Protein 5LCI (pdb70)

Secondary structure (DSSP, 8-state):
-HHHHHHHHHHHHT--SEEEEEE-GGGS-PPTT---EEEEEEE-GGG-SS-HHHHHHHHHHHSHHHHHSS-SEEEEEEE-HHHHHHT-

CATH classification: 3.30.300.90

Structure (mmCIF, N/CA/C/O backbone):
data_5LCI
#
_entry.id   5LCI
#
loop_
_atom_site.group_PDB
_atom_site.id
_atom_site.type_symbol
_atom_site.label_atom_id
_atom_site.label_alt_id
_atom_site.label_comp_id
_atom_site.label_asym_id
_atom_site.label_entity_id
_atom_site.label_seq_id
_atom_site.pdbx_PDB_ins_code
_atom_site.Cartn_x
_atom_site.Cartn_y
_atom_site.Cartn_z
_atom_site.occupancy
_atom_site.B_iso_or_equiv
_atom_site.auth_seq_id
_atom_site.auth_comp_id
_atom_site.auth_asym_id
_atom_site.auth_atom_id
_atom_site.pdbx_PDB_model_num
ATOM 1 N N . PRO A 1 17 ? -0.911 12.445 8.268 1.00 1.36 31 PRO A N 1
ATOM 2 C CA . PRO A 1 17 ? 0.020 12.154 7.190 1.00 1.32 31 PRO A CA 1
ATOM 3 C C . PRO A 1 17 ? -0.385 10.876 6.454 1.00 1.29 31 PRO A C 1
ATOM 4 O O . PRO A 1 17 ? -0.859 9.917 7.082 1.00 1.30 31 PRO A O 1
ATOM 15 N N . VAL A 1 18 ? -0.247 10.868 5.125 1.00 1.29 32 VAL A N 1
ATOM 16 C CA . VAL A 1 18 ? -0.871 9.844 4.262 1.00 1.28 32 VAL A CA 1
ATOM 17 C C . VAL A 1 18 ? -0.411 8.420 4.571 1.00 1.17 32 VAL A C 1
ATOM 18 O O . VAL A 1 18 ? -1.107 7.474 4.227 1.00 1.17 32 VAL A O 1
ATOM 31 N N . GLU A 1 19 ? 0.720 8.248 5.254 1.00 1.11 33 GLU A N 1
ATOM 32 C CA . GLU A 1 19 ? 1.291 6.955 5.618 1.00 1.05 33 GLU A CA 1
ATOM 33 C C . GLU A 1 19 ? 0.578 6.359 6.843 1.00 0.98 33 GLU A C 1
ATOM 34 O O . GLU A 1 19 ? 0.227 5.181 6.860 1.00 0.96 33 GLU A O 1
ATOM 46 N N . ALA A 1 20 ? 0.230 7.208 7.810 1.00 0.98 34 ALA A N 1
ATOM 47 C CA . ALA A 1 20 ? -0.641 6.870 8.930 1.00 0.95 34 ALA A CA 1
ATOM 48 C C . ALA A 1 20 ? -2.102 6.680 8.473 1.00 0.97 34 ALA A C 1
ATOM 49 O O . ALA A 1 20 ? -2.794 5.772 8.948 1.00 0.94 34 ALA A O 1
ATOM 56 N N . ALA A 1 21 ? -2.558 7.488 7.507 1.00 1.06 35 ALA A N 1
ATOM 57 C CA . ALA A 1 21 ? -3.886 7.350 6.910 1.00 1.12 35 ALA A CA 1
ATOM 58 C C . ALA A 1 21 ? -4.027 6.044 6.104 1.00 1.10 35 ALA A C 1
ATOM 59 O O . ALA A 1 21 ? -4.954 5.282 6.359 1.00 1.12 35 ALA A O 1
ATOM 66 N N . ILE A 1 22 ? -3.092 5.724 5.197 1.00 1.10 36 ILE A N 1
ATOM 67 C CA . ILE A 1 22 ? -3.122 4.481 4.403 1.00 1.16 36 ILE A CA 1
ATOM 68 C C . ILE A 1 22 ? -2.936 3.251 5.287 1.00 1.13 36 ILE A C 1
ATOM 69 O O . ILE A 1 22 ? -3.664 2.284 5.113 1.00 1.20 36 ILE A O 1
ATOM 85 N N . ARG A 1 23 ? -2.051 3.302 6.293 1.00 1.06 37 ARG A N 1
ATOM 86 C CA . ARG A 1 23 ? -1.980 2.294 7.372 1.00 1.02 37 ARG A CA 1
ATOM 87 C C . ARG A 1 23 ? -3.364 2.020 7.958 1.00 1.03 37 ARG A C 1
ATOM 88 O O . ARG A 1 23 ? -3.846 0.893 7.885 1.00 1.04 37 ARG A O 1
ATOM 109 N N . THR A 1 24 ? -4.016 3.050 8.488 1.00 1.05 38 THR A N 1
ATOM 110 C CA . THR A 1 24 ? -5.360 2.945 9.095 1.00 1.10 38 THR A CA 1
ATOM 111 C C . THR A 1 24 ? -6.432 2.433 8.112 1.00 1.13 38 THR A C 1
ATOM 112 O O . THR A 1 24 ? -7.169 1.490 8.426 1.00 1.13 38 THR A O 1
ATOM 123 N N . LYS A 1 25 ? -6.489 2.993 6.896 1.00 1.17 39 LYS A N 1
ATOM 124 C CA . LYS A 1 25 ? -7.440 2.620 5.836 1.00 1.29 39 LYS A CA 1
ATOM 125 C C . LYS A 1 25 ? -7.251 1.176 5.379 1.00 1.21 39 LYS A C 1
ATOM 126 O O . LYS A 1 25 ? -8.235 0.457 5.240 1.00 1.23 39 LYS A O 1
ATOM 145 N N . LEU A 1 26 ? -6.014 0.716 5.198 1.00 1.15 40 LEU A N 1
ATOM 146 C CA . LEU A 1 26 ? -5.709 -0.667 4.819 1.00 1.08 40 LEU A CA 1
ATOM 147 C C . LEU A 1 26 ? -5.975 -1.644 5.976 1.00 1.00 40 LEU A C 1
ATOM 148 O O . LEU A 1 26 ? -6.418 -2.765 5.731 1.00 1.01 40 LEU A O 1
ATOM 164 N N . GLU A 1 27 ? -5.804 -1.210 7.228 1.00 0.97 41 GLU A N 1
ATOM 165 C CA . GLU A 1 27 ? -6.235 -1.946 8.425 1.00 0.99 41 GLU A CA 1
ATOM 166 C C . GLU A 1 27 ? -7.765 -2.010 8.592 1.00 1.10 41 GLU A C 1
ATOM 167 O O . GLU A 1 27 ? -8.275 -2.977 9.164 1.00 1.19 41 GLU A O 1
ATOM 179 N N . GLU A 1 28 ? -8.519 -1.055 8.038 1.00 1.19 42 GLU A N 1
ATOM 180 C CA . GLU A 1 28 ? -9.969 -1.149 7.847 1.00 1.30 42 GLU A CA 1
ATOM 181 C C . GLU A 1 28 ? -10.357 -1.980 6.594 1.00 1.39 42 GLU A C 1
ATOM 182 O O . GLU A 1 28 ? -11.443 -2.565 6.558 1.00 1.61 42 GLU A O 1
ATOM 194 N N . ALA A 1 29 ? -9.506 -2.053 5.564 1.00 1.28 43 ALA A N 1
ATOM 195 C CA . ALA A 1 29 ? -9.843 -2.639 4.259 1.00 1.39 43 ALA A CA 1
ATOM 196 C C . ALA A 1 29 ? -9.498 -4.129 4.087 1.00 1.42 43 ALA A C 1
ATOM 197 O O . ALA A 1 29 ? -10.329 -4.884 3.581 1.00 1.57 43 ALA A O 1
ATOM 204 N N . LEU A 1 30 ? -8.263 -4.546 4.406 1.00 1.33 44 LEU A N 1
ATOM 205 C CA . LEU A 1 30 ? -7.718 -5.861 4.039 1.00 1.47 44 LEU A CA 1
ATOM 206 C C . LEU A 1 30 ? -7.037 -6.621 5.181 1.00 1.47 44 LEU A C 1
ATOM 207 O O . LEU A 1 30 ? -6.362 -7.627 4.945 1.00 1.83 44 LEU A O 1
ATOM 223 N N . SER A 1 31 ? -7.210 -6.126 6.409 1.00 1.21 45 SER A N 1
ATOM 224 C CA . SER A 1 31 ? -6.817 -6.798 7.655 1.00 1.22 45 SER A CA 1
ATOM 225 C C . SER A 1 31 ? -5.363 -7.329 7.639 1.00 0.99 45 SER A C 1
ATOM 226 O O . SER A 1 31 ? -5.153 -8.544 7.689 1.00 1.12 45 SER A O 1
ATOM 234 N N . PRO A 1 32 ? -4.351 -6.438 7.508 1.00 0.77 46 PRO A N 1
ATOM 235 C CA . PRO A 1 32 ? -2.931 -6.789 7.440 1.00 0.64 46 PRO A CA 1
ATOM 236 C C . PRO A 1 32 ? -2.405 -7.667 8.576 1.00 0.73 46 PRO A C 1
ATOM 237 O O . PRO A 1 32 ? -2.850 -7.566 9.716 1.00 0.96 46 PRO A O 1
ATOM 248 N N . GLU A 1 33 ? -1.322 -8.381 8.282 1.00 0.66 47 GLU A N 1
ATOM 249 C CA . GLU A 1 33 ? -0.316 -8.778 9.260 1.00 0.71 47 GLU A CA 1
ATOM 250 C C . GLU A 1 33 ? 0.689 -7.649 9.512 1.00 0.78 47 GLU A C 1
ATOM 251 O O . GLU A 1 33 ? 1.013 -7.358 10.661 1.00 0.97 47 GLU A O 1
ATOM 263 N N . VAL A 1 34 ? 1.226 -7.051 8.439 1.00 0.67 48 VAL A N 1
ATOM 264 C CA . VAL A 1 34 ? 2.537 -6.359 8.503 1.00 0.69 48 VAL A CA 1
ATOM 265 C C . VAL A 1 34 ? 2.664 -5.318 7.384 1.00 0.96 48 VAL A C 1
ATOM 266 O O . VAL A 1 34 ? 2.090 -5.515 6.313 1.00 1.36 48 VAL A O 1
ATOM 279 N N . LEU A 1 35 ? 3.397 -4.215 7.599 1.00 1.09 49 LEU A N 1
ATOM 280 C CA . LEU A 1 35 ? 3.678 -3.199 6.567 1.00 1.21 49 LEU A CA 1
ATOM 281 C C . LEU A 1 35 ? 5.098 -2.602 6.667 1.00 1.48 49 LEU A C 1
ATOM 282 O O . LEU A 1 35 ? 5.629 -2.431 7.767 1.00 2.00 49 LEU A O 1
ATOM 298 N N . GLU A 1 36 ? 5.681 -2.189 5.535 1.00 1.18 50 GLU A N 1
ATOM 299 C CA . GLU A 1 36 ? 6.866 -1.334 5.452 1.00 1.27 50 GLU A CA 1
ATOM 300 C C . GLU A 1 36 ? 6.742 -0.376 4.262 1.00 1.10 50 GLU A C 1
ATOM 301 O O . GLU A 1 36 ? 6.645 -0.774 3.106 1.00 1.11 50 GLU A O 1
ATOM 313 N N . LEU A 1 37 ? 6.701 0.912 4.546 1.00 1.02 51 LEU A N 1
ATOM 314 C CA . LEU A 1 37 ? 6.220 1.940 3.609 1.00 0.81 51 LEU A CA 1
ATOM 315 C C . LEU A 1 37 ? 6.982 3.279 3.734 1.00 0.92 51 LEU A C 1
ATOM 316 O O . LEU A 1 37 ? 7.713 3.475 4.711 1.00 1.26 51 LEU A O 1
ATOM 332 N N . ARG A 1 38 ? 6.865 4.181 2.747 1.00 0.75 52 ARG A N 1
ATOM 333 C CA . ARG A 1 38 ? 7.646 5.434 2.647 1.00 0.89 52 ARG A CA 1
ATOM 334 C C . ARG A 1 38 ? 6.997 6.444 1.690 1.00 0.76 52 ARG A C 1
ATOM 335 O O . ARG A 1 38 ? 6.516 6.059 0.626 1.00 0.67 52 ARG A O 1
ATOM 356 N N . ASN A 1 39 ? 7.053 7.742 2.006 1.00 0.89 53 ASN A N 1
ATOM 357 C CA . ASN A 1 39 ? 6.746 8.809 1.058 1.00 0.86 53 ASN A CA 1
ATOM 358 C C . ASN A 1 39 ? 7.992 9.317 0.297 1.00 0.92 53 ASN A C 1
ATOM 359 O O . ASN A 1 39 ? 9.041 9.587 0.878 1.00 1.20 53 ASN A O 1
ATOM 370 N N . GLU A 1 40 ? 7.877 9.445 -1.027 1.00 0.84 54 GLU A N 1
ATOM 371 C CA . GLU A 1 40 ? 8.936 9.971 -1.910 1.00 0.99 54 GLU A CA 1
ATOM 372 C C . GLU A 1 40 ? 8.719 11.467 -2.215 1.00 0.82 54 GLU A C 1
ATOM 373 O O . GLU A 1 40 ? 9.651 12.174 -2.594 1.00 0.95 54 GLU A O 1
ATOM 385 N N . SER A 1 41 ? 7.492 11.963 -2.019 1.00 0.62 55 SER A N 1
ATOM 386 C CA . SER A 1 41 ? 7.009 13.319 -2.310 1.00 0.58 55 SER A CA 1
ATOM 387 C C . SER A 1 41 ? 7.801 14.512 -1.765 1.00 0.77 55 SER A C 1
ATOM 388 O O . SER A 1 41 ? 7.698 15.597 -2.334 1.00 0.96 55 SER A O 1
ATOM 396 N N . GLY A 1 42 ? 8.691 14.315 -0.788 1.00 0.86 56 GLY A N 1
ATOM 397 C CA . GLY A 1 42 ? 9.699 15.321 -0.409 1.00 1.07 56 GLY A CA 1
ATOM 398 C C . GLY A 1 42 ? 10.745 15.582 -1.513 1.00 1.18 56 GLY A C 1
ATOM 399 O O . GLY A 1 42 ? 11.567 16.492 -1.395 1.00 1.35 56 GLY A O 1
ATOM 403 N N . GLY A 1 43 ? 10.674 14.820 -2.612 1.00 1.19 57 GLY A N 1
ATOM 404 C CA . GLY A 1 43 ? 11.365 15.020 -3.885 1.00 1.39 57 GLY A CA 1
ATOM 405 C C . GLY A 1 43 ? 10.733 16.041 -4.840 1.00 1.50 57 GLY A C 1
ATOM 406 O O . GLY A 1 43 ? 11.322 16.305 -5.891 1.00 2.34 57 GLY A O 1
ATOM 410 N N . HIS A 1 44 ? 9.561 16.603 -4.521 1.00 1.44 58 HIS A N 1
ATOM 411 C CA . HIS A 1 44 ? 8.760 17.415 -5.447 1.00 1.57 58 HIS A CA 1
ATOM 412 C C . HIS A 1 44 ? 8.402 18.808 -4.898 1.00 1.76 58 HIS A C 1
ATOM 413 O O . HIS A 1 44 ? 8.277 19.018 -3.689 1.00 2.20 58 HIS A O 1
ATOM 427 N N . ALA A 1 45 ? 8.183 19.759 -5.814 1.00 2.18 59 ALA A N 1
ATOM 428 C CA . ALA A 1 45 ? 7.811 21.152 -5.537 1.00 2.44 59 ALA A CA 1
ATOM 429 C C . ALA A 1 45 ? 6.313 21.313 -5.175 1.00 2.24 59 ALA A C 1
ATOM 430 O O . ALA A 1 45 ? 5.601 22.161 -5.724 1.00 2.54 59 ALA A O 1
ATOM 437 N N . VAL A 1 46 ? 5.808 20.434 -4.305 1.00 1.86 60 VAL A N 1
ATOM 438 C CA . VAL A 1 46 ? 4.391 20.318 -3.919 1.00 1.72 60 VAL A CA 1
ATOM 439 C C . VAL A 1 46 ? 4.046 21.229 -2.730 1.00 1.92 60 VAL A C 1
ATOM 440 O O . VAL A 1 46 ? 4.915 21.481 -1.886 1.00 2.11 60 VAL A O 1
ATOM 453 N N . PRO A 1 47 ? 2.806 21.745 -2.628 1.00 1.99 61 PRO A N 1
ATOM 454 C CA . PRO A 1 47 ? 2.428 22.736 -1.615 1.00 2.22 61 PRO A CA 1
ATOM 455 C C . PRO A 1 47 ? 2.513 22.214 -0.163 1.00 2.33 61 PRO A C 1
ATOM 456 O O . PRO A 1 47 ? 2.625 21.005 0.065 1.00 2.02 61 PRO A O 1
ATOM 467 N N . PRO A 1 48 ? 2.457 23.099 0.850 1.00 2.85 62 PRO A N 1
ATOM 468 C CA . PRO A 1 48 ? 2.383 22.700 2.256 1.00 3.20 62 PRO A CA 1
ATOM 469 C C . PRO A 1 48 ? 1.174 21.804 2.550 1.00 3.10 62 PRO A C 1
ATOM 470 O O . PRO A 1 48 ? 0.086 22.008 2.000 1.00 3.15 62 PRO A O 1
ATOM 481 N N . GLY A 1 49 ? 1.369 20.792 3.401 1.00 3.14 63 GLY A N 1
ATOM 482 C CA . GLY A 1 49 ? 0.365 19.760 3.693 1.00 3.08 63 GLY A CA 1
ATOM 483 C C . GLY A 1 49 ? 0.183 18.710 2.585 1.00 2.44 63 GLY A C 1
ATOM 484 O O . GLY A 1 49 ? -0.713 17.868 2.688 1.00 2.48 63 GLY A O 1
ATOM 488 N N . SER A 1 50 ? 1.005 18.753 1.529 1.00 1.96 64 SER A N 1
ATOM 489 C CA . SER A 1 50 ? 0.975 17.819 0.401 1.00 1.43 64 SER A CA 1
ATOM 490 C C . SER A 1 50 ? 1.991 16.680 0.547 1.00 1.10 64 SER A C 1
ATOM 491 O O . SER A 1 50 ? 3.179 16.903 0.812 1.00 1.34 64 SER A O 1
ATOM 499 N N . GLU A 1 51 ? 1.518 15.454 0.339 1.00 0.92 65 GLU A N 1
ATOM 500 C CA . GLU A 1 51 ? 2.271 14.189 0.366 1.00 0.86 65 GLU A CA 1
ATOM 501 C C . GLU A 1 51 ? 1.793 13.318 -0.816 1.00 0.88 65 GLU A C 1
ATOM 502 O O . GLU A 1 51 ? 1.085 12.326 -0.656 1.00 1.23 65 GLU A O 1
ATOM 514 N N . THR A 1 52 ? 2.112 13.749 -2.040 1.00 0.68 66 THR A N 1
ATOM 515 C CA . THR A 1 52 ? 1.466 13.299 -3.291 1.00 0.79 66 THR A CA 1
ATOM 516 C C . THR A 1 52 ? 1.887 11.905 -3.757 1.00 0.71 66 THR A C 1
ATOM 517 O O . THR A 1 52 ? 1.234 11.311 -4.619 1.00 0.88 66 THR A O 1
ATOM 528 N N . HIS A 1 53 ? 3.016 11.421 -3.241 1.00 0.52 67 HIS A N 1
ATOM 529 C CA . HIS A 1 53 ? 3.892 10.460 -3.920 1.00 0.47 67 HIS A CA 1
ATOM 530 C C . HIS A 1 53 ? 4.425 9.399 -2.940 1.00 0.46 67 HIS A C 1
ATOM 531 O O . HIS A 1 53 ? 5.107 9.752 -1.970 1.00 0.56 67 HIS A O 1
ATOM 545 N N . PHE A 1 54 ? 4.160 8.107 -3.189 1.00 0.49 68 PHE A N 1
ATOM 546 C CA . PHE A 1 54 ? 4.249 7.095 -2.124 1.00 0.58 68 PHE A CA 1
ATOM 547 C C . PHE A 1 54 ? 4.637 5.654 -2.553 1.00 0.49 68 PHE A C 1
ATOM 548 O O . PHE A 1 54 ? 4.429 5.205 -3.691 1.00 0.54 68 PHE A O 1
ATOM 565 N N . ARG A 1 55 ? 5.179 4.897 -1.592 1.00 0.50 69 ARG A N 1
ATOM 566 C CA . ARG A 1 55 ? 5.571 3.484 -1.697 1.00 0.49 69 ARG A CA 1
ATOM 567 C C . ARG A 1 55 ? 5.064 2.691 -0.496 1.00 0.46 69 ARG A C 1
ATOM 568 O O . ARG A 1 55 ? 5.162 3.150 0.639 1.00 0.53 69 ARG A O 1
ATOM 589 N N . VAL A 1 56 ? 4.571 1.481 -0.746 1.00 0.47 70 VAL A N 1
ATOM 590 C CA . VAL A 1 56 ? 4.081 0.537 0.273 1.00 0.47 70 VAL A CA 1
ATOM 591 C C . VAL A 1 56 ? 4.636 -0.864 0.052 1.00 0.47 70 VAL A C 1
ATOM 592 O O . VAL A 1 56 ? 4.663 -1.370 -1.069 1.00 0.51 70 VAL A O 1
ATOM 605 N N . ALA A 1 57 ? 4.925 -1.544 1.151 1.00 0.49 71 ALA A N 1
ATOM 606 C CA . ALA A 1 57 ? 4.953 -3.000 1.221 1.00 0.51 71 ALA A CA 1
ATOM 607 C C . ALA A 1 57 ? 4.052 -3.494 2.336 1.00 0.54 71 ALA A C 1
ATOM 608 O O . ALA A 1 57 ? 3.903 -2.843 3.371 1.00 0.55 71 ALA A O 1
ATOM 615 N N . VAL A 1 58 ? 3.403 -4.627 2.083 1.00 0.78 72 VAL A N 1
ATOM 616 C CA . VAL A 1 58 ? 2.334 -5.145 2.894 1.00 0.91 72 VAL A CA 1
ATOM 617 C C . VAL A 1 58 ? 2.411 -6.672 2.935 1.00 0.97 72 VAL A C 1
ATOM 618 O O . VAL A 1 58 ? 2.590 -7.323 1.909 1.00 1.02 72 VAL A O 1
ATOM 631 N N . VAL A 1 59 ? 2.170 -7.243 4.112 1.00 0.92 73 VAL A N 1
ATOM 632 C CA . VAL A 1 59 ? 1.811 -8.650 4.305 1.00 0.78 73 VAL A CA 1
ATOM 633 C C . VAL A 1 59 ? 0.379 -8.736 4.815 1.00 0.57 73 VAL A C 1
ATOM 634 O O . VAL A 1 59 ? 0.042 -8.094 5.819 1.00 0.62 73 VAL A O 1
ATOM 647 N N . SER A 1 60 ? -0.432 -9.581 4.170 1.00 0.64 74 SER A N 1
ATOM 648 C CA . SER A 1 60 ? -1.771 -9.945 4.662 1.00 0.77 74 SER A CA 1
ATOM 649 C C . SER A 1 60 ? -2.165 -11.370 4.260 1.00 0.87 74 SER A C 1
ATOM 650 O O . SER A 1 60 ? -1.861 -11.830 3.159 1.00 0.84 74 SER A O 1
ATOM 658 N N . SER A 1 61 ? -2.924 -12.043 5.128 1.00 1.06 75 SER A N 1
ATOM 659 C CA . SER A 1 61 ? -3.602 -13.319 4.836 1.00 1.26 75 SER A CA 1
ATOM 660 C C . SER A 1 61 ? -4.656 -13.205 3.720 1.00 1.28 75 SER A C 1
ATOM 661 O O . SER A 1 61 ? -5.101 -14.215 3.175 1.00 1.50 75 SER A O 1
ATOM 669 N N . ARG A 1 62 ? -5.028 -11.982 3.314 1.00 1.15 76 ARG A N 1
ATOM 670 C CA . ARG A 1 62 ? -5.954 -11.705 2.200 1.00 1.19 76 ARG A CA 1
ATOM 671 C C . ARG A 1 62 ? -5.326 -11.797 0.800 1.00 1.11 76 ARG A C 1
ATOM 672 O O . ARG A 1 62 ? -6.031 -11.610 -0.195 1.00 1.43 76 ARG A O 1
ATOM 693 N N . PHE A 1 63 ? -4.018 -12.054 0.711 1.00 0.81 77 PHE A N 1
ATOM 694 C CA . PHE A 1 63 ? -3.237 -12.058 -0.523 1.00 0.76 77 PHE A CA 1
ATOM 695 C C . PHE A 1 63 ? -2.818 -13.466 -0.983 1.00 0.81 77 PHE A C 1
ATOM 696 O O . PHE A 1 63 ? -2.145 -13.577 -2.011 1.00 0.89 77 PHE A O 1
ATOM 713 N N . GLU A 1 64 ? -3.182 -14.534 -0.261 1.00 0.90 78 GLU A N 1
ATOM 714 C CA . GLU A 1 64 ? -3.133 -15.905 -0.752 1.00 1.06 78 GLU A CA 1
ATOM 715 C C . GLU A 1 64 ? -4.383 -16.393 -1.514 1.00 1.50 78 GLU A C 1
ATOM 716 O O . GLU A 1 64 ? -5.485 -15.873 -1.328 1.00 1.77 78 GLU A O 1
ATOM 728 N N . GLY A 1 65 ? -4.199 -17.386 -2.392 1.00 1.80 79 GLY A N 1
ATOM 729 C CA . GLY A 1 65 ? -5.211 -17.891 -3.339 1.00 2.26 79 GLY A CA 1
ATOM 730 C C . GLY A 1 65 ? -5.070 -17.328 -4.762 1.00 1.91 79 GLY A C 1
ATOM 731 O O . GLY A 1 65 ? -6.013 -17.375 -5.553 1.00 2.65 79 GLY A O 1
ATOM 735 N N . LEU A 1 66 ? -3.924 -16.707 -5.053 1.00 1.08 80 LEU A N 1
ATOM 736 C CA . LEU A 1 66 ? -3.711 -15.710 -6.105 1.00 1.04 80 LEU A CA 1
ATOM 737 C C . LEU A 1 66 ? -2.289 -15.832 -6.691 1.00 1.00 80 LEU A C 1
ATOM 738 O O . LEU A 1 66 ? -1.346 -16.107 -5.942 1.00 1.16 80 LEU A O 1
ATOM 754 N N . SER A 1 67 ? -2.112 -15.511 -7.978 1.00 0.98 81 SER A N 1
ATOM 755 C CA . SER A 1 67 ? -0.804 -15.105 -8.537 1.00 1.09 81 SER A CA 1
ATOM 756 C C . SER A 1 67 ? -0.389 -13.718 -7.998 1.00 1.08 81 SER A C 1
ATOM 757 O O . SER A 1 67 ? -1.269 -12.906 -7.688 1.00 1.00 81 SER A O 1
ATOM 765 N N . PRO A 1 68 ? 0.919 -13.391 -7.907 1.00 1.25 82 PRO A N 1
ATOM 766 C CA . PRO A 1 68 ? 1.382 -12.065 -7.486 1.00 1.30 82 PRO A CA 1
ATOM 767 C C . PRO A 1 68 ? 0.876 -10.936 -8.407 1.00 1.20 82 PRO A C 1
ATOM 768 O O . PRO A 1 68 ? 0.363 -9.919 -7.928 1.00 1.10 82 PRO A O 1
ATOM 779 N N . LEU A 1 69 ? 0.916 -11.145 -9.729 1.00 1.28 83 LEU A N 1
ATOM 780 C CA . LEU A 1 69 ? 0.373 -10.204 -10.716 1.00 1.28 83 LEU A CA 1
ATOM 781 C C . LEU A 1 69 ? -1.158 -10.106 -10.613 1.00 1.13 83 LEU A C 1
ATOM 782 O O . LEU A 1 69 ? -1.703 -9.004 -10.610 1.00 1.11 83 LEU A O 1
ATOM 798 N N . GLN A 1 70 ? -1.842 -11.245 -10.454 1.00 1.09 84 GLN A N 1
ATOM 799 C CA . GLN A 1 70 ? -3.298 -11.316 -10.270 1.00 1.02 84 GLN A CA 1
ATOM 800 C C . GLN A 1 70 ? -3.756 -10.481 -9.060 1.00 0.94 84 GLN A C 1
ATOM 801 O O . GLN A 1 70 ? -4.653 -9.640 -9.199 1.00 1.03 84 GLN A O 1
ATOM 815 N N . ARG A 1 71 ? -3.116 -10.656 -7.890 1.00 0.90 85 ARG A N 1
ATOM 816 C CA . ARG A 1 71 ? -3.450 -9.892 -6.673 1.00 0.91 85 ARG A CA 1
ATOM 817 C C . ARG A 1 71 ? -3.103 -8.415 -6.784 1.00 0.88 85 ARG A C 1
ATOM 818 O O . ARG A 1 71 ? -3.921 -7.606 -6.359 1.00 0.93 85 ARG A O 1
ATOM 839 N N . HIS A 1 72 ? -1.955 -8.064 -7.374 1.00 0.88 86 HIS A N 1
ATOM 840 C CA . HIS A 1 72 ? -1.582 -6.678 -7.673 1.00 0.87 86 HIS A CA 1
ATOM 841 C C . HIS A 1 72 ? -2.638 -5.989 -8.549 1.00 0.92 86 HIS A C 1
ATOM 842 O O . HIS A 1 72 ? -3.238 -5.007 -8.112 1.00 0.94 86 HIS A O 1
ATOM 856 N N . ARG A 1 73 ? -2.970 -6.562 -9.716 1.00 1.01 87 ARG A N 1
ATOM 857 C CA . ARG A 1 73 ? -4.060 -6.084 -10.589 1.00 1.15 87 ARG A CA 1
ATOM 858 C C . ARG A 1 73 ? -5.394 -5.975 -9.840 1.00 1.17 87 ARG A C 1
ATOM 859 O O . ARG A 1 73 ? -6.157 -5.041 -10.093 1.00 1.28 87 ARG A O 1
ATOM 880 N N . LEU A 1 74 ? -5.664 -6.873 -8.886 1.00 1.12 88 LEU A N 1
ATOM 881 C CA . LEU A 1 74 ? -6.833 -6.780 -8.003 1.00 1.20 88 LEU A CA 1
ATOM 882 C C . LEU A 1 74 ? -6.788 -5.562 -7.059 1.00 1.15 88 LEU A C 1
ATOM 883 O O . LEU A 1 74 ? -7.787 -4.858 -6.969 1.00 1.21 88 LEU A O 1
ATOM 899 N N . VAL A 1 75 ? -5.664 -5.236 -6.400 1.00 1.05 89 VAL A N 1
ATOM 900 C CA . VAL A 1 75 ? -5.574 -4.010 -5.563 1.00 1.05 89 VAL A CA 1
ATOM 901 C C . VAL A 1 75 ? -5.640 -2.740 -6.422 1.00 1.06 89 VAL A C 1
ATOM 902 O O . VAL A 1 75 ? -6.241 -1.741 -6.048 1.00 1.14 89 VAL A O 1
ATOM 915 N N . HIS A 1 76 ? -5.046 -2.781 -7.605 1.00 1.06 90 HIS A N 1
ATOM 916 C CA . HIS A 1 76 ? -4.890 -1.643 -8.511 1.00 1.18 90 HIS A CA 1
ATOM 917 C C . HIS A 1 76 ? -6.227 -1.250 -9.143 1.00 1.30 90 HIS A C 1
ATOM 918 O O . HIS A 1 76 ? -6.518 -0.057 -9.252 1.00 1.40 90 HIS A O 1
ATOM 932 N N . ALA A 1 77 ? -7.052 -2.236 -9.515 1.00 1.34 91 ALA A N 1
ATOM 933 C CA . ALA A 1 77 ? -8.401 -2.013 -10.026 1.00 1.49 91 ALA A CA 1
ATOM 934 C C . ALA A 1 77 ? -9.489 -1.914 -8.947 1.00 1.54 91 ALA A C 1
ATOM 935 O O . ALA A 1 77 ? -10.390 -1.078 -9.070 1.00 1.68 91 ALA A O 1
ATOM 942 N N . ALA A 1 78 ? -9.450 -2.727 -7.886 1.00 1.47 92 ALA A N 1
ATOM 943 C CA . ALA A 1 78 ? -10.445 -2.631 -6.817 1.00 1.55 92 ALA A CA 1
ATOM 944 C C . ALA A 1 78 ? -10.214 -1.398 -5.952 1.00 1.64 92 ALA A C 1
ATOM 945 O O . ALA A 1 78 ? -11.170 -0.688 -5.623 1.00 1.94 92 ALA A O 1
ATOM 952 N N . LEU A 1 79 ? -8.964 -1.177 -5.533 1.00 1.41 93 LEU A N 1
ATOM 953 C CA . LEU A 1 79 ? -8.674 -0.343 -4.360 1.00 1.30 93 LEU A CA 1
ATOM 954 C C . LEU A 1 79 ? -7.964 0.963 -4.688 1.00 1.15 93 LEU A C 1
ATOM 955 O O . LEU A 1 79 ? -7.329 1.582 -3.838 1.00 1.09 93 LEU A O 1
ATOM 971 N N . ALA A 1 80 ? -8.091 1.384 -5.931 1.00 1.23 94 ALA A N 1
ATOM 972 C CA . ALA A 1 80 ? -7.448 2.597 -6.435 1.00 1.17 94 ALA A CA 1
ATOM 973 C C . ALA A 1 80 ? -7.634 3.861 -5.570 1.00 1.04 94 ALA A C 1
ATOM 974 O O . ALA A 1 80 ? -6.669 4.607 -5.385 1.00 1.00 94 ALA A O 1
ATOM 981 N N . GLU A 1 81 ? -8.819 4.092 -4.995 1.00 1.13 95 GLU A N 1
ATOM 982 C CA . GLU A 1 81 ? -9.068 5.204 -4.068 1.00 1.24 95 GLU A CA 1
ATOM 983 C C . GLU A 1 81 ? -8.673 4.877 -2.620 1.00 1.27 95 GLU A C 1
ATOM 984 O O . GLU A 1 81 ? -8.464 5.787 -1.821 1.00 1.51 95 GLU A O 1
ATOM 996 N N . GLU A 1 82 ? -8.551 3.603 -2.247 1.00 1.21 96 GLU A N 1
ATOM 997 C CA . GLU A 1 82 ? -8.283 3.148 -0.909 1.00 1.34 96 GLU A CA 1
ATOM 998 C C . GLU A 1 82 ? -6.771 3.143 -0.641 1.00 1.31 96 GLU A C 1
ATOM 999 O O . GLU A 1 82 ? -6.327 3.484 0.456 1.00 1.63 96 GLU A O 1
ATOM 1011 N N . LEU A 1 83 ? -5.960 2.885 -1.675 1.00 1.04 97 LEU A N 1
ATOM 1012 C CA . LEU A 1 83 ? -4.555 3.182 -1.760 1.00 0.98 97 LEU A CA 1
ATOM 1013 C C . LEU A 1 83 ? -4.277 4.660 -2.106 1.00 0.91 97 LEU A C 1
ATOM 1014 O O . LEU A 1 83 ? -3.563 5.344 -1.375 1.00 1.08 97 LEU A O 1
ATOM 1030 N N . GLY A 1 84 ? -4.870 5.167 -3.193 1.00 0.98 98 GLY A N 1
ATOM 1031 C CA . GLY A 1 84 ? -4.469 6.403 -3.877 1.00 1.31 98 GLY A CA 1
ATOM 1032 C C . GLY A 1 84 ? -5.443 7.562 -3.727 1.00 1.31 98 GLY A C 1
ATOM 1033 O O . GLY A 1 84 ? -5.606 8.378 -4.636 1.00 1.61 98 GLY A O 1
ATOM 1037 N N . GLY A 1 85 ? -6.129 7.598 -2.594 1.00 1.41 99 GLY A N 1
ATOM 1038 C CA . GLY A 1 85 ? -7.162 8.587 -2.265 1.00 1.83 99 GLY A CA 1
ATOM 1039 C C . GLY A 1 85 ? -6.586 9.992 -2.075 1.00 1.97 99 GLY A C 1
ATOM 1040 O O . GLY A 1 85 ? -6.978 10.891 -2.821 1.00 2.21 99 GLY A O 1
ATOM 1044 N N . PRO A 1 86 ? -5.613 10.168 -1.154 1.00 1.93 100 PRO A N 1
ATOM 1045 C CA . PRO A 1 86 ? -4.903 11.425 -0.914 1.00 2.08 100 PRO A CA 1
ATOM 1046 C C . PRO A 1 86 ? -3.522 11.499 -1.599 1.00 1.85 100 PRO A C 1
ATOM 1047 O O . PRO A 1 86 ? -2.758 12.446 -1.391 1.00 2.01 100 PRO A O 1
ATOM 1058 N N . VAL A 1 87 ? -3.198 10.495 -2.420 1.00 1.55 101 VAL A N 1
ATOM 1059 C CA . VAL A 1 87 ? -1.890 10.247 -3.046 1.00 1.37 101 VAL A CA 1
ATOM 1060 C C . VAL A 1 87 ? -2.091 10.051 -4.542 1.00 1.46 101 VAL A C 1
ATOM 1061 O O . VAL A 1 87 ? -2.629 9.039 -4.994 1.00 1.86 101 VAL A O 1
ATOM 1074 N N . HIS A 1 88 ? -1.653 11.048 -5.304 1.00 1.36 102 HIS A N 1
ATOM 1075 C CA . HIS A 1 88 ? -1.815 11.139 -6.754 1.00 1.53 102 HIS A CA 1
ATOM 1076 C C . HIS A 1 88 ? -0.872 10.196 -7.536 1.00 1.42 102 HIS A C 1
ATOM 1077 O O . HIS A 1 88 ? -1.135 9.933 -8.713 1.00 1.57 102 HIS A O 1
ATOM 1091 N N . ALA A 1 89 ? 0.185 9.667 -6.895 1.00 1.20 103 ALA A N 1
ATOM 1092 C CA . ALA A 1 89 ? 0.989 8.554 -7.415 1.00 1.13 103 ALA A CA 1
ATOM 1093 C C . ALA A 1 89 ? 1.524 7.633 -6.306 1.00 0.88 103 ALA A C 1
ATOM 1094 O O . ALA A 1 89 ? 2.185 8.089 -5.373 1.00 0.72 103 ALA A O 1
ATOM 1101 N N . LEU A 1 90 ? 1.325 6.324 -6.440 1.00 1.01 104 LEU A N 1
ATOM 1102 C CA . LEU A 1 90 ? 1.918 5.324 -5.560 1.00 0.79 104 LEU A CA 1
ATOM 1103 C C . LEU A 1 90 ? 2.170 3.935 -6.158 1.00 0.89 104 LEU A C 1
ATOM 1104 O O . LEU A 1 90 ? 1.508 3.530 -7.115 1.00 1.19 104 LEU A O 1
ATOM 1120 N N . ALA A 1 91 ? 3.102 3.200 -5.536 1.00 0.73 105 ALA A N 1
ATOM 1121 C CA . ALA A 1 91 ? 3.441 1.809 -5.894 1.00 0.74 105 ALA A CA 1
ATOM 1122 C C . ALA A 1 91 ? 3.414 0.834 -4.692 1.00 0.63 105 ALA A C 1
ATOM 1123 O O . ALA A 1 91 ? 3.797 1.221 -3.583 1.00 0.62 105 ALA A O 1
ATOM 1130 N N . ILE A 1 92 ? 2.966 -0.418 -4.892 1.00 0.61 106 ILE A N 1
ATOM 1131 C CA . ILE A 1 92 ? 2.893 -1.463 -3.850 1.00 0.54 106 ILE A CA 1
ATOM 1132 C C . ILE A 1 92 ? 3.834 -2.662 -4.086 1.00 0.47 106 ILE A C 1
ATOM 1133 O O . ILE A 1 92 ? 4.181 -2.976 -5.225 1.00 0.49 106 ILE A O 1
ATOM 1149 N N . GLN A 1 93 ? 4.144 -3.400 -3.016 1.00 0.49 107 GLN A N 1
ATOM 1150 C CA . GLN A 1 93 ? 4.467 -4.837 -3.049 1.00 0.52 107 GLN A CA 1
ATOM 1151 C C . GLN A 1 93 ? 3.635 -5.600 -1.999 1.00 0.54 107 GLN A C 1
ATOM 1152 O O . GLN A 1 93 ? 3.644 -5.245 -0.819 1.00 0.60 107 GLN A O 1
ATOM 1166 N N . ALA A 1 94 ? 2.901 -6.634 -2.417 1.00 0.64 108 ALA A N 1
ATOM 1167 C CA . ALA A 1 94 ? 1.966 -7.399 -1.583 1.00 0.67 108 ALA A CA 1
ATOM 1168 C C . ALA A 1 94 ? 2.429 -8.847 -1.351 1.00 0.73 108 ALA A C 1
ATOM 1169 O O . ALA A 1 94 ? 2.767 -9.560 -2.296 1.00 0.91 108 ALA A O 1
ATOM 1176 N N . ARG A 1 95 ? 2.428 -9.284 -0.087 1.00 0.70 109 ARG A N 1
ATOM 1177 C CA . ARG A 1 95 ? 3.065 -10.520 0.392 1.00 0.78 109 ARG A CA 1
ATOM 1178 C C . ARG A 1 95 ? 2.172 -11.329 1.354 1.00 0.69 109 ARG A C 1
ATOM 1179 O O . ARG A 1 95 ? 1.205 -10.817 1.933 1.00 0.67 109 ARG A O 1
ATOM 1200 N N . THR A 1 96 ? 2.556 -12.584 1.581 1.00 0.72 110 THR A N 1
ATOM 1201 C CA . THR A 1 96 ? 1.943 -13.519 2.540 1.00 0.74 110 THR A CA 1
ATOM 1202 C C . THR A 1 96 ? 2.860 -13.791 3.747 1.00 0.74 110 THR A C 1
ATOM 1203 O O . THR A 1 96 ? 4.097 -13.725 3.648 1.00 0.79 110 THR A O 1
ATOM 1214 N N . PRO A 1 97 ? 2.286 -14.064 4.935 1.00 0.74 111 PRO A N 1
ATOM 1215 C CA . PRO A 1 97 ? 3.081 -14.168 6.149 1.00 0.77 111 PRO A CA 1
ATOM 1216 C C . PRO A 1 97 ? 4.060 -15.337 6.110 1.00 0.93 111 PRO A C 1
ATOM 1217 O O . PRO A 1 97 ? 5.218 -15.111 6.438 1.00 1.04 111 PRO A O 1
ATOM 1228 N N . ALA A 1 98 ? 3.707 -16.527 5.609 1.00 1.03 112 ALA A N 1
ATOM 1229 C CA . ALA A 1 98 ? 4.677 -17.627 5.540 1.00 1.20 112 ALA A CA 1
ATOM 1230 C C . ALA A 1 98 ? 5.907 -17.294 4.670 1.00 1.16 112 ALA A C 1
ATOM 1231 O O . ALA A 1 98 ? 7.028 -17.678 5.019 1.00 1.22 112 ALA A O 1
ATOM 1238 N N . GLN A 1 99 ? 5.747 -16.530 3.580 1.00 1.13 113 GLN A N 1
ATOM 1239 C CA . GLN A 1 99 ? 6.884 -16.050 2.785 1.00 1.18 113 GLN A CA 1
ATOM 1240 C C . GLN A 1 99 ? 7.722 -15.045 3.598 1.00 1.17 113 GLN A C 1
ATOM 1241 O O . GLN A 1 99 ? 8.952 -15.175 3.664 1.00 1.39 113 GLN A O 1
ATOM 1255 N N . TRP A 1 100 ? 7.067 -14.076 4.262 1.00 1.02 114 TRP A N 1
ATOM 1256 C CA . TRP A 1 100 ? 7.750 -13.043 5.061 1.00 1.04 114 TRP A CA 1
ATOM 1257 C C . TRP A 1 100 ? 8.486 -13.609 6.288 1.00 1.12 114 TRP A C 1
ATOM 1258 O O . TRP A 1 100 ? 9.584 -13.148 6.622 1.00 1.25 114 TRP A O 1
ATOM 1279 N N . ARG A 1 101 ? 7.900 -14.621 6.940 1.00 1.10 115 ARG A N 1
ATOM 1280 C CA . ARG A 1 101 ? 8.432 -15.293 8.142 1.00 1.26 115 ARG A CA 1
ATOM 1281 C C . ARG A 1 101 ? 9.754 -15.986 7.828 1.00 1.44 115 ARG A C 1
ATOM 1282 O O . ARG A 1 101 ? 10.688 -15.926 8.628 1.00 1.54 115 ARG A O 1
ATOM 1303 N N . GLU A 1 102 ? 9.855 -16.597 6.650 1.00 1.53 116 GLU A N 1
ATOM 1304 C CA . GLU A 1 102 ? 11.048 -17.331 6.235 1.00 1.82 116 GLU A CA 1
ATOM 1305 C C . GLU A 1 102 ? 12.104 -16.449 5.551 1.00 1.94 116 GLU A C 1
ATOM 1306 O O . GLU A 1 102 ? 13.220 -16.362 6.064 1.00 2.13 116 GLU A O 1
ATOM 1318 N N . ASN A 1 103 ? 11.792 -15.822 4.407 1.00 1.97 117 ASN A N 1
ATOM 1319 C CA . ASN A 1 103 ? 12.823 -15.225 3.527 1.00 2.42 117 ASN A CA 1
ATOM 1320 C C . ASN A 1 103 ? 12.405 -13.926 2.792 1.00 2.33 117 ASN A C 1
ATOM 1321 O O . ASN A 1 103 ? 13.228 -13.289 2.136 1.00 2.86 117 ASN A O 1
ATOM 1332 N N . SER A 1 104 ? 11.113 -13.577 2.823 1.00 2.16 118 SER A N 1
ATOM 1333 C CA . SER A 1 104 ? 10.351 -12.867 1.766 1.00 2.63 118 SER A CA 1
ATOM 1334 C C . SER A 1 104 ? 10.182 -13.644 0.439 1.00 2.98 118 SER A C 1
ATOM 1335 O O . SER A 1 104 ? 9.363 -13.266 -0.394 1.00 3.81 118 SER A O 1
ATOM 1343 N N . PRO A 1 17 ? -2.153 11.752 7.668 1.00 1.79 31 PRO A N 2
ATOM 1344 C CA . PRO A 1 17 ? -1.438 11.525 6.415 1.00 1.75 31 PRO A CA 2
ATOM 1345 C C . PRO A 1 17 ? -1.787 10.180 5.768 1.00 1.53 31 PRO A C 2
ATOM 1346 O O . PRO A 1 17 ? -2.260 9.256 6.436 1.00 1.43 31 PRO A O 2
ATOM 1357 N N . VAL A 1 18 ? -1.515 10.055 4.468 1.00 1.51 32 VAL A N 2
ATOM 1358 C CA . VAL A 1 18 ? -1.996 8.950 3.611 1.00 1.50 32 VAL A CA 2
ATOM 1359 C C . VAL A 1 18 ? -1.554 7.547 4.050 1.00 1.31 32 VAL A C 2
ATOM 1360 O O . VAL A 1 18 ? -2.220 6.547 3.787 1.00 1.29 32 VAL A O 2
ATOM 1373 N N . GLU A 1 19 ? -0.437 7.477 4.754 1.00 1.19 33 GLU A N 2
ATOM 1374 C CA . GLU A 1 19 ? 0.212 6.241 5.207 1.00 1.03 33 GLU A CA 2
ATOM 1375 C C . GLU A 1 19 ? -0.437 5.711 6.481 1.00 0.91 33 GLU A C 2
ATOM 1376 O O . GLU A 1 19 ? -0.926 4.588 6.544 1.00 0.92 33 GLU A O 2
ATOM 1388 N N . ALA A 1 20 ? -0.529 6.581 7.472 1.00 0.86 34 ALA A N 2
ATOM 1389 C CA . ALA A 1 20 ? -1.342 6.369 8.666 1.00 0.79 34 ALA A CA 2
ATOM 1390 C C . ALA A 1 20 ? -2.809 6.000 8.312 1.00 0.86 34 ALA A C 2
ATOM 1391 O O . ALA A 1 20 ? -3.420 5.088 8.900 1.00 0.80 34 ALA A O 2
ATOM 1398 N N . ALA A 1 21 ? -3.350 6.669 7.283 1.00 1.03 35 ALA A N 2
ATOM 1399 C CA . ALA A 1 21 ? -4.658 6.369 6.725 1.00 1.12 35 ALA A CA 2
ATOM 1400 C C . ALA A 1 21 ? -4.706 4.978 6.069 1.00 1.09 35 ALA A C 2
ATOM 1401 O O . ALA A 1 21 ? -5.588 4.207 6.432 1.00 1.10 35 ALA A O 2
ATOM 1408 N N . ILE A 1 22 ? -3.769 4.594 5.186 1.00 1.11 36 ILE A N 2
ATOM 1409 C CA . ILE A 1 22 ? -3.802 3.262 4.545 1.00 1.14 36 ILE A CA 2
ATOM 1410 C C . ILE A 1 22 ? -3.627 2.138 5.569 1.00 1.07 36 ILE A C 2
ATOM 1411 O O . ILE A 1 22 ? -4.336 1.140 5.499 1.00 1.10 36 ILE A O 2
ATOM 1427 N N . ARG A 1 23 ? -2.756 2.332 6.566 1.00 0.97 37 ARG A N 2
ATOM 1428 C CA . ARG A 1 23 ? -2.580 1.442 7.728 1.00 0.86 37 ARG A CA 2
ATOM 1429 C C . ARG A 1 23 ? -3.937 1.189 8.391 1.00 0.81 37 ARG A C 2
ATOM 1430 O O . ARG A 1 23 ? -4.436 0.064 8.382 1.00 0.81 37 ARG A O 2
ATOM 1451 N N . THR A 1 24 ? -4.583 2.264 8.841 1.00 0.81 38 THR A N 2
ATOM 1452 C CA . THR A 1 24 ? -5.916 2.206 9.476 1.00 0.81 38 THR A CA 2
ATOM 1453 C C . THR A 1 24 ? -7.005 1.582 8.571 1.00 0.86 38 THR A C 2
ATOM 1454 O O . THR A 1 24 ? -7.713 0.650 8.974 1.00 0.85 38 THR A O 2
ATOM 1465 N N . LYS A 1 25 ? -7.125 2.059 7.326 1.00 0.92 39 LYS A N 2
ATOM 1466 C CA . LYS A 1 25 ? -8.164 1.668 6.356 1.00 0.96 39 LYS A CA 2
ATOM 1467 C C . LYS A 1 25 ? -8.044 0.206 5.921 1.00 0.97 39 LYS A C 2
ATOM 1468 O O . LYS A 1 25 ? -9.066 -0.458 5.743 1.00 0.99 39 LYS A O 2
ATOM 1487 N N . LEU A 1 26 ? -6.827 -0.313 5.761 1.00 0.98 40 LEU A N 2
ATOM 1488 C CA . LEU A 1 26 ? -6.594 -1.702 5.361 1.00 1.04 40 LEU A CA 2
ATOM 1489 C C . LEU A 1 26 ? -6.661 -2.658 6.565 1.00 0.98 40 LEU A C 2
ATOM 1490 O O . LEU A 1 26 ? -7.143 -3.779 6.390 1.00 1.05 40 LEU A O 2
ATOM 1506 N N . GLU A 1 27 ? -6.304 -2.223 7.785 1.00 0.90 41 GLU A N 2
ATOM 1507 C CA . GLU A 1 27 ? -6.716 -2.932 9.015 1.00 0.89 41 GLU A CA 2
ATOM 1508 C C . GLU A 1 27 ? -8.241 -3.083 9.121 1.00 0.93 41 GLU A C 2
ATOM 1509 O O . GLU A 1 27 ? -8.721 -4.135 9.549 1.00 1.05 41 GLU A O 2
ATOM 1521 N N . GLU A 1 28 ? -9.001 -2.060 8.716 1.00 0.92 42 GLU A N 2
ATOM 1522 C CA . GLU A 1 28 ? -10.463 -2.109 8.666 1.00 1.00 42 GLU A CA 2
ATOM 1523 C C . GLU A 1 28 ? -11.004 -2.949 7.483 1.00 1.08 42 GLU A C 2
ATOM 1524 O O . GLU A 1 28 ? -12.051 -3.586 7.629 1.00 1.22 42 GLU A O 2
ATOM 1536 N N . ALA A 1 29 ? -10.306 -3.010 6.341 1.00 1.07 43 ALA A N 2
ATOM 1537 C CA . ALA A 1 29 ? -10.769 -3.733 5.147 1.00 1.18 43 ALA A CA 2
ATOM 1538 C C . ALA A 1 29 ? -10.419 -5.236 5.078 1.00 1.17 43 ALA A C 2
ATOM 1539 O O . ALA A 1 29 ? -11.304 -6.044 4.790 1.00 1.30 43 ALA A O 2
ATOM 1546 N N . LEU A 1 30 ? -9.134 -5.606 5.218 1.00 1.05 44 LEU A N 2
ATOM 1547 C CA . LEU A 1 30 ? -8.627 -6.934 4.831 1.00 1.08 44 LEU A CA 2
ATOM 1548 C C . LEU A 1 30 ? -7.729 -7.653 5.848 1.00 1.08 44 LEU A C 2
ATOM 1549 O O . LEU A 1 30 ? -7.352 -8.803 5.617 1.00 1.30 44 LEU A O 2
ATOM 1565 N N . SER A 1 31 ? -7.365 -6.985 6.945 1.00 1.01 45 SER A N 2
ATOM 1566 C CA . SER A 1 31 ? -6.412 -7.478 7.951 1.00 1.15 45 SER A CA 2
ATOM 1567 C C . SER A 1 31 ? -5.005 -7.791 7.383 1.00 1.11 45 SER A C 2
ATOM 1568 O O . SER A 1 31 ? -4.682 -8.900 6.956 1.00 1.52 45 SER A O 2
ATOM 1576 N N . PRO A 1 32 ? -4.112 -6.788 7.363 1.00 0.77 46 PRO A N 2
ATOM 1577 C CA . PRO A 1 32 ? -2.664 -6.983 7.332 1.00 0.61 46 PRO A CA 2
ATOM 1578 C C . PRO A 1 32 ? -2.121 -7.737 8.554 1.00 0.65 46 PRO A C 2
ATOM 1579 O O . PRO A 1 32 ? -2.673 -7.627 9.647 1.00 0.88 46 PRO A O 2
ATOM 1590 N N . GLU A 1 33 ? -0.978 -8.407 8.388 1.00 0.65 47 GLU A N 2
ATOM 1591 C CA . GLU A 1 33 ? 0.003 -8.573 9.471 1.00 0.82 47 GLU A CA 2
ATOM 1592 C C . GLU A 1 33 ? 0.955 -7.388 9.451 1.00 0.82 47 GLU A C 2
ATOM 1593 O O . GLU A 1 33 ? 1.090 -6.655 10.429 1.00 1.30 47 GLU A O 2
ATOM 1605 N N . VAL A 1 34 ? 1.591 -7.205 8.293 1.00 0.61 48 VAL A N 2
ATOM 1606 C CA . VAL A 1 34 ? 2.831 -6.463 8.178 1.00 0.76 48 VAL A CA 2
ATOM 1607 C C . VAL A 1 34 ? 2.674 -5.239 7.301 1.00 0.96 48 VAL A C 2
ATOM 1608 O O . VAL A 1 34 ? 2.042 -5.287 6.242 1.00 1.32 48 VAL A O 2
ATOM 1621 N N . LEU A 1 35 ? 3.258 -4.138 7.758 1.00 0.98 49 LEU A N 2
ATOM 1622 C CA . LEU A 1 35 ? 3.082 -2.825 7.170 1.00 0.90 49 LEU A CA 2
ATOM 1623 C C . LEU A 1 35 ? 4.363 -2.000 7.368 1.00 0.91 49 LEU A C 2
ATOM 1624 O O . LEU A 1 35 ? 4.737 -1.690 8.500 1.00 1.22 49 LEU A O 2
ATOM 1640 N N . GLU A 1 36 ? 5.055 -1.664 6.274 1.00 0.74 50 GLU A N 2
ATOM 1641 C CA . GLU A 1 36 ? 6.195 -0.733 6.294 1.00 0.74 50 GLU A CA 2
ATOM 1642 C C . GLU A 1 36 ? 6.205 0.185 5.067 1.00 0.72 50 GLU A C 2
ATOM 1643 O O . GLU A 1 36 ? 6.203 -0.279 3.930 1.00 0.79 50 GLU A O 2
ATOM 1655 N N . LEU A 1 37 ? 6.190 1.497 5.265 1.00 0.69 51 LEU A N 2
ATOM 1656 C CA . LEU A 1 37 ? 5.898 2.468 4.191 1.00 0.65 51 LEU A CA 2
ATOM 1657 C C . LEU A 1 37 ? 6.541 3.866 4.322 1.00 0.73 51 LEU A C 2
ATOM 1658 O O . LEU A 1 37 ? 6.866 4.309 5.426 1.00 0.89 51 LEU A O 2
ATOM 1674 N N . ARG A 1 38 ? 6.689 4.594 3.204 1.00 0.70 52 ARG A N 2
ATOM 1675 C CA . ARG A 1 38 ? 7.175 5.986 3.143 1.00 0.79 52 ARG A CA 2
ATOM 1676 C C . ARG A 1 38 ? 6.606 6.697 1.914 1.00 0.65 52 ARG A C 2
ATOM 1677 O O . ARG A 1 38 ? 6.658 6.182 0.793 1.00 0.73 52 ARG A O 2
ATOM 1698 N N . ASN A 1 39 ? 6.135 7.928 2.086 1.00 0.75 53 ASN A N 2
ATOM 1699 C CA . ASN A 1 39 ? 5.811 8.781 0.950 1.00 0.72 53 ASN A CA 2
ATOM 1700 C C . ASN A 1 39 ? 7.096 9.285 0.244 1.00 0.78 53 ASN A C 2
ATOM 1701 O O . ASN A 1 39 ? 8.131 9.481 0.881 1.00 0.98 53 ASN A O 2
ATOM 1712 N N . GLU A 1 40 ? 7.063 9.386 -1.086 1.00 0.83 54 GLU A N 2
ATOM 1713 C CA . GLU A 1 40 ? 8.244 9.666 -1.929 1.00 0.98 54 GLU A CA 2
ATOM 1714 C C . GLU A 1 40 ? 8.377 11.167 -2.271 1.00 0.80 54 GLU A C 2
ATOM 1715 O O . GLU A 1 40 ? 9.458 11.650 -2.616 1.00 0.91 54 GLU A O 2
ATOM 1727 N N . SER A 1 41 ? 7.277 11.913 -2.147 1.00 0.64 55 SER A N 2
ATOM 1728 C CA . SER A 1 41 ? 7.059 13.253 -2.703 1.00 0.72 55 SER A CA 2
ATOM 1729 C C . SER A 1 41 ? 8.002 14.375 -2.259 1.00 0.94 55 SER A C 2
ATOM 1730 O O . SER A 1 41 ? 8.114 15.377 -2.956 1.00 1.23 55 SER A O 2
ATOM 1738 N N . GLY A 1 42 ? 8.780 14.193 -1.195 1.00 0.96 56 GLY A N 2
ATOM 1739 C CA . GLY A 1 42 ? 9.866 15.116 -0.826 1.00 1.16 56 GLY A CA 2
ATOM 1740 C C . GLY A 1 42 ? 11.040 15.131 -1.824 1.00 1.25 56 GLY A C 2
ATOM 1741 O O . GLY A 1 42 ? 11.859 16.055 -1.799 1.00 1.46 56 GLY A O 2
ATOM 1745 N N . GLY A 1 43 ? 11.086 14.171 -2.760 1.00 1.20 57 GLY A N 2
ATOM 1746 C CA . GLY A 1 43 ? 11.929 14.202 -3.966 1.00 1.41 57 GLY A CA 2
ATOM 1747 C C . GLY A 1 43 ? 11.409 15.109 -5.099 1.00 1.51 57 GLY A C 2
ATOM 1748 O O . GLY A 1 43 ? 12.010 15.138 -6.176 1.00 2.54 57 GLY A O 2
ATOM 1752 N N . HIS A 1 44 ? 10.301 15.827 -4.875 1.00 1.02 58 HIS A N 2
ATOM 1753 C CA . HIS A 1 44 ? 9.645 16.760 -5.800 1.00 1.10 58 HIS A CA 2
ATOM 1754 C C . HIS A 1 44 ? 9.514 18.161 -5.163 1.00 1.29 58 HIS A C 2
ATOM 1755 O O . HIS A 1 44 ? 9.579 18.320 -3.938 1.00 1.90 58 HIS A O 2
ATOM 1769 N N . ALA A 1 45 ? 9.304 19.193 -5.987 1.00 1.73 59 ALA A N 2
ATOM 1770 C CA . ALA A 1 45 ? 9.254 20.612 -5.592 1.00 1.99 59 ALA A CA 2
ATOM 1771 C C . ALA A 1 45 ? 7.943 21.041 -4.889 1.00 1.89 59 ALA A C 2
ATOM 1772 O O . ALA A 1 45 ? 7.534 22.208 -4.932 1.00 2.44 59 ALA A O 2
ATOM 1779 N N . VAL A 1 46 ? 7.246 20.089 -4.271 1.00 1.40 60 VAL A N 2
ATOM 1780 C CA . VAL A 1 46 ? 5.863 20.226 -3.795 1.00 1.23 60 VAL A CA 2
ATOM 1781 C C . VAL A 1 46 ? 5.772 20.875 -2.398 1.00 1.39 60 VAL A C 2
ATOM 1782 O O . VAL A 1 46 ? 6.734 20.776 -1.623 1.00 1.62 60 VAL A O 2
ATOM 1795 N N . PRO A 1 47 ? 4.645 21.527 -2.042 1.00 1.46 61 PRO A N 2
ATOM 1796 C CA . PRO A 1 47 ? 4.476 22.203 -0.749 1.00 1.70 61 PRO A CA 2
ATOM 1797 C C . PRO A 1 47 ? 4.642 21.278 0.475 1.00 1.80 61 PRO A C 2
ATOM 1798 O O . PRO A 1 47 ? 4.450 20.065 0.357 1.00 1.67 61 PRO A O 2
ATOM 1809 N N . PRO A 1 48 ? 4.938 21.808 1.679 1.00 2.15 62 PRO A N 2
ATOM 1810 C CA . PRO A 1 48 ? 4.896 21.022 2.911 1.00 2.39 62 PRO A CA 2
ATOM 1811 C C . PRO A 1 48 ? 3.486 20.451 3.141 1.00 2.27 62 PRO A C 2
ATOM 1812 O O . PRO A 1 48 ? 2.477 21.125 2.893 1.00 2.20 62 PRO A O 2
ATOM 1823 N N . GLY A 1 49 ? 3.411 19.188 3.566 1.00 2.36 63 GLY A N 2
ATOM 1824 C CA . GLY A 1 49 ? 2.158 18.424 3.638 1.00 2.36 63 GLY A CA 2
ATOM 1825 C C . GLY A 1 49 ? 1.607 17.951 2.280 1.00 1.85 63 GLY A C 2
ATOM 1826 O O . GLY A 1 49 ? 0.494 17.423 2.225 1.00 1.92 63 GLY A O 2
ATOM 1830 N N . SER A 1 50 ? 2.346 18.132 1.177 1.00 1.54 64 SER A N 2
ATOM 1831 C CA . SER A 1 50 ? 1.930 17.645 -0.142 1.00 1.18 64 SER A CA 2
ATOM 1832 C C . SER A 1 50 ? 2.331 16.181 -0.349 1.00 1.06 64 SER A C 2
ATOM 1833 O O . SER A 1 50 ? 3.519 15.835 -0.380 1.00 1.31 64 SER A O 2
ATOM 1841 N N . GLU A 1 51 ? 1.329 15.323 -0.538 1.00 1.06 65 GLU A N 2
ATOM 1842 C CA . GLU A 1 51 ? 1.466 13.869 -0.667 1.00 1.20 65 GLU A CA 2
ATOM 1843 C C . GLU A 1 51 ? 1.016 13.433 -2.066 1.00 1.24 65 GLU A C 2
ATOM 1844 O O . GLU A 1 51 ? 0.002 12.753 -2.237 1.00 1.55 65 GLU A O 2
ATOM 1856 N N . THR A 1 52 ? 1.756 13.869 -3.089 1.00 1.04 66 THR A N 2
ATOM 1857 C CA . THR A 1 52 ? 1.521 13.495 -4.489 1.00 1.10 66 THR A CA 2
ATOM 1858 C C . THR A 1 52 ? 2.006 12.080 -4.795 1.00 0.97 66 THR A C 2
ATOM 1859 O O . THR A 1 52 ? 1.534 11.469 -5.749 1.00 1.11 66 THR A O 2
ATOM 1870 N N . HIS A 1 53 ? 2.953 11.564 -4.012 1.00 0.77 67 HIS A N 2
ATOM 1871 C CA . HIS A 1 53 ? 3.834 10.464 -4.391 1.00 0.62 67 HIS A CA 2
ATOM 1872 C C . HIS A 1 53 ? 4.039 9.512 -3.208 1.00 0.54 67 HIS A C 2
ATOM 1873 O O . HIS A 1 53 ? 4.467 9.963 -2.141 1.00 0.62 67 HIS A O 2
ATOM 1887 N N . PHE A 1 54 ? 3.747 8.218 -3.365 1.00 0.52 68 PHE A N 2
ATOM 1888 C CA . PHE A 1 54 ? 3.572 7.325 -2.205 1.00 0.61 68 PHE A CA 2
ATOM 1889 C C . PHE A 1 54 ? 4.082 5.876 -2.375 1.00 0.62 68 PHE A C 2
ATOM 1890 O O . PHE A 1 54 ? 3.681 5.192 -3.310 1.00 0.89 68 PHE A O 2
ATOM 1907 N N . ARG A 1 55 ? 4.916 5.344 -1.460 1.00 0.61 69 ARG A N 2
ATOM 1908 C CA . ARG A 1 55 ? 5.411 3.946 -1.552 1.00 0.60 69 ARG A CA 2
ATOM 1909 C C . ARG A 1 55 ? 5.176 3.114 -0.287 1.00 0.60 69 ARG A C 2
ATOM 1910 O O . ARG A 1 55 ? 5.297 3.607 0.834 1.00 0.71 69 ARG A O 2
ATOM 1931 N N . VAL A 1 56 ? 4.801 1.842 -0.470 1.00 0.63 70 VAL A N 2
ATOM 1932 C CA . VAL A 1 56 ? 4.294 0.961 0.607 1.00 0.64 70 VAL A CA 2
ATOM 1933 C C . VAL A 1 56 ? 4.802 -0.478 0.483 1.00 0.64 70 VAL A C 2
ATOM 1934 O O . VAL A 1 56 ? 4.894 -1.015 -0.619 1.00 0.72 70 VAL A O 2
ATOM 1947 N N . ALA A 1 57 ? 5.012 -1.138 1.619 1.00 0.61 71 ALA A N 2
ATOM 1948 C CA . ALA A 1 57 ? 5.098 -2.599 1.728 1.00 0.63 71 ALA A CA 2
ATOM 1949 C C . ALA A 1 57 ? 3.931 -3.122 2.585 1.00 0.59 71 ALA A C 2
ATOM 1950 O O . ALA A 1 57 ? 3.775 -2.710 3.740 1.00 0.60 71 ALA A O 2
ATOM 1957 N N . VAL A 1 58 ? 3.110 -4.009 2.004 1.00 0.61 72 VAL A N 2
ATOM 1958 C CA . VAL A 1 58 ? 1.860 -4.527 2.594 1.00 0.60 72 VAL A CA 2
ATOM 1959 C C . VAL A 1 58 ? 1.813 -6.053 2.588 1.00 0.60 72 VAL A C 2
ATOM 1960 O O . VAL A 1 58 ? 1.872 -6.695 1.533 1.00 0.68 72 VAL A O 2
ATOM 1973 N N . VAL A 1 59 ? 1.667 -6.664 3.764 1.00 0.57 73 VAL A N 2
ATOM 1974 C CA . VAL A 1 59 ? 1.734 -8.121 3.887 1.00 0.55 73 VAL A CA 2
ATOM 1975 C C . VAL A 1 59 ? 0.571 -8.652 4.746 1.00 0.56 73 VAL A C 2
ATOM 1976 O O . VAL A 1 59 ? 0.273 -8.119 5.815 1.00 0.59 73 VAL A O 2
ATOM 1989 N N . SER A 1 60 ? -0.127 -9.688 4.279 1.00 0.61 74 SER A N 2
ATOM 1990 C CA . SER A 1 60 ? -1.433 -10.131 4.801 1.00 0.64 74 SER A CA 2
ATOM 1991 C C . SER A 1 60 ? -1.723 -11.586 4.418 1.00 0.72 74 SER A C 2
ATOM 1992 O O . SER A 1 60 ? -1.324 -12.029 3.342 1.00 0.76 74 SER A O 2
ATOM 2000 N N . SER A 1 61 ? -2.466 -12.325 5.252 1.00 0.80 75 SER A N 2
ATOM 2001 C CA . SER A 1 61 ? -2.969 -13.662 4.891 1.00 0.89 75 SER A CA 2
ATOM 2002 C C . SER A 1 61 ? -4.026 -13.630 3.774 1.00 0.90 75 SER A C 2
ATOM 2003 O O . SER A 1 61 ? -4.374 -14.680 3.239 1.00 1.09 75 SER A O 2
ATOM 2011 N N . ARG A 1 62 ? -4.518 -12.447 3.371 1.00 0.79 76 ARG A N 2
ATOM 2012 C CA . ARG A 1 62 ? -5.477 -12.276 2.266 1.00 0.83 76 ARG A CA 2
ATOM 2013 C C . ARG A 1 62 ? -4.856 -12.447 0.873 1.00 0.80 76 ARG A C 2
ATOM 2014 O O . ARG A 1 62 ? -5.577 -12.688 -0.091 1.00 0.91 76 ARG A O 2
ATOM 2035 N N . PHE A 1 63 ? -3.534 -12.312 0.735 1.00 0.73 77 PHE A N 2
ATOM 2036 C CA . PHE A 1 63 ? -2.827 -12.273 -0.549 1.00 0.75 77 PHE A CA 2
ATOM 2037 C C . PHE A 1 63 ? -2.335 -13.667 -1.003 1.00 0.78 77 PHE A C 2
ATOM 2038 O O . PHE A 1 63 ? -1.304 -13.792 -1.665 1.00 1.04 77 PHE A O 2
ATOM 2055 N N . GLU A 1 64 ? -3.031 -14.730 -0.594 1.00 0.79 78 GLU A N 2
ATOM 2056 C CA . GLU A 1 64 ? -2.667 -16.123 -0.873 1.00 0.86 78 GLU A CA 2
ATOM 2057 C C . GLU A 1 64 ? -3.140 -16.652 -2.235 1.00 1.02 78 GLU A C 2
ATOM 2058 O O . GLU A 1 64 ? -4.319 -16.551 -2.572 1.00 1.26 78 GLU A O 2
ATOM 2070 N N . GLY A 1 65 ? -2.264 -17.355 -2.956 1.00 1.23 79 GLY A N 2
ATOM 2071 C CA . GLY A 1 65 ? -2.618 -18.360 -3.965 1.00 1.58 79 GLY A CA 2
ATOM 2072 C C . GLY A 1 65 ? -2.960 -17.798 -5.349 1.00 1.40 79 GLY A C 2
ATOM 2073 O O . GLY A 1 65 ? -2.563 -18.364 -6.372 1.00 2.39 79 GLY A O 2
ATOM 2077 N N . LEU A 1 66 ? -3.551 -16.606 -5.391 1.00 0.84 80 LEU A N 2
ATOM 2078 C CA . LEU A 1 66 ? -3.630 -15.742 -6.565 1.00 0.90 80 LEU A CA 2
ATOM 2079 C C . LEU A 1 66 ? -2.238 -15.365 -7.125 1.00 0.85 80 LEU A C 2
ATOM 2080 O O . LEU A 1 66 ? -1.226 -15.458 -6.428 1.00 0.91 80 LEU A O 2
ATOM 2096 N N . SER A 1 67 ? -2.163 -14.936 -8.387 1.00 0.86 81 SER A N 2
ATOM 2097 C CA . SER A 1 67 ? -0.930 -14.389 -8.980 1.00 0.92 81 SER A CA 2
ATOM 2098 C C . SER A 1 67 ? -0.554 -13.031 -8.342 1.00 0.92 81 SER A C 2
ATOM 2099 O O . SER A 1 67 ? -1.456 -12.274 -7.970 1.00 0.88 81 SER A O 2
ATOM 2107 N N . PRO A 1 68 ? 0.741 -12.674 -8.215 1.00 1.06 82 PRO A N 2
ATOM 2108 C CA . PRO A 1 68 ? 1.157 -11.359 -7.713 1.00 1.12 82 PRO A CA 2
ATOM 2109 C C . PRO A 1 68 ? 0.577 -10.188 -8.527 1.00 1.04 82 PRO A C 2
ATOM 2110 O O . PRO A 1 68 ? 0.041 -9.237 -7.949 1.00 1.00 82 PRO A O 2
ATOM 2121 N N . LEU A 1 69 ? 0.598 -10.290 -9.864 1.00 1.07 83 LEU A N 2
ATOM 2122 C CA . LEU A 1 69 ? -0.007 -9.315 -10.780 1.00 1.05 83 LEU A CA 2
ATOM 2123 C C . LEU A 1 69 ? -1.539 -9.273 -10.645 1.00 0.95 83 LEU A C 2
ATOM 2124 O O . LEU A 1 69 ? -2.112 -8.188 -10.563 1.00 0.94 83 LEU A O 2
ATOM 2140 N N . GLN A 1 70 ? -2.189 -10.438 -10.557 1.00 0.93 84 GLN A N 2
ATOM 2141 C CA . GLN A 1 70 ? -3.635 -10.580 -10.311 1.00 0.91 84 GLN A CA 2
ATOM 2142 C C . GLN A 1 70 ? -4.048 -9.848 -9.021 1.00 0.92 84 GLN A C 2
ATOM 2143 O O . GLN A 1 70 ? -4.970 -9.036 -9.032 1.00 1.00 84 GLN A O 2
ATOM 2157 N N . ARG A 1 71 ? -3.303 -10.054 -7.928 1.00 0.88 85 ARG A N 2
ATOM 2158 C CA . ARG A 1 71 ? -3.431 -9.350 -6.638 1.00 0.87 85 ARG A CA 2
ATOM 2159 C C . ARG A 1 71 ? -3.297 -7.826 -6.774 1.00 0.89 85 ARG A C 2
ATOM 2160 O O . ARG A 1 71 ? -4.074 -7.056 -6.199 1.00 0.92 85 ARG A O 2
ATOM 2181 N N . HIS A 1 72 ? -2.245 -7.371 -7.440 1.00 0.86 86 HIS A N 2
ATOM 2182 C CA . HIS A 1 72 ? -1.962 -5.960 -7.681 1.00 0.83 86 HIS A CA 2
ATOM 2183 C C . HIS A 1 72 ? -3.115 -5.313 -8.459 1.00 0.88 86 HIS A C 2
ATOM 2184 O O . HIS A 1 72 ? -3.762 -4.415 -7.921 1.00 0.92 86 HIS A O 2
ATOM 2198 N N . ARG A 1 73 ? -3.474 -5.852 -9.633 1.00 0.96 87 ARG A N 2
ATOM 2199 C CA . ARG A 1 73 ? -4.610 -5.399 -10.454 1.00 1.07 87 ARG A CA 2
ATOM 2200 C C . ARG A 1 73 ? -5.915 -5.335 -9.647 1.00 1.11 87 ARG A C 2
ATOM 2201 O O . ARG A 1 73 ? -6.572 -4.296 -9.669 1.00 1.17 87 ARG A O 2
ATOM 2222 N N . LEU A 1 74 ? -6.222 -6.377 -8.861 1.00 1.13 88 LEU A N 2
ATOM 2223 C CA . LEU A 1 74 ? -7.379 -6.439 -7.953 1.00 1.22 88 LEU A CA 2
ATOM 2224 C C . LEU A 1 74 ? -7.403 -5.238 -6.999 1.00 1.19 88 LEU A C 2
ATOM 2225 O O . LEU A 1 74 ? -8.320 -4.425 -7.063 1.00 1.30 88 LEU A O 2
ATOM 2241 N N . VAL A 1 75 ? -6.393 -5.085 -6.134 1.00 1.13 89 VAL A N 2
ATOM 2242 C CA . VAL A 1 75 ? -6.441 -4.038 -5.084 1.00 1.30 89 VAL A CA 2
ATOM 2243 C C . VAL A 1 75 ? -6.332 -2.619 -5.666 1.00 1.18 89 VAL A C 2
ATOM 2244 O O . VAL A 1 75 ? -6.915 -1.680 -5.139 1.00 1.25 89 VAL A O 2
ATOM 2257 N N . HIS A 1 76 ? -5.630 -2.455 -6.778 1.00 1.14 90 HIS A N 2
ATOM 2258 C CA . HIS A 1 76 ? -5.452 -1.188 -7.495 1.00 1.27 90 HIS A CA 2
ATOM 2259 C C . HIS A 1 76 ? -6.743 -0.738 -8.186 1.00 1.33 90 HIS A C 2
ATOM 2260 O O . HIS A 1 76 ? -7.016 0.461 -8.215 1.00 1.51 90 HIS A O 2
ATOM 2274 N N . ALA A 1 77 ? -7.541 -1.672 -8.720 1.00 1.27 91 ALA A N 2
ATOM 2275 C CA . ALA A 1 77 ? -8.844 -1.381 -9.313 1.00 1.40 91 ALA A CA 2
ATOM 2276 C C . ALA A 1 77 ? -9.951 -1.252 -8.254 1.00 1.45 91 ALA A C 2
ATOM 2277 O O . ALA A 1 77 ? -10.726 -0.293 -8.294 1.00 1.61 91 ALA A O 2
ATOM 2284 N N . ALA A 1 78 ? -10.005 -2.176 -7.285 1.00 1.38 92 ALA A N 2
ATOM 2285 C CA . ALA A 1 78 ? -10.988 -2.163 -6.203 1.00 1.47 92 ALA A CA 2
ATOM 2286 C C . ALA A 1 78 ? -10.793 -0.968 -5.275 1.00 1.57 92 ALA A C 2
ATOM 2287 O O . ALA A 1 78 ? -11.753 -0.254 -4.962 1.00 1.85 92 ALA A O 2
ATOM 2294 N N . LEU A 1 79 ? -9.552 -0.748 -4.826 1.00 1.40 93 LEU A N 2
ATOM 2295 C CA . LEU A 1 79 ? -9.304 0.133 -3.675 1.00 1.37 93 LEU A CA 2
ATOM 2296 C C . LEU A 1 79 ? -8.545 1.400 -4.010 1.00 1.17 93 LEU A C 2
ATOM 2297 O O . LEU A 1 79 ? -7.936 2.033 -3.155 1.00 1.05 93 LEU A O 2
ATOM 2313 N N . ALA A 1 80 ? -8.632 1.776 -5.268 1.00 1.25 94 ALA A N 2
ATOM 2314 C CA . ALA A 1 80 ? -8.005 2.968 -5.823 1.00 1.20 94 ALA A CA 2
ATOM 2315 C C . ALA A 1 80 ? -8.152 4.229 -4.962 1.00 1.10 94 ALA A C 2
ATOM 2316 O O . ALA A 1 80 ? -7.180 4.975 -4.818 1.00 0.99 94 ALA A O 2
ATOM 2323 N N . GLU A 1 81 ? -9.317 4.443 -4.345 1.00 1.28 95 GLU A N 2
ATOM 2324 C CA . GLU A 1 81 ? -9.576 5.602 -3.493 1.00 1.39 95 GLU A CA 2
ATOM 2325 C C . GLU A 1 81 ? -8.928 5.481 -2.104 1.00 1.38 95 GLU A C 2
ATOM 2326 O O . GLU A 1 81 ? -8.646 6.496 -1.466 1.00 1.56 95 GLU A O 2
ATOM 2338 N N . GLU A 1 82 ? -8.675 4.263 -1.614 1.00 1.30 96 GLU A N 2
ATOM 2339 C CA . GLU A 1 82 ? -8.122 3.954 -0.323 1.00 1.39 96 GLU A CA 2
ATOM 2340 C C . GLU A 1 82 ? -6.586 3.925 -0.367 1.00 1.23 96 GLU A C 2
ATOM 2341 O O . GLU A 1 82 ? -5.906 4.448 0.517 1.00 1.51 96 GLU A O 2
ATOM 2353 N N . LEU A 1 83 ? -6.054 3.333 -1.441 1.00 0.90 97 LEU A N 2
ATOM 2354 C CA . LEU A 1 83 ? -4.648 3.253 -1.801 1.00 0.93 97 LEU A CA 2
ATOM 2355 C C . LEU A 1 83 ? -4.063 4.595 -2.250 1.00 0.98 97 LEU A C 2
ATOM 2356 O O . LEU A 1 83 ? -2.998 4.996 -1.787 1.00 1.23 97 LEU A O 2
ATOM 2372 N N . GLY A 1 84 ? -4.751 5.262 -3.185 1.00 1.03 98 GLY A N 2
ATOM 2373 C CA . GLY A 1 84 ? -4.144 6.281 -4.056 1.00 1.37 98 GLY A CA 2
ATOM 2374 C C . GLY A 1 84 ? -5.096 7.405 -4.441 1.00 1.33 98 GLY A C 2
ATOM 2375 O O . GLY A 1 84 ? -4.844 8.159 -5.378 1.00 1.79 98 GLY A O 2
ATOM 2379 N N . GLY A 1 85 ? -6.199 7.499 -3.710 1.00 1.19 99 GLY A N 2
ATOM 2380 C CA . GLY A 1 85 ? -7.340 8.371 -3.992 1.00 1.63 99 GLY A CA 2
ATOM 2381 C C . GLY A 1 85 ? -6.957 9.845 -4.008 1.00 1.93 99 GLY A C 2
ATOM 2382 O O . GLY A 1 85 ? -7.192 10.508 -5.022 1.00 2.23 99 GLY A O 2
ATOM 2386 N N . PRO A 1 86 ? -6.312 10.349 -2.938 1.00 1.97 100 PRO A N 2
ATOM 2387 C CA . PRO A 1 86 ? -5.823 11.721 -2.875 1.00 2.31 100 PRO A CA 2
ATOM 2388 C C . PRO A 1 86 ? -4.404 11.891 -3.462 1.00 2.13 100 PRO A C 2
ATOM 2389 O O . PRO A 1 86 ? -3.780 12.936 -3.264 1.00 2.30 100 PRO A O 2
ATOM 2400 N N . VAL A 1 87 ? -3.871 10.861 -4.131 1.00 1.85 101 VAL A N 2
ATOM 2401 C CA . VAL A 1 87 ? -2.461 10.707 -4.538 1.00 1.59 101 VAL A CA 2
ATOM 2402 C C . VAL A 1 87 ? -2.345 10.812 -6.070 1.00 1.64 101 VAL A C 2
ATOM 2403 O O . VAL A 1 87 ? -3.341 10.660 -6.779 1.00 2.03 101 VAL A O 2
ATOM 2416 N N . HIS A 1 88 ? -1.159 11.131 -6.597 1.00 1.47 102 HIS A N 2
ATOM 2417 C CA . HIS A 1 88 ? -0.901 11.326 -8.035 1.00 1.57 102 HIS A CA 2
ATOM 2418 C C . HIS A 1 88 ? -0.075 10.166 -8.629 1.00 1.49 102 HIS A C 2
ATOM 2419 O O . HIS A 1 88 ? -0.381 9.701 -9.733 1.00 1.65 102 HIS A O 2
ATOM 2433 N N . ALA A 1 89 ? 0.915 9.656 -7.885 1.00 1.28 103 ALA A N 2
ATOM 2434 C CA . ALA A 1 89 ? 1.686 8.447 -8.191 1.00 1.17 103 ALA A CA 2
ATOM 2435 C C . ALA A 1 89 ? 1.971 7.616 -6.931 1.00 0.91 103 ALA A C 2
ATOM 2436 O O . ALA A 1 89 ? 2.100 8.156 -5.831 1.00 0.81 103 ALA A O 2
ATOM 2443 N N . LEU A 1 90 ? 2.093 6.301 -7.089 1.00 0.87 104 LEU A N 2
ATOM 2444 C CA . LEU A 1 90 ? 2.412 5.380 -6.010 1.00 0.70 104 LEU A CA 2
ATOM 2445 C C . LEU A 1 90 ? 2.895 3.990 -6.450 1.00 0.68 104 LEU A C 2
ATOM 2446 O O . LEU A 1 90 ? 2.583 3.559 -7.560 1.00 0.84 104 LEU A O 2
ATOM 2462 N N . ALA A 1 91 ? 3.651 3.300 -5.584 1.00 0.60 105 ALA A N 2
ATOM 2463 C CA . ALA A 1 91 ? 4.041 1.890 -5.757 1.00 0.65 105 ALA A CA 2
ATOM 2464 C C . ALA A 1 91 ? 3.978 1.027 -4.470 1.00 0.66 105 ALA A C 2
ATOM 2465 O O . ALA A 1 91 ? 4.611 1.340 -3.450 1.00 0.81 105 ALA A O 2
ATOM 2472 N N . ILE A 1 92 ? 3.272 -0.111 -4.534 1.00 0.67 106 ILE A N 2
ATOM 2473 C CA . ILE A 1 92 ? 3.291 -1.161 -3.500 1.00 0.70 106 ILE A CA 2
ATOM 2474 C C . ILE A 1 92 ? 4.271 -2.303 -3.817 1.00 0.74 106 ILE A C 2
ATOM 2475 O O . ILE A 1 92 ? 4.466 -2.666 -4.977 1.00 0.68 106 ILE A O 2
ATOM 2491 N N . GLN A 1 93 ? 4.780 -2.945 -2.766 1.00 0.90 107 GLN A N 2
ATOM 2492 C CA . GLN A 1 93 ? 5.107 -4.377 -2.747 1.00 0.85 107 GLN A CA 2
ATOM 2493 C C . GLN A 1 93 ? 4.077 -5.126 -1.881 1.00 0.78 107 GLN A C 2
ATOM 2494 O O . GLN A 1 93 ? 3.601 -4.581 -0.880 1.00 0.76 107 GLN A O 2
ATOM 2508 N N . ALA A 1 94 ? 3.725 -6.364 -2.248 1.00 1.10 108 ALA A N 2
ATOM 2509 C CA . ALA A 1 94 ? 2.652 -7.139 -1.614 1.00 0.98 108 ALA A CA 2
ATOM 2510 C C . ALA A 1 94 ? 3.056 -8.592 -1.307 1.00 0.99 108 ALA A C 2
ATOM 2511 O O . ALA A 1 94 ? 3.540 -9.292 -2.195 1.00 1.25 108 ALA A O 2
ATOM 2518 N N . ARG A 1 95 ? 2.851 -9.067 -0.066 1.00 0.79 109 ARG A N 2
ATOM 2519 C CA . ARG A 1 95 ? 3.296 -10.420 0.370 1.00 0.77 109 ARG A CA 2
ATOM 2520 C C . ARG A 1 95 ? 2.360 -11.120 1.377 1.00 0.66 109 ARG A C 2
ATOM 2521 O O . ARG A 1 95 ? 1.382 -10.541 1.842 1.00 0.60 109 ARG A O 2
ATOM 2542 N N . THR A 1 96 ? 2.692 -12.351 1.774 1.00 0.77 110 THR A N 2
ATOM 2543 C CA . THR A 1 96 ? 2.071 -13.063 2.913 1.00 0.93 110 THR A CA 2
ATOM 2544 C C . THR A 1 96 ? 2.986 -13.141 4.155 1.00 0.91 110 THR A C 2
ATOM 2545 O O . THR A 1 96 ? 4.208 -12.962 4.043 1.00 0.84 110 THR A O 2
ATOM 2556 N N . PRO A 1 97 ? 2.427 -13.376 5.361 1.00 0.99 111 PRO A N 2
ATOM 2557 C CA . PRO A 1 97 ? 3.206 -13.374 6.598 1.00 1.00 111 PRO A CA 2
ATOM 2558 C C . PRO A 1 97 ? 4.345 -14.393 6.564 1.00 1.02 111 PRO A C 2
ATOM 2559 O O . PRO A 1 97 ? 5.502 -14.011 6.655 1.00 0.95 111 PRO A O 2
ATOM 2570 N N . ALA A 1 98 ? 4.083 -15.676 6.311 1.00 1.19 112 ALA A N 2
ATOM 2571 C CA . ALA A 1 98 ? 5.146 -16.675 6.396 1.00 1.28 112 ALA A CA 2
ATOM 2572 C C . ALA A 1 98 ? 6.231 -16.557 5.298 1.00 1.04 112 ALA A C 2
ATOM 2573 O O . ALA A 1 98 ? 7.354 -17.016 5.522 1.00 1.05 112 ALA A O 2
ATOM 2580 N N . GLN A 1 99 ? 5.977 -15.888 4.163 1.00 0.96 113 GLN A N 2
ATOM 2581 C CA . GLN A 1 99 ? 7.071 -15.501 3.255 1.00 0.90 113 GLN A CA 2
ATOM 2582 C C . GLN A 1 99 ? 7.856 -14.294 3.798 1.00 0.74 113 GLN A C 2
ATOM 2583 O O . GLN A 1 99 ? 9.086 -14.317 3.733 1.00 0.86 113 GLN A O 2
ATOM 2597 N N . TRP A 1 100 ? 7.203 -13.290 4.421 1.00 0.64 114 TRP A N 2
ATOM 2598 C CA . TRP A 1 100 ? 7.929 -12.285 5.231 1.00 0.67 114 TRP A CA 2
ATOM 2599 C C . TRP A 1 100 ? 8.798 -12.945 6.311 1.00 0.82 114 TRP A C 2
ATOM 2600 O O . TRP A 1 100 ? 9.939 -12.522 6.500 1.00 1.01 114 TRP A O 2
ATOM 2621 N N . ARG A 1 101 ? 8.320 -14.014 6.962 1.00 0.85 115 ARG A N 2
ATOM 2622 C CA . ARG A 1 101 ? 9.090 -14.749 7.994 1.00 1.12 115 ARG A CA 2
ATOM 2623 C C . ARG A 1 101 ? 10.352 -15.406 7.419 1.00 1.26 115 ARG A C 2
ATOM 2624 O O . ARG A 1 101 ? 11.412 -15.321 8.044 1.00 1.52 115 ARG A O 2
ATOM 2645 N N . GLU A 1 102 ? 10.272 -15.997 6.223 1.00 1.24 116 GLU A N 2
ATOM 2646 C CA . GLU A 1 102 ? 11.413 -16.638 5.549 1.00 1.55 116 GLU A CA 2
ATOM 2647 C C . GLU A 1 102 ? 12.407 -15.618 4.964 1.00 1.61 116 GLU A C 2
ATOM 2648 O O . GLU A 1 102 ? 13.559 -15.582 5.407 1.00 1.87 116 GLU A O 2
ATOM 2660 N N . ASN A 1 103 ? 12.006 -14.830 3.956 1.00 1.51 117 ASN A N 2
ATOM 2661 C CA . ASN A 1 103 ? 12.905 -13.893 3.258 1.00 1.76 117 ASN A CA 2
ATOM 2662 C C . ASN A 1 103 ? 12.229 -12.604 2.735 1.00 1.69 117 ASN A C 2
ATOM 2663 O O . ASN A 1 103 ? 12.841 -11.826 2.004 1.00 2.19 117 ASN A O 2
ATOM 2674 N N . SER A 1 104 ? 10.938 -12.397 3.001 1.00 1.71 118 SER A N 2
ATOM 2675 C CA . SER A 1 104 ? 10.048 -11.471 2.267 1.00 2.17 118 SER A CA 2
ATOM 2676 C C . SER A 1 104 ? 9.968 -11.701 0.742 1.00 2.38 118 SER A C 2
ATOM 2677 O O . SER A 1 104 ? 9.476 -10.840 0.020 1.00 3.31 118 SER A O 2
ATOM 2685 N N . PRO A 1 17 ? -0.083 12.406 8.508 1.00 1.78 31 PRO A N 3
ATOM 2686 C CA . PRO A 1 17 ? 0.468 12.026 7.212 1.00 1.56 31 PRO A CA 3
ATOM 2687 C C . PRO A 1 17 ? -0.354 10.912 6.554 1.00 1.32 31 PRO A C 3
ATOM 2688 O O . PRO A 1 17 ? -1.010 10.098 7.222 1.00 1.24 31 PRO A O 3
ATOM 2699 N N . VAL A 1 18 ? -0.257 10.827 5.226 1.00 1.28 32 VAL A N 3
ATOM 2700 C CA . VAL A 1 18 ? -0.964 9.788 4.455 1.00 1.21 32 VAL A CA 3
ATOM 2701 C C . VAL A 1 18 ? -0.429 8.373 4.730 1.00 1.15 32 VAL A C 3
ATOM 2702 O O . VAL A 1 18 ? -1.106 7.395 4.425 1.00 1.15 32 VAL A O 3
ATOM 2715 N N . GLU A 1 19 ? 0.728 8.247 5.392 1.00 1.13 33 GLU A N 3
ATOM 2716 C CA . GLU A 1 19 ? 1.284 6.953 5.816 1.00 1.07 33 GLU A CA 3
ATOM 2717 C C . GLU A 1 19 ? 0.471 6.381 6.987 1.00 0.93 33 GLU A C 3
ATOM 2718 O O . GLU A 1 19 ? -0.083 5.290 6.888 1.00 0.80 33 GLU A O 3
ATOM 2730 N N . ALA A 1 20 ? 0.282 7.177 8.040 1.00 1.05 34 ALA A N 3
ATOM 2731 C CA . ALA A 1 20 ? -0.633 6.903 9.149 1.00 0.99 34 ALA A CA 3
ATOM 2732 C C . ALA A 1 20 ? -2.076 6.689 8.666 1.00 0.99 34 ALA A C 3
ATOM 2733 O O . ALA A 1 20 ? -2.743 5.739 9.096 1.00 0.96 34 ALA A O 3
ATOM 2740 N N . ALA A 1 21 ? -2.536 7.529 7.725 1.00 1.08 35 ALA A N 3
ATOM 2741 C CA . ALA A 1 21 ? -3.867 7.373 7.141 1.00 1.13 35 ALA A CA 3
ATOM 2742 C C . ALA A 1 21 ? -4.046 6.014 6.437 1.00 1.05 35 ALA A C 3
ATOM 2743 O O . ALA A 1 21 ? -5.083 5.367 6.629 1.00 1.04 35 ALA A O 3
ATOM 2750 N N . ILE A 1 22 ? -3.033 5.544 5.694 1.00 1.06 36 ILE A N 3
ATOM 2751 C CA . ILE A 1 22 ? -2.992 4.169 5.174 1.00 1.12 36 ILE A CA 3
ATOM 2752 C C . ILE A 1 22 ? -2.961 3.152 6.314 1.00 1.07 36 ILE A C 3
ATOM 2753 O O . ILE A 1 22 ? -3.772 2.233 6.279 1.00 1.09 36 ILE A O 3
ATOM 2769 N N . ARG A 1 23 ? -2.087 3.292 7.323 1.00 1.04 37 ARG A N 3
ATOM 2770 C CA . ARG A 1 23 ? -1.960 2.305 8.416 1.00 1.03 37 ARG A CA 3
ATOM 2771 C C . ARG A 1 23 ? -3.330 1.996 9.035 1.00 1.05 37 ARG A C 3
ATOM 2772 O O . ARG A 1 23 ? -3.784 0.847 8.986 1.00 1.03 37 ARG A O 3
ATOM 2793 N N . THR A 1 24 ? -4.036 3.029 9.507 1.00 1.07 38 THR A N 3
ATOM 2794 C CA . THR A 1 24 ? -5.363 2.813 10.112 1.00 1.10 38 THR A CA 3
ATOM 2795 C C . THR A 1 24 ? -6.446 2.436 9.091 1.00 1.12 38 THR A C 3
ATOM 2796 O O . THR A 1 24 ? -7.208 1.511 9.378 1.00 1.09 38 THR A O 3
ATOM 2807 N N . LYS A 1 25 ? -6.527 3.042 7.888 1.00 1.18 39 LYS A N 3
ATOM 2808 C CA . LYS A 1 25 ? -7.597 2.676 6.939 1.00 1.24 39 LYS A CA 3
ATOM 2809 C C . LYS A 1 25 ? -7.427 1.266 6.357 1.00 1.15 39 LYS A C 3
ATOM 2810 O O . LYS A 1 25 ? -8.423 0.582 6.154 1.00 1.20 39 LYS A O 3
ATOM 2829 N N . LEU A 1 26 ? -6.200 0.787 6.132 1.00 1.05 40 LEU A N 3
ATOM 2830 C CA . LEU A 1 26 ? -5.953 -0.583 5.689 1.00 1.00 40 LEU A CA 3
ATOM 2831 C C . LEU A 1 26 ? -6.074 -1.602 6.835 1.00 0.98 40 LEU A C 3
ATOM 2832 O O . LEU A 1 26 ? -6.539 -2.716 6.578 1.00 0.99 40 LEU A O 3
ATOM 2848 N N . GLU A 1 27 ? -5.783 -1.240 8.096 1.00 0.96 41 GLU A N 3
ATOM 2849 C CA . GLU A 1 27 ? -6.275 -2.040 9.237 1.00 0.93 41 GLU A CA 3
ATOM 2850 C C . GLU A 1 27 ? -7.807 -2.196 9.212 1.00 0.98 41 GLU A C 3
ATOM 2851 O O . GLU A 1 27 ? -8.315 -3.318 9.298 1.00 0.98 41 GLU A O 3
ATOM 2863 N N . GLU A 1 28 ? -8.558 -1.117 8.986 1.00 1.09 42 GLU A N 3
ATOM 2864 C CA . GLU A 1 28 ? -9.986 -1.136 8.767 1.00 1.20 42 GLU A CA 3
ATOM 2865 C C . GLU A 1 28 ? -10.438 -1.959 7.548 1.00 1.25 42 GLU A C 3
ATOM 2866 O O . GLU A 1 28 ? -11.490 -2.599 7.605 1.00 1.39 42 GLU A O 3
ATOM 2878 N N . ALA A 1 29 ? -9.664 -1.978 6.461 1.00 1.18 43 ALA A N 3
ATOM 2879 C CA . ALA A 1 29 ? -10.046 -2.626 5.207 1.00 1.23 43 ALA A CA 3
ATOM 2880 C C . ALA A 1 29 ? -9.806 -4.146 5.195 1.00 1.19 43 ALA A C 3
ATOM 2881 O O . ALA A 1 29 ? -10.718 -4.882 4.804 1.00 1.29 43 ALA A O 3
ATOM 2888 N N . LEU A 1 30 ? -8.613 -4.623 5.589 1.00 1.11 44 LEU A N 3
ATOM 2889 C CA . LEU A 1 30 ? -8.233 -6.044 5.537 1.00 1.23 44 LEU A CA 3
ATOM 2890 C C . LEU A 1 30 ? -7.610 -6.623 6.820 1.00 1.38 44 LEU A C 3
ATOM 2891 O O . LEU A 1 30 ? -7.318 -7.817 6.849 1.00 1.58 44 LEU A O 3
ATOM 2907 N N . SER A 1 31 ? -7.349 -5.797 7.842 1.00 1.39 45 SER A N 3
ATOM 2908 C CA . SER A 1 31 ? -6.667 -6.173 9.104 1.00 1.57 45 SER A CA 3
ATOM 2909 C C . SER A 1 31 ? -5.312 -6.916 8.900 1.00 1.44 45 SER A C 3
ATOM 2910 O O . SER A 1 31 ? -5.207 -8.105 9.208 1.00 1.75 45 SER A O 3
ATOM 2918 N N . PRO A 1 32 ? -4.275 -6.262 8.324 1.00 1.04 46 PRO A N 3
ATOM 2919 C CA . PRO A 1 32 ? -3.018 -6.869 7.837 1.00 0.75 46 PRO A CA 3
ATOM 2920 C C . PRO A 1 32 ? -2.216 -7.747 8.815 1.00 0.72 46 PRO A C 3
ATOM 2921 O O . PRO A 1 32 ? -2.457 -7.767 10.022 1.00 0.92 46 PRO A O 3
ATOM 2932 N N . GLU A 1 33 ? -1.187 -8.439 8.313 1.00 0.60 47 GLU A N 3
ATOM 2933 C CA . GLU A 1 33 ? -0.065 -8.892 9.129 1.00 0.58 47 GLU A CA 3
ATOM 2934 C C . GLU A 1 33 ? 1.036 -7.834 9.255 1.00 0.60 47 GLU A C 3
ATOM 2935 O O . GLU A 1 33 ? 1.515 -7.584 10.367 1.00 0.73 47 GLU A O 3
ATOM 2947 N N . VAL A 1 34 ? 1.377 -7.129 8.167 1.00 0.55 48 VAL A N 3
ATOM 2948 C CA . VAL A 1 34 ? 2.165 -5.900 8.270 1.00 0.73 48 VAL A CA 3
ATOM 2949 C C . VAL A 1 34 ? 1.627 -4.822 7.355 1.00 0.93 48 VAL A C 3
ATOM 2950 O O . VAL A 1 34 ? 0.977 -5.106 6.343 1.00 1.33 48 VAL A O 3
ATOM 2963 N N . LEU A 1 35 ? 2.101 -3.609 7.616 1.00 0.85 49 LEU A N 3
ATOM 2964 C CA . LEU A 1 35 ? 2.465 -2.728 6.519 1.00 0.70 49 LEU A CA 3
ATOM 2965 C C . LEU A 1 35 ? 3.610 -1.772 6.877 1.00 0.79 49 LEU A C 3
ATOM 2966 O O . LEU A 1 35 ? 3.517 -1.003 7.830 1.00 1.22 49 LEU A O 3
ATOM 2982 N N . GLU A 1 36 ? 4.700 -1.830 6.113 1.00 0.60 50 GLU A N 3
ATOM 2983 C CA . GLU A 1 36 ? 5.856 -0.924 6.244 1.00 0.64 50 GLU A CA 3
ATOM 2984 C C . GLU A 1 36 ? 6.074 -0.147 4.953 1.00 0.59 50 GLU A C 3
ATOM 2985 O O . GLU A 1 36 ? 6.113 -0.693 3.855 1.00 0.71 50 GLU A O 3
ATOM 2997 N N . LEU A 1 37 ? 6.129 1.161 5.092 1.00 0.55 51 LEU A N 3
ATOM 2998 C CA . LEU A 1 37 ? 5.794 2.096 4.008 1.00 0.51 51 LEU A CA 3
ATOM 2999 C C . LEU A 1 37 ? 6.619 3.405 4.031 1.00 0.63 51 LEU A C 3
ATOM 3000 O O . LEU A 1 37 ? 7.242 3.739 5.044 1.00 0.82 51 LEU A O 3
ATOM 3016 N N . ARG A 1 38 ? 6.657 4.143 2.914 1.00 0.64 52 ARG A N 3
ATOM 3017 C CA . ARG A 1 38 ? 7.575 5.279 2.692 1.00 0.89 52 ARG A CA 3
ATOM 3018 C C . ARG A 1 38 ? 7.047 6.218 1.603 1.00 0.87 52 ARG A C 3
ATOM 3019 O O . ARG A 1 38 ? 6.637 5.741 0.551 1.00 0.80 52 ARG A O 3
ATOM 3040 N N . ASN A 1 39 ? 7.054 7.540 1.794 1.00 0.98 53 ASN A N 3
ATOM 3041 C CA . ASN A 1 39 ? 6.647 8.466 0.731 1.00 0.91 53 ASN A CA 3
ATOM 3042 C C . ASN A 1 39 ? 7.812 8.826 -0.215 1.00 1.17 53 ASN A C 3
ATOM 3043 O O . ASN A 1 39 ? 8.939 9.058 0.216 1.00 1.56 53 ASN A O 3
ATOM 3054 N N . GLU A 1 40 ? 7.532 8.876 -1.518 1.00 1.12 54 GLU A N 3
ATOM 3055 C CA . GLU A 1 40 ? 8.468 9.284 -2.584 1.00 1.41 54 GLU A CA 3
ATOM 3056 C C . GLU A 1 40 ? 8.438 10.815 -2.809 1.00 1.18 54 GLU A C 3
ATOM 3057 O O . GLU A 1 40 ? 9.340 11.415 -3.396 1.00 1.36 54 GLU A O 3
ATOM 3069 N N . SER A 1 41 ? 7.379 11.455 -2.307 1.00 0.84 55 SER A N 3
ATOM 3070 C CA . SER A 1 41 ? 7.051 12.878 -2.406 1.00 0.69 55 SER A CA 3
ATOM 3071 C C . SER A 1 41 ? 8.036 13.832 -1.722 1.00 0.95 55 SER A C 3
ATOM 3072 O O . SER A 1 41 ? 8.068 15.013 -2.071 1.00 1.09 55 SER A O 3
ATOM 3080 N N . GLY A 1 42 ? 8.934 13.338 -0.864 1.00 1.20 56 GLY A N 3
ATOM 3081 C CA . GLY A 1 42 ? 10.077 14.125 -0.379 1.00 1.47 56 GLY A CA 3
ATOM 3082 C C . GLY A 1 42 ? 11.091 14.452 -1.489 1.00 1.45 56 GLY A C 3
ATOM 3083 O O . GLY A 1 42 ? 11.849 15.414 -1.366 1.00 1.62 56 GLY A O 3
ATOM 3087 N N . GLY A 1 43 ? 11.031 13.745 -2.625 1.00 1.32 57 GLY A N 3
ATOM 3088 C CA . GLY A 1 43 ? 11.785 14.062 -3.842 1.00 1.40 57 GLY A CA 3
ATOM 3089 C C . GLY A 1 43 ? 11.141 15.090 -4.782 1.00 1.39 57 GLY A C 3
ATOM 3090 O O . GLY A 1 43 ? 11.776 15.477 -5.766 1.00 2.29 57 GLY A O 3
ATOM 3094 N N . HIS A 1 44 ? 9.918 15.555 -4.499 1.00 1.15 58 HIS A N 3
ATOM 3095 C CA . HIS A 1 44 ? 9.178 16.509 -5.340 1.00 1.20 58 HIS A CA 3
ATOM 3096 C C . HIS A 1 44 ? 9.046 17.872 -4.649 1.00 1.52 58 HIS A C 3
ATOM 3097 O O . HIS A 1 44 ? 8.847 17.948 -3.435 1.00 2.23 58 HIS A O 3
ATOM 3111 N N . ALA A 1 45 ? 9.113 18.955 -5.423 1.00 1.81 59 ALA A N 3
ATOM 3112 C CA . ALA A 1 45 ? 9.068 20.347 -4.963 1.00 2.14 59 ALA A CA 3
ATOM 3113 C C . ALA A 1 45 ? 7.639 20.815 -4.612 1.00 1.94 59 ALA A C 3
ATOM 3114 O O . ALA A 1 45 ? 7.225 21.929 -4.954 1.00 2.32 59 ALA A O 3
ATOM 3121 N N . VAL A 1 46 ? 6.868 19.943 -3.961 1.00 1.50 60 VAL A N 3
ATOM 3122 C CA . VAL A 1 46 ? 5.468 20.156 -3.577 1.00 1.31 60 VAL A CA 3
ATOM 3123 C C . VAL A 1 46 ? 5.391 20.927 -2.247 1.00 1.45 60 VAL A C 3
ATOM 3124 O O . VAL A 1 46 ? 6.240 20.702 -1.371 1.00 1.75 60 VAL A O 3
ATOM 3137 N N . PRO A 1 47 ? 4.432 21.857 -2.078 1.00 1.43 61 PRO A N 3
ATOM 3138 C CA . PRO A 1 47 ? 4.365 22.735 -0.907 1.00 1.60 61 PRO A CA 3
ATOM 3139 C C . PRO A 1 47 ? 4.122 21.965 0.408 1.00 1.66 61 PRO A C 3
ATOM 3140 O O . PRO A 1 47 ? 3.559 20.866 0.383 1.00 1.61 61 PRO A O 3
ATOM 3151 N N . PRO A 1 48 ? 4.516 22.521 1.572 1.00 1.96 62 PRO A N 3
ATOM 3152 C CA . PRO A 1 48 ? 4.367 21.858 2.869 1.00 2.22 62 PRO A CA 3
ATOM 3153 C C . PRO A 1 48 ? 2.917 21.436 3.147 1.00 2.18 62 PRO A C 3
ATOM 3154 O O . PRO A 1 48 ? 1.958 22.128 2.786 1.00 2.12 62 PRO A O 3
ATOM 3165 N N . GLY A 1 49 ? 2.764 20.258 3.752 1.00 2.36 63 GLY A N 3
ATOM 3166 C CA . GLY A 1 49 ? 1.478 19.592 3.970 1.00 2.46 63 GLY A CA 3
ATOM 3167 C C . GLY A 1 49 ? 0.964 18.779 2.772 1.00 2.03 63 GLY A C 3
ATOM 3168 O O . GLY A 1 49 ? 0.092 17.930 2.964 1.00 2.03 63 GLY A O 3
ATOM 3172 N N . SER A 1 50 ? 1.505 18.964 1.559 1.00 1.72 64 SER A N 3
ATOM 3173 C CA . SER A 1 50 ? 1.195 18.125 0.395 1.00 1.34 64 SER A CA 3
ATOM 3174 C C . SER A 1 50 ? 2.091 16.885 0.383 1.00 1.06 64 SER A C 3
ATOM 3175 O O . SER A 1 50 ? 3.315 16.968 0.500 1.00 1.23 64 SER A O 3
ATOM 3183 N N . GLU A 1 51 ? 1.459 15.724 0.274 1.00 0.93 65 GLU A N 3
ATOM 3184 C CA . GLU A 1 51 ? 2.053 14.383 0.335 1.00 0.84 65 GLU A CA 3
ATOM 3185 C C . GLU A 1 51 ? 1.498 13.579 -0.851 1.00 0.82 65 GLU A C 3
ATOM 3186 O O . GLU A 1 51 ? 0.488 12.877 -0.762 1.00 1.07 65 GLU A O 3
ATOM 3198 N N . THR A 1 52 ? 2.119 13.794 -2.013 1.00 0.71 66 THR A N 3
ATOM 3199 C CA . THR A 1 52 ? 1.557 13.502 -3.341 1.00 0.78 66 THR A CA 3
ATOM 3200 C C . THR A 1 52 ? 1.882 12.108 -3.867 1.00 0.69 66 THR A C 3
ATOM 3201 O O . THR A 1 52 ? 1.175 11.601 -4.732 1.00 0.88 66 THR A O 3
ATOM 3212 N N . HIS A 1 53 ? 2.961 11.503 -3.382 1.00 0.49 67 HIS A N 3
ATOM 3213 C CA . HIS A 1 53 ? 3.711 10.437 -4.052 1.00 0.49 67 HIS A CA 3
ATOM 3214 C C . HIS A 1 53 ? 4.120 9.384 -3.017 1.00 0.41 67 HIS A C 3
ATOM 3215 O O . HIS A 1 53 ? 4.797 9.731 -2.041 1.00 0.43 67 HIS A O 3
ATOM 3229 N N . PHE A 1 54 ? 3.735 8.120 -3.206 1.00 0.47 68 PHE A N 3
ATOM 3230 C CA . PHE A 1 54 ? 3.742 7.151 -2.092 1.00 0.47 68 PHE A CA 3
ATOM 3231 C C . PHE A 1 54 ? 4.247 5.727 -2.409 1.00 0.49 68 PHE A C 3
ATOM 3232 O O . PHE A 1 54 ? 4.114 5.252 -3.535 1.00 0.57 68 PHE A O 3
ATOM 3249 N N . ARG A 1 55 ? 4.794 5.006 -1.419 1.00 0.53 69 ARG A N 3
ATOM 3250 C CA . ARG A 1 55 ? 5.198 3.592 -1.521 1.00 0.58 69 ARG A CA 3
ATOM 3251 C C . ARG A 1 55 ? 4.738 2.774 -0.305 1.00 0.58 69 ARG A C 3
ATOM 3252 O O . ARG A 1 55 ? 4.878 3.234 0.825 1.00 0.66 69 ARG A O 3
ATOM 3273 N N . VAL A 1 56 ? 4.186 1.574 -0.511 1.00 0.59 70 VAL A N 3
ATOM 3274 C CA . VAL A 1 56 ? 3.780 0.654 0.584 1.00 0.53 70 VAL A CA 3
ATOM 3275 C C . VAL A 1 56 ? 4.329 -0.759 0.381 1.00 0.49 70 VAL A C 3
ATOM 3276 O O . VAL A 1 56 ? 4.142 -1.339 -0.690 1.00 0.61 70 VAL A O 3
ATOM 3289 N N . ALA A 1 57 ? 4.852 -1.363 1.449 1.00 0.45 71 ALA A N 3
ATOM 3290 C CA . ALA A 1 57 ? 5.037 -2.819 1.530 1.00 0.48 71 ALA A CA 3
ATOM 3291 C C . ALA A 1 57 ? 3.942 -3.417 2.426 1.00 0.50 71 ALA A C 3
ATOM 3292 O O . ALA A 1 57 ? 3.823 -3.035 3.594 1.00 0.55 71 ALA A O 3
ATOM 3299 N N . VAL A 1 58 ? 3.127 -4.336 1.895 1.00 0.52 72 VAL A N 3
ATOM 3300 C CA . VAL A 1 58 ? 1.966 -4.912 2.599 1.00 0.56 72 VAL A CA 3
ATOM 3301 C C . VAL A 1 58 ? 2.025 -6.441 2.630 1.00 0.58 72 VAL A C 3
ATOM 3302 O O . VAL A 1 58 ? 2.374 -7.079 1.636 1.00 0.72 72 VAL A O 3
ATOM 3315 N N . VAL A 1 59 ? 1.659 -7.052 3.760 1.00 0.49 73 VAL A N 3
ATOM 3316 C CA . VAL A 1 59 ? 1.691 -8.520 3.914 1.00 0.49 73 VAL A CA 3
ATOM 3317 C C . VAL A 1 59 ? 0.477 -9.040 4.666 1.00 0.49 73 VAL A C 3
ATOM 3318 O O . VAL A 1 59 ? 0.160 -8.539 5.755 1.00 0.53 73 VAL A O 3
ATOM 3331 N N . SER A 1 60 ? -0.181 -10.034 4.054 1.00 0.51 74 SER A N 3
ATOM 3332 C CA . SER A 1 60 ? -1.379 -10.704 4.590 1.00 0.60 74 SER A CA 3
ATOM 3333 C C . SER A 1 60 ? -1.608 -12.078 3.947 1.00 0.63 74 SER A C 3
ATOM 3334 O O . SER A 1 60 ? -1.339 -12.274 2.764 1.00 0.62 74 SER A O 3
ATOM 3342 N N . SER A 1 61 ? -2.169 -13.022 4.704 1.00 0.80 75 SER A N 3
ATOM 3343 C CA . SER A 1 61 ? -2.618 -14.328 4.192 1.00 0.95 75 SER A CA 3
ATOM 3344 C C . SER A 1 61 ? -3.914 -14.261 3.377 1.00 0.89 75 SER A C 3
ATOM 3345 O O . SER A 1 61 ? -4.302 -15.258 2.764 1.00 1.06 75 SER A O 3
ATOM 3353 N N . ARG A 1 62 ? -4.576 -13.099 3.290 1.00 0.81 76 ARG A N 3
ATOM 3354 C CA . ARG A 1 62 ? -5.701 -12.876 2.362 1.00 0.89 76 ARG A CA 3
ATOM 3355 C C . ARG A 1 62 ? -5.308 -13.023 0.889 1.00 0.95 76 ARG A C 3
ATOM 3356 O O . ARG A 1 62 ? -6.154 -13.320 0.045 1.00 1.15 76 ARG A O 3
ATOM 3377 N N . PHE A 1 63 ? -4.027 -12.858 0.576 1.00 0.87 77 PHE A N 3
ATOM 3378 C CA . PHE A 1 63 ? -3.483 -12.813 -0.771 1.00 0.94 77 PHE A CA 3
ATOM 3379 C C . PHE A 1 63 ? -3.012 -14.191 -1.266 1.00 1.00 77 PHE A C 3
ATOM 3380 O O . PHE A 1 63 ? -2.277 -14.254 -2.248 1.00 1.08 77 PHE A O 3
ATOM 3397 N N . GLU A 1 64 ? -3.350 -15.296 -0.587 1.00 1.04 78 GLU A N 3
ATOM 3398 C CA . GLU A 1 64 ? -3.013 -16.634 -1.059 1.00 1.11 78 GLU A CA 3
ATOM 3399 C C . GLU A 1 64 ? -3.995 -17.207 -2.102 1.00 1.22 78 GLU A C 3
ATOM 3400 O O . GLU A 1 64 ? -5.173 -16.841 -2.117 1.00 1.32 78 GLU A O 3
ATOM 3412 N N . GLY A 1 65 ? -3.527 -18.127 -2.956 1.00 1.40 79 GLY A N 3
ATOM 3413 C CA . GLY A 1 65 ? -4.354 -18.928 -3.883 1.00 1.65 79 GLY A CA 3
ATOM 3414 C C . GLY A 1 65 ? -4.345 -18.495 -5.356 1.00 1.54 79 GLY A C 3
ATOM 3415 O O . GLY A 1 65 ? -4.969 -19.134 -6.207 1.00 2.05 79 GLY A O 3
ATOM 3419 N N . LEU A 1 66 ? -3.616 -17.422 -5.654 1.00 1.17 80 LEU A N 3
ATOM 3420 C CA . LEU A 1 66 ? -3.458 -16.739 -6.927 1.00 1.31 80 LEU A CA 3
ATOM 3421 C C . LEU A 1 66 ? -2.013 -16.207 -7.048 1.00 1.03 80 LEU A C 3
ATOM 3422 O O . LEU A 1 66 ? -1.255 -16.215 -6.070 1.00 1.13 80 LEU A O 3
ATOM 3438 N N . SER A 1 67 ? -1.645 -15.695 -8.226 1.00 0.98 81 SER A N 3
ATOM 3439 C CA . SER A 1 67 ? -0.425 -14.902 -8.393 1.00 1.09 81 SER A CA 3
ATOM 3440 C C . SER A 1 67 ? -0.542 -13.535 -7.694 1.00 1.19 81 SER A C 3
ATOM 3441 O O . SER A 1 67 ? -1.567 -12.856 -7.855 1.00 0.98 81 SER A O 3
ATOM 3449 N N . PRO A 1 68 ? 0.528 -13.052 -7.030 1.00 1.77 82 PRO A N 3
ATOM 3450 C CA . PRO A 1 68 ? 0.652 -11.668 -6.569 1.00 1.93 82 PRO A CA 3
ATOM 3451 C C . PRO A 1 68 ? 0.367 -10.627 -7.661 1.00 1.56 82 PRO A C 3
ATOM 3452 O O . PRO A 1 68 ? -0.148 -9.555 -7.353 1.00 1.32 82 PRO A O 3
ATOM 3463 N N . LEU A 1 69 ? 0.641 -10.945 -8.935 1.00 1.62 83 LEU A N 3
ATOM 3464 C CA . LEU A 1 69 ? 0.434 -10.048 -10.077 1.00 1.49 83 LEU A CA 3
ATOM 3465 C C . LEU A 1 69 ? -1.047 -9.931 -10.478 1.00 1.10 83 LEU A C 3
ATOM 3466 O O . LEU A 1 69 ? -1.491 -8.831 -10.821 1.00 1.10 83 LEU A O 3
ATOM 3482 N N . GLN A 1 70 ? -1.833 -11.012 -10.366 1.00 0.99 84 GLN A N 3
ATOM 3483 C CA . GLN A 1 70 ? -3.300 -10.949 -10.475 1.00 0.91 84 GLN A CA 3
ATOM 3484 C C . GLN A 1 70 ? -3.894 -10.202 -9.271 1.00 0.92 84 GLN A C 3
ATOM 3485 O O . GLN A 1 70 ? -4.753 -9.339 -9.439 1.00 1.07 84 GLN A O 3
ATOM 3499 N N . ARG A 1 71 ? -3.396 -10.476 -8.060 1.00 0.92 85 ARG A N 3
ATOM 3500 C CA . ARG A 1 71 ? -3.745 -9.757 -6.820 1.00 1.01 85 ARG A CA 3
ATOM 3501 C C . ARG A 1 71 ? -3.578 -8.233 -6.982 1.00 1.03 85 ARG A C 3
ATOM 3502 O O . ARG A 1 71 ? -4.508 -7.470 -6.728 1.00 1.25 85 ARG A O 3
ATOM 3523 N N . HIS A 1 72 ? -2.411 -7.795 -7.448 1.00 0.89 86 HIS A N 3
ATOM 3524 C CA . HIS A 1 72 ? -2.088 -6.409 -7.768 1.00 0.84 86 HIS A CA 3
ATOM 3525 C C . HIS A 1 72 ? -3.035 -5.845 -8.837 1.00 0.92 86 HIS A C 3
ATOM 3526 O O . HIS A 1 72 ? -3.684 -4.836 -8.577 1.00 1.06 86 HIS A O 3
ATOM 3540 N N . ARG A 1 73 ? -3.222 -6.531 -9.977 1.00 1.02 87 ARG A N 3
ATOM 3541 C CA . ARG A 1 73 ? -4.177 -6.128 -11.033 1.00 1.31 87 ARG A CA 3
ATOM 3542 C C . ARG A 1 73 ? -5.589 -5.886 -10.476 1.00 1.46 87 ARG A C 3
ATOM 3543 O O . ARG A 1 73 ? -6.200 -4.862 -10.779 1.00 1.66 87 ARG A O 3
ATOM 3564 N N . LEU A 1 74 ? -6.084 -6.773 -9.611 1.00 1.48 88 LEU A N 3
ATOM 3565 C CA . LEU A 1 74 ? -7.374 -6.643 -8.948 1.00 1.79 88 LEU A CA 3
ATOM 3566 C C . LEU A 1 74 ? -7.418 -5.430 -8.003 1.00 1.75 88 LEU A C 3
ATOM 3567 O O . LEU A 1 74 ? -8.383 -4.671 -8.052 1.00 1.89 88 LEU A O 3
ATOM 3583 N N . VAL A 1 75 ? -6.376 -5.162 -7.207 1.00 1.59 89 VAL A N 3
ATOM 3584 C CA . VAL A 1 75 ? -6.281 -3.913 -6.410 1.00 1.64 89 VAL A CA 3
ATOM 3585 C C . VAL A 1 75 ? -6.223 -2.660 -7.298 1.00 1.61 89 VAL A C 3
ATOM 3586 O O . VAL A 1 75 ? -6.817 -1.635 -6.975 1.00 1.76 89 VAL A O 3
ATOM 3599 N N . HIS A 1 76 ? -5.551 -2.731 -8.440 1.00 1.50 90 HIS A N 3
ATOM 3600 C CA . HIS A 1 76 ? -5.301 -1.603 -9.338 1.00 1.54 90 HIS A CA 3
ATOM 3601 C C . HIS A 1 76 ? -6.564 -1.208 -10.113 1.00 1.78 90 HIS A C 3
ATOM 3602 O O . HIS A 1 76 ? -6.812 -0.017 -10.295 1.00 1.87 90 HIS A O 3
ATOM 3616 N N . ALA A 1 77 ? -7.362 -2.175 -10.581 1.00 1.94 91 ALA A N 3
ATOM 3617 C CA . ALA A 1 77 ? -8.628 -1.910 -11.266 1.00 2.25 91 ALA A CA 3
ATOM 3618 C C . ALA A 1 77 ? -9.870 -1.822 -10.364 1.00 2.47 91 ALA A C 3
ATOM 3619 O O . ALA A 1 77 ? -10.817 -1.109 -10.721 1.00 2.82 91 ALA A O 3
ATOM 3626 N N . ALA A 1 78 ? -9.893 -2.501 -9.211 1.00 2.36 92 ALA A N 3
ATOM 3627 C CA . ALA A 1 78 ? -11.001 -2.401 -8.258 1.00 2.57 92 ALA A CA 3
ATOM 3628 C C . ALA A 1 78 ? -10.810 -1.283 -7.241 1.00 2.61 92 ALA A C 3
ATOM 3629 O O . ALA A 1 78 ? -11.777 -0.587 -6.916 1.00 2.94 92 ALA A O 3
ATOM 3636 N N . LEU A 1 79 ? -9.596 -1.124 -6.706 1.00 2.29 93 LEU A N 3
ATOM 3637 C CA . LEU A 1 79 ? -9.384 -0.338 -5.482 1.00 2.17 93 LEU A CA 3
ATOM 3638 C C . LEU A 1 79 ? -8.549 0.918 -5.671 1.00 1.80 93 LEU A C 3
ATOM 3639 O O . LEU A 1 79 ? -8.073 1.521 -4.704 1.00 1.63 93 LEU A O 3
ATOM 3655 N N . ALA A 1 80 ? -8.416 1.339 -6.917 1.00 1.82 94 ALA A N 3
ATOM 3656 C CA . ALA A 1 80 ? -7.725 2.590 -7.221 1.00 1.58 94 ALA A CA 3
ATOM 3657 C C . ALA A 1 80 ? -8.233 3.804 -6.420 1.00 1.42 94 ALA A C 3
ATOM 3658 O O . ALA A 1 80 ? -7.429 4.660 -6.056 1.00 1.26 94 ALA A O 3
ATOM 3665 N N . GLU A 1 81 ? -9.520 3.892 -6.074 1.00 1.57 95 GLU A N 3
ATOM 3666 C CA . GLU A 1 81 ? -10.035 4.993 -5.256 1.00 1.56 95 GLU A CA 3
ATOM 3667 C C . GLU A 1 81 ? -9.851 4.751 -3.749 1.00 1.64 95 GLU A C 3
ATOM 3668 O O . GLU A 1 81 ? -9.902 5.712 -2.984 1.00 1.75 95 GLU A O 3
ATOM 3680 N N . GLU A 1 82 ? -9.606 3.520 -3.275 1.00 1.68 96 GLU A N 3
ATOM 3681 C CA . GLU A 1 82 ? -9.321 3.235 -1.896 1.00 1.75 96 GLU A CA 3
ATOM 3682 C C . GLU A 1 82 ? -7.853 3.543 -1.583 1.00 1.57 96 GLU A C 3
ATOM 3683 O O . GLU A 1 82 ? -7.550 4.297 -0.659 1.00 1.75 96 GLU A O 3
ATOM 3695 N N . LEU A 1 83 ? -6.941 2.992 -2.391 1.00 1.34 97 LEU A N 3
ATOM 3696 C CA . LEU A 1 83 ? -5.500 3.084 -2.188 1.00 1.17 97 LEU A CA 3
ATOM 3697 C C . LEU A 1 83 ? -4.871 4.273 -2.933 1.00 1.26 97 LEU A C 3
ATOM 3698 O O . LEU A 1 83 ? -4.018 4.960 -2.379 1.00 1.33 97 LEU A O 3
ATOM 3714 N N . GLY A 1 84 ? -5.331 4.579 -4.154 1.00 1.40 98 GLY A N 3
ATOM 3715 C CA . GLY A 1 84 ? -4.901 5.752 -4.919 1.00 1.56 98 GLY A CA 3
ATOM 3716 C C . GLY A 1 84 ? -5.735 6.999 -4.604 1.00 1.30 98 GLY A C 3
ATOM 3717 O O . GLY A 1 84 ? -5.509 8.058 -5.187 1.00 1.58 98 GLY A O 3
ATOM 3721 N N . GLY A 1 85 ? -6.702 6.890 -3.687 1.00 1.26 99 GLY A N 3
ATOM 3722 C CA . GLY A 1 85 ? -7.594 7.984 -3.290 1.00 1.52 99 GLY A CA 3
ATOM 3723 C C . GLY A 1 85 ? -6.869 9.199 -2.693 1.00 1.75 99 GLY A C 3
ATOM 3724 O O . GLY A 1 85 ? -7.055 10.318 -3.189 1.00 2.02 99 GLY A O 3
ATOM 3728 N N . PRO A 1 86 ? -6.030 9.024 -1.649 1.00 1.88 100 PRO A N 3
ATOM 3729 C CA . PRO A 1 86 ? -5.429 10.144 -0.922 1.00 2.24 100 PRO A CA 3
ATOM 3730 C C . PRO A 1 86 ? -4.202 10.783 -1.609 1.00 1.89 100 PRO A C 3
ATOM 3731 O O . PRO A 1 86 ? -3.785 11.873 -1.213 1.00 2.12 100 PRO A O 3
ATOM 3742 N N . VAL A 1 87 ? -3.639 10.143 -2.639 1.00 1.48 101 VAL A N 3
ATOM 3743 C CA . VAL A 1 87 ? -2.382 10.454 -3.317 1.00 1.29 101 VAL A CA 3
ATOM 3744 C C . VAL A 1 87 ? -2.582 10.967 -4.755 1.00 1.53 101 VAL A C 3
ATOM 3745 O O . VAL A 1 87 ? -3.664 10.838 -5.330 1.00 1.99 101 VAL A O 3
ATOM 3758 N N . HIS A 1 88 ? -1.537 11.534 -5.360 1.00 1.38 102 HIS A N 3
ATOM 3759 C CA . HIS A 1 88 ? -1.464 11.853 -6.797 1.00 1.52 102 HIS A CA 3
ATOM 3760 C C . HIS A 1 88 ? -0.652 10.804 -7.597 1.00 1.47 102 HIS A C 3
ATOM 3761 O O . HIS A 1 88 ? -0.870 10.661 -8.805 1.00 1.71 102 HIS A O 3
ATOM 3775 N N . ALA A 1 89 ? 0.226 10.035 -6.936 1.00 1.23 103 ALA A N 3
ATOM 3776 C CA . ALA A 1 89 ? 0.808 8.782 -7.429 1.00 1.23 103 ALA A CA 3
ATOM 3777 C C . ALA A 1 89 ? 1.262 7.847 -6.291 1.00 1.03 103 ALA A C 3
ATOM 3778 O O . ALA A 1 89 ? 1.544 8.298 -5.177 1.00 0.98 103 ALA A O 3
ATOM 3785 N N . LEU A 1 90 ? 1.363 6.546 -6.574 1.00 0.97 104 LEU A N 3
ATOM 3786 C CA . LEU A 1 90 ? 1.891 5.532 -5.670 1.00 0.79 104 LEU A CA 3
ATOM 3787 C C . LEU A 1 90 ? 2.321 4.196 -6.311 1.00 0.79 104 LEU A C 3
ATOM 3788 O O . LEU A 1 90 ? 1.877 3.857 -7.408 1.00 0.93 104 LEU A O 3
ATOM 3804 N N . ALA A 1 91 ? 3.136 3.415 -5.589 1.00 0.70 105 ALA A N 3
ATOM 3805 C CA . ALA A 1 91 ? 3.421 1.998 -5.864 1.00 0.75 105 ALA A CA 3
ATOM 3806 C C . ALA A 1 91 ? 3.341 1.085 -4.608 1.00 0.66 105 ALA A C 3
ATOM 3807 O O . ALA A 1 91 ? 3.722 1.464 -3.494 1.00 0.64 105 ALA A O 3
ATOM 3814 N N . ILE A 1 92 ? 2.807 -0.129 -4.786 1.00 0.67 106 ILE A N 3
ATOM 3815 C CA . ILE A 1 92 ? 2.683 -1.176 -3.763 1.00 0.56 106 ILE A CA 3
ATOM 3816 C C . ILE A 1 92 ? 3.596 -2.380 -4.049 1.00 0.47 106 ILE A C 3
ATOM 3817 O O . ILE A 1 92 ? 3.853 -2.705 -5.209 1.00 0.52 106 ILE A O 3
ATOM 3833 N N . GLN A 1 93 ? 3.974 -3.119 -3.005 1.00 0.44 107 GLN A N 3
ATOM 3834 C CA . GLN A 1 93 ? 4.371 -4.530 -3.089 1.00 0.47 107 GLN A CA 3
ATOM 3835 C C . GLN A 1 93 ? 3.567 -5.357 -2.070 1.00 0.47 107 GLN A C 3
ATOM 3836 O O . GLN A 1 93 ? 3.615 -5.075 -0.873 1.00 0.56 107 GLN A O 3
ATOM 3850 N N . ALA A 1 94 ? 2.830 -6.373 -2.536 1.00 0.53 108 ALA A N 3
ATOM 3851 C CA . ALA A 1 94 ? 2.002 -7.252 -1.701 1.00 0.57 108 ALA A CA 3
ATOM 3852 C C . ALA A 1 94 ? 2.554 -8.687 -1.616 1.00 0.61 108 ALA A C 3
ATOM 3853 O O . ALA A 1 94 ? 2.878 -9.294 -2.643 1.00 0.77 108 ALA A O 3
ATOM 3860 N N . ARG A 1 95 ? 2.641 -9.238 -0.399 1.00 0.57 109 ARG A N 3
ATOM 3861 C CA . ARG A 1 95 ? 3.232 -10.556 -0.075 1.00 0.57 109 ARG A CA 3
ATOM 3862 C C . ARG A 1 95 ? 2.445 -11.292 1.046 1.00 0.52 109 ARG A C 3
ATOM 3863 O O . ARG A 1 95 ? 1.476 -10.765 1.605 1.00 0.50 109 ARG A O 3
ATOM 3884 N N . THR A 1 96 ? 2.898 -12.487 1.444 1.00 0.59 110 THR A N 3
ATOM 3885 C CA . THR A 1 96 ? 2.300 -13.292 2.538 1.00 0.63 110 THR A CA 3
ATOM 3886 C C . THR A 1 96 ? 3.207 -13.461 3.784 1.00 0.62 110 THR A C 3
ATOM 3887 O O . THR A 1 96 ? 4.429 -13.262 3.710 1.00 0.60 110 THR A O 3
ATOM 3898 N N . PRO A 1 97 ? 2.651 -13.783 4.975 1.00 0.68 111 PRO A N 3
ATOM 3899 C CA . PRO A 1 97 ? 3.416 -13.806 6.224 1.00 0.72 111 PRO A CA 3
ATOM 3900 C C . PRO A 1 97 ? 4.631 -14.735 6.223 1.00 0.83 111 PRO A C 3
ATOM 3901 O O . PRO A 1 97 ? 5.717 -14.276 6.560 1.00 0.89 111 PRO A O 3
ATOM 3912 N N . ALA A 1 98 ? 4.513 -16.001 5.811 1.00 0.95 112 ALA A N 3
ATOM 3913 C CA . ALA A 1 98 ? 5.615 -16.966 5.944 1.00 1.10 112 ALA A CA 3
ATOM 3914 C C . ALA A 1 98 ? 6.866 -16.611 5.113 1.00 1.06 112 ALA A C 3
ATOM 3915 O O . ALA A 1 98 ? 7.983 -17.012 5.459 1.00 1.15 112 ALA A O 3
ATOM 3922 N N . GLN A 1 99 ? 6.698 -15.829 4.042 1.00 0.95 113 GLN A N 3
ATOM 3923 C CA . GLN A 1 99 ? 7.785 -15.211 3.274 1.00 0.91 113 GLN A CA 3
ATOM 3924 C C . GLN A 1 99 ? 8.242 -13.877 3.895 1.00 0.84 113 GLN A C 3
ATOM 3925 O O . GLN A 1 99 ? 9.452 -13.672 3.967 1.00 0.99 113 GLN A O 3
ATOM 3939 N N . TRP A 1 100 ? 7.354 -13.027 4.454 1.00 0.73 114 TRP A N 3
ATOM 3940 C CA . TRP A 1 100 ? 7.780 -11.886 5.307 1.00 0.75 114 TRP A CA 3
ATOM 3941 C C . TRP A 1 100 ? 8.673 -12.329 6.483 1.00 0.89 114 TRP A C 3
ATOM 3942 O O . TRP A 1 100 ? 9.644 -11.645 6.824 1.00 1.02 114 TRP A O 3
ATOM 3963 N N . ARG A 1 101 ? 8.368 -13.493 7.078 1.00 0.95 115 ARG A N 3
ATOM 3964 C CA . ARG A 1 101 ? 9.151 -14.071 8.193 1.00 1.19 115 ARG A CA 3
ATOM 3965 C C . ARG A 1 101 ? 10.545 -14.512 7.725 1.00 1.33 115 ARG A C 3
ATOM 3966 O O . ARG A 1 101 ? 11.528 -14.346 8.448 1.00 1.52 115 ARG A O 3
ATOM 3987 N N . GLU A 1 102 ? 10.624 -15.034 6.501 1.00 1.30 116 GLU A N 3
ATOM 3988 C CA . GLU A 1 102 ? 11.822 -15.639 5.914 1.00 1.48 116 GLU A CA 3
ATOM 3989 C C . GLU A 1 102 ? 12.769 -14.614 5.264 1.00 1.56 116 GLU A C 3
ATOM 3990 O O . GLU A 1 102 ? 13.882 -14.426 5.752 1.00 1.81 116 GLU A O 3
ATOM 4002 N N . ASN A 1 103 ? 12.362 -13.980 4.156 1.00 1.47 117 ASN A N 3
ATOM 4003 C CA . ASN A 1 103 ? 13.227 -13.072 3.380 1.00 1.77 117 ASN A CA 3
ATOM 4004 C C . ASN A 1 103 ? 12.481 -11.924 2.652 1.00 1.79 117 ASN A C 3
ATOM 4005 O O . ASN A 1 103 ? 13.054 -11.243 1.797 1.00 2.34 117 ASN A O 3
ATOM 4016 N N . SER A 1 104 ? 11.182 -11.765 2.923 1.00 1.80 118 SER A N 3
ATOM 4017 C CA . SER A 1 104 ? 10.213 -10.831 2.311 1.00 2.25 118 SER A CA 3
ATOM 4018 C C . SER A 1 104 ? 9.980 -10.940 0.792 1.00 2.57 118 SER A C 3
ATOM 4019 O O . SER A 1 104 ? 9.302 -10.084 0.220 1.00 3.57 118 SER A O 3
ATOM 4027 N N . PRO A 1 17 ? -1.118 11.968 8.491 1.00 1.26 31 PRO A N 4
ATOM 4028 C CA . PRO A 1 17 ? -0.334 11.533 7.345 1.00 1.18 31 PRO A CA 4
ATOM 4029 C C . PRO A 1 17 ? -1.070 10.418 6.583 1.00 1.01 31 PRO A C 4
ATOM 4030 O O . PRO A 1 17 ? -1.644 9.509 7.198 1.00 0.96 31 PRO A O 4
ATOM 4041 N N . VAL A 1 18 ? -1.065 10.487 5.250 1.00 1.00 32 VAL A N 4
ATOM 4042 C CA . VAL A 1 18 ? -1.779 9.529 4.378 1.00 0.98 32 VAL A CA 4
ATOM 4043 C C . VAL A 1 18 ? -1.327 8.075 4.591 1.00 0.85 32 VAL A C 4
ATOM 4044 O O . VAL A 1 18 ? -2.093 7.129 4.432 1.00 0.83 32 VAL A O 4
ATOM 4057 N N . GLU A 1 19 ? -0.093 7.882 5.040 1.00 0.83 33 GLU A N 4
ATOM 4058 C CA . GLU A 1 19 ? 0.508 6.573 5.319 1.00 0.78 33 GLU A CA 4
ATOM 4059 C C . GLU A 1 19 ? -0.129 5.927 6.567 1.00 0.73 33 GLU A C 4
ATOM 4060 O O . GLU A 1 19 ? -0.525 4.759 6.553 1.00 0.72 33 GLU A O 4
ATOM 4072 N N . ALA A 1 20 ? -0.372 6.735 7.600 1.00 0.75 34 ALA A N 4
ATOM 4073 C CA . ALA A 1 20 ? -1.140 6.356 8.785 1.00 0.76 34 ALA A CA 4
ATOM 4074 C C . ALA A 1 20 ? -2.633 6.133 8.460 1.00 0.75 34 ALA A C 4
ATOM 4075 O O . ALA A 1 20 ? -3.248 5.169 8.938 1.00 0.75 34 ALA A O 4
ATOM 4082 N N . ALA A 1 21 ? -3.197 6.966 7.575 1.00 0.80 35 ALA A N 4
ATOM 4083 C CA . ALA A 1 21 ? -4.539 6.737 7.038 1.00 0.86 35 ALA A CA 4
ATOM 4084 C C . ALA A 1 21 ? -4.636 5.381 6.307 1.00 0.82 35 ALA A C 4
ATOM 4085 O O . ALA A 1 21 ? -5.594 4.646 6.547 1.00 0.84 35 ALA A O 4
ATOM 4092 N N . ILE A 1 22 ? -3.620 4.977 5.524 1.00 0.83 36 ILE A N 4
ATOM 4093 C CA . ILE A 1 22 ? -3.538 3.610 4.979 1.00 0.90 36 ILE A CA 4
ATOM 4094 C C . ILE A 1 22 ? -3.508 2.567 6.089 1.00 0.80 36 ILE A C 4
ATOM 4095 O O . ILE A 1 22 ? -4.280 1.616 6.000 1.00 0.82 36 ILE A O 4
ATOM 4111 N N . ARG A 1 23 ? -2.680 2.721 7.133 1.00 0.77 37 ARG A N 4
ATOM 4112 C CA . ARG A 1 23 ? -2.683 1.752 8.254 1.00 0.78 37 ARG A CA 4
ATOM 4113 C C . ARG A 1 23 ? -4.110 1.512 8.779 1.00 0.75 37 ARG A C 4
ATOM 4114 O O . ARG A 1 23 ? -4.572 0.370 8.780 1.00 0.77 37 ARG A O 4
ATOM 4135 N N . THR A 1 24 ? -4.858 2.584 9.074 1.00 0.74 38 THR A N 4
ATOM 4136 C CA . THR A 1 24 ? -6.274 2.473 9.501 1.00 0.83 38 THR A CA 4
ATOM 4137 C C . THR A 1 24 ? -7.196 1.844 8.438 1.00 0.81 38 THR A C 4
ATOM 4138 O O . THR A 1 24 ? -7.968 0.924 8.745 1.00 0.85 38 THR A O 4
ATOM 4149 N N . LYS A 1 25 ? -7.141 2.322 7.189 1.00 0.83 39 LYS A N 4
ATOM 4150 C CA . LYS A 1 25 ? -8.054 1.906 6.109 1.00 0.91 39 LYS A CA 4
ATOM 4151 C C . LYS A 1 25 ? -7.823 0.461 5.664 1.00 0.86 39 LYS A C 4
ATOM 4152 O O . LYS A 1 25 ? -8.787 -0.246 5.373 1.00 0.94 39 LYS A O 4
ATOM 4171 N N . LEU A 1 26 ? -6.574 0.002 5.625 1.00 0.78 40 LEU A N 4
ATOM 4172 C CA . LEU A 1 26 ? -6.219 -1.357 5.230 1.00 0.77 40 LEU A CA 4
ATOM 4173 C C . LEU A 1 26 ? -6.349 -2.349 6.402 1.00 0.73 40 LEU A C 4
ATOM 4174 O O . LEU A 1 26 ? -6.733 -3.496 6.161 1.00 0.77 40 LEU A O 4
ATOM 4190 N N . GLU A 1 27 ? -6.179 -1.911 7.662 1.00 0.71 41 GLU A N 4
ATOM 4191 C CA . GLU A 1 27 ? -6.761 -2.638 8.804 1.00 0.77 41 GLU A CA 4
ATOM 4192 C C . GLU A 1 27 ? -8.271 -2.864 8.622 1.00 0.88 41 GLU A C 4
ATOM 4193 O O . GLU A 1 27 ? -8.735 -3.985 8.829 1.00 0.98 41 GLU A O 4
ATOM 4205 N N . GLU A 1 28 ? -9.035 -1.842 8.210 1.00 0.93 42 GLU A N 4
ATOM 4206 C CA . GLU A 1 28 ? -10.469 -2.011 7.925 1.00 1.09 42 GLU A CA 4
ATOM 4207 C C . GLU A 1 28 ? -10.717 -3.007 6.770 1.00 1.11 42 GLU A C 4
ATOM 4208 O O . GLU A 1 28 ? -11.614 -3.849 6.875 1.00 1.25 42 GLU A O 4
ATOM 4220 N N . ALA A 1 29 ? -9.916 -2.943 5.700 1.00 1.03 43 ALA A N 4
ATOM 4221 C CA . ALA A 1 29 ? -10.158 -3.666 4.447 1.00 1.10 43 ALA A CA 4
ATOM 4222 C C . ALA A 1 29 ? -9.767 -5.158 4.429 1.00 1.06 43 ALA A C 4
ATOM 4223 O O . ALA A 1 29 ? -10.540 -5.967 3.910 1.00 1.23 43 ALA A O 4
ATOM 4230 N N . LEU A 1 30 ? -8.572 -5.538 4.914 1.00 0.92 44 LEU A N 4
ATOM 4231 C CA . LEU A 1 30 ? -8.067 -6.921 4.798 1.00 0.98 44 LEU A CA 4
ATOM 4232 C C . LEU A 1 30 ? -7.535 -7.545 6.093 1.00 0.99 44 LEU A C 4
ATOM 4233 O O . LEU A 1 30 ? -7.330 -8.758 6.138 1.00 1.26 44 LEU A O 4
ATOM 4249 N N . SER A 1 31 ? -7.314 -6.737 7.134 1.00 0.91 45 SER A N 4
ATOM 4250 C CA . SER A 1 31 ? -6.710 -7.171 8.406 1.00 1.02 45 SER A CA 4
ATOM 4251 C C . SER A 1 31 ? -5.270 -7.734 8.268 1.00 0.94 45 SER A C 4
ATOM 4252 O O . SER A 1 31 ? -5.054 -8.927 8.491 1.00 1.17 45 SER A O 4
ATOM 4260 N N . PRO A 1 32 ? -4.265 -6.906 7.902 1.00 0.74 46 PRO A N 4
ATOM 4261 C CA . PRO A 1 32 ? -2.868 -7.331 7.695 1.00 0.67 46 PRO A CA 4
ATOM 4262 C C . PRO A 1 32 ? -2.212 -8.083 8.872 1.00 0.76 46 PRO A C 4
ATOM 4263 O O . PRO A 1 32 ? -2.545 -7.840 10.035 1.00 0.93 46 PRO A O 4
ATOM 4274 N N . GLU A 1 33 ? -1.170 -8.881 8.596 1.00 0.79 47 GLU A N 4
ATOM 4275 C CA . GLU A 1 33 ? -0.106 -9.085 9.603 1.00 0.81 47 GLU A CA 4
ATOM 4276 C C . GLU A 1 33 ? 0.822 -7.877 9.633 1.00 0.76 47 GLU A C 4
ATOM 4277 O O . GLU A 1 33 ? 1.255 -7.442 10.699 1.00 0.88 47 GLU A O 4
ATOM 4289 N N . VAL A 1 34 ? 1.201 -7.432 8.426 1.00 0.69 48 VAL A N 4
ATOM 4290 C CA . VAL A 1 34 ? 2.384 -6.613 8.212 1.00 0.70 48 VAL A CA 4
ATOM 4291 C C . VAL A 1 34 ? 2.138 -5.376 7.352 1.00 0.80 48 VAL A C 4
ATOM 4292 O O . VAL A 1 34 ? 1.585 -5.456 6.254 1.00 1.23 48 VAL A O 4
ATOM 4305 N N . LEU A 1 35 ? 2.649 -4.246 7.841 1.00 0.74 49 LEU A N 4
ATOM 4306 C CA . LEU A 1 35 ? 2.811 -2.989 7.121 1.00 0.79 49 LEU A CA 4
ATOM 4307 C C . LEU A 1 35 ? 4.222 -2.435 7.361 1.00 0.93 49 LEU A C 4
ATOM 4308 O O . LEU A 1 35 ? 4.601 -2.233 8.513 1.00 1.35 49 LEU A O 4
ATOM 4324 N N . GLU A 1 36 ? 4.956 -2.084 6.305 1.00 0.73 50 GLU A N 4
ATOM 4325 C CA . GLU A 1 36 ? 6.030 -1.090 6.370 1.00 0.71 50 GLU A CA 4
ATOM 4326 C C . GLU A 1 36 ? 6.005 -0.183 5.133 1.00 0.68 50 GLU A C 4
ATOM 4327 O O . GLU A 1 36 ? 6.108 -0.632 3.994 1.00 0.76 50 GLU A O 4
ATOM 4339 N N . LEU A 1 37 ? 5.810 1.108 5.357 1.00 0.69 51 LEU A N 4
ATOM 4340 C CA . LEU A 1 37 ? 5.471 2.073 4.301 1.00 0.69 51 LEU A CA 4
ATOM 4341 C C . LEU A 1 37 ? 5.995 3.504 4.510 1.00 0.86 51 LEU A C 4
ATOM 4342 O O . LEU A 1 37 ? 6.422 3.870 5.611 1.00 0.97 51 LEU A O 4
ATOM 4358 N N . ARG A 1 38 ? 5.957 4.309 3.439 1.00 0.94 52 ARG A N 4
ATOM 4359 C CA . ARG A 1 38 ? 6.509 5.665 3.338 1.00 1.04 52 ARG A CA 4
ATOM 4360 C C . ARG A 1 38 ? 5.773 6.492 2.285 1.00 1.12 52 ARG A C 4
ATOM 4361 O O . ARG A 1 38 ? 5.429 5.966 1.228 1.00 1.16 52 ARG A O 4
ATOM 4382 N N . ASN A 1 39 ? 5.613 7.796 2.493 1.00 1.16 53 ASN A N 4
ATOM 4383 C CA . ASN A 1 39 ? 5.292 8.742 1.421 1.00 1.13 53 ASN A CA 4
ATOM 4384 C C . ASN A 1 39 ? 6.519 9.611 1.075 1.00 1.34 53 ASN A C 4
ATOM 4385 O O . ASN A 1 39 ? 6.992 10.413 1.876 1.00 2.00 53 ASN A O 4
ATOM 4396 N N . GLU A 1 40 ? 7.059 9.403 -0.126 1.00 1.08 54 GLU A N 4
ATOM 4397 C CA . GLU A 1 40 ? 8.327 9.983 -0.627 1.00 1.38 54 GLU A CA 4
ATOM 4398 C C . GLU A 1 40 ? 8.206 11.489 -0.946 1.00 1.42 54 GLU A C 4
ATOM 4399 O O . GLU A 1 40 ? 9.196 12.203 -1.072 1.00 1.76 54 GLU A O 4
ATOM 4411 N N . SER A 1 41 ? 6.971 11.976 -1.037 1.00 1.13 55 SER A N 4
ATOM 4412 C CA . SER A 1 41 ? 6.521 13.328 -1.385 1.00 1.19 55 SER A CA 4
ATOM 4413 C C . SER A 1 41 ? 7.137 14.514 -0.621 1.00 1.56 55 SER A C 4
ATOM 4414 O O . SER A 1 41 ? 6.823 15.661 -0.943 1.00 1.95 55 SER A O 4
ATOM 4422 N N . GLY A 1 42 ? 7.976 14.289 0.397 1.00 1.63 56 GLY A N 4
ATOM 4423 C CA . GLY A 1 42 ? 8.843 15.348 0.933 1.00 1.93 56 GLY A CA 4
ATOM 4424 C C . GLY A 1 42 ? 9.972 15.757 -0.032 1.00 2.05 56 GLY A C 4
ATOM 4425 O O . GLY A 1 42 ? 10.417 16.908 0.003 1.00 2.33 56 GLY A O 4
ATOM 4429 N N . GLY A 1 43 ? 10.335 14.893 -0.986 1.00 1.94 57 GLY A N 4
ATOM 4430 C CA . GLY A 1 43 ? 11.118 15.238 -2.179 1.00 2.10 57 GLY A CA 4
ATOM 4431 C C . GLY A 1 43 ? 10.237 15.795 -3.305 1.00 2.08 57 GLY A C 4
ATOM 4432 O O . GLY A 1 43 ? 9.158 16.324 -3.040 1.00 3.83 57 GLY A O 4
ATOM 4436 N N . HIS A 1 44 ? 10.675 15.624 -4.557 1.00 1.22 58 HIS A N 4
ATOM 4437 C CA . HIS A 1 44 ? 9.937 15.937 -5.796 1.00 1.36 58 HIS A CA 4
ATOM 4438 C C . HIS A 1 44 ? 9.554 17.427 -5.987 1.00 1.44 58 HIS A C 4
ATOM 4439 O O . HIS A 1 44 ? 9.586 18.238 -5.056 1.00 1.62 58 HIS A O 4
ATOM 4453 N N . ALA A 1 45 ? 9.223 17.823 -7.221 1.00 2.29 59 ALA A N 4
ATOM 4454 C CA . ALA A 1 45 ? 8.904 19.206 -7.597 1.00 2.77 59 ALA A CA 4
ATOM 4455 C C . ALA A 1 45 ? 7.430 19.548 -7.293 1.00 2.74 59 ALA A C 4
ATOM 4456 O O . ALA A 1 45 ? 6.617 19.790 -8.194 1.00 3.48 59 ALA A O 4
ATOM 4463 N N . VAL A 1 46 ? 7.080 19.505 -6.005 1.00 2.01 60 VAL A N 4
ATOM 4464 C CA . VAL A 1 46 ? 5.711 19.609 -5.461 1.00 1.83 60 VAL A CA 4
ATOM 4465 C C . VAL A 1 46 ? 5.603 20.718 -4.396 1.00 1.91 60 VAL A C 4
ATOM 4466 O O . VAL A 1 46 ? 6.637 21.209 -3.923 1.00 2.20 60 VAL A O 4
ATOM 4479 N N . PRO A 1 47 ? 4.390 21.147 -3.996 1.00 1.84 61 PRO A N 4
ATOM 4480 C CA . PRO A 1 47 ? 4.215 22.090 -2.890 1.00 1.93 61 PRO A CA 4
ATOM 4481 C C . PRO A 1 47 ? 4.629 21.467 -1.538 1.00 1.97 61 PRO A C 4
ATOM 4482 O O . PRO A 1 47 ? 4.310 20.299 -1.290 1.00 1.78 61 PRO A O 4
ATOM 4493 N N . PRO A 1 48 ? 5.307 22.209 -0.639 1.00 2.35 62 PRO A N 4
ATOM 4494 C CA . PRO A 1 48 ? 5.742 21.684 0.654 1.00 2.63 62 PRO A CA 4
ATOM 4495 C C . PRO A 1 48 ? 4.548 21.297 1.537 1.00 2.44 62 PRO A C 4
ATOM 4496 O O . PRO A 1 48 ? 3.551 22.022 1.633 1.00 2.38 62 PRO A O 4
ATOM 4507 N N . GLY A 1 49 ? 4.637 20.127 2.167 1.00 2.49 63 GLY A N 4
ATOM 4508 C CA . GLY A 1 49 ? 3.546 19.516 2.926 1.00 2.46 63 GLY A CA 4
ATOM 4509 C C . GLY A 1 49 ? 2.418 18.928 2.070 1.00 1.91 63 GLY A C 4
ATOM 4510 O O . GLY A 1 49 ? 1.370 18.597 2.620 1.00 2.02 63 GLY A O 4
ATOM 4514 N N . SER A 1 50 ? 2.565 18.825 0.740 1.00 1.53 64 SER A N 4
ATOM 4515 C CA . SER A 1 50 ? 1.630 18.074 -0.109 1.00 1.16 64 SER A CA 4
ATOM 4516 C C . SER A 1 50 ? 2.017 16.593 -0.153 1.00 1.00 64 SER A C 4
ATOM 4517 O O . SER A 1 50 ? 3.142 16.249 -0.529 1.00 1.33 64 SER A O 4
ATOM 4525 N N . GLU A 1 51 ? 1.101 15.711 0.243 1.00 1.05 65 GLU A N 4
ATOM 4526 C CA . GLU A 1 51 ? 1.283 14.251 0.261 1.00 1.06 65 GLU A CA 4
ATOM 4527 C C . GLU A 1 51 ? 0.706 13.644 -1.037 1.00 1.12 65 GLU A C 4
ATOM 4528 O O . GLU A 1 51 ? -0.497 13.399 -1.136 1.00 1.65 65 GLU A O 4
ATOM 4540 N N . THR A 1 52 ? 1.541 13.463 -2.071 1.00 0.90 66 THR A N 4
ATOM 4541 C CA . THR A 1 52 ? 1.129 13.062 -3.438 1.00 0.90 66 THR A CA 4
ATOM 4542 C C . THR A 1 52 ? 1.871 11.809 -3.967 1.00 0.66 66 THR A C 4
ATOM 4543 O O . THR A 1 52 ? 1.534 11.268 -5.025 1.00 0.80 66 THR A O 4
ATOM 4554 N N . HIS A 1 53 ? 2.845 11.287 -3.213 1.00 0.58 67 HIS A N 4
ATOM 4555 C CA . HIS A 1 53 ? 3.828 10.306 -3.696 1.00 0.56 67 HIS A CA 4
ATOM 4556 C C . HIS A 1 53 ? 4.061 9.177 -2.677 1.00 0.53 67 HIS A C 4
ATOM 4557 O O . HIS A 1 53 ? 4.479 9.455 -1.552 1.00 0.65 67 HIS A O 4
ATOM 4571 N N . PHE A 1 54 ? 3.857 7.911 -3.059 1.00 0.48 68 PHE A N 4
ATOM 4572 C CA . PHE A 1 54 ? 3.651 6.830 -2.077 1.00 0.55 68 PHE A CA 4
ATOM 4573 C C . PHE A 1 54 ? 4.431 5.525 -2.364 1.00 0.48 68 PHE A C 4
ATOM 4574 O O . PHE A 1 54 ? 4.620 5.128 -3.518 1.00 0.62 68 PHE A O 4
ATOM 4591 N N . ARG A 1 55 ? 4.843 4.816 -1.307 1.00 0.57 69 ARG A N 4
ATOM 4592 C CA . ARG A 1 55 ? 5.543 3.519 -1.369 1.00 0.54 69 ARG A CA 4
ATOM 4593 C C . ARG A 1 55 ? 5.137 2.635 -0.180 1.00 0.54 69 ARG A C 4
ATOM 4594 O O . ARG A 1 55 ? 5.264 3.054 0.969 1.00 0.61 69 ARG A O 4
ATOM 4615 N N . VAL A 1 56 ? 4.614 1.433 -0.431 1.00 0.55 70 VAL A N 4
ATOM 4616 C CA . VAL A 1 56 ? 4.066 0.541 0.614 1.00 0.52 70 VAL A CA 4
ATOM 4617 C C . VAL A 1 56 ? 4.602 -0.879 0.502 1.00 0.55 70 VAL A C 4
ATOM 4618 O O . VAL A 1 56 ? 4.633 -1.449 -0.588 1.00 0.59 70 VAL A O 4
ATOM 4631 N N . ALA A 1 57 ? 4.901 -1.489 1.646 1.00 0.57 71 ALA A N 4
ATOM 4632 C CA . ALA A 1 57 ? 4.876 -2.934 1.817 1.00 0.62 71 ALA A CA 4
ATOM 4633 C C . ALA A 1 57 ? 3.725 -3.318 2.714 1.00 0.62 71 ALA A C 4
ATOM 4634 O O . ALA A 1 57 ? 3.544 -2.796 3.815 1.00 0.63 71 ALA A O 4
ATOM 4641 N N . VAL A 1 58 ? 2.941 -4.242 2.184 1.00 0.64 72 VAL A N 4
ATOM 4642 C CA . VAL A 1 58 ? 1.769 -4.786 2.778 1.00 0.61 72 VAL A CA 4
ATOM 4643 C C . VAL A 1 58 ? 1.857 -6.298 2.622 1.00 0.54 72 VAL A C 4
ATOM 4644 O O . VAL A 1 58 ? 2.084 -6.845 1.543 1.00 0.61 72 VAL A O 4
ATOM 4657 N N . VAL A 1 59 ? 1.707 -6.989 3.732 1.00 0.48 73 VAL A N 4
ATOM 4658 C CA . VAL A 1 59 ? 1.889 -8.435 3.790 1.00 0.48 73 VAL A CA 4
ATOM 4659 C C . VAL A 1 59 ? 0.820 -9.056 4.689 1.00 0.60 73 VAL A C 4
ATOM 4660 O O . VAL A 1 59 ? 0.437 -8.521 5.736 1.00 0.56 73 VAL A O 4
ATOM 4673 N N . SER A 1 60 ? 0.269 -10.166 4.214 1.00 0.78 74 SER A N 4
ATOM 4674 C CA . SER A 1 60 ? -1.008 -10.699 4.683 1.00 0.76 74 SER A CA 4
ATOM 4675 C C . SER A 1 60 ? -1.194 -12.168 4.317 1.00 0.91 74 SER A C 4
ATOM 4676 O O . SER A 1 60 ? -0.878 -12.594 3.206 1.00 0.98 74 SER A O 4
ATOM 4684 N N . SER A 1 61 ? -1.803 -12.925 5.231 1.00 0.98 75 SER A N 4
ATOM 4685 C CA . SER A 1 61 ? -2.306 -14.286 4.988 1.00 1.13 75 SER A CA 4
ATOM 4686 C C . SER A 1 61 ? -3.313 -14.393 3.824 1.00 1.23 75 SER A C 4
ATOM 4687 O O . SER A 1 61 ? -3.549 -15.491 3.322 1.00 1.47 75 SER A O 4
ATOM 4695 N N . ARG A 1 62 ? -3.906 -13.273 3.384 1.00 1.16 76 ARG A N 4
ATOM 4696 C CA . ARG A 1 62 ? -4.972 -13.209 2.366 1.00 1.25 76 ARG A CA 4
ATOM 4697 C C . ARG A 1 62 ? -4.506 -13.041 0.920 1.00 1.09 76 ARG A C 4
ATOM 4698 O O . ARG A 1 62 ? -5.276 -13.299 -0.010 1.00 1.22 76 ARG A O 4
ATOM 4719 N N . PHE A 1 63 ? -3.270 -12.597 0.725 1.00 0.88 77 PHE A N 4
ATOM 4720 C CA . PHE A 1 63 ? -2.671 -12.292 -0.570 1.00 0.81 77 PHE A CA 4
ATOM 4721 C C . PHE A 1 63 ? -2.074 -13.532 -1.247 1.00 0.90 77 PHE A C 4
ATOM 4722 O O . PHE A 1 63 ? -1.645 -13.428 -2.396 1.00 0.91 77 PHE A O 4
ATOM 4739 N N . GLU A 1 64 ? -2.037 -14.700 -0.585 1.00 1.23 78 GLU A N 4
ATOM 4740 C CA . GLU A 1 64 ? -1.654 -15.935 -1.252 1.00 1.33 78 GLU A CA 4
ATOM 4741 C C . GLU A 1 64 ? -2.802 -16.626 -2.009 1.00 1.15 78 GLU A C 4
ATOM 4742 O O . GLU A 1 64 ? -3.952 -16.615 -1.560 1.00 1.40 78 GLU A O 4
ATOM 4754 N N . GLY A 1 65 ? -2.498 -17.240 -3.159 1.00 1.20 79 GLY A N 4
ATOM 4755 C CA . GLY A 1 65 ? -3.483 -17.796 -4.101 1.00 1.42 79 GLY A CA 4
ATOM 4756 C C . GLY A 1 65 ? -3.883 -16.830 -5.229 1.00 1.49 79 GLY A C 4
ATOM 4757 O O . GLY A 1 65 ? -5.007 -16.917 -5.733 1.00 2.27 79 GLY A O 4
ATOM 4761 N N . LEU A 1 66 ? -3.004 -15.873 -5.566 1.00 1.21 80 LEU A N 4
ATOM 4762 C CA . LEU A 1 66 ? -3.193 -14.803 -6.552 1.00 1.35 80 LEU A CA 4
ATOM 4763 C C . LEU A 1 66 ? -1.905 -14.551 -7.364 1.00 1.31 80 LEU A C 4
ATOM 4764 O O . LEU A 1 66 ? -0.831 -14.422 -6.777 1.00 1.55 80 LEU A O 4
ATOM 4780 N N . SER A 1 67 ? -2.009 -14.363 -8.682 1.00 1.17 81 SER A N 4
ATOM 4781 C CA . SER A 1 67 ? -0.914 -13.883 -9.550 1.00 1.29 81 SER A CA 4
ATOM 4782 C C . SER A 1 67 ? -0.455 -12.444 -9.211 1.00 1.42 81 SER A C 4
ATOM 4783 O O . SER A 1 67 ? -1.178 -11.730 -8.508 1.00 1.18 81 SER A O 4
ATOM 4791 N N . PRO A 1 68 ? 0.697 -11.959 -9.731 1.00 1.94 82 PRO A N 4
ATOM 4792 C CA . PRO A 1 68 ? 1.209 -10.612 -9.444 1.00 2.05 82 PRO A CA 4
ATOM 4793 C C . PRO A 1 68 ? 0.318 -9.496 -10.015 1.00 1.87 82 PRO A C 4
ATOM 4794 O O . PRO A 1 68 ? -0.226 -8.690 -9.253 1.00 1.65 82 PRO A O 4
ATOM 4805 N N . LEU A 1 69 ? 0.073 -9.483 -11.335 1.00 2.02 83 LEU A N 4
ATOM 4806 C CA . LEU A 1 69 ? -0.846 -8.509 -11.939 1.00 1.97 83 LEU A CA 4
ATOM 4807 C C . LEU A 1 69 ? -2.275 -8.677 -11.399 1.00 1.63 83 LEU A C 4
ATOM 4808 O O . LEU A 1 69 ? -2.930 -7.678 -11.125 1.00 1.54 83 LEU A O 4
ATOM 4824 N N . GLN A 1 70 ? -2.728 -9.912 -11.146 1.00 1.48 84 GLN A N 4
ATOM 4825 C CA . GLN A 1 70 ? -4.022 -10.193 -10.507 1.00 1.21 84 GLN A CA 4
ATOM 4826 C C . GLN A 1 70 ? -4.164 -9.496 -9.139 1.00 1.11 84 GLN A C 4
ATOM 4827 O O . GLN A 1 70 ? -5.140 -8.770 -8.930 1.00 1.14 84 GLN A O 4
ATOM 4841 N N . ARG A 1 71 ? -3.216 -9.676 -8.203 1.00 1.08 85 ARG A N 4
ATOM 4842 C CA . ARG A 1 71 ? -3.303 -9.047 -6.865 1.00 1.01 85 ARG A CA 4
ATOM 4843 C C . ARG A 1 71 ? -3.180 -7.521 -6.940 1.00 1.01 85 ARG A C 4
ATOM 4844 O O . ARG A 1 71 ? -3.941 -6.809 -6.283 1.00 0.99 85 ARG A O 4
ATOM 4865 N N . HIS A 1 72 ? -2.289 -7.025 -7.801 1.00 1.10 86 HIS A N 4
ATOM 4866 C CA . HIS A 1 72 ? -2.146 -5.592 -8.063 1.00 1.14 86 HIS A CA 4
ATOM 4867 C C . HIS A 1 72 ? -3.462 -4.989 -8.598 1.00 1.18 86 HIS A C 4
ATOM 4868 O O . HIS A 1 72 ? -4.013 -4.086 -7.972 1.00 1.14 86 HIS A O 4
ATOM 4882 N N . ARG A 1 73 ? -4.049 -5.560 -9.662 1.00 1.32 87 ARG A N 4
ATOM 4883 C CA . ARG A 1 73 ? -5.365 -5.165 -10.204 1.00 1.45 87 ARG A CA 4
ATOM 4884 C C . ARG A 1 73 ? -6.484 -5.247 -9.167 1.00 1.36 87 ARG A C 4
ATOM 4885 O O . ARG A 1 73 ? -7.325 -4.356 -9.141 1.00 1.48 87 ARG A O 4
ATOM 4906 N N . LEU A 1 74 ? -6.470 -6.245 -8.275 1.00 1.24 88 LEU A N 4
ATOM 4907 C CA . LEU A 1 74 ? -7.423 -6.340 -7.161 1.00 1.28 88 LEU A CA 4
ATOM 4908 C C . LEU A 1 74 ? -7.323 -5.087 -6.278 1.00 1.24 88 LEU A C 4
ATOM 4909 O O . LEU A 1 74 ? -8.313 -4.380 -6.104 1.00 1.34 88 LEU A O 4
ATOM 4925 N N . VAL A 1 75 ? -6.121 -4.741 -5.807 1.00 1.13 89 VAL A N 4
ATOM 4926 C CA . VAL A 1 75 ? -5.915 -3.510 -5.006 1.00 1.14 89 VAL A CA 4
ATOM 4927 C C . VAL A 1 75 ? -6.290 -2.229 -5.778 1.00 1.18 89 VAL A C 4
ATOM 4928 O O . VAL A 1 75 ? -6.879 -1.303 -5.227 1.00 1.25 89 VAL A O 4
ATOM 4941 N N . HIS A 1 76 ? -5.975 -2.172 -7.063 1.00 1.23 90 HIS A N 4
ATOM 4942 C CA . HIS A 1 76 ? -6.063 -0.986 -7.923 1.00 1.34 90 HIS A CA 4
ATOM 4943 C C . HIS A 1 76 ? -7.490 -0.715 -8.430 1.00 1.44 90 HIS A C 4
ATOM 4944 O O . HIS A 1 76 ? -7.830 0.442 -8.698 1.00 1.52 90 HIS A O 4
ATOM 4958 N N . ALA A 1 77 ? -8.321 -1.755 -8.565 1.00 1.49 91 ALA A N 4
ATOM 4959 C CA . ALA A 1 77 ? -9.756 -1.675 -8.837 1.00 1.65 91 ALA A CA 4
ATOM 4960 C C . ALA A 1 77 ? -10.627 -1.581 -7.574 1.00 1.69 91 ALA A C 4
ATOM 4961 O O . ALA A 1 77 ? -11.550 -0.759 -7.523 1.00 1.85 91 ALA A O 4
ATOM 4968 N N . ALA A 1 78 ? -10.350 -2.407 -6.559 1.00 1.59 92 ALA A N 4
ATOM 4969 C CA . ALA A 1 78 ? -11.192 -2.528 -5.370 1.00 1.65 92 ALA A CA 4
ATOM 4970 C C . ALA A 1 78 ? -10.820 -1.551 -4.246 1.00 1.71 92 ALA A C 4
ATOM 4971 O O . ALA A 1 78 ? -11.716 -1.192 -3.477 1.00 1.98 92 ALA A O 4
ATOM 4978 N N . LEU A 1 79 ? -9.563 -1.075 -4.153 1.00 1.50 93 LEU A N 4
ATOM 4979 C CA . LEU A 1 79 ? -9.171 -0.049 -3.158 1.00 1.41 93 LEU A CA 4
ATOM 4980 C C . LEU A 1 79 ? -8.849 1.316 -3.808 1.00 1.31 93 LEU A C 4
ATOM 4981 O O . LEU A 1 79 ? -8.118 2.121 -3.236 1.00 1.10 93 LEU A O 4
ATOM 4997 N N . ALA A 1 80 ? -9.362 1.602 -5.007 1.00 1.60 94 ALA A N 4
ATOM 4998 C CA . ALA A 1 80 ? -8.777 2.617 -5.886 1.00 1.49 94 ALA A CA 4
ATOM 4999 C C . ALA A 1 80 ? -8.611 4.041 -5.326 1.00 1.10 94 ALA A C 4
ATOM 5000 O O . ALA A 1 80 ? -7.532 4.622 -5.481 1.00 0.98 94 ALA A O 4
ATOM 5007 N N . GLU A 1 81 ? -9.624 4.613 -4.678 1.00 1.27 95 GLU A N 4
ATOM 5008 C CA . GLU A 1 81 ? -9.539 5.951 -4.075 1.00 1.33 95 GLU A CA 4
ATOM 5009 C C . GLU A 1 81 ? -8.939 5.905 -2.662 1.00 1.37 95 GLU A C 4
ATOM 5010 O O . GLU A 1 81 ? -8.470 6.919 -2.140 1.00 1.59 95 GLU A O 4
ATOM 5022 N N . GLU A 1 82 ? -8.913 4.726 -2.036 1.00 1.30 96 GLU A N 4
ATOM 5023 C CA . GLU A 1 82 ? -8.449 4.482 -0.701 1.00 1.37 96 GLU A CA 4
ATOM 5024 C C . GLU A 1 82 ? -6.911 4.363 -0.687 1.00 1.18 96 GLU A C 4
ATOM 5025 O O . GLU A 1 82 ? -6.249 4.875 0.218 1.00 1.38 96 GLU A O 4
ATOM 5037 N N . LEU A 1 83 ? -6.325 3.778 -1.743 1.00 0.98 97 LEU A N 4
ATOM 5038 C CA . LEU A 1 83 ? -4.901 3.707 -2.032 1.00 0.98 97 LEU A CA 4
ATOM 5039 C C . LEU A 1 83 ? -4.410 4.877 -2.897 1.00 1.14 97 LEU A C 4
ATOM 5040 O O . LEU A 1 83 ? -3.418 5.515 -2.551 1.00 1.38 97 LEU A O 4
ATOM 5056 N N . GLY A 1 84 ? -5.105 5.154 -4.005 1.00 1.20 98 GLY A N 4
ATOM 5057 C CA . GLY A 1 84 ? -4.613 5.940 -5.142 1.00 1.67 98 GLY A CA 4
ATOM 5058 C C . GLY A 1 84 ? -5.407 7.211 -5.428 1.00 1.78 98 GLY A C 4
ATOM 5059 O O . GLY A 1 84 ? -5.140 7.891 -6.416 1.00 2.24 98 GLY A O 4
ATOM 5063 N N . GLY A 1 85 ? -6.387 7.534 -4.584 1.00 1.71 99 GLY A N 4
ATOM 5064 C CA . GLY A 1 85 ? -7.196 8.752 -4.721 1.00 2.16 99 GLY A CA 4
ATOM 5065 C C . GLY A 1 85 ? -6.374 10.036 -4.528 1.00 2.29 99 GLY A C 4
ATOM 5066 O O . GLY A 1 85 ? -6.225 10.814 -5.480 1.00 2.62 99 GLY A O 4
ATOM 5070 N N . PRO A 1 86 ? -5.790 10.255 -3.333 1.00 2.14 100 PRO A N 4
ATOM 5071 C CA . PRO A 1 86 ? -5.142 11.520 -2.995 1.00 2.27 100 PRO A CA 4
ATOM 5072 C C . PRO A 1 86 ? -3.721 11.661 -3.568 1.00 2.09 100 PRO A C 4
ATOM 5073 O O . PRO A 1 86 ? -3.260 12.781 -3.794 1.00 2.54 100 PRO A O 4
ATOM 5084 N N . VAL A 1 87 ? -3.022 10.555 -3.831 1.00 1.62 101 VAL A N 4
ATOM 5085 C CA . VAL A 1 87 ? -1.680 10.474 -4.392 1.00 1.49 101 VAL A CA 4
ATOM 5086 C C . VAL A 1 87 ? -1.720 10.452 -5.913 1.00 1.56 101 VAL A C 4
ATOM 5087 O O . VAL A 1 87 ? -2.488 9.706 -6.519 1.00 1.74 101 VAL A O 4
ATOM 5100 N N . HIS A 1 88 ? -0.890 11.279 -6.543 1.00 1.51 102 HIS A N 4
ATOM 5101 C CA . HIS A 1 88 ? -0.716 11.261 -7.992 1.00 1.61 102 HIS A CA 4
ATOM 5102 C C . HIS A 1 88 ? 0.193 10.089 -8.422 1.00 1.50 102 HIS A C 4
ATOM 5103 O O . HIS A 1 88 ? 0.019 9.560 -9.524 1.00 1.73 102 HIS A O 4
ATOM 5117 N N . ALA A 1 89 ? 1.096 9.635 -7.538 1.00 1.21 103 ALA A N 4
ATOM 5118 C CA . ALA A 1 89 ? 1.965 8.478 -7.766 1.00 1.16 103 ALA A CA 4
ATOM 5119 C C . ALA A 1 89 ? 2.065 7.565 -6.538 1.00 0.86 103 ALA A C 4
ATOM 5120 O O . ALA A 1 89 ? 2.086 8.019 -5.391 1.00 0.72 103 ALA A O 4
ATOM 5127 N N . LEU A 1 90 ? 2.179 6.268 -6.790 1.00 0.87 104 LEU A N 4
ATOM 5128 C CA . LEU A 1 90 ? 2.290 5.220 -5.794 1.00 0.68 104 LEU A CA 4
ATOM 5129 C C . LEU A 1 90 ? 2.866 3.902 -6.333 1.00 0.71 104 LEU A C 4
ATOM 5130 O O . LEU A 1 90 ? 2.598 3.530 -7.477 1.00 0.87 104 LEU A O 4
ATOM 5146 N N . ALA A 1 91 ? 3.572 3.162 -5.473 1.00 0.64 105 ALA A N 4
ATOM 5147 C CA . ALA A 1 91 ? 3.917 1.753 -5.699 1.00 0.67 105 ALA A CA 4
ATOM 5148 C C . ALA A 1 91 ? 3.699 0.872 -4.451 1.00 0.62 105 ALA A C 4
ATOM 5149 O O . ALA A 1 91 ? 4.103 1.243 -3.346 1.00 0.63 105 ALA A O 4
ATOM 5156 N N . ILE A 1 92 ? 3.087 -0.305 -4.627 1.00 0.63 106 ILE A N 4
ATOM 5157 C CA . ILE A 1 92 ? 2.940 -1.333 -3.584 1.00 0.58 106 ILE A CA 4
ATOM 5158 C C . ILE A 1 92 ? 3.848 -2.546 -3.811 1.00 0.54 106 ILE A C 4
ATOM 5159 O O . ILE A 1 92 ? 4.208 -2.882 -4.939 1.00 0.57 106 ILE A O 4
ATOM 5175 N N . GLN A 1 93 ? 4.115 -3.263 -2.721 1.00 0.54 107 GLN A N 4
ATOM 5176 C CA . GLN A 1 93 ? 4.557 -4.655 -2.707 1.00 0.58 107 GLN A CA 4
ATOM 5177 C C . GLN A 1 93 ? 3.604 -5.445 -1.786 1.00 0.59 107 GLN A C 4
ATOM 5178 O O . GLN A 1 93 ? 3.489 -5.125 -0.603 1.00 0.65 107 GLN A O 4
ATOM 5192 N N . ALA A 1 94 ? 2.887 -6.434 -2.336 1.00 0.62 108 ALA A N 4
ATOM 5193 C CA . ALA A 1 94 ? 1.789 -7.173 -1.698 1.00 0.57 108 ALA A CA 4
ATOM 5194 C C . ALA A 1 94 ? 2.130 -8.671 -1.569 1.00 0.64 108 ALA A C 4
ATOM 5195 O O . ALA A 1 94 ? 2.075 -9.404 -2.557 1.00 0.99 108 ALA A O 4
ATOM 5202 N N . ARG A 1 95 ? 2.525 -9.120 -0.368 1.00 0.53 109 ARG A N 4
ATOM 5203 C CA . ARG A 1 95 ? 3.274 -10.385 -0.138 1.00 0.55 109 ARG A CA 4
ATOM 5204 C C . ARG A 1 95 ? 2.737 -11.241 1.046 1.00 0.64 109 ARG A C 4
ATOM 5205 O O . ARG A 1 95 ? 1.739 -10.881 1.677 1.00 0.66 109 ARG A O 4
ATOM 5226 N N . THR A 1 96 ? 3.383 -12.375 1.363 1.00 0.80 110 THR A N 4
ATOM 5227 C CA . THR A 1 96 ? 2.926 -13.383 2.357 1.00 0.92 110 THR A CA 4
ATOM 5228 C C . THR A 1 96 ? 3.719 -13.420 3.685 1.00 0.87 110 THR A C 4
ATOM 5229 O O . THR A 1 96 ? 4.930 -13.144 3.717 1.00 0.88 110 THR A O 4
ATOM 5240 N N . PRO A 1 97 ? 3.083 -13.804 4.815 1.00 0.87 111 PRO A N 4
ATOM 5241 C CA . PRO A 1 97 ? 3.806 -14.037 6.061 1.00 0.93 111 PRO A CA 4
ATOM 5242 C C . PRO A 1 97 ? 4.856 -15.139 5.937 1.00 0.97 111 PRO A C 4
ATOM 5243 O O . PRO A 1 97 ? 5.939 -14.974 6.487 1.00 1.11 111 PRO A O 4
ATOM 5254 N N . ALA A 1 98 ? 4.617 -16.217 5.183 1.00 1.01 112 ALA A N 4
ATOM 5255 C CA . ALA A 1 98 ? 5.588 -17.311 5.096 1.00 1.16 112 ALA A CA 4
ATOM 5256 C C . ALA A 1 98 ? 6.931 -16.898 4.462 1.00 1.07 112 ALA A C 4
ATOM 5257 O O . ALA A 1 98 ? 7.974 -17.441 4.835 1.00 1.17 112 ALA A O 4
ATOM 5264 N N . GLN A 1 99 ? 6.948 -15.917 3.554 1.00 1.02 113 GLN A N 4
ATOM 5265 C CA . GLN A 1 99 ? 8.202 -15.329 3.064 1.00 1.08 113 GLN A CA 4
ATOM 5266 C C . GLN A 1 99 ? 8.716 -14.194 3.970 1.00 1.04 113 GLN A C 4
ATOM 5267 O O . GLN A 1 99 ? 9.928 -14.142 4.214 1.00 1.15 113 GLN A O 4
ATOM 5281 N N . TRP A 1 100 ? 7.842 -13.355 4.563 1.00 0.95 114 TRP A N 4
ATOM 5282 C CA . TRP A 1 100 ? 8.298 -12.345 5.538 1.00 0.96 114 TRP A CA 4
ATOM 5283 C C . TRP A 1 100 ? 9.000 -12.981 6.753 1.00 1.01 114 TRP A C 4
ATOM 5284 O O . TRP A 1 100 ? 10.025 -12.475 7.216 1.00 1.12 114 TRP A O 4
ATOM 5305 N N . ARG A 1 101 ? 8.468 -14.110 7.239 1.00 0.98 115 ARG A N 4
ATOM 5306 C CA . ARG A 1 101 ? 8.886 -14.783 8.488 1.00 1.09 115 ARG A CA 4
ATOM 5307 C C . ARG A 1 101 ? 10.179 -15.591 8.341 1.00 1.31 115 ARG A C 4
ATOM 5308 O O . ARG A 1 101 ? 10.965 -15.675 9.280 1.00 1.52 115 ARG A O 4
ATOM 5329 N N . GLU A 1 102 ? 10.387 -16.174 7.160 1.00 1.35 116 GLU A N 4
ATOM 5330 C CA . GLU A 1 102 ? 11.543 -17.015 6.828 1.00 1.69 116 GLU A CA 4
ATOM 5331 C C . GLU A 1 102 ? 12.724 -16.201 6.274 1.00 1.90 116 GLU A C 4
ATOM 5332 O O . GLU A 1 102 ? 13.876 -16.478 6.613 1.00 2.30 116 GLU A O 4
ATOM 5344 N N . ASN A 1 103 ? 12.453 -15.227 5.396 1.00 1.78 117 ASN A N 4
ATOM 5345 C CA . ASN A 1 103 ? 13.463 -14.660 4.492 1.00 2.16 117 ASN A CA 4
ATOM 5346 C C . ASN A 1 103 ? 13.413 -13.124 4.370 1.00 2.38 117 ASN A C 4
ATOM 5347 O O . ASN A 1 103 ? 14.321 -12.517 3.797 1.00 2.96 117 ASN A O 4
ATOM 5358 N N . SER A 1 104 ? 12.319 -12.495 4.816 1.00 2.54 118 SER A N 4
ATOM 5359 C CA . SER A 1 104 ? 11.868 -11.133 4.463 1.00 3.24 118 SER A CA 4
ATOM 5360 C C . SER A 1 104 ? 11.547 -10.943 2.967 1.00 3.22 118 SER A C 4
ATOM 5361 O O . SER A 1 104 ? 10.679 -10.143 2.633 1.00 3.63 118 SER A O 4
ATOM 5369 N N . PRO A 1 17 ? -1.312 12.076 7.588 1.00 1.55 31 PRO A N 5
ATOM 5370 C CA . PRO A 1 17 ? -0.407 11.564 6.568 1.00 1.40 31 PRO A CA 5
ATOM 5371 C C . PRO A 1 17 ? -1.059 10.405 5.808 1.00 1.30 31 PRO A C 5
ATOM 5372 O O . PRO A 1 17 ? -1.676 9.525 6.426 1.00 1.24 31 PRO A O 5
ATOM 5383 N N . VAL A 1 18 ? -0.894 10.378 4.483 1.00 1.31 32 VAL A N 5
ATOM 5384 C CA . VAL A 1 18 ? -1.445 9.324 3.601 1.00 1.33 32 VAL A CA 5
ATOM 5385 C C . VAL A 1 18 ? -1.095 7.902 4.069 1.00 1.09 32 VAL A C 5
ATOM 5386 O O . VAL A 1 18 ? -1.853 6.958 3.865 1.00 1.01 32 VAL A O 5
ATOM 5399 N N . GLU A 1 19 ? 0.020 7.755 4.780 1.00 0.98 33 GLU A N 5
ATOM 5400 C CA . GLU A 1 19 ? 0.573 6.473 5.224 1.00 0.86 33 GLU A CA 5
ATOM 5401 C C . GLU A 1 19 ? -0.130 5.942 6.495 1.00 0.75 33 GLU A C 5
ATOM 5402 O O . GLU A 1 19 ? -0.438 4.754 6.635 1.00 0.69 33 GLU A O 5
ATOM 5414 N N . ALA A 1 20 ? -0.537 6.870 7.358 1.00 0.83 34 ALA A N 5
ATOM 5415 C CA . ALA A 1 20 ? -1.402 6.608 8.502 1.00 0.84 34 ALA A CA 5
ATOM 5416 C C . ALA A 1 20 ? -2.880 6.396 8.083 1.00 0.88 34 ALA A C 5
ATOM 5417 O O . ALA A 1 20 ? -3.591 5.576 8.681 1.00 0.82 34 ALA A O 5
ATOM 5424 N N . ALA A 1 21 ? -3.323 7.085 7.019 1.00 1.02 35 ALA A N 5
ATOM 5425 C CA . ALA A 1 21 ? -4.639 6.885 6.400 1.00 1.09 35 ALA A CA 5
ATOM 5426 C C . ALA A 1 21 ? -4.808 5.461 5.838 1.00 0.98 35 ALA A C 5
ATOM 5427 O O . ALA A 1 21 ? -5.696 4.721 6.270 1.00 0.91 35 ALA A O 5
ATOM 5434 N N . ILE A 1 22 ? -3.905 5.046 4.935 1.00 1.01 36 ILE A N 5
ATOM 5435 C CA . ILE A 1 22 ? -3.888 3.681 4.394 1.00 0.98 36 ILE A CA 5
ATOM 5436 C C . ILE A 1 22 ? -3.743 2.658 5.516 1.00 0.82 36 ILE A C 5
ATOM 5437 O O . ILE A 1 22 ? -4.524 1.711 5.551 1.00 0.81 36 ILE A O 5
ATOM 5453 N N . ARG A 1 23 ? -2.819 2.867 6.467 1.00 0.76 37 ARG A N 5
ATOM 5454 C CA . ARG A 1 23 ? -2.687 1.972 7.634 1.00 0.69 37 ARG A CA 5
ATOM 5455 C C . ARG A 1 23 ? -4.033 1.724 8.332 1.00 0.66 37 ARG A C 5
ATOM 5456 O O . ARG A 1 23 ? -4.436 0.573 8.483 1.00 0.63 37 ARG A O 5
ATOM 5477 N N . THR A 1 24 ? -4.757 2.789 8.679 1.00 0.74 38 THR A N 5
ATOM 5478 C CA . THR A 1 24 ? -6.095 2.702 9.306 1.00 0.81 38 THR A CA 5
ATOM 5479 C C . THR A 1 24 ? -7.128 1.950 8.452 1.00 0.77 38 THR A C 5
ATOM 5480 O O . THR A 1 24 ? -7.800 1.031 8.943 1.00 0.76 38 THR A O 5
ATOM 5491 N N . LYS A 1 25 ? -7.265 2.317 7.173 1.00 0.86 39 LYS A N 5
ATOM 5492 C CA . LYS A 1 25 ? -8.296 1.745 6.290 1.00 0.96 39 LYS A CA 5
ATOM 5493 C C . LYS A 1 25 ? -7.993 0.303 5.877 1.00 0.91 39 LYS A C 5
ATOM 5494 O O . LYS A 1 25 ? -8.928 -0.465 5.647 1.00 0.97 39 LYS A O 5
ATOM 5513 N N . LEU A 1 26 ? -6.721 -0.095 5.837 1.00 0.84 40 LEU A N 5
ATOM 5514 C CA . LEU A 1 26 ? -6.299 -1.468 5.559 1.00 0.88 40 LEU A CA 5
ATOM 5515 C C . LEU A 1 26 ? -6.347 -2.365 6.805 1.00 0.85 40 LEU A C 5
ATOM 5516 O O . LEU A 1 26 ? -6.691 -3.537 6.654 1.00 0.94 40 LEU A O 5
ATOM 5532 N N . GLU A 1 27 ? -6.112 -1.838 8.019 1.00 0.77 41 GLU A N 5
ATOM 5533 C CA . GLU A 1 27 ? -6.506 -2.482 9.268 1.00 0.82 41 GLU A CA 5
ATOM 5534 C C . GLU A 1 27 ? -7.992 -2.841 9.210 1.00 0.85 41 GLU A C 5
ATOM 5535 O O . GLU A 1 27 ? -8.363 -4.003 9.374 1.00 0.91 41 GLU A O 5
ATOM 5547 N N . GLU A 1 28 ? -8.831 -1.841 8.917 1.00 0.89 42 GLU A N 5
ATOM 5548 C CA . GLU A 1 28 ? -10.276 -2.025 8.787 1.00 0.99 42 GLU A CA 5
ATOM 5549 C C . GLU A 1 28 ? -10.646 -3.070 7.716 1.00 1.13 42 GLU A C 5
ATOM 5550 O O . GLU A 1 28 ? -11.495 -3.926 7.973 1.00 1.37 42 GLU A O 5
ATOM 5562 N N . ALA A 1 29 ? -9.983 -3.056 6.553 1.00 1.08 43 ALA A N 5
ATOM 5563 C CA . ALA A 1 29 ? -10.335 -3.901 5.411 1.00 1.24 43 ALA A CA 5
ATOM 5564 C C . ALA A 1 29 ? -9.872 -5.369 5.476 1.00 1.28 43 ALA A C 5
ATOM 5565 O O . ALA A 1 29 ? -10.677 -6.249 5.170 1.00 1.44 43 ALA A O 5
ATOM 5572 N N . LEU A 1 30 ? -8.577 -5.638 5.719 1.00 1.14 44 LEU A N 5
ATOM 5573 C CA . LEU A 1 30 ? -7.959 -6.938 5.400 1.00 1.15 44 LEU A CA 5
ATOM 5574 C C . LEU A 1 30 ? -7.055 -7.568 6.473 1.00 1.19 44 LEU A C 5
ATOM 5575 O O . LEU A 1 30 ? -6.380 -8.560 6.194 1.00 1.40 44 LEU A O 5
ATOM 5591 N N . SER A 1 31 ? -6.994 -6.964 7.664 1.00 1.19 45 SER A N 5
ATOM 5592 C CA . SER A 1 31 ? -6.127 -7.363 8.790 1.00 1.27 45 SER A CA 5
ATOM 5593 C C . SER A 1 31 ? -4.691 -7.751 8.367 1.00 1.10 45 SER A C 5
ATOM 5594 O O . SER A 1 31 ? -4.327 -8.934 8.361 1.00 1.29 45 SER A O 5
ATOM 5602 N N . PRO A 1 32 ? -3.858 -6.761 7.986 1.00 0.83 46 PRO A N 5
ATOM 5603 C CA . PRO A 1 32 ? -2.471 -6.970 7.579 1.00 0.70 46 PRO A CA 5
ATOM 5604 C C . PRO A 1 32 ? -1.616 -7.701 8.617 1.00 0.86 46 PRO A C 5
ATOM 5605 O O . PRO A 1 32 ? -1.850 -7.582 9.824 1.00 1.10 46 PRO A O 5
ATOM 5616 N N . GLU A 1 33 ? -0.567 -8.382 8.156 1.00 0.79 47 GLU A N 5
ATOM 5617 C CA . GLU A 1 33 ? 0.604 -8.720 8.948 1.00 0.91 47 GLU A CA 5
ATOM 5618 C C . GLU A 1 33 ? 1.662 -7.618 8.920 1.00 0.98 47 GLU A C 5
ATOM 5619 O O . GLU A 1 33 ? 2.258 -7.344 9.961 1.00 1.19 47 GLU A O 5
ATOM 5631 N N . VAL A 1 34 ? 1.852 -6.917 7.793 1.00 0.85 48 VAL A N 5
ATOM 5632 C CA . VAL A 1 34 ? 2.607 -5.670 7.773 1.00 0.93 48 VAL A CA 5
ATOM 5633 C C . VAL A 1 34 ? 1.918 -4.662 6.879 1.00 0.99 48 VAL A C 5
ATOM 5634 O O . VAL A 1 34 ? 1.211 -5.015 5.930 1.00 1.35 48 VAL A O 5
ATOM 5647 N N . LEU A 1 35 ? 2.319 -3.417 7.078 1.00 1.01 49 LEU A N 5
ATOM 5648 C CA . LEU A 1 35 ? 2.623 -2.587 5.927 1.00 1.03 49 LEU A CA 5
ATOM 5649 C C . LEU A 1 35 ? 3.894 -1.751 6.176 1.00 1.05 49 LEU A C 5
ATOM 5650 O O . LEU A 1 35 ? 4.034 -1.057 7.183 1.00 1.29 49 LEU A O 5
ATOM 5666 N N . GLU A 1 36 ? 4.868 -1.871 5.274 1.00 0.90 50 GLU A N 5
ATOM 5667 C CA . GLU A 1 36 ? 6.169 -1.189 5.354 1.00 0.93 50 GLU A CA 5
ATOM 5668 C C . GLU A 1 36 ? 6.377 -0.323 4.123 1.00 0.98 50 GLU A C 5
ATOM 5669 O O . GLU A 1 36 ? 6.477 -0.770 2.983 1.00 1.10 50 GLU A O 5
ATOM 5681 N N . LEU A 1 37 ? 6.309 0.960 4.394 1.00 0.89 51 LEU A N 5
ATOM 5682 C CA . LEU A 1 37 ? 5.955 1.979 3.403 1.00 0.79 51 LEU A CA 5
ATOM 5683 C C . LEU A 1 37 ? 6.627 3.349 3.638 1.00 0.80 51 LEU A C 5
ATOM 5684 O O . LEU A 1 37 ? 7.003 3.676 4.770 1.00 0.85 51 LEU A O 5
ATOM 5700 N N . ARG A 1 38 ? 6.796 4.141 2.572 1.00 0.82 52 ARG A N 5
ATOM 5701 C CA . ARG A 1 38 ? 7.578 5.397 2.562 1.00 0.91 52 ARG A CA 5
ATOM 5702 C C . ARG A 1 38 ? 7.141 6.355 1.451 1.00 0.95 52 ARG A C 5
ATOM 5703 O O . ARG A 1 38 ? 7.089 5.970 0.284 1.00 1.15 52 ARG A O 5
ATOM 5724 N N . ASN A 1 39 ? 6.874 7.614 1.788 1.00 0.86 53 ASN A N 5
ATOM 5725 C CA . ASN A 1 39 ? 6.566 8.689 0.832 1.00 0.78 53 ASN A CA 5
ATOM 5726 C C . ASN A 1 39 ? 7.744 9.679 0.702 1.00 0.88 53 ASN A C 5
ATOM 5727 O O . ASN A 1 39 ? 8.131 10.328 1.670 1.00 1.30 53 ASN A O 5
ATOM 5738 N N . GLU A 1 40 ? 8.276 9.828 -0.514 1.00 1.22 54 GLU A N 5
ATOM 5739 C CA . GLU A 1 40 ? 9.421 10.706 -0.843 1.00 1.72 54 GLU A CA 5
ATOM 5740 C C . GLU A 1 40 ? 9.016 12.036 -1.528 1.00 1.31 54 GLU A C 5
ATOM 5741 O O . GLU A 1 40 ? 9.869 12.820 -1.943 1.00 1.48 54 GLU A O 5
ATOM 5753 N N . SER A 1 41 ? 7.712 12.308 -1.662 1.00 0.85 55 SER A N 5
ATOM 5754 C CA . SER A 1 41 ? 7.131 13.476 -2.337 1.00 0.64 55 SER A CA 5
ATOM 5755 C C . SER A 1 41 ? 7.715 14.842 -1.945 1.00 0.93 55 SER A C 5
ATOM 5756 O O . SER A 1 41 ? 7.791 15.720 -2.805 1.00 1.14 55 SER A O 5
ATOM 5764 N N . GLY A 1 42 ? 8.248 15.035 -0.732 1.00 1.32 56 GLY A N 5
ATOM 5765 C CA . GLY A 1 42 ? 8.865 16.321 -0.370 1.00 1.86 56 GLY A CA 5
ATOM 5766 C C . GLY A 1 42 ? 10.150 16.630 -1.163 1.00 1.92 56 GLY A C 5
ATOM 5767 O O . GLY A 1 42 ? 10.478 17.804 -1.369 1.00 2.31 56 GLY A O 5
ATOM 5771 N N . GLY A 1 43 ? 10.773 15.608 -1.767 1.00 1.75 57 GLY A N 5
ATOM 5772 C CA . GLY A 1 43 ? 11.858 15.736 -2.746 1.00 1.94 57 GLY A CA 5
ATOM 5773 C C . GLY A 1 43 ? 11.419 16.300 -4.106 1.00 1.76 57 GLY A C 5
ATOM 5774 O O . GLY A 1 43 ? 12.257 16.780 -4.868 1.00 2.72 57 GLY A O 5
ATOM 5778 N N . HIS A 1 44 ? 10.114 16.327 -4.396 1.00 1.21 58 HIS A N 5
ATOM 5779 C CA . HIS A 1 44 ? 9.522 16.954 -5.589 1.00 1.17 58 HIS A CA 5
ATOM 5780 C C . HIS A 1 44 ? 9.276 18.466 -5.390 1.00 1.28 58 HIS A C 5
ATOM 5781 O O . HIS A 1 44 ? 8.654 19.111 -6.237 1.00 2.15 58 HIS A O 5
ATOM 5795 N N . ALA A 1 45 ? 9.761 19.034 -4.276 1.00 2.58 59 ALA A N 5
ATOM 5796 C CA . ALA A 1 45 ? 9.605 20.436 -3.877 1.00 2.91 59 ALA A CA 5
ATOM 5797 C C . ALA A 1 45 ? 8.136 20.909 -3.814 1.00 2.51 59 ALA A C 5
ATOM 5798 O O . ALA A 1 45 ? 7.831 22.079 -4.069 1.00 3.00 59 ALA A O 5
ATOM 5805 N N . VAL A 1 46 ? 7.208 19.993 -3.516 1.00 1.76 60 VAL A N 5
ATOM 5806 C CA . VAL A 1 46 ? 5.766 20.275 -3.423 1.00 1.39 60 VAL A CA 5
ATOM 5807 C C . VAL A 1 46 ? 5.422 21.044 -2.135 1.00 1.50 60 VAL A C 5
ATOM 5808 O O . VAL A 1 46 ? 6.145 20.913 -1.139 1.00 1.85 60 VAL A O 5
ATOM 5821 N N . PRO A 1 47 ? 4.321 21.821 -2.106 1.00 1.40 61 PRO A N 5
ATOM 5822 C CA . PRO A 1 47 ? 3.867 22.503 -0.893 1.00 1.59 61 PRO A CA 5
ATOM 5823 C C . PRO A 1 47 ? 3.548 21.543 0.273 1.00 1.76 61 PRO A C 5
ATOM 5824 O O . PRO A 1 47 ? 3.359 20.338 0.061 1.00 1.58 61 PRO A O 5
ATOM 5835 N N . PRO A 1 48 ? 3.432 22.052 1.513 1.00 2.30 62 PRO A N 5
ATOM 5836 C CA . PRO A 1 48 ? 2.793 21.317 2.603 1.00 2.92 62 PRO A CA 5
ATOM 5837 C C . PRO A 1 48 ? 1.331 20.933 2.280 1.00 2.96 62 PRO A C 5
ATOM 5838 O O . PRO A 1 48 ? 0.682 21.500 1.393 1.00 2.86 62 PRO A O 5
ATOM 5849 N N . GLY A 1 49 ? 0.829 19.917 2.978 1.00 3.46 63 GLY A N 5
ATOM 5850 C CA . GLY A 1 49 ? -0.449 19.230 2.750 1.00 3.71 63 GLY A CA 5
ATOM 5851 C C . GLY A 1 49 ? -0.413 18.176 1.630 1.00 2.98 63 GLY A C 5
ATOM 5852 O O . GLY A 1 49 ? -1.006 17.105 1.785 1.00 2.90 63 GLY A O 5
ATOM 5856 N N . SER A 1 50 ? 0.357 18.409 0.559 1.00 2.48 64 SER A N 5
ATOM 5857 C CA . SER A 1 50 ? 0.490 17.499 -0.579 1.00 1.89 64 SER A CA 5
ATOM 5858 C C . SER A 1 50 ? 1.459 16.358 -0.270 1.00 1.37 64 SER A C 5
ATOM 5859 O O . SER A 1 50 ? 2.587 16.574 0.175 1.00 1.41 64 SER A O 5
ATOM 5867 N N . GLU A 1 51 ? 1.025 15.137 -0.551 1.00 1.24 65 GLU A N 5
ATOM 5868 C CA . GLU A 1 51 ? 1.811 13.897 -0.480 1.00 0.97 65 GLU A CA 5
ATOM 5869 C C . GLU A 1 51 ? 1.537 13.084 -1.761 1.00 0.98 65 GLU A C 5
ATOM 5870 O O . GLU A 1 51 ? 0.628 12.257 -1.820 1.00 1.20 65 GLU A O 5
ATOM 5882 N N . THR A 1 52 ? 2.284 13.384 -2.830 1.00 0.91 66 THR A N 5
ATOM 5883 C CA . THR A 1 52 ? 1.993 12.966 -4.213 1.00 1.07 66 THR A CA 5
ATOM 5884 C C . THR A 1 52 ? 2.559 11.595 -4.580 1.00 1.07 66 THR A C 5
ATOM 5885 O O . THR A 1 52 ? 2.229 11.084 -5.647 1.00 1.36 66 THR A O 5
ATOM 5896 N N . HIS A 1 53 ? 3.453 11.045 -3.755 1.00 0.83 67 HIS A N 5
ATOM 5897 C CA . HIS A 1 53 ? 4.464 10.071 -4.174 1.00 0.85 67 HIS A CA 5
ATOM 5898 C C . HIS A 1 53 ? 4.669 8.985 -3.116 1.00 0.74 67 HIS A C 5
ATOM 5899 O O . HIS A 1 53 ? 4.989 9.320 -1.975 1.00 0.62 67 HIS A O 5
ATOM 5913 N N . PHE A 1 54 ? 4.517 7.701 -3.462 1.00 0.87 68 PHE A N 5
ATOM 5914 C CA . PHE A 1 54 ? 4.478 6.646 -2.430 1.00 0.92 68 PHE A CA 5
ATOM 5915 C C . PHE A 1 54 ? 5.116 5.296 -2.820 1.00 0.98 68 PHE A C 5
ATOM 5916 O O . PHE A 1 54 ? 4.850 4.743 -3.881 1.00 0.94 68 PHE A O 5
ATOM 5933 N N . ARG A 1 55 ? 5.873 4.693 -1.899 1.00 1.10 69 ARG A N 5
ATOM 5934 C CA . ARG A 1 55 ? 6.211 3.257 -1.892 1.00 0.96 69 ARG A CA 5
ATOM 5935 C C . ARG A 1 55 ? 5.420 2.560 -0.809 1.00 0.72 69 ARG A C 5
ATOM 5936 O O . ARG A 1 55 ? 5.363 3.055 0.315 1.00 0.68 69 ARG A O 5
ATOM 5957 N N . VAL A 1 56 ? 4.882 1.387 -1.128 1.00 0.77 70 VAL A N 5
ATOM 5958 C CA . VAL A 1 56 ? 4.206 0.517 -0.143 1.00 0.73 70 VAL A CA 5
ATOM 5959 C C . VAL A 1 56 ? 4.563 -0.951 -0.328 1.00 0.72 70 VAL A C 5
ATOM 5960 O O . VAL A 1 56 ? 4.387 -1.510 -1.406 1.00 0.73 70 VAL A O 5
ATOM 5973 N N . ALA A 1 57 ? 4.941 -1.610 0.764 1.00 0.75 71 ALA A N 5
ATOM 5974 C CA . ALA A 1 57 ? 4.934 -3.069 0.843 1.00 0.78 71 ALA A CA 5
ATOM 5975 C C . ALA A 1 57 ? 3.823 -3.514 1.798 1.00 0.73 71 ALA A C 5
ATOM 5976 O O . ALA A 1 57 ? 3.738 -3.014 2.919 1.00 0.74 71 ALA A O 5
ATOM 5983 N N . VAL A 1 58 ? 2.965 -4.437 1.362 1.00 0.70 72 VAL A N 5
ATOM 5984 C CA . VAL A 1 58 ? 1.846 -4.975 2.149 1.00 0.64 72 VAL A CA 5
ATOM 5985 C C . VAL A 1 58 ? 1.932 -6.499 2.212 1.00 0.59 72 VAL A C 5
ATOM 5986 O O . VAL A 1 58 ? 2.181 -7.164 1.205 1.00 0.67 72 VAL A O 5
ATOM 5999 N N . VAL A 1 59 ? 1.714 -7.073 3.395 1.00 0.52 73 VAL A N 5
ATOM 6000 C CA . VAL A 1 59 ? 1.802 -8.527 3.607 1.00 0.49 73 VAL A CA 5
ATOM 6001 C C . VAL A 1 59 ? 0.646 -8.989 4.467 1.00 0.48 73 VAL A C 5
ATOM 6002 O O . VAL A 1 59 ? 0.413 -8.402 5.537 1.00 0.52 73 VAL A O 5
ATOM 6015 N N . SER A 1 60 ? -0.084 -9.994 3.960 1.00 0.50 74 SER A N 5
ATOM 6016 C CA . SER A 1 60 ? -1.319 -10.494 4.606 1.00 0.53 74 SER A CA 5
ATOM 6017 C C . SER A 1 60 ? -1.694 -11.914 4.166 1.00 0.57 74 SER A C 5
ATOM 6018 O O . SER A 1 60 ? -1.503 -12.285 3.006 1.00 0.60 74 SER A O 5
ATOM 6026 N N . SER A 1 61 ? -2.287 -12.698 5.075 1.00 0.66 75 SER A N 5
ATOM 6027 C CA . SER A 1 61 ? -2.784 -14.065 4.818 1.00 0.82 75 SER A CA 5
ATOM 6028 C C . SER A 1 61 ? -3.971 -14.149 3.845 1.00 0.92 75 SER A C 5
ATOM 6029 O O . SER A 1 61 ? -4.409 -15.246 3.490 1.00 1.25 75 SER A O 5
ATOM 6037 N N . ARG A 1 62 ? -4.477 -13.002 3.378 1.00 0.79 76 ARG A N 5
ATOM 6038 C CA . ARG A 1 62 ? -5.542 -12.896 2.367 1.00 0.89 76 ARG A CA 5
ATOM 6039 C C . ARG A 1 62 ? -5.062 -12.860 0.913 1.00 0.84 76 ARG A C 5
ATOM 6040 O O . ARG A 1 62 ? -5.856 -13.096 0.002 1.00 0.98 76 ARG A O 5
ATOM 6061 N N . PHE A 1 63 ? -3.786 -12.553 0.691 1.00 0.70 77 PHE A N 5
ATOM 6062 C CA . PHE A 1 63 ? -3.147 -12.400 -0.618 1.00 0.69 77 PHE A CA 5
ATOM 6063 C C . PHE A 1 63 ? -2.516 -13.700 -1.142 1.00 0.72 77 PHE A C 5
ATOM 6064 O O . PHE A 1 63 ? -1.984 -13.724 -2.256 1.00 0.83 77 PHE A O 5
ATOM 6081 N N . GLU A 1 64 ? -2.528 -14.767 -0.337 1.00 0.92 78 GLU A N 5
ATOM 6082 C CA . GLU A 1 64 ? -2.078 -16.094 -0.729 1.00 1.02 78 GLU A CA 5
ATOM 6083 C C . GLU A 1 64 ? -3.167 -16.913 -1.452 1.00 1.16 78 GLU A C 5
ATOM 6084 O O . GLU A 1 64 ? -4.303 -17.002 -0.979 1.00 1.68 78 GLU A O 5
ATOM 6096 N N . GLY A 1 65 ? -2.830 -17.537 -2.586 1.00 1.08 79 GLY A N 5
ATOM 6097 C CA . GLY A 1 65 ? -3.763 -18.270 -3.467 1.00 1.35 79 GLY A CA 5
ATOM 6098 C C . GLY A 1 65 ? -4.135 -17.515 -4.753 1.00 1.33 79 GLY A C 5
ATOM 6099 O O . GLY A 1 65 ? -5.021 -17.940 -5.499 1.00 1.93 79 GLY A O 5
ATOM 6103 N N . LEU A 1 66 ? -3.469 -16.388 -5.010 1.00 0.96 80 LEU A N 5
ATOM 6104 C CA . LEU A 1 66 ? -3.701 -15.444 -6.104 1.00 1.11 80 LEU A CA 5
ATOM 6105 C C . LEU A 1 66 ? -2.443 -15.317 -6.982 1.00 0.96 80 LEU A C 5
ATOM 6106 O O . LEU A 1 66 ? -1.325 -15.422 -6.473 1.00 0.95 80 LEU A O 5
ATOM 6122 N N . SER A 1 67 ? -2.613 -15.007 -8.269 1.00 1.10 81 SER A N 5
ATOM 6123 C CA . SER A 1 67 ? -1.510 -14.556 -9.133 1.00 1.21 81 SER A CA 5
ATOM 6124 C C . SER A 1 67 ? -0.956 -13.190 -8.668 1.00 1.10 81 SER A C 5
ATOM 6125 O O . SER A 1 67 ? -1.711 -12.377 -8.112 1.00 0.96 81 SER A O 5
ATOM 6133 N N . PRO A 1 68 ? 0.333 -12.888 -8.924 1.00 1.31 82 PRO A N 5
ATOM 6134 C CA . PRO A 1 68 ? 0.909 -11.563 -8.696 1.00 1.36 82 PRO A CA 5
ATOM 6135 C C . PRO A 1 68 ? 0.155 -10.445 -9.429 1.00 1.31 82 PRO A C 5
ATOM 6136 O O . PRO A 1 68 ? -0.322 -9.503 -8.795 1.00 1.22 82 PRO A O 5
ATOM 6147 N N . LEU A 1 69 ? -0.034 -10.580 -10.746 1.00 1.41 83 LEU A N 5
ATOM 6148 C CA . LEU A 1 69 ? -0.783 -9.621 -11.562 1.00 1.44 83 LEU A CA 5
ATOM 6149 C C . LEU A 1 69 ? -2.259 -9.559 -11.144 1.00 1.28 83 LEU A C 5
ATOM 6150 O O . LEU A 1 69 ? -2.801 -8.460 -11.024 1.00 1.22 83 LEU A O 5
ATOM 6166 N N . GLN A 1 70 ? -2.888 -10.705 -10.845 1.00 1.26 84 GLN A N 5
ATOM 6167 C CA . GLN A 1 70 ? -4.265 -10.782 -10.336 1.00 1.17 84 GLN A CA 5
ATOM 6168 C C . GLN A 1 70 ? -4.443 -9.877 -9.109 1.00 1.09 84 GLN A C 5
ATOM 6169 O O . GLN A 1 70 ? -5.319 -9.006 -9.114 1.00 1.14 84 GLN A O 5
ATOM 6183 N N . ARG A 1 71 ? -3.610 -10.052 -8.071 1.00 1.03 85 ARG A N 5
ATOM 6184 C CA . ARG A 1 71 ? -3.759 -9.346 -6.786 1.00 1.02 85 ARG A CA 5
ATOM 6185 C C . ARG A 1 71 ? -3.302 -7.888 -6.828 1.00 0.88 85 ARG A C 5
ATOM 6186 O O . ARG A 1 71 ? -3.935 -7.045 -6.204 1.00 0.89 85 ARG A O 5
ATOM 6207 N N . HIS A 1 72 ? -2.265 -7.565 -7.597 1.00 0.84 86 HIS A N 5
ATOM 6208 C CA . HIS A 1 72 ? -1.852 -6.181 -7.839 1.00 0.76 86 HIS A CA 5
ATOM 6209 C C . HIS A 1 72 ? -2.951 -5.403 -8.596 1.00 0.83 86 HIS A C 5
ATOM 6210 O O . HIS A 1 72 ? -3.405 -4.367 -8.107 1.00 0.87 86 HIS A O 5
ATOM 6224 N N . ARG A 1 73 ? -3.495 -5.937 -9.705 1.00 0.94 87 ARG A N 5
ATOM 6225 C CA . ARG A 1 73 ? -4.625 -5.301 -10.422 1.00 1.10 87 ARG A CA 5
ATOM 6226 C C . ARG A 1 73 ? -5.894 -5.202 -9.557 1.00 1.14 87 ARG A C 5
ATOM 6227 O O . ARG A 1 73 ? -6.587 -4.181 -9.636 1.00 1.22 87 ARG A O 5
ATOM 6248 N N . LEU A 1 74 ? -6.138 -6.181 -8.673 1.00 1.14 88 LEU A N 5
ATOM 6249 C CA . LEU A 1 74 ? -7.182 -6.125 -7.635 1.00 1.23 88 LEU A CA 5
ATOM 6250 C C . LEU A 1 74 ? -6.984 -4.914 -6.708 1.00 1.17 88 LEU A C 5
ATOM 6251 O O . LEU A 1 74 ? -7.874 -4.077 -6.619 1.00 1.29 88 LEU A O 5
ATOM 6267 N N . VAL A 1 75 ? -5.815 -4.754 -6.079 1.00 1.05 89 VAL A N 5
ATOM 6268 C CA . VAL A 1 75 ? -5.490 -3.567 -5.241 1.00 1.08 89 VAL A CA 5
ATOM 6269 C C . VAL A 1 75 ? -5.673 -2.254 -6.016 1.00 1.07 89 VAL A C 5
ATOM 6270 O O . VAL A 1 75 ? -6.193 -1.272 -5.495 1.00 1.15 89 VAL A O 5
ATOM 6283 N N . HIS A 1 76 ? -5.271 -2.236 -7.278 1.00 1.03 90 HIS A N 5
ATOM 6284 C CA . HIS A 1 76 ? -5.241 -1.041 -8.119 1.00 1.10 90 HIS A CA 5
ATOM 6285 C C . HIS A 1 76 ? -6.645 -0.560 -8.499 1.00 1.29 90 HIS A C 5
ATOM 6286 O O . HIS A 1 76 ? -6.870 0.653 -8.522 1.00 1.47 90 HIS A O 5
ATOM 6300 N N . ALA A 1 77 ? -7.579 -1.471 -8.801 1.00 1.34 91 ALA A N 5
ATOM 6301 C CA . ALA A 1 77 ? -8.981 -1.128 -9.067 1.00 1.57 91 ALA A CA 5
ATOM 6302 C C . ALA A 1 77 ? -9.880 -1.084 -7.820 1.00 1.60 91 ALA A C 5
ATOM 6303 O O . ALA A 1 77 ? -10.761 -0.228 -7.721 1.00 1.75 91 ALA A O 5
ATOM 6310 N N . ALA A 1 78 ? -9.685 -1.985 -6.859 1.00 1.50 92 ALA A N 5
ATOM 6311 C CA . ALA A 1 78 ? -10.547 -2.100 -5.687 1.00 1.54 92 ALA A CA 5
ATOM 6312 C C . ALA A 1 78 ? -10.103 -1.207 -4.523 1.00 1.59 92 ALA A C 5
ATOM 6313 O O . ALA A 1 78 ? -10.975 -0.749 -3.773 1.00 1.82 92 ALA A O 5
ATOM 6320 N N . LEU A 1 79 ? -8.797 -0.930 -4.352 1.00 1.41 93 LEU A N 5
ATOM 6321 C CA . LEU A 1 79 ? -8.338 -0.168 -3.172 1.00 1.41 93 LEU A CA 5
ATOM 6322 C C . LEU A 1 79 ? -8.005 1.303 -3.427 1.00 1.38 93 LEU A C 5
ATOM 6323 O O . LEU A 1 79 ? -7.632 1.976 -2.471 1.00 1.39 93 LEU A O 5
ATOM 6339 N N . ALA A 1 80 ? -8.163 1.845 -4.639 1.00 1.53 94 ALA A N 5
ATOM 6340 C CA . ALA A 1 80 ? -7.670 3.194 -4.931 1.00 1.71 94 ALA A CA 5
ATOM 6341 C C . ALA A 1 80 ? -8.177 4.313 -3.995 1.00 1.76 94 ALA A C 5
ATOM 6342 O O . ALA A 1 80 ? -7.360 5.133 -3.571 1.00 1.92 94 ALA A O 5
ATOM 6349 N N . GLU A 1 81 ? -9.456 4.337 -3.598 1.00 1.76 95 GLU A N 5
ATOM 6350 C CA . GLU A 1 81 ? -9.963 5.351 -2.648 1.00 1.99 95 GLU A CA 5
ATOM 6351 C C . GLU A 1 81 ? -9.440 5.163 -1.216 1.00 1.97 95 GLU A C 5
ATOM 6352 O O . GLU A 1 81 ? -9.349 6.124 -0.446 1.00 2.20 95 GLU A O 5
ATOM 6364 N N . GLU A 1 82 ? -9.164 3.920 -0.823 1.00 1.79 96 GLU A N 5
ATOM 6365 C CA . GLU A 1 82 ? -8.750 3.561 0.527 1.00 1.83 96 GLU A CA 5
ATOM 6366 C C . GLU A 1 82 ? -7.232 3.508 0.761 1.00 1.81 96 GLU A C 5
ATOM 6367 O O . GLU A 1 82 ? -6.768 3.824 1.858 1.00 2.13 96 GLU A O 5
ATOM 6379 N N . LEU A 1 83 ? -6.447 3.296 -0.300 1.00 1.52 97 LEU A N 5
ATOM 6380 C CA . LEU A 1 83 ? -5.119 3.885 -0.464 1.00 1.52 97 LEU A CA 5
ATOM 6381 C C . LEU A 1 83 ? -5.182 5.422 -0.346 1.00 2.35 97 LEU A C 5
ATOM 6382 O O . LEU A 1 83 ? -4.445 6.011 0.445 1.00 2.69 97 LEU A O 5
ATOM 6398 N N . GLY A 1 84 ? -6.126 6.057 -1.050 1.00 2.88 98 GLY A N 5
ATOM 6399 C CA . GLY A 1 84 ? -6.486 7.469 -0.882 1.00 4.18 98 GLY A CA 5
ATOM 6400 C C . GLY A 1 84 ? -7.223 8.060 -2.088 1.00 3.05 98 GLY A C 5
ATOM 6401 O O . GLY A 1 84 ? -8.310 8.623 -1.956 1.00 4.46 98 GLY A O 5
ATOM 6405 N N . GLY A 1 85 ? -6.614 7.962 -3.272 1.00 1.32 99 GLY A N 5
ATOM 6406 C CA . GLY A 1 85 ? -7.104 8.537 -4.527 1.00 1.98 99 GLY A CA 5
ATOM 6407 C C . GLY A 1 85 ? -6.100 9.491 -5.185 1.00 2.79 99 GLY A C 5
ATOM 6408 O O . GLY A 1 85 ? -5.754 9.301 -6.356 1.00 3.56 99 GLY A O 5
ATOM 6412 N N . PRO A 1 86 ? -5.605 10.512 -4.459 1.00 3.05 100 PRO A N 5
ATOM 6413 C CA . PRO A 1 86 ? -4.904 11.648 -5.052 1.00 3.89 100 PRO A CA 5
ATOM 6414 C C . PRO A 1 86 ? -3.384 11.488 -5.191 1.00 3.37 100 PRO A C 5
ATOM 6415 O O . PRO A 1 86 ? -2.739 12.400 -5.717 1.00 4.13 100 PRO A O 5
ATOM 6426 N N . VAL A 1 87 ? -2.783 10.364 -4.774 1.00 2.28 101 VAL A N 5
ATOM 6427 C CA . VAL A 1 87 ? -1.365 10.082 -4.996 1.00 1.98 101 VAL A CA 5
ATOM 6428 C C . VAL A 1 87 ? -1.073 10.031 -6.502 1.00 2.20 101 VAL A C 5
ATOM 6429 O O . VAL A 1 87 ? -1.590 9.170 -7.216 1.00 2.61 101 VAL A O 5
ATOM 6442 N N . HIS A 1 88 ? -0.295 10.996 -6.997 1.00 2.01 102 HIS A N 5
ATOM 6443 C CA . HIS A 1 88 ? 0.028 11.159 -8.420 1.00 2.20 102 HIS A CA 5
ATOM 6444 C C . HIS A 1 88 ? 0.933 10.024 -8.937 1.00 2.13 102 HIS A C 5
ATOM 6445 O O . HIS A 1 88 ? 0.754 9.581 -10.078 1.00 2.34 102 HIS A O 5
ATOM 6459 N N . ALA A 1 89 ? 1.844 9.526 -8.090 1.00 1.86 103 ALA A N 5
ATOM 6460 C CA . ALA A 1 89 ? 2.695 8.365 -8.340 1.00 1.79 103 ALA A CA 5
ATOM 6461 C C . ALA A 1 89 ? 2.806 7.436 -7.125 1.00 1.46 103 ALA A C 5
ATOM 6462 O O . ALA A 1 89 ? 2.878 7.867 -5.969 1.00 1.22 103 ALA A O 5
ATOM 6469 N N . LEU A 1 90 ? 2.919 6.147 -7.413 1.00 1.52 104 LEU A N 5
ATOM 6470 C CA . LEU A 1 90 ? 3.248 5.120 -6.453 1.00 1.40 104 LEU A CA 5
ATOM 6471 C C . LEU A 1 90 ? 3.807 3.826 -7.070 1.00 1.48 104 LEU A C 5
ATOM 6472 O O . LEU A 1 90 ? 3.639 3.557 -8.262 1.00 1.77 104 LEU A O 5
ATOM 6488 N N . ALA A 1 91 ? 4.484 3.039 -6.235 1.00 1.31 105 ALA A N 5
ATOM 6489 C CA . ALA A 1 91 ? 4.860 1.650 -6.494 1.00 1.33 105 ALA A CA 5
ATOM 6490 C C . ALA A 1 91 ? 4.524 0.762 -5.278 1.00 1.18 105 ALA A C 5
ATOM 6491 O O . ALA A 1 91 ? 4.776 1.136 -4.123 1.00 1.10 105 ALA A O 5
ATOM 6498 N N . ILE A 1 92 ? 3.928 -0.406 -5.537 1.00 1.15 106 ILE A N 5
ATOM 6499 C CA . ILE A 1 92 ? 3.405 -1.313 -4.518 1.00 0.93 106 ILE A CA 5
ATOM 6500 C C . ILE A 1 92 ? 3.914 -2.751 -4.671 1.00 0.78 106 ILE A C 5
ATOM 6501 O O . ILE A 1 92 ? 4.217 -3.209 -5.775 1.00 0.82 106 ILE A O 5
ATOM 6517 N N . GLN A 1 93 ? 3.972 -3.466 -3.546 1.00 0.75 107 GLN A N 5
ATOM 6518 C CA . GLN A 1 93 ? 4.305 -4.889 -3.445 1.00 0.72 107 GLN A CA 5
ATOM 6519 C C . GLN A 1 93 ? 3.335 -5.614 -2.496 1.00 0.70 107 GLN A C 5
ATOM 6520 O O . GLN A 1 93 ? 3.331 -5.320 -1.302 1.00 0.71 107 GLN A O 5
ATOM 6534 N N . ALA A 1 94 ? 2.557 -6.587 -2.987 1.00 0.74 108 ALA A N 5
ATOM 6535 C CA . ALA A 1 94 ? 1.696 -7.455 -2.164 1.00 0.67 108 ALA A CA 5
ATOM 6536 C C . ALA A 1 94 ? 2.321 -8.849 -1.960 1.00 0.65 108 ALA A C 5
ATOM 6537 O O . ALA A 1 94 ? 2.811 -9.441 -2.924 1.00 0.81 108 ALA A O 5
ATOM 6544 N N . ARG A 1 95 ? 2.354 -9.363 -0.720 1.00 0.62 109 ARG A N 5
ATOM 6545 C CA . ARG A 1 95 ? 3.089 -10.594 -0.342 1.00 0.59 109 ARG A CA 5
ATOM 6546 C C . ARG A 1 95 ? 2.461 -11.382 0.842 1.00 0.54 109 ARG A C 5
ATOM 6547 O O . ARG A 1 95 ? 1.492 -10.953 1.494 1.00 0.55 109 ARG A O 5
ATOM 6568 N N . THR A 1 96 ? 3.033 -12.558 1.126 1.00 0.61 110 THR A N 5
ATOM 6569 C CA . THR A 1 96 ? 2.531 -13.532 2.118 1.00 0.69 110 THR A CA 5
ATOM 6570 C C . THR A 1 96 ? 3.232 -13.458 3.492 1.00 0.56 110 THR A C 5
ATOM 6571 O O . THR A 1 96 ? 4.432 -13.164 3.597 1.00 0.57 110 THR A O 5
ATOM 6582 N N . PRO A 1 97 ? 2.522 -13.758 4.595 1.00 0.57 111 PRO A N 5
ATOM 6583 C CA . PRO A 1 97 ? 3.155 -13.832 5.904 1.00 0.59 111 PRO A CA 5
ATOM 6584 C C . PRO A 1 97 ? 4.138 -15.003 6.024 1.00 0.73 111 PRO A C 5
ATOM 6585 O O . PRO A 1 97 ? 5.099 -14.866 6.767 1.00 1.01 111 PRO A O 5
ATOM 6596 N N . ALA A 1 98 ? 4.015 -16.103 5.268 1.00 0.81 112 ALA A N 5
ATOM 6597 C CA . ALA A 1 98 ? 5.001 -17.189 5.338 1.00 0.96 112 ALA A CA 5
ATOM 6598 C C . ALA A 1 98 ? 6.393 -16.782 4.811 1.00 0.86 112 ALA A C 5
ATOM 6599 O O . ALA A 1 98 ? 7.398 -17.173 5.407 1.00 1.00 112 ALA A O 5
ATOM 6606 N N . GLN A 1 99 ? 6.479 -15.960 3.756 1.00 0.79 113 GLN A N 5
ATOM 6607 C CA . GLN A 1 99 ? 7.757 -15.399 3.286 1.00 0.87 113 GLN A CA 5
ATOM 6608 C C . GLN A 1 99 ? 8.197 -14.186 4.137 1.00 0.85 113 GLN A C 5
ATOM 6609 O O . GLN A 1 99 ? 9.396 -14.034 4.397 1.00 1.02 113 GLN A O 5
ATOM 6623 N N . TRP A 1 100 ? 7.267 -13.354 4.650 1.00 0.73 114 TRP A N 5
ATOM 6624 C CA . TRP A 1 100 ? 7.653 -12.284 5.583 1.00 0.77 114 TRP A CA 5
ATOM 6625 C C . TRP A 1 100 ? 8.173 -12.832 6.924 1.00 0.97 114 TRP A C 5
ATOM 6626 O O . TRP A 1 100 ? 9.144 -12.305 7.469 1.00 1.15 114 TRP A O 5
ATOM 6647 N N . ARG A 1 101 ? 7.588 -13.918 7.442 1.00 1.00 115 ARG A N 5
ATOM 6648 C CA . ARG A 1 101 ? 8.001 -14.514 8.732 1.00 1.26 115 ARG A CA 5
ATOM 6649 C C . ARG A 1 101 ? 9.366 -15.194 8.612 1.00 1.44 115 ARG A C 5
ATOM 6650 O O . ARG A 1 101 ? 10.229 -14.989 9.463 1.00 1.54 115 ARG A O 5
ATOM 6671 N N . GLU A 1 102 ? 9.579 -15.927 7.517 1.00 1.53 116 GLU A N 5
ATOM 6672 C CA . GLU A 1 102 ? 10.755 -16.778 7.298 1.00 1.91 116 GLU A CA 5
ATOM 6673 C C . GLU A 1 102 ? 11.981 -16.009 6.772 1.00 2.01 116 GLU A C 5
ATOM 6674 O O . GLU A 1 102 ? 13.102 -16.340 7.169 1.00 2.37 116 GLU A O 5
ATOM 6686 N N . ASN A 1 103 ? 11.809 -14.979 5.922 1.00 1.91 117 ASN A N 5
ATOM 6687 C CA . ASN A 1 103 ? 12.939 -14.179 5.410 1.00 2.24 117 ASN A CA 5
ATOM 6688 C C . ASN A 1 103 ? 12.703 -12.653 5.303 1.00 2.55 117 ASN A C 5
ATOM 6689 O O . ASN A 1 103 ? 13.527 -11.958 4.704 1.00 2.83 117 ASN A O 5
ATOM 6700 N N . SER A 1 104 ? 11.592 -12.113 5.828 1.00 3.07 118 SER A N 5
ATOM 6701 C CA . SER A 1 104 ? 11.198 -10.694 5.667 1.00 3.98 118 SER A CA 5
ATOM 6702 C C . SER A 1 104 ? 11.229 -10.238 4.19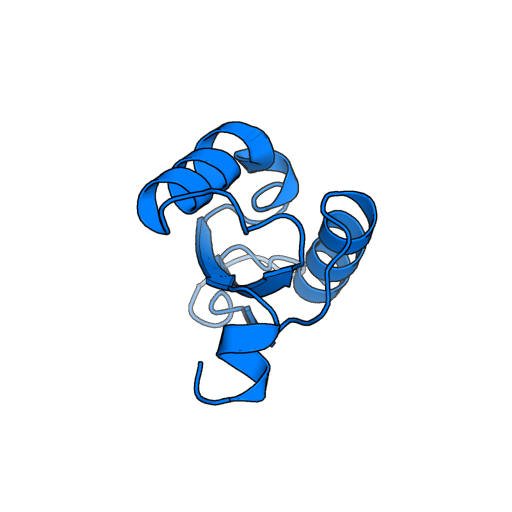6 1.00 4.18 118 SER A C 5
ATOM 6703 O O . SER A 1 104 ? 11.818 -9.207 3.856 1.00 4.95 118 SER A O 5
ATOM 6711 N N . PRO A 1 17 ? 0.412 11.826 8.051 1.00 2.22 31 PRO A N 6
ATOM 6712 C CA . PRO A 1 17 ? 0.775 11.437 6.700 1.00 1.92 31 PRO A CA 6
ATOM 6713 C C . PRO A 1 17 ? -0.288 10.569 6.020 1.00 1.45 31 PRO A C 6
ATOM 6714 O O . PRO A 1 17 ? -0.987 9.770 6.661 1.00 1.31 31 PRO A O 6
ATOM 6725 N N . VAL A 1 18 ? -0.284 10.618 4.687 1.00 1.38 32 VAL A N 6
ATOM 6726 C CA . VAL A 1 18 ? -1.027 9.694 3.811 1.00 1.31 32 VAL A CA 6
ATOM 6727 C C . VAL A 1 18 ? -0.727 8.224 4.137 1.00 1.10 32 VAL A C 6
ATOM 6728 O O . VAL A 1 18 ? -1.584 7.359 3.991 1.00 0.95 32 VAL A O 6
ATOM 6741 N N . GLU A 1 19 ? 0.466 7.952 4.664 1.00 1.13 33 GLU A N 6
ATOM 6742 C CA . GLU A 1 19 ? 0.940 6.624 5.059 1.00 0.99 33 GLU A CA 6
ATOM 6743 C C . GLU A 1 19 ? 0.186 6.104 6.307 1.00 0.89 33 GLU A C 6
ATOM 6744 O O . GLU A 1 19 ? -0.151 4.925 6.408 1.00 0.82 33 GLU A O 6
ATOM 6756 N N . ALA A 1 20 ? -0.181 7.005 7.220 1.00 0.94 34 ALA A N 6
ATOM 6757 C CA . ALA A 1 20 ? -0.978 6.706 8.405 1.00 0.93 34 ALA A CA 6
ATOM 6758 C C . ALA A 1 20 ? -2.492 6.666 8.095 1.00 0.91 34 ALA A C 6
ATOM 6759 O O . ALA A 1 20 ? -3.225 5.820 8.630 1.00 0.89 34 ALA A O 6
ATOM 6766 N N . ALA A 1 21 ? -2.948 7.515 7.162 1.00 0.99 35 ALA A N 6
ATOM 6767 C CA . ALA A 1 21 ? -4.299 7.408 6.601 1.00 1.06 35 ALA A CA 6
ATOM 6768 C C . ALA A 1 21 ? -4.539 6.024 5.956 1.00 0.95 35 ALA A C 6
ATOM 6769 O O . ALA A 1 21 ? -5.420 5.276 6.393 1.00 0.92 35 ALA A O 6
ATOM 6776 N N . ILE A 1 22 ? -3.701 5.631 4.986 1.00 0.96 36 ILE A N 6
ATOM 6777 C CA . ILE A 1 22 ? -3.821 4.327 4.317 1.00 0.99 36 ILE A CA 6
ATOM 6778 C C . ILE A 1 22 ? -3.601 3.168 5.279 1.00 0.93 36 ILE A C 6
ATOM 6779 O O . ILE A 1 22 ? -4.351 2.201 5.208 1.00 0.94 36 ILE A O 6
ATOM 6795 N N . ARG A 1 23 ? -2.650 3.274 6.222 1.00 0.91 37 ARG A N 6
ATOM 6796 C CA . ARG A 1 23 ? -2.551 2.307 7.337 1.00 0.89 37 ARG A CA 6
ATOM 6797 C C . ARG A 1 23 ? -3.923 2.076 7.976 1.00 0.90 37 ARG A C 6
ATOM 6798 O O . ARG A 1 23 ? -4.375 0.938 8.018 1.00 0.85 37 ARG A O 6
ATOM 6819 N N . THR A 1 24 ? -4.609 3.136 8.406 1.00 0.96 38 THR A N 6
ATOM 6820 C CA . THR A 1 24 ? -5.944 3.011 9.031 1.00 1.01 38 THR A CA 6
ATOM 6821 C C . THR A 1 24 ? -6.968 2.332 8.104 1.00 0.95 38 THR A C 6
ATOM 6822 O O . THR A 1 24 ? -7.670 1.399 8.520 1.00 0.92 38 THR A O 6
ATOM 6833 N N . LYS A 1 25 ? -7.021 2.759 6.833 1.00 0.97 39 LYS A N 6
ATOM 6834 C CA . LYS A 1 25 ? -7.942 2.207 5.819 1.00 1.02 39 LYS A CA 6
ATOM 6835 C C . LYS A 1 25 ? -7.677 0.730 5.501 1.00 0.90 39 LYS A C 6
ATOM 6836 O O . LYS A 1 25 ? -8.627 -0.027 5.305 1.00 0.95 39 LYS A O 6
ATOM 6855 N N . LEU A 1 26 ? -6.416 0.306 5.442 1.00 0.79 40 LEU A N 6
ATOM 6856 C CA . LEU A 1 26 ? -6.010 -1.061 5.089 1.00 0.77 40 LEU A CA 6
ATOM 6857 C C . LEU A 1 26 ? -6.042 -2.004 6.309 1.00 0.75 40 LEU A C 6
ATOM 6858 O O . LEU A 1 26 ? -6.424 -3.170 6.159 1.00 0.78 40 LEU A O 6
ATOM 6874 N N . GLU A 1 27 ? -5.768 -1.487 7.516 1.00 0.77 41 GLU A N 6
ATOM 6875 C CA . GLU A 1 27 ? -6.169 -2.117 8.785 1.00 0.83 41 GLU A CA 6
ATOM 6876 C C . GLU A 1 27 ? -7.672 -2.441 8.762 1.00 0.87 41 GLU A C 6
ATOM 6877 O O . GLU A 1 27 ? -8.049 -3.570 9.083 1.00 0.95 41 GLU A O 6
ATOM 6889 N N . GLU A 1 28 ? -8.526 -1.501 8.327 1.00 0.89 42 GLU A N 6
ATOM 6890 C CA . GLU A 1 28 ? -9.959 -1.755 8.166 1.00 0.97 42 GLU A CA 6
ATOM 6891 C C . GLU A 1 28 ? -10.283 -2.770 7.054 1.00 1.03 42 GLU A C 6
ATOM 6892 O O . GLU A 1 28 ? -11.141 -3.633 7.237 1.00 1.19 42 GLU A O 6
ATOM 6904 N N . ALA A 1 29 ? -9.613 -2.693 5.900 1.00 0.96 43 ALA A N 6
ATOM 6905 C CA . ALA A 1 29 ? -9.913 -3.539 4.744 1.00 1.04 43 ALA A CA 6
ATOM 6906 C C . ALA A 1 29 ? -9.598 -5.025 4.994 1.00 1.01 43 ALA A C 6
ATOM 6907 O O . ALA A 1 29 ? -10.493 -5.866 4.857 1.00 1.17 43 ALA A O 6
ATOM 6914 N N . LEU A 1 30 ? -8.354 -5.348 5.380 1.00 0.94 44 LEU A N 6
ATOM 6915 C CA . LEU A 1 30 ? -7.871 -6.737 5.519 1.00 1.18 44 LEU A CA 6
ATOM 6916 C C . LEU A 1 30 ? -7.168 -7.058 6.848 1.00 1.31 44 LEU A C 6
ATOM 6917 O O . LEU A 1 30 ? -6.937 -8.232 7.139 1.00 1.70 44 LEU A O 6
ATOM 6933 N N . SER A 1 31 ? -6.816 -6.041 7.642 1.00 1.26 45 SER A N 6
ATOM 6934 C CA . SER A 1 31 ? -6.050 -6.175 8.894 1.00 1.57 45 SER A CA 6
ATOM 6935 C C . SER A 1 31 ? -4.734 -6.981 8.711 1.00 1.37 45 SER A C 6
ATOM 6936 O O . SER A 1 31 ? -4.674 -8.159 9.086 1.00 1.65 45 SER A O 6
ATOM 6944 N N . PRO A 1 32 ? -3.705 -6.394 8.055 1.00 0.99 46 PRO A N 6
ATOM 6945 C CA . PRO A 1 32 ? -2.474 -7.058 7.586 1.00 0.70 46 PRO A CA 6
ATOM 6946 C C . PRO A 1 32 ? -1.652 -7.867 8.609 1.00 0.82 46 PRO A C 6
ATOM 6947 O O . PRO A 1 32 ? -1.865 -7.792 9.813 1.00 1.07 46 PRO A O 6
ATOM 6958 N N . GLU A 1 33 ? -0.658 -8.621 8.126 1.00 0.71 47 GLU A N 6
ATOM 6959 C CA . GLU A 1 33 ? 0.465 -9.103 8.927 1.00 0.79 47 GLU A CA 6
ATOM 6960 C C . GLU A 1 33 ? 1.596 -8.076 9.029 1.00 0.90 47 GLU A C 6
ATOM 6961 O O . GLU A 1 33 ? 2.183 -7.921 10.105 1.00 1.11 47 GLU A O 6
ATOM 6973 N N . VAL A 1 34 ? 1.873 -7.335 7.946 1.00 0.77 48 VAL A N 6
ATOM 6974 C CA . VAL A 1 34 ? 2.681 -6.110 8.024 1.00 0.67 48 VAL A CA 6
ATOM 6975 C C . VAL A 1 34 ? 2.085 -4.994 7.183 1.00 0.76 48 VAL A C 6
ATOM 6976 O O . VAL A 1 34 ? 1.378 -5.244 6.200 1.00 1.23 48 VAL A O 6
ATOM 6989 N N . LEU A 1 35 ? 2.575 -3.787 7.443 1.00 0.66 49 LEU A N 6
ATOM 6990 C CA . LEU A 1 35 ? 2.910 -2.901 6.335 1.00 0.74 49 LEU A CA 6
ATOM 6991 C C . LEU A 1 35 ? 4.165 -2.065 6.610 1.00 0.76 49 LEU A C 6
ATOM 6992 O O . LEU A 1 35 ? 4.279 -1.375 7.622 1.00 0.98 49 LEU A O 6
ATOM 7008 N N . GLU A 1 36 ? 5.113 -2.120 5.674 1.00 0.76 50 GLU A N 6
ATOM 7009 C CA . GLU A 1 36 ? 6.255 -1.208 5.626 1.00 0.79 50 GLU A CA 6
ATOM 7010 C C . GLU A 1 36 ? 6.144 -0.302 4.411 1.00 0.72 50 GLU A C 6
ATOM 7011 O O . GLU A 1 36 ? 6.202 -0.739 3.264 1.00 0.82 50 GLU A O 6
ATOM 7023 N N . LEU A 1 37 ? 5.919 0.967 4.685 1.00 0.66 51 LEU A N 6
ATOM 7024 C CA . LEU A 1 37 ? 5.475 1.951 3.701 1.00 0.64 51 LEU A CA 6
ATOM 7025 C C . LEU A 1 37 ? 6.008 3.368 3.985 1.00 0.75 51 LEU A C 6
ATOM 7026 O O . LEU A 1 37 ? 6.371 3.678 5.125 1.00 0.90 51 LEU A O 6
ATOM 7042 N N . ARG A 1 38 ? 6.018 4.245 2.973 1.00 0.78 52 ARG A N 6
ATOM 7043 C CA . ARG A 1 38 ? 6.543 5.613 3.083 1.00 0.94 52 ARG A CA 6
ATOM 7044 C C . ARG A 1 38 ? 5.993 6.512 1.983 1.00 0.87 52 ARG A C 6
ATOM 7045 O O . ARG A 1 38 ? 5.858 6.112 0.825 1.00 0.76 52 ARG A O 6
ATOM 7066 N N . ASN A 1 39 ? 5.720 7.765 2.337 1.00 1.02 53 ASN A N 6
ATOM 7067 C CA . ASN A 1 39 ? 5.493 8.819 1.365 1.00 0.96 53 ASN A CA 6
ATOM 7068 C C . ASN A 1 39 ? 6.822 9.476 0.958 1.00 1.05 53 ASN A C 6
ATOM 7069 O O . ASN A 1 39 ? 7.429 10.256 1.690 1.00 1.56 53 ASN A O 6
ATOM 7080 N N . GLU A 1 40 ? 7.305 9.102 -0.226 1.00 0.98 54 GLU A N 6
ATOM 7081 C CA . GLU A 1 40 ? 8.584 9.556 -0.788 1.00 1.25 54 GLU A CA 6
ATOM 7082 C C . GLU A 1 40 ? 8.549 11.043 -1.196 1.00 1.19 54 GLU A C 6
ATOM 7083 O O . GLU A 1 40 ? 9.592 11.656 -1.416 1.00 1.43 54 GLU A O 6
ATOM 7095 N N . SER A 1 41 ? 7.358 11.647 -1.247 1.00 0.92 55 SER A N 6
ATOM 7096 C CA . SER A 1 41 ? 7.087 13.046 -1.596 1.00 0.94 55 SER A CA 6
ATOM 7097 C C . SER A 1 41 ? 7.854 14.118 -0.808 1.00 1.24 55 SER A C 6
ATOM 7098 O O . SER A 1 41 ? 8.092 15.195 -1.353 1.00 1.38 55 SER A O 6
ATOM 7106 N N . GLY A 1 42 ? 8.392 13.789 0.372 1.00 1.50 56 GLY A N 6
ATOM 7107 C CA . GLY A 1 42 ? 9.369 14.627 1.090 1.00 1.90 56 GLY A CA 6
ATOM 7108 C C . GLY A 1 42 ? 10.739 14.747 0.391 1.00 2.23 56 GLY A C 6
ATOM 7109 O O . GLY A 1 42 ? 11.631 15.449 0.871 1.00 2.78 56 GLY A O 6
ATOM 7113 N N . GLY A 1 43 ? 10.891 14.090 -0.765 1.00 2.01 57 GLY A N 6
ATOM 7114 C CA . GLY A 1 43 ? 11.966 14.262 -1.738 1.00 2.33 57 GLY A CA 6
ATOM 7115 C C . GLY A 1 43 ? 11.745 15.381 -2.763 1.00 2.47 57 GLY A C 6
ATOM 7116 O O . GLY A 1 43 ? 12.693 15.742 -3.466 1.00 3.24 57 GLY A O 6
ATOM 7120 N N . HIS A 1 44 ? 10.529 15.938 -2.868 1.00 2.30 58 HIS A N 6
ATOM 7121 C CA . HIS A 1 44 ? 10.076 16.717 -4.036 1.00 2.26 58 HIS A CA 6
ATOM 7122 C C . HIS A 1 44 ? 9.680 18.181 -3.757 1.00 2.27 58 HIS A C 6
ATOM 7123 O O . HIS A 1 44 ? 9.301 18.880 -4.697 1.00 1.61 58 HIS A O 6
ATOM 7137 N N . ALA A 1 45 ? 9.776 18.660 -2.506 1.00 4.08 59 ALA A N 6
ATOM 7138 C CA . ALA A 1 45 ? 9.470 20.046 -2.112 1.00 4.37 59 ALA A CA 6
ATOM 7139 C C . ALA A 1 45 ? 8.101 20.544 -2.636 1.00 3.45 59 ALA A C 6
ATOM 7140 O O . ALA A 1 45 ? 7.965 21.624 -3.227 1.00 3.62 59 ALA A O 6
ATOM 7147 N N . VAL A 1 46 ? 7.090 19.693 -2.453 1.00 2.61 60 VAL A N 6
ATOM 7148 C CA . VAL A 1 46 ? 5.706 19.850 -2.927 1.00 1.75 60 VAL A CA 6
ATOM 7149 C C . VAL A 1 46 ? 4.867 20.748 -1.990 1.00 1.74 60 VAL A C 6
ATOM 7150 O O . VAL A 1 46 ? 5.279 20.966 -0.847 1.00 2.34 60 VAL A O 6
ATOM 7163 N N . PRO A 1 47 ? 3.719 21.303 -2.433 1.00 1.47 61 PRO A N 6
ATOM 7164 C CA . PRO A 1 47 ? 2.932 22.283 -1.665 1.00 1.85 61 PRO A CA 6
ATOM 7165 C C . PRO A 1 47 ? 2.478 21.816 -0.259 1.00 2.32 61 PRO A C 6
ATOM 7166 O O . PRO A 1 47 ? 2.436 20.609 0.011 1.00 2.13 61 PRO A O 6
ATOM 7177 N N . PRO A 1 48 ? 2.099 22.738 0.653 1.00 3.08 62 PRO A N 6
ATOM 7178 C CA . PRO A 1 48 ? 1.666 22.397 2.011 1.00 3.71 62 PRO A CA 6
ATOM 7179 C C . PRO A 1 48 ? 0.422 21.496 2.015 1.00 3.70 62 PRO A C 6
ATOM 7180 O O . PRO A 1 48 ? -0.630 21.840 1.467 1.00 3.82 62 PRO A O 6
ATOM 7191 N N . GLY A 1 49 ? 0.554 20.314 2.621 1.00 3.70 63 GLY A N 6
ATOM 7192 C CA . GLY A 1 49 ? -0.476 19.269 2.636 1.00 3.75 63 GLY A CA 6
ATOM 7193 C C . GLY A 1 49 ? -0.584 18.428 1.350 1.00 3.17 63 GLY A C 6
ATOM 7194 O O . GLY A 1 49 ? -1.392 17.494 1.313 1.00 3.28 63 GLY A O 6
ATOM 7198 N N . SER A 1 50 ? 0.211 18.706 0.308 1.00 2.64 64 SER A N 6
ATOM 7199 C CA . SER A 1 50 ? 0.374 17.821 -0.852 1.00 2.04 64 SER A CA 6
ATOM 7200 C C . SER A 1 50 ? 1.341 16.696 -0.503 1.00 1.53 64 SER A C 6
ATOM 7201 O O . SER A 1 50 ? 2.454 16.941 -0.040 1.00 1.61 64 SER A O 6
ATOM 7209 N N . GLU A 1 51 ? 0.921 15.463 -0.749 1.00 1.33 65 GLU A N 6
ATOM 7210 C CA . GLU A 1 51 ? 1.674 14.236 -0.464 1.00 0.96 65 GLU A CA 6
ATOM 7211 C C . GLU A 1 51 ? 1.632 13.385 -1.744 1.00 0.90 65 GLU A C 6
ATOM 7212 O O . GLU A 1 51 ? 0.849 12.442 -1.875 1.00 1.20 65 GLU A O 6
ATOM 7224 N N . THR A 1 52 ? 2.388 13.814 -2.762 1.00 0.82 66 THR A N 6
ATOM 7225 C CA . THR A 1 52 ? 2.155 13.466 -4.177 1.00 1.05 66 THR A CA 6
ATOM 7226 C C . THR A 1 52 ? 2.607 12.057 -4.544 1.00 1.01 66 THR A C 6
ATOM 7227 O O . THR A 1 52 ? 2.218 11.539 -5.589 1.00 1.29 66 THR A O 6
ATOM 7238 N N . HIS A 1 53 ? 3.455 11.458 -3.717 1.00 0.71 67 HIS A N 6
ATOM 7239 C CA . HIS A 1 53 ? 4.407 10.424 -4.121 1.00 0.73 67 HIS A CA 6
ATOM 7240 C C . HIS A 1 53 ? 4.472 9.323 -3.049 1.00 0.49 67 HIS A C 6
ATOM 7241 O O . HIS A 1 53 ? 4.793 9.622 -1.894 1.00 0.41 67 HIS A O 6
ATOM 7255 N N . PHE A 1 54 ? 4.187 8.062 -3.408 1.00 0.54 68 PHE A N 6
ATOM 7256 C CA . PHE A 1 54 ? 3.879 7.032 -2.404 1.00 0.52 68 PHE A CA 6
ATOM 7257 C C . PHE A 1 54 ? 4.390 5.602 -2.704 1.00 0.50 68 PHE A C 6
ATOM 7258 O O . PHE A 1 54 ? 4.385 5.136 -3.847 1.00 0.59 68 PHE A O 6
ATOM 7275 N N . ARG A 1 55 ? 4.822 4.876 -1.660 1.00 0.54 69 ARG A N 6
ATOM 7276 C CA . ARG A 1 55 ? 5.310 3.489 -1.754 1.00 0.54 69 ARG A CA 6
ATOM 7277 C C . ARG A 1 55 ? 4.763 2.623 -0.614 1.00 0.60 69 ARG A C 6
ATOM 7278 O O . ARG A 1 55 ? 4.813 3.045 0.541 1.00 0.71 69 ARG A O 6
ATOM 7299 N N . VAL A 1 56 ? 4.290 1.407 -0.917 1.00 0.59 70 VAL A N 6
ATOM 7300 C CA . VAL A 1 56 ? 3.887 0.408 0.103 1.00 0.59 70 VAL A CA 6
ATOM 7301 C C . VAL A 1 56 ? 4.496 -0.967 -0.131 1.00 0.58 70 VAL A C 6
ATOM 7302 O O . VAL A 1 56 ? 4.459 -1.493 -1.247 1.00 0.61 70 VAL A O 6
ATOM 7315 N N . ALA A 1 57 ? 4.897 -1.603 0.966 1.00 0.61 71 ALA A N 6
ATOM 7316 C CA . ALA A 1 57 ? 4.947 -3.059 1.072 1.00 0.62 71 ALA A CA 6
ATOM 7317 C C . ALA A 1 57 ? 3.978 -3.565 2.121 1.00 0.58 71 ALA A C 6
ATOM 7318 O O . ALA A 1 57 ? 3.936 -3.084 3.252 1.00 0.63 71 ALA A O 6
ATOM 7325 N N . VAL A 1 58 ? 3.170 -4.534 1.708 1.00 0.60 72 VAL A N 6
ATOM 7326 C CA . VAL A 1 58 ? 2.066 -5.053 2.466 1.00 0.62 72 VAL A CA 6
ATOM 7327 C C . VAL A 1 58 ? 2.066 -6.577 2.361 1.00 0.61 72 VAL A C 6
ATOM 7328 O O . VAL A 1 58 ? 2.276 -7.154 1.293 1.00 0.68 72 VAL A O 6
ATOM 7341 N N . VAL A 1 59 ? 1.813 -7.234 3.489 1.00 0.58 73 VAL A N 6
ATOM 7342 C CA . VAL A 1 59 ? 1.847 -8.697 3.605 1.00 0.58 73 VAL A CA 6
ATOM 7343 C C . VAL A 1 59 ? 0.708 -9.198 4.469 1.00 0.59 73 VAL A C 6
ATOM 7344 O O . VAL A 1 59 ? 0.487 -8.652 5.559 1.00 0.63 73 VAL A O 6
ATOM 7357 N N . SER A 1 60 ? -0.014 -10.211 3.963 1.00 0.62 74 SER A N 6
ATOM 7358 C CA . SER A 1 60 ? -1.265 -10.673 4.599 1.00 0.61 74 SER A CA 6
ATOM 7359 C C . SER A 1 60 ? -1.659 -12.120 4.271 1.00 0.68 74 SER A C 6
ATOM 7360 O O . SER A 1 60 ? -1.518 -12.576 3.137 1.00 0.76 74 SER A O 6
ATOM 7368 N N . SER A 1 61 ? -2.257 -12.815 5.247 1.00 0.76 75 SER A N 6
ATOM 7369 C CA . SER A 1 61 ? -2.938 -14.113 5.076 1.00 0.95 75 SER A CA 6
ATOM 7370 C C . SER A 1 61 ? -4.255 -14.042 4.278 1.00 1.18 75 SER A C 6
ATOM 7371 O O . SER A 1 61 ? -4.894 -15.073 4.055 1.00 1.72 75 SER A O 6
ATOM 7379 N N . ARG A 1 62 ? -4.669 -12.850 3.821 1.00 0.95 76 ARG A N 6
ATOM 7380 C CA . ARG A 1 62 ? -5.777 -12.611 2.874 1.00 1.06 76 ARG A CA 6
ATOM 7381 C C . ARG A 1 62 ? -5.309 -12.408 1.419 1.00 1.05 76 ARG A C 6
ATOM 7382 O O . ARG A 1 62 ? -6.129 -12.393 0.502 1.00 1.19 76 ARG A O 6
ATOM 7403 N N . PHE A 1 63 ? -3.995 -12.292 1.187 1.00 0.94 77 PHE A N 6
ATOM 7404 C CA . PHE A 1 63 ? -3.379 -12.158 -0.135 1.00 0.94 77 PHE A CA 6
ATOM 7405 C C . PHE A 1 63 ? -2.910 -13.512 -0.709 1.00 0.94 77 PHE A C 6
ATOM 7406 O O . PHE A 1 63 ? -2.348 -13.555 -1.806 1.00 1.03 77 PHE A O 6
ATOM 7423 N N . GLU A 1 64 ? -3.098 -14.617 0.021 1.00 1.00 78 GLU A N 6
ATOM 7424 C CA . GLU A 1 64 ? -2.919 -15.986 -0.454 1.00 1.05 78 GLU A CA 6
ATOM 7425 C C . GLU A 1 64 ? -4.148 -16.630 -1.128 1.00 1.51 78 GLU A C 6
ATOM 7426 O O . GLU A 1 64 ? -5.301 -16.336 -0.799 1.00 1.88 78 GLU A O 6
ATOM 7438 N N . GLY A 1 65 ? -3.890 -17.571 -2.041 1.00 1.70 79 GLY A N 6
ATOM 7439 C CA . GLY A 1 65 ? -4.882 -18.204 -2.926 1.00 2.10 79 GLY A CA 6
ATOM 7440 C C . GLY A 1 65 ? -4.965 -17.548 -4.312 1.00 1.95 79 GLY A C 6
ATOM 7441 O O . GLY A 1 65 ? -5.974 -17.673 -5.008 1.00 2.71 79 GLY A O 6
ATOM 7445 N N . LEU A 1 66 ? -3.922 -16.809 -4.690 1.00 1.25 80 LEU A N 6
ATOM 7446 C CA . LEU A 1 66 ? -3.870 -15.808 -5.760 1.00 1.29 80 LEU A CA 6
ATOM 7447 C C . LEU A 1 66 ? -2.552 -15.935 -6.555 1.00 1.20 80 LEU A C 6
ATOM 7448 O O . LEU A 1 66 ? -1.515 -16.342 -6.017 1.00 1.31 80 LEU A O 6
ATOM 7464 N N . SER A 1 67 ? -2.564 -15.515 -7.820 1.00 1.24 81 SER A N 6
ATOM 7465 C CA . SER A 1 67 ? -1.361 -15.114 -8.567 1.00 1.28 81 SER A CA 6
ATOM 7466 C C . SER A 1 67 ? -0.839 -13.753 -8.052 1.00 1.20 81 SER A C 6
ATOM 7467 O O . SER A 1 67 ? -1.653 -12.918 -7.647 1.00 1.11 81 SER A O 6
ATOM 7475 N N . PRO A 1 68 ? 0.481 -13.475 -8.068 1.00 1.32 82 PRO A N 6
ATOM 7476 C CA . PRO A 1 68 ? 1.032 -12.157 -7.723 1.00 1.31 82 PRO A CA 6
ATOM 7477 C C . PRO A 1 68 ? 0.384 -10.989 -8.491 1.00 1.24 82 PRO A C 6
ATOM 7478 O O . PRO A 1 68 ? -0.129 -10.043 -7.879 1.00 1.21 82 PRO A O 6
ATOM 7489 N N . LEU A 1 69 ? 0.313 -11.096 -9.824 1.00 1.26 83 LEU A N 6
ATOM 7490 C CA . LEU A 1 69 ? -0.342 -10.105 -10.686 1.00 1.25 83 LEU A CA 6
ATOM 7491 C C . LEU A 1 69 ? -1.851 -10.005 -10.402 1.00 1.16 83 LEU A C 6
ATOM 7492 O O . LEU A 1 69 ? -2.400 -8.906 -10.367 1.00 1.12 83 LEU A O 6
ATOM 7508 N N . GLN A 1 70 ? -2.504 -11.137 -10.123 1.00 1.18 84 GLN A N 6
ATOM 7509 C CA . GLN A 1 70 ? -3.923 -11.205 -9.761 1.00 1.15 84 GLN A CA 6
ATOM 7510 C C . GLN A 1 70 ? -4.216 -10.429 -8.464 1.00 1.10 84 GLN A C 6
ATOM 7511 O O . GLN A 1 70 ? -5.127 -9.604 -8.447 1.00 1.12 84 GLN A O 6
ATOM 7525 N N . ARG A 1 71 ? -3.428 -10.620 -7.390 1.00 1.08 85 ARG A N 6
ATOM 7526 C CA . ARG A 1 71 ? -3.613 -9.854 -6.137 1.00 1.06 85 ARG A CA 6
ATOM 7527 C C . ARG A 1 71 ? -3.285 -8.372 -6.295 1.00 1.00 85 ARG A C 6
ATOM 7528 O O . ARG A 1 71 ? -4.035 -7.538 -5.795 1.00 1.00 85 ARG A O 6
ATOM 7549 N N . HIS A 1 72 ? -2.226 -8.035 -7.031 1.00 0.97 86 HIS A N 6
ATOM 7550 C CA . HIS A 1 72 ? -1.927 -6.650 -7.402 1.00 0.91 86 HIS A CA 6
ATOM 7551 C C . HIS A 1 72 ? -3.127 -5.995 -8.121 1.00 0.98 86 HIS A C 6
ATOM 7552 O O . HIS A 1 72 ? -3.628 -4.968 -7.660 1.00 0.97 86 HIS A O 6
ATOM 7566 N N . ARG A 1 73 ? -3.681 -6.625 -9.171 1.00 1.09 87 ARG A N 6
ATOM 7567 C CA . ARG A 1 73 ? -4.857 -6.105 -9.895 1.00 1.17 87 ARG A CA 6
ATOM 7568 C C . ARG A 1 73 ? -6.093 -5.977 -9.002 1.00 1.19 87 ARG A C 6
ATOM 7569 O O . ARG A 1 73 ? -6.769 -4.957 -9.078 1.00 1.23 87 ARG A O 6
ATOM 7590 N N . LEU A 1 74 ? -6.348 -6.932 -8.104 1.00 1.20 88 LEU A N 6
ATOM 7591 C CA . LEU A 1 74 ? -7.439 -6.857 -7.119 1.00 1.29 88 LEU A CA 6
ATOM 7592 C C . LEU A 1 74 ? -7.297 -5.650 -6.171 1.00 1.26 88 LEU A C 6
ATOM 7593 O O . LEU A 1 74 ? -8.280 -4.950 -5.926 1.00 1.42 88 LEU A O 6
ATOM 7609 N N . VAL A 1 75 ? -6.089 -5.358 -5.676 1.00 1.13 89 VAL A N 6
ATOM 7610 C CA . VAL A 1 75 ? -5.811 -4.162 -4.849 1.00 1.13 89 VAL A CA 6
ATOM 7611 C C . VAL A 1 75 ? -5.967 -2.868 -5.659 1.00 1.10 89 VAL A C 6
ATOM 7612 O O . VAL A 1 75 ? -6.526 -1.888 -5.185 1.00 1.15 89 VAL A O 6
ATOM 7625 N N . HIS A 1 76 ? -5.506 -2.865 -6.902 1.00 1.07 90 HIS A N 6
ATOM 7626 C CA . HIS A 1 76 ? -5.471 -1.709 -7.800 1.00 1.11 90 HIS A CA 6
ATOM 7627 C C . HIS A 1 76 ? -6.874 -1.340 -8.280 1.00 1.23 90 HIS A C 6
ATOM 7628 O O . HIS A 1 76 ? -7.214 -0.161 -8.330 1.00 1.39 90 HIS A O 6
ATOM 7642 N N . ALA A 1 77 ? -7.697 -2.329 -8.632 1.00 1.22 91 ALA A N 6
ATOM 7643 C CA . ALA A 1 77 ? -9.046 -2.112 -9.130 1.00 1.31 91 ALA A CA 6
ATOM 7644 C C . ALA A 1 77 ? -10.066 -1.942 -7.999 1.00 1.37 91 ALA A C 6
ATOM 7645 O O . ALA A 1 77 ? -10.976 -1.118 -8.144 1.00 1.48 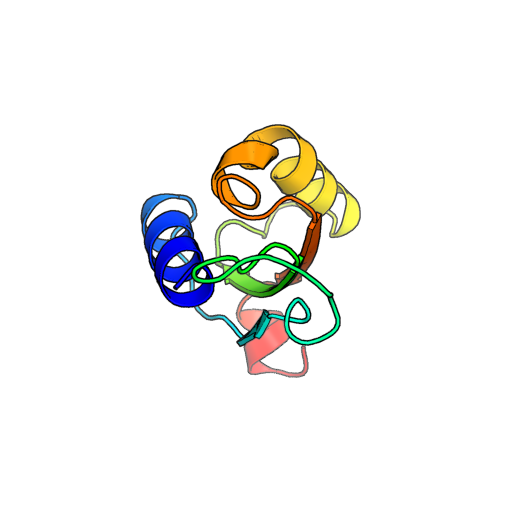91 ALA A O 6
ATOM 7652 N N . ALA A 1 78 ? -9.900 -2.626 -6.856 1.00 1.35 92 ALA A N 6
ATOM 7653 C CA . ALA A 1 78 ? -10.756 -2.360 -5.705 1.00 1.46 92 ALA A CA 6
ATOM 7654 C C . ALA A 1 78 ? -10.423 -1.048 -5.019 1.00 1.48 92 ALA A C 6
ATOM 7655 O O . ALA A 1 78 ? -11.333 -0.266 -4.713 1.00 1.74 92 ALA A O 6
ATOM 7662 N N . LEU A 1 79 ? -9.141 -0.812 -4.724 1.00 1.31 93 LEU A N 6
ATOM 7663 C CA . LEU A 1 79 ? -8.845 0.121 -3.632 1.00 1.26 93 LEU A CA 6
ATOM 7664 C C . LEU A 1 79 ? -8.316 1.471 -4.059 1.00 1.15 93 LEU A C 6
ATOM 7665 O O . LEU A 1 79 ? -7.923 2.259 -3.205 1.00 1.12 93 LEU A O 6
ATOM 7681 N N . ALA A 1 80 ? -8.315 1.739 -5.356 1.00 1.19 94 ALA A N 6
ATOM 7682 C CA . ALA A 1 80 ? -7.548 2.872 -5.902 1.00 1.14 94 ALA A CA 6
ATOM 7683 C C . ALA A 1 80 ? -7.706 4.205 -5.152 1.00 1.09 94 ALA A C 6
ATOM 7684 O O . ALA A 1 80 ? -6.715 4.881 -4.871 1.00 1.04 94 ALA A O 6
ATOM 7691 N N . GLU A 1 81 ? -8.926 4.534 -4.733 1.00 1.23 95 GLU A N 6
ATOM 7692 C CA . GLU A 1 81 ? -9.216 5.761 -3.997 1.00 1.32 95 GLU A CA 6
ATOM 7693 C C . GLU A 1 81 ? -8.526 5.858 -2.636 1.00 1.49 95 GLU A C 6
ATOM 7694 O O . GLU A 1 81 ? -8.138 6.948 -2.208 1.00 1.77 95 GLU A O 6
ATOM 7706 N N . GLU A 1 82 ? -8.397 4.739 -1.930 1.00 1.47 96 GLU A N 6
ATOM 7707 C CA . GLU A 1 82 ? -7.787 4.666 -0.613 1.00 1.73 96 GLU A CA 6
ATOM 7708 C C . GLU A 1 82 ? -6.287 4.352 -0.656 1.00 1.47 96 GLU A C 6
ATOM 7709 O O . GLU A 1 82 ? -5.515 4.882 0.147 1.00 1.80 96 GLU A O 6
ATOM 7721 N N . LEU A 1 83 ? -5.867 3.599 -1.677 1.00 1.05 97 LEU A N 6
ATOM 7722 C CA . LEU A 1 83 ? -4.483 3.362 -2.079 1.00 1.08 97 LEU A CA 6
ATOM 7723 C C . LEU A 1 83 ? -3.736 4.646 -2.449 1.00 1.20 97 LEU A C 6
ATOM 7724 O O . LEU A 1 83 ? -2.566 4.818 -2.115 1.00 1.60 97 LEU A O 6
ATOM 7740 N N . GLY A 1 84 ? -4.411 5.507 -3.211 1.00 1.26 98 GLY A N 6
ATOM 7741 C CA . GLY A 1 84 ? -3.709 6.409 -4.131 1.00 1.63 98 GLY A CA 6
ATOM 7742 C C . GLY A 1 84 ? -4.581 7.473 -4.790 1.00 1.72 98 GLY A C 6
ATOM 7743 O O . GLY A 1 84 ? -4.161 8.139 -5.734 1.00 2.28 98 GLY A O 6
ATOM 7747 N N . GLY A 1 85 ? -5.791 7.640 -4.275 1.00 1.62 99 GLY A N 6
ATOM 7748 C CA . GLY A 1 85 ? -6.797 8.583 -4.768 1.00 2.20 99 GLY A CA 6
ATOM 7749 C C . GLY A 1 85 ? -6.303 10.032 -4.756 1.00 2.44 99 GLY A C 6
ATOM 7750 O O . GLY A 1 85 ? -6.381 10.694 -5.795 1.00 2.76 99 GLY A O 6
ATOM 7754 N N . PRO A 1 86 ? -5.729 10.518 -3.635 1.00 2.40 100 PRO A N 6
ATOM 7755 C CA . PRO A 1 86 ? -5.114 11.842 -3.532 1.00 2.68 100 PRO A CA 6
ATOM 7756 C C . PRO A 1 86 ? -3.597 11.831 -3.832 1.00 2.30 100 PRO A C 6
ATOM 7757 O O . PRO A 1 86 ? -2.845 12.674 -3.329 1.00 2.24 100 PRO A O 6
ATOM 7768 N N . VAL A 1 87 ? -3.118 10.831 -4.584 1.00 2.10 101 VAL A N 6
ATOM 7769 C CA . VAL A 1 87 ? -1.696 10.549 -4.842 1.00 1.75 101 VAL A CA 6
ATOM 7770 C C . VAL A 1 87 ? -1.432 10.596 -6.353 1.00 1.91 101 VAL A C 6
ATOM 7771 O O . VAL A 1 87 ? -2.240 10.129 -7.155 1.00 2.20 101 VAL A O 6
ATOM 7784 N N . HIS A 1 88 ? -0.311 11.192 -6.760 1.00 1.85 102 HIS A N 6
ATOM 7785 C CA . HIS A 1 88 ? -0.005 11.538 -8.155 1.00 2.04 102 HIS A CA 6
ATOM 7786 C C . HIS A 1 88 ? 0.978 10.548 -8.809 1.00 2.10 102 HIS A C 6
ATOM 7787 O O . HIS A 1 88 ? 0.861 10.286 -10.009 1.00 2.39 102 HIS A O 6
ATOM 7801 N N . ALA A 1 89 ? 1.887 9.954 -8.029 1.00 1.86 103 ALA A N 6
ATOM 7802 C CA . ALA A 1 89 ? 2.719 8.810 -8.412 1.00 1.84 103 ALA A CA 6
ATOM 7803 C C . ALA A 1 89 ? 2.817 7.809 -7.253 1.00 1.51 103 ALA A C 6
ATOM 7804 O O . ALA A 1 89 ? 3.005 8.215 -6.102 1.00 1.35 103 ALA A O 6
ATOM 7811 N N . LEU A 1 90 ? 2.713 6.509 -7.529 1.00 1.41 104 LEU A N 6
ATOM 7812 C CA . LEU A 1 90 ? 2.853 5.467 -6.526 1.00 1.15 104 LEU A CA 6
ATOM 7813 C C . LEU A 1 90 ? 3.193 4.055 -7.029 1.00 1.02 104 LEU A C 6
ATOM 7814 O O . LEU A 1 90 ? 2.896 3.688 -8.171 1.00 1.20 104 LEU A O 6
ATOM 7830 N N . ALA A 1 91 ? 3.768 3.252 -6.123 1.00 0.76 105 ALA A N 6
ATOM 7831 C CA . ALA A 1 91 ? 3.920 1.800 -6.297 1.00 0.69 105 ALA A CA 6
ATOM 7832 C C . ALA A 1 91 ? 3.586 0.979 -5.029 1.00 0.63 105 ALA A C 6
ATOM 7833 O O . ALA A 1 91 ? 3.977 1.339 -3.912 1.00 0.62 105 ALA A O 6
ATOM 7840 N N . ILE A 1 92 ? 2.912 -0.166 -5.205 1.00 0.66 106 ILE A N 6
ATOM 7841 C CA . ILE A 1 92 ? 2.691 -1.165 -4.155 1.00 0.61 106 ILE A CA 6
ATOM 7842 C C . ILE A 1 92 ? 3.343 -2.510 -4.489 1.00 0.73 106 ILE A C 6
ATOM 7843 O O . ILE A 1 92 ? 3.494 -2.872 -5.659 1.00 0.86 106 ILE A O 6
ATOM 7859 N N . GLN A 1 93 ? 3.673 -3.265 -3.438 1.00 0.74 107 GLN A N 6
ATOM 7860 C CA . GLN A 1 93 ? 4.022 -4.686 -3.496 1.00 0.82 107 GLN A CA 6
ATOM 7861 C C . GLN A 1 93 ? 3.219 -5.465 -2.437 1.00 0.68 107 GLN A C 6
ATOM 7862 O O . GLN A 1 93 ? 3.289 -5.156 -1.243 1.00 0.66 107 GLN A O 6
ATOM 7876 N N . ALA A 1 94 ? 2.444 -6.462 -2.883 1.00 0.73 108 ALA A N 6
ATOM 7877 C CA . ALA A 1 94 ? 1.513 -7.239 -2.058 1.00 0.67 108 ALA A CA 6
ATOM 7878 C C . ALA A 1 94 ? 1.912 -8.721 -1.996 1.00 0.80 108 ALA A C 6
ATOM 7879 O O . ALA A 1 94 ? 1.918 -9.408 -3.018 1.00 1.15 108 ALA A O 6
ATOM 7886 N N . ARG A 1 95 ? 2.262 -9.208 -0.799 1.00 0.64 109 ARG A N 6
ATOM 7887 C CA . ARG A 1 95 ? 2.890 -10.522 -0.554 1.00 0.72 109 ARG A CA 6
ATOM 7888 C C . ARG A 1 95 ? 2.233 -11.303 0.612 1.00 0.60 109 ARG A C 6
ATOM 7889 O O . ARG A 1 95 ? 1.276 -10.863 1.266 1.00 0.57 109 ARG A O 6
ATOM 7910 N N . THR A 1 96 ? 2.770 -12.491 0.886 1.00 0.65 110 THR A N 6
ATOM 7911 C CA . THR A 1 96 ? 2.244 -13.466 1.856 1.00 0.71 110 THR A CA 6
ATOM 7912 C C . THR A 1 96 ? 3.137 -13.638 3.110 1.00 0.72 110 THR A C 6
ATOM 7913 O O . THR A 1 96 ? 4.359 -13.408 3.077 1.00 0.71 110 THR A O 6
ATOM 7924 N N . PRO A 1 97 ? 2.542 -13.984 4.273 1.00 0.75 111 PRO A N 6
ATOM 7925 C CA . PRO A 1 97 ? 3.242 -13.923 5.551 1.00 0.74 111 PRO A CA 6
ATOM 7926 C C . PRO A 1 97 ? 4.429 -14.873 5.609 1.00 0.80 111 PRO A C 6
ATOM 7927 O O . PRO A 1 97 ? 5.511 -14.429 5.968 1.00 0.86 111 PRO A O 6
ATOM 7938 N N . ALA A 1 98 ? 4.294 -16.135 5.195 1.00 0.88 112 ALA A N 6
ATOM 7939 C CA . ALA A 1 98 ? 5.387 -17.096 5.328 1.00 0.99 112 ALA A CA 6
ATOM 7940 C C . ALA A 1 98 ? 6.624 -16.738 4.473 1.00 0.95 112 ALA A C 6
ATOM 7941 O O . ALA A 1 98 ? 7.743 -17.012 4.910 1.00 1.05 112 ALA A O 6
ATOM 7948 N N . GLN A 1 99 ? 6.474 -16.037 3.339 1.00 0.89 113 GLN A N 6
ATOM 7949 C CA . GLN A 1 99 ? 7.626 -15.442 2.651 1.00 0.88 113 GLN A CA 6
ATOM 7950 C C . GLN A 1 99 ? 8.145 -14.199 3.389 1.00 0.81 113 GLN A C 6
ATOM 7951 O O . GLN A 1 99 ? 9.366 -14.069 3.500 1.00 0.92 113 GLN A O 6
ATOM 7965 N N . TRP A 1 100 ? 7.291 -13.333 3.972 1.00 0.72 114 TRP A N 6
ATOM 7966 C CA . TRP A 1 100 ? 7.798 -12.254 4.855 1.00 0.71 114 TRP A CA 6
ATOM 7967 C C . TRP A 1 100 ? 8.604 -12.781 6.058 1.00 0.81 114 TRP A C 6
ATOM 7968 O O . TRP A 1 100 ? 9.547 -12.118 6.508 1.00 0.86 114 TRP A O 6
ATOM 7989 N N . ARG A 1 101 ? 8.277 -13.982 6.561 1.00 0.93 115 ARG A N 6
ATOM 7990 C CA . ARG A 1 101 ? 9.011 -14.628 7.671 1.00 1.16 115 ARG A CA 6
ATOM 7991 C C . ARG A 1 101 ? 10.465 -14.912 7.284 1.00 1.32 115 ARG A C 6
ATOM 7992 O O . ARG A 1 101 ? 11.349 -14.777 8.123 1.00 1.42 115 ARG A O 6
ATOM 8013 N N . GLU A 1 102 ? 10.723 -15.265 6.022 1.00 1.42 116 GLU A N 6
ATOM 8014 C CA . GLU A 1 102 ? 12.080 -15.483 5.510 1.00 1.77 116 GLU A CA 6
ATOM 8015 C C . GLU A 1 102 ? 12.741 -14.227 4.906 1.00 1.84 116 GLU A C 6
ATOM 8016 O O . GLU A 1 102 ? 13.730 -13.726 5.449 1.00 2.20 116 GLU A O 6
ATOM 8028 N N . ASN A 1 103 ? 12.240 -13.751 3.755 1.00 1.70 117 ASN A N 6
ATOM 8029 C CA . ASN A 1 103 ? 12.911 -12.746 2.906 1.00 2.03 117 ASN A CA 6
ATOM 8030 C C . ASN A 1 103 ? 11.973 -11.822 2.084 1.00 2.12 117 ASN A C 6
ATOM 8031 O O . ASN A 1 103 ? 12.413 -10.798 1.556 1.00 2.51 117 ASN A O 6
ATOM 8042 N N . SER A 1 104 ? 10.713 -12.227 1.890 1.00 2.28 118 SER A N 6
ATOM 8043 C CA . SER A 1 104 ? 10.000 -12.210 0.594 1.00 3.04 118 SER A CA 6
ATOM 8044 C C . SER A 1 104 ? 10.738 -12.999 -0.505 1.00 3.13 118 SER A C 6
ATOM 8045 O O . SER A 1 104 ? 11.968 -13.032 -0.553 1.00 3.98 118 SER A O 6
ATOM 8053 N N . PRO A 1 17 ? -0.259 12.191 9.522 1.00 1.92 31 PRO A N 7
ATOM 8054 C CA . PRO A 1 17 ? 0.270 11.931 8.182 1.00 1.65 31 PRO A CA 7
ATOM 8055 C C . PRO A 1 17 ? -0.582 10.930 7.384 1.00 1.42 31 PRO A C 7
ATOM 8056 O O . PRO A 1 17 ? -1.243 10.057 7.967 1.00 1.34 31 PRO A O 7
ATOM 8067 N N . VAL A 1 18 ? -0.514 10.984 6.046 1.00 1.40 32 VAL A N 7
ATOM 8068 C CA . VAL A 1 18 ? -1.241 10.009 5.195 1.00 1.37 32 VAL A CA 7
ATOM 8069 C C . VAL A 1 18 ? -0.758 8.573 5.418 1.00 1.25 32 VAL A C 7
ATOM 8070 O O . VAL A 1 18 ? -1.462 7.634 5.071 1.00 1.20 32 VAL A O 7
ATOM 8083 N N . GLU A 1 19 ? 0.407 8.396 6.048 1.00 1.23 33 GLU A N 7
ATOM 8084 C CA . GLU A 1 19 ? 1.025 7.112 6.364 1.00 1.20 33 GLU A CA 7
ATOM 8085 C C . GLU A 1 19 ? 0.292 6.452 7.555 1.00 1.11 33 GLU A C 7
ATOM 8086 O O . GLU A 1 19 ? -0.013 5.259 7.540 1.00 1.08 33 GLU A O 7
ATOM 8098 N N . ALA A 1 20 ? -0.120 7.255 8.538 1.00 1.08 34 ALA A N 7
ATOM 8099 C CA . ALA A 1 20 ? -0.965 6.818 9.638 1.00 1.02 34 ALA A CA 7
ATOM 8100 C C . ALA A 1 20 ? -2.422 6.652 9.173 1.00 0.97 34 ALA A C 7
ATOM 8101 O O . ALA A 1 20 ? -3.076 5.670 9.528 1.00 0.87 34 ALA A O 7
ATOM 8108 N N . ALA A 1 21 ? -2.913 7.557 8.313 1.00 1.09 35 ALA A N 7
ATOM 8109 C CA . ALA A 1 21 ? -4.253 7.421 7.735 1.00 1.14 35 ALA A CA 7
ATOM 8110 C C . ALA A 1 21 ? -4.410 6.121 6.918 1.00 1.06 35 ALA A C 7
ATOM 8111 O O . ALA A 1 21 ? -5.369 5.378 7.127 1.00 1.03 35 ALA A O 7
ATOM 8118 N N . ILE A 1 22 ? -3.450 5.805 6.036 1.00 1.06 36 ILE A N 7
ATOM 8119 C CA . ILE A 1 22 ? -3.458 4.569 5.238 1.00 1.04 36 ILE A CA 7
ATOM 8120 C C . ILE A 1 22 ? -3.247 3.334 6.112 1.00 0.90 36 ILE A C 7
ATOM 8121 O O . ILE A 1 22 ? -3.979 2.366 5.931 1.00 0.90 36 ILE A O 7
ATOM 8137 N N . ARG A 1 23 ? -2.333 3.375 7.099 1.00 0.84 37 ARG A N 7
ATOM 8138 C CA . ARG A 1 23 ? -2.229 2.329 8.145 1.00 0.77 37 ARG A CA 7
ATOM 8139 C C . ARG A 1 23 ? -3.606 1.944 8.686 1.00 0.72 37 ARG A C 7
ATOM 8140 O O . ARG A 1 23 ? -4.063 0.809 8.518 1.00 0.70 37 ARG A O 7
ATOM 8161 N N . THR A 1 24 ? -4.279 2.915 9.290 1.00 0.79 38 THR A N 7
ATOM 8162 C CA . THR A 1 24 ? -5.566 2.662 9.963 1.00 0.87 38 THR A CA 7
ATOM 8163 C C . THR A 1 24 ? -6.686 2.275 8.992 1.00 0.89 38 THR A C 7
ATOM 8164 O O . THR A 1 24 ? -7.372 1.285 9.246 1.00 0.86 38 THR A O 7
ATOM 8175 N N . LYS A 1 25 ? -6.845 2.950 7.842 1.00 0.98 39 LYS A N 7
ATOM 8176 C CA . LYS A 1 25 ? -7.888 2.587 6.857 1.00 1.05 39 LYS A CA 7
ATOM 8177 C C . LYS A 1 25 ? -7.675 1.198 6.240 1.00 0.98 39 LYS A C 7
ATOM 8178 O O . LYS A 1 25 ? -8.664 0.501 5.998 1.00 1.03 39 LYS A O 7
ATOM 8197 N N . LEU A 1 26 ? -6.433 0.754 6.027 1.00 0.91 40 LEU A N 7
ATOM 8198 C CA . LEU A 1 26 ? -6.145 -0.583 5.497 1.00 0.87 40 LEU A CA 7
ATOM 8199 C C . LEU A 1 26 ? -6.264 -1.681 6.572 1.00 0.80 40 LEU A C 7
ATOM 8200 O O . LEU A 1 26 ? -6.704 -2.788 6.254 1.00 0.83 40 LEU A O 7
ATOM 8216 N N . GLU A 1 27 ? -5.986 -1.398 7.852 1.00 0.73 41 GLU A N 7
ATOM 8217 C CA . GLU A 1 27 ? -6.392 -2.307 8.927 1.00 0.70 41 GLU A CA 7
ATOM 8218 C C . GLU A 1 27 ? -7.916 -2.456 9.036 1.00 0.80 41 GLU A C 7
ATOM 8219 O O . GLU A 1 27 ? -8.403 -3.577 9.185 1.00 0.86 41 GLU A O 7
ATOM 8231 N N . GLU A 1 28 ? -8.671 -1.370 8.852 1.00 0.89 42 GLU A N 7
ATOM 8232 C CA . GLU A 1 28 ? -10.131 -1.371 8.766 1.00 1.04 42 GLU A CA 7
ATOM 8233 C C . GLU A 1 28 ? -10.631 -2.178 7.541 1.00 1.10 42 GLU A C 7
ATOM 8234 O O . GLU A 1 28 ? -11.634 -2.896 7.649 1.00 1.22 42 GLU A O 7
ATOM 8246 N N . ALA A 1 29 ? -9.914 -2.116 6.410 1.00 1.05 43 ALA A N 7
ATOM 8247 C CA . ALA A 1 29 ? -10.281 -2.749 5.136 1.00 1.10 43 ALA A CA 7
ATOM 8248 C C . ALA A 1 29 ? -10.005 -4.264 5.026 1.00 1.06 43 ALA A C 7
ATOM 8249 O O . ALA A 1 29 ? -10.889 -5.007 4.589 1.00 1.17 43 ALA A O 7
ATOM 8256 N N . LEU A 1 30 ? -8.790 -4.733 5.352 1.00 0.96 44 LEU A N 7
ATOM 8257 C CA . LEU A 1 30 ? -8.373 -6.134 5.168 1.00 1.03 44 LEU A CA 7
ATOM 8258 C C . LEU A 1 30 ? -7.751 -6.795 6.408 1.00 1.12 44 LEU A C 7
ATOM 8259 O O . LEU A 1 30 ? -7.651 -8.019 6.449 1.00 1.40 44 LEU A O 7
ATOM 8275 N N . SER A 1 31 ? -7.336 -6.027 7.418 1.00 1.06 45 SER A N 7
ATOM 8276 C CA . SER A 1 31 ? -6.609 -6.504 8.607 1.00 1.16 45 SER A CA 7
ATOM 8277 C C . SER A 1 31 ? -5.288 -7.257 8.292 1.00 0.97 45 SER A C 7
ATOM 8278 O O . SER A 1 31 ? -5.237 -8.488 8.361 1.00 1.15 45 SER A O 7
ATOM 8286 N N . PRO A 1 32 ? -4.203 -6.537 7.934 1.00 0.73 46 PRO A N 7
ATOM 8287 C CA . PRO A 1 32 ? -2.856 -7.094 7.728 1.00 0.63 46 PRO A CA 7
ATOM 8288 C C . PRO A 1 32 ? -2.315 -8.023 8.832 1.00 0.74 46 PRO A C 7
ATOM 8289 O O . PRO A 1 32 ? -2.751 -7.978 9.983 1.00 0.96 46 PRO A O 7
ATOM 8300 N N . GLU A 1 33 ? -1.264 -8.778 8.506 1.00 0.72 47 GLU A N 7
ATOM 8301 C CA . GLU A 1 33 ? -0.230 -9.195 9.457 1.00 0.77 47 GLU A CA 7
ATOM 8302 C C . GLU A 1 33 ? 0.675 -8.011 9.822 1.00 0.95 47 GLU A C 7
ATOM 8303 O O . GLU A 1 33 ? 0.997 -7.807 10.994 1.00 1.14 47 GLU A O 7
ATOM 8315 N N . VAL A 1 34 ? 1.147 -7.279 8.801 1.00 0.92 48 VAL A N 7
ATOM 8316 C CA . VAL A 1 34 ? 2.376 -6.463 8.882 1.00 0.97 48 VAL A CA 7
ATOM 8317 C C . VAL A 1 34 ? 2.392 -5.424 7.748 1.00 0.97 48 VAL A C 7
ATOM 8318 O O . VAL A 1 34 ? 1.824 -5.665 6.681 1.00 1.34 48 VAL A O 7
ATOM 8331 N N . LEU A 1 35 ? 3.053 -4.279 7.951 1.00 0.93 49 LEU A N 7
ATOM 8332 C CA . LEU A 1 35 ? 3.362 -3.316 6.882 1.00 1.02 49 LEU A CA 7
ATOM 8333 C C . LEU A 1 35 ? 4.597 -2.446 7.185 1.00 1.04 49 LEU A C 7
ATOM 8334 O O . LEU A 1 35 ? 4.941 -2.203 8.342 1.00 1.43 49 LEU A O 7
ATOM 8350 N N . GLU A 1 36 ? 5.269 -1.971 6.134 1.00 0.76 50 GLU A N 7
ATOM 8351 C CA . GLU A 1 36 ? 6.378 -1.018 6.194 1.00 0.73 50 GLU A CA 7
ATOM 8352 C C . GLU A 1 36 ? 6.245 -0.050 5.018 1.00 0.65 50 GLU A C 7
ATOM 8353 O O . GLU A 1 36 ? 6.120 -0.465 3.870 1.00 0.70 50 GLU A O 7
ATOM 8365 N N . LEU A 1 37 ? 6.202 1.244 5.283 1.00 0.64 51 LEU A N 7
ATOM 8366 C CA . LEU A 1 37 ? 5.724 2.252 4.328 1.00 0.65 51 LEU A CA 7
ATOM 8367 C C . LEU A 1 37 ? 6.395 3.637 4.486 1.00 0.73 51 LEU A C 7
ATOM 8368 O O . LEU A 1 37 ? 6.952 3.948 5.545 1.00 0.82 51 LEU A O 7
ATOM 8384 N N . ARG A 1 38 ? 6.335 4.483 3.447 1.00 0.79 52 ARG A N 7
ATOM 8385 C CA . ARG A 1 38 ? 7.026 5.785 3.376 1.00 0.84 52 ARG A CA 7
ATOM 8386 C C . ARG A 1 38 ? 6.426 6.688 2.289 1.00 0.80 52 ARG A C 7
ATOM 8387 O O . ARG A 1 38 ? 6.023 6.206 1.232 1.00 0.83 52 ARG A O 7
ATOM 8408 N N . ASN A 1 39 ? 6.431 8.005 2.504 1.00 0.80 53 ASN A N 7
ATOM 8409 C CA . ASN A 1 39 ? 6.131 8.992 1.470 1.00 0.78 53 ASN A CA 7
ATOM 8410 C C . ASN A 1 39 ? 7.391 9.458 0.700 1.00 0.75 53 ASN A C 7
ATOM 8411 O O . ASN A 1 39 ? 8.461 9.670 1.278 1.00 0.95 53 ASN A O 7
ATOM 8422 N N . GLU A 1 40 ? 7.263 9.585 -0.625 1.00 0.77 54 GLU A N 7
ATOM 8423 C CA . GLU A 1 40 ? 8.354 9.903 -1.574 1.00 0.89 54 GLU A CA 7
ATOM 8424 C C . GLU A 1 40 ? 8.214 11.303 -2.215 1.00 0.81 54 GLU A C 7
ATOM 8425 O O . GLU A 1 40 ? 9.124 11.785 -2.897 1.00 1.02 54 GLU A O 7
ATOM 8437 N N . SER A 1 41 ? 7.086 11.979 -1.966 1.00 0.64 55 SER A N 7
ATOM 8438 C CA . SER A 1 41 ? 6.713 13.310 -2.465 1.00 0.66 55 SER A CA 7
ATOM 8439 C C . SER A 1 41 ? 7.627 14.479 -2.097 1.00 0.86 55 SER A C 7
ATOM 8440 O O . SER A 1 41 ? 7.500 15.557 -2.678 1.00 1.08 55 SER A O 7
ATOM 8448 N N . GLY A 1 42 ? 8.577 14.281 -1.186 1.00 0.95 56 GLY A N 7
ATOM 8449 C CA . GLY A 1 42 ? 9.651 15.252 -0.945 1.00 1.20 56 GLY A CA 7
ATOM 8450 C C . GLY A 1 42 ? 10.602 15.373 -2.147 1.00 1.36 56 GLY A C 7
ATOM 8451 O O . GLY A 1 42 ? 11.239 16.410 -2.322 1.00 1.65 56 GLY A O 7
ATOM 8455 N N . GLY A 1 43 ? 10.582 14.386 -3.053 1.00 1.29 57 GLY A N 7
ATOM 8456 C CA . GLY A 1 43 ? 11.285 14.368 -4.340 1.00 1.50 57 GLY A CA 7
ATOM 8457 C C . GLY A 1 43 ? 10.451 14.762 -5.562 1.00 1.81 57 GLY A C 7
ATOM 8458 O O . GLY A 1 43 ? 10.788 14.321 -6.662 1.00 2.90 57 GLY A O 7
ATOM 8462 N N . HIS A 1 44 ? 9.349 15.501 -5.395 1.00 1.45 58 HIS A N 7
ATOM 8463 C CA . HIS A 1 44 ? 8.438 15.889 -6.484 1.00 1.69 58 HIS A CA 7
ATOM 8464 C C . HIS A 1 44 ? 8.310 17.408 -6.672 1.00 1.92 58 HIS A C 7
ATOM 8465 O O . HIS A 1 44 ? 8.656 18.196 -5.789 1.00 1.77 58 HIS A O 7
ATOM 8479 N N . ALA A 1 45 ? 7.795 17.821 -7.835 1.00 2.95 59 ALA A N 7
ATOM 8480 C CA . ALA A 1 45 ? 7.638 19.221 -8.241 1.00 3.44 59 ALA A CA 7
ATOM 8481 C C . ALA A 1 45 ? 6.359 19.853 -7.643 1.00 3.09 59 ALA A C 7
ATOM 8482 O O . ALA A 1 45 ? 5.458 20.285 -8.373 1.00 3.68 59 ALA A O 7
ATOM 8489 N N . VAL A 1 46 ? 6.251 19.819 -6.310 1.00 2.28 60 VAL A N 7
ATOM 8490 C CA . VAL A 1 46 ? 5.025 20.066 -5.523 1.00 1.87 60 VAL A CA 7
ATOM 8491 C C . VAL A 1 46 ? 5.201 21.178 -4.472 1.00 1.94 60 VAL A C 7
ATOM 8492 O O . VAL A 1 46 ? 6.337 21.499 -4.101 1.00 2.33 60 VAL A O 7
ATOM 8505 N N . PRO A 1 47 ? 4.105 21.760 -3.941 1.00 1.72 61 PRO A N 7
ATOM 8506 C CA . PRO A 1 47 ? 4.152 22.662 -2.791 1.00 1.79 61 PRO A CA 7
ATOM 8507 C C . PRO A 1 47 ? 4.875 22.043 -1.577 1.00 2.03 61 PRO A C 7
ATOM 8508 O O . PRO A 1 47 ? 4.817 20.821 -1.390 1.00 1.96 61 PRO A O 7
ATOM 8519 N N . PRO A 1 48 ? 5.556 22.853 -0.743 1.00 2.49 62 PRO A N 7
ATOM 8520 C CA . PRO A 1 48 ? 6.412 22.357 0.333 1.00 3.14 62 PRO A CA 7
ATOM 8521 C C . PRO A 1 48 ? 5.631 21.493 1.330 1.00 3.17 62 PRO A C 7
ATOM 8522 O O . PRO A 1 48 ? 4.542 21.862 1.782 1.00 2.95 62 PRO A O 7
ATOM 8533 N N . GLY A 1 49 ? 6.190 20.328 1.657 1.00 3.66 63 GLY A N 7
ATOM 8534 C CA . GLY A 1 49 ? 5.627 19.350 2.595 1.00 3.95 63 GLY A CA 7
ATOM 8535 C C . GLY A 1 49 ? 4.452 18.518 2.062 1.00 3.21 63 GLY A C 7
ATOM 8536 O O . GLY A 1 49 ? 3.999 17.614 2.766 1.00 3.58 63 GLY A O 7
ATOM 8540 N N . SER A 1 50 ? 3.959 18.775 0.843 1.00 2.29 64 SER A N 7
ATOM 8541 C CA . SER A 1 50 ? 2.754 18.141 0.307 1.00 1.56 64 SER A CA 7
ATOM 8542 C C . SER A 1 50 ? 2.918 16.623 0.163 1.00 1.05 64 SER A C 7
ATOM 8543 O O . SER A 1 50 ? 3.839 16.124 -0.493 1.00 1.29 64 SER A O 7
ATOM 8551 N N . GLU A 1 51 ? 2.014 15.882 0.798 1.00 1.31 65 GLU A N 7
ATOM 8552 C CA . GLU A 1 51 ? 2.008 14.414 0.896 1.00 1.19 65 GLU A CA 7
ATOM 8553 C C . GLU A 1 51 ? 1.300 13.774 -0.318 1.00 1.24 65 GLU A C 7
ATOM 8554 O O . GLU A 1 51 ? 0.272 13.110 -0.170 1.00 1.52 65 GLU A O 7
ATOM 8566 N N . THR A 1 52 ? 1.786 14.012 -1.543 1.00 1.10 66 THR A N 7
ATOM 8567 C CA . THR A 1 52 ? 1.095 13.567 -2.769 1.00 1.27 66 THR A CA 7
ATOM 8568 C C . THR A 1 52 ? 1.404 12.124 -3.167 1.00 1.29 66 THR A C 7
ATOM 8569 O O . THR A 1 52 ? 0.620 11.502 -3.881 1.00 1.60 66 THR A O 7
ATOM 8580 N N . HIS A 1 53 ? 2.547 11.601 -2.723 1.00 1.03 67 HIS A N 7
ATOM 8581 C CA . HIS A 1 53 ? 3.269 10.523 -3.397 1.00 1.00 67 HIS A CA 7
ATOM 8582 C C . HIS A 1 53 ? 3.802 9.500 -2.396 1.00 0.83 67 HIS A C 7
ATOM 8583 O O . HIS A 1 53 ? 4.509 9.874 -1.452 1.00 0.69 67 HIS A O 7
ATOM 8597 N N . PHE A 1 54 ? 3.480 8.221 -2.593 1.00 0.90 68 PHE A N 7
ATOM 8598 C CA . PHE A 1 54 ? 3.599 7.226 -1.518 1.00 0.84 68 PHE A CA 7
ATOM 8599 C C . PHE A 1 54 ? 4.083 5.821 -1.952 1.00 0.81 68 PHE A C 7
ATOM 8600 O O . PHE A 1 54 ? 3.894 5.400 -3.098 1.00 0.88 68 PHE A O 7
ATOM 8617 N N . ARG A 1 55 ? 4.680 5.067 -1.016 1.00 0.79 69 ARG A N 7
ATOM 8618 C CA . ARG A 1 55 ? 4.987 3.633 -1.152 1.00 0.88 69 ARG A CA 7
ATOM 8619 C C . ARG A 1 55 ? 4.545 2.850 0.088 1.00 0.90 69 ARG A C 7
ATOM 8620 O O . ARG A 1 55 ? 4.881 3.221 1.211 1.00 0.85 69 ARG A O 7
ATOM 8641 N N . VAL A 1 56 ? 3.843 1.735 -0.120 1.00 1.02 70 VAL A N 7
ATOM 8642 C CA . VAL A 1 56 ? 3.483 0.758 0.924 1.00 0.90 70 VAL A CA 7
ATOM 8643 C C . VAL A 1 56 ? 4.104 -0.605 0.632 1.00 0.75 70 VAL A C 7
ATOM 8644 O O . VAL A 1 56 ? 3.948 -1.131 -0.470 1.00 0.86 70 VAL A O 7
ATOM 8657 N N . ALA A 1 57 ? 4.687 -1.232 1.649 1.00 0.60 71 ALA A N 7
ATOM 8658 C CA . ALA A 1 57 ? 4.855 -2.689 1.688 1.00 0.56 71 ALA A CA 7
ATOM 8659 C C . ALA A 1 57 ? 3.804 -3.268 2.641 1.00 0.57 71 ALA A C 7
ATOM 8660 O O . ALA A 1 57 ? 3.663 -2.776 3.760 1.00 0.59 71 ALA A O 7
ATOM 8667 N N . VAL A 1 58 ? 3.044 -4.273 2.197 1.00 0.64 72 VAL A N 7
ATOM 8668 C CA . VAL A 1 58 ? 1.887 -4.819 2.928 1.00 0.69 72 VAL A CA 7
ATOM 8669 C C . VAL A 1 58 ? 1.905 -6.344 2.955 1.00 0.73 72 VAL A C 7
ATOM 8670 O O . VAL A 1 58 ? 2.137 -6.995 1.935 1.00 0.80 72 VAL A O 7
ATOM 8683 N N . VAL A 1 59 ? 1.644 -6.919 4.129 1.00 0.71 73 VAL A N 7
ATOM 8684 C CA . VAL A 1 59 ? 1.753 -8.360 4.387 1.00 0.79 73 VAL A CA 7
ATOM 8685 C C . VAL A 1 59 ? 0.489 -8.866 5.075 1.00 0.72 73 VAL A C 7
ATOM 8686 O O . VAL A 1 59 ? 0.119 -8.346 6.134 1.00 0.72 73 VAL A O 7
ATOM 8699 N N . SER A 1 60 ? -0.170 -9.871 4.486 1.00 0.71 74 SER A N 7
ATOM 8700 C CA . SER A 1 60 ? -1.489 -10.361 4.935 1.00 0.65 74 SER A CA 7
ATOM 8701 C C . SER A 1 60 ? -1.744 -11.835 4.591 1.00 0.79 74 SER A C 7
ATOM 8702 O O . SER A 1 60 ? -1.361 -12.310 3.521 1.00 0.87 74 SER A O 7
ATOM 8710 N N . SER A 1 61 ? -2.449 -12.558 5.473 1.00 0.87 75 SER A N 7
ATOM 8711 C CA . SER A 1 61 ? -2.895 -13.943 5.219 1.00 1.02 75 SER A CA 7
ATOM 8712 C C . SER A 1 61 ? -3.944 -14.054 4.101 1.00 1.02 75 SER A C 7
ATOM 8713 O O . SER A 1 61 ? -4.186 -15.160 3.604 1.00 1.28 75 SER A O 7
ATOM 8721 N N . ARG A 1 62 ? -4.573 -12.939 3.694 1.00 0.87 76 ARG A N 7
ATOM 8722 C CA . ARG A 1 62 ? -5.647 -12.888 2.684 1.00 0.99 76 ARG A CA 7
ATOM 8723 C C . ARG A 1 62 ? -5.181 -13.105 1.246 1.00 1.07 76 ARG A C 7
ATOM 8724 O O . ARG A 1 62 ? -5.968 -13.549 0.413 1.00 1.37 76 ARG A O 7
ATOM 8745 N N . PHE A 1 63 ? -3.916 -12.812 0.954 1.00 0.89 77 PHE A N 7
ATOM 8746 C CA . PHE A 1 63 ? -3.327 -12.743 -0.385 1.00 0.89 77 PHE A CA 7
ATOM 8747 C C . PHE A 1 63 ? -2.939 -14.128 -0.932 1.00 0.96 77 PHE A C 7
ATOM 8748 O O . PHE A 1 63 ? -1.958 -14.276 -1.657 1.00 1.07 77 PHE A O 7
ATOM 8765 N N . GLU A 1 64 ? -3.652 -15.173 -0.525 1.00 1.13 78 GLU A N 7
ATOM 8766 C CA . GLU A 1 64 ? -3.366 -16.548 -0.905 1.00 1.24 78 GLU A CA 7
ATOM 8767 C C . GLU A 1 64 ? -3.966 -16.993 -2.252 1.00 1.16 78 GLU A C 7
ATOM 8768 O O . GLU A 1 64 ? -5.086 -16.611 -2.597 1.00 1.35 78 GLU A O 7
ATOM 8780 N N . GLY A 1 65 ? -3.285 -17.898 -2.966 1.00 1.20 79 GLY A N 7
ATOM 8781 C CA . GLY A 1 65 ? -3.882 -18.684 -4.060 1.00 1.38 79 GLY A CA 7
ATOM 8782 C C . GLY A 1 65 ? -4.126 -17.925 -5.372 1.00 1.25 79 GLY A C 7
ATOM 8783 O O . GLY A 1 65 ? -5.006 -18.297 -6.152 1.00 1.81 79 GLY A O 7
ATOM 8787 N N . LEU A 1 66 ? -3.383 -16.845 -5.612 1.00 0.84 80 LEU A N 7
ATOM 8788 C CA . LEU A 1 66 ? -3.396 -16.012 -6.807 1.00 0.90 80 LEU A CA 7
ATOM 8789 C C . LEU A 1 66 ? -1.956 -15.588 -7.151 1.00 0.78 80 LEU A C 7
ATOM 8790 O O . LEU A 1 66 ? -1.097 -15.483 -6.267 1.00 0.88 80 LEU A O 7
ATOM 8806 N N . SER A 1 67 ? -1.674 -15.343 -8.431 1.00 0.83 81 SER A N 7
ATOM 8807 C CA . SER A 1 67 ? -0.341 -14.925 -8.884 1.00 0.97 81 SER A CA 7
ATOM 8808 C C . SER A 1 67 ? -0.043 -13.457 -8.492 1.00 0.93 81 SER A C 7
ATOM 8809 O O . SER A 1 67 ? -0.976 -12.645 -8.454 1.00 0.92 81 SER A O 7
ATOM 8817 N N . PRO A 1 68 ? 1.214 -13.072 -8.189 1.00 1.09 82 PRO A N 7
ATOM 8818 C CA . PRO A 1 68 ? 1.541 -11.716 -7.741 1.00 1.12 82 PRO A CA 7
ATOM 8819 C C . PRO A 1 68 ? 1.097 -10.600 -8.696 1.00 1.08 82 PRO A C 7
ATOM 8820 O O . PRO A 1 68 ? 0.410 -9.671 -8.265 1.00 0.98 82 PRO A O 7
ATOM 8831 N N . LEU A 1 69 ? 1.412 -10.712 -9.994 1.00 1.30 83 LEU A N 7
ATOM 8832 C CA . LEU A 1 69 ? 1.007 -9.730 -11.012 1.00 1.45 83 LEU A CA 7
ATOM 8833 C C . LEU A 1 69 ? -0.521 -9.679 -11.160 1.00 1.41 83 LEU A C 7
ATOM 8834 O O . LEU A 1 69 ? -1.096 -8.594 -11.203 1.00 1.43 83 LEU A O 7
ATOM 8850 N N . GLN A 1 70 ? -1.187 -10.839 -11.144 1.00 1.45 84 GLN A N 7
ATOM 8851 C CA . GLN A 1 70 ? -2.651 -10.966 -11.143 1.00 1.56 84 GLN A CA 7
ATOM 8852 C C . GLN A 1 70 ? -3.282 -10.155 -9.996 1.00 1.52 84 GLN A C 7
ATOM 8853 O O . GLN A 1 70 ? -4.187 -9.348 -10.244 1.00 1.80 84 GLN A O 7
ATOM 8867 N N . ARG A 1 71 ? -2.790 -10.301 -8.753 1.00 1.26 85 ARG A N 7
ATOM 8868 C CA . ARG A 1 71 ? -3.356 -9.559 -7.611 1.00 1.33 85 ARG A CA 7
ATOM 8869 C C . ARG A 1 71 ? -3.048 -8.069 -7.653 1.00 1.26 85 ARG A C 7
ATOM 8870 O O . ARG A 1 71 ? -3.930 -7.264 -7.376 1.00 1.49 85 ARG A O 7
ATOM 8891 N N . HIS A 1 72 ? -1.821 -7.704 -8.018 1.00 1.01 86 HIS A N 7
ATOM 8892 C CA . HIS A 1 72 ? -1.410 -6.315 -8.191 1.00 0.97 86 HIS A CA 7
ATOM 8893 C C . HIS A 1 72 ? -2.308 -5.634 -9.240 1.00 1.29 86 HIS A C 7
ATOM 8894 O O . HIS A 1 72 ? -2.945 -4.635 -8.922 1.00 1.38 86 HIS A O 7
ATOM 8908 N N . ARG A 1 73 ? -2.496 -6.237 -10.426 1.00 1.54 87 ARG A N 7
ATOM 8909 C CA . ARG A 1 73 ? -3.437 -5.759 -11.460 1.00 1.92 87 ARG A CA 7
ATOM 8910 C C . ARG A 1 73 ? -4.852 -5.593 -10.906 1.00 2.06 87 ARG A C 7
ATOM 8911 O O . ARG A 1 73 ? -5.455 -4.545 -11.133 1.00 2.25 87 ARG A O 7
ATOM 8932 N N . LEU A 1 74 ? -5.352 -6.562 -10.132 1.00 2.03 88 LEU A N 7
ATOM 8933 C CA . LEU A 1 74 ? -6.667 -6.462 -9.482 1.00 2.29 88 LEU A CA 7
ATOM 8934 C C . LEU A 1 74 ? -6.762 -5.217 -8.575 1.00 2.23 88 LEU A C 7
ATOM 8935 O O . LEU A 1 74 ? -7.636 -4.377 -8.770 1.00 2.53 88 LEU A O 7
ATOM 8951 N N . VAL A 1 75 ? -5.818 -5.026 -7.647 1.00 1.88 89 VAL A N 7
ATOM 8952 C CA . VAL A 1 75 ? -5.781 -3.864 -6.730 1.00 1.80 89 VAL A CA 7
ATOM 8953 C C . VAL A 1 75 ? -5.601 -2.532 -7.477 1.00 1.77 89 VAL A C 7
ATOM 8954 O O . VAL A 1 75 ? -6.184 -1.513 -7.103 1.00 1.88 89 VAL A O 7
ATOM 8967 N N . HIS A 1 76 ? -4.813 -2.525 -8.547 1.00 1.71 90 HIS A N 7
ATOM 8968 C CA . HIS A 1 76 ? -4.455 -1.340 -9.331 1.00 1.84 90 HIS A CA 7
ATOM 8969 C C . HIS A 1 76 ? -5.615 -0.872 -10.216 1.00 2.26 90 HIS A C 7
ATOM 8970 O O . HIS A 1 76 ? -5.759 0.326 -10.444 1.00 2.45 90 HIS A O 7
ATOM 8984 N N . ALA A 1 77 ? -6.433 -1.793 -10.732 1.00 2.44 91 ALA A N 7
ATOM 8985 C CA . ALA A 1 77 ? -7.621 -1.470 -11.516 1.00 2.89 91 ALA A CA 7
ATOM 8986 C C . ALA A 1 77 ? -8.884 -1.274 -10.673 1.00 3.05 91 ALA A C 7
ATOM 8987 O O . ALA A 1 77 ? -9.586 -0.264 -10.826 1.00 3.29 91 ALA A O 7
ATOM 8994 N N . ALA A 1 78 ? -9.157 -2.202 -9.751 1.00 2.99 92 ALA A N 7
ATOM 8995 C CA . ALA A 1 78 ? -10.321 -2.115 -8.884 1.00 3.22 92 ALA A CA 7
ATOM 8996 C C . ALA A 1 78 ? -10.158 -1.009 -7.856 1.00 3.21 92 ALA A C 7
ATOM 8997 O O . ALA A 1 78 ? -11.084 -0.212 -7.681 1.00 3.69 92 ALA A O 7
ATOM 9004 N N . LEU A 1 79 ? -9.008 -0.952 -7.169 1.00 2.70 93 LEU A N 7
ATOM 9005 C CA . LEU A 1 79 ? -8.921 -0.235 -5.892 1.00 2.48 93 LEU A CA 7
ATOM 9006 C C . LEU A 1 79 ? -8.011 0.984 -5.933 1.00 2.05 93 LEU A C 7
ATOM 9007 O O . LEU A 1 79 ? -7.485 1.451 -4.919 1.00 1.83 93 LEU A O 7
ATOM 9023 N N . ALA A 1 80 ? -7.828 1.505 -7.132 1.00 2.12 94 ALA A N 7
ATOM 9024 C CA . ALA A 1 80 ? -7.062 2.739 -7.320 1.00 1.86 94 ALA A CA 7
ATOM 9025 C C . ALA A 1 80 ? -7.583 3.927 -6.501 1.00 1.60 94 ALA A C 7
ATOM 9026 O O . ALA A 1 80 ? -6.780 4.636 -5.890 1.00 1.21 94 ALA A O 7
ATOM 9033 N N . GLU A 1 81 ? -8.901 4.101 -6.417 1.00 1.90 95 GLU A N 7
ATOM 9034 C CA . GLU A 1 81 ? -9.535 5.206 -5.702 1.00 1.88 95 GLU A CA 7
ATOM 9035 C C . GLU A 1 81 ? -9.624 4.947 -4.196 1.00 1.88 95 GLU A C 7
ATOM 9036 O O . GLU A 1 81 ? -9.865 5.891 -3.444 1.00 1.98 95 GLU A O 7
ATOM 9048 N N . GLU A 1 82 ? -9.484 3.695 -3.740 1.00 1.98 96 GLU A N 7
ATOM 9049 C CA . GLU A 1 82 ? -9.525 3.276 -2.363 1.00 2.17 96 GLU A CA 7
ATOM 9050 C C . GLU A 1 82 ? -8.151 3.353 -1.694 1.00 1.86 96 GLU A C 7
ATOM 9051 O O . GLU A 1 82 ? -8.006 3.905 -0.604 1.00 2.08 96 GLU A O 7
ATOM 9063 N N . LEU A 1 83 ? -7.129 2.803 -2.361 1.00 1.48 97 LEU A N 7
ATOM 9064 C CA . LEU A 1 83 ? -5.746 2.814 -1.896 1.00 1.30 97 LEU A CA 7
ATOM 9065 C C . LEU A 1 83 ? -5.112 4.179 -2.196 1.00 1.18 97 LEU A C 7
ATOM 9066 O O . LEU A 1 83 ? -4.474 4.771 -1.329 1.00 1.49 97 LEU A O 7
ATOM 9082 N N . GLY A 1 84 ? -5.444 4.771 -3.350 1.00 1.05 98 GLY A N 7
ATOM 9083 C CA . GLY A 1 84 ? -5.295 6.201 -3.622 1.00 1.44 98 GLY A CA 7
ATOM 9084 C C . GLY A 1 84 ? -6.427 7.042 -3.033 1.00 1.85 98 GLY A C 7
ATOM 9085 O O . GLY A 1 84 ? -6.836 8.051 -3.605 1.00 2.41 98 GLY A O 7
ATOM 9089 N N . GLY A 1 85 ? -6.961 6.576 -1.910 1.00 2.05 99 GLY A N 7
ATOM 9090 C CA . GLY A 1 85 ? -8.064 7.183 -1.163 1.00 2.93 99 GLY A CA 7
ATOM 9091 C C . GLY A 1 85 ? -7.627 8.476 -0.480 1.00 3.46 99 GLY A C 7
ATOM 9092 O O . GLY A 1 85 ? -8.177 9.531 -0.805 1.00 4.00 99 GLY A O 7
ATOM 9096 N N . PRO A 1 86 ? -6.592 8.423 0.379 1.00 3.38 100 PRO A N 7
ATOM 9097 C CA . PRO A 1 86 ? -5.978 9.596 0.992 1.00 3.75 100 PRO A CA 7
ATOM 9098 C C . PRO A 1 86 ? -4.719 10.092 0.247 1.00 3.45 100 PRO A C 7
ATOM 9099 O O . PRO A 1 86 ? -4.032 10.987 0.737 1.00 3.75 100 PRO A O 7
ATOM 9110 N N . VAL A 1 87 ? -4.388 9.529 -0.927 1.00 2.92 101 VAL A N 7
ATOM 9111 C CA . VAL A 1 87 ? -3.115 9.749 -1.649 1.00 2.66 101 VAL A CA 7
ATOM 9112 C C . VAL A 1 87 ? -3.343 10.013 -3.146 1.00 2.74 101 VAL A C 7
ATOM 9113 O O . VAL A 1 87 ? -4.117 9.290 -3.778 1.00 2.80 101 VAL A O 7
ATOM 9126 N N . HIS A 1 88 ? -2.642 10.985 -3.749 1.00 2.79 102 HIS A N 7
ATOM 9127 C CA . HIS A 1 88 ? -2.732 11.261 -5.198 1.00 2.91 102 HIS A CA 7
ATOM 9128 C C . HIS A 1 88 ? -2.078 10.169 -6.055 1.00 2.87 102 HIS A C 7
ATOM 9129 O O . HIS A 1 88 ? -2.670 9.719 -7.036 1.00 3.24 102 HIS A O 7
ATOM 9143 N N . ALA A 1 89 ? -0.877 9.727 -5.688 1.00 2.45 103 ALA A N 7
ATOM 9144 C CA . ALA A 1 89 ? -0.064 8.781 -6.449 1.00 2.22 103 ALA A CA 7
ATOM 9145 C C . ALA A 1 89 ? 0.712 7.840 -5.522 1.00 1.73 103 ALA A C 7
ATOM 9146 O O . ALA A 1 89 ? 1.263 8.266 -4.508 1.00 1.48 103 ALA A O 7
ATOM 9153 N N . LEU A 1 90 ? 0.754 6.551 -5.845 1.00 1.68 104 LEU A N 7
ATOM 9154 C CA . LEU A 1 90 ? 1.376 5.543 -5.001 1.00 1.41 104 LEU A CA 7
ATOM 9155 C C . LEU A 1 90 ? 1.718 4.207 -5.670 1.00 1.44 104 LEU A C 7
ATOM 9156 O O . LEU A 1 90 ? 1.118 3.827 -6.679 1.00 1.67 104 LEU A O 7
ATOM 9172 N N . ALA A 1 91 ? 2.653 3.483 -5.048 1.00 1.25 105 ALA A N 7
ATOM 9173 C CA . ALA A 1 91 ? 3.057 2.116 -5.395 1.00 1.18 105 ALA A CA 7
ATOM 9174 C C . ALA A 1 91 ? 2.958 1.139 -4.197 1.00 1.08 105 ALA A C 7
ATOM 9175 O O . ALA A 1 91 ? 3.253 1.505 -3.055 1.00 1.13 105 ALA A O 7
ATOM 9182 N N . ILE A 1 92 ? 2.524 -0.103 -4.451 1.00 0.98 106 ILE A N 7
ATOM 9183 C CA . ILE A 1 92 ? 2.403 -1.182 -3.456 1.00 0.85 106 ILE A CA 7
ATOM 9184 C C . ILE A 1 92 ? 3.415 -2.317 -3.677 1.00 0.74 106 ILE A C 7
ATOM 9185 O O . ILE A 1 92 ? 3.844 -2.573 -4.804 1.00 0.73 106 ILE A O 7
ATOM 9201 N N . GLN A 1 93 ? 3.734 -3.039 -2.601 1.00 0.73 107 GLN A N 7
ATOM 9202 C CA . GLN A 1 93 ? 4.480 -4.305 -2.589 1.00 0.70 107 GLN A CA 7
ATOM 9203 C C . GLN A 1 93 ? 3.749 -5.317 -1.683 1.00 0.69 107 GLN A C 7
ATOM 9204 O O . GLN A 1 93 ? 3.832 -5.220 -0.457 1.00 0.84 107 GLN A O 7
ATOM 9218 N N . ALA A 1 94 ? 3.007 -6.269 -2.263 1.00 0.68 108 ALA A N 7
ATOM 9219 C CA . ALA A 1 94 ? 2.225 -7.265 -1.514 1.00 0.75 108 ALA A CA 7
ATOM 9220 C C . ALA A 1 94 ? 3.054 -8.511 -1.130 1.00 1.10 108 ALA A C 7
ATOM 9221 O O . ALA A 1 94 ? 3.883 -8.955 -1.927 1.00 1.68 108 ALA A O 7
ATOM 9228 N N . ARG A 1 95 ? 2.839 -9.085 0.064 1.00 0.87 109 ARG A N 7
ATOM 9229 C CA . ARG A 1 95 ? 3.297 -10.443 0.458 1.00 0.85 109 ARG A CA 7
ATOM 9230 C C . ARG A 1 95 ? 2.314 -11.209 1.363 1.00 0.66 109 ARG A C 7
ATOM 9231 O O . ARG A 1 95 ? 1.500 -10.632 2.088 1.00 0.77 109 ARG A O 7
ATOM 9252 N N . THR A 1 96 ? 2.520 -12.522 1.441 1.00 0.66 110 THR A N 7
ATOM 9253 C CA . THR A 1 96 ? 1.988 -13.389 2.506 1.00 0.67 110 THR A CA 7
ATOM 9254 C C . THR A 1 96 ? 2.897 -13.405 3.749 1.00 0.62 110 THR A C 7
ATOM 9255 O O . THR A 1 96 ? 4.117 -13.181 3.653 1.00 0.60 110 THR A O 7
ATOM 9266 N N . PRO A 1 97 ? 2.351 -13.680 4.951 1.00 0.65 111 PRO A N 7
ATOM 9267 C CA . PRO A 1 97 ? 3.167 -13.721 6.153 1.00 0.64 111 PRO A CA 7
ATOM 9268 C C . PRO A 1 97 ? 4.257 -14.786 6.060 1.00 0.70 111 PRO A C 7
ATOM 9269 O O . PRO A 1 97 ? 5.380 -14.482 6.432 1.00 0.76 111 PRO A O 7
ATOM 9280 N N . ALA A 1 98 ? 4.035 -15.973 5.489 1.00 0.78 112 ALA A N 7
ATOM 9281 C CA . ALA A 1 98 ? 5.083 -17.000 5.477 1.00 0.91 112 ALA A CA 7
ATOM 9282 C C . ALA A 1 98 ? 6.270 -16.732 4.521 1.00 0.90 112 ALA A C 7
ATOM 9283 O O . ALA A 1 98 ? 7.377 -17.188 4.818 1.00 1.03 112 ALA A O 7
ATOM 9290 N N . GLN A 1 99 ? 6.110 -15.950 3.441 1.00 0.83 113 GLN A N 7
ATOM 9291 C CA . GLN A 1 99 ? 7.274 -15.412 2.702 1.00 0.84 113 GLN A CA 7
ATOM 9292 C C . GLN A 1 99 ? 7.899 -14.210 3.429 1.00 0.79 113 GLN A C 7
ATOM 9293 O O . GLN A 1 99 ? 9.120 -14.029 3.373 1.00 0.96 113 GLN A O 7
ATOM 9307 N N . TRP A 1 100 ? 7.105 -13.426 4.181 1.00 0.66 114 TRP A N 7
ATOM 9308 C CA . TRP A 1 100 ? 7.700 -12.459 5.115 1.00 0.67 114 TRP A CA 7
ATOM 9309 C C . TRP A 1 100 ? 8.540 -13.135 6.220 1.00 0.83 114 TRP A C 7
ATOM 9310 O O . TRP A 1 100 ? 9.618 -12.640 6.561 1.00 0.94 114 TRP A O 7
ATOM 9331 N N . ARG A 1 101 ? 8.114 -14.314 6.699 1.00 0.94 115 ARG A N 7
ATOM 9332 C CA . ARG A 1 101 ? 8.877 -15.172 7.635 1.00 1.30 115 ARG A CA 7
ATOM 9333 C C . ARG A 1 101 ? 10.194 -15.628 6.995 1.00 1.49 115 ARG A C 7
ATOM 9334 O O . ARG A 1 101 ? 11.247 -15.527 7.617 1.00 1.74 115 ARG A O 7
ATOM 9355 N N . GLU A 1 102 ? 10.141 -16.061 5.734 1.00 1.50 116 GLU A N 7
ATOM 9356 C CA . GLU A 1 102 ? 11.289 -16.616 5.006 1.00 1.85 116 GLU A CA 7
ATOM 9357 C C . GLU A 1 102 ? 12.374 -15.581 4.658 1.00 1.74 116 GLU A C 7
ATOM 9358 O O . GLU A 1 102 ? 13.558 -15.865 4.849 1.00 2.24 116 GLU A O 7
ATOM 9370 N N . ASN A 1 103 ? 12.007 -14.421 4.102 1.00 1.36 117 ASN A N 7
ATOM 9371 C CA . ASN A 1 103 ? 12.978 -13.461 3.544 1.00 1.59 117 ASN A CA 7
ATOM 9372 C C . ASN A 1 103 ? 12.626 -11.966 3.753 1.00 1.68 117 ASN A C 7
ATOM 9373 O O . ASN A 1 103 ? 13.315 -11.090 3.226 1.00 2.12 117 ASN A O 7
ATOM 9384 N N . SER A 1 104 ? 11.486 -11.652 4.380 1.00 2.12 118 SER A N 7
ATOM 9385 C CA . SER A 1 104 ? 10.684 -10.442 4.073 1.00 2.87 118 SER A CA 7
ATOM 9386 C C . SER A 1 104 ? 10.203 -10.367 2.599 1.00 3.09 118 SER A C 7
ATOM 9387 O O . SER A 1 104 ? 9.512 -9.427 2.211 1.00 3.93 118 SER A O 7
ATOM 9395 N N . PRO A 1 17 ? -1.487 12.272 7.923 1.00 1.40 31 PRO A N 8
ATOM 9396 C CA . PRO A 1 17 ? -0.638 11.807 6.834 1.00 1.24 31 PRO A CA 8
ATOM 9397 C C . PRO A 1 17 ? -1.188 10.515 6.223 1.00 1.07 31 PRO A C 8
ATOM 9398 O O . PRO A 1 17 ? -1.741 9.651 6.926 1.00 0.98 31 PRO A O 8
ATOM 9409 N N . VAL A 1 18 ? -1.021 10.374 4.906 1.00 1.09 32 VAL A N 8
ATOM 9410 C CA . VAL A 1 18 ? -1.696 9.316 4.128 1.00 1.07 32 VAL A CA 8
ATOM 9411 C C . VAL A 1 18 ? -1.228 7.915 4.521 1.00 0.90 32 VAL A C 8
ATOM 9412 O O . VAL A 1 18 ? -1.950 6.948 4.297 1.00 0.87 32 VAL A O 8
ATOM 9425 N N . GLU A 1 19 ? -0.056 7.804 5.153 1.00 0.83 33 GLU A N 8
ATOM 9426 C CA . GLU A 1 19 ? 0.538 6.544 5.600 1.00 0.74 33 GLU A CA 8
ATOM 9427 C C . GLU A 1 19 ? -0.059 6.081 6.937 1.00 0.65 33 GLU A C 8
ATOM 9428 O O . GLU A 1 19 ? -0.265 4.892 7.160 1.00 0.73 33 GLU A O 8
ATOM 9440 N N . ALA A 1 20 ? -0.442 7.032 7.789 1.00 0.67 34 ALA A N 8
ATOM 9441 C CA . ALA A 1 20 ? -1.201 6.775 9.008 1.00 0.69 34 ALA A CA 8
ATOM 9442 C C . ALA A 1 20 ? -2.658 6.410 8.677 1.00 0.69 34 ALA A C 8
ATOM 9443 O O . ALA A 1 20 ? -3.196 5.432 9.221 1.00 0.70 34 ALA A O 8
ATOM 9450 N N . ALA A 1 21 ? -3.251 7.144 7.727 1.00 0.75 35 ALA A N 8
ATOM 9451 C CA . ALA A 1 21 ? -4.560 6.798 7.182 1.00 0.84 35 ALA A CA 8
ATOM 9452 C C . ALA A 1 21 ? -4.563 5.385 6.565 1.00 0.84 35 ALA A C 8
ATOM 9453 O O . ALA A 1 21 ? -5.376 4.559 6.974 1.00 0.93 35 ALA A O 8
ATOM 9460 N N . ILE A 1 22 ? -3.609 5.053 5.681 1.00 0.81 36 ILE A N 8
ATOM 9461 C CA . ILE A 1 22 ? -3.566 3.729 5.035 1.00 0.85 36 ILE A CA 8
ATOM 9462 C C . ILE A 1 22 ? -3.278 2.602 6.035 1.00 0.80 36 ILE A C 8
ATOM 9463 O O . ILE A 1 22 ? -3.920 1.563 5.950 1.00 0.90 36 ILE A O 8
ATOM 9479 N N . ARG A 1 23 ? -2.397 2.810 7.028 1.00 0.72 37 ARG A N 8
ATOM 9480 C CA . ARG A 1 23 ? -2.218 1.902 8.182 1.00 0.73 37 ARG A CA 8
ATOM 9481 C C . ARG A 1 23 ? -3.561 1.528 8.809 1.00 0.76 37 ARG A C 8
ATOM 9482 O O . ARG A 1 23 ? -3.974 0.365 8.794 1.00 0.79 37 ARG A O 8
ATOM 9503 N N . THR A 1 24 ? -4.243 2.547 9.332 1.00 0.83 38 THR A N 8
ATOM 9504 C CA . THR A 1 24 ? -5.479 2.319 10.108 1.00 1.01 38 THR A CA 8
ATOM 9505 C C . THR A 1 24 ? -6.623 1.791 9.223 1.00 1.03 38 THR A C 8
ATOM 9506 O O . THR A 1 24 ? -7.340 0.863 9.620 1.00 1.06 38 THR A O 8
ATOM 9517 N N . LYS A 1 25 ? -6.756 2.303 7.991 1.00 1.04 39 LYS A N 8
ATOM 9518 C CA . LYS A 1 25 ? -7.783 1.880 7.027 1.00 1.10 39 LYS A CA 8
ATOM 9519 C C . LYS A 1 25 ? -7.565 0.463 6.500 1.00 1.04 39 LYS A C 8
ATOM 9520 O O . LYS A 1 25 ? -8.535 -0.278 6.382 1.00 1.13 39 LYS A O 8
ATOM 9539 N N . LEU A 1 26 ? -6.331 0.049 6.209 1.00 0.93 40 LEU A N 8
ATOM 9540 C CA . LEU A 1 26 ? -6.055 -1.303 5.709 1.00 0.87 40 LEU A CA 8
ATOM 9541 C C . LEU A 1 26 ? -6.117 -2.340 6.837 1.00 0.86 40 LEU A C 8
ATOM 9542 O O . LEU A 1 26 ? -6.574 -3.457 6.591 1.00 0.88 40 LEU A O 8
ATOM 9558 N N . GLU A 1 27 ? -5.771 -1.970 8.079 1.00 0.87 41 GLU A N 8
ATOM 9559 C CA . GLU A 1 27 ? -6.133 -2.797 9.242 1.00 0.92 41 GLU A CA 8
ATOM 9560 C C . GLU A 1 27 ? -7.653 -2.957 9.418 1.00 1.01 41 GLU A C 8
ATOM 9561 O O . GLU A 1 27 ? -8.111 -4.070 9.690 1.00 1.08 41 GLU A O 8
ATOM 9573 N N . GLU A 1 28 ? -8.452 -1.908 9.186 1.00 1.07 42 GLU A N 8
ATOM 9574 C CA . GLU A 1 28 ? -9.915 -2.029 9.104 1.00 1.16 42 GLU A CA 8
ATOM 9575 C C . GLU A 1 28 ? -10.366 -2.965 7.959 1.00 1.24 42 GLU A C 8
ATOM 9576 O O . GLU A 1 28 ? -11.250 -3.802 8.149 1.00 1.43 42 GLU A O 8
ATOM 9588 N N . ALA A 1 29 ? -9.743 -2.849 6.782 1.00 1.12 43 ALA A N 8
ATOM 9589 C CA . ALA A 1 29 ? -10.236 -3.410 5.523 1.00 1.12 43 ALA A CA 8
ATOM 9590 C C . ALA A 1 29 ? -9.896 -4.887 5.258 1.00 1.00 43 ALA A C 8
ATOM 9591 O O . ALA A 1 29 ? -10.762 -5.612 4.758 1.00 1.05 43 ALA A O 8
ATOM 9598 N N . LEU A 1 30 ? -8.640 -5.311 5.479 1.00 0.90 44 LEU A N 8
ATOM 9599 C CA . LEU A 1 30 ? -8.138 -6.618 5.023 1.00 0.90 44 LEU A CA 8
ATOM 9600 C C . LEU A 1 30 ? -7.349 -7.451 6.045 1.00 0.97 44 LEU A C 8
ATOM 9601 O O . LEU A 1 30 ? -6.944 -8.569 5.736 1.00 1.18 44 LEU A O 8
ATOM 9617 N N . SER A 1 31 ? -7.134 -6.927 7.252 1.00 0.99 45 SER A N 8
ATOM 9618 C CA . SER A 1 31 ? -6.354 -7.565 8.327 1.00 1.15 45 SER A CA 8
ATOM 9619 C C . SER A 1 31 ? -4.904 -7.970 7.943 1.00 1.00 45 SER A C 8
ATOM 9620 O O . SER A 1 31 ? -4.606 -9.163 7.833 1.00 1.18 45 SER A O 8
ATOM 9628 N N . PRO A 1 32 ? -3.978 -7.003 7.766 1.00 0.78 46 PRO A N 8
ATOM 9629 C CA . PRO A 1 32 ? -2.553 -7.238 7.494 1.00 0.64 46 PRO A CA 8
ATOM 9630 C C . PRO A 1 32 ? -1.814 -8.163 8.474 1.00 0.75 46 PRO A C 8
ATOM 9631 O O . PRO A 1 32 ? -2.126 -8.203 9.664 1.00 0.98 46 PRO A O 8
ATOM 9642 N N . GLU A 1 33 ? -0.744 -8.811 8.003 1.00 0.69 47 GLU A N 8
ATOM 9643 C CA . GLU A 1 33 ? 0.333 -9.345 8.832 1.00 0.80 47 GLU A CA 8
ATOM 9644 C C . GLU A 1 33 ? 1.498 -8.367 8.979 1.00 0.94 47 GLU A C 8
ATOM 9645 O O . GLU A 1 33 ? 2.058 -8.259 10.072 1.00 1.15 47 GLU A O 8
ATOM 9657 N N . VAL A 1 34 ? 1.824 -7.614 7.919 1.00 0.82 48 VAL A N 8
ATOM 9658 C CA . VAL A 1 34 ? 2.682 -6.426 8.035 1.00 0.67 48 VAL A CA 8
ATOM 9659 C C . VAL A 1 34 ? 2.157 -5.254 7.226 1.00 0.76 48 VAL A C 8
ATOM 9660 O O . VAL A 1 34 ? 1.433 -5.429 6.240 1.00 1.23 48 VAL A O 8
ATOM 9673 N N . LEU A 1 35 ? 2.706 -4.080 7.532 1.00 0.65 49 LEU A N 8
ATOM 9674 C CA . LEU A 1 35 ? 3.076 -3.152 6.468 1.00 0.78 49 LEU A CA 8
ATOM 9675 C C . LEU A 1 35 ? 4.312 -2.302 6.824 1.00 0.78 49 LEU A C 8
ATOM 9676 O O . LEU A 1 35 ? 4.383 -1.689 7.890 1.00 0.92 49 LEU A O 8
ATOM 9692 N N . GLU A 1 36 ? 5.292 -2.279 5.919 1.00 0.85 50 GLU A N 8
ATOM 9693 C CA . GLU A 1 36 ? 6.465 -1.381 5.939 1.00 0.86 50 GLU A CA 8
ATOM 9694 C C . GLU A 1 36 ? 6.444 -0.424 4.741 1.00 0.78 50 GLU A C 8
ATOM 9695 O O . GLU A 1 36 ? 6.414 -0.865 3.593 1.00 0.84 50 GLU A O 8
ATOM 9707 N N . LEU A 1 37 ? 6.417 0.881 4.991 1.00 0.73 51 LEU A N 8
ATOM 9708 C CA . LEU A 1 37 ? 6.086 1.891 3.958 1.00 0.67 51 LEU A CA 8
ATOM 9709 C C . LEU A 1 37 ? 6.733 3.292 4.113 1.00 0.69 51 LEU A C 8
ATOM 9710 O O . LEU A 1 37 ? 7.072 3.703 5.227 1.00 0.74 51 LEU A O 8
ATOM 9726 N N . ARG A 1 38 ? 6.866 4.054 3.009 1.00 0.73 52 ARG A N 8
ATOM 9727 C CA . ARG A 1 38 ? 7.547 5.375 2.971 1.00 0.79 52 ARG A CA 8
ATOM 9728 C C . ARG A 1 38 ? 7.058 6.266 1.814 1.00 0.81 52 ARG A C 8
ATOM 9729 O O . ARG A 1 38 ? 6.888 5.792 0.689 1.00 0.90 52 ARG A O 8
ATOM 9750 N N . ASN A 1 39 ? 6.883 7.563 2.061 1.00 0.81 53 ASN A N 8
ATOM 9751 C CA . ASN A 1 39 ? 6.533 8.602 1.076 1.00 0.74 53 ASN A CA 8
ATOM 9752 C C . ASN A 1 39 ? 7.759 9.477 0.716 1.00 0.83 53 ASN A C 8
ATOM 9753 O O . ASN A 1 39 ? 8.548 9.835 1.591 1.00 1.08 53 ASN A O 8
ATOM 9764 N N . GLU A 1 40 ? 7.896 9.847 -0.562 1.00 0.99 54 GLU A N 8
ATOM 9765 C CA . GLU A 1 40 ? 9.007 10.654 -1.115 1.00 1.40 54 GLU A CA 8
ATOM 9766 C C . GLU A 1 40 ? 8.593 12.067 -1.593 1.00 1.20 54 GLU A C 8
ATOM 9767 O O . GLU A 1 40 ? 9.431 12.888 -1.968 1.00 1.46 54 GLU A O 8
ATOM 9779 N N . SER A 1 41 ? 7.292 12.373 -1.549 1.00 0.84 55 SER A N 8
ATOM 9780 C CA . SER A 1 41 ? 6.638 13.645 -1.899 1.00 0.88 55 SER A CA 8
ATOM 9781 C C . SER A 1 41 ? 7.158 14.939 -1.253 1.00 1.27 55 SER A C 8
ATOM 9782 O O . SER A 1 41 ? 6.748 16.030 -1.646 1.00 1.67 55 SER A O 8
ATOM 9790 N N . GLY A 1 42 ? 8.063 14.837 -0.282 1.00 1.36 56 GLY A N 8
ATOM 9791 C CA . GLY A 1 42 ? 8.871 15.961 0.219 1.00 1.72 56 GLY A CA 8
ATOM 9792 C C . GLY A 1 42 ? 9.903 16.491 -0.797 1.00 2.00 56 GLY A C 8
ATOM 9793 O O . GLY A 1 42 ? 10.418 17.597 -0.632 1.00 2.32 56 GLY A O 8
ATOM 9797 N N . GLY A 1 43 ? 10.182 15.742 -1.871 1.00 1.93 57 GLY A N 8
ATOM 9798 C CA . GLY A 1 43 ? 10.875 16.226 -3.072 1.00 2.28 57 GLY A CA 8
ATOM 9799 C C . GLY A 1 43 ? 9.964 17.055 -3.988 1.00 2.44 57 GLY A C 8
ATOM 9800 O O . GLY A 1 43 ? 9.076 17.770 -3.523 1.00 4.15 57 GLY A O 8
ATOM 9804 N N . HIS A 1 44 ? 10.142 16.917 -5.303 1.00 1.54 58 HIS A N 8
ATOM 9805 C CA . HIS A 1 44 ? 9.139 17.259 -6.332 1.00 1.37 58 HIS A CA 8
ATOM 9806 C C . HIS A 1 44 ? 8.717 18.743 -6.454 1.00 1.69 58 HIS A C 8
ATOM 9807 O O . HIS A 1 44 ? 7.796 19.050 -7.215 1.00 3.08 58 HIS A O 8
ATOM 9821 N N . ALA A 1 45 ? 9.394 19.674 -5.769 1.00 1.96 59 ALA A N 8
ATOM 9822 C CA . ALA A 1 45 ? 9.120 21.122 -5.777 1.00 2.13 59 ALA A CA 8
ATOM 9823 C C . ALA A 1 45 ? 7.661 21.509 -5.438 1.00 1.93 59 ALA A C 8
ATOM 9824 O O . ALA A 1 45 ? 7.147 22.522 -5.927 1.00 2.26 59 ALA A O 8
ATOM 9831 N N . VAL A 1 46 ? 6.964 20.677 -4.657 1.00 1.50 60 VAL A N 8
ATOM 9832 C CA . VAL A 1 46 ? 5.514 20.777 -4.424 1.00 1.34 60 VAL A CA 8
ATOM 9833 C C . VAL A 1 46 ? 5.162 21.666 -3.210 1.00 1.41 60 VAL A C 8
ATOM 9834 O O . VAL A 1 46 ? 5.826 21.571 -2.170 1.00 1.54 60 VAL A O 8
ATOM 9847 N N . PRO A 1 47 ? 4.126 22.528 -3.303 1.00 1.61 61 PRO A N 8
ATOM 9848 C CA . PRO A 1 47 ? 3.790 23.513 -2.267 1.00 1.83 61 PRO A CA 8
ATOM 9849 C C . PRO A 1 47 ? 3.170 22.885 -0.998 1.00 2.21 61 PRO A C 8
ATOM 9850 O O . PRO A 1 47 ? 2.686 21.748 -1.057 1.00 2.36 61 PRO A O 8
ATOM 9861 N N . PRO A 1 48 ? 3.150 23.600 0.148 1.00 2.57 62 PRO A N 8
ATOM 9862 C CA . PRO A 1 48 ? 2.778 23.043 1.454 1.00 3.04 62 PRO A CA 8
ATOM 9863 C C . PRO A 1 48 ? 1.422 22.326 1.496 1.00 3.18 62 PRO A C 8
ATOM 9864 O O . PRO A 1 48 ? 0.430 22.788 0.925 1.00 3.32 62 PRO A O 8
ATOM 9875 N N . GLY A 1 49 ? 1.377 21.181 2.177 1.00 3.30 63 GLY A N 8
ATOM 9876 C CA . GLY A 1 49 ? 0.237 20.250 2.189 1.00 3.46 63 GLY A CA 8
ATOM 9877 C C . GLY A 1 49 ? 0.225 19.240 1.037 1.00 2.81 63 GLY A C 8
ATOM 9878 O O . GLY A 1 49 ? -0.560 18.290 1.059 1.00 2.90 63 GLY A O 8
ATOM 9882 N N . SER A 1 50 ? 1.130 19.378 0.061 1.00 2.23 64 SER A N 8
ATOM 9883 C CA . SER A 1 50 ? 1.347 18.361 -0.968 1.00 1.68 64 SER A CA 8
ATOM 9884 C C . SER A 1 50 ? 1.938 17.089 -0.356 1.00 1.24 64 SER A C 8
ATOM 9885 O O . SER A 1 50 ? 3.001 17.109 0.268 1.00 1.35 64 SER A O 8
ATOM 9893 N N . GLU A 1 51 ? 1.238 15.982 -0.559 1.00 1.17 65 GLU A N 8
ATOM 9894 C CA . GLU A 1 51 ? 1.538 14.645 -0.035 1.00 1.01 65 GLU A CA 8
ATOM 9895 C C . GLU A 1 51 ? 1.175 13.621 -1.134 1.00 0.81 65 GLU A C 8
ATOM 9896 O O . GLU A 1 51 ? 0.221 12.856 -1.018 1.00 1.04 65 GLU A O 8
ATOM 9908 N N . THR A 1 52 ? 1.856 13.738 -2.284 1.00 0.64 66 THR A N 8
ATOM 9909 C CA . THR A 1 52 ? 1.410 13.286 -3.627 1.00 0.70 66 THR A CA 8
ATOM 9910 C C . THR A 1 52 ? 1.953 11.921 -4.076 1.00 0.62 66 THR A C 8
ATOM 9911 O O . THR A 1 52 ? 1.555 11.388 -5.122 1.00 0.80 66 THR A O 8
ATOM 9922 N N . HIS A 1 53 ? 2.936 11.407 -3.338 1.00 0.50 67 HIS A N 8
ATOM 9923 C CA . HIS A 1 53 ? 3.940 10.462 -3.826 1.00 0.50 67 HIS A CA 8
ATOM 9924 C C . HIS A 1 53 ? 4.241 9.411 -2.747 1.00 0.46 67 HIS A C 8
ATOM 9925 O O . HIS A 1 53 ? 4.618 9.794 -1.636 1.00 0.51 67 HIS A O 8
ATOM 9939 N N . PHE A 1 54 ? 4.073 8.116 -3.052 1.00 0.48 68 PHE A N 8
ATOM 9940 C CA . PHE A 1 54 ? 4.045 7.069 -2.021 1.00 0.49 68 PHE A CA 8
ATOM 9941 C C . PHE A 1 54 ? 4.634 5.699 -2.449 1.00 0.49 68 PHE A C 8
ATOM 9942 O O . PHE A 1 54 ? 4.533 5.295 -3.613 1.00 0.58 68 PHE A O 8
ATOM 9959 N N . ARG A 1 55 ? 5.214 4.927 -1.514 1.00 0.51 69 ARG A N 8
ATOM 9960 C CA . ARG A 1 55 ? 5.455 3.483 -1.695 1.00 0.49 69 ARG A CA 8
ATOM 9961 C C . ARG A 1 55 ? 5.116 2.635 -0.470 1.00 0.47 69 ARG A C 8
ATOM 9962 O O . ARG A 1 55 ? 5.275 3.088 0.663 1.00 0.54 69 ARG A O 8
ATOM 9983 N N . VAL A 1 56 ? 4.677 1.391 -0.713 1.00 0.52 70 VAL A N 8
ATOM 9984 C CA . VAL A 1 56 ? 4.302 0.420 0.343 1.00 0.59 70 VAL A CA 8
ATOM 9985 C C . VAL A 1 56 ? 4.888 -0.977 0.106 1.00 0.62 70 VAL A C 8
ATOM 9986 O O . VAL A 1 56 ? 4.925 -1.480 -1.022 1.00 0.67 70 VAL A O 8
ATOM 9999 N N . ALA A 1 57 ? 5.237 -1.641 1.206 1.00 0.65 71 ALA A N 8
ATOM 10000 C CA . ALA A 1 57 ? 5.327 -3.101 1.285 1.00 0.68 71 ALA A CA 8
ATOM 10001 C C . ALA A 1 57 ? 4.332 -3.667 2.285 1.00 0.77 71 ALA A C 8
ATOM 10002 O O . ALA A 1 57 ? 4.271 -3.253 3.441 1.00 0.87 71 ALA A O 8
ATOM 10009 N N . VAL A 1 58 ? 3.520 -4.607 1.810 1.00 0.79 72 VAL A N 8
ATOM 10010 C CA . VAL A 1 58 ? 2.363 -5.110 2.498 1.00 0.80 72 VAL A CA 8
ATOM 10011 C C . VAL A 1 58 ? 2.290 -6.629 2.353 1.00 0.73 72 VAL A C 8
ATOM 10012 O O . VAL A 1 58 ? 2.516 -7.189 1.281 1.00 0.80 72 VAL A O 8
ATOM 10025 N N . VAL A 1 59 ? 1.944 -7.308 3.445 1.00 0.66 73 VAL A N 8
ATOM 10026 C CA . VAL A 1 59 ? 1.844 -8.771 3.496 1.00 0.65 73 VAL A CA 8
ATOM 10027 C C . VAL A 1 59 ? 0.627 -9.188 4.301 1.00 0.59 73 VAL A C 8
ATOM 10028 O O . VAL A 1 59 ? 0.429 -8.696 5.421 1.00 0.63 73 VAL A O 8
ATOM 10041 N N . SER A 1 60 ? -0.188 -10.065 3.705 1.00 0.57 74 SER A N 8
ATOM 10042 C CA . SER A 1 60 ? -1.447 -10.519 4.317 1.00 0.54 74 SER A CA 8
ATOM 10043 C C . SER A 1 60 ? -1.967 -11.836 3.729 1.00 0.68 74 SER A C 8
ATOM 10044 O O . SER A 1 60 ? -1.808 -12.103 2.537 1.00 0.79 74 SER A O 8
ATOM 10052 N N . SER A 1 61 ? -2.652 -12.639 4.547 1.00 0.77 75 SER A N 8
ATOM 10053 C CA . SER A 1 61 ? -3.408 -13.821 4.106 1.00 1.02 75 SER A CA 8
ATOM 10054 C C . SER A 1 61 ? -4.622 -13.470 3.237 1.00 1.15 75 SER A C 8
ATOM 10055 O O . SER A 1 61 ? -5.184 -14.336 2.566 1.00 1.50 75 SER A O 8
ATOM 10063 N N . ARG A 1 62 ? -5.014 -12.192 3.153 1.00 1.02 76 ARG A N 8
ATOM 10064 C CA . ARG A 1 62 ? -6.030 -11.749 2.188 1.00 1.20 76 ARG A CA 8
ATOM 10065 C C . ARG A 1 62 ? -5.535 -11.776 0.737 1.00 1.20 76 ARG A C 8
ATOM 10066 O O . ARG A 1 62 ? -6.356 -11.840 -0.178 1.00 1.36 76 ARG A O 8
ATOM 10087 N N . PHE A 1 63 ? -4.213 -11.751 0.529 1.00 1.06 77 PHE A N 8
ATOM 10088 C CA . PHE A 1 63 ? -3.560 -11.705 -0.772 1.00 1.05 77 PHE A CA 8
ATOM 10089 C C . PHE A 1 63 ? -3.126 -13.095 -1.269 1.00 1.10 77 PHE A C 8
ATOM 10090 O O . PHE A 1 63 ? -2.609 -13.190 -2.380 1.00 1.31 77 PHE A O 8
ATOM 10107 N N . GLU A 1 64 ? -3.281 -14.166 -0.474 1.00 1.06 78 GLU A N 8
ATOM 10108 C CA . GLU A 1 64 ? -3.099 -15.540 -0.923 1.00 1.17 78 GLU A CA 8
ATOM 10109 C C . GLU A 1 64 ? -4.355 -16.185 -1.542 1.00 1.54 78 GLU A C 8
ATOM 10110 O O . GLU A 1 64 ? -5.485 -15.883 -1.142 1.00 1.86 78 GLU A O 8
ATOM 10122 N N . GLY A 1 65 ? -4.149 -17.080 -2.514 1.00 1.80 79 GLY A N 8
ATOM 10123 C CA . GLY A 1 65 ? -5.160 -17.602 -3.451 1.00 2.28 79 GLY A CA 8
ATOM 10124 C C . GLY A 1 65 ? -5.003 -17.081 -4.889 1.00 1.91 79 GLY A C 8
ATOM 10125 O O . GLY A 1 65 ? -5.942 -17.177 -5.689 1.00 2.65 79 GLY A O 8
ATOM 10129 N N . LEU A 1 66 ? -3.868 -16.431 -5.179 1.00 1.05 80 LEU A N 8
ATOM 10130 C CA . LEU A 1 66 ? -3.706 -15.379 -6.189 1.00 1.10 80 LEU A CA 8
ATOM 10131 C C . LEU A 1 66 ? -2.241 -15.293 -6.659 1.00 0.99 80 LEU A C 8
ATOM 10132 O O . LEU A 1 66 ? -1.339 -15.240 -5.823 1.00 1.18 80 LEU A O 8
ATOM 10148 N N . SER A 1 67 ? -1.992 -15.155 -7.963 1.00 0.90 81 SER A N 8
ATOM 10149 C CA . SER A 1 67 ? -0.660 -14.846 -8.528 1.00 1.00 81 SER A CA 8
ATOM 10150 C C . SER A 1 67 ? -0.150 -13.425 -8.203 1.00 0.93 81 SER A C 8
ATOM 10151 O O . SER A 1 67 ? -0.954 -12.583 -7.811 1.00 0.90 81 SER A O 8
ATOM 10159 N N . PRO A 1 68 ? 1.153 -13.101 -8.382 1.00 1.07 82 PRO A N 8
ATOM 10160 C CA . PRO A 1 68 ? 1.723 -11.785 -8.050 1.00 1.17 82 PRO A CA 8
ATOM 10161 C C . PRO A 1 68 ? 1.110 -10.590 -8.807 1.00 1.09 82 PRO A C 8
ATOM 10162 O O . PRO A 1 68 ? 0.622 -9.656 -8.167 1.00 1.06 82 PRO A O 8
ATOM 10173 N N . LEU A 1 69 ? 1.045 -10.613 -10.146 1.00 1.10 83 LEU A N 8
ATOM 10174 C CA . LEU A 1 69 ? 0.375 -9.529 -10.888 1.00 1.08 83 LEU A CA 8
ATOM 10175 C C . LEU A 1 69 ? -1.140 -9.525 -10.623 1.00 0.98 83 LEU A C 8
ATOM 10176 O O . LEU A 1 69 ? -1.726 -8.461 -10.441 1.00 1.00 83 LEU A O 8
ATOM 10192 N N . GLN A 1 70 ? -1.757 -10.704 -10.517 1.00 0.96 84 GLN A N 8
ATOM 10193 C CA . GLN A 1 70 ? -3.174 -10.879 -10.177 1.00 0.93 84 GLN A CA 8
ATOM 10194 C C . GLN A 1 70 ? -3.545 -10.206 -8.839 1.00 0.93 84 GLN A C 8
ATOM 10195 O O . GLN A 1 70 ? -4.499 -9.424 -8.788 1.00 0.99 84 GLN A O 8
ATOM 10209 N N . ARG A 1 71 ? -2.779 -10.450 -7.761 1.00 0.89 85 ARG A N 8
ATOM 10210 C CA . ARG A 1 71 ? -2.995 -9.820 -6.439 1.00 0.92 85 ARG A CA 8
ATOM 10211 C C . ARG A 1 71 ? -2.658 -8.324 -6.445 1.00 0.98 85 ARG A C 8
ATOM 10212 O O . ARG A 1 71 ? -3.386 -7.546 -5.837 1.00 1.06 85 ARG A O 8
ATOM 10233 N N . HIS A 1 72 ? -1.610 -7.906 -7.161 1.00 0.95 86 HIS A N 8
ATOM 10234 C CA . HIS A 1 72 ? -1.285 -6.488 -7.357 1.00 0.97 86 HIS A CA 8
ATOM 10235 C C . HIS A 1 72 ? -2.447 -5.746 -8.053 1.00 1.02 86 HIS A C 8
ATOM 10236 O O . HIS A 1 72 ? -2.991 -4.794 -7.494 1.00 1.10 86 HIS A O 8
ATOM 10250 N N . ARG A 1 73 ? -2.929 -6.229 -9.208 1.00 1.03 87 ARG A N 8
ATOM 10251 C CA . ARG A 1 73 ? -4.088 -5.643 -9.908 1.00 1.16 87 ARG A CA 8
ATOM 10252 C C . ARG A 1 73 ? -5.373 -5.680 -9.076 1.00 1.16 87 ARG A C 8
ATOM 10253 O O . ARG A 1 73 ? -6.121 -4.705 -9.117 1.00 1.23 87 ARG A O 8
ATOM 10274 N N . LEU A 1 74 ? -5.585 -6.716 -8.254 1.00 1.13 88 LEU A N 8
ATOM 10275 C CA . LEU A 1 74 ? -6.671 -6.740 -7.262 1.00 1.23 88 LEU A CA 8
ATOM 10276 C C . LEU A 1 74 ? -6.565 -5.542 -6.310 1.00 1.24 88 LEU A C 8
ATOM 10277 O O . LEU A 1 74 ? -7.506 -4.765 -6.206 1.00 1.31 88 LEU A O 8
ATOM 10293 N N . VAL A 1 75 ? -5.404 -5.322 -5.686 1.00 1.19 89 VAL A N 8
ATOM 10294 C CA . VAL A 1 75 ? -5.154 -4.143 -4.820 1.00 1.27 89 VAL A CA 8
ATOM 10295 C C . VAL A 1 75 ? -5.375 -2.811 -5.560 1.00 1.25 89 VAL A C 8
ATOM 10296 O O . VAL A 1 75 ? -5.945 -1.874 -5.014 1.00 1.34 89 VAL A O 8
ATOM 10309 N N . HIS A 1 76 ? -4.971 -2.725 -6.820 1.00 1.17 90 HIS A N 8
ATOM 10310 C CA . HIS A 1 76 ? -5.019 -1.515 -7.652 1.00 1.22 90 HIS A CA 8
ATOM 10311 C C . HIS A 1 76 ? -6.449 -1.155 -8.104 1.00 1.34 90 HIS A C 8
ATOM 10312 O O . HIS A 1 76 ? -6.750 0.028 -8.292 1.00 1.44 90 HIS A O 8
ATOM 10326 N N . ALA A 1 77 ? -7.319 -2.153 -8.310 1.00 1.38 91 ALA A N 8
ATOM 10327 C CA . ALA A 1 77 ? -8.745 -1.990 -8.616 1.00 1.54 91 ALA A CA 8
ATOM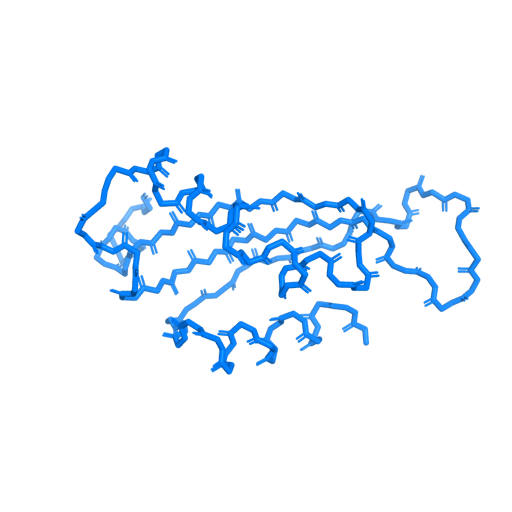 10328 C C . ALA A 1 77 ? -9.651 -1.913 -7.371 1.00 1.66 91 ALA A C 8
ATOM 10329 O O . ALA A 1 77 ? -10.576 -1.096 -7.315 1.00 1.81 91 ALA A O 8
ATOM 10336 N N . ALA A 1 78 ? -9.418 -2.773 -6.378 1.00 1.63 92 ALA A N 8
ATOM 10337 C CA . ALA A 1 78 ? -10.239 -2.900 -5.174 1.00 1.78 92 ALA A CA 8
ATOM 10338 C C . ALA A 1 78 ? -9.855 -1.900 -4.080 1.00 1.87 92 ALA A C 8
ATOM 10339 O O . ALA A 1 78 ? -10.751 -1.428 -3.380 1.00 2.11 92 ALA A O 8
ATOM 10346 N N . LEU A 1 79 ? -8.569 -1.526 -3.952 1.00 1.67 93 LEU A N 8
ATOM 10347 C CA . LEU A 1 79 ? -8.166 -0.490 -2.982 1.00 1.56 93 LEU A CA 8
ATOM 10348 C C . LEU A 1 79 ? -7.848 0.856 -3.658 1.00 1.26 93 LEU A C 8
ATOM 10349 O O . LEU A 1 79 ? -7.147 1.677 -3.079 1.00 1.16 93 LEU A O 8
ATOM 10365 N N . ALA A 1 80 ? -8.349 1.116 -4.867 1.00 1.30 94 ALA A N 8
ATOM 10366 C CA . ALA A 1 80 ? -7.935 2.248 -5.698 1.00 1.15 94 ALA A CA 8
ATOM 10367 C C . ALA A 1 80 ? -8.001 3.627 -5.014 1.00 1.00 94 ALA A C 8
ATOM 10368 O O . ALA A 1 80 ? -7.032 4.394 -5.064 1.00 0.87 94 ALA A O 8
ATOM 10375 N N . GLU A 1 81 ? -9.109 3.945 -4.345 1.00 1.20 95 GLU A N 8
ATOM 10376 C CA . GLU A 1 81 ? -9.283 5.226 -3.652 1.00 1.28 95 GLU A CA 8
ATOM 10377 C C . GLU A 1 81 ? -8.419 5.292 -2.379 1.00 1.44 95 GLU A C 8
ATOM 10378 O O . GLU A 1 81 ? -8.051 6.363 -1.902 1.00 1.68 95 GLU A O 8
ATOM 10390 N N . GLU A 1 82 ? -8.098 4.134 -1.810 1.00 1.47 96 GLU A N 8
ATOM 10391 C CA . GLU A 1 82 ? -7.531 3.913 -0.512 1.00 1.67 96 GLU A CA 8
ATOM 10392 C C . GLU A 1 82 ? -5.994 3.927 -0.578 1.00 1.60 96 GLU A C 8
ATOM 10393 O O . GLU A 1 82 ? -5.335 4.486 0.301 1.00 1.88 96 GLU A O 8
ATOM 10405 N N . LEU A 1 83 ? -5.424 3.408 -1.674 1.00 1.33 97 LEU A N 8
ATOM 10406 C CA . LEU A 1 83 ? -4.054 3.571 -2.124 1.00 1.40 97 LEU A CA 8
ATOM 10407 C C . LEU A 1 83 ? -3.781 4.968 -2.705 1.00 1.30 97 LEU A C 8
ATOM 10408 O O . LEU A 1 83 ? -2.864 5.650 -2.251 1.00 1.45 97 LEU A O 8
ATOM 10424 N N . GLY A 1 84 ? -4.586 5.402 -3.684 1.00 1.21 98 GLY A N 8
ATOM 10425 C CA . GLY A 1 84 ? -4.173 6.430 -4.658 1.00 1.52 98 GLY A CA 8
ATOM 10426 C C . GLY A 1 84 ? -5.148 7.596 -4.805 1.00 1.49 98 GLY A C 8
ATOM 10427 O O . GLY A 1 84 ? -4.967 8.477 -5.649 1.00 1.89 98 GLY A O 8
ATOM 10431 N N . GLY A 1 85 ? -6.172 7.626 -3.957 1.00 1.34 99 GLY A N 8
ATOM 10432 C CA . GLY A 1 85 ? -7.217 8.658 -3.952 1.00 1.68 99 GLY A CA 8
ATOM 10433 C C . GLY A 1 85 ? -6.655 10.080 -3.848 1.00 1.89 99 GLY A C 8
ATOM 10434 O O . GLY A 1 85 ? -6.998 10.912 -4.693 1.00 2.12 99 GLY A O 8
ATOM 10438 N N . PRO A 1 86 ? -5.736 10.339 -2.895 1.00 1.93 100 PRO A N 8
ATOM 10439 C CA . PRO A 1 86 ? -5.076 11.631 -2.714 1.00 2.16 100 PRO A CA 8
ATOM 10440 C C . PRO A 1 86 ? -3.599 11.661 -3.171 1.00 1.90 100 PRO A C 8
ATOM 10441 O O . PRO A 1 86 ? -2.892 12.632 -2.889 1.00 2.03 100 PRO A O 8
ATOM 10452 N N . VAL A 1 87 ? -3.111 10.598 -3.828 1.00 1.61 101 VAL A N 8
ATOM 10453 C CA . VAL A 1 87 ? -1.697 10.351 -4.191 1.00 1.38 101 VAL A CA 8
ATOM 10454 C C . VAL A 1 87 ? -1.592 10.080 -5.693 1.00 1.54 101 VAL A C 8
ATOM 10455 O O . VAL A 1 87 ? -2.014 9.032 -6.180 1.00 1.99 101 VAL A O 8
ATOM 10468 N N . HIS A 1 88 ? -1.029 11.031 -6.439 1.00 1.42 102 HIS A N 8
ATOM 10469 C CA . HIS A 1 88 ? -0.895 10.971 -7.898 1.00 1.56 102 HIS A CA 8
ATOM 10470 C C . HIS A 1 88 ? 0.157 9.964 -8.398 1.00 1.50 102 HIS A C 8
ATOM 10471 O O . HIS A 1 88 ? 0.001 9.422 -9.499 1.00 1.75 102 HIS A O 8
ATOM 10485 N N . ALA A 1 89 ? 1.185 9.647 -7.595 1.00 1.27 103 ALA A N 8
ATOM 10486 C CA . ALA A 1 89 ? 2.133 8.583 -7.948 1.00 1.29 103 ALA A CA 8
ATOM 10487 C C . ALA A 1 89 ? 2.428 7.659 -6.771 1.00 1.07 103 ALA A C 8
ATOM 10488 O O . ALA A 1 89 ? 2.751 8.105 -5.672 1.00 1.02 103 ALA A O 8
ATOM 10495 N N . LEU A 1 90 ? 2.351 6.357 -7.011 1.00 0.99 104 LEU A N 8
ATOM 10496 C CA . LEU A 1 90 ? 2.713 5.349 -6.039 1.00 0.87 104 LEU A CA 8
ATOM 10497 C C . LEU A 1 90 ? 3.145 3.991 -6.592 1.00 0.83 104 LEU A C 8
ATOM 10498 O O . LEU A 1 90 ? 2.713 3.582 -7.672 1.00 0.93 104 LEU A O 8
ATOM 10514 N N . ALA A 1 91 ? 3.953 3.278 -5.796 1.00 0.75 105 ALA A N 8
ATOM 10515 C CA . ALA A 1 91 ? 4.352 1.890 -6.080 1.00 0.80 105 ALA A CA 8
ATOM 10516 C C . ALA A 1 91 ? 4.281 0.946 -4.861 1.00 0.83 105 ALA A C 8
ATOM 10517 O O . ALA A 1 91 ? 4.614 1.308 -3.729 1.00 0.82 105 ALA A O 8
ATOM 10524 N N . ILE A 1 92 ? 3.819 -0.288 -5.088 1.00 0.88 106 ILE A N 8
ATOM 10525 C CA . ILE A 1 92 ? 3.554 -1.270 -4.036 1.00 0.79 106 ILE A CA 8
ATOM 10526 C C . ILE A 1 92 ? 4.218 -2.619 -4.322 1.00 0.67 106 ILE A C 8
ATOM 10527 O O . ILE A 1 92 ? 4.431 -2.983 -5.481 1.00 0.65 106 ILE A O 8
ATOM 10543 N N . GLN A 1 93 ? 4.495 -3.384 -3.262 1.00 0.67 107 GLN A N 8
ATOM 10544 C CA . GLN A 1 93 ? 4.597 -4.846 -3.350 1.00 0.62 107 GLN A CA 8
ATOM 10545 C C . GLN A 1 93 ? 3.675 -5.521 -2.322 1.00 0.54 107 GLN A C 8
ATOM 10546 O O . GLN A 1 93 ? 3.713 -5.187 -1.135 1.00 0.62 107 GLN A O 8
ATOM 10560 N N . ALA A 1 94 ? 2.840 -6.452 -2.795 1.00 0.54 108 ALA A N 8
ATOM 10561 C CA . ALA A 1 94 ? 1.813 -7.151 -2.018 1.00 0.53 108 ALA A CA 8
ATOM 10562 C C . ALA A 1 94 ? 2.074 -8.664 -2.003 1.00 0.70 108 ALA A C 8
ATOM 10563 O O . ALA A 1 94 ? 2.087 -9.307 -3.052 1.00 1.03 108 ALA A O 8
ATOM 10570 N N . ARG A 1 95 ? 2.330 -9.235 -0.821 1.00 0.63 109 ARG A N 8
ATOM 10571 C CA . ARG A 1 95 ? 2.867 -10.596 -0.635 1.00 0.78 109 ARG A CA 8
ATOM 10572 C C . ARG A 1 95 ? 2.112 -11.390 0.463 1.00 0.74 109 ARG A C 8
ATOM 10573 O O . ARG A 1 95 ? 1.203 -10.871 1.125 1.00 0.65 109 ARG A O 8
ATOM 10594 N N . THR A 1 96 ? 2.465 -12.664 0.658 1.00 0.91 110 THR A N 8
ATOM 10595 C CA . THR A 1 96 ? 1.773 -13.586 1.589 1.00 1.02 110 THR A CA 8
ATOM 10596 C C . THR A 1 96 ? 2.567 -13.864 2.888 1.00 1.08 110 THR A C 8
ATOM 10597 O O . THR A 1 96 ? 3.805 -13.770 2.917 1.00 1.08 110 THR A O 8
ATOM 10608 N N . PRO A 1 97 ? 1.904 -14.200 4.012 1.00 1.15 111 PRO A N 8
ATOM 10609 C CA . PRO A 1 97 ? 2.615 -14.447 5.263 1.00 1.28 111 PRO A CA 8
ATOM 10610 C C . PRO A 1 97 ? 3.488 -15.706 5.204 1.00 1.62 111 PRO A C 8
ATOM 10611 O O . PRO A 1 97 ? 4.591 -15.656 5.731 1.00 1.77 111 PRO A O 8
ATOM 10622 N N . ALA A 1 98 ? 3.112 -16.783 4.500 1.00 1.81 112 ALA A N 8
ATOM 10623 C CA . ALA A 1 98 ? 3.940 -18.000 4.438 1.00 2.18 112 ALA A CA 8
ATOM 10624 C C . ALA A 1 98 ? 5.341 -17.770 3.844 1.00 1.99 112 ALA A C 8
ATOM 10625 O O . ALA A 1 98 ? 6.267 -18.530 4.147 1.00 2.37 112 ALA A O 8
ATOM 10632 N N . GLN A 1 99 ? 5.512 -16.731 3.018 1.00 1.53 113 GLN A N 8
ATOM 10633 C CA . GLN A 1 99 ? 6.827 -16.210 2.644 1.00 1.34 113 GLN A CA 8
ATOM 10634 C C . GLN A 1 99 ? 7.367 -15.158 3.629 1.00 1.40 113 GLN A C 8
ATOM 10635 O O . GLN A 1 99 ? 8.544 -15.261 3.980 1.00 1.61 113 GLN A O 8
ATOM 10649 N N . TRP A 1 100 ? 6.574 -14.176 4.110 1.00 1.29 114 TRP A N 8
ATOM 10650 C CA . TRP A 1 100 ? 7.094 -13.151 5.047 1.00 1.32 114 TRP A CA 8
ATOM 10651 C C . TRP A 1 100 ? 7.668 -13.745 6.340 1.00 1.50 114 TRP A C 8
ATOM 10652 O O . TRP A 1 100 ? 8.687 -13.268 6.841 1.00 1.60 114 TRP A O 8
ATOM 10673 N N . ARG A 1 101 ? 7.041 -14.817 6.847 1.00 1.61 115 ARG A N 8
ATOM 10674 C CA . ARG A 1 101 ? 7.466 -15.550 8.057 1.00 1.86 115 ARG A CA 8
ATOM 10675 C C . ARG A 1 101 ? 8.956 -15.894 7.988 1.00 1.74 115 ARG A C 8
ATOM 10676 O O . ARG A 1 101 ? 9.653 -15.790 8.998 1.00 1.95 115 ARG A O 8
ATOM 10697 N N . GLU A 1 102 ? 9.448 -16.238 6.796 1.00 1.48 116 GLU A N 8
ATOM 10698 C CA . GLU A 1 102 ? 10.860 -16.465 6.499 1.00 1.48 116 GLU A CA 8
ATOM 10699 C C . GLU A 1 102 ? 11.617 -15.217 5.986 1.00 1.59 116 GLU A C 8
ATOM 10700 O O . GLU A 1 102 ? 12.555 -14.774 6.651 1.00 1.92 116 GLU A O 8
ATOM 10712 N N . ASN A 1 103 ? 11.238 -14.644 4.830 1.00 1.52 117 ASN A N 8
ATOM 10713 C CA . ASN A 1 103 ? 11.780 -13.366 4.312 1.00 1.86 117 ASN A CA 8
ATOM 10714 C C . ASN A 1 103 ? 10.795 -12.470 3.518 1.00 2.07 117 ASN A C 8
ATOM 10715 O O . ASN A 1 103 ? 10.911 -11.244 3.569 1.00 2.62 117 ASN A O 8
ATOM 10726 N N . SER A 1 104 ? 9.833 -13.061 2.797 1.00 2.36 118 SER A N 8
ATOM 10727 C CA . SER A 1 104 ? 9.356 -12.722 1.429 1.00 2.92 118 SER A CA 8
ATOM 10728 C C . SER A 1 104 ? 9.997 -13.627 0.363 1.00 3.02 118 SER A C 8
ATOM 10729 O O . SER A 1 104 ? 10.981 -14.313 0.643 1.00 4.06 118 SER A O 8
ATOM 10737 N N . PRO A 1 17 ? -1.587 11.856 7.819 1.00 1.48 31 PRO A N 9
ATOM 10738 C CA . PRO A 1 17 ? -0.542 11.403 6.918 1.00 1.28 31 PRO A CA 9
ATOM 10739 C C . PRO A 1 17 ? -0.986 10.151 6.151 1.00 1.22 31 PRO A C 9
ATOM 10740 O O . PRO A 1 17 ? -1.704 9.288 6.678 1.00 1.17 31 PRO A O 9
ATOM 10751 N N . VAL A 1 18 ? -0.570 10.070 4.890 1.00 1.31 32 VAL A N 9
ATOM 10752 C CA . VAL A 1 18 ? -1.086 9.126 3.882 1.00 1.37 32 VAL A CA 9
ATOM 10753 C C . VAL A 1 18 ? -0.912 7.662 4.293 1.00 1.13 32 VAL A C 9
ATOM 10754 O O . VAL A 1 18 ? -1.701 6.782 3.946 1.00 1.07 32 VAL A O 9
ATOM 10767 N N . GLU A 1 19 ? 0.125 7.396 5.072 1.00 1.08 33 GLU A N 9
ATOM 10768 C CA . GLU A 1 19 ? 0.517 6.057 5.492 1.00 1.03 33 GLU A CA 9
ATOM 10769 C C . GLU A 1 19 ? -0.263 5.545 6.699 1.00 0.92 33 GLU A C 9
ATOM 10770 O O . GLU A 1 19 ? -0.618 4.371 6.786 1.00 0.90 33 GLU A O 9
ATOM 10782 N N . ALA A 1 20 ? -0.605 6.474 7.580 1.00 0.90 34 ALA A N 9
ATOM 10783 C CA . ALA A 1 20 ? -1.549 6.260 8.670 1.00 0.89 34 ALA A CA 9
ATOM 10784 C C . ALA A 1 20 ? -2.972 6.028 8.117 1.00 0.96 34 ALA A C 9
ATOM 10785 O O . ALA A 1 20 ? -3.695 5.123 8.563 1.00 0.98 34 ALA A O 9
ATOM 10792 N N . ALA A 1 21 ? -3.341 6.796 7.082 1.00 1.06 35 ALA A N 9
ATOM 10793 C CA . ALA A 1 21 ? -4.584 6.595 6.343 1.00 1.20 35 ALA A CA 9
ATOM 10794 C C . ALA A 1 21 ? -4.641 5.200 5.686 1.00 1.15 35 ALA A C 9
ATOM 10795 O O . ALA A 1 21 ? -5.572 4.450 5.968 1.00 1.16 35 ALA A O 9
ATOM 10802 N N . ILE A 1 22 ? -3.638 4.783 4.895 1.00 1.12 36 ILE A N 9
ATOM 10803 C CA . ILE A 1 22 ? -3.674 3.461 4.237 1.00 1.14 36 ILE A CA 9
ATOM 10804 C C . ILE A 1 22 ? -3.632 2.303 5.242 1.00 1.09 36 ILE A C 9
ATOM 10805 O O . ILE A 1 22 ? -4.410 1.364 5.106 1.00 1.12 36 ILE A O 9
ATOM 10821 N N . ARG A 1 23 ? -2.801 2.383 6.293 1.00 1.04 37 ARG A N 9
ATOM 10822 C CA . ARG A 1 23 ? -2.828 1.451 7.441 1.00 1.01 37 ARG A CA 9
ATOM 10823 C C . ARG A 1 23 ? -4.260 1.268 7.947 1.00 1.01 37 ARG A C 9
ATOM 10824 O O . ARG A 1 23 ? -4.761 0.146 7.994 1.00 0.98 37 ARG A O 9
ATOM 10845 N N . THR A 1 24 ? -4.935 2.376 8.249 1.00 1.10 38 THR A N 9
ATOM 10846 C CA . THR A 1 24 ? -6.336 2.382 8.708 1.00 1.22 38 THR A CA 9
ATOM 10847 C C . THR A 1 24 ? -7.331 1.803 7.690 1.00 1.25 38 THR A C 9
ATOM 10848 O O . THR A 1 24 ? -8.124 0.928 8.045 1.00 1.26 38 THR A O 9
ATOM 10859 N N . LYS A 1 25 ? -7.291 2.245 6.426 1.00 1.30 39 LYS A N 9
ATOM 10860 C CA . LYS A 1 25 ? -8.211 1.806 5.356 1.00 1.38 39 LYS A CA 9
ATOM 10861 C C . LYS A 1 25 ? -8.049 0.317 5.028 1.00 1.26 39 LYS A C 9
ATOM 10862 O O . LYS A 1 25 ? -9.038 -0.384 4.809 1.00 1.31 39 LYS A O 9
ATOM 10881 N N . LEU A 1 26 ? -6.819 -0.192 5.061 1.00 1.12 40 LEU A N 9
ATOM 10882 C CA . LEU A 1 26 ? -6.517 -1.596 4.784 1.00 1.06 40 LEU A CA 9
ATOM 10883 C C . LEU A 1 26 ? -6.767 -2.478 6.028 1.00 0.99 40 LEU A C 9
ATOM 10884 O O . LEU A 1 26 ? -7.129 -3.642 5.874 1.00 0.97 40 LEU A O 9
ATOM 10900 N N . GLU A 1 27 ? -6.699 -1.944 7.256 1.00 1.03 41 GLU A N 9
ATOM 10901 C CA . GLU A 1 27 ? -7.311 -2.582 8.440 1.00 1.15 41 GLU A CA 9
ATOM 10902 C C . GLU A 1 27 ? -8.851 -2.554 8.418 1.00 1.25 41 GLU A C 9
ATOM 10903 O O . GLU A 1 27 ? -9.491 -3.439 8.986 1.00 1.41 41 GLU A O 9
ATOM 10915 N N . GLU A 1 28 ? -9.473 -1.584 7.746 1.00 1.33 42 GLU A N 9
ATOM 10916 C CA . GLU A 1 28 ? -10.905 -1.607 7.427 1.00 1.51 42 GLU A CA 9
ATOM 10917 C C . GLU A 1 28 ? -11.231 -2.668 6.355 1.00 1.41 42 GLU A C 9
ATOM 10918 O O . GLU A 1 28 ? -12.296 -3.287 6.424 1.00 1.56 42 GLU A O 9
ATOM 10930 N N . ALA A 1 29 ? -10.321 -2.940 5.414 1.00 1.24 43 ALA A N 9
ATOM 10931 C CA . ALA A 1 29 ? -10.526 -3.976 4.398 1.00 1.28 43 ALA A CA 9
ATOM 10932 C C . ALA A 1 29 ? -10.200 -5.419 4.861 1.00 1.15 43 ALA A C 9
ATOM 10933 O O . ALA A 1 29 ? -11.110 -6.254 4.849 1.00 1.35 43 ALA A O 9
ATOM 10940 N N . LEU A 1 30 ? -8.951 -5.722 5.265 1.00 1.04 44 LEU A N 9
ATOM 10941 C CA . LEU A 1 30 ? -8.429 -7.097 5.424 1.00 1.25 44 LEU A CA 9
ATOM 10942 C C . LEU A 1 30 ? -7.647 -7.416 6.716 1.00 1.22 44 LEU A C 9
ATOM 10943 O O . LEU A 1 30 ? -7.509 -8.589 7.055 1.00 1.71 44 LEU A O 9
ATOM 10959 N N . SER A 1 31 ? -7.114 -6.406 7.411 1.00 0.98 45 SER A N 9
ATOM 10960 C CA . SER A 1 31 ? -6.149 -6.535 8.529 1.00 1.24 45 SER A CA 9
ATOM 10961 C C . SER A 1 31 ? -4.716 -7.007 8.128 1.00 1.16 45 SER A C 9
ATOM 10962 O O . SER A 1 31 ? -4.389 -8.192 8.220 1.00 1.34 45 SER A O 9
ATOM 10970 N N . PRO A 1 32 ? -3.840 -6.082 7.672 1.00 1.02 46 PRO A N 9
ATOM 10971 C CA . PRO A 1 32 ? -2.423 -6.316 7.347 1.00 1.06 46 PRO A CA 9
ATOM 10972 C C . PRO A 1 32 ? -1.536 -6.940 8.436 1.00 1.33 46 PRO A C 9
ATOM 10973 O O . PRO A 1 32 ? -1.706 -6.647 9.612 1.00 1.69 46 PRO A O 9
ATOM 10984 N N . GLU A 1 33 ? -0.480 -7.667 8.045 1.00 1.27 47 GLU A N 9
ATOM 10985 C CA . GLU A 1 33 ? 0.528 -8.202 8.964 1.00 1.14 47 GLU A CA 9
ATOM 10986 C C . GLU A 1 33 ? 1.657 -7.253 9.319 1.00 1.12 47 GLU A C 9
ATOM 10987 O O . GLU A 1 33 ? 1.972 -7.087 10.499 1.00 1.08 47 GLU A O 9
ATOM 10999 N N . VAL A 1 34 ? 2.312 -6.678 8.308 1.00 1.25 48 VAL A N 9
ATOM 11000 C CA . VAL A 1 34 ? 3.635 -6.023 8.566 1.00 1.46 48 VAL A CA 9
ATOM 11001 C C . VAL A 1 34 ? 3.631 -4.512 8.574 1.00 2.24 48 VAL A C 9
ATOM 11002 O O . VAL A 1 34 ? 4.569 -3.868 9.026 1.00 4.52 48 VAL A O 9
ATOM 11015 N N . LEU A 1 35 ? 2.533 -3.978 8.077 1.00 0.79 49 LEU A N 9
ATOM 11016 C CA . LEU A 1 35 ? 2.493 -3.035 6.933 1.00 0.73 49 LEU A CA 9
ATOM 11017 C C . LEU A 1 35 ? 3.604 -1.963 7.015 1.00 0.75 49 LEU A C 9
ATOM 11018 O O . LEU A 1 35 ? 3.597 -1.150 7.941 1.00 1.10 49 LEU A O 9
ATOM 11034 N N . GLU A 1 36 ? 4.570 -1.998 6.072 1.00 0.64 50 GLU A N 9
ATOM 11035 C CA . GLU A 1 36 ? 5.768 -1.110 6.144 1.00 0.64 50 GLU A CA 9
ATOM 11036 C C . GLU A 1 36 ? 6.000 -0.272 4.885 1.00 0.60 50 GLU A C 9
ATOM 11037 O O . GLU A 1 36 ? 6.054 -0.797 3.778 1.00 0.72 50 GLU A O 9
ATOM 11049 N N . LEU A 1 37 ? 6.113 1.043 5.026 1.00 0.56 51 LEU A N 9
ATOM 11050 C CA . LEU A 1 37 ? 5.973 1.979 3.899 1.00 0.59 51 LEU A CA 9
ATOM 11051 C C . LEU A 1 37 ? 6.689 3.337 4.028 1.00 0.68 51 LEU A C 9
ATOM 11052 O O . LEU A 1 37 ? 7.143 3.711 5.111 1.00 0.78 51 LEU A O 9
ATOM 11068 N N . ARG A 1 38 ? 6.752 4.092 2.920 1.00 0.69 52 ARG A N 9
ATOM 11069 C CA . ARG A 1 38 ? 7.345 5.436 2.820 1.00 0.73 52 ARG A CA 9
ATOM 11070 C C . ARG A 1 38 ? 6.630 6.269 1.753 1.00 0.67 52 ARG A C 9
ATOM 11071 O O . ARG A 1 38 ? 6.252 5.742 0.707 1.00 0.68 52 ARG A O 9
ATOM 11092 N N . ASN A 1 39 ? 6.468 7.569 1.986 1.00 0.70 53 ASN A N 9
ATOM 11093 C CA . ASN A 1 39 ? 6.090 8.543 0.958 1.00 0.66 53 ASN A CA 9
ATOM 11094 C C . ASN A 1 39 ? 7.309 9.384 0.538 1.00 0.69 53 ASN A C 9
ATOM 11095 O O . ASN A 1 39 ? 8.071 9.886 1.368 1.00 1.02 53 ASN A O 9
ATOM 11106 N N . GLU A 1 40 ? 7.489 9.508 -0.773 1.00 0.69 54 GLU A N 9
ATOM 11107 C CA . GLU A 1 40 ? 8.687 10.024 -1.450 1.00 0.90 54 GLU A CA 9
ATOM 11108 C C . GLU A 1 40 ? 8.555 11.501 -1.866 1.00 0.80 54 GLU A C 9
ATOM 11109 O O . GLU A 1 40 ? 9.527 12.157 -2.240 1.00 0.95 54 GLU A O 9
ATOM 11121 N N . SER A 1 41 ? 7.334 12.030 -1.814 1.00 0.60 55 SER A N 9
ATOM 11122 C CA . SER A 1 41 ? 6.935 13.289 -2.444 1.00 0.61 55 SER A CA 9
ATOM 11123 C C . SER A 1 41 ? 7.663 14.548 -1.970 1.00 0.84 55 SER A C 9
ATOM 11124 O O . SER A 1 41 ? 7.764 15.504 -2.731 1.00 1.08 55 SER A O 9
ATOM 11132 N N . GLY A 1 42 ? 8.306 14.533 -0.801 1.00 1.02 56 GLY A N 9
ATOM 11133 C CA . GLY A 1 42 ? 9.151 15.652 -0.366 1.00 1.33 56 GLY A CA 9
ATOM 11134 C C . GLY A 1 42 ? 10.399 15.834 -1.251 1.00 1.34 56 GLY A C 9
ATOM 11135 O O . GLY A 1 42 ? 10.934 16.942 -1.330 1.00 1.61 56 GLY A O 9
ATOM 11139 N N . GLY A 1 43 ? 10.771 14.820 -2.043 1.00 1.21 57 GLY A N 9
ATOM 11140 C CA . GLY A 1 43 ? 11.748 14.910 -3.135 1.00 1.38 57 GLY A CA 9
ATOM 11141 C C . GLY A 1 43 ? 11.235 15.580 -4.423 1.00 1.38 57 GLY A C 9
ATOM 11142 O O . GLY A 1 43 ? 11.994 15.694 -5.387 1.00 2.30 57 GLY A O 9
ATOM 11146 N N . HIS A 1 44 ? 9.973 16.020 -4.465 1.00 1.11 58 HIS A N 9
ATOM 11147 C CA . HIS A 1 44 ? 9.282 16.549 -5.651 1.00 1.08 58 HIS A CA 9
ATOM 11148 C C . HIS A 1 44 ? 8.884 18.037 -5.537 1.00 1.21 58 HIS A C 9
ATOM 11149 O O . HIS A 1 44 ? 8.025 18.511 -6.284 1.00 2.32 58 HIS A O 9
ATOM 11163 N N . ALA A 1 45 ? 9.506 18.784 -4.616 1.00 2.25 59 ALA A N 9
ATOM 11164 C CA . ALA A 1 45 ? 9.276 20.217 -4.385 1.00 2.46 59 ALA A CA 9
ATOM 11165 C C . ALA A 1 45 ? 7.795 20.602 -4.144 1.00 2.19 59 ALA A C 9
ATOM 11166 O O . ALA A 1 45 ? 7.303 21.615 -4.661 1.00 2.42 59 ALA A O 9
ATOM 11173 N N . VAL A 1 46 ? 7.083 19.791 -3.356 1.00 1.85 60 VAL A N 9
ATOM 11174 C CA . VAL A 1 46 ? 5.625 19.859 -3.132 1.00 1.57 60 VAL A CA 9
ATOM 11175 C C . VAL A 1 46 ? 5.260 20.613 -1.831 1.00 1.76 60 VAL A C 9
ATOM 11176 O O . VAL A 1 46 ? 6.087 20.682 -0.909 1.00 2.05 60 VAL A O 9
ATOM 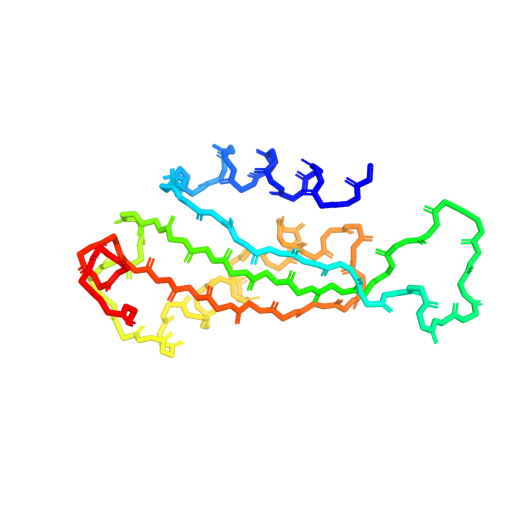11189 N N . PRO A 1 47 ? 4.043 21.184 -1.704 1.00 1.73 61 PRO A N 9
ATOM 11190 C CA . PRO A 1 47 ? 3.630 21.961 -0.528 1.00 1.94 61 PRO A CA 9
ATOM 11191 C C . PRO A 1 47 ? 3.587 21.121 0.762 1.00 2.08 61 PRO A C 9
ATOM 11192 O O . PRO A 1 47 ? 3.389 19.902 0.688 1.00 1.94 61 PRO A O 9
ATOM 11203 N N . PRO A 1 48 ? 3.733 21.729 1.956 1.00 2.45 62 PRO A N 9
ATOM 11204 C CA . PRO A 1 48 ? 3.678 21.001 3.224 1.00 2.75 62 PRO A CA 9
ATOM 11205 C C . PRO A 1 48 ? 2.329 20.288 3.406 1.00 2.70 62 PRO A C 9
ATOM 11206 O O . PRO A 1 48 ? 1.262 20.859 3.150 1.00 2.69 62 PRO A O 9
ATOM 11217 N N . GLY A 1 49 ? 2.377 19.023 3.827 1.00 2.78 63 GLY A N 9
ATOM 11218 C CA . GLY A 1 49 ? 1.210 18.142 3.951 1.00 2.83 63 GLY A CA 9
ATOM 11219 C C . GLY A 1 49 ? 0.701 17.532 2.636 1.00 2.34 63 GLY A C 9
ATOM 11220 O O . GLY A 1 49 ? -0.200 16.694 2.686 1.00 2.41 63 GLY A O 9
ATOM 11224 N N . SER A 1 50 ? 1.269 17.897 1.478 1.00 1.95 64 SER A N 9
ATOM 11225 C CA . SER A 1 50 ? 1.052 17.200 0.208 1.00 1.52 64 SER A CA 9
ATOM 11226 C C . SER A 1 50 ? 1.931 15.949 0.141 1.00 1.18 64 SER A C 9
ATOM 11227 O O . SER A 1 50 ? 3.092 15.950 0.569 1.00 1.26 64 SER A O 9
ATOM 11235 N N . GLU A 1 51 ? 1.333 14.867 -0.347 1.00 1.16 65 GLU A N 9
ATOM 11236 C CA . GLU A 1 51 ? 1.828 13.488 -0.266 1.00 1.06 65 GLU A CA 9
ATOM 11237 C C . GLU A 1 51 ? 1.576 12.759 -1.602 1.00 1.07 65 GLU A C 9
ATOM 11238 O O . GLU A 1 51 ? 0.855 11.765 -1.671 1.00 1.41 65 GLU A O 9
ATOM 11250 N N . THR A 1 52 ? 2.119 13.283 -2.707 1.00 0.87 66 THR A N 9
ATOM 11251 C CA . THR A 1 52 ? 1.734 12.915 -4.079 1.00 0.95 66 THR A CA 9
ATOM 11252 C C . THR A 1 52 ? 2.269 11.549 -4.511 1.00 0.92 66 THR A C 9
ATOM 11253 O O . THR A 1 52 ? 1.890 11.035 -5.563 1.00 1.15 66 THR A O 9
ATOM 11264 N N . HIS A 1 53 ? 3.200 10.996 -3.734 1.00 0.74 67 HIS A N 9
ATOM 11265 C CA . HIS A 1 53 ? 4.152 9.992 -4.186 1.00 0.71 67 HIS A CA 9
ATOM 11266 C C . HIS A 1 53 ? 4.382 8.937 -3.098 1.00 0.62 67 HIS A C 9
ATOM 11267 O O . HIS A 1 53 ? 4.851 9.284 -2.011 1.00 0.61 67 HIS A O 9
ATOM 11281 N N . PHE A 1 54 ? 4.105 7.658 -3.372 1.00 0.64 68 PHE A N 9
ATOM 11282 C CA . PHE A 1 54 ? 3.937 6.679 -2.288 1.00 0.61 68 PHE A CA 9
ATOM 11283 C C . PHE A 1 54 ? 4.417 5.249 -2.614 1.00 0.64 68 PHE A C 9
ATOM 11284 O O . PHE A 1 54 ? 4.143 4.720 -3.690 1.00 0.76 68 PHE A O 9
ATOM 11301 N N . ARG A 1 55 ? 5.129 4.596 -1.683 1.00 0.64 69 ARG A N 9
ATOM 11302 C CA . ARG A 1 55 ? 5.777 3.288 -1.899 1.00 0.69 69 ARG A CA 9
ATOM 11303 C C . ARG A 1 55 ? 5.602 2.361 -0.684 1.00 0.86 69 ARG A C 9
ATOM 11304 O O . ARG A 1 55 ? 6.100 2.657 0.405 1.00 1.20 69 ARG A O 9
ATOM 11325 N N . VAL A 1 56 ? 4.879 1.246 -0.851 1.00 0.70 70 VAL A N 9
ATOM 11326 C CA . VAL A 1 56 ? 4.363 0.421 0.268 1.00 0.63 70 VAL A CA 9
ATOM 11327 C C . VAL A 1 56 ? 4.766 -1.050 0.167 1.00 0.58 70 VAL A C 9
ATOM 11328 O O . VAL A 1 56 ? 4.531 -1.698 -0.852 1.00 0.61 70 VAL A O 9
ATOM 11341 N N . ALA A 1 57 ? 5.231 -1.610 1.284 1.00 0.64 71 ALA A N 9
ATOM 11342 C CA . ALA A 1 57 ? 5.321 -3.059 1.481 1.00 0.66 71 ALA A CA 9
ATOM 11343 C C . ALA A 1 57 ? 4.061 -3.548 2.210 1.00 0.59 71 ALA A C 9
ATOM 11344 O O . ALA A 1 57 ? 3.871 -3.313 3.418 1.00 0.70 71 ALA A O 9
ATOM 11351 N N . VAL A 1 58 ? 3.191 -4.214 1.435 1.00 0.67 72 VAL A N 9
ATOM 11352 C CA . VAL A 1 58 ? 1.912 -4.749 1.910 1.00 0.79 72 VAL A CA 9
ATOM 11353 C C . VAL A 1 58 ? 2.054 -6.250 2.092 1.00 0.67 72 VAL A C 9
ATOM 11354 O O . VAL A 1 58 ? 2.191 -7.005 1.135 1.00 0.67 72 VAL A O 9
ATOM 11367 N N . VAL A 1 59 ? 2.043 -6.707 3.337 1.00 0.72 73 VAL A N 9
ATOM 11368 C CA . VAL A 1 59 ? 2.229 -8.130 3.635 1.00 0.77 73 VAL A CA 9
ATOM 11369 C C . VAL A 1 59 ? 1.225 -8.580 4.671 1.00 0.95 73 VAL A C 9
ATOM 11370 O O . VAL A 1 59 ? 1.121 -7.961 5.748 1.00 1.15 73 VAL A O 9
ATOM 11383 N N . SER A 1 60 ? 0.494 -9.629 4.273 1.00 0.96 74 SER A N 9
ATOM 11384 C CA . SER A 1 60 ? -0.705 -10.153 4.941 1.00 1.06 74 SER A CA 9
ATOM 11385 C C . SER A 1 60 ? -0.969 -11.624 4.596 1.00 1.15 74 SER A C 9
ATOM 11386 O O . SER A 1 60 ? -0.700 -12.058 3.479 1.00 1.15 74 SER A O 9
ATOM 11394 N N . SER A 1 61 ? -1.535 -12.393 5.535 1.00 1.30 75 SER A N 9
ATOM 11395 C CA . SER A 1 61 ? -1.967 -13.789 5.315 1.00 1.48 75 SER A CA 9
ATOM 11396 C C . SER A 1 61 ? -3.065 -13.916 4.246 1.00 1.49 75 SER A C 9
ATOM 11397 O O . SER A 1 61 ? -3.172 -14.940 3.569 1.00 1.69 75 SER A O 9
ATOM 11405 N N . ARG A 1 62 ? -3.850 -12.848 4.053 1.00 1.37 76 ARG A N 9
ATOM 11406 C CA . ARG A 1 62 ? -5.047 -12.798 3.196 1.00 1.46 76 ARG A CA 9
ATOM 11407 C C . ARG A 1 62 ? -4.797 -12.993 1.708 1.00 1.35 76 ARG A C 9
ATOM 11408 O O . ARG A 1 62 ? -5.726 -13.349 0.987 1.00 1.63 76 ARG A O 9
ATOM 11429 N N . PHE A 1 63 ? -3.581 -12.771 1.223 1.00 1.04 77 PHE A N 9
ATOM 11430 C CA . PHE A 1 63 ? -3.236 -12.737 -0.198 1.00 0.96 77 PHE A CA 9
ATOM 11431 C C . PHE A 1 63 ? -3.025 -14.138 -0.799 1.00 1.05 77 PHE A C 9
ATOM 11432 O O . PHE A 1 63 ? -2.225 -14.319 -1.717 1.00 1.15 77 PHE A O 9
ATOM 11449 N N . GLU A 1 64 ? -3.694 -15.154 -0.252 1.00 1.20 78 GLU A N 9
ATOM 11450 C CA . GLU A 1 64 ? -3.513 -16.539 -0.660 1.00 1.38 78 GLU A CA 9
ATOM 11451 C C . GLU A 1 64 ? -4.308 -16.964 -1.915 1.00 1.34 78 GLU A C 9
ATOM 11452 O O . GLU A 1 64 ? -5.474 -16.595 -2.088 1.00 1.45 78 GLU A O 9
ATOM 11464 N N . GLY A 1 65 ? -3.697 -17.813 -2.756 1.00 1.39 79 GLY A N 9
ATOM 11465 C CA . GLY A 1 65 ? -4.356 -18.559 -3.842 1.00 1.55 79 GLY A CA 9
ATOM 11466 C C . GLY A 1 65 ? -4.555 -17.853 -5.194 1.00 1.45 79 GLY A C 9
ATOM 11467 O O . GLY A 1 65 ? -5.317 -18.365 -6.025 1.00 2.00 79 GLY A O 9
ATOM 11471 N N . LEU A 1 66 ? -3.900 -16.712 -5.429 1.00 1.01 80 LEU A N 9
ATOM 11472 C CA . LEU A 1 66 ? -4.019 -15.838 -6.604 1.00 1.10 80 LEU A CA 9
ATOM 11473 C C . LEU A 1 66 ? -2.641 -15.288 -7.042 1.00 1.09 80 LEU A C 9
ATOM 11474 O O . LEU A 1 66 ? -1.709 -15.194 -6.240 1.00 1.23 80 LEU A O 9
ATOM 11490 N N . SER A 1 67 ? -2.527 -14.887 -8.311 1.00 1.07 81 SER A N 9
ATOM 11491 C CA . SER A 1 67 ? -1.339 -14.214 -8.865 1.00 1.18 81 SER A CA 9
ATOM 11492 C C . SER A 1 67 ? -1.129 -12.799 -8.280 1.00 1.29 81 SER A C 9
ATOM 11493 O O . SER A 1 67 ? -2.107 -12.050 -8.139 1.00 1.31 81 SER A O 9
ATOM 11501 N N . PRO A 1 68 ? 0.127 -12.373 -8.013 1.00 1.45 82 PRO A N 9
ATOM 11502 C CA . PRO A 1 68 ? 0.442 -11.021 -7.549 1.00 1.57 82 PRO A CA 9
ATOM 11503 C C . PRO A 1 68 ? -0.137 -9.919 -8.445 1.00 1.45 82 PRO A C 9
ATOM 11504 O O . PRO A 1 68 ? -0.814 -9.026 -7.938 1.00 1.49 82 PRO A O 9
ATOM 11515 N N . LEU A 1 69 ? 0.031 -10.009 -9.772 1.00 1.37 83 LEU A N 9
ATOM 11516 C CA . LEU A 1 69 ? -0.515 -9.019 -10.711 1.00 1.31 83 LEU A CA 9
ATOM 11517 C C . LEU A 1 69 ? -2.052 -8.994 -10.701 1.00 1.23 83 LEU A C 9
ATOM 11518 O O . LEU A 1 69 ? -2.649 -7.920 -10.730 1.00 1.22 83 LEU A O 9
ATOM 11534 N N . GLN A 1 70 ? -2.696 -10.157 -10.596 1.00 1.23 84 GLN A N 9
ATOM 11535 C CA . GLN A 1 70 ? -4.156 -10.285 -10.519 1.00 1.26 84 GLN A CA 9
ATOM 11536 C C . GLN A 1 70 ? -4.718 -9.564 -9.279 1.00 1.40 84 GLN A C 9
ATOM 11537 O O . GLN A 1 70 ? -5.648 -8.753 -9.401 1.00 1.50 84 GLN A O 9
ATOM 11551 N N . ARG A 1 71 ? -4.124 -9.794 -8.094 1.00 1.47 85 ARG A N 9
ATOM 11552 C CA . ARG A 1 71 ? -4.555 -9.088 -6.872 1.00 1.68 85 ARG A CA 9
ATOM 11553 C C . ARG A 1 71 ? -4.193 -7.603 -6.861 1.00 1.53 85 ARG A C 9
ATOM 11554 O O . ARG A 1 71 ? -4.985 -6.793 -6.396 1.00 1.58 85 ARG A O 9
ATOM 11575 N N . HIS A 1 72 ? -3.036 -7.228 -7.405 1.00 1.40 86 HIS A N 9
ATOM 11576 C CA . HIS A 1 72 ? -2.641 -5.831 -7.581 1.00 1.28 86 HIS A CA 9
ATOM 11577 C C . HIS A 1 72 ? -3.669 -5.097 -8.459 1.00 1.26 86 HIS A C 9
ATOM 11578 O O . HIS A 1 72 ? -4.242 -4.108 -8.014 1.00 1.28 86 HIS A O 9
ATOM 11592 N N . ARG A 1 73 ? -4.019 -5.639 -9.636 1.00 1.28 87 ARG A N 9
ATOM 11593 C CA . ARG A 1 73 ? -5.086 -5.108 -10.509 1.00 1.36 87 ARG A CA 9
ATOM 11594 C C . ARG A 1 73 ? -6.426 -4.972 -9.782 1.00 1.48 87 ARG A C 9
ATOM 11595 O O . ARG A 1 73 ? -7.039 -3.905 -9.850 1.00 1.51 87 ARG A O 9
ATOM 11616 N N . LEU A 1 74 ? -6.843 -5.997 -9.025 1.00 1.59 88 LEU A N 9
ATOM 11617 C CA . LEU A 1 74 ? -8.058 -5.931 -8.202 1.00 1.78 88 LEU A CA 9
ATOM 11618 C C . LEU A 1 74 ? -8.036 -4.727 -7.247 1.00 1.75 88 LEU A C 9
ATOM 11619 O O . LEU A 1 74 ? -8.944 -3.904 -7.262 1.00 1.82 88 LEU A O 9
ATOM 11635 N N . VAL A 1 75 ? -6.961 -4.580 -6.473 1.00 1.64 89 VAL A N 9
ATOM 11636 C CA . VAL A 1 75 ? -6.749 -3.467 -5.522 1.00 1.57 89 VAL A CA 9
ATOM 11637 C C . VAL A 1 75 ? -6.661 -2.096 -6.220 1.00 1.39 89 VAL A C 9
ATOM 11638 O O . VAL A 1 75 ? -7.136 -1.091 -5.702 1.00 1.38 89 VAL A O 9
ATOM 11651 N N . HIS A 1 76 ? -6.096 -2.043 -7.418 1.00 1.33 90 HIS A N 9
ATOM 11652 C CA . HIS A 1 76 ? -5.875 -0.831 -8.214 1.00 1.30 90 HIS A CA 9
ATOM 11653 C C . HIS A 1 76 ? -7.156 -0.329 -8.894 1.00 1.45 90 HIS A C 9
ATOM 11654 O O . HIS A 1 76 ? -7.270 0.870 -9.165 1.00 1.53 90 HIS A O 9
ATOM 11668 N N . ALA A 1 77 ? -8.110 -1.218 -9.182 1.00 1.58 91 ALA A N 9
ATOM 11669 C CA . ALA A 1 77 ? -9.460 -0.857 -9.612 1.00 1.77 91 ALA A CA 9
ATOM 11670 C C . ALA A 1 77 ? -10.429 -0.622 -8.434 1.00 1.87 91 ALA A C 9
ATOM 11671 O O . ALA A 1 77 ? -11.056 0.441 -8.328 1.00 2.05 91 ALA A O 9
ATOM 11678 N N . ALA A 1 78 ? -10.518 -1.590 -7.517 1.00 1.83 92 ALA A N 9
ATOM 11679 C CA . ALA A 1 78 ? -11.503 -1.623 -6.436 1.00 1.89 92 ALA A CA 9
ATOM 11680 C C . ALA A 1 78 ? -11.113 -0.791 -5.203 1.00 1.75 92 ALA A C 9
ATOM 11681 O O . ALA A 1 78 ? -12.013 -0.342 -4.488 1.00 1.86 92 ALA A O 9
ATOM 11688 N N . LEU A 1 79 ? -9.815 -0.548 -4.951 1.00 1.58 93 LEU A N 9
ATOM 11689 C CA . LEU A 1 79 ? -9.345 0.235 -3.786 1.00 1.42 93 LEU A CA 9
ATOM 11690 C C . LEU A 1 79 ? -8.734 1.597 -4.148 1.00 1.30 93 LEU A C 9
ATOM 11691 O O . LEU A 1 79 ? -8.144 2.239 -3.281 1.00 1.16 93 LEU A O 9
ATOM 11707 N N . ALA A 1 80 ? -8.853 2.051 -5.398 1.00 1.42 94 ALA A N 9
ATOM 11708 C CA . ALA A 1 80 ? -8.041 3.147 -5.928 1.00 1.28 94 ALA A CA 9
ATOM 11709 C C . ALA A 1 80 ? -8.023 4.441 -5.091 1.00 1.16 94 ALA A C 9
ATOM 11710 O O . ALA A 1 80 ? -6.946 4.996 -4.854 1.00 1.01 94 ALA A O 9
ATOM 11717 N N . GLU A 1 81 ? -9.179 4.893 -4.600 1.00 1.41 95 GLU A N 9
ATOM 11718 C CA . GLU A 1 81 ? -9.281 6.125 -3.810 1.00 1.54 95 GLU A CA 9
ATOM 11719 C C . GLU A 1 81 ? -8.649 5.972 -2.417 1.00 1.54 95 GLU A C 9
ATOM 11720 O O . GLU A 1 81 ? -8.233 6.957 -1.809 1.00 1.76 95 GLU A O 9
ATOM 11732 N N . GLU A 1 82 ? -8.588 4.745 -1.900 1.00 1.40 96 GLU A N 9
ATOM 11733 C CA . GLU A 1 82 ? -8.182 4.371 -0.578 1.00 1.41 96 GLU A CA 9
ATOM 11734 C C . GLU A 1 82 ? -6.664 4.130 -0.525 1.00 1.19 96 GLU A C 9
ATOM 11735 O O . GLU A 1 82 ? -5.982 4.631 0.368 1.00 1.45 96 GLU A O 9
ATOM 11747 N N . LEU A 1 83 ? -6.121 3.438 -1.539 1.00 0.88 97 LEU A N 9
ATOM 11748 C CA . LEU A 1 83 ? -4.699 3.302 -1.829 1.00 0.90 97 LEU A CA 9
ATOM 11749 C C . LEU A 1 83 ? -3.992 4.615 -2.184 1.00 1.01 97 LEU A C 9
ATOM 11750 O O . LEU A 1 83 ? -2.902 4.891 -1.682 1.00 1.31 97 LEU A O 9
ATOM 11766 N N . GLY A 1 84 ? -4.579 5.383 -3.107 1.00 1.14 98 GLY A N 9
ATOM 11767 C CA . GLY A 1 84 ? -3.829 6.333 -3.941 1.00 1.55 98 GLY A CA 9
ATOM 11768 C C . GLY A 1 84 ? -4.656 7.496 -4.473 1.00 1.58 98 GLY A C 9
ATOM 11769 O O . GLY A 1 84 ? -4.262 8.194 -5.405 1.00 2.11 98 GLY A O 9
ATOM 11773 N N . GLY A 1 85 ? -5.806 7.715 -3.855 1.00 1.43 99 GLY A N 9
ATOM 11774 C CA . GLY A 1 85 ? -6.755 8.787 -4.186 1.00 1.90 99 GLY A CA 9
ATOM 11775 C C . GLY A 1 85 ? -6.095 10.172 -4.220 1.00 2.17 99 GLY A C 9
ATOM 11776 O O . GLY A 1 85 ? -6.175 10.855 -5.248 1.00 2.47 99 GLY A O 9
ATOM 11780 N N . PRO A 1 86 ? -5.343 10.554 -3.170 1.00 2.19 100 PRO A N 9
ATOM 11781 C CA . PRO A 1 86 ? -4.617 11.819 -3.123 1.00 2.50 100 PRO A CA 9
ATOM 11782 C C . PRO A 1 86 ? -3.164 11.725 -3.646 1.00 2.26 100 PRO A C 9
ATOM 11783 O O . PRO A 1 86 ? -2.332 12.580 -3.328 1.00 2.38 100 PRO A O 9
ATOM 11794 N N . VAL A 1 87 ? -2.833 10.681 -4.418 1.00 2.02 101 VAL A N 9
ATOM 11795 C CA . VAL A 1 87 ? -1.462 10.247 -4.747 1.00 1.75 101 VAL A CA 9
ATOM 11796 C C . VAL A 1 87 ? -1.305 10.034 -6.260 1.00 1.93 101 VAL A C 9
ATOM 11797 O O . VAL A 1 87 ? -1.766 9.044 -6.830 1.00 2.33 101 VAL A O 9
ATOM 11810 N N . HIS A 1 88 ? -0.641 10.981 -6.925 1.00 1.80 102 HIS A N 9
ATOM 11811 C CA . HIS A 1 88 ? -0.449 11.000 -8.378 1.00 1.94 102 HIS A CA 9
ATOM 11812 C C . HIS A 1 88 ? 0.502 9.898 -8.885 1.00 1.86 102 HIS A C 9
ATOM 11813 O O . HIS A 1 88 ? 0.379 9.488 -10.045 1.00 2.11 102 HIS A O 9
ATOM 11827 N N . ALA A 1 89 ? 1.399 9.388 -8.027 1.00 1.57 103 ALA A N 9
ATOM 11828 C CA . ALA A 1 89 ? 2.255 8.238 -8.318 1.00 1.50 103 ALA A CA 9
ATOM 11829 C C . ALA A 1 89 ? 2.433 7.309 -7.115 1.00 1.23 103 ALA A C 9
ATOM 11830 O O . ALA A 1 89 ? 2.758 7.744 -6.012 1.00 1.19 103 ALA A O 9
ATOM 11837 N N . LEU A 1 90 ? 2.289 6.008 -7.331 1.00 1.11 104 LEU A N 9
ATOM 11838 C CA . LEU A 1 90 ? 2.511 5.003 -6.309 1.00 0.92 104 LEU A CA 9
ATOM 11839 C C . LEU A 1 90 ? 2.834 3.585 -6.793 1.00 0.87 104 LEU A C 9
ATOM 11840 O O . LEU A 1 90 ? 2.460 3.176 -7.896 1.00 1.00 104 LEU A O 9
ATOM 11856 N N . ALA A 1 91 ? 3.489 2.821 -5.910 1.00 0.78 105 ALA A N 9
ATOM 11857 C CA . ALA A 1 91 ? 3.686 1.375 -6.048 1.00 0.83 105 ALA A CA 9
ATOM 11858 C C . ALA A 1 91 ? 3.436 0.597 -4.745 1.00 0.74 105 ALA A C 9
ATOM 11859 O O . ALA A 1 91 ? 3.823 1.039 -3.658 1.00 0.69 105 ALA A O 9
ATOM 11866 N N . ILE A 1 92 ? 2.835 -0.590 -4.869 1.00 0.76 106 ILE A N 9
ATOM 11867 C CA . ILE A 1 92 ? 2.729 -1.593 -3.804 1.00 0.67 106 ILE A CA 9
ATOM 11868 C C . ILE A 1 92 ? 3.612 -2.811 -4.110 1.00 0.58 106 ILE A C 9
ATOM 11869 O O . ILE A 1 92 ? 3.824 -3.166 -5.270 1.00 0.63 106 ILE A O 9
ATOM 11885 N N . GLN A 1 93 ? 4.086 -3.505 -3.079 1.00 0.55 107 GLN A N 9
ATOM 11886 C CA . GLN A 1 93 ? 4.700 -4.831 -3.196 1.00 0.58 107 GLN A CA 9
ATOM 11887 C C . GLN A 1 93 ? 3.991 -5.795 -2.240 1.00 0.78 107 GLN A C 9
ATOM 11888 O O . GLN A 1 93 ? 4.133 -5.661 -1.020 1.00 1.04 107 GLN A O 9
ATOM 11902 N N . ALA A 1 94 ? 3.222 -6.749 -2.782 1.00 0.76 108 ALA A N 9
ATOM 11903 C CA . ALA A 1 94 ? 2.482 -7.727 -1.983 1.00 0.97 108 ALA A CA 9
ATOM 11904 C C . ALA A 1 94 ? 3.325 -8.949 -1.577 1.00 1.18 108 ALA A C 9
ATOM 11905 O O . ALA A 1 94 ? 4.073 -9.480 -2.403 1.00 1.64 108 ALA A O 9
ATOM 11912 N N . ARG A 1 95 ? 3.203 -9.393 -0.317 1.00 0.98 109 ARG A N 9
ATOM 11913 C CA . ARG A 1 95 ? 3.770 -10.667 0.189 1.00 0.97 109 ARG A CA 9
ATOM 11914 C C . ARG A 1 95 ? 2.955 -11.292 1.333 1.00 0.90 109 ARG A C 9
ATOM 11915 O O . ARG A 1 95 ? 1.999 -10.712 1.861 1.00 0.88 109 ARG A O 9
ATOM 11936 N N . THR A 1 96 ? 3.382 -12.477 1.769 1.00 0.97 110 THR A N 9
ATOM 11937 C CA . THR A 1 96 ? 2.725 -13.253 2.826 1.00 0.97 110 THR A CA 9
ATOM 11938 C C . THR A 1 96 ? 3.654 -13.500 4.028 1.00 0.97 110 THR A C 9
ATOM 11939 O O . THR A 1 96 ? 4.885 -13.415 3.889 1.00 0.93 110 THR A O 9
ATOM 11950 N N . PRO A 1 97 ? 3.099 -13.752 5.235 1.00 1.05 111 PRO A N 9
ATOM 11951 C CA . PRO A 1 97 ? 3.870 -13.662 6.468 1.00 1.10 111 PRO A CA 9
ATOM 11952 C C . PRO A 1 97 ? 5.046 -14.624 6.503 1.00 1.21 111 PRO A C 9
ATOM 11953 O O . PRO A 1 97 ? 6.166 -14.154 6.626 1.00 1.20 111 PRO A O 9
ATOM 11964 N N . ALA A 1 98 ? 4.854 -15.934 6.326 1.00 1.40 112 ALA A N 9
ATOM 11965 C CA . ALA A 1 98 ? 5.929 -16.904 6.557 1.00 1.58 112 ALA A CA 9
ATOM 11966 C C . ALA A 1 98 ? 7.199 -16.672 5.701 1.00 1.53 112 ALA A C 9
ATOM 11967 O O . ALA A 1 98 ? 8.305 -16.901 6.198 1.00 1.69 112 ALA A O 9
ATOM 11974 N N . GLN A 1 99 ? 7.073 -16.137 4.477 1.00 1.38 113 GLN A N 9
ATOM 11975 C CA . GLN A 1 99 ? 8.214 -15.695 3.660 1.00 1.31 113 GLN A CA 9
ATOM 11976 C C . GLN A 1 99 ? 8.741 -14.314 4.087 1.00 1.10 113 GLN A C 9
ATOM 11977 O O . GLN A 1 99 ? 9.959 -14.125 4.137 1.00 1.15 113 GLN A O 9
ATOM 11991 N N . TRP A 1 100 ? 7.867 -13.367 4.469 1.00 0.95 114 TRP A N 9
ATOM 11992 C CA . TRP A 1 100 ? 8.306 -12.099 5.069 1.00 0.90 114 TRP A CA 9
ATOM 11993 C C . TRP A 1 100 ? 9.133 -12.288 6.351 1.00 1.13 114 TRP A C 9
ATOM 11994 O O . TRP A 1 100 ? 10.213 -11.698 6.461 1.00 1.28 114 TRP A O 9
ATOM 12015 N N . ARG A 1 101 ? 8.689 -13.159 7.268 1.00 1.32 115 ARG A N 9
ATOM 12016 C CA . ARG A 1 101 ? 9.343 -13.338 8.593 1.00 1.76 115 ARG A CA 9
ATOM 12017 C C . ARG A 1 101 ? 10.709 -14.025 8.486 1.00 1.78 115 ARG A C 9
ATOM 12018 O O . ARG A 1 101 ? 11.613 -13.760 9.278 1.00 1.96 115 ARG A O 9
ATOM 12039 N N . GLU A 1 102 ? 10.858 -14.911 7.501 1.00 1.68 116 GLU A N 9
ATOM 12040 C CA . GLU A 1 102 ? 12.062 -15.721 7.290 1.00 1.83 116 GLU A CA 9
ATOM 12041 C C . GLU A 1 102 ? 13.110 -15.053 6.378 1.00 1.70 116 GLU A C 9
ATOM 12042 O O . GLU A 1 102 ? 14.302 -15.076 6.700 1.00 1.92 116 GLU A O 9
ATOM 12054 N N . ASN A 1 103 ? 12.691 -14.489 5.234 1.00 1.56 117 ASN A N 9
ATOM 12055 C CA . ASN A 1 103 ? 13.599 -14.054 4.159 1.00 1.87 117 ASN A CA 9
ATOM 12056 C C . ASN A 1 103 ? 13.205 -12.737 3.438 1.00 1.92 117 ASN A C 9
ATOM 12057 O O . ASN A 1 103 ? 13.938 -12.280 2.560 1.00 2.56 117 ASN A O 9
ATOM 12068 N N . SER A 1 104 ? 12.051 -12.126 3.736 1.00 1.92 118 SER A N 9
ATOM 12069 C CA . SER A 1 104 ? 11.391 -11.050 2.951 1.00 2.38 118 SER A CA 9
ATOM 12070 C C . SER A 1 104 ? 10.911 -11.443 1.536 1.00 2.36 118 SER A C 9
ATOM 12071 O O . SER A 1 104 ? 9.910 -10.901 1.067 1.00 3.00 118 SER A O 9
ATOM 12079 N N . PRO A 1 17 ? -1.900 12.079 8.593 1.00 1.41 31 PRO A N 10
ATOM 12080 C CA . PRO A 1 17 ? -1.040 11.863 7.428 1.00 1.25 31 PRO A CA 10
ATOM 12081 C C . PRO A 1 17 ? -1.400 10.552 6.705 1.00 1.03 31 PRO A C 10
ATOM 12082 O O . PRO A 1 17 ? -1.883 9.611 7.349 1.00 0.97 31 PRO A O 10
ATOM 12093 N N . VAL A 1 18 ? -1.184 10.470 5.385 1.00 1.02 32 VAL A N 10
ATOM 12094 C CA . VAL A 1 18 ? -1.697 9.362 4.544 1.00 1.02 32 VAL A CA 10
ATOM 12095 C C . VAL A 1 18 ? -1.225 7.979 4.988 1.00 0.92 32 VAL A C 10
ATOM 12096 O O . VAL A 1 18 ? -1.929 6.990 4.793 1.00 0.95 32 VAL A O 10
ATOM 12109 N N . GLU A 1 19 ? -0.057 7.893 5.620 1.00 0.87 33 GLU A N 10
ATOM 12110 C CA . GLU A 1 19 ? 0.577 6.639 6.007 1.00 0.83 33 GLU A CA 10
ATOM 12111 C C . GLU A 1 19 ? -0.051 6.109 7.298 1.00 0.81 33 GLU A C 10
ATOM 12112 O O . GLU A 1 19 ? -0.300 4.916 7.425 1.00 0.88 33 GLU A O 10
ATOM 12124 N N . ALA A 1 20 ? -0.427 7.013 8.203 1.00 0.79 34 ALA A N 10
ATOM 12125 C CA . ALA A 1 20 ? -1.128 6.725 9.446 1.00 0.85 34 ALA A CA 10
ATOM 12126 C C . ALA A 1 20 ? -2.631 6.450 9.211 1.00 0.94 34 ALA A C 10
ATOM 12127 O O . ALA A 1 20 ? -3.225 5.546 9.820 1.00 1.03 34 ALA A O 10
ATOM 12134 N N . ALA A 1 21 ? -3.222 7.188 8.264 1.00 0.97 35 ALA A N 10
ATOM 12135 C CA . ALA A 1 21 ? -4.555 6.928 7.732 1.00 1.04 35 ALA A CA 10
ATOM 12136 C C . ALA A 1 21 ? -4.624 5.527 7.103 1.00 1.07 35 ALA A C 10
ATOM 12137 O O . ALA A 1 21 ? -5.461 4.727 7.516 1.00 1.19 35 ALA A O 10
ATOM 12144 N N . ILE A 1 22 ? -3.691 5.168 6.207 1.00 1.04 36 ILE A N 10
ATOM 12145 C CA . ILE A 1 22 ? -3.620 3.810 5.642 1.00 1.13 36 ILE A CA 10
ATOM 12146 C C . ILE A 1 22 ? -3.362 2.759 6.720 1.00 1.15 36 ILE A C 10
ATOM 12147 O O . ILE A 1 22 ? -4.083 1.767 6.735 1.00 1.26 36 ILE A O 10
ATOM 12163 N N . ARG A 1 23 ? -2.410 2.968 7.644 1.00 1.08 37 ARG A N 10
ATOM 12164 C CA . ARG A 1 23 ? -2.180 2.076 8.803 1.00 1.15 37 ARG A CA 10
ATOM 12165 C C . ARG A 1 23 ? -3.506 1.678 9.450 1.00 1.20 37 ARG A C 10
ATOM 12166 O O . ARG A 1 23 ? -3.852 0.497 9.495 1.00 1.30 37 ARG A O 10
ATOM 12187 N N . THR A 1 24 ? -4.264 2.694 9.847 1.00 1.14 38 THR A N 10
ATOM 12188 C CA . THR A 1 24 ? -5.542 2.545 10.573 1.00 1.28 38 THR A CA 10
ATOM 12189 C C . THR A 1 24 ? -6.680 1.974 9.718 1.00 1.36 38 THR A C 10
ATOM 12190 O O . THR A 1 24 ? -7.322 0.991 10.111 1.00 1.43 38 THR A O 10
ATOM 12201 N N . LYS A 1 25 ? -6.928 2.557 8.539 1.00 1.39 39 LYS A N 10
ATOM 12202 C CA . LYS A 1 25 ? -8.020 2.160 7.641 1.00 1.50 39 LYS A CA 10
ATOM 12203 C C . LYS A 1 25 ? -7.813 0.744 7.109 1.00 1.45 39 LYS A C 10
ATOM 12204 O O . LYS A 1 25 ? -8.767 -0.026 7.096 1.00 1.63 39 LYS A O 10
ATOM 12223 N N . LEU A 1 26 ? -6.588 0.358 6.736 1.00 1.25 40 LEU A N 10
ATOM 12224 C CA . LEU A 1 26 ? -6.300 -0.997 6.279 1.00 1.23 40 LEU A CA 10
ATOM 12225 C C . LEU A 1 26 ? -6.247 -2.005 7.435 1.00 1.23 40 LEU A C 10
ATOM 12226 O O . LEU A 1 26 ? -6.676 -3.143 7.226 1.00 1.29 40 LEU A O 10
ATOM 12242 N N . GLU A 1 27 ? -5.852 -1.613 8.660 1.00 1.22 41 GLU A N 10
ATOM 12243 C CA . GLU A 1 27 ? -6.160 -2.420 9.844 1.00 1.26 41 GLU A CA 10
ATOM 12244 C C . GLU A 1 27 ? -7.648 -2.766 9.934 1.00 1.33 41 GLU A C 10
ATOM 12245 O O . GLU A 1 27 ? -7.999 -3.932 10.103 1.00 1.34 41 GLU A O 10
ATOM 12257 N N . GLU A 1 28 ? -8.519 -1.771 9.778 1.00 1.47 42 GLU A N 10
ATOM 12258 C CA . GLU A 1 28 ? -9.973 -1.978 9.790 1.00 1.65 42 GLU A CA 10
ATOM 12259 C C . GLU A 1 28 ? -10.488 -2.779 8.575 1.00 1.64 42 GLU A C 10
ATOM 12260 O O . GLU A 1 28 ? -11.408 -3.590 8.726 1.00 1.77 42 GLU A O 10
ATOM 12272 N N . ALA A 1 29 ? -9.895 -2.600 7.393 1.00 1.54 43 ALA A N 10
ATOM 12273 C CA . ALA A 1 29 ? -10.357 -3.207 6.146 1.00 1.57 43 ALA A CA 10
ATOM 12274 C C . ALA A 1 29 ? -10.016 -4.700 6.014 1.00 1.51 43 ALA A C 10
ATOM 12275 O O . ALA A 1 29 ? -10.879 -5.467 5.576 1.00 1.53 43 ALA A O 10
ATOM 12282 N N . LEU A 1 30 ? -8.779 -5.114 6.335 1.00 1.48 44 LEU A N 10
ATOM 12283 C CA . LEU A 1 30 ? -8.329 -6.503 6.191 1.00 1.62 44 LEU A CA 10
ATOM 12284 C C . LEU A 1 30 ? -7.591 -7.118 7.390 1.00 1.67 44 LEU A C 10
ATOM 12285 O O . LEU A 1 30 ? -7.220 -8.288 7.309 1.00 1.81 44 LEU A O 10
ATOM 12301 N N . SER A 1 31 ? -7.315 -6.351 8.450 1.00 1.63 45 SER A N 10
ATOM 12302 C CA . SER A 1 31 ? -6.490 -6.777 9.599 1.00 1.69 45 SER A CA 10
ATOM 12303 C C . SER A 1 31 ? -5.153 -7.442 9.176 1.00 1.49 45 SER A C 10
ATOM 12304 O O . SER A 1 31 ? -4.987 -8.654 9.333 1.00 1.70 45 SER A O 10
ATOM 12312 N N . PRO A 1 32 ? -4.204 -6.674 8.587 1.00 1.12 46 PRO A N 10
ATOM 12313 C CA . PRO A 1 32 ? -2.946 -7.167 8.000 1.00 0.81 46 PRO A CA 10
ATOM 12314 C C . PRO A 1 32 ? -2.045 -7.976 8.943 1.00 0.77 46 PRO A C 10
ATOM 12315 O O . PRO A 1 32 ? -2.154 -7.879 10.165 1.00 1.03 46 PRO A O 10
ATOM 12326 N N . GLU A 1 33 ? -1.042 -8.665 8.394 1.00 0.61 47 GLU A N 10
ATOM 12327 C CA . GLU A 1 33 ? 0.148 -9.054 9.138 1.00 0.60 47 GLU A CA 10
ATOM 12328 C C . GLU A 1 33 ? 1.152 -7.908 9.267 1.00 0.61 47 GLU A C 10
ATOM 12329 O O . GLU A 1 33 ? 1.588 -7.626 10.387 1.00 0.73 47 GLU A O 10
ATOM 12341 N N . VAL A 1 34 ? 1.438 -7.161 8.193 1.00 0.54 48 VAL A N 10
ATOM 12342 C CA . VAL A 1 34 ? 2.180 -5.900 8.292 1.00 0.73 48 VAL A CA 10
ATOM 12343 C C . VAL A 1 34 ? 1.601 -4.854 7.366 1.00 0.94 48 VAL A C 10
ATOM 12344 O O . VAL A 1 34 ? 0.919 -5.167 6.383 1.00 1.36 48 VAL A O 10
ATOM 12357 N N . LEU A 1 35 ? 2.030 -3.620 7.597 1.00 0.90 49 LEU A N 10
ATOM 12358 C CA . LEU A 1 35 ? 2.358 -2.764 6.471 1.00 0.76 49 LEU A CA 10
ATOM 12359 C C . LEU A 1 35 ? 3.473 -1.778 6.826 1.00 0.87 49 LEU A C 10
ATOM 12360 O O . LEU A 1 35 ? 3.330 -0.960 7.730 1.00 1.37 49 LEU A O 10
ATOM 12376 N N . GLU A 1 36 ? 4.597 -1.862 6.122 1.00 0.64 50 GLU A N 10
ATOM 12377 C CA . GLU A 1 36 ? 5.761 -0.999 6.339 1.00 0.72 50 GLU A CA 10
ATOM 12378 C C . GLU A 1 36 ? 6.014 -0.156 5.098 1.00 0.66 50 GLU A C 10
ATOM 12379 O O . GLU A 1 36 ? 6.129 -0.652 3.983 1.00 0.76 50 GLU A O 10
ATOM 12391 N N . LEU A 1 37 ? 5.935 1.146 5.295 1.00 0.63 51 LEU A N 10
ATOM 12392 C CA . LEU A 1 37 ? 5.665 2.109 4.236 1.00 0.60 51 LEU A CA 10
ATOM 12393 C C . LEU A 1 37 ? 6.322 3.479 4.491 1.00 0.73 51 LEU A C 10
ATOM 12394 O O . LEU A 1 37 ? 6.644 3.823 5.635 1.00 0.90 51 LEU A O 10
ATOM 12410 N N . ARG A 1 38 ? 6.511 4.268 3.432 1.00 0.73 52 ARG A N 10
ATOM 12411 C CA . ARG A 1 38 ? 7.235 5.542 3.428 1.00 0.83 52 ARG A CA 10
ATOM 12412 C C . ARG A 1 38 ? 6.697 6.400 2.286 1.00 0.75 52 ARG A C 10
ATOM 12413 O O . ARG A 1 38 ? 6.427 5.891 1.199 1.00 0.76 52 ARG A O 10
ATOM 12434 N N . ASN A 1 39 ? 6.541 7.703 2.488 1.00 0.76 53 ASN A N 10
ATOM 12435 C CA . ASN A 1 39 ? 6.188 8.593 1.387 1.00 0.70 53 ASN A CA 10
ATOM 12436 C C . ASN A 1 39 ? 7.427 8.943 0.547 1.00 0.78 53 ASN A C 10
ATOM 12437 O O . ASN A 1 39 ? 8.528 9.145 1.067 1.00 1.06 53 ASN A O 10
ATOM 12448 N N . GLU A 1 40 ? 7.248 8.995 -0.770 1.00 0.82 54 GLU A N 10
ATOM 12449 C CA . GLU A 1 40 ? 8.299 9.406 -1.706 1.00 0.99 54 GLU A CA 10
ATOM 12450 C C . GLU A 1 40 ? 8.240 10.920 -1.977 1.00 0.88 54 GLU A C 10
ATOM 12451 O O . GLU A 1 40 ? 9.255 11.559 -2.237 1.00 1.00 54 GLU A O 10
ATOM 12463 N N . SER A 1 41 ? 7.052 11.499 -1.809 1.00 0.77 55 SER A N 10
ATOM 12464 C CA . SER A 1 41 ? 6.633 12.899 -1.970 1.00 0.83 55 SER A CA 10
ATOM 12465 C C . SER A 1 41 ? 7.395 13.956 -1.146 1.00 1.16 55 SER A C 10
ATOM 12466 O O . SER A 1 41 ? 7.170 15.154 -1.316 1.00 1.55 55 SER A O 10
ATOM 12474 N N . GLY A 1 42 ? 8.310 13.549 -0.263 1.00 1.22 56 GLY A N 10
ATOM 12475 C CA . GLY A 1 42 ? 9.370 14.439 0.223 1.00 1.42 56 GLY A CA 10
ATOM 12476 C C . GLY A 1 42 ? 10.403 14.818 -0.856 1.00 1.41 56 GLY A C 10
ATOM 12477 O O . GLY A 1 42 ? 11.050 15.861 -0.742 1.00 1.60 56 GLY A O 10
ATOM 12481 N N . GLY A 1 43 ? 10.487 14.050 -1.946 1.00 1.30 57 GLY A N 10
ATOM 12482 C CA . GLY A 1 43 ? 11.150 14.378 -3.215 1.00 1.42 57 GLY A CA 10
ATOM 12483 C C . GLY A 1 43 ? 10.204 15.071 -4.200 1.00 1.65 57 GLY A C 10
ATOM 12484 O O . GLY A 1 43 ? 9.202 15.641 -3.776 1.00 3.34 57 GLY A O 10
ATOM 12488 N N . HIS A 1 44 ? 10.484 14.960 -5.501 1.00 1.56 58 HIS A N 10
ATOM 12489 C CA . HIS A 1 44 ? 9.611 15.375 -6.618 1.00 1.79 58 HIS A CA 10
ATOM 12490 C C . HIS A 1 44 ? 9.267 16.872 -6.740 1.00 2.03 58 HIS A C 10
ATOM 12491 O O . HIS A 1 44 ? 9.478 17.680 -5.832 1.00 1.97 58 HIS A O 10
ATOM 12505 N N . ALA A 1 45 ? 8.691 17.251 -7.888 1.00 2.98 59 ALA A N 10
ATOM 12506 C CA . ALA A 1 45 ? 8.221 18.607 -8.179 1.00 3.47 59 ALA A CA 10
ATOM 12507 C C . ALA A 1 45 ? 6.825 18.893 -7.578 1.00 3.31 59 ALA A C 10
ATOM 12508 O O . ALA A 1 45 ? 5.891 19.323 -8.265 1.00 3.91 59 ALA A O 10
ATOM 12515 N N . VAL A 1 46 ? 6.661 18.599 -6.286 1.00 2.59 60 VAL A N 10
ATOM 12516 C CA . VAL A 1 46 ? 5.384 18.619 -5.543 1.00 2.37 60 VAL A CA 10
ATOM 12517 C C . VAL A 1 46 ? 5.384 19.690 -4.437 1.00 2.34 60 VAL A C 10
ATOM 12518 O O . VAL A 1 46 ? 6.466 20.095 -3.987 1.00 2.48 60 VAL A O 10
ATOM 12531 N N . PRO A 1 47 ? 4.211 20.147 -3.958 1.00 2.32 61 PRO A N 10
ATOM 12532 C CA . PRO A 1 47 ? 4.127 21.105 -2.856 1.00 2.34 61 PRO A CA 10
ATOM 12533 C C . PRO A 1 47 ? 4.712 20.557 -1.539 1.00 2.33 61 PRO A C 10
ATOM 12534 O O . PRO A 1 47 ? 4.572 19.361 -1.257 1.00 2.21 61 PRO A O 10
ATOM 12545 N N . PRO A 1 48 ? 5.343 21.402 -0.702 1.00 2.62 62 PRO A N 10
ATOM 12546 C CA . PRO A 1 48 ? 5.971 20.967 0.543 1.00 2.93 62 PRO A CA 10
ATOM 12547 C C . PRO A 1 48 ? 4.939 20.434 1.537 1.00 2.78 62 PRO A C 10
ATOM 12548 O O . PRO A 1 48 ? 3.909 21.065 1.784 1.00 2.66 62 PRO A O 10
ATOM 12559 N N . GLY A 1 49 ? 5.218 19.269 2.120 1.00 2.95 63 GLY A N 10
ATOM 12560 C CA . GLY A 1 49 ? 4.298 18.576 3.026 1.00 2.96 63 GLY A CA 10
ATOM 12561 C C . GLY A 1 49 ? 3.177 17.799 2.322 1.00 2.34 63 GLY A C 10
ATOM 12562 O O . GLY A 1 49 ? 2.384 17.145 3.002 1.00 2.41 63 GLY A O 10
ATOM 12566 N N . SER A 1 50 ? 3.105 17.820 0.984 1.00 1.89 64 SER A N 10
ATOM 12567 C CA . SER A 1 50 ? 2.220 16.941 0.229 1.00 1.55 64 SER A CA 10
ATOM 12568 C C . SER A 1 50 ? 2.752 15.508 0.247 1.00 1.43 64 SER A C 10
ATOM 12569 O O . SER A 1 50 ? 3.952 15.243 0.373 1.00 1.63 64 SER A O 10
ATOM 12577 N N . GLU A 1 51 ? 1.819 14.577 0.123 1.00 1.30 65 GLU A N 10
ATOM 12578 C CA . GLU A 1 51 ? 1.991 13.127 0.183 1.00 1.28 65 GLU A CA 10
ATOM 12579 C C . GLU A 1 51 ? 1.331 12.447 -1.032 1.00 1.26 65 GLU A C 10
ATOM 12580 O O . GLU A 1 51 ? 0.732 11.382 -0.919 1.00 1.63 65 GLU A O 10
ATOM 12592 N N . THR A 1 52 ? 1.433 13.070 -2.214 1.00 1.14 66 THR A N 10
ATOM 12593 C CA . THR A 1 52 ? 0.816 12.611 -3.466 1.00 1.31 66 THR A CA 10
ATOM 12594 C C . THR A 1 52 ? 1.533 11.368 -4.018 1.00 0.99 66 THR A C 10
ATOM 12595 O O . THR A 1 52 ? 0.961 10.583 -4.776 1.00 1.25 66 THR A O 10
ATOM 12606 N N . HIS 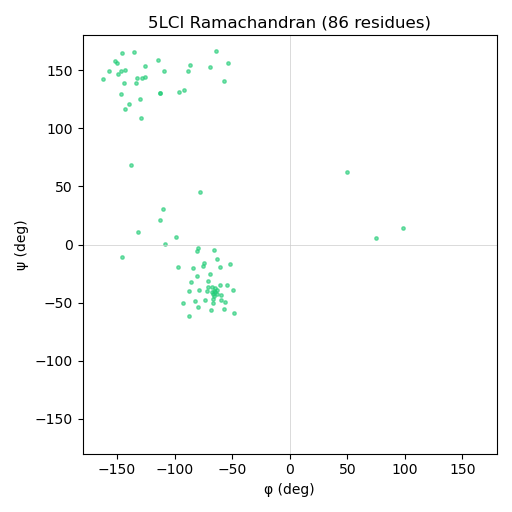A 1 53 ? 2.779 11.173 -3.580 1.00 0.61 67 HIS A N 10
ATOM 12607 C CA . HIS A 1 53 ? 3.707 10.122 -3.977 1.00 0.56 67 HIS A CA 10
ATOM 12608 C C . HIS A 1 53 ? 4.049 9.198 -2.797 1.00 0.48 67 HIS A C 10
ATOM 12609 O O . HIS A 1 53 ? 4.593 9.648 -1.779 1.00 0.45 67 HIS A O 10
ATOM 12623 N N . PHE A 1 54 ? 3.813 7.894 -2.943 1.00 0.54 68 PHE A N 10
ATOM 12624 C CA . PHE A 1 54 ? 3.880 6.944 -1.823 1.00 0.55 68 PHE A CA 10
ATOM 12625 C C . PHE A 1 54 ? 4.654 5.650 -2.157 1.00 0.60 68 PHE A C 10
ATOM 12626 O O . PHE A 1 54 ? 4.844 5.307 -3.328 1.00 0.81 68 PHE A O 10
ATOM 12643 N N . ARG A 1 55 ? 5.115 4.926 -1.130 1.00 0.63 69 ARG A N 10
ATOM 12644 C CA . ARG A 1 55 ? 5.807 3.631 -1.238 1.00 0.68 69 ARG A CA 10
ATOM 12645 C C . ARG A 1 55 ? 5.343 2.717 -0.098 1.00 0.64 69 ARG A C 10
ATOM 12646 O O . ARG A 1 55 ? 5.318 3.149 1.052 1.00 0.65 69 ARG A O 10
ATOM 12667 N N . VAL A 1 56 ? 4.937 1.480 -0.392 1.00 0.70 70 VAL A N 10
ATOM 12668 C CA . VAL A 1 56 ? 4.317 0.569 0.591 1.00 0.59 70 VAL A CA 10
ATOM 12669 C C . VAL A 1 56 ? 4.769 -0.876 0.423 1.00 0.56 70 VAL A C 10
ATOM 12670 O O . VAL A 1 56 ? 4.694 -1.448 -0.667 1.00 0.57 70 VAL A O 10
ATOM 12683 N N . ALA A 1 57 ? 5.089 -1.501 1.549 1.00 0.57 71 ALA A N 10
ATOM 12684 C CA . ALA A 1 57 ? 5.173 -2.955 1.668 1.00 0.59 71 ALA A CA 10
ATOM 12685 C C . ALA A 1 57 ? 3.969 -3.451 2.479 1.00 0.53 71 ALA A C 10
ATOM 12686 O O . ALA A 1 57 ? 3.733 -2.947 3.578 1.00 0.51 71 ALA A O 10
ATOM 12693 N N . VAL A 1 58 ? 3.186 -4.405 1.964 1.00 0.57 72 VAL A N 10
ATOM 12694 C CA . VAL A 1 58 ? 1.954 -4.872 2.636 1.00 0.55 72 VAL A CA 10
ATOM 12695 C C . VAL A 1 58 ? 1.881 -6.390 2.629 1.00 0.54 72 VAL A C 10
ATOM 12696 O O . VAL A 1 58 ? 2.122 -7.026 1.604 1.00 0.62 72 VAL A O 10
ATOM 12709 N N . VAL A 1 59 ? 1.551 -6.993 3.770 1.00 0.50 73 VAL A N 10
ATOM 12710 C CA . VAL A 1 59 ? 1.595 -8.455 3.908 1.00 0.49 73 VAL A CA 10
ATOM 12711 C C . VAL A 1 59 ? 0.411 -8.982 4.701 1.00 0.50 73 VAL A C 10
ATOM 12712 O O . VAL A 1 59 ? 0.127 -8.499 5.804 1.00 0.53 73 VAL A O 10
ATOM 12725 N N . SER A 1 60 ? -0.275 -9.947 4.084 1.00 0.50 74 SER A N 10
ATOM 12726 C CA . SER A 1 60 ? -1.472 -10.632 4.582 1.00 0.55 74 SER A CA 10
ATOM 12727 C C . SER A 1 60 ? -1.675 -11.951 3.830 1.00 0.60 74 SER A C 10
ATOM 12728 O O . SER A 1 60 ? -1.430 -12.022 2.624 1.00 0.66 74 SER A O 10
ATOM 12736 N N . SER A 1 61 ? -2.210 -12.981 4.488 1.00 0.84 75 SER A N 10
ATOM 12737 C CA . SER A 1 61 ? -2.663 -14.214 3.825 1.00 1.09 75 SER A CA 10
ATOM 12738 C C . SER A 1 61 ? -3.784 -13.977 2.801 1.00 1.08 75 SER A C 10
ATOM 12739 O O . SER A 1 61 ? -4.028 -14.826 1.942 1.00 1.37 75 SER A O 10
ATOM 12747 N N . ARG A 1 62 ? -4.443 -12.809 2.816 1.00 0.85 76 ARG A N 10
ATOM 12748 C CA . ARG A 1 62 ? -5.424 -12.388 1.796 1.00 0.91 76 ARG A CA 10
ATOM 12749 C C . ARG A 1 62 ? -4.829 -12.194 0.397 1.00 0.95 76 ARG A C 10
ATOM 12750 O O . ARG A 1 62 ? -5.549 -12.264 -0.601 1.00 1.11 76 ARG A O 10
ATOM 12771 N N . PHE A 1 63 ? -3.520 -11.979 0.313 1.00 0.88 77 PHE A N 10
ATOM 12772 C CA . PHE A 1 63 ? -2.756 -11.726 -0.909 1.00 1.00 77 PHE A CA 10
ATOM 12773 C C . PHE A 1 63 ? -2.108 -12.997 -1.501 1.00 1.16 77 PHE A C 10
ATOM 12774 O O . PHE A 1 63 ? -1.174 -12.907 -2.300 1.00 1.35 77 PHE A O 10
ATOM 12791 N N . GLU A 1 64 ? -2.563 -14.187 -1.097 1.00 1.21 78 GLU A N 10
ATOM 12792 C CA . GLU A 1 64 ? -2.036 -15.470 -1.566 1.00 1.38 78 GLU A CA 10
ATOM 12793 C C . GLU A 1 64 ? -2.602 -15.972 -2.911 1.00 1.76 78 GLU A C 10
ATOM 12794 O O . GLU A 1 64 ? -3.754 -15.690 -3.259 1.00 2.06 78 GLU A O 10
ATOM 12806 N N . GLY A 1 65 ? -1.824 -16.799 -3.617 1.00 1.87 79 GLY A N 10
ATOM 12807 C CA . GLY A 1 65 ? -2.217 -17.710 -4.708 1.00 2.18 79 GLY A CA 10
ATOM 12808 C C . GLY A 1 65 ? -2.437 -17.044 -6.069 1.00 2.11 79 GLY A C 10
ATOM 12809 O O . GLY A 1 65 ? -2.065 -17.598 -7.108 1.00 3.05 79 GLY A O 10
ATOM 12813 N N . LEU A 1 66 ? -2.933 -15.808 -6.050 1.00 1.44 80 LEU A N 10
ATOM 12814 C CA . LEU A 1 66 ? -2.959 -14.886 -7.173 1.00 1.49 80 LEU A CA 10
ATOM 12815 C C . LEU A 1 66 ? -1.543 -14.393 -7.532 1.00 1.55 80 LEU A C 10
ATOM 12816 O O . LEU A 1 66 ? -0.634 -14.354 -6.689 1.00 1.63 80 LEU A O 10
ATOM 12832 N N . SER A 1 67 ? -1.349 -14.008 -8.792 1.00 1.59 81 SER A N 10
ATOM 12833 C CA . SER A 1 67 ? -0.112 -13.370 -9.258 1.00 1.68 81 SER A CA 10
ATOM 12834 C C . SER A 1 67 ? 0.051 -11.988 -8.608 1.00 1.60 81 SER A C 10
ATOM 12835 O O . SER A 1 67 ? -0.962 -11.347 -8.317 1.00 1.45 81 SER A O 10
ATOM 12843 N N . PRO A 1 68 ? 1.280 -11.483 -8.387 1.00 1.77 82 PRO A N 10
ATOM 12844 C CA . PRO A 1 68 ? 1.487 -10.111 -7.919 1.00 1.79 82 PRO A CA 10
ATOM 12845 C C . PRO A 1 68 ? 0.909 -9.078 -8.897 1.00 1.68 82 PRO A C 10
ATOM 12846 O O . PRO A 1 68 ? 0.259 -8.126 -8.478 1.00 1.66 82 PRO A O 10
ATOM 12857 N N . LEU A 1 69 ? 1.071 -9.323 -10.201 1.00 1.65 83 LEU A N 10
ATOM 12858 C CA . LEU A 1 69 ? 0.564 -8.501 -11.302 1.00 1.61 83 LEU A CA 10
ATOM 12859 C C . LEU A 1 69 ? -0.979 -8.508 -11.319 1.00 1.58 83 LEU A C 10
ATOM 12860 O O . LEU A 1 69 ? -1.612 -7.452 -11.308 1.00 1.55 83 LEU A O 10
ATOM 12876 N N . GLN A 1 70 ? -1.577 -9.703 -11.226 1.00 1.60 84 GLN A N 10
ATOM 12877 C CA . GLN A 1 70 ? -3.021 -9.935 -11.066 1.00 1.59 84 GLN A CA 10
ATOM 12878 C C . GLN A 1 70 ? -3.573 -9.189 -9.837 1.00 1.60 84 GLN A C 10
ATOM 12879 O O . GLN A 1 70 ? -4.520 -8.415 -9.950 1.00 1.74 84 GLN A O 10
ATOM 12893 N N . ARG A 1 71 ? -2.937 -9.365 -8.670 1.00 1.49 85 ARG A N 10
ATOM 12894 C CA . ARG A 1 71 ? -3.238 -8.685 -7.400 1.00 1.47 85 ARG A CA 10
ATOM 12895 C C . ARG A 1 71 ? -3.234 -7.169 -7.546 1.00 1.50 85 ARG A C 10
ATOM 12896 O O . ARG A 1 71 ? -4.182 -6.504 -7.141 1.00 1.57 85 ARG A O 10
ATOM 12917 N N . HIS A 1 72 ? -2.144 -6.613 -8.051 1.00 1.46 86 HIS A N 10
ATOM 12918 C CA . HIS A 1 72 ? -1.936 -5.175 -8.096 1.00 1.39 86 HIS A CA 10
ATOM 12919 C C . HIS A 1 72 ? -2.898 -4.543 -9.110 1.00 1.51 86 HIS A C 10
ATOM 12920 O O . HIS A 1 72 ? -3.550 -3.563 -8.766 1.00 1.59 86 HIS A O 10
ATOM 12934 N N . ARG A 1 73 ? -3.149 -5.174 -10.268 1.00 1.58 87 ARG A N 10
ATOM 12935 C CA . ARG A 1 73 ? -4.247 -4.779 -11.173 1.00 1.71 87 ARG A CA 10
ATOM 12936 C C . ARG A 1 73 ? -5.622 -4.819 -10.501 1.00 1.75 87 ARG A C 10
ATOM 12937 O O . ARG A 1 73 ? -6.402 -3.893 -10.703 1.00 1.82 87 ARG A O 10
ATOM 12958 N N . LEU A 1 74 ? -5.896 -5.812 -9.650 1.00 1.75 88 LEU A N 10
ATOM 12959 C CA . LEU A 1 74 ? -7.117 -5.872 -8.835 1.00 1.86 88 LEU A CA 10
ATOM 12960 C C . LEU A 1 74 ? -7.222 -4.636 -7.916 1.00 1.83 88 LEU A C 10
ATOM 12961 O O . LEU A 1 74 ? -8.218 -3.920 -7.966 1.00 1.96 88 LEU A O 10
ATOM 12977 N N . VAL A 1 75 ? -6.167 -4.299 -7.161 1.00 1.72 89 VAL A N 10
ATOM 12978 C CA . VAL A 1 75 ? -6.119 -3.067 -6.339 1.00 1.76 89 VAL A CA 10
ATOM 12979 C C . VAL A 1 75 ? -6.319 -1.811 -7.191 1.00 1.78 89 VAL A C 10
ATOM 12980 O O . VAL A 1 75 ? -7.049 -0.906 -6.811 1.00 1.88 89 VAL A O 10
ATOM 12993 N N . HIS A 1 76 ? -5.683 -1.748 -8.350 1.00 1.71 90 HIS A N 10
ATOM 12994 C CA . HIS A 1 76 ? -5.592 -0.551 -9.180 1.00 1.72 90 HIS A CA 10
ATOM 12995 C C . HIS A 1 76 ? -6.875 -0.288 -9.973 1.00 1.90 90 HIS A C 10
ATOM 12996 O O . HIS A 1 76 ? -7.191 0.869 -10.233 1.00 2.03 90 HIS A O 10
ATOM 13010 N N . ALA A 1 77 ? -7.606 -1.321 -10.398 1.00 1.99 91 ALA A N 10
ATOM 13011 C CA . ALA A 1 77 ? -8.909 -1.159 -11.037 1.00 2.22 91 ALA A CA 10
ATOM 13012 C C . ALA A 1 77 ? -10.125 -1.209 -10.107 1.00 2.38 91 ALA A C 10
ATOM 13013 O O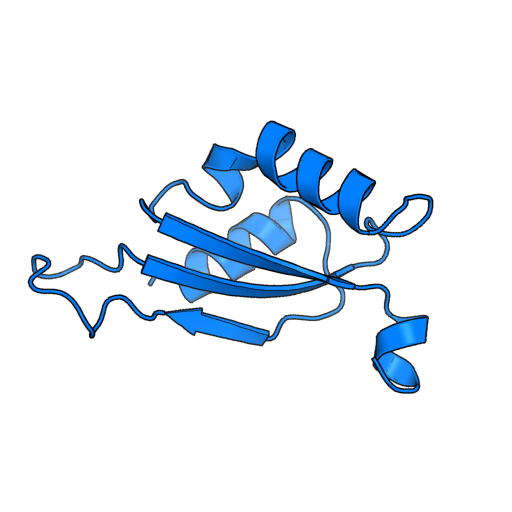 . ALA A 1 77 ? -11.117 -0.528 -10.387 1.00 2.62 91 ALA A O 10
ATOM 13020 N N . ALA A 1 78 ? -10.064 -1.993 -9.026 1.00 2.33 92 ALA A N 10
ATOM 13021 C CA . ALA A 1 78 ? -11.154 -2.096 -8.061 1.00 2.50 92 ALA A CA 10
ATOM 13022 C C . ALA A 1 78 ? -11.043 -1.091 -6.930 1.00 2.47 92 ALA A C 10
ATOM 13023 O O . ALA A 1 78 ? -12.056 -0.516 -6.523 1.00 2.72 92 ALA A O 10
ATOM 13030 N N . LEU A 1 79 ? -9.837 -0.918 -6.385 1.00 2.14 93 LEU A N 10
ATOM 13031 C CA . LEU A 1 79 ? -9.644 -0.259 -5.090 1.00 1.99 93 LEU A CA 10
ATOM 13032 C C . LEU A 1 79 ? -8.825 1.018 -5.176 1.00 1.53 93 LEU A C 10
ATOM 13033 O O . LEU A 1 79 ? -8.353 1.547 -4.165 1.00 1.37 93 LEU A O 10
ATOM 13049 N N . ALA A 1 80 ? -8.684 1.532 -6.391 1.00 1.49 94 ALA A N 10
ATOM 13050 C CA . ALA A 1 80 ? -7.997 2.806 -6.567 1.00 1.24 94 ALA A CA 10
ATOM 13051 C C . ALA A 1 80 ? -8.602 3.929 -5.702 1.00 1.13 94 ALA A C 10
ATOM 13052 O O . ALA A 1 80 ? -7.851 4.783 -5.243 1.00 1.10 94 ALA A O 10
ATOM 13059 N N . GLU A 1 81 ? -9.891 3.918 -5.361 1.00 1.29 95 GLU A N 10
ATOM 13060 C CA . GLU A 1 81 ? -10.462 4.926 -4.457 1.00 1.42 95 GLU A CA 10
ATOM 13061 C C . GLU A 1 81 ? -10.253 4.615 -2.962 1.00 1.63 95 GLU A C 10
ATOM 13062 O O . GLU A 1 81 ? -10.302 5.521 -2.122 1.00 1.87 95 GLU A O 10
ATOM 13074 N N . GLU A 1 82 ? -9.970 3.362 -2.589 1.00 1.63 96 GLU A N 10
ATOM 13075 C CA . GLU A 1 82 ? -9.745 2.947 -1.235 1.00 1.82 96 GLU A CA 10
ATOM 13076 C C . GLU A 1 82 ? -8.305 3.231 -0.803 1.00 1.67 96 GLU A C 10
ATOM 13077 O O . GLU A 1 82 ? -8.082 3.798 0.267 1.00 1.96 96 GLU A O 10
ATOM 13089 N N . LEU A 1 83 ? -7.342 2.834 -1.645 1.00 1.34 97 LEU A N 10
ATOM 13090 C CA . LEU A 1 83 ? -5.903 3.027 -1.426 1.00 1.30 97 LEU A CA 10
ATOM 13091 C C . LEU A 1 83 ? -5.278 4.167 -2.224 1.00 1.28 97 LEU A C 10
ATOM 13092 O O . LEU A 1 83 ? -4.382 4.845 -1.727 1.00 1.36 97 LEU A O 10
ATOM 13108 N N . GLY A 1 84 ? -5.753 4.408 -3.448 1.00 1.35 98 GLY A N 10
ATOM 13109 C CA . GLY A 1 84 ? -5.270 5.503 -4.284 1.00 1.53 98 GLY A CA 10
ATOM 13110 C C . GLY A 1 84 ? -5.994 6.809 -3.960 1.00 1.35 98 GLY A C 10
ATOM 13111 O O . GLY A 1 84 ? -5.968 7.754 -4.743 1.00 1.65 98 GLY A O 10
ATOM 13115 N N . GLY A 1 85 ? -6.708 6.833 -2.834 1.00 1.34 99 GLY A N 10
ATOM 13116 C CA . GLY A 1 85 ? -7.570 7.948 -2.435 1.00 1.75 99 GLY A CA 10
ATOM 13117 C C . GLY A 1 85 ? -6.800 9.270 -2.315 1.00 1.85 99 GLY A C 10
ATOM 13118 O O . GLY A 1 85 ? -7.106 10.216 -3.049 1.00 2.08 99 GLY A O 10
ATOM 13122 N N . PRO A 1 86 ? -5.771 9.335 -1.448 1.00 1.82 100 PRO A N 10
ATOM 13123 C CA . PRO A 1 86 ? -5.090 10.586 -1.125 1.00 2.01 100 PRO A CA 10
ATOM 13124 C C . PRO A 1 86 ? -3.809 10.859 -1.947 1.00 1.73 100 PRO A C 10
ATOM 13125 O O . PRO A 1 86 ? -3.205 11.925 -1.811 1.00 1.84 100 PRO A O 10
ATOM 13136 N N . VAL A 1 87 ? -3.396 9.914 -2.794 1.00 1.48 101 VAL A N 10
ATOM 13137 C CA . VAL A 1 87 ? -2.228 9.895 -3.667 1.00 1.28 101 VAL A CA 10
ATOM 13138 C C . VAL A 1 87 ? -2.629 10.060 -5.130 1.00 1.40 101 VAL A C 10
ATOM 13139 O O . VAL A 1 87 ? -3.741 9.713 -5.544 1.00 1.67 101 VAL A O 10
ATOM 13152 N N . HIS A 1 88 ? -1.680 10.512 -5.938 1.00 1.44 102 HIS A N 10
ATOM 13153 C CA . HIS A 1 88 ? -1.727 10.396 -7.394 1.00 1.69 102 HIS A CA 10
ATOM 13154 C C . HIS A 1 88 ? -0.863 9.210 -7.878 1.00 1.72 102 HIS A C 10
ATOM 13155 O O . HIS A 1 88 ? -1.224 8.530 -8.847 1.00 2.08 102 HIS A O 10
ATOM 13169 N N . ALA A 1 89 ? 0.224 8.907 -7.152 1.00 1.40 103 ALA A N 10
ATOM 13170 C CA . ALA A 1 89 ? 1.148 7.814 -7.425 1.00 1.33 103 ALA A CA 10
ATOM 13171 C C . ALA A 1 89 ? 1.556 7.075 -6.148 1.00 1.10 103 ALA A C 10
ATOM 13172 O O . ALA A 1 89 ? 1.783 7.656 -5.085 1.00 0.98 103 ALA A O 10
ATOM 13179 N N . LEU A 1 90 ? 1.716 5.768 -6.284 1.00 1.13 104 LEU A N 10
ATOM 13180 C CA . LEU A 1 90 ? 2.261 4.896 -5.273 1.00 1.01 104 LEU A CA 10
ATOM 13181 C C . LEU A 1 90 ? 2.876 3.627 -5.862 1.00 1.01 104 LEU A C 10
ATOM 13182 O O . LEU A 1 90 ? 2.297 3.014 -6.765 1.00 1.29 104 LEU A O 10
ATOM 13198 N N . ALA A 1 91 ? 4.009 3.210 -5.310 1.00 0.89 105 ALA A N 10
ATOM 13199 C CA . ALA A 1 91 ? 4.562 1.880 -5.544 1.00 1.04 105 ALA A CA 10
ATOM 13200 C C . ALA A 1 91 ? 4.197 0.950 -4.378 1.00 0.84 105 ALA A C 10
ATOM 13201 O O . ALA A 1 91 ? 4.413 1.298 -3.213 1.00 0.79 105 ALA A O 10
ATOM 13208 N N . ILE A 1 92 ? 3.633 -0.218 -4.679 1.00 0.77 106 ILE A N 10
ATOM 13209 C CA . ILE A 1 92 ? 3.204 -1.214 -3.696 1.00 0.57 106 ILE A CA 10
ATOM 13210 C C . ILE A 1 92 ? 3.903 -2.557 -3.913 1.00 0.50 106 ILE A C 10
ATOM 13211 O O . ILE A 1 92 ? 4.246 -2.920 -5.040 1.00 0.54 106 ILE A O 10
ATOM 13227 N N . GLN A 1 93 ? 4.069 -3.320 -2.832 1.00 0.50 107 GLN A N 10
ATOM 13228 C CA . GLN A 1 93 ? 4.384 -4.751 -2.891 1.00 0.51 107 GLN A CA 10
ATOM 13229 C C . GLN A 1 93 ? 3.466 -5.533 -1.936 1.00 0.54 107 GLN A C 10
ATOM 13230 O O . GLN A 1 93 ? 3.605 -5.410 -0.718 1.00 0.69 107 GLN A O 10
ATOM 13244 N N . ALA A 1 94 ? 2.514 -6.309 -2.472 1.00 0.66 108 ALA A N 10
ATOM 13245 C CA . ALA A 1 94 ? 1.471 -7.001 -1.701 1.00 0.73 108 ALA A CA 10
ATOM 13246 C C . ALA A 1 94 ? 1.656 -8.528 -1.660 1.00 0.93 108 ALA A C 10
ATOM 13247 O O . ALA A 1 94 ? 1.585 -9.204 -2.687 1.00 1.35 108 ALA A O 10
ATOM 13254 N N . ARG A 1 95 ? 1.921 -9.060 -0.461 1.00 0.75 109 ARG A N 10
ATOM 13255 C CA . ARG A 1 95 ? 2.715 -10.288 -0.239 1.00 0.66 109 ARG A CA 10
ATOM 13256 C C . ARG A 1 95 ? 2.222 -11.137 0.948 1.00 0.49 109 ARG A C 10
ATOM 13257 O O . ARG A 1 95 ? 1.253 -10.772 1.616 1.00 0.49 109 ARG A O 10
ATOM 13278 N N . THR A 1 96 ? 2.873 -12.272 1.230 1.00 0.54 110 THR A N 10
ATOM 13279 C CA . THR A 1 96 ? 2.365 -13.298 2.169 1.00 0.57 110 THR A CA 10
ATOM 13280 C C . THR A 1 96 ? 3.150 -13.424 3.498 1.00 0.54 110 THR A C 10
ATOM 13281 O O . THR A 1 96 ? 4.361 -13.151 3.582 1.00 0.55 110 THR A O 10
ATOM 13292 N N . PRO A 1 97 ? 2.458 -13.793 4.596 1.00 0.56 111 PRO A N 10
ATOM 13293 C CA . PRO A 1 97 ? 2.949 -13.559 5.952 1.00 0.67 111 PRO A CA 10
ATOM 13294 C C . PRO A 1 97 ? 4.223 -14.328 6.264 1.00 0.89 111 PRO A C 10
ATOM 13295 O O . PRO A 1 97 ? 5.216 -13.699 6.611 1.00 1.12 111 PRO A O 10
ATOM 13306 N N . ALA A 1 98 ? 4.296 -15.642 6.053 1.00 1.06 112 ALA A N 10
ATOM 13307 C CA . ALA A 1 98 ? 5.541 -16.355 6.330 1.00 1.43 112 ALA A CA 10
ATOM 13308 C C . ALA A 1 98 ? 6.656 -16.055 5.298 1.00 1.25 112 ALA A C 10
ATOM 13309 O O . ALA A 1 98 ? 7.822 -16.358 5.557 1.00 1.36 112 ALA A O 10
ATOM 13316 N N . GLN A 1 99 ? 6.352 -15.438 4.143 1.00 1.04 113 GLN A N 10
ATOM 13317 C CA . GLN A 1 99 ? 7.372 -14.814 3.286 1.00 1.03 113 GLN A CA 10
ATOM 13318 C C . GLN A 1 99 ? 8.055 -13.686 4.076 1.00 0.97 113 GLN A C 10
ATOM 13319 O O . GLN A 1 99 ? 9.286 -13.687 4.231 1.00 1.04 113 GLN A O 10
ATOM 13333 N N . TRP A 1 100 ? 7.231 -12.784 4.638 1.00 0.91 114 TRP A N 10
ATOM 13334 C CA . TRP A 1 100 ? 7.724 -11.684 5.483 1.00 0.92 114 TRP A CA 10
ATOM 13335 C C . TRP A 1 100 ? 8.472 -12.174 6.726 1.00 1.03 114 TRP A C 10
ATOM 13336 O O . TRP A 1 100 ? 9.485 -11.592 7.121 1.00 1.12 114 TRP A O 10
ATOM 13357 N N . ARG A 1 101 ? 7.984 -13.253 7.349 1.00 1.08 115 ARG A N 10
ATOM 13358 C CA . ARG A 1 101 ? 8.586 -13.803 8.583 1.00 1.26 115 ARG A CA 10
ATOM 13359 C C . ARG A 1 101 ? 10.002 -14.320 8.342 1.00 1.38 115 ARG A C 10
ATOM 13360 O O . ARG A 1 101 ? 10.820 -14.318 9.263 1.00 1.47 115 ARG A O 10
ATOM 13381 N N . GLU A 1 102 ? 10.283 -14.791 7.130 1.00 1.42 116 GLU A N 10
ATOM 13382 C CA . GLU A 1 102 ? 11.597 -15.310 6.759 1.00 1.63 116 GLU A CA 10
ATOM 13383 C C . GLU A 1 102 ? 12.525 -14.308 6.052 1.00 1.63 116 GLU A C 10
ATOM 13384 O O . GLU A 1 102 ? 13.535 -13.915 6.634 1.00 2.01 116 GLU A O 10
ATOM 13396 N N . ASN A 1 103 ? 12.245 -13.924 4.800 1.00 1.37 117 ASN A N 10
ATOM 13397 C CA . ASN A 1 103 ? 12.997 -12.857 4.102 1.00 1.66 117 ASN A CA 10
ATOM 13398 C C . ASN A 1 103 ? 12.155 -12.255 2.971 1.00 1.57 117 ASN A C 10
ATOM 13399 O O . ASN A 1 103 ? 11.983 -11.044 2.848 1.00 2.04 117 ASN A O 10
ATOM 13410 N N . SER A 1 104 ? 11.585 -13.168 2.186 1.00 2.23 118 SER A N 10
ATOM 13411 C CA . SER A 1 104 ? 10.634 -12.962 1.101 1.00 2.95 118 SER A CA 10
ATOM 13412 C C . SER A 1 104 ? 10.105 -14.337 0.641 1.00 3.40 118 SER A C 10
ATOM 13413 O O . SER A 1 104 ? 10.301 -15.341 1.340 1.00 4.78 118 SER A O 10
ATOM 13421 N N . PRO A 1 17 ? 0.431 12.031 9.604 1.00 2.44 31 PRO A N 11
ATOM 13422 C CA . PRO A 1 17 ? 0.844 11.717 8.246 1.00 2.05 31 PRO A CA 11
ATOM 13423 C C . PRO A 1 17 ? -0.135 10.766 7.546 1.00 1.75 31 PRO A C 11
ATOM 13424 O O . PRO A 1 17 ? -0.717 9.856 8.153 1.00 1.70 31 PRO A O 11
ATOM 13435 N N . VAL A 1 18 ? -0.248 10.909 6.227 1.00 1.62 32 VAL A N 11
ATOM 13436 C CA . VAL A 1 18 ? -1.149 10.075 5.413 1.00 1.57 32 VAL A CA 11
ATOM 13437 C C . VAL A 1 18 ? -0.644 8.637 5.289 1.00 1.25 32 VAL A C 11
ATOM 13438 O O . VAL A 1 18 ? -1.377 7.758 4.852 1.00 1.18 32 VAL A O 11
ATOM 13451 N N . GLU A 1 19 ? 0.579 8.362 5.750 1.00 1.15 33 GLU A N 11
ATOM 13452 C CA . GLU A 1 19 ? 1.111 6.996 5.855 1.00 0.97 33 GLU A CA 11
ATOM 13453 C C . GLU A 1 19 ? 0.439 6.246 7.034 1.00 0.89 33 GLU A C 11
ATOM 13454 O O . GLU A 1 19 ? 0.067 5.078 6.917 1.00 0.83 33 GLU A O 11
ATOM 13466 N N . ALA A 1 20 ? 0.164 6.965 8.130 1.00 0.96 34 ALA A N 11
ATOM 13467 C CA . ALA A 1 20 ? -0.602 6.502 9.287 1.00 1.00 34 ALA A CA 11
ATOM 13468 C C . ALA A 1 20 ? -2.126 6.544 9.029 1.00 1.02 34 ALA A C 11
ATOM 13469 O O . ALA A 1 20 ? -2.871 5.669 9.499 1.00 0.96 34 ALA A O 11
ATOM 13476 N N . ALA A 1 21 ? -2.587 7.480 8.187 1.00 1.15 35 ALA A N 11
ATOM 13477 C CA . ALA A 1 21 ? -3.942 7.410 7.627 1.00 1.21 35 ALA A CA 11
ATOM 13478 C C . ALA A 1 21 ? -4.149 6.181 6.710 1.00 1.11 35 ALA A C 11
ATOM 13479 O O . ALA A 1 21 ? -5.173 5.507 6.828 1.00 1.07 35 ALA A O 11
ATOM 13486 N N . ILE A 1 22 ? -3.175 5.819 5.857 1.00 1.11 36 ILE A N 11
ATOM 13487 C CA . ILE A 1 22 ? -3.203 4.551 5.102 1.00 1.09 36 ILE A CA 11
ATOM 13488 C C . ILE A 1 22 ? -3.244 3.374 6.069 1.00 0.92 36 ILE A C 11
ATOM 13489 O O . ILE A 1 22 ? -4.143 2.552 5.931 1.00 0.99 36 ILE A O 11
ATOM 13505 N N . ARG A 1 23 ? -2.348 3.290 7.066 1.00 0.80 37 ARG A N 11
ATOM 13506 C CA . ARG A 1 23 ? -2.380 2.200 8.060 1.00 0.67 37 ARG A CA 11
ATOM 13507 C C . ARG A 1 23 ? -3.788 2.000 8.628 1.00 0.70 37 ARG A C 11
ATOM 13508 O O . ARG A 1 23 ? -4.335 0.904 8.554 1.00 0.71 37 ARG A O 11
ATOM 13529 N N . THR A 1 24 ? -4.392 3.085 9.107 1.00 0.78 38 THR A N 11
ATOM 13530 C CA . THR A 1 24 ? -5.773 3.126 9.618 1.00 0.92 38 THR A CA 11
ATOM 13531 C C . THR A 1 24 ? -6.811 2.594 8.605 1.00 0.94 38 THR A C 11
ATOM 13532 O O . THR A 1 24 ? -7.532 1.623 8.888 1.00 0.94 38 THR A O 11
ATOM 13543 N N . LYS A 1 25 ? -6.885 3.188 7.403 1.00 1.01 39 LYS A N 11
ATOM 13544 C CA . LYS A 1 25 ? -7.929 2.853 6.414 1.00 1.11 39 LYS A CA 11
ATOM 13545 C C . LYS A 1 25 ? -7.709 1.515 5.710 1.00 1.16 39 LYS A C 11
ATOM 13546 O O . LYS A 1 25 ? -8.698 0.896 5.320 1.00 1.32 39 LYS A O 11
ATOM 13565 N N . LEU A 1 26 ? -6.471 1.031 5.582 1.00 1.06 40 LEU A N 11
ATOM 13566 C CA . LEU A 1 26 ? -6.157 -0.294 5.053 1.00 1.08 40 LEU A CA 11
ATOM 13567 C C . LEU A 1 26 ? -6.302 -1.407 6.108 1.00 1.02 40 LEU A C 11
ATOM 13568 O O . LEU A 1 26 ? -6.694 -2.519 5.749 1.00 1.10 40 LEU A O 11
ATOM 13584 N N . GLU A 1 27 ? -6.105 -1.123 7.402 1.00 0.91 41 GLU A N 11
ATOM 13585 C CA . GLU A 1 27 ? -6.594 -2.002 8.478 1.00 0.92 41 GLU A CA 11
ATOM 13586 C C . GLU A 1 27 ? -8.124 -2.129 8.426 1.00 1.07 41 GLU A C 11
ATOM 13587 O O . GLU A 1 27 ? -8.634 -3.251 8.461 1.00 1.25 41 GLU A O 11
ATOM 13599 N N . GLU A 1 28 ? -8.860 -1.027 8.208 1.00 1.10 42 GLU A N 11
ATOM 13600 C CA . GLU A 1 28 ? -10.300 -1.088 7.923 1.00 1.27 42 GLU A CA 11
ATOM 13601 C C . GLU A 1 28 ? -10.631 -1.863 6.624 1.00 1.41 42 GLU A C 11
ATOM 13602 O O . GLU A 1 28 ? -11.596 -2.631 6.587 1.00 1.54 42 GLU A O 11
ATOM 13614 N N . ALA A 1 29 ? -9.818 -1.725 5.570 1.00 1.40 43 ALA A N 11
ATOM 13615 C CA . ALA A 1 29 ? -10.102 -2.292 4.248 1.00 1.55 43 ALA A CA 11
ATOM 13616 C C . ALA A 1 29 ? -9.854 -3.805 4.125 1.00 1.53 43 ALA A C 11
ATOM 13617 O O . ALA A 1 29 ? -10.715 -4.492 3.570 1.00 1.74 43 ALA A O 11
ATOM 13624 N N . LEU A 1 30 ? -8.699 -4.326 4.575 1.00 1.32 44 LEU A N 11
ATOM 13625 C CA . LEU A 1 30 ? -8.345 -5.753 4.471 1.00 1.26 44 LEU A CA 11
ATOM 13626 C C . LEU A 1 30 ? -7.803 -6.425 5.746 1.00 1.29 44 LEU A C 11
ATOM 13627 O O . LEU A 1 30 ? -7.657 -7.650 5.762 1.00 1.45 44 LEU A O 11
ATOM 13643 N N . SER A 1 31 ? -7.481 -5.664 6.800 1.00 1.30 45 SER A N 11
ATOM 13644 C CA . SER A 1 31 ? -6.838 -6.148 8.038 1.00 1.38 45 SER A CA 11
ATOM 13645 C C . SER A 1 31 ? -5.480 -6.878 7.802 1.00 1.17 45 SER A C 11
ATOM 13646 O O . SER A 1 31 ? -5.403 -8.108 7.877 1.00 1.30 45 SER A O 11
ATOM 13654 N N . PRO A 1 32 ? -4.400 -6.140 7.444 1.00 0.95 46 PRO A N 11
ATOM 13655 C CA . PRO A 1 32 ? -3.055 -6.686 7.203 1.00 0.76 46 PRO A CA 11
ATOM 13656 C C . PRO A 1 32 ? -2.465 -7.483 8.373 1.00 0.84 46 PRO A C 11
ATOM 13657 O O . PRO A 1 32 ? -2.682 -7.127 9.527 1.00 1.13 46 PRO A O 11
ATOM 13668 N N . GLU A 1 33 ? -1.567 -8.436 8.093 1.00 0.77 47 GLU A N 11
ATOM 13669 C CA . GLU A 1 33 ? -0.541 -8.800 9.066 1.00 0.80 47 GLU A CA 11
ATOM 13670 C C . GLU A 1 33 ? 0.575 -7.757 9.099 1.00 0.77 47 GLU A C 11
ATOM 13671 O O . GLU A 1 33 ? 1.147 -7.514 10.156 1.00 0.83 47 GLU A O 11
ATOM 13683 N N . VAL A 1 34 ? 0.943 -7.188 7.939 1.00 0.75 48 VAL A N 11
ATOM 13684 C CA . VAL A 1 34 ? 2.198 -6.448 7.806 1.00 0.77 48 VAL A CA 11
ATOM 13685 C C . VAL A 1 34 ? 2.039 -5.254 6.872 1.00 0.90 48 VAL A C 11
ATOM 13686 O O . VAL A 1 34 ? 1.309 -5.311 5.882 1.00 1.33 48 VAL A O 11
ATOM 13699 N N . LEU A 1 35 ? 2.709 -4.157 7.214 1.00 0.78 49 LEU A N 11
ATOM 13700 C CA . LEU A 1 35 ? 2.499 -2.840 6.621 1.00 0.66 49 LEU A CA 11
ATOM 13701 C C . LEU A 1 35 ? 3.788 -2.021 6.772 1.00 0.69 49 LEU A C 11
ATOM 13702 O O . LEU A 1 35 ? 4.144 -1.671 7.901 1.00 0.89 49 LEU A O 11
ATOM 13718 N N . GLU A 1 36 ? 4.503 -1.727 5.680 1.00 0.71 50 GLU A N 11
ATOM 13719 C CA . GLU A 1 36 ? 5.701 -0.879 5.709 1.00 0.71 50 GLU A CA 11
ATOM 13720 C C . GLU A 1 36 ? 5.799 0.012 4.471 1.00 0.67 50 GLU A C 11
ATOM 13721 O O . GLU A 1 36 ? 5.778 -0.462 3.335 1.00 0.75 50 GLU A O 11
ATOM 13733 N N . LEU A 1 37 ? 5.855 1.318 4.679 1.00 0.63 51 LEU A N 11
ATOM 13734 C CA . LEU A 1 37 ? 5.704 2.313 3.613 1.00 0.59 51 LEU A CA 11
ATOM 13735 C C . LEU A 1 37 ? 6.462 3.635 3.848 1.00 0.64 51 LEU A C 11
ATOM 13736 O O . LEU A 1 37 ? 6.804 3.977 4.982 1.00 0.75 51 LEU A O 11
ATOM 13752 N N . ARG A 1 38 ? 6.684 4.405 2.776 1.00 0.67 52 ARG A N 11
ATOM 13753 C CA . ARG A 1 38 ? 7.301 5.742 2.794 1.00 0.70 52 ARG A CA 11
ATOM 13754 C C . ARG A 1 38 ? 6.901 6.513 1.535 1.00 0.77 52 ARG A C 11
ATOM 13755 O O . ARG A 1 38 ? 6.684 5.920 0.480 1.00 0.80 52 ARG A O 11
ATOM 13776 N N . ASN A 1 39 ? 6.802 7.836 1.615 1.00 0.89 53 ASN A N 11
ATOM 13777 C CA . ASN A 1 39 ? 6.511 8.668 0.451 1.00 0.96 53 ASN A CA 11
ATOM 13778 C C . ASN A 1 39 ? 7.783 9.049 -0.344 1.00 1.16 53 ASN A C 11
ATOM 13779 O O . ASN A 1 39 ? 8.862 9.235 0.218 1.00 1.46 53 ASN A O 11
ATOM 13790 N N . GLU A 1 40 ? 7.656 9.127 -1.670 1.00 1.14 54 GLU A N 11
ATOM 13791 C CA . GLU A 1 40 ? 8.708 9.565 -2.609 1.00 1.34 54 GLU A CA 11
ATOM 13792 C C . GLU A 1 40 ? 8.671 11.092 -2.840 1.00 1.12 54 GLU A C 11
ATOM 13793 O O . GLU A 1 40 ? 9.653 11.708 -3.257 1.00 1.19 54 GLU A O 11
ATOM 13805 N N . SER A 1 41 ? 7.526 11.707 -2.532 1.00 0.90 55 SER A N 11
ATOM 13806 C CA . SER A 1 41 ? 7.163 13.119 -2.698 1.00 0.74 55 SER A CA 11
ATOM 13807 C C . SER A 1 41 ? 8.053 14.142 -1.961 1.00 0.84 55 SER A C 11
ATOM 13808 O O . SER A 1 41 ? 8.041 15.326 -2.305 1.00 0.98 55 SER A O 11
ATOM 13816 N N . GLY A 1 42 ? 8.942 13.704 -1.062 1.00 1.03 56 GLY A N 11
ATOM 13817 C CA . GLY A 1 42 ? 10.064 14.523 -0.561 1.00 1.25 56 GLY A CA 11
ATOM 13818 C C . GLY A 1 42 ? 11.112 14.856 -1.640 1.00 1.27 56 GLY A C 11
ATOM 13819 O O . GLY A 1 42 ? 11.976 15.711 -1.430 1.00 1.51 56 GLY A O 11
ATOM 13823 N N . GLY A 1 43 ? 10.986 14.227 -2.815 1.00 1.18 57 GLY A N 11
ATOM 13824 C CA . GLY A 1 43 ? 11.688 14.519 -4.067 1.00 1.34 57 GLY A CA 11
ATOM 13825 C C . GLY A 1 43 ? 11.047 15.588 -4.960 1.00 1.37 57 GLY A C 11
ATOM 13826 O O . GLY A 1 43 ? 11.581 15.858 -6.036 1.00 2.32 57 GLY A O 11
ATOM 13830 N N . HIS A 1 44 ? 9.924 16.188 -4.551 1.00 1.14 58 HIS A N 11
ATOM 13831 C CA . HIS A 1 44 ? 9.195 17.208 -5.315 1.00 1.39 58 HIS A CA 11
ATOM 13832 C C . HIS A 1 44 ? 9.040 18.522 -4.538 1.00 1.68 58 HIS A C 11
ATOM 13833 O O . HIS A 1 44 ? 8.996 18.543 -3.306 1.00 2.27 58 HIS A O 11
ATOM 13847 N N . ALA A 1 45 ? 8.900 19.630 -5.266 1.00 2.07 59 ALA A N 11
ATOM 13848 C CA . ALA A 1 45 ? 8.645 20.974 -4.744 1.00 2.40 59 ALA A CA 11
ATOM 13849 C C . ALA A 1 45 ? 7.157 21.226 -4.393 1.00 2.17 59 ALA A C 11
ATOM 13850 O O . ALA A 1 45 ? 6.608 22.292 -4.688 1.00 2.57 59 ALA A O 11
ATOM 13857 N N . VAL A 1 46 ? 6.483 20.245 -3.792 1.00 1.68 60 VAL A N 11
ATOM 13858 C CA . VAL A 1 46 ? 5.041 20.269 -3.473 1.00 1.48 60 VAL A CA 11
ATOM 13859 C C . VAL A 1 46 ? 4.691 21.211 -2.301 1.00 1.63 60 VAL A C 11
ATOM 13860 O O . VAL A 1 46 ? 5.548 21.466 -1.450 1.00 1.87 60 VAL A O 11
ATOM 13873 N N . PRO A 1 47 ? 3.447 21.729 -2.207 1.00 1.64 61 PRO A N 11
ATOM 13874 C CA . PRO A 1 47 ? 2.995 22.520 -1.056 1.00 1.90 61 PRO A CA 11
ATOM 13875 C C . PRO A 1 47 ? 3.002 21.705 0.256 1.00 2.04 61 PRO A C 11
ATOM 13876 O O . PRO A 1 47 ? 2.903 20.474 0.213 1.00 1.85 61 PRO A O 11
ATOM 13887 N N . PRO A 1 48 ? 3.096 22.353 1.435 1.00 2.44 62 PRO A N 11
ATOM 13888 C CA . PRO A 1 48 ? 3.117 21.666 2.729 1.00 2.69 62 PRO A CA 11
ATOM 13889 C C . PRO A 1 48 ? 1.814 20.891 2.987 1.00 2.69 62 PRO A C 11
ATOM 13890 O O . PRO A 1 48 ? 0.715 21.399 2.747 1.00 2.75 62 PRO A O 11
ATOM 13901 N N . GLY A 1 49 ? 1.933 19.651 3.470 1.00 2.74 63 GLY A N 11
ATOM 13902 C CA . GLY A 1 49 ? 0.810 18.720 3.657 1.00 2.81 63 GLY A CA 11
ATOM 13903 C C . GLY A 1 49 ? 0.353 17.981 2.388 1.00 2.37 63 GLY A C 11
ATOM 13904 O O . GLY A 1 49 ? -0.562 17.163 2.467 1.00 2.45 63 GLY A O 11
ATOM 13908 N N . SER A 1 50 ? 0.982 18.227 1.231 1.00 1.98 64 SER A N 11
ATOM 13909 C CA . SER A 1 50 ? 0.797 17.434 0.008 1.00 1.57 64 SER A CA 11
ATOM 13910 C C . SER A 1 50 ? 1.847 16.321 -0.079 1.00 1.09 64 SER A C 11
ATOM 13911 O O . SER A 1 50 ? 3.057 16.563 -0.022 1.00 1.15 64 SER A O 11
ATOM 13919 N N . GLU A 1 51 ? 1.384 15.084 -0.230 1.00 1.00 65 GLU A N 11
ATOM 13920 C CA . GLU A 1 51 ? 2.186 13.868 -0.379 1.00 0.92 65 GLU A CA 11
ATOM 13921 C C . GLU A 1 51 ? 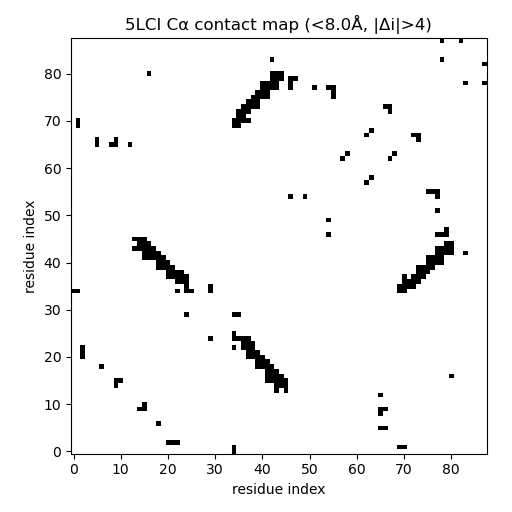1.761 13.147 -1.669 1.00 0.94 65 GLU A C 11
ATOM 13922 O O . GLU A 1 51 ? 1.118 12.102 -1.661 1.00 1.30 65 GLU A O 11
ATOM 13934 N N . THR A 1 52 ? 2.112 13.740 -2.812 1.00 0.77 66 THR A N 11
ATOM 13935 C CA . THR A 1 52 ? 1.637 13.357 -4.153 1.00 0.84 66 THR A CA 11
ATOM 13936 C C . THR A 1 52 ? 2.059 11.954 -4.570 1.00 0.80 66 THR A C 11
ATOM 13937 O O . THR A 1 52 ? 1.450 11.366 -5.457 1.00 0.91 66 THR A O 11
ATOM 13948 N N . HIS A 1 53 ? 3.125 11.440 -3.968 1.00 0.72 67 HIS A N 11
ATOM 13949 C CA . HIS A 1 53 ? 3.981 10.397 -4.531 1.00 0.72 67 HIS A CA 11
ATOM 13950 C C . HIS A 1 53 ? 4.360 9.383 -3.443 1.00 0.67 67 HIS A C 11
ATOM 13951 O O . HIS A 1 53 ? 4.975 9.780 -2.450 1.00 0.74 67 HIS A O 11
ATOM 13965 N N . PHE A 1 54 ? 4.039 8.094 -3.611 1.00 0.61 68 PHE A N 11
ATOM 13966 C CA . PHE A 1 54 ? 4.025 7.142 -2.477 1.00 0.58 68 PHE A CA 11
ATOM 13967 C C . PHE A 1 54 ? 4.498 5.710 -2.800 1.00 0.55 68 PHE A C 11
ATOM 13968 O O . PHE A 1 54 ? 4.269 5.184 -3.892 1.00 0.61 68 PHE A O 11
ATOM 13985 N N . ARG A 1 55 ? 5.173 5.055 -1.843 1.00 0.60 69 ARG A N 11
ATOM 13986 C CA . ARG A 1 55 ? 5.719 3.693 -1.980 1.00 0.63 69 ARG A CA 11
ATOM 13987 C C . ARG A 1 55 ? 5.294 2.817 -0.800 1.00 0.63 69 ARG A C 11
ATOM 13988 O O . ARG A 1 55 ? 5.488 3.207 0.350 1.00 0.68 69 ARG A O 11
ATOM 14009 N N . VAL A 1 56 ? 4.678 1.658 -1.060 1.00 0.62 70 VAL A N 11
ATOM 14010 C CA . VAL A 1 56 ? 4.034 0.830 -0.011 1.00 0.59 70 VAL A CA 11
ATOM 14011 C C . VAL A 1 56 ? 4.409 -0.651 -0.092 1.00 0.52 70 VAL A C 11
ATOM 14012 O O . VAL A 1 56 ? 4.578 -1.203 -1.179 1.00 0.54 70 VAL A O 11
ATOM 14025 N N . ALA A 1 57 ? 4.468 -1.310 1.065 1.00 0.63 71 ALA A N 11
ATOM 14026 C CA . ALA A 1 57 ? 4.394 -2.768 1.199 1.00 0.73 71 ALA A CA 11
ATOM 14027 C C . ALA A 1 57 ? 3.200 -3.147 2.088 1.00 0.83 71 ALA A C 11
ATOM 14028 O O . ALA A 1 57 ? 3.064 -2.629 3.201 1.00 0.86 71 ALA A O 11
ATOM 14035 N N . VAL A 1 58 ? 2.340 -4.043 1.591 1.00 0.91 72 VAL A N 11
ATOM 14036 C CA . VAL A 1 58 ? 1.119 -4.519 2.263 1.00 0.97 72 VAL A CA 11
ATOM 14037 C C . VAL A 1 58 ? 1.062 -6.042 2.227 1.00 1.04 72 VAL A C 11
ATOM 14038 O O . VAL A 1 58 ? 1.065 -6.657 1.158 1.00 1.24 72 VAL A O 11
ATOM 14051 N N . VAL A 1 59 ? 1.005 -6.670 3.399 1.00 0.88 73 VAL A N 11
ATOM 14052 C CA . VAL A 1 59 ? 1.133 -8.123 3.525 1.00 0.82 73 VAL A CA 11
ATOM 14053 C C . VAL A 1 59 ? -0.048 -8.698 4.317 1.00 0.77 73 VAL A C 11
ATOM 14054 O O . VAL A 1 59 ? -0.344 -8.250 5.432 1.00 0.77 73 VAL A O 11
ATOM 14067 N N . SER A 1 60 ? -0.733 -9.689 3.747 1.00 0.78 74 SER A N 11
ATOM 14068 C CA . SER A 1 60 ? -1.970 -10.261 4.305 1.00 0.77 74 SER A CA 11
ATOM 14069 C C . SER A 1 60 ? -2.250 -11.657 3.749 1.00 0.83 74 SER A C 11
ATOM 14070 O O . SER A 1 60 ? -1.924 -11.949 2.597 1.00 0.85 74 SER A O 11
ATOM 14078 N N . SER A 1 61 ? -2.948 -12.491 4.527 1.00 0.94 75 SER A N 11
ATOM 14079 C CA . SER A 1 61 ? -3.521 -13.752 4.034 1.00 1.12 75 SER A CA 11
ATOM 14080 C C . SER A 1 61 ? -4.504 -13.566 2.870 1.00 1.18 75 SER A C 11
ATOM 14081 O O . SER A 1 61 ? -4.752 -14.511 2.127 1.00 1.37 75 SER A O 11
ATOM 14089 N N . ARG A 1 62 ? -5.021 -12.351 2.639 1.00 1.11 76 ARG A N 11
ATOM 14090 C CA . ARG A 1 62 ? -5.857 -12.013 1.474 1.00 1.22 76 ARG A CA 11
ATOM 14091 C C . ARG A 1 62 ? -5.151 -12.235 0.129 1.00 1.06 76 ARG A C 11
ATOM 14092 O O . ARG A 1 62 ? -5.819 -12.432 -0.884 1.00 1.18 76 ARG A O 11
ATOM 14113 N N . PHE A 1 63 ? -3.818 -12.231 0.111 1.00 0.86 77 PHE A N 11
ATOM 14114 C CA . PHE A 1 63 ? -2.995 -12.320 -1.088 1.00 0.80 77 PHE A CA 11
ATOM 14115 C C . PHE A 1 63 ? -2.394 -13.721 -1.330 1.00 0.76 77 PHE A C 11
ATOM 14116 O O . PHE A 1 63 ? -1.467 -13.844 -2.132 1.00 0.87 77 PHE A O 11
ATOM 14133 N N . GLU A 1 64 ? -2.868 -14.764 -0.637 1.00 0.79 78 GLU A N 11
ATOM 14134 C CA . GLU A 1 64 ? -2.417 -16.146 -0.805 1.00 0.88 78 GLU A CA 11
ATOM 14135 C C . GLU A 1 64 ? -3.090 -16.940 -1.942 1.00 1.03 78 GLU A C 11
ATOM 14136 O O . GLU A 1 64 ? -4.227 -16.671 -2.333 1.00 1.21 78 GLU A O 11
ATOM 14148 N N . GLY A 1 65 ? -2.391 -17.961 -2.446 1.00 1.29 79 GLY A N 11
ATOM 14149 C CA . GLY A 1 65 ? -2.933 -19.008 -3.325 1.00 1.63 79 GLY A CA 11
ATOM 14150 C C . GLY A 1 65 ? -3.174 -18.630 -4.793 1.00 1.62 79 GLY A C 11
ATOM 14151 O O . GLY A 1 65 ? -3.559 -19.491 -5.587 1.00 2.25 79 GLY A O 11
ATOM 14155 N N . LEU A 1 66 ? -2.923 -17.377 -5.170 1.00 1.15 80 LEU A N 11
ATOM 14156 C CA . LEU A 1 66 ? -3.005 -16.805 -6.512 1.00 1.35 80 LEU A CA 11
ATOM 14157 C C . LEU A 1 66 ? -1.633 -16.305 -7.016 1.00 1.16 80 LEU A C 11
ATOM 14158 O O . LEU A 1 66 ? -0.657 -16.230 -6.261 1.00 1.12 80 LEU A O 11
ATOM 14174 N N . SER A 1 67 ? -1.557 -15.958 -8.300 1.00 1.18 81 SER A N 11
ATOM 14175 C CA . SER A 1 67 ? -0.390 -15.361 -8.965 1.00 1.17 81 SER A CA 11
ATOM 14176 C C . SER A 1 67 ? 0.014 -13.999 -8.357 1.00 1.20 81 SER A C 11
ATOM 14177 O O . SER A 1 67 ? -0.871 -13.227 -7.959 1.00 1.15 81 SER A O 11
ATOM 14185 N N . PRO A 1 68 ? 1.318 -13.636 -8.321 1.00 1.35 82 PRO A N 11
ATOM 14186 C CA . PRO A 1 68 ? 1.774 -12.303 -7.903 1.00 1.40 82 PRO A CA 11
ATOM 14187 C C . PRO A 1 68 ? 1.111 -11.179 -8.718 1.00 1.33 82 PRO A C 11
ATOM 14188 O O . PRO A 1 68 ? 0.633 -10.188 -8.151 1.00 1.28 82 PRO A O 11
ATOM 14199 N N . LEU A 1 69 ? 0.967 -11.378 -10.034 1.00 1.37 83 LEU A N 11
ATOM 14200 C CA . LEU A 1 69 ? 0.253 -10.450 -10.915 1.00 1.38 83 LEU A CA 11
ATOM 14201 C C . LEU A 1 69 ? -1.205 -10.288 -10.468 1.00 1.26 83 LEU A C 11
ATOM 14202 O O . LEU A 1 69 ? -1.719 -9.173 -10.500 1.00 1.22 83 LEU A O 11
ATOM 14218 N N . GLN A 1 70 ? -1.850 -11.363 -9.999 1.00 1.28 84 GLN A N 11
ATOM 14219 C CA . GLN A 1 70 ? -3.254 -11.349 -9.587 1.00 1.24 84 GLN A CA 11
ATOM 14220 C C . GLN A 1 70 ? -3.483 -10.722 -8.201 1.00 1.35 84 GLN A C 11
ATOM 14221 O O . GLN A 1 70 ? -4.476 -10.016 -8.033 1.00 1.49 84 GLN A O 11
ATOM 14235 N N . ARG A 1 71 ? -2.573 -10.873 -7.223 1.00 1.31 85 ARG A N 11
ATOM 14236 C CA . ARG A 1 71 ? -2.646 -10.063 -5.978 1.00 1.31 85 ARG A CA 11
ATOM 14237 C C . ARG A 1 71 ? -2.398 -8.572 -6.246 1.00 1.25 85 ARG A C 11
ATOM 14238 O O . ARG A 1 71 ? -3.104 -7.726 -5.696 1.00 1.30 85 ARG A O 11
ATOM 14259 N N . HIS A 1 72 ? -1.463 -8.238 -7.140 1.00 1.15 86 HIS A N 11
ATOM 14260 C CA . HIS A 1 72 ? -1.272 -6.854 -7.584 1.00 1.08 86 HIS A CA 11
ATOM 14261 C C . HIS A 1 72 ? -2.516 -6.310 -8.323 1.00 1.14 86 HIS A C 11
ATOM 14262 O O . HIS A 1 72 ? -3.008 -5.246 -7.954 1.00 1.13 86 HIS A O 11
ATOM 14276 N N . ARG A 1 73 ? -3.127 -7.081 -9.238 1.00 1.29 87 ARG A N 11
ATOM 14277 C CA . ARG A 1 73 ? -4.435 -6.791 -9.874 1.00 1.49 87 ARG A CA 11
ATOM 14278 C C . ARG A 1 73 ? -5.526 -6.535 -8.825 1.00 1.48 87 ARG A C 11
ATOM 14279 O O . ARG A 1 73 ? -6.264 -5.562 -8.950 1.00 1.51 87 ARG A O 11
ATOM 14300 N N . LEU A 1 74 ? -5.567 -7.334 -7.751 1.00 1.52 88 LEU A N 11
ATOM 14301 C CA . LEU A 1 74 ? -6.479 -7.165 -6.610 1.00 1.70 88 LEU A CA 11
ATOM 14302 C C . LEU A 1 74 ? -6.280 -5.793 -5.937 1.00 1.57 88 LEU A C 11
ATOM 14303 O O . LEU A 1 74 ? -7.245 -5.048 -5.778 1.00 1.66 88 LEU A O 11
ATOM 14319 N N . VAL A 1 75 ? -5.040 -5.402 -5.609 1.00 1.42 89 VAL A N 11
ATOM 14320 C CA . VAL A 1 75 ? -4.762 -4.049 -5.056 1.00 1.41 89 VAL A CA 11
ATOM 14321 C C . VAL A 1 75 ? -5.133 -2.924 -6.033 1.00 1.27 89 VAL A C 11
ATOM 14322 O O . VAL A 1 75 ? -5.674 -1.894 -5.642 1.00 1.33 89 VAL A O 11
ATOM 14335 N N . HIS A 1 76 ? -4.861 -3.126 -7.314 1.00 1.21 90 HIS A N 11
ATOM 14336 C CA . HIS A 1 76 ? -4.972 -2.124 -8.374 1.00 1.30 90 HIS A CA 11
ATOM 14337 C C . HIS A 1 76 ? -6.428 -1.891 -8.800 1.00 1.40 90 HIS A C 11
ATOM 14338 O O . HIS A 1 76 ? -6.779 -0.777 -9.189 1.00 1.53 90 HIS A O 11
ATOM 14352 N N . ALA A 1 77 ? -7.282 -2.912 -8.703 1.00 1.45 91 ALA A N 11
ATOM 14353 C CA . ALA A 1 77 ? -8.721 -2.785 -8.870 1.00 1.65 91 ALA A CA 11
ATOM 14354 C C . ALA A 1 77 ? -9.447 -2.411 -7.574 1.00 1.71 91 ALA A C 11
ATOM 14355 O O . ALA A 1 77 ? -10.207 -1.439 -7.561 1.00 1.83 91 ALA A O 11
ATOM 14362 N N . ALA A 1 78 ? -9.239 -3.161 -6.490 1.00 1.71 92 ALA A N 11
ATOM 14363 C CA . ALA A 1 78 ? -10.041 -3.042 -5.274 1.00 1.83 92 ALA A CA 11
ATOM 14364 C C . ALA A 1 78 ? -9.497 -2.049 -4.236 1.00 1.97 92 ALA A C 11
ATOM 14365 O O . ALA A 1 78 ? -10.263 -1.684 -3.342 1.00 2.39 92 ALA A O 11
ATOM 14372 N N . LEU A 1 79 ? -8.227 -1.606 -4.317 1.00 1.68 93 LEU A N 11
ATOM 14373 C CA . LEU A 1 79 ? -7.721 -0.584 -3.378 1.00 1.67 93 LEU A CA 11
ATOM 14374 C C . LEU A 1 79 ? -7.311 0.745 -4.031 1.00 1.44 93 LEU A C 11
ATOM 14375 O O . LEU A 1 79 ? -6.902 1.648 -3.299 1.00 1.25 93 LEU A O 11
ATOM 14391 N N . ALA A 1 80 ? -7.401 0.935 -5.354 1.00 1.56 94 ALA A N 11
ATOM 14392 C CA . ALA A 1 80 ? -6.805 2.136 -5.956 1.00 1.49 94 ALA A CA 11
ATOM 14393 C C . ALA A 1 80 ? -7.437 3.477 -5.530 1.00 1.18 94 ALA A C 11
ATOM 14394 O O . ALA A 1 80 ? -6.724 4.478 -5.427 1.00 0.99 94 ALA A O 11
ATOM 14401 N N . GLU A 1 81 ? -8.732 3.530 -5.216 1.00 1.30 95 GLU A N 11
ATOM 14402 C CA . GLU A 1 81 ? -9.412 4.762 -4.800 1.00 1.33 95 GLU A CA 11
ATOM 14403 C C . GLU A 1 81 ? -9.216 5.038 -3.302 1.00 1.21 95 GLU A C 11
ATOM 14404 O O . GLU A 1 81 ? -9.372 6.176 -2.855 1.00 1.43 95 GLU A O 11
ATOM 14416 N N . GLU A 1 82 ? -8.869 4.016 -2.516 1.00 1.10 96 GLU A N 11
ATOM 14417 C CA . GLU A 1 82 ? -8.593 4.061 -1.107 1.00 1.19 96 GLU A CA 11
ATOM 14418 C C . GLU A 1 82 ? -7.122 4.405 -0.836 1.00 1.18 96 GLU A C 11
ATOM 14419 O O . GLU A 1 82 ? -6.810 5.369 -0.138 1.00 1.59 96 GLU A O 11
ATOM 14431 N N . LEU A 1 83 ? -6.215 3.632 -1.434 1.00 0.92 97 LEU A N 11
ATOM 14432 C CA . LEU A 1 83 ? -4.764 3.750 -1.306 1.00 0.97 97 LEU A CA 11
ATOM 14433 C C . LEU A 1 83 ? -4.219 4.882 -2.192 1.00 0.94 97 LEU A C 11
ATOM 14434 O O . LEU A 1 83 ? -3.317 5.602 -1.772 1.00 1.12 97 LEU A O 11
ATOM 14450 N N . GLY A 1 84 ? -4.836 5.141 -3.355 1.00 0.98 98 GLY A N 11
ATOM 14451 C CA . GLY A 1 84 ? -4.631 6.380 -4.109 1.00 1.26 98 GLY A CA 11
ATOM 14452 C C . GLY A 1 84 ? -5.543 7.522 -3.659 1.00 1.32 98 GLY A C 11
ATOM 14453 O O . GLY A 1 84 ? -5.684 8.516 -4.364 1.00 1.72 98 GLY A O 11
ATOM 14457 N N . GLY A 1 85 ? -6.196 7.375 -2.508 1.00 1.42 99 GLY A N 11
ATOM 14458 C CA . GLY A 1 85 ? -7.143 8.350 -1.951 1.00 2.01 99 GLY A CA 11
ATOM 14459 C C . GLY A 1 85 ? -6.480 9.673 -1.537 1.00 2.28 99 GLY A C 11
ATOM 14460 O O . GLY A 1 85 ? -6.914 10.740 -1.989 1.00 2.70 99 GLY A O 11
ATOM 14464 N N . PRO A 1 86 ? -5.395 9.624 -0.738 1.00 2.19 100 PRO A N 11
ATOM 14465 C CA . PRO A 1 86 ? -4.604 10.794 -0.357 1.00 2.43 100 PRO A CA 11
ATOM 14466 C C . PRO A 1 86 ? -3.353 11.017 -1.238 1.00 2.07 100 PRO A C 11
ATOM 14467 O O . PRO A 1 86 ? -2.517 11.858 -0.906 1.00 2.34 100 PRO A O 11
ATOM 14478 N N . VAL A 1 87 ? -3.200 10.262 -2.336 1.00 1.59 101 VAL A N 11
ATOM 14479 C CA . VAL A 1 87 ? -1.974 10.173 -3.158 1.00 1.31 101 VAL A CA 11
ATOM 14480 C C . VAL A 1 87 ? -2.295 10.309 -4.657 1.00 1.37 101 VAL A C 11
ATOM 14481 O O . VAL A 1 87 ? -3.309 9.788 -5.122 1.00 1.63 101 VAL A O 11
ATOM 14494 N N . HIS A 1 88 ? -1.431 10.973 -5.436 1.00 1.28 102 HIS A N 11
ATOM 14495 C CA . HIS A 1 88 ? -1.584 11.146 -6.893 1.00 1.40 102 HIS A CA 11
ATOM 14496 C C . HIS A 1 88 ? -0.909 10.036 -7.726 1.00 1.40 102 HIS A C 11
ATOM 14497 O O . HIS A 1 88 ? -1.479 9.594 -8.726 1.00 1.72 102 HIS A O 11
ATOM 14511 N N . ALA A 1 89 ? 0.286 9.597 -7.323 1.00 1.11 103 ALA A N 11
ATOM 14512 C CA . ALA A 1 89 ? 1.115 8.593 -7.990 1.00 1.09 103 ALA A CA 11
ATOM 14513 C C . ALA A 1 89 ? 1.757 7.647 -6.966 1.00 0.90 103 ALA A C 11
ATOM 14514 O O . ALA A 1 89 ? 2.144 8.075 -5.879 1.00 0.83 103 ALA A O 11
ATOM 14521 N N . LEU A 1 90 ? 1.876 6.362 -7.294 1.00 0.92 104 LEU A N 11
ATOM 14522 C CA . LEU A 1 90 ? 2.318 5.352 -6.344 1.00 0.82 104 LEU A CA 11
ATOM 14523 C C . LEU A 1 90 ? 2.786 4.016 -6.928 1.00 0.81 104 LEU A C 11
ATOM 14524 O O . LEU A 1 90 ? 2.361 3.609 -8.011 1.00 0.92 104 LEU A O 11
ATOM 14540 N N . ALA A 1 91 ? 3.612 3.310 -6.151 1.00 0.74 105 ALA A N 11
ATOM 14541 C CA . ALA A 1 91 ? 4.065 1.940 -6.419 1.00 0.78 105 ALA A CA 11
ATOM 14542 C C . ALA A 1 91 ? 3.983 1.050 -5.159 1.00 0.76 105 ALA A C 11
ATOM 14543 O O . ALA A 1 91 ? 4.252 1.498 -4.036 1.00 0.73 105 ALA A O 11
ATOM 14550 N N . ILE A 1 92 ? 3.556 -0.206 -5.335 1.00 0.79 106 ILE A N 11
ATOM 14551 C CA . ILE A 1 92 ? 3.157 -1.112 -4.249 1.00 0.64 106 ILE A CA 11
ATOM 14552 C C . ILE A 1 92 ? 3.853 -2.477 -4.321 1.00 0.48 106 ILE A C 11
ATOM 14553 O O . ILE A 1 92 ? 4.262 -2.925 -5.391 1.00 0.52 106 ILE A O 11
ATOM 14569 N N . GLN A 1 93 ? 3.946 -3.160 -3.182 1.00 0.47 107 GLN A N 11
ATOM 14570 C CA . GLN A 1 93 ? 4.180 -4.604 -3.088 1.00 0.55 107 GLN A CA 11
ATOM 14571 C C . GLN A 1 93 ? 3.046 -5.260 -2.292 1.00 0.74 107 GLN A C 11
ATOM 14572 O O . GLN A 1 93 ? 2.796 -4.866 -1.151 1.00 0.94 107 GLN A O 11
ATOM 14586 N N . ALA A 1 94 ? 2.381 -6.266 -2.870 1.00 0.76 108 ALA A N 11
ATOM 14587 C CA . ALA A 1 94 ? 1.393 -7.103 -2.185 1.00 0.78 108 ALA A CA 11
ATOM 14588 C C . ALA A 1 94 ? 1.995 -8.482 -1.873 1.00 0.71 108 ALA A C 11
ATOM 14589 O O . ALA A 1 94 ? 2.455 -9.170 -2.785 1.00 0.79 108 ALA A O 11
ATOM 14596 N N . ARG A 1 95 ? 2.009 -8.895 -0.600 1.00 0.73 109 ARG A N 11
ATOM 14597 C CA . ARG A 1 95 ? 2.712 -10.112 -0.134 1.00 0.71 109 ARG A CA 11
ATOM 14598 C C . ARG A 1 95 ? 1.860 -10.977 0.814 1.00 0.72 109 ARG A C 11
ATOM 14599 O O . ARG A 1 95 ? 0.850 -10.510 1.341 1.00 0.75 109 ARG A O 11
ATOM 14620 N N . THR A 1 96 ? 2.301 -12.198 1.120 1.00 0.77 110 THR A N 11
ATOM 14621 C CA . THR A 1 96 ? 1.723 -13.050 2.182 1.00 0.79 110 THR A CA 11
ATOM 14622 C C . THR A 1 96 ? 2.593 -13.122 3.450 1.00 0.80 110 THR A C 11
ATOM 14623 O O . THR A 1 96 ? 3.828 -13.014 3.380 1.00 0.76 110 THR A O 11
ATOM 14634 N N . PRO A 1 97 ? 1.976 -13.295 4.639 1.00 0.88 111 PRO A N 11
ATOM 14635 C CA . PRO A 1 97 ? 2.700 -13.280 5.905 1.00 0.91 111 PRO A CA 11
ATOM 14636 C C . PRO A 1 97 ? 3.779 -14.358 5.974 1.00 0.96 111 PRO A C 11
ATOM 14637 O O . PRO A 1 97 ? 4.892 -14.036 6.365 1.00 0.99 111 PRO A O 11
ATOM 14648 N N . ALA A 1 98 ? 3.545 -15.595 5.526 1.00 1.05 112 ALA A N 11
ATOM 14649 C CA . ALA A 1 98 ? 4.590 -16.617 5.575 1.00 1.14 112 ALA A CA 11
ATOM 14650 C C . ALA A 1 98 ? 5.709 -16.410 4.533 1.00 1.18 112 ALA A C 11
ATOM 14651 O O . ALA A 1 98 ? 6.823 -16.887 4.758 1.00 1.27 112 ALA A O 11
ATOM 14658 N N . GLN A 1 99 ? 5.495 -15.644 3.450 1.00 1.19 113 GLN A N 11
ATOM 14659 C CA . GLN A 1 99 ? 6.617 -15.189 2.614 1.00 1.24 113 GLN A CA 11
ATOM 14660 C C . GLN A 1 99 ? 7.462 -14.160 3.389 1.00 0.99 113 GLN A C 11
ATOM 14661 O O . GLN A 1 99 ? 8.688 -14.303 3.472 1.00 1.09 113 GLN A O 11
ATOM 14675 N N . TRP A 1 100 ? 6.798 -13.184 4.039 1.00 0.81 114 TRP A N 11
ATOM 14676 C CA . TRP A 1 100 ? 7.466 -12.196 4.906 1.00 0.73 114 TRP A CA 11
ATOM 14677 C C . TRP A 1 100 ? 8.217 -12.853 6.076 1.00 0.83 114 TRP A C 11
ATOM 14678 O O . TRP A 1 100 ? 9.301 -12.398 6.456 1.00 0.91 114 TRP A O 11
ATOM 14699 N N . ARG A 1 101 ? 7.664 -13.943 6.626 1.00 0.91 115 ARG A N 11
ATOM 14700 C CA . ARG A 1 101 ? 8.227 -14.686 7.767 1.00 1.10 115 ARG A CA 11
ATOM 14701 C C . ARG A 1 101 ? 9.624 -15.192 7.423 1.00 1.19 115 ARG A C 11
ATOM 14702 O O . ARG A 1 101 ? 10.504 -15.149 8.274 1.00 1.30 115 ARG A O 11
ATOM 14723 N N . GLU A 1 102 ? 9.830 -15.638 6.185 1.00 1.22 116 GLU A N 11
ATOM 14724 C CA . GLU A 1 102 ? 11.128 -16.104 5.704 1.00 1.42 116 GLU A CA 11
ATOM 14725 C C . GLU A 1 102 ? 11.962 -15.009 5.000 1.00 1.56 116 GLU A C 11
ATOM 14726 O O . GLU A 1 102 ? 12.944 -14.505 5.557 1.00 1.83 116 GLU A O 11
ATOM 14738 N N . ASN A 1 103 ? 11.586 -14.638 3.766 1.00 1.62 117 ASN A N 11
ATOM 14739 C CA . ASN A 1 103 ? 12.078 -13.461 3.032 1.00 1.93 117 ASN A CA 11
ATOM 14740 C C . ASN A 1 103 ? 11.115 -13.061 1.897 1.00 2.52 117 ASN A C 11
ATOM 14741 O O . ASN A 1 103 ? 10.869 -11.879 1.648 1.00 2.91 117 ASN A O 11
ATOM 14752 N N . SER A 1 104 ? 10.659 -14.103 1.188 1.00 3.35 118 SER A N 11
ATOM 14753 C CA . SER A 1 104 ? 10.003 -14.132 -0.127 1.00 4.39 118 SER A CA 11
ATOM 14754 C C . SER A 1 104 ? 9.505 -15.566 -0.424 1.00 4.79 118 SER A C 11
ATOM 14755 O O . SER A 1 104 ? 9.524 -16.423 0.469 1.00 5.81 118 SER A O 11
ATOM 14763 N N . PRO A 1 17 ? -0.748 11.708 9.948 1.00 2.05 31 PRO A N 12
ATOM 14764 C CA . PRO A 1 17 ? -0.287 11.316 8.621 1.00 1.83 31 PRO A CA 12
ATOM 14765 C C . PRO A 1 17 ? -1.258 10.353 7.914 1.00 1.71 31 PRO A C 12
ATOM 14766 O O . PRO A 1 17 ? -1.750 9.371 8.493 1.00 1.66 31 PRO A O 12
ATOM 14777 N N . VAL A 1 18 ? -1.502 10.616 6.627 1.00 1.77 32 VAL A N 12
ATOM 14778 C CA . VAL A 1 18 ? -2.444 9.842 5.793 1.00 1.91 32 VAL A CA 12
ATOM 14779 C C . VAL A 1 18 ? -2.023 8.381 5.589 1.00 1.52 32 VAL A C 12
ATOM 14780 O O . VAL A 1 18 ? -2.862 7.526 5.318 1.00 1.60 32 VAL A O 12
ATOM 14793 N N . GLU A 1 19 ? -0.745 8.057 5.783 1.00 1.18 33 GLU A N 12
ATOM 14794 C CA . GLU A 1 19 ? -0.233 6.683 5.672 1.00 1.08 33 GLU A CA 12
ATOM 14795 C C . GLU A 1 19 ? -0.688 5.813 6.857 1.00 0.94 33 GLU A C 12
ATOM 14796 O O . GLU A 1 19 ? -0.983 4.627 6.717 1.00 0.90 33 GLU A O 12
ATOM 14808 N N . ALA A 1 20 ? -0.822 6.450 8.018 1.00 0.98 34 ALA A N 12
ATOM 14809 C CA . ALA A 1 20 ? -1.354 5.881 9.249 1.00 1.06 34 ALA A CA 12
ATOM 14810 C C . ALA A 1 20 ? -2.901 5.908 9.277 1.00 1.12 34 ALA A C 12
ATOM 14811 O O . ALA A 1 20 ? -3.545 4.981 9.789 1.00 1.13 34 ALA A O 12
ATOM 14818 N N . ALA A 1 21 ? -3.511 6.919 8.641 1.00 1.32 35 ALA A N 12
ATOM 14819 C CA . ALA A 1 21 ? -4.950 6.907 8.348 1.00 1.57 35 ALA A CA 12
ATOM 14820 C C . ALA A 1 21 ? -5.372 5.693 7.489 1.00 1.55 35 ALA A C 12
ATOM 14821 O O . ALA A 1 21 ? -6.322 4.981 7.850 1.00 1.63 35 ALA A O 12
ATOM 14828 N N . ILE A 1 22 ? -4.647 5.406 6.393 1.00 1.52 36 ILE A N 12
ATOM 14829 C CA . ILE A 1 22 ? -4.938 4.211 5.589 1.00 1.68 36 ILE A CA 12
ATOM 14830 C C . ILE A 1 22 ? -4.520 2.916 6.284 1.00 1.32 36 ILE A C 12
ATOM 14831 O O . ILE A 1 22 ? -5.321 2.001 6.261 1.00 1.41 36 ILE A O 12
ATOM 14847 N N . ARG A 1 23 ? -3.367 2.816 6.966 1.00 1.03 37 ARG A N 12
ATOM 14848 C CA . ARG A 1 23 ? -3.066 1.708 7.909 1.00 0.90 37 ARG A CA 12
ATOM 14849 C C . ARG A 1 23 ? -4.304 1.329 8.722 1.00 0.88 37 ARG A C 12
ATOM 14850 O O . ARG A 1 23 ? -4.772 0.198 8.630 1.00 0.87 37 ARG A O 12
ATOM 14871 N N . THR A 1 24 ? -4.885 2.299 9.425 1.00 0.96 38 THR A N 12
ATOM 14872 C CA . THR A 1 24 ? -6.154 2.111 10.159 1.00 1.06 38 THR A CA 12
ATOM 14873 C C . THR A 1 24 ? -7.307 1.608 9.259 1.00 1.12 38 THR A C 12
ATOM 14874 O O . THR A 1 24 ? -7.892 0.566 9.566 1.00 1.11 38 THR A O 12
ATOM 14885 N N . LYS A 1 25 ? -7.599 2.258 8.117 1.00 1.23 39 LYS A N 12
ATOM 14886 C CA . LYS A 1 25 ? -8.667 1.831 7.170 1.00 1.33 39 LYS A CA 12
ATOM 14887 C C . LYS A 1 25 ? -8.453 0.420 6.596 1.00 1.27 39 LYS A C 12
ATOM 14888 O O . LYS A 1 25 ? -9.414 -0.321 6.412 1.00 1.30 39 LYS A O 12
ATOM 14907 N N . LEU A 1 26 ? -7.208 0.039 6.328 1.00 1.17 40 LEU A N 12
ATOM 14908 C CA . LEU A 1 26 ? -6.789 -1.220 5.709 1.00 1.02 40 LEU A CA 12
ATOM 14909 C C . LEU A 1 26 ? -6.801 -2.372 6.731 1.00 0.95 40 LEU A C 12
ATOM 14910 O O . LEU A 1 26 ? -7.209 -3.485 6.394 1.00 0.95 40 LEU A O 12
ATOM 14926 N N . GLU A 1 27 ? -6.449 -2.111 7.996 1.00 0.94 41 GLU A N 12
ATOM 14927 C CA . GLU A 1 27 ? -6.706 -3.047 9.098 1.00 0.98 41 GLU A CA 12
ATOM 14928 C C . GLU A 1 27 ? -8.215 -3.250 9.338 1.00 1.08 41 GLU A C 12
ATOM 14929 O O . GLU A 1 27 ? -8.666 -4.383 9.523 1.00 1.13 41 GLU A O 12
ATOM 14941 N N . GLU A 1 28 ? -9.016 -2.188 9.217 1.00 1.16 42 GLU A N 12
ATOM 14942 C CA . GLU A 1 28 ? -10.476 -2.239 9.296 1.00 1.33 42 GLU A CA 12
ATOM 14943 C C . GLU A 1 28 ? -11.096 -2.977 8.086 1.00 1.38 42 GLU A C 12
ATOM 14944 O O . GLU A 1 28 ? -12.114 -3.652 8.236 1.00 1.51 42 GLU A O 12
ATOM 14956 N N . ALA A 1 29 ? -10.466 -2.923 6.909 1.00 1.34 43 ALA A N 12
ATOM 14957 C CA . ALA A 1 29 ? -10.957 -3.552 5.682 1.00 1.44 43 ALA A CA 12
ATOM 14958 C C . ALA A 1 29 ? -10.586 -5.034 5.517 1.00 1.36 43 ALA A C 12
ATOM 14959 O O . ALA A 1 29 ? -11.468 -5.852 5.245 1.00 1.51 43 ALA A O 12
ATOM 14966 N N . LEU A 1 30 ? -9.301 -5.399 5.639 1.00 1.19 44 LEU A N 12
ATOM 14967 C CA . LEU A 1 30 ? -8.817 -6.769 5.411 1.00 1.27 44 LEU A CA 12
ATOM 14968 C C . LEU A 1 30 ? -7.914 -7.339 6.517 1.00 1.16 44 LEU A C 12
ATOM 14969 O O . LEU A 1 30 ? -7.590 -8.524 6.469 1.00 1.38 44 LEU A O 12
ATOM 14985 N N . SER A 1 31 ? -7.503 -6.530 7.499 1.00 0.99 45 SER A N 12
ATOM 14986 C CA . SER A 1 31 ? -6.587 -6.929 8.581 1.00 1.04 45 SER A CA 12
ATOM 14987 C C . SER A 1 31 ? -5.283 -7.599 8.077 1.00 0.89 45 SER A C 12
ATOM 14988 O O . SER A 1 31 ? -5.135 -8.823 8.176 1.00 1.07 45 SER A O 12
ATOM 14996 N N . PRO A 1 32 ? -4.322 -6.829 7.520 1.00 0.73 46 PRO A N 12
ATOM 14997 C CA . PRO A 1 32 ? -2.965 -7.297 7.218 1.00 0.66 46 PRO A CA 12
ATOM 14998 C C . PRO A 1 32 ? -2.276 -8.025 8.379 1.00 0.68 46 PRO A C 12
ATOM 14999 O O . PRO A 1 32 ? -2.545 -7.759 9.555 1.00 0.85 46 PRO A O 12
ATOM 15010 N N . GLU A 1 33 ? -1.277 -8.843 8.051 1.00 0.67 47 GLU A N 12
ATOM 15011 C CA . GLU A 1 33 ? -0.213 -9.180 8.984 1.00 0.66 47 GLU A CA 12
ATOM 15012 C C . GLU A 1 33 ? 0.880 -8.108 8.998 1.00 0.71 47 GLU A C 12
ATOM 15013 O O . GLU A 1 33 ? 1.542 -7.922 10.020 1.00 0.85 47 GLU A O 12
ATOM 15025 N N . VAL A 1 34 ? 1.125 -7.465 7.846 1.00 0.74 48 VAL A N 12
ATOM 15026 C CA . VAL A 1 34 ? 2.322 -6.647 7.646 1.00 0.91 48 VAL A CA 12
ATOM 15027 C C . VAL A 1 34 ? 2.041 -5.412 6.792 1.00 0.98 48 VAL A C 12
ATOM 15028 O O . VAL A 1 34 ? 1.347 -5.495 5.775 1.00 1.40 48 VAL A O 12
ATOM 15041 N N . LEU A 1 35 ? 2.590 -4.271 7.207 1.00 0.80 49 LEU A N 12
ATOM 15042 C CA . LEU A 1 35 ? 2.379 -2.959 6.593 1.00 0.72 49 LEU A CA 12
ATOM 15043 C C . LEU A 1 35 ? 3.609 -2.070 6.849 1.00 0.75 49 LEU A C 12
ATOM 15044 O O . LEU A 1 35 ? 3.883 -1.731 8.001 1.00 0.94 49 LEU A O 12
ATOM 15060 N N . GLU A 1 36 ? 4.347 -1.687 5.803 1.00 0.78 50 GLU A N 12
ATOM 15061 C CA . GLU A 1 36 ? 5.517 -0.798 5.915 1.00 0.77 50 GLU A CA 12
ATOM 15062 C C . GLU A 1 36 ? 5.615 0.152 4.719 1.00 0.73 50 GLU A C 12
ATOM 15063 O O . GLU A 1 36 ? 5.609 -0.281 3.566 1.00 0.80 50 GLU A O 12
ATOM 15075 N N . LEU A 1 37 ? 5.623 1.455 4.978 1.00 0.70 51 LEU A N 12
ATOM 15076 C CA . LEU A 1 37 ? 5.416 2.479 3.944 1.00 0.66 51 LEU A CA 12
ATOM 15077 C C . LEU A 1 37 ? 6.080 3.848 4.210 1.00 0.78 51 LEU A C 12
ATOM 15078 O O . LEU A 1 37 ? 6.367 4.193 5.359 1.00 0.98 51 LEU A O 12
ATOM 15094 N N . ARG A 1 38 ? 6.296 4.650 3.157 1.00 0.74 52 ARG A N 12
ATOM 15095 C CA . ARG A 1 38 ? 6.875 6.009 3.199 1.00 0.88 52 ARG A CA 12
ATOM 15096 C C . ARG A 1 38 ? 6.304 6.867 2.066 1.00 0.80 52 ARG A C 12
ATOM 15097 O O . ARG A 1 38 ? 5.955 6.349 1.005 1.00 0.80 52 ARG A O 12
ATOM 15118 N N . ASN A 1 39 ? 6.261 8.187 2.241 1.00 0.81 53 ASN A N 12
ATOM 15119 C CA . ASN A 1 39 ? 6.045 9.130 1.145 1.00 0.73 53 ASN A CA 12
ATOM 15120 C C . ASN A 1 39 ? 7.377 9.683 0.601 1.00 0.79 53 ASN A C 12
ATOM 15121 O O . ASN A 1 39 ? 8.295 9.973 1.368 1.00 1.01 53 ASN A O 12
ATOM 15132 N N . GLU A 1 40 ? 7.487 9.782 -0.725 1.00 0.80 54 GLU A N 12
ATOM 15133 C CA . GLU A 1 40 ? 8.714 10.139 -1.474 1.00 0.94 54 GLU A CA 12
ATOM 15134 C C . GLU A 1 40 ? 8.618 11.506 -2.184 1.00 0.80 54 GLU A C 12
ATOM 15135 O O . GLU A 1 40 ? 9.560 11.972 -2.822 1.00 0.93 54 GLU A O 12
ATOM 15147 N N . SER A 1 41 ? 7.459 12.157 -2.074 1.00 0.67 55 SER A N 12
ATOM 15148 C CA . SER A 1 41 ? 7.116 13.458 -2.652 1.00 0.73 55 SER A CA 12
ATOM 15149 C C . SER A 1 41 ? 8.083 14.608 -2.329 1.00 1.02 55 SER A C 12
ATOM 15150 O O . SER A 1 41 ? 8.195 15.536 -3.129 1.00 1.35 55 SER A O 12
ATOM 15158 N N . GLY A 1 42 ? 8.885 14.521 -1.262 1.00 1.07 56 GLY A N 12
ATOM 15159 C CA . GLY A 1 42 ? 9.948 15.501 -0.998 1.00 1.31 56 GLY A CA 12
ATOM 15160 C C . GLY A 1 42 ? 11.101 15.447 -2.014 1.00 1.33 56 GLY A C 12
ATOM 15161 O O . GLY A 1 42 ? 11.851 16.412 -2.142 1.00 1.58 56 GLY A O 12
ATOM 15165 N N . GLY A 1 43 ? 11.200 14.371 -2.805 1.00 1.21 57 GLY A N 12
ATOM 15166 C CA . GLY A 1 43 ? 12.071 14.270 -3.981 1.00 1.43 57 GLY A CA 12
ATOM 15167 C C . GLY A 1 43 ? 11.593 15.055 -5.213 1.00 1.63 57 GLY A C 12
ATOM 15168 O O . GLY A 1 43 ? 12.312 15.112 -6.217 1.00 2.68 57 GLY A O 12
ATOM 15172 N N . HIS A 1 44 ? 10.398 15.649 -5.151 1.00 1.11 58 HIS A N 12
ATOM 15173 C CA . HIS A 1 44 ? 9.769 16.449 -6.206 1.00 1.18 58 HIS A CA 12
ATOM 15174 C C . HIS A 1 44 ? 9.757 17.933 -5.810 1.00 1.34 58 HIS A C 12
ATOM 15175 O O . HIS A 1 44 ? 9.765 18.280 -4.624 1.00 1.73 58 HIS A O 12
ATOM 15189 N N . ALA A 1 45 ? 9.718 18.827 -6.801 1.00 1.94 59 ALA A N 12
ATOM 15190 C CA . ALA A 1 45 ? 9.800 20.283 -6.615 1.00 2.23 59 ALA A CA 12
ATOM 15191 C C . ALA A 1 45 ? 8.507 20.929 -6.068 1.00 2.08 59 ALA A C 12
ATOM 15192 O O . ALA A 1 45 ? 8.301 22.137 -6.212 1.00 2.53 59 ALA A O 12
ATOM 15199 N N . VAL A 1 46 ? 7.629 20.129 -5.463 1.00 1.73 60 VAL A N 12
ATOM 15200 C CA . VAL A 1 46 ? 6.282 20.495 -5.007 1.00 1.63 60 VAL A CA 12
ATOM 15201 C C . VAL A 1 46 ? 6.310 21.531 -3.866 1.00 1.80 60 VAL A C 12
ATOM 15202 O O . VAL A 1 46 ? 7.252 21.538 -3.069 1.00 1.87 60 VAL A O 12
ATOM 15215 N N . PRO A 1 47 ? 5.310 22.425 -3.759 1.00 2.03 61 PRO A N 12
ATOM 15216 C CA . PRO A 1 47 ? 5.254 23.451 -2.717 1.00 2.30 61 PRO A CA 12
ATOM 15217 C C . PRO A 1 47 ? 4.852 22.868 -1.349 1.00 2.16 61 PRO A C 12
ATOM 15218 O O . PRO A 1 47 ? 4.127 21.867 -1.304 1.00 2.13 61 PRO A O 12
ATOM 15229 N N . PRO A 1 48 ? 5.209 23.526 -0.227 1.00 2.31 62 PRO A N 12
ATOM 15230 C CA . PRO A 1 48 ? 4.708 23.185 1.103 1.00 2.50 62 PRO A CA 12
ATOM 15231 C C . PRO A 1 48 ? 3.181 23.039 1.154 1.00 2.95 62 PRO A C 12
ATOM 15232 O O . PRO A 1 48 ? 2.444 23.733 0.443 1.00 3.33 62 PRO A O 12
ATOM 15243 N N . GLY A 1 49 ? 2.730 22.098 1.982 1.00 3.15 63 GLY A N 12
ATOM 15244 C CA . GLY A 1 49 ? 1.388 21.515 1.965 1.00 3.57 63 GLY A CA 12
ATOM 15245 C C . GLY A 1 49 ? 1.319 20.213 1.154 1.00 2.77 63 GLY A C 12
ATOM 15246 O O . GLY A 1 49 ? 0.600 19.297 1.551 1.00 2.63 63 GLY A O 12
ATOM 15250 N N . SER A 1 50 ? 2.118 20.074 0.088 1.00 2.29 64 SER A N 12
ATOM 15251 C CA . SER A 1 50 ? 2.044 18.939 -0.834 1.00 1.84 64 SER A CA 12
ATOM 15252 C C . SER A 1 50 ? 2.572 17.640 -0.231 1.00 1.49 64 SER A C 12
ATOM 15253 O O . SER A 1 50 ? 3.513 17.602 0.570 1.00 1.63 64 SER A O 12
ATOM 15261 N N . GLU A 1 51 ? 1.934 16.562 -0.664 1.00 1.53 65 GLU A N 12
ATOM 15262 C CA . GLU A 1 51 ? 2.097 15.188 -0.183 1.00 1.33 65 GLU A CA 12
ATOM 15263 C C . GLU A 1 51 ? 1.673 14.201 -1.297 1.00 1.08 65 GLU A C 12
ATOM 15264 O O . GLU A 1 51 ? 0.719 13.433 -1.162 1.00 1.23 65 GLU A O 12
ATOM 15276 N N . THR A 1 52 ? 2.306 14.295 -2.474 1.00 0.87 66 THR A N 12
ATOM 15277 C CA . THR A 1 52 ? 1.767 13.788 -3.747 1.00 0.84 66 THR A CA 12
ATOM 15278 C C . THR A 1 52 ? 2.036 12.306 -4.014 1.00 0.72 66 THR A C 12
ATOM 15279 O O . THR A 1 52 ? 1.336 11.703 -4.825 1.00 0.85 66 THR A O 12
ATOM 15290 N N . HIS A 1 53 ? 3.064 11.737 -3.385 1.00 0.58 67 HIS A N 12
ATOM 15291 C CA . HIS A 1 53 ? 3.861 10.646 -3.956 1.00 0.53 67 HIS A CA 12
ATOM 15292 C C . HIS A 1 53 ? 4.247 9.600 -2.909 1.00 0.48 67 HIS A C 12
ATOM 15293 O O . HIS A 1 53 ? 4.818 9.957 -1.874 1.00 0.49 67 HIS A O 12
ATOM 15307 N N . PHE A 1 54 ? 3.984 8.320 -3.183 1.00 0.50 68 PHE A N 12
ATOM 15308 C CA . PHE A 1 54 ? 3.954 7.301 -2.129 1.00 0.51 68 PHE A CA 12
ATOM 15309 C C . PHE A 1 54 ? 4.616 5.957 -2.501 1.00 0.56 68 PHE A C 12
ATOM 15310 O O . PHE A 1 54 ? 4.648 5.558 -3.675 1.00 0.73 68 PHE A O 12
ATOM 15327 N N . ARG A 1 55 ? 5.102 5.229 -1.487 1.00 0.54 69 ARG A N 12
ATOM 15328 C CA . ARG A 1 55 ? 5.617 3.859 -1.615 1.00 0.54 69 ARG A CA 12
ATOM 15329 C C . ARG A 1 55 ? 5.156 2.974 -0.454 1.00 0.51 69 ARG A C 12
ATOM 15330 O O . ARG A 1 55 ? 5.298 3.361 0.704 1.00 0.57 69 ARG A O 12
ATOM 15351 N N . VAL A 1 56 ? 4.580 1.805 -0.756 1.00 0.51 70 VAL A N 12
ATOM 15352 C CA . VAL A 1 56 ? 3.920 0.933 0.241 1.00 0.51 70 VAL A CA 12
ATOM 15353 C C . VAL A 1 56 ? 4.330 -0.531 0.116 1.00 0.50 70 VAL A C 12
ATOM 15354 O O . VAL A 1 56 ? 4.403 -1.070 -0.985 1.00 0.50 70 VAL A O 12
ATOM 15367 N N . ALA A 1 57 ? 4.449 -1.210 1.254 1.00 0.62 71 ALA A N 12
ATOM 15368 C CA . ALA A 1 57 ? 4.427 -2.671 1.338 1.00 0.70 71 ALA A CA 12
ATOM 15369 C C . ALA A 1 57 ? 3.211 -3.120 2.158 1.00 0.82 71 ALA A C 12
ATOM 15370 O O . ALA A 1 57 ? 3.018 -2.660 3.286 1.00 0.87 71 ALA A O 12
ATOM 15377 N N . VAL A 1 58 ? 2.397 -4.008 1.579 1.00 0.89 72 VAL A N 12
ATOM 15378 C CA . VAL A 1 58 ? 1.154 -4.546 2.157 1.00 0.97 72 VAL A CA 12
ATOM 15379 C C . VAL A 1 58 ? 1.142 -6.071 2.057 1.00 1.03 72 VAL A C 12
ATOM 15380 O O . VAL A 1 58 ? 1.175 -6.638 0.961 1.00 1.22 72 VAL A O 12
ATOM 15393 N N . VAL A 1 59 ? 1.091 -6.764 3.194 1.00 0.88 73 VAL A N 12
ATOM 15394 C CA . VAL A 1 59 ? 1.241 -8.224 3.224 1.00 0.87 73 VAL A CA 12
ATOM 15395 C C . VAL A 1 59 ? 0.147 -8.861 4.089 1.00 0.74 73 VAL A C 12
ATOM 15396 O O . VAL A 1 59 ? -0.025 -8.513 5.264 1.00 0.66 73 VAL A O 12
ATOM 15409 N N . SER A 1 60 ? -0.614 -9.790 3.499 1.00 0.80 74 SER A N 12
ATOM 15410 C CA . SER A 1 60 ? -1.855 -10.306 4.090 1.00 0.79 74 SER A CA 12
ATOM 15411 C C . SER A 1 60 ? -2.192 -11.744 3.682 1.00 0.82 74 SER A C 12
ATOM 15412 O O . SER A 1 60 ? -1.892 -12.181 2.572 1.00 0.82 74 SER A O 12
ATOM 15420 N N . SER A 1 61 ? -2.903 -12.454 4.561 1.00 0.92 75 SER A N 12
ATOM 15421 C CA . SER A 1 61 ? -3.565 -13.736 4.282 1.00 1.08 75 SER A CA 12
ATOM 15422 C C . SER A 1 61 ? -4.731 -13.625 3.284 1.00 1.16 75 SER A C 12
ATOM 15423 O O . SER A 1 61 ? -5.130 -14.632 2.700 1.00 1.36 75 SER A O 12
ATOM 15431 N N . ARG A 1 62 ? -5.243 -12.418 2.999 1.00 1.07 76 ARG A N 12
ATOM 15432 C CA . ARG A 1 62 ? -6.216 -12.196 1.909 1.00 1.10 76 ARG A CA 12
ATOM 15433 C C . ARG A 1 62 ? -5.615 -12.262 0.506 1.00 1.03 76 ARG A C 12
ATOM 15434 O O . ARG A 1 62 ? -6.366 -12.366 -0.462 1.00 1.14 76 ARG A O 12
ATOM 15455 N N . PHE A 1 63 ? -4.292 -12.179 0.376 1.00 0.93 77 PHE A N 12
ATOM 15456 C CA . PHE A 1 63 ? -3.579 -12.219 -0.895 1.00 0.88 77 PHE A CA 12
ATOM 15457 C C . PHE A 1 63 ? -3.064 -13.637 -1.228 1.00 0.88 77 PHE A C 12
ATOM 15458 O O . PHE A 1 63 ? -2.100 -13.784 -1.981 1.00 0.86 77 PHE A O 12
ATOM 15475 N N . GLU A 1 64 ? -3.661 -14.681 -0.643 1.00 1.08 78 GLU A N 12
ATOM 15476 C CA . GLU A 1 64 ? -3.266 -16.083 -0.850 1.00 1.11 78 GLU A CA 12
ATOM 15477 C C . GLU A 1 64 ? -3.834 -16.731 -2.115 1.00 1.05 78 GLU A C 12
ATOM 15478 O O . GLU A 1 64 ? -4.916 -16.388 -2.600 1.00 1.30 78 GLU A O 12
ATOM 15490 N N . GLY A 1 65 ? -3.108 -17.735 -2.614 1.00 1.12 79 GLY A N 12
ATOM 15491 C CA . GLY A 1 65 ? -3.662 -18.773 -3.482 1.00 1.39 79 GLY A CA 12
ATOM 15492 C C . GLY A 1 65 ? -3.810 -18.402 -4.964 1.00 1.36 79 GLY A C 12
ATOM 15493 O O . GLY A 1 65 ? -4.057 -19.266 -5.806 1.00 1.98 79 GLY A O 12
ATOM 15497 N N . LEU A 1 66 ? -3.602 -17.130 -5.285 1.00 0.97 80 LEU A N 12
ATOM 15498 C CA . LEU A 1 66 ? -3.476 -16.530 -6.607 1.00 1.11 80 LEU A CA 12
ATOM 15499 C C . LEU A 1 66 ? -2.004 -16.177 -6.927 1.00 1.04 80 LEU A C 12
ATOM 15500 O O . LEU A 1 66 ? -1.110 -16.363 -6.098 1.00 1.20 80 LEU A O 12
ATOM 15516 N N . SER A 1 67 ? -1.739 -15.676 -8.132 1.00 0.99 81 SER A N 12
ATOM 15517 C CA . SER A 1 67 ? -0.416 -15.213 -8.579 1.00 1.16 81 SER A CA 12
ATOM 15518 C C . SER A 1 67 ? 0.027 -13.885 -7.929 1.00 1.26 81 SER A C 12
ATOM 15519 O O . SER A 1 67 ? -0.829 -13.040 -7.650 1.00 1.15 81 SER A O 12
ATOM 15527 N N . PRO A 1 68 ? 1.348 -13.630 -7.784 1.00 1.50 82 PRO A N 12
ATOM 15528 C CA . PRO A 1 68 ? 1.929 -12.302 -7.529 1.00 1.54 82 PRO A CA 12
ATOM 15529 C C . PRO A 1 68 ? 1.315 -11.182 -8.386 1.00 1.49 82 PRO A C 12
ATOM 15530 O O . PRO A 1 68 ? 0.906 -10.139 -7.865 1.00 1.44 82 PRO A O 12
ATOM 15541 N N . LEU A 1 69 ? 1.156 -11.437 -9.691 1.00 1.55 83 LEU A N 12
ATOM 15542 C CA . LEU A 1 69 ? 0.535 -10.504 -10.632 1.00 1.55 83 LEU A CA 12
ATOM 15543 C C . LEU A 1 69 ? -0.933 -10.259 -10.258 1.00 1.41 83 LEU A C 12
ATOM 15544 O O . LEU A 1 69 ? -1.367 -9.111 -10.199 1.00 1.44 83 LEU A O 12
ATOM 15560 N N . GLN A 1 70 ? -1.680 -11.313 -9.913 1.00 1.36 84 GLN A N 12
ATOM 15561 C CA . GLN A 1 70 ? -3.085 -11.188 -9.521 1.00 1.28 84 GLN A CA 12
ATOM 15562 C C . GLN A 1 70 ? -3.255 -10.438 -8.184 1.00 1.35 84 GLN A C 12
ATOM 15563 O O . GLN A 1 70 ? -4.181 -9.643 -8.084 1.00 1.44 84 GLN A O 12
ATOM 15577 N N . ARG A 1 71 ? -2.378 -10.595 -7.174 1.00 1.34 85 ARG A N 12
ATOM 15578 C CA . ARG A 1 71 ? -2.454 -9.790 -5.926 1.00 1.37 85 ARG A CA 12
ATOM 15579 C C . ARG A 1 71 ? -2.084 -8.319 -6.141 1.00 1.42 85 ARG A C 12
ATOM 15580 O O . ARG A 1 71 ? -2.761 -7.435 -5.612 1.00 1.51 85 ARG A O 12
ATOM 15601 N N . HIS A 1 72 ? -1.072 -8.040 -6.964 1.00 1.38 86 HIS A N 12
ATOM 15602 C CA . HIS A 1 72 ? -0.779 -6.673 -7.407 1.00 1.35 86 HIS A CA 12
ATOM 15603 C C . HIS A 1 72 ? -1.986 -6.060 -8.148 1.00 1.36 86 HIS A C 12
ATOM 15604 O O . HIS A 1 72 ? -2.457 -4.986 -7.772 1.00 1.40 86 HIS A O 12
ATOM 15618 N N . ARG A 1 73 ? -2.591 -6.784 -9.101 1.00 1.39 87 ARG A N 12
ATOM 15619 C CA . ARG A 1 73 ? -3.832 -6.368 -9.782 1.00 1.46 87 ARG A CA 12
ATOM 15620 C C . ARG A 1 73 ? -5.039 -6.234 -8.847 1.00 1.51 87 ARG A C 12
ATOM 15621 O O . ARG A 1 73 ? -5.820 -5.310 -9.038 1.00 1.51 87 ARG A O 12
ATOM 15642 N N . LEU A 1 74 ? -5.156 -7.057 -7.803 1.00 1.58 88 LEU A N 12
ATOM 15643 C CA . LEU A 1 74 ? -6.166 -6.919 -6.741 1.00 1.71 88 LEU A CA 12
ATOM 15644 C C . LEU A 1 74 ? -6.026 -5.552 -6.068 1.00 1.62 88 LEU A C 12
ATOM 15645 O O . LEU A 1 74 ? -6.991 -4.790 -6.023 1.00 1.65 88 LEU A O 12
ATOM 15661 N N . VAL A 1 75 ? -4.816 -5.198 -5.620 1.00 1.55 89 VAL A N 12
ATOM 15662 C CA . VAL A 1 75 ? -4.574 -3.857 -5.042 1.00 1.56 89 VAL A CA 12
ATOM 15663 C C . VAL A 1 75 ? -4.870 -2.735 -6.049 1.00 1.44 89 VAL A C 12
ATOM 15664 O O . VAL A 1 75 ? -5.494 -1.737 -5.704 1.00 1.46 89 VAL A O 12
ATOM 15677 N N . HIS A 1 76 ? -4.477 -2.906 -7.307 1.00 1.39 90 HIS A N 12
ATOM 15678 C CA . HIS A 1 76 ? -4.552 -1.867 -8.338 1.00 1.42 90 HIS A CA 12
ATOM 15679 C C . HIS A 1 76 ? -5.976 -1.642 -8.865 1.00 1.50 90 HIS A C 12
ATOM 15680 O O . HIS A 1 76 ? -6.332 -0.512 -9.184 1.00 1.60 90 HIS A O 12
ATOM 15694 N N . ALA A 1 77 ? -6.810 -2.677 -8.960 1.00 1.51 91 ALA A N 12
ATOM 15695 C CA . ALA A 1 77 ? -8.211 -2.525 -9.339 1.00 1.61 91 ALA A CA 12
ATOM 15696 C C . ALA A 1 77 ? -9.088 -2.194 -8.128 1.00 1.66 91 ALA A C 12
ATOM 15697 O O . ALA A 1 77 ? -9.801 -1.185 -8.132 1.00 1.83 91 ALA A O 12
ATOM 15704 N N . ALA A 1 78 ? -9.014 -3.002 -7.068 1.00 1.60 92 ALA A N 12
ATOM 15705 C CA . ALA A 1 78 ? -9.919 -2.883 -5.933 1.00 1.65 92 ALA A CA 12
ATOM 15706 C C . ALA A 1 78 ? -9.481 -1.830 -4.910 1.00 1.73 92 ALA A C 12
ATOM 15707 O O . ALA A 1 78 ? -10.362 -1.226 -4.290 1.00 1.90 92 ALA A O 12
ATOM 15714 N N . LEU A 1 79 ? -8.173 -1.574 -4.726 1.00 1.63 93 LEU A N 12
ATOM 15715 C CA . LEU A 1 79 ? -7.706 -0.628 -3.695 1.00 1.65 93 LEU A CA 12
ATOM 15716 C C . LEU A 1 79 ? -7.147 0.682 -4.259 1.00 1.57 93 LEU A C 12
ATOM 15717 O O . LEU A 1 79 ? -6.718 1.518 -3.467 1.00 1.41 93 LEU A O 12
ATOM 15733 N N . ALA A 1 80 ? -7.176 0.931 -5.572 1.00 1.74 94 ALA A N 12
ATOM 15734 C CA . ALA A 1 80 ? -6.569 2.157 -6.092 1.00 1.68 94 ALA A CA 12
ATOM 15735 C C . ALA A 1 80 ? -7.234 3.445 -5.574 1.00 1.35 94 ALA A C 12
ATOM 15736 O O . ALA A 1 80 ? -6.510 4.379 -5.232 1.00 1.12 94 ALA A O 12
ATOM 15743 N N . GLU A 1 81 ? -8.559 3.511 -5.416 1.00 1.48 95 GLU A N 12
ATOM 15744 C CA . GLU A 1 81 ? -9.198 4.672 -4.766 1.00 1.43 95 GLU A CA 12
ATOM 15745 C C . GLU A 1 81 ? -9.084 4.666 -3.232 1.00 1.31 95 GLU A C 12
ATOM 15746 O O . GLU A 1 81 ? -9.253 5.705 -2.597 1.00 1.42 95 GLU A O 12
ATOM 15758 N N . GLU A 1 82 ? -8.814 3.521 -2.604 1.00 1.25 96 GLU A N 12
ATOM 15759 C CA . GLU A 1 82 ? -8.759 3.360 -1.178 1.00 1.25 96 GLU A CA 12
ATOM 15760 C C . GLU A 1 82 ? -7.369 3.747 -0.640 1.00 1.04 96 GLU A C 12
ATOM 15761 O O . GLU A 1 82 ? -7.240 4.565 0.272 1.00 1.33 96 GLU A O 12
ATOM 15773 N N . LEU A 1 83 ? -6.320 3.214 -1.278 1.00 0.87 97 LEU A N 12
ATOM 15774 C CA . LEU A 1 83 ? -4.906 3.438 -0.977 1.00 1.04 97 LEU A CA 12
ATOM 15775 C C . LEU A 1 83 ? -4.297 4.586 -1.791 1.00 1.00 97 LEU A C 12
ATOM 15776 O O . LEU A 1 83 ? -3.489 5.345 -1.263 1.00 1.12 97 LEU A O 12
ATOM 15792 N N . GLY A 1 84 ? -4.714 4.762 -3.053 1.00 1.10 98 GLY A N 12
ATOM 15793 C CA . GLY A 1 84 ? -4.364 5.926 -3.859 1.00 1.33 98 GLY A CA 12
ATOM 15794 C C . GLY A 1 84 ? -5.270 7.121 -3.569 1.00 1.38 98 GLY A C 12
ATOM 15795 O O . GLY A 1 84 ? -5.191 8.141 -4.251 1.00 1.75 98 GLY A O 12
ATOM 15799 N N . GLY A 1 85 ? -6.143 7.000 -2.565 1.00 1.41 99 GLY A N 12
ATOM 15800 C CA . GLY A 1 85 ? -7.166 7.986 -2.223 1.00 1.83 99 GLY A CA 12
ATOM 15801 C C . GLY A 1 85 ? -6.592 9.381 -1.962 1.00 1.99 99 GLY A C 12
ATOM 15802 O O . GLY A 1 85 ? -6.999 10.332 -2.638 1.00 2.24 99 GLY A O 12
ATOM 15806 N N . PRO A 1 86 ? -5.626 9.523 -1.036 1.00 1.97 100 PRO A N 12
ATOM 15807 C CA . PRO A 1 86 ? -5.124 10.832 -0.633 1.00 2.16 100 PRO A CA 12
ATOM 15808 C C . PRO A 1 86 ? -3.947 11.358 -1.482 1.00 1.84 100 PRO A C 12
ATOM 15809 O O . PRO A 1 86 ? -3.533 12.507 -1.307 1.00 1.99 100 PRO A O 12
ATOM 15820 N N . VAL A 1 87 ? -3.407 10.562 -2.412 1.00 1.54 101 VAL A N 12
ATOM 15821 C CA . VAL A 1 87 ? -2.194 10.811 -3.183 1.00 1.39 101 VAL A CA 12
ATOM 15822 C C . VAL A 1 87 ? -2.465 11.038 -4.679 1.00 1.53 101 VAL A C 12
ATOM 15823 O O . VAL A 1 87 ? -3.513 10.660 -5.205 1.00 1.86 101 VAL A O 12
ATOM 15836 N N . HIS A 1 88 ? -1.480 11.602 -5.383 1.00 1.37 102 HIS A N 12
ATOM 15837 C CA . HIS A 1 88 ? -1.471 11.744 -6.846 1.00 1.45 102 HIS A CA 12
ATOM 15838 C C . HIS A 1 88 ? -0.736 10.583 -7.547 1.00 1.40 102 HIS A C 12
ATOM 15839 O O . HIS A 1 88 ? -1.086 10.217 -8.675 1.00 1.59 102 HIS A O 12
ATOM 15853 N N . ALA A 1 89 ? 0.249 9.975 -6.875 1.00 1.20 103 ALA A N 12
ATOM 15854 C CA . ALA A 1 89 ? 0.988 8.806 -7.345 1.00 1.16 103 ALA A CA 12
ATOM 15855 C C . ALA A 1 89 ? 1.415 7.869 -6.204 1.00 0.97 103 ALA A C 12
ATOM 15856 O O . ALA A 1 89 ? 1.735 8.311 -5.095 1.00 0.90 103 ALA A O 12
ATOM 15863 N N . LEU A 1 90 ? 1.492 6.573 -6.501 1.00 0.93 104 LEU A N 12
ATOM 15864 C CA . LEU A 1 90 ? 1.997 5.551 -5.604 1.00 0.77 104 LEU A CA 12
ATOM 15865 C C . LEU A 1 90 ? 2.489 4.276 -6.296 1.00 0.75 104 LEU A C 12
ATOM 15866 O O . LEU A 1 90 ? 1.894 3.829 -7.279 1.00 0.92 104 LEU A O 12
ATOM 15882 N N . ALA A 1 91 ? 3.507 3.641 -5.711 1.00 0.67 105 ALA A N 12
ATOM 15883 C CA . ALA A 1 91 ? 3.955 2.292 -6.081 1.00 0.73 105 ALA A CA 12
ATOM 15884 C C . ALA A 1 91 ? 3.958 1.329 -4.874 1.00 0.70 105 ALA A C 12
ATOM 15885 O O . ALA A 1 91 ? 4.234 1.730 -3.739 1.00 0.68 105 ALA A O 12
ATOM 15892 N N . ILE A 1 92 ? 3.565 0.072 -5.105 1.00 0.75 106 ILE A N 12
ATOM 15893 C CA . ILE A 1 92 ? 3.206 -0.891 -4.059 1.00 0.65 106 ILE A CA 12
ATOM 15894 C C . ILE A 1 92 ? 3.908 -2.245 -4.220 1.00 0.50 106 ILE A C 12
ATOM 15895 O O . ILE A 1 92 ? 4.178 -2.688 -5.335 1.00 0.49 106 ILE A O 12
ATOM 15911 N N . GLN A 1 93 ? 4.115 -2.939 -3.101 1.00 0.48 107 GLN A N 12
ATOM 15912 C CA . GLN A 1 93 ? 4.462 -4.359 -3.027 1.00 0.49 107 GLN A CA 12
ATOM 15913 C C . GLN A 1 93 ? 3.367 -5.122 -2.254 1.00 0.58 107 GLN A C 12
ATOM 15914 O O . GLN A 1 93 ? 3.236 -4.947 -1.042 1.00 0.62 107 GLN A O 12
ATOM 15928 N N . ALA A 1 94 ? 2.595 -5.982 -2.931 1.00 0.76 108 ALA A N 12
ATOM 15929 C CA . ALA A 1 94 ? 1.548 -6.822 -2.323 1.00 0.83 108 ALA A CA 12
ATOM 15930 C C . ALA A 1 94 ? 2.009 -8.282 -2.155 1.00 0.86 108 ALA A C 12
ATOM 15931 O O . ALA A 1 94 ? 2.395 -8.903 -3.150 1.00 0.98 108 ALA A O 12
ATOM 15938 N N . ARG A 1 95 ? 2.003 -8.830 -0.927 1.00 0.86 109 ARG A N 12
ATOM 15939 C CA . ARG A 1 95 ? 2.606 -10.152 -0.589 1.00 0.88 109 ARG A CA 12
ATOM 15940 C C . ARG A 1 95 ? 1.829 -10.967 0.465 1.00 0.87 109 ARG A C 12
ATOM 15941 O O . ARG A 1 95 ? 0.809 -10.514 0.980 1.00 0.94 109 ARG A O 12
ATOM 15962 N N . THR A 1 96 ? 2.324 -12.158 0.820 1.00 0.86 110 THR A N 12
ATOM 15963 C CA . THR A 1 96 ? 1.778 -13.024 1.890 1.00 0.84 110 THR A CA 12
ATOM 15964 C C . THR A 1 96 ? 2.793 -13.294 3.035 1.00 0.79 110 THR A C 12
ATOM 15965 O O . THR A 1 96 ? 4.016 -13.124 2.868 1.00 0.88 110 THR A O 12
ATOM 15976 N N . PRO A 1 97 ? 2.327 -13.665 4.250 1.00 0.72 111 PRO A N 12
ATOM 15977 C CA . PRO A 1 97 ? 3.211 -13.731 5.411 1.00 0.79 111 PRO A CA 12
ATOM 15978 C C . PRO A 1 97 ? 4.312 -14.789 5.286 1.00 0.96 111 PRO A C 12
ATOM 15979 O O . PRO A 1 97 ? 5.449 -14.458 5.587 1.00 1.06 111 PRO A O 12
ATOM 15990 N N . ALA A 1 98 ? 4.074 -16.010 4.791 1.00 1.05 112 ALA A N 12
ATOM 15991 C CA . ALA A 1 98 ? 5.122 -17.046 4.799 1.00 1.20 112 ALA A CA 12
ATOM 15992 C C . ALA A 1 98 ? 6.299 -16.752 3.836 1.00 1.27 112 ALA A C 12
ATOM 15993 O O . ALA A 1 98 ? 7.398 -17.277 4.025 1.00 1.50 112 ALA A O 12
ATOM 16000 N N . GLN A 1 99 ? 6.107 -15.877 2.842 1.00 1.17 113 GLN A N 12
ATOM 16001 C CA . GLN A 1 99 ? 7.186 -15.293 2.026 1.00 1.28 113 GLN A CA 12
ATOM 16002 C C . GLN A 1 99 ? 7.816 -14.064 2.699 1.00 1.28 113 GLN A C 12
ATOM 16003 O O . GLN A 1 99 ? 9.047 -13.973 2.711 1.00 1.42 113 GLN A O 12
ATOM 16017 N N . TRP A 1 100 ? 7.047 -13.188 3.376 1.00 1.13 114 TRP A N 12
ATOM 16018 C CA . TRP A 1 100 ? 7.700 -12.180 4.243 1.00 1.10 114 TRP A CA 12
ATOM 16019 C C . TRP A 1 100 ? 8.588 -12.813 5.343 1.00 1.26 114 TRP A C 12
ATOM 16020 O O . TRP A 1 100 ? 9.671 -12.304 5.643 1.00 1.38 114 TRP A O 12
ATOM 16041 N N . ARG A 1 101 ? 8.145 -13.935 5.924 1.00 1.29 115 ARG A N 12
ATOM 16042 C CA . ARG A 1 101 ? 8.747 -14.608 7.099 1.00 1.40 115 ARG A CA 12
ATOM 16043 C C . ARG A 1 101 ? 10.043 -15.336 6.765 1.00 1.53 115 ARG A C 12
ATOM 16044 O O . ARG A 1 101 ? 11.000 -15.289 7.540 1.00 1.66 115 ARG A O 12
ATOM 16065 N N . GLU A 1 102 ? 10.076 -15.998 5.611 1.00 1.56 116 GLU A N 12
ATOM 16066 C CA . GLU A 1 102 ? 11.262 -16.705 5.122 1.00 1.80 116 GLU A CA 12
ATOM 16067 C C . GLU A 1 102 ? 12.218 -15.813 4.323 1.00 2.03 116 GLU A C 12
ATOM 16068 O O . GLU A 1 102 ? 13.412 -16.118 4.269 1.00 2.72 116 GLU A O 12
ATOM 16080 N N . ASN A 1 103 ? 11.726 -14.765 3.648 1.00 1.66 117 ASN A N 12
ATOM 16081 C CA . ASN A 1 103 ? 12.492 -14.139 2.567 1.00 2.20 117 ASN A CA 12
ATOM 16082 C C . ASN A 1 103 ? 12.429 -12.599 2.471 1.00 1.81 117 ASN A C 12
ATOM 16083 O O . ASN A 1 103 ? 13.063 -12.040 1.578 1.00 2.46 117 ASN A O 12
ATOM 16094 N N . SER A 1 104 ? 11.644 -11.921 3.321 1.00 1.75 118 SER A N 12
ATOM 16095 C CA . SER A 1 104 ? 11.235 -10.495 3.256 1.00 2.58 118 SER A CA 12
ATOM 16096 C C . SER A 1 104 ? 10.536 -10.015 1.969 1.00 3.07 118 SER A C 12
ATOM 16097 O O . SER A 1 104 ? 9.896 -8.963 2.002 1.00 4.10 118 SER A O 12
ATOM 16105 N N . PRO A 1 17 ? -1.260 12.098 9.180 1.00 1.42 31 PRO A N 13
ATOM 16106 C CA . PRO A 1 17 ? -0.735 11.986 7.819 1.00 1.26 31 PRO A CA 13
ATOM 16107 C C . PRO A 1 17 ? -1.415 10.868 7.013 1.00 1.13 31 PRO A C 13
ATOM 16108 O O . PRO A 1 17 ? -2.003 9.925 7.560 1.00 1.06 31 PRO A O 13
ATOM 16119 N N . VAL A 1 18 ? -1.262 10.924 5.686 1.00 1.13 32 VAL A N 13
ATOM 16120 C CA . VAL A 1 18 ? -1.864 9.933 4.769 1.00 1.09 32 VAL A CA 13
ATOM 16121 C C . VAL A 1 18 ? -1.294 8.513 4.935 1.00 0.91 32 VAL A C 13
ATOM 16122 O O . VAL A 1 18 ? -1.882 7.547 4.452 1.00 0.83 32 VAL A O 13
ATOM 16135 N N . GLU A 1 19 ? -0.197 8.348 5.685 1.00 0.94 33 GLU A N 13
ATOM 16136 C CA . GLU A 1 19 ? 0.376 7.024 5.977 1.00 0.86 33 GLU A CA 13
ATOM 16137 C C . GLU A 1 19 ? -0.361 6.314 7.105 1.00 0.77 33 GLU A C 13
ATOM 16138 O O . GLU A 1 19 ? -0.742 5.155 6.982 1.00 0.72 33 GLU A O 13
ATOM 16150 N N . ALA A 1 20 ? -0.619 7.061 8.169 1.00 0.80 34 ALA A N 13
ATOM 16151 C CA . ALA A 1 20 ? -1.504 6.692 9.262 1.00 0.80 34 ALA A CA 13
ATOM 16152 C C . ALA A 1 20 ? -2.955 6.488 8.780 1.00 0.76 34 ALA A C 13
ATOM 16153 O O . ALA A 1 20 ? -3.636 5.568 9.251 1.00 0.77 34 ALA A O 13
ATOM 16160 N N . ALA A 1 21 ? -3.391 7.252 7.766 1.00 0.78 35 ALA A N 13
ATOM 16161 C CA . ALA A 1 21 ? -4.650 6.980 7.068 1.00 0.81 35 ALA A CA 13
ATOM 16162 C C . ALA A 1 21 ? -4.629 5.613 6.359 1.00 0.76 35 ALA A C 13
ATOM 16163 O O . ALA A 1 21 ? -5.500 4.787 6.636 1.00 0.79 35 ALA A O 13
ATOM 16170 N N . ILE A 1 22 ? -3.610 5.334 5.526 1.00 0.74 36 ILE A N 13
ATOM 16171 C CA . ILE A 1 22 ? -3.426 4.011 4.897 1.00 0.81 36 ILE A CA 13
ATOM 16172 C C . ILE A 1 22 ? -3.404 2.905 5.947 1.00 0.70 36 ILE A C 13
ATOM 16173 O O . ILE A 1 22 ? -4.178 1.964 5.830 1.00 0.72 36 ILE A O 13
ATOM 16189 N N . ARG A 1 23 ? -2.566 3.018 6.983 1.00 0.65 37 ARG A N 13
ATOM 16190 C CA . ARG A 1 23 ? -2.462 2.054 8.085 1.00 0.63 37 ARG A CA 13
ATOM 16191 C C . ARG A 1 23 ? -3.846 1.710 8.628 1.00 0.62 37 ARG A C 13
ATOM 16192 O O . ARG A 1 23 ? -4.261 0.558 8.544 1.00 0.61 37 ARG A O 13
ATOM 16213 N N . THR A 1 24 ? -4.568 2.708 9.127 1.00 0.66 38 THR A N 13
ATOM 16214 C CA . THR A 1 24 ? -5.910 2.535 9.716 1.00 0.72 38 THR A CA 13
ATOM 16215 C C . THR A 1 24 ? -6.902 1.889 8.731 1.00 0.74 38 THR A C 13
ATOM 16216 O O . THR A 1 24 ? -7.585 0.907 9.062 1.00 0.76 38 THR A O 13
ATOM 16227 N N . LYS A 1 25 ? -6.960 2.411 7.498 1.00 0.78 39 LYS A N 13
ATOM 16228 C CA . LYS A 1 25 ? -7.947 2.019 6.485 1.00 0.84 39 LYS A CA 13
ATOM 16229 C C . LYS A 1 25 ? -7.665 0.635 5.899 1.00 0.80 39 LYS A C 13
ATOM 16230 O O . LYS A 1 25 ? -8.575 -0.184 5.830 1.00 0.88 39 LYS A O 13
ATOM 16249 N N . LEU A 1 26 ? -6.412 0.307 5.571 1.00 0.75 40 LEU A N 13
ATOM 16250 C CA . LEU A 1 26 ? -6.021 -1.027 5.128 1.00 0.75 40 LEU A CA 13
ATOM 16251 C C . LEU A 1 26 ? -6.076 -2.079 6.245 1.00 0.74 40 LEU A C 13
ATOM 16252 O O . LEU A 1 26 ? -6.388 -3.234 5.950 1.00 0.82 40 LEU A O 13
ATOM 16268 N N . GLU A 1 27 ? -5.865 -1.697 7.509 1.00 0.70 41 GLU A N 13
ATOM 16269 C CA . GLU A 1 27 ? -6.140 -2.568 8.662 1.00 0.78 41 GLU A CA 13
ATOM 16270 C C . GLU A 1 27 ? -7.641 -2.797 8.911 1.00 0.83 41 GLU A C 13
ATOM 16271 O O . GLU A 1 27 ? -8.024 -3.863 9.399 1.00 0.96 41 GLU A O 13
ATOM 16283 N N . GLU A 1 28 ? -8.513 -1.873 8.498 1.00 0.86 42 GLU A N 13
ATOM 16284 C CA . GLU A 1 28 ? -9.941 -2.143 8.350 1.00 0.99 42 GLU A CA 13
ATOM 16285 C C . GLU A 1 28 ? -10.291 -2.988 7.092 1.00 1.06 42 GLU A C 13
ATOM 16286 O O . GLU A 1 28 ? -11.248 -3.769 7.140 1.00 1.20 42 GLU A O 13
ATOM 16298 N N . ALA A 1 29 ? -9.535 -2.891 5.989 1.00 1.00 43 ALA A N 13
ATOM 16299 C CA . ALA A 1 29 ? -9.931 -3.408 4.665 1.00 1.02 43 ALA A CA 13
ATOM 16300 C C . ALA A 1 29 ? -9.437 -4.814 4.249 1.00 1.18 43 ALA A C 13
ATOM 16301 O O . ALA A 1 29 ? -10.232 -5.581 3.700 1.00 1.37 43 ALA A O 13
ATOM 16308 N N . LEU A 1 30 ? -8.143 -5.142 4.423 1.00 1.21 44 LEU A N 13
ATOM 16309 C CA . LEU A 1 30 ? -7.526 -6.370 3.868 1.00 1.52 44 LEU A CA 13
ATOM 16310 C C . LEU A 1 30 ? -6.914 -7.320 4.908 1.00 1.59 44 LEU A C 13
ATOM 16311 O O . LEU A 1 30 ? -6.114 -8.205 4.588 1.00 2.04 44 LEU A O 13
ATOM 16327 N N . SER A 1 31 ? -7.300 -7.097 6.159 1.00 1.44 45 SER A N 13
ATOM 16328 C CA . SER A 1 31 ? -6.927 -7.844 7.368 1.00 1.64 45 SER A CA 13
ATOM 16329 C C . SER A 1 31 ? -5.419 -8.184 7.478 1.00 1.24 45 SER A C 13
ATOM 16330 O O . SER A 1 31 ? -5.053 -9.360 7.594 1.00 1.29 45 SER A O 13
ATOM 16338 N N . PRO A 1 32 ? -4.519 -7.173 7.444 1.00 0.93 46 PRO A N 13
ATOM 16339 C CA . PRO A 1 32 ? -3.071 -7.351 7.283 1.00 0.69 46 PRO A CA 13
ATOM 16340 C C . PRO A 1 32 ? -2.356 -8.229 8.322 1.00 0.78 46 PRO A C 13
ATOM 16341 O O . PRO A 1 32 ? -2.811 -8.396 9.457 1.00 1.10 46 PRO A O 13
ATOM 16352 N N . GLU A 1 33 ? -1.172 -8.711 7.945 1.00 0.62 47 GLU A N 13
ATOM 16353 C CA . GLU A 1 33 ? -0.169 -9.323 8.809 1.00 0.75 47 GLU A CA 13
ATOM 16354 C C . GLU A 1 33 ? 0.987 -8.368 9.154 1.00 0.79 47 GLU A C 13
ATOM 16355 O O . GLU A 1 33 ? 1.447 -8.355 10.298 1.00 1.05 47 GLU A O 13
ATOM 16367 N N . VAL A 1 34 ? 1.427 -7.530 8.204 1.00 0.64 48 VAL A N 13
ATOM 16368 C CA . VAL A 1 34 ? 2.311 -6.374 8.516 1.00 0.72 48 VAL A CA 13
ATOM 16369 C C . VAL A 1 34 ? 1.555 -5.050 8.431 1.00 1.48 48 VAL A C 13
ATOM 16370 O O . VAL A 1 34 ? 0.406 -5.019 7.997 1.00 2.37 48 VAL A O 13
ATOM 16383 N N . LEU A 1 35 ? 2.259 -3.941 8.663 1.00 1.31 49 LEU A N 13
ATOM 16384 C CA . LEU A 1 35 ? 2.166 -2.816 7.731 1.00 1.39 49 LEU A CA 13
ATOM 16385 C C . LEU A 1 35 ? 3.513 -2.080 7.607 1.00 1.08 49 LEU A C 13
ATOM 16386 O O . LEU A 1 35 ? 4.031 -1.593 8.617 1.00 1.11 49 LEU A O 13
ATOM 16402 N N . GLU A 1 36 ? 4.075 -1.956 6.392 1.00 1.06 50 GLU A N 13
ATOM 16403 C CA . GLU A 1 36 ? 5.272 -1.120 6.156 1.00 0.95 50 GLU A CA 13
ATOM 16404 C C . GLU A 1 36 ? 5.068 -0.160 4.984 1.00 1.15 50 GLU A C 13
ATOM 16405 O O . GLU A 1 36 ? 4.279 -0.408 4.081 1.00 1.94 50 GLU A O 13
ATOM 16417 N N . LEU A 1 37 ? 5.702 1.005 5.040 1.00 0.65 51 LEU A N 13
ATOM 16418 C CA . LEU A 1 37 ? 5.747 2.009 3.964 1.00 0.51 51 LEU A CA 13
ATOM 16419 C C . LEU A 1 37 ? 6.978 2.918 4.050 1.00 1.01 51 LEU A C 13
ATOM 16420 O O . LEU A 1 37 ? 7.733 2.857 5.023 1.00 1.50 51 LEU A O 13
ATOM 16436 N N . ARG A 1 38 ? 7.114 3.804 3.064 1.00 0.99 52 ARG A N 13
ATOM 16437 C CA . ARG A 1 38 ? 7.648 5.175 3.179 1.00 0.95 52 ARG A CA 13
ATOM 16438 C C . ARG A 1 38 ? 6.879 6.066 2.201 1.00 0.87 52 ARG A C 13
ATOM 16439 O O . ARG A 1 38 ? 6.623 5.664 1.066 1.00 0.83 52 ARG A O 13
ATOM 16460 N N . ASN A 1 39 ? 6.529 7.289 2.590 1.00 0.96 53 ASN A N 13
ATOM 16461 C CA . ASN A 1 39 ? 6.157 8.299 1.594 1.00 0.93 53 ASN A CA 13
ATOM 16462 C C . ASN A 1 39 ? 7.387 8.762 0.764 1.00 0.95 53 ASN A C 13
ATOM 16463 O O . ASN A 1 39 ? 8.507 8.837 1.274 1.00 1.26 53 ASN A O 13
ATOM 16474 N N . GLU A 1 40 ? 7.192 8.985 -0.542 1.00 0.90 54 GLU A N 13
ATOM 16475 C CA . GLU A 1 40 ? 8.249 9.305 -1.532 1.00 1.07 54 GLU A CA 13
ATOM 16476 C C . GLU A 1 40 ? 8.348 10.826 -1.787 1.00 0.95 54 GLU A C 13
ATOM 16477 O O . GLU A 1 40 ? 9.399 11.367 -2.137 1.00 1.09 54 GLU A O 13
ATOM 16489 N N . SER A 1 41 ? 7.243 11.529 -1.546 1.00 0.79 55 SER A N 13
ATOM 16490 C CA . SER A 1 41 ? 6.978 12.964 -1.688 1.00 0.90 55 SER A CA 13
ATOM 16491 C C . SER A 1 41 ? 7.879 13.960 -0.956 1.00 1.19 55 SER A C 13
ATOM 16492 O O . SER A 1 41 ? 7.709 15.168 -1.108 1.00 1.56 55 SER A O 13
ATOM 16500 N N . GLY A 1 42 ? 8.815 13.477 -0.147 1.00 1.27 56 GLY A N 13
ATOM 16501 C CA . GLY A 1 42 ? 9.935 14.299 0.336 1.00 1.52 56 GLY A CA 13
ATOM 16502 C C . GLY A 1 42 ? 10.913 14.689 -0.789 1.00 1.45 56 GLY A C 13
ATOM 16503 O O . GLY A 1 42 ? 11.536 15.753 -0.722 1.00 1.58 56 GLY A O 13
ATOM 16507 N N . GLY A 1 43 ? 10.910 13.956 -1.911 1.00 1.29 57 GLY A N 13
ATOM 16508 C CA . GLY A 1 43 ? 11.410 14.440 -3.205 1.00 1.35 57 GLY A CA 13
ATOM 16509 C C . GLY A 1 43 ? 10.418 15.388 -3.898 1.00 1.63 57 GLY A C 13
ATOM 16510 O O . GLY A 1 43 ? 9.558 15.969 -3.240 1.00 3.45 57 GLY A O 13
ATOM 16514 N N . HIS A 1 44 ? 10.492 15.475 -5.230 1.00 1.21 58 HIS A N 13
ATOM 16515 C CA . HIS A 1 44 ? 9.473 16.082 -6.107 1.00 1.19 58 HIS A CA 13
ATOM 16516 C C . HIS A 1 44 ? 9.214 17.599 -5.945 1.00 1.29 58 HIS A C 13
ATOM 16517 O O . HIS A 1 44 ? 9.504 18.229 -4.925 1.00 1.59 58 HIS A O 13
ATOM 16531 N N . ALA A 1 45 ? 8.646 18.210 -6.989 1.00 2.05 59 ALA A N 13
ATOM 16532 C CA . ALA A 1 45 ? 8.418 19.656 -7.088 1.00 2.36 59 ALA A CA 13
ATOM 16533 C C . ALA A 1 45 ? 7.091 20.089 -6.424 1.00 2.05 59 ALA A C 13
ATOM 16534 O O . ALA A 1 45 ? 6.229 20.710 -7.049 1.00 2.49 59 ALA A O 13
ATOM 16541 N N . VAL A 1 46 ? 6.879 19.683 -5.170 1.00 1.47 60 VAL A N 13
ATOM 16542 C CA . VAL A 1 46 ? 5.558 19.691 -4.512 1.00 1.26 60 VAL A CA 13
ATOM 16543 C C . VAL A 1 46 ? 5.245 20.986 -3.735 1.00 1.43 60 VAL A C 13
ATOM 16544 O O . VAL A 1 46 ? 6.167 21.661 -3.252 1.00 1.78 60 VAL A O 13
ATOM 16557 N N . PRO A 1 47 ? 3.956 21.359 -3.580 1.00 1.55 61 PRO A N 13
ATOM 16558 C CA . PRO A 1 47 ? 3.526 22.398 -2.643 1.00 1.81 61 PRO A CA 13
ATOM 16559 C C . PRO A 1 47 ? 3.945 22.089 -1.193 1.00 1.74 61 PRO A C 13
ATOM 16560 O O . PRO A 1 47 ? 4.061 20.912 -0.829 1.00 1.50 61 PRO A O 13
ATOM 16571 N N . PRO A 1 48 ? 4.161 23.111 -0.345 1.00 2.16 62 PRO A N 13
ATOM 16572 C CA . PRO A 1 48 ? 4.741 22.930 0.983 1.00 2.44 62 PRO A CA 13
ATOM 16573 C C . PRO A 1 48 ? 3.864 22.042 1.883 1.00 2.21 62 PRO A C 13
ATOM 16574 O O . PRO A 1 48 ? 2.680 22.320 2.104 1.00 2.05 62 PRO A O 13
ATOM 16585 N N . GLY A 1 49 ? 4.442 20.952 2.390 1.00 2.48 63 GLY A N 13
ATOM 16586 C CA . GLY A 1 49 ? 3.765 19.934 3.203 1.00 2.60 63 GLY A CA 13
ATOM 16587 C C . GLY A 1 49 ? 2.861 18.947 2.441 1.00 2.09 63 GLY A C 13
ATOM 16588 O O . GLY A 1 49 ? 2.145 18.181 3.085 1.00 2.25 63 GLY A O 13
ATOM 16592 N N . SER A 1 50 ? 2.853 18.954 1.101 1.00 1.60 64 SER A N 13
ATOM 16593 C CA . SER A 1 50 ? 2.000 18.075 0.291 1.00 1.19 64 SER A CA 13
ATOM 16594 C C . SER A 1 50 ? 2.597 16.671 0.126 1.00 0.92 64 SER A C 13
ATOM 16595 O O . SER A 1 50 ? 3.724 16.496 -0.342 1.00 1.17 64 SER A O 13
ATOM 16603 N N . GLU A 1 51 ? 1.812 15.662 0.497 1.00 1.01 65 GLU A N 13
ATOM 16604 C CA . GLU A 1 51 ? 2.153 14.230 0.497 1.00 0.90 65 GLU A CA 13
ATOM 16605 C C . GLU A 1 51 ? 1.674 13.563 -0.813 1.00 0.85 65 GLU A C 13
ATOM 16606 O O . GLU A 1 51 ? 0.792 12.700 -0.809 1.00 1.03 65 GLU A O 13
ATOM 16618 N N . THR A 1 52 ? 2.161 14.017 -1.973 1.00 0.77 66 THR A N 13
ATOM 16619 C CA . THR A 1 52 ? 1.602 13.652 -3.297 1.00 0.83 66 THR A CA 13
ATOM 16620 C C . THR A 1 52 ? 1.925 12.209 -3.727 1.00 0.76 66 THR A C 13
ATOM 16621 O O . THR A 1 52 ? 1.318 11.658 -4.656 1.00 0.88 66 THR A O 13
ATOM 16632 N N . HIS A 1 53 ? 2.927 11.615 -3.080 1.00 0.64 67 HIS A N 13
ATOM 16633 C CA . HIS A 1 53 ? 3.750 10.543 -3.633 1.00 0.62 67 HIS A CA 13
ATOM 16634 C C . HIS A 1 53 ? 4.095 9.485 -2.571 1.00 0.58 67 HIS A C 13
ATOM 16635 O O . HIS A 1 53 ? 4.657 9.833 -1.531 1.00 0.58 67 HIS A O 13
ATOM 16649 N N . PHE A 1 54 ? 3.801 8.199 -2.806 1.00 0.62 68 PHE A N 13
ATOM 16650 C CA . PHE A 1 54 ? 3.768 7.205 -1.714 1.00 0.64 68 PHE A CA 13
ATOM 16651 C C . PHE A 1 54 ? 4.251 5.778 -2.079 1.00 0.65 68 PHE A C 13
ATOM 16652 O O . PHE A 1 54 ? 4.026 5.317 -3.196 1.00 0.74 68 PHE A O 13
ATOM 16669 N N . ARG A 1 55 ? 4.875 5.042 -1.141 1.00 0.63 69 ARG A N 13
ATOM 16670 C CA . ARG A 1 55 ? 5.345 3.649 -1.338 1.00 0.58 69 ARG A CA 13
ATOM 16671 C C . ARG A 1 55 ? 4.990 2.732 -0.152 1.00 0.55 69 ARG A C 13
ATOM 16672 O O . ARG A 1 55 ? 5.573 2.852 0.916 1.00 0.75 69 ARG A O 13
ATOM 16693 N N . VAL A 1 56 ? 4.074 1.785 -0.329 1.00 0.76 70 VAL A N 13
ATOM 16694 C CA . VAL A 1 56 ? 3.594 0.823 0.698 1.00 0.70 70 VAL A CA 13
ATOM 16695 C C . VAL A 1 56 ? 4.148 -0.597 0.448 1.00 0.63 70 VAL A C 13
ATOM 16696 O O . VAL A 1 56 ? 4.210 -1.057 -0.693 1.00 0.61 70 VAL A O 13
ATOM 16709 N N . ALA A 1 57 ? 4.415 -1.338 1.520 1.00 0.66 71 ALA A N 13
ATOM 16710 C CA . ALA A 1 57 ? 4.558 -2.792 1.551 1.00 0.60 71 ALA A CA 13
ATOM 16711 C C . ALA A 1 57 ? 3.473 -3.417 2.454 1.00 0.60 71 ALA A C 13
ATOM 16712 O O . ALA A 1 57 ? 3.380 -3.151 3.665 1.00 0.67 71 ALA A O 13
ATOM 16719 N N . VAL A 1 58 ? 2.644 -4.260 1.826 1.00 0.63 72 VAL A N 13
ATOM 16720 C CA . VAL A 1 58 ? 1.454 -4.881 2.418 1.00 0.66 72 VAL A CA 13
ATOM 16721 C C . VAL A 1 58 ? 1.520 -6.401 2.297 1.00 0.65 72 VAL A C 13
ATOM 16722 O O . VAL A 1 58 ? 1.572 -6.981 1.213 1.00 0.80 72 VAL A O 13
ATOM 16735 N N . VAL A 1 59 ? 1.510 -7.061 3.449 1.00 0.52 73 VAL A N 13
ATOM 16736 C CA . VAL A 1 59 ? 1.648 -8.511 3.583 1.00 0.49 73 VAL A CA 13
ATOM 16737 C C . VAL A 1 59 ? 0.499 -9.035 4.428 1.00 0.48 73 VAL A C 13
ATOM 16738 O O . VAL A 1 59 ? 0.274 -8.539 5.545 1.00 0.51 73 VAL A O 13
ATOM 16751 N N . SER A 1 60 ? -0.252 -9.978 3.842 1.00 0.50 74 SER A N 13
ATOM 16752 C CA . SER A 1 60 ? -1.536 -10.465 4.380 1.00 0.52 74 SER A CA 13
ATOM 16753 C C . SER A 1 60 ? -1.879 -11.885 3.909 1.00 0.59 74 SER A C 13
ATOM 16754 O O . SER A 1 60 ? -1.609 -12.251 2.764 1.00 0.62 74 SER A O 13
ATOM 16762 N N . SER A 1 61 ? -2.544 -12.663 4.766 1.00 0.67 75 SER A N 13
ATOM 16763 C CA . SER A 1 61 ? -3.120 -13.986 4.444 1.00 0.79 75 SER A CA 13
ATOM 16764 C C . SER A 1 61 ? -4.312 -13.905 3.476 1.00 0.86 75 SER A C 13
ATOM 16765 O O . SER A 1 61 ? -4.716 -14.901 2.872 1.00 1.08 75 SER A O 13
ATOM 16773 N N . ARG A 1 62 ? -4.852 -12.699 3.262 1.00 0.77 76 ARG A N 13
ATOM 16774 C CA . ARG A 1 62 ? -5.883 -12.404 2.257 1.00 0.84 76 ARG A CA 13
ATOM 16775 C C . ARG A 1 62 ? -5.381 -12.525 0.812 1.00 0.83 76 ARG A C 13
ATOM 16776 O O . ARG A 1 62 ? -6.181 -12.603 -0.112 1.00 0.95 76 ARG A O 13
ATOM 16797 N N . PHE A 1 63 ? -4.061 -12.563 0.613 1.00 0.76 77 PHE A N 13
ATOM 16798 C CA . PHE A 1 63 ? -3.402 -12.674 -0.682 1.00 0.83 77 PHE A CA 13
ATOM 16799 C C . PHE A 1 63 ? -2.963 -14.116 -1.026 1.00 0.95 77 PHE A C 13
ATOM 16800 O O . PHE A 1 63 ? -1.999 -14.298 -1.770 1.00 1.05 77 PHE A O 13
ATOM 16817 N N . GLU A 1 64 ? -3.608 -15.154 -0.489 1.00 1.11 78 GLU A N 13
ATOM 16818 C CA . GLU A 1 64 ? -3.291 -16.551 -0.792 1.00 1.21 78 GLU A CA 13
ATOM 16819 C C . GLU A 1 64 ? -3.917 -17.090 -2.096 1.00 1.14 78 GLU A C 13
ATOM 16820 O O . GLU A 1 64 ? -5.001 -16.672 -2.509 1.00 1.29 78 GLU A O 13
ATOM 16832 N N . GLY A 1 65 ? -3.264 -18.073 -2.723 1.00 1.26 79 GLY A N 13
ATOM 16833 C CA . GLY A 1 65 ? -3.814 -18.968 -3.750 1.00 1.45 79 GLY A CA 13
ATOM 16834 C C . GLY A 1 65 ? -3.883 -18.388 -5.162 1.00 1.34 79 GLY A C 13
ATOM 16835 O O . GLY A 1 65 ? -3.637 -19.110 -6.129 1.00 1.98 79 GLY A O 13
ATOM 16839 N N . LEU A 1 66 ? -4.117 -17.082 -5.271 1.00 1.22 80 LEU A N 13
ATOM 16840 C CA . LEU A 1 66 ? -3.997 -16.263 -6.475 1.00 1.16 80 LEU A CA 13
ATOM 16841 C C . LEU A 1 66 ? -2.523 -16.019 -6.887 1.00 1.10 80 LEU A C 13
ATOM 16842 O O . LEU A 1 66 ? -1.597 -16.210 -6.095 1.00 1.25 80 LEU A O 13
ATOM 16858 N N . SER A 1 67 ? -2.309 -15.574 -8.127 1.00 1.01 81 SER A N 13
ATOM 16859 C CA . SER A 1 67 ? -1.007 -15.142 -8.672 1.00 1.09 81 SER A CA 13
ATOM 16860 C C . SER A 1 67 ? -0.475 -13.847 -8.012 1.00 1.15 81 SER A C 13
ATOM 16861 O O . SER A 1 67 ? -1.279 -13.040 -7.537 1.00 1.13 81 SER A O 13
ATOM 16869 N N . PRO A 1 68 ? 0.852 -13.575 -8.033 1.00 1.31 82 PRO A N 13
ATOM 16870 C CA . PRO A 1 68 ? 1.430 -12.281 -7.634 1.00 1.37 82 PRO A CA 13
ATOM 16871 C C . PRO A 1 68 ? 0.866 -11.087 -8.439 1.00 1.28 82 PRO A C 13
ATOM 16872 O O . PRO A 1 68 ? 0.406 -10.087 -7.872 1.00 1.22 82 PRO A O 13
ATOM 16883 N N . LEU A 1 69 ? 0.794 -11.218 -9.766 1.00 1.30 83 LEU A N 13
ATOM 16884 C CA . LEU A 1 69 ? 0.226 -10.188 -10.645 1.00 1.27 83 LEU A CA 13
ATOM 16885 C C . LEU A 1 69 ? -1.289 -10.027 -10.412 1.00 1.12 83 LEU A C 13
ATOM 16886 O O . LEU A 1 69 ? -1.811 -8.915 -10.498 1.00 1.07 83 LEU A O 13
ATOM 16902 N N . GLN A 1 70 ? -1.972 -11.116 -10.043 1.00 1.13 84 GLN A N 13
ATOM 16903 C CA . GLN A 1 70 ? -3.404 -11.174 -9.732 1.00 1.08 84 GLN A CA 13
ATOM 16904 C C . GLN A 1 70 ? -3.742 -10.508 -8.381 1.00 1.11 84 GLN A C 13
ATOM 16905 O O . GLN A 1 70 ? -4.731 -9.772 -8.314 1.00 1.19 84 GLN A O 13
ATOM 16919 N N . ARG A 1 71 ? -2.920 -10.681 -7.325 1.00 1.08 85 ARG A N 13
ATOM 16920 C CA . ARG A 1 71 ? -3.047 -9.899 -6.064 1.00 1.07 85 ARG A CA 13
ATOM 16921 C C . ARG A 1 71 ? -2.746 -8.418 -6.274 1.00 1.04 85 ARG A C 13
ATOM 16922 O O . ARG A 1 71 ? -3.477 -7.579 -5.753 1.00 1.07 85 ARG A O 13
ATOM 16943 N N . HIS A 1 72 ? -1.738 -8.091 -7.084 1.00 1.00 86 HIS A N 13
ATOM 16944 C CA . HIS A 1 72 ? -1.485 -6.701 -7.476 1.00 0.94 86 HIS A CA 13
ATOM 16945 C C . HIS A 1 72 ? -2.693 -6.086 -8.211 1.00 1.00 86 HIS A C 13
ATOM 16946 O O . HIS A 1 72 ? -3.225 -5.075 -7.752 1.00 1.01 86 HIS A O 13
ATOM 16960 N N . ARG A 1 73 ? -3.230 -6.754 -9.245 1.00 1.08 87 ARG A N 13
ATOM 16961 C CA . ARG A 1 73 ? -4.479 -6.361 -9.931 1.00 1.21 87 ARG A CA 13
ATOM 16962 C C . ARG A 1 73 ? -5.653 -6.190 -8.959 1.00 1.24 87 ARG A C 13
ATOM 16963 O O . ARG A 1 73 ? -6.409 -5.236 -9.111 1.00 1.28 87 ARG A O 13
ATOM 16984 N N . LEU A 1 74 ? -5.784 -7.040 -7.935 1.00 1.27 88 LEU A N 13
ATOM 16985 C CA . LEU A 1 74 ? -6.806 -6.894 -6.894 1.00 1.37 88 LEU A CA 13
ATOM 16986 C C . LEU A 1 74 ? -6.644 -5.579 -6.113 1.00 1.30 88 LEU A C 13
ATOM 16987 O O . LEU A 1 74 ? -7.587 -4.795 -6.040 1.00 1.36 88 LEU A O 13
ATOM 17003 N N . VAL A 1 75 ? -5.444 -5.288 -5.594 1.00 1.21 89 VAL A N 13
ATOM 17004 C CA . VAL A 1 75 ? -5.169 -4.013 -4.881 1.00 1.22 89 VAL A CA 13
ATOM 17005 C C . VAL A 1 75 ? -5.385 -2.787 -5.778 1.00 1.16 89 VAL A C 13
ATOM 17006 O O . VAL A 1 75 ? -5.892 -1.761 -5.333 1.00 1.24 89 VAL A O 13
ATOM 17019 N N . HIS A 1 76 ? -5.033 -2.896 -7.053 1.00 1.10 90 HIS A N 13
ATOM 17020 C CA . HIS A 1 76 ? -5.083 -1.821 -8.040 1.00 1.14 90 HIS A CA 13
ATOM 17021 C C . HIS A 1 76 ? -6.529 -1.531 -8.452 1.00 1.26 90 HIS A C 13
ATOM 17022 O O . HIS A 1 76 ? -6.970 -0.383 -8.428 1.00 1.41 90 HIS A O 13
ATOM 17036 N N . ALA A 1 77 ? -7.318 -2.554 -8.771 1.00 1.28 91 ALA A N 13
ATOM 17037 C CA . ALA A 1 77 ? -8.721 -2.356 -9.097 1.00 1.40 91 ALA A CA 13
ATOM 17038 C C . ALA A 1 77 ? -9.534 -1.948 -7.866 1.00 1.47 91 ALA A C 13
ATOM 17039 O O . ALA A 1 77 ? -10.270 -0.960 -7.925 1.00 1.62 91 ALA A O 13
ATOM 17046 N N . ALA A 1 78 ? -9.361 -2.645 -6.740 1.00 1.47 92 ALA A N 13
ATOM 17047 C CA . ALA A 1 78 ? -10.235 -2.472 -5.590 1.00 1.57 92 ALA A CA 13
ATOM 17048 C C . ALA A 1 78 ? -9.801 -1.411 -4.579 1.00 1.63 92 ALA A C 13
ATOM 17049 O O . ALA A 1 78 ? -10.693 -0.859 -3.928 1.00 1.83 92 ALA A O 13
ATOM 17056 N N . LEU A 1 79 ? -8.508 -1.072 -4.454 1.00 1.46 93 LEU A N 13
ATOM 17057 C CA . LEU A 1 79 ? -8.100 0.004 -3.530 1.00 1.43 93 LEU A CA 13
ATOM 17058 C C . LEU A 1 79 ? -7.493 1.236 -4.206 1.00 1.31 93 LEU A C 13
ATOM 17059 O O . LEU A 1 79 ? -7.269 2.215 -3.489 1.00 1.15 93 LEU A O 13
ATOM 17075 N N . ALA A 1 80 ? -7.231 1.261 -5.522 1.00 1.64 94 ALA A N 13
ATOM 17076 C CA . ALA A 1 80 ? -6.402 2.376 -6.029 1.00 1.77 94 ALA A CA 13
ATOM 17077 C C . ALA A 1 80 ? -7.079 3.748 -5.894 1.00 1.49 94 ALA A C 13
ATOM 17078 O O . ALA A 1 80 ? -6.397 4.742 -5.672 1.00 1.30 94 ALA A O 13
ATOM 17085 N N . GLU A 1 81 ? -8.408 3.821 -5.950 1.00 1.75 95 GLU A N 13
ATOM 17086 C CA . GLU A 1 81 ? -9.137 5.086 -5.833 1.00 2.06 95 GLU A CA 13
ATOM 17087 C C . GLU A 1 81 ? -9.370 5.497 -4.372 1.00 2.01 95 GLU A C 13
ATOM 17088 O O . GLU A 1 81 ? -9.709 6.653 -4.103 1.00 2.46 95 GLU A O 13
ATOM 17100 N N . GLU A 1 82 ? -9.209 4.575 -3.420 1.00 1.75 96 GLU A N 13
ATOM 17101 C CA . GLU A 1 82 ? -9.270 4.786 -2.005 1.00 2.04 96 GLU A CA 13
ATOM 17102 C C . GLU A 1 82 ? -7.910 5.255 -1.459 1.00 2.10 96 GLU A C 13
ATOM 17103 O O . GLU A 1 82 ? -7.832 6.328 -0.852 1.00 2.80 96 GLU A O 13
ATOM 17115 N N . LEU A 1 83 ? -6.826 4.505 -1.720 1.00 1.56 97 LEU A N 13
ATOM 17116 C CA . LEU A 1 83 ? -5.481 4.841 -1.237 1.00 1.79 97 LEU A CA 13
ATOM 17117 C C . LEU A 1 83 ? -4.663 5.745 -2.174 1.00 1.41 97 LEU A C 13
ATOM 17118 O O . LEU A 1 83 ? -3.896 6.587 -1.715 1.00 1.71 97 LEU A O 13
ATOM 17134 N N . GLY A 1 84 ? -4.921 5.676 -3.480 1.00 1.16 98 GLY A N 13
ATOM 17135 C CA . GLY A 1 84 ? -4.531 6.691 -4.468 1.00 1.42 98 GLY A CA 13
ATOM 17136 C C . GLY A 1 84 ? -5.590 7.784 -4.612 1.00 1.37 98 GLY A C 13
ATOM 17137 O O . GLY A 1 84 ? -5.718 8.420 -5.661 1.00 1.75 98 GLY A O 13
ATOM 17141 N N . GLY A 1 85 ? -6.388 7.959 -3.560 1.00 1.31 99 GLY A N 13
ATOM 17142 C CA . GLY A 1 85 ? -7.342 9.056 -3.396 1.00 1.66 99 GLY A CA 13
ATOM 17143 C C . GLY A 1 85 ? -6.612 10.374 -3.111 1.00 1.81 99 GLY A C 13
ATOM 17144 O O . GLY A 1 85 ? -6.562 11.236 -3.994 1.00 2.05 99 GLY A O 13
ATOM 17148 N N . PRO A 1 86 ? -5.985 10.527 -1.926 1.00 1.77 100 PRO A N 13
ATOM 17149 C CA . PRO A 1 86 ? -5.265 11.744 -1.530 1.00 1.95 100 PRO A CA 13
ATOM 17150 C C . PRO A 1 86 ? -3.822 11.828 -2.074 1.00 1.73 100 PRO A C 13
ATOM 17151 O O . PRO A 1 86 ? -3.155 12.853 -1.934 1.00 1.89 100 PRO A O 13
ATOM 17162 N N . VAL A 1 87 ? -3.329 10.760 -2.706 1.00 1.47 101 VAL A N 13
ATOM 17163 C CA . VAL A 1 87 ? -1.996 10.609 -3.320 1.00 1.28 101 VAL A CA 13
ATOM 17164 C C . VAL A 1 87 ? -2.168 10.536 -4.837 1.00 1.31 101 VAL A C 13
ATOM 17165 O O . VAL A 1 87 ? -3.088 9.883 -5.329 1.00 1.52 101 VAL A O 13
ATOM 17178 N N . HIS A 1 88 ? -1.309 11.235 -5.581 1.00 1.22 102 HIS A N 13
ATOM 17179 C CA . HIS A 1 88 ? -1.363 11.328 -7.045 1.00 1.31 102 HIS A CA 13
ATOM 17180 C C . HIS A 1 88 ? -0.391 10.363 -7.743 1.00 1.27 102 HIS A C 13
ATOM 17181 O O . HIS A 1 88 ? -0.666 9.975 -8.882 1.00 1.46 102 HIS A O 13
ATOM 17195 N N . ALA A 1 89 ? 0.675 9.903 -7.067 1.00 1.08 103 ALA A N 13
ATOM 17196 C CA . ALA A 1 89 ? 1.456 8.752 -7.557 1.00 1.02 103 ALA A CA 13
ATOM 17197 C C . ALA A 1 89 ? 1.895 7.806 -6.438 1.00 0.83 103 ALA A C 13
ATOM 17198 O O . ALA A 1 89 ? 2.375 8.240 -5.393 1.00 0.79 103 ALA A O 13
ATOM 17205 N N . LEU A 1 90 ? 1.789 6.501 -6.661 1.00 0.81 104 LEU A N 13
ATOM 17206 C CA . LEU A 1 90 ? 2.137 5.500 -5.668 1.00 0.71 104 LEU A CA 13
ATOM 17207 C C . LEU A 1 90 ? 2.511 4.108 -6.185 1.00 0.73 104 LEU A C 13
ATOM 17208 O O . LEU A 1 90 ? 2.054 3.657 -7.238 1.00 0.86 104 LEU A O 13
ATOM 17224 N N . ALA A 1 91 ? 3.298 3.408 -5.371 1.00 0.70 105 ALA A N 13
ATOM 17225 C CA . ALA A 1 91 ? 3.643 1.998 -5.519 1.00 0.78 105 ALA A CA 13
ATOM 17226 C C . ALA A 1 91 ? 3.213 1.178 -4.294 1.00 0.87 105 ALA A C 13
ATOM 17227 O O . ALA A 1 91 ? 3.355 1.615 -3.149 1.00 1.02 105 ALA A O 13
ATOM 17234 N N . ILE A 1 92 ? 2.701 -0.023 -4.558 1.00 0.82 106 ILE A N 13
ATOM 17235 C CA . ILE A 1 92 ? 2.397 -1.058 -3.576 1.00 0.81 106 ILE A CA 13
ATOM 17236 C C . ILE A 1 92 ? 3.208 -2.312 -3.900 1.00 0.77 106 ILE A C 13
ATOM 17237 O O . ILE A 1 92 ? 3.335 -2.673 -5.070 1.00 0.90 106 ILE A O 13
ATOM 17253 N N . GLN A 1 93 ? 3.708 -3.001 -2.879 1.00 0.62 107 GLN A N 13
ATOM 17254 C CA . GLN A 1 93 ? 4.207 -4.375 -2.991 1.00 0.56 107 GLN A CA 13
ATOM 17255 C C . GLN A 1 93 ? 3.309 -5.283 -2.136 1.00 0.54 107 GLN A C 13
ATOM 17256 O O . GLN A 1 93 ? 3.250 -5.113 -0.917 1.00 0.60 107 GLN A O 13
ATOM 17270 N N . ALA A 1 94 ? 2.585 -6.211 -2.775 1.00 0.62 108 ALA A N 13
ATOM 17271 C CA . ALA A 1 94 ? 1.593 -7.081 -2.133 1.00 0.64 108 ALA A CA 13
ATOM 17272 C C . ALA A 1 94 ? 2.079 -8.539 -2.051 1.00 0.71 108 ALA A C 13
ATOM 17273 O O . ALA A 1 94 ? 2.380 -9.153 -3.077 1.00 0.89 108 ALA A O 13
ATOM 17280 N N . ARG A 1 95 ? 2.161 -9.097 -0.835 1.00 0.68 109 ARG A N 13
ATOM 17281 C CA . ARG A 1 95 ? 2.790 -10.408 -0.555 1.00 0.73 109 ARG A CA 13
ATOM 17282 C C . ARG A 1 95 ? 2.124 -11.181 0.602 1.00 0.62 109 ARG A C 13
ATOM 17283 O O . ARG A 1 95 ? 1.199 -10.695 1.262 1.00 0.56 109 ARG A O 13
ATOM 17304 N N . THR A 1 96 ? 2.597 -12.400 0.858 1.00 0.68 110 THR A N 13
ATOM 17305 C CA . THR A 1 96 ? 2.077 -13.278 1.923 1.00 0.65 110 THR A CA 13
ATOM 17306 C C . THR A 1 96 ? 3.043 -13.451 3.115 1.00 0.67 110 THR A C 13
ATOM 17307 O O . THR A 1 96 ? 4.245 -13.147 3.013 1.00 0.72 110 THR A O 13
ATOM 17318 N N . PRO A 1 97 ? 2.529 -13.892 4.286 1.00 0.70 111 PRO A N 13
ATOM 17319 C CA . PRO A 1 97 ? 3.314 -13.929 5.512 1.00 0.76 111 PRO A CA 13
ATOM 17320 C C . PRO A 1 97 ? 4.624 -14.706 5.390 1.00 0.95 111 PRO A C 13
ATOM 17321 O O . PRO A 1 97 ? 5.662 -14.107 5.620 1.00 1.13 111 PRO A O 13
ATOM 17332 N N . ALA A 1 98 ? 4.648 -15.978 4.984 1.00 1.08 112 ALA A N 13
ATOM 17333 C CA . ALA A 1 98 ? 5.865 -16.801 5.066 1.00 1.30 112 ALA A CA 13
ATOM 17334 C C . ALA A 1 98 ? 7.019 -16.339 4.143 1.00 1.29 112 ALA A C 13
ATOM 17335 O O . ALA A 1 98 ? 8.187 -16.506 4.501 1.00 1.51 112 ALA A O 13
ATOM 17342 N N . GLN A 1 99 ? 6.712 -15.694 3.011 1.00 1.14 113 GLN A N 13
ATOM 17343 C CA . GLN A 1 99 ? 7.697 -14.996 2.166 1.00 1.24 113 GLN A CA 13
ATOM 17344 C C . GLN A 1 99 ? 8.166 -13.678 2.807 1.00 1.29 113 GLN A C 13
ATOM 17345 O O . GLN A 1 99 ? 9.371 -13.405 2.810 1.00 1.53 113 GLN A O 13
ATOM 17359 N N . TRP A 1 100 ? 7.273 -12.927 3.474 1.00 1.10 114 TRP A N 13
ATOM 17360 C CA . TRP A 1 100 ? 7.707 -11.835 4.370 1.00 1.08 114 TRP A CA 13
ATOM 17361 C C . TRP A 1 100 ? 8.520 -12.287 5.596 1.00 1.17 114 TRP A C 13
ATOM 17362 O O . TRP A 1 100 ? 9.432 -11.572 6.016 1.00 1.28 114 TRP A O 13
ATOM 17383 N N . ARG A 1 101 ? 8.268 -13.488 6.132 1.00 1.22 115 ARG A N 13
ATOM 17384 C CA . ARG A 1 101 ? 9.094 -14.087 7.204 1.00 1.47 115 ARG A CA 13
ATOM 17385 C C . ARG A 1 101 ? 10.518 -14.330 6.706 1.00 1.79 115 ARG A C 13
ATOM 17386 O O . ARG A 1 101 ? 11.474 -14.055 7.431 1.00 2.04 115 ARG A O 13
ATOM 17407 N N . GLU A 1 102 ? 10.657 -14.771 5.455 1.00 1.87 116 GLU A N 13
ATOM 17408 C CA . GLU A 1 102 ? 11.947 -15.021 4.809 1.00 2.29 116 GLU A CA 13
ATOM 17409 C C . GLU A 1 102 ? 12.710 -13.715 4.517 1.00 2.29 116 GLU A C 13
ATOM 17410 O O . GLU A 1 102 ? 13.751 -13.498 5.145 1.00 2.44 116 GLU A O 13
ATOM 17422 N N . ASN A 1 103 ? 12.201 -12.821 3.655 1.00 2.25 117 ASN A N 13
ATOM 17423 C CA . ASN A 1 103 ? 12.470 -11.365 3.747 1.00 2.64 117 ASN A CA 13
ATOM 17424 C C . ASN A 1 103 ? 11.314 -10.504 3.192 1.00 2.56 117 ASN A C 13
ATOM 17425 O O . ASN A 1 103 ? 10.971 -9.457 3.747 1.00 3.35 117 ASN A O 13
ATOM 17436 N N . SER A 1 104 ? 10.763 -10.954 2.062 1.00 2.55 118 SER A N 13
ATOM 17437 C CA . SER A 1 104 ? 9.598 -10.422 1.336 1.00 2.83 118 SER A CA 13
ATOM 17438 C C . SER A 1 104 ? 9.202 -11.402 0.222 1.00 2.85 118 SER A C 13
ATOM 17439 O O . SER A 1 104 ? 8.025 -11.732 0.101 1.00 3.89 118 SER A O 13
ATOM 17447 N N . PRO A 1 17 ? -1.526 12.411 8.891 1.00 1.35 31 PRO A N 14
ATOM 17448 C CA . PRO A 1 17 ? -0.654 12.022 7.789 1.00 1.24 31 PRO A CA 14
ATOM 17449 C C . PRO A 1 17 ? -1.299 10.901 6.968 1.00 1.10 31 PRO A C 14
ATOM 17450 O O . PRO A 1 17 ? -1.933 9.995 7.525 1.00 1.05 31 PRO A O 14
ATOM 17461 N N . VAL A 1 18 ? -1.137 10.932 5.648 1.00 1.10 32 VAL A N 14
ATOM 17462 C CA . VAL A 1 18 ? -1.870 10.007 4.759 1.00 1.11 32 VAL A CA 14
ATOM 17463 C C . VAL A 1 18 ? -1.364 8.558 4.834 1.00 0.91 32 VAL A C 14
ATOM 17464 O O . VAL A 1 18 ? -2.056 7.631 4.415 1.00 0.88 32 VAL A O 14
ATOM 17477 N N . GLU A 1 19 ? -0.198 8.341 5.449 1.00 0.85 33 GLU A N 14
ATOM 17478 C CA . GLU A 1 19 ? 0.329 7.006 5.764 1.00 0.79 33 GLU A CA 14
ATOM 17479 C C . GLU A 1 19 ? -0.484 6.347 6.873 1.00 0.77 33 GLU A C 14
ATOM 17480 O O . GLU A 1 19 ? -1.072 5.291 6.666 1.00 0.95 33 GLU A O 14
ATOM 17492 N N . ALA A 1 20 ? -0.610 7.030 8.005 1.00 0.73 34 ALA A N 14
ATOM 17493 C CA . ALA A 1 20 ? -1.578 6.704 9.057 1.00 0.77 34 ALA A CA 14
ATOM 17494 C C . ALA A 1 20 ? -3.010 6.517 8.509 1.00 0.76 34 ALA A C 14
ATOM 17495 O O . ALA A 1 20 ? -3.683 5.535 8.851 1.00 0.78 34 ALA A O 14
ATOM 17502 N N . ALA A 1 21 ? -3.448 7.403 7.605 1.00 0.81 35 ALA A N 14
ATOM 17503 C CA . ALA A 1 21 ? -4.767 7.299 6.978 1.00 0.89 35 ALA A CA 14
ATOM 17504 C C . ALA A 1 21 ? -4.959 5.991 6.185 1.00 0.90 35 ALA A C 14
ATOM 17505 O O . ALA A 1 21 ? -5.997 5.334 6.350 1.00 1.03 35 ALA A O 14
ATOM 17512 N N . ILE A 1 22 ? -3.978 5.559 5.372 1.00 0.84 36 ILE A N 14
ATOM 17513 C CA . ILE A 1 22 ? -4.095 4.242 4.726 1.00 0.90 36 ILE A CA 14
ATOM 17514 C C . ILE A 1 22 ? -3.891 3.074 5.684 1.00 0.82 36 ILE A C 14
ATOM 17515 O O . ILE A 1 22 ? -4.630 2.113 5.560 1.00 0.85 36 ILE A O 14
ATOM 17531 N N . ARG A 1 23 ? -2.967 3.129 6.652 1.00 0.75 37 ARG A N 14
ATOM 17532 C CA . ARG A 1 23 ? -2.850 2.089 7.711 1.00 0.73 37 ARG A CA 14
ATOM 17533 C C . ARG A 1 23 ? -4.229 1.766 8.298 1.00 0.74 37 ARG A C 14
ATOM 17534 O O . ARG A 1 23 ? -4.658 0.614 8.253 1.00 0.74 37 ARG A O 14
ATOM 17555 N N . THR A 1 24 ? -4.976 2.794 8.714 1.00 0.82 38 THR A N 14
ATOM 17556 C CA . THR A 1 24 ? -6.352 2.602 9.212 1.00 0.93 38 THR A CA 14
ATOM 17557 C C . THR A 1 24 ? -7.326 2.114 8.131 1.00 0.96 38 THR A C 14
ATOM 17558 O O . THR A 1 24 ? -8.052 1.148 8.382 1.00 1.03 38 THR A O 14
ATOM 17569 N N . LYS A 1 25 ? -7.321 2.678 6.911 1.00 0.96 39 LYS A N 14
ATOM 17570 C CA . LYS A 1 25 ? -8.197 2.189 5.825 1.00 1.03 39 LYS A CA 14
ATOM 17571 C C . LYS A 1 25 ? -7.954 0.712 5.483 1.00 0.90 39 LYS A C 14
ATOM 17572 O O . LYS A 1 25 ? -8.904 -0.037 5.274 1.00 0.96 39 LYS A O 14
ATOM 17591 N N . LEU A 1 26 ? -6.693 0.290 5.449 1.00 0.78 40 LEU A N 14
ATOM 17592 C CA . LEU A 1 26 ? -6.242 -1.064 5.128 1.00 0.72 40 LEU A CA 14
ATOM 17593 C C . LEU A 1 26 ? -6.580 -2.051 6.256 1.00 0.75 40 LEU A C 14
ATOM 17594 O O . LEU A 1 26 ? -6.991 -3.175 5.966 1.00 0.80 40 LEU A O 14
ATOM 17610 N N . GLU A 1 27 ? -6.484 -1.623 7.519 1.00 0.80 41 GLU A N 14
ATOM 17611 C CA . GLU A 1 27 ? -6.980 -2.369 8.687 1.00 0.89 41 GLU A CA 14
ATOM 17612 C C . GLU A 1 27 ? -8.512 -2.514 8.696 1.00 0.98 41 GLU A C 14
ATOM 17613 O O . GLU A 1 27 ? -9.021 -3.552 9.110 1.00 1.08 41 GLU A O 14
ATOM 17625 N N . GLU A 1 28 ? -9.266 -1.543 8.169 1.00 1.04 42 GLU A N 14
ATOM 17626 C CA . GLU A 1 28 ? -10.700 -1.697 7.907 1.00 1.16 42 GLU A CA 14
ATOM 17627 C C . GLU A 1 28 ? -10.982 -2.611 6.691 1.00 1.16 42 GLU A C 14
ATOM 17628 O O . GLU A 1 28 ? -11.993 -3.322 6.678 1.00 1.33 42 GLU A O 14
ATOM 17640 N N . ALA A 1 29 ? -10.113 -2.612 5.674 1.00 1.02 43 ALA A N 14
ATOM 17641 C CA . ALA A 1 29 ? -10.375 -3.262 4.390 1.00 1.07 43 ALA A CA 14
ATOM 17642 C C . ALA A 1 29 ? -9.982 -4.750 4.324 1.00 1.04 43 ALA A C 14
ATOM 17643 O O . ALA A 1 29 ? -10.846 -5.588 4.061 1.00 1.08 43 ALA A O 14
ATOM 17650 N N . LEU A 1 30 ? -8.713 -5.110 4.565 1.00 0.99 44 LEU A N 14
ATOM 17651 C CA . LEU A 1 30 ? -8.125 -6.365 4.045 1.00 1.23 44 LEU A CA 14
ATOM 17652 C C . LEU A 1 30 ? -7.422 -7.247 5.081 1.00 1.34 44 LEU A C 14
ATOM 17653 O O . LEU A 1 30 ? -6.689 -8.175 4.736 1.00 1.71 44 LEU A O 14
ATOM 17669 N N . SER A 1 31 ? -7.646 -6.919 6.352 1.00 1.29 45 SER A N 14
ATOM 17670 C CA . SER A 1 31 ? -7.112 -7.596 7.536 1.00 1.48 45 SER A CA 14
ATOM 17671 C C . SER A 1 31 ? -5.595 -7.855 7.462 1.00 1.15 45 SER A C 14
ATOM 17672 O O . SER A 1 31 ? -5.160 -9.003 7.324 1.00 1.29 45 SER A O 14
ATOM 17680 N N . PRO A 1 32 ? -4.757 -6.798 7.487 1.00 0.91 46 PRO A N 14
ATOM 17681 C CA . PRO A 1 32 ? -3.313 -6.918 7.324 1.00 0.77 46 PRO A CA 14
ATOM 17682 C C . PRO A 1 32 ? -2.634 -7.842 8.343 1.00 0.83 46 PRO A C 14
ATOM 17683 O O . PRO A 1 32 ? -3.073 -7.972 9.483 1.00 1.06 46 PRO A O 14
ATOM 17694 N N . GLU A 1 33 ? -1.487 -8.391 7.960 1.00 0.75 47 GLU A N 14
ATOM 17695 C CA . GLU A 1 33 ? -0.436 -8.831 8.873 1.00 0.76 47 GLU A CA 14
ATOM 17696 C C . GLU A 1 33 ? 0.453 -7.640 9.263 1.00 0.87 47 GLU A C 14
ATOM 17697 O O . GLU A 1 33 ? 0.685 -7.352 10.441 1.00 1.14 47 GLU A O 14
ATOM 17709 N N . VAL A 1 34 ? 0.968 -6.946 8.242 1.00 0.77 48 VAL A N 14
ATOM 17710 C CA . VAL A 1 34 ? 2.205 -6.153 8.335 1.00 0.66 48 VAL A CA 14
ATOM 17711 C C . VAL A 1 34 ? 2.227 -5.110 7.214 1.00 0.76 48 VAL A C 14
ATOM 17712 O O . VAL A 1 34 ? 1.704 -5.359 6.132 1.00 1.24 48 VAL A O 14
ATOM 17725 N N . LEU A 1 35 ? 2.825 -3.931 7.443 1.00 0.69 49 LEU A N 14
ATOM 17726 C CA . LEU A 1 35 ? 3.005 -2.918 6.394 1.00 0.73 49 LEU A CA 14
ATOM 17727 C C . LEU A 1 35 ? 4.177 -1.960 6.647 1.00 0.74 49 LEU A C 14
ATOM 17728 O O . LEU A 1 35 ? 4.488 -1.617 7.792 1.00 0.96 49 LEU A O 14
ATOM 17744 N N . GLU A 1 36 ? 4.826 -1.531 5.570 1.00 0.77 50 GLU A N 14
ATOM 17745 C CA . GLU A 1 36 ? 5.988 -0.635 5.571 1.00 0.80 50 GLU A CA 14
ATOM 17746 C C . GLU A 1 36 ? 5.931 0.275 4.354 1.00 0.79 50 GLU A C 14
ATOM 17747 O O . GLU A 1 36 ? 5.677 -0.184 3.246 1.00 0.90 50 GLU A O 14
ATOM 17759 N N . LEU A 1 37 ? 6.147 1.572 4.528 1.00 0.80 51 LEU A N 14
ATOM 17760 C CA . LEU A 1 37 ? 5.947 2.522 3.431 1.00 0.81 51 LEU A CA 14
ATOM 17761 C C . LEU A 1 37 ? 6.862 3.756 3.485 1.00 0.99 51 LEU A C 14
ATOM 17762 O O . LEU A 1 37 ? 7.422 4.097 4.530 1.00 1.14 51 LEU A O 14
ATOM 17778 N N . ARG A 1 38 ? 6.984 4.427 2.336 1.00 1.04 52 ARG A N 14
ATOM 17779 C CA . ARG A 1 38 ? 7.782 5.633 2.074 1.00 1.28 52 ARG A CA 14
ATOM 17780 C C . ARG A 1 38 ? 6.953 6.639 1.276 1.00 0.96 52 ARG A C 14
ATOM 17781 O O . ARG A 1 38 ? 6.231 6.242 0.364 1.00 0.79 52 ARG A O 14
ATOM 17802 N N . ASN A 1 39 ? 7.100 7.934 1.535 1.00 1.11 53 ASN A N 14
ATOM 17803 C CA . ASN A 1 39 ? 6.740 8.973 0.589 1.00 1.02 53 ASN A CA 14
ATOM 17804 C C . ASN A 1 39 ? 7.978 9.634 -0.043 1.00 1.08 53 ASN A C 14
ATOM 17805 O O . ASN A 1 39 ? 9.018 9.814 0.596 1.00 1.28 53 ASN A O 14
ATOM 17816 N N . GLU A 1 40 ? 7.860 9.963 -1.328 1.00 1.11 54 GLU A N 14
ATOM 17817 C CA . GLU A 1 40 ? 8.900 10.584 -2.176 1.00 1.33 54 GLU A CA 14
ATOM 17818 C C . GLU A 1 40 ? 8.535 12.029 -2.589 1.00 1.20 54 GLU A C 14
ATOM 17819 O O . GLU A 1 40 ? 9.337 12.767 -3.161 1.00 1.44 54 GLU A O 14
ATOM 17831 N N . SER A 1 41 ? 7.324 12.454 -2.228 1.00 0.88 55 SER A N 14
ATOM 17832 C CA . SER A 1 41 ? 6.728 13.795 -2.294 1.00 0.85 55 SER A CA 14
ATOM 17833 C C . SER A 1 41 ? 7.486 14.942 -1.614 1.00 1.03 55 SER A C 14
ATOM 17834 O O . SER A 1 41 ? 7.088 16.098 -1.734 1.00 1.47 55 SER A O 14
ATOM 17842 N N . GLY A 1 42 ? 8.570 14.643 -0.907 1.00 1.00 56 GLY A N 14
ATOM 17843 C CA . GLY A 1 42 ? 9.591 15.615 -0.489 1.00 1.19 56 GLY A CA 14
ATOM 17844 C C . GLY A 1 42 ? 10.407 16.194 -1.659 1.00 1.54 56 GLY A C 14
ATOM 17845 O O . GLY A 1 42 ? 11.067 17.227 -1.510 1.00 1.71 56 GLY A O 14
ATOM 17849 N N . GLY A 1 43 ? 10.333 15.573 -2.836 1.00 1.74 57 GLY A N 14
ATOM 17850 C CA . GLY A 1 43 ? 10.693 16.160 -4.125 1.00 2.31 57 GLY A CA 14
ATOM 17851 C C . GLY A 1 43 ? 9.524 16.947 -4.740 1.00 2.51 57 GLY A C 14
ATOM 17852 O O . GLY A 1 43 ? 8.765 17.613 -4.031 1.00 4.05 57 GLY A O 14
ATOM 17856 N N . HIS A 1 44 ? 9.360 16.823 -6.065 1.00 2.05 58 HIS A N 14
ATOM 17857 C CA . HIS A 1 44 ? 8.226 17.314 -6.867 1.00 2.05 58 HIS A CA 14
ATOM 17858 C C . HIS A 1 44 ? 7.999 18.841 -6.849 1.00 2.28 58 HIS A C 14
ATOM 17859 O O . HIS A 1 44 ? 8.605 19.579 -6.067 1.00 2.25 58 HIS A O 14
ATOM 17873 N N . ALA A 1 45 ? 7.123 19.346 -7.725 1.00 3.18 59 ALA A N 14
ATOM 17874 C CA . ALA A 1 45 ? 6.798 20.777 -7.813 1.00 3.53 59 ALA A CA 14
ATOM 17875 C C . ALA A 1 45 ? 5.798 21.250 -6.729 1.00 2.83 59 ALA A C 14
ATOM 17876 O O . ALA A 1 45 ? 5.110 22.261 -6.888 1.00 3.00 59 ALA A O 14
ATOM 17883 N N . VAL A 1 46 ? 5.691 20.499 -5.630 1.00 2.19 60 VAL A N 14
ATOM 17884 C CA . VAL A 1 46 ? 4.784 20.723 -4.489 1.00 1.58 60 VAL A CA 14
ATOM 17885 C C . VAL A 1 46 ? 5.511 21.438 -3.337 1.00 1.32 60 VAL A C 14
ATOM 17886 O O . VAL A 1 46 ? 6.739 21.289 -3.213 1.00 1.73 60 VAL A O 14
ATOM 17899 N N . PRO A 1 47 ? 4.800 22.191 -2.475 1.00 1.44 61 PRO A N 14
ATOM 17900 C CA . PRO A 1 47 ? 5.396 22.815 -1.294 1.00 1.94 61 PRO A CA 14
ATOM 17901 C C . PRO A 1 47 ? 5.927 21.772 -0.291 1.00 2.26 61 PRO A C 14
ATOM 17902 O O . PRO A 1 47 ? 5.500 20.609 -0.330 1.00 2.05 61 PRO A O 14
ATOM 17913 N N . PRO A 1 48 ? 6.839 22.156 0.623 1.00 2.92 62 PRO A N 14
ATOM 17914 C CA . PRO A 1 48 ? 7.364 21.267 1.661 1.00 3.46 62 PRO A CA 14
ATOM 17915 C C . PRO A 1 48 ? 6.264 20.682 2.560 1.00 3.55 62 PRO A C 14
ATOM 17916 O O . PRO A 1 48 ? 5.195 21.270 2.732 1.00 3.53 62 PRO A O 14
ATOM 17927 N N . GLY A 1 49 ? 6.531 19.510 3.139 1.00 3.77 63 GLY A N 14
ATOM 17928 C CA . GLY A 1 49 ? 5.580 18.765 3.970 1.00 3.95 63 GLY A CA 14
ATOM 17929 C C . GLY A 1 49 ? 4.446 18.070 3.204 1.00 3.37 63 GLY A C 14
ATOM 17930 O O . GLY A 1 49 ? 3.527 17.550 3.836 1.00 3.42 63 GLY A O 14
ATOM 17934 N N . SER A 1 50 ? 4.479 18.043 1.867 1.00 2.89 64 SER A N 14
ATOM 17935 C CA . SER A 1 50 ? 3.474 17.382 1.038 1.00 2.36 64 SER A CA 14
ATOM 17936 C C . SER A 1 50 ? 3.675 15.865 0.989 1.00 1.96 64 SER A C 14
ATOM 17937 O O . SER A 1 50 ? 4.750 15.322 1.264 1.00 2.24 64 SER A O 14
ATOM 17945 N N . GLU A 1 51 ? 2.604 15.171 0.637 1.00 1.50 65 GLU A N 14
ATOM 17946 C CA . GLU A 1 51 ? 2.391 13.728 0.814 1.00 1.23 65 GLU A CA 14
ATOM 17947 C C . GLU A 1 51 ? 1.805 13.060 -0.455 1.00 1.16 65 GLU A C 14
ATOM 17948 O O . GLU A 1 51 ? 1.132 12.033 -0.374 1.00 1.50 65 GLU A O 14
ATOM 17960 N N . THR A 1 52 ? 2.004 13.642 -1.648 1.00 0.94 66 THR A N 14
ATOM 17961 C CA . THR A 1 52 ? 1.291 13.278 -2.888 1.00 1.08 66 THR A CA 14
ATOM 17962 C C . THR A 1 52 ? 1.679 11.912 -3.447 1.00 0.94 66 THR A C 14
ATOM 17963 O O . THR A 1 52 ? 0.946 11.336 -4.252 1.00 1.17 66 THR A O 14
ATOM 17974 N N . HIS A 1 53 ? 2.858 11.428 -3.067 1.00 0.63 67 HIS A N 14
ATOM 17975 C CA . HIS A 1 53 ? 3.675 10.545 -3.893 1.00 0.53 67 HIS A CA 14
ATOM 17976 C C . HIS A 1 53 ? 4.310 9.453 -3.046 1.00 0.44 67 HIS A C 14
ATOM 17977 O O . HIS A 1 53 ? 5.032 9.756 -2.091 1.00 0.55 67 HIS A O 14
ATOM 17991 N N . PHE A 1 54 ? 4.048 8.193 -3.390 1.00 0.50 68 PHE A N 14
ATOM 17992 C CA . PHE A 1 54 ? 4.066 7.142 -2.368 1.00 0.54 68 PHE A CA 14
ATOM 17993 C C . PHE A 1 54 ? 4.555 5.768 -2.874 1.00 0.62 68 PHE A C 14
ATOM 17994 O O . PHE A 1 54 ? 4.323 5.367 -4.021 1.00 0.70 68 PHE A O 14
ATOM 18011 N N . ARG A 1 55 ? 5.256 5.050 -1.996 1.00 0.72 69 ARG A N 14
ATOM 18012 C CA . ARG A 1 55 ? 5.725 3.666 -2.154 1.00 0.75 69 ARG A CA 14
ATOM 18013 C C . ARG A 1 55 ? 5.237 2.884 -0.934 1.00 0.71 69 ARG A C 14
ATOM 18014 O O . ARG A 1 55 ? 5.557 3.273 0.186 1.00 0.82 69 ARG A O 14
ATOM 18035 N N . VAL A 1 56 ? 4.428 1.843 -1.118 1.00 0.69 70 VAL A N 14
ATOM 18036 C CA . VAL A 1 56 ? 3.823 1.096 0.011 1.00 0.72 70 VAL A CA 14
ATOM 18037 C C . VAL A 1 56 ? 4.094 -0.396 -0.111 1.00 0.76 70 VAL A C 14
ATOM 18038 O O . VAL A 1 56 ? 3.986 -0.964 -1.189 1.00 0.81 70 VAL A O 14
ATOM 18051 N N . ALA A 1 57 ? 4.411 -1.045 1.006 1.00 0.77 71 ALA A N 14
ATOM 18052 C CA . ALA A 1 57 ? 4.487 -2.503 1.099 1.00 0.78 71 ALA A CA 14
ATOM 18053 C C . ALA A 1 57 ? 3.403 -2.998 2.066 1.00 0.76 71 ALA A C 14
ATOM 18054 O O . ALA A 1 57 ? 3.304 -2.487 3.196 1.00 0.77 71 ALA A O 14
ATOM 18061 N N . VAL A 1 58 ? 2.591 -3.961 1.640 1.00 0.76 72 VAL A N 14
ATOM 18062 C CA . VAL A 1 58 ? 1.464 -4.487 2.423 1.00 0.73 72 VAL A CA 14
ATOM 18063 C C . VAL A 1 58 ? 1.466 -6.016 2.421 1.00 0.73 72 VAL A C 14
ATOM 18064 O O . VAL A 1 58 ? 1.368 -6.661 1.382 1.00 0.97 72 VAL A O 14
ATOM 18077 N N . VAL A 1 59 ? 1.573 -6.597 3.622 1.00 0.59 73 VAL A N 14
ATOM 18078 C CA . VAL A 1 59 ? 1.563 -8.041 3.871 1.00 0.61 73 VAL A CA 14
ATOM 18079 C C . VAL A 1 59 ? 0.224 -8.425 4.498 1.00 0.71 73 VAL A C 14
ATOM 18080 O O . VAL A 1 59 ? -0.127 -7.910 5.565 1.00 0.76 73 VAL A O 14
ATOM 18093 N N . SER A 1 60 ? -0.507 -9.340 3.856 1.00 0.79 74 SER A N 14
ATOM 18094 C CA . SER A 1 60 ? -1.778 -9.896 4.355 1.00 0.80 74 SER A CA 14
ATOM 18095 C C . SER A 1 60 ? -2.033 -11.295 3.792 1.00 0.86 74 SER A C 14
ATOM 18096 O O . SER A 1 60 ? -1.736 -11.565 2.627 1.00 0.94 74 SER A O 14
ATOM 18104 N N . SER A 1 61 ? -2.641 -12.175 4.588 1.00 0.87 75 SER A N 14
ATOM 18105 C CA . SER A 1 61 ? -3.093 -13.499 4.140 1.00 0.97 75 SER A CA 14
ATOM 18106 C C . SER A 1 61 ? -4.085 -13.435 2.975 1.00 1.06 75 SER A C 14
ATOM 18107 O O . SER A 1 61 ? -4.089 -14.321 2.122 1.00 1.36 75 SER A O 14
ATOM 18115 N N . ARG A 1 62 ? -4.859 -12.350 2.860 1.00 0.94 76 ARG A N 14
ATOM 18116 C CA . ARG A 1 62 ? -5.814 -12.130 1.756 1.00 1.01 76 ARG A CA 14
ATOM 18117 C C . ARG A 1 62 ? -5.168 -11.994 0.372 1.00 1.03 76 ARG A C 14
ATOM 18118 O O . ARG A 1 62 ? -5.850 -12.124 -0.644 1.00 1.16 76 ARG A O 14
ATOM 18139 N N . PHE A 1 63 ? -3.864 -11.745 0.328 1.00 0.99 77 PHE A N 14
ATOM 18140 C CA . PHE A 1 63 ? -3.054 -11.715 -0.878 1.00 0.94 77 PHE A CA 14
ATOM 18141 C C . PHE A 1 63 ? -2.479 -13.088 -1.256 1.00 0.95 77 PHE A C 14
ATOM 18142 O O . PHE A 1 63 ? -1.801 -13.175 -2.276 1.00 0.99 77 PHE A O 14
ATOM 18159 N N . GLU A 1 64 ? -2.717 -14.147 -0.470 1.00 1.04 78 GLU A N 14
ATOM 18160 C CA . GLU A 1 64 ? -2.345 -15.518 -0.814 1.00 1.09 78 GLU A CA 14
ATOM 18161 C C . GLU A 1 64 ? -3.372 -16.266 -1.684 1.00 1.12 78 GLU A C 14
ATOM 18162 O O . GLU A 1 64 ? -4.574 -15.997 -1.618 1.00 1.33 78 GLU A O 14
ATOM 18174 N N . GLY A 1 65 ? -2.917 -17.251 -2.461 1.00 1.16 79 GLY A N 14
ATOM 18175 C CA . GLY A 1 65 ? -3.748 -17.979 -3.435 1.00 1.41 79 GLY A CA 14
ATOM 18176 C C . GLY A 1 65 ? -3.741 -17.347 -4.831 1.00 1.28 79 GLY A C 14
ATOM 18177 O O . GLY A 1 65 ? -4.721 -17.440 -5.570 1.00 1.94 79 GLY A O 14
ATOM 18181 N N . LEU A 1 66 ? -2.666 -16.621 -5.146 1.00 1.07 80 LEU A N 14
ATOM 18182 C CA . LEU A 1 66 ? -2.561 -15.597 -6.188 1.00 1.25 80 LEU A CA 14
ATOM 18183 C C . LEU A 1 66 ? -1.149 -15.596 -6.803 1.00 1.20 80 LEU A C 14
ATOM 18184 O O . LEU A 1 66 ? -0.152 -15.771 -6.093 1.00 1.27 80 LEU A O 14
ATOM 18200 N N . SER A 1 67 ? -1.047 -15.286 -8.096 1.00 1.21 81 SER A N 14
ATOM 18201 C CA . SER A 1 67 ? 0.210 -14.838 -8.717 1.00 1.30 81 SER A CA 14
ATOM 18202 C C . SER A 1 67 ? 0.622 -13.441 -8.200 1.00 1.33 81 SER A C 14
ATOM 18203 O O . SER A 1 67 ? -0.261 -12.640 -7.881 1.00 1.29 81 SER A O 14
ATOM 18211 N N . PRO A 1 68 ? 1.922 -13.079 -8.142 1.00 1.47 82 PRO A N 14
ATOM 18212 C CA . PRO A 1 68 ? 2.386 -11.757 -7.703 1.00 1.55 82 PRO A CA 14
ATOM 18213 C C . PRO A 1 68 ? 1.722 -10.584 -8.442 1.00 1.48 82 PRO A C 14
ATOM 18214 O O . PRO A 1 68 ? 1.134 -9.696 -7.814 1.00 1.43 82 PRO A O 14
ATOM 18225 N N . LEU A 1 69 ? 1.693 -10.630 -9.781 1.00 1.50 83 LEU A N 14
ATOM 18226 C CA . LEU A 1 69 ? 1.040 -9.595 -10.595 1.00 1.50 83 LEU A CA 14
ATOM 18227 C C . LEU A 1 69 ? -0.490 -9.576 -10.428 1.00 1.40 83 LEU A C 14
ATOM 18228 O O . LEU A 1 69 ? -1.126 -8.547 -10.652 1.00 1.30 83 LEU A O 14
ATOM 18244 N N . GLN A 1 70 ? -1.074 -10.689 -9.978 1.00 1.49 84 GLN A N 14
ATOM 18245 C CA . GLN A 1 70 ? -2.510 -10.879 -9.762 1.00 1.42 84 GLN A CA 14
ATOM 18246 C C . GLN A 1 70 ? -2.969 -10.367 -8.381 1.00 1.39 84 GLN A C 14
ATOM 18247 O O . GLN A 1 70 ? -4.034 -9.762 -8.282 1.00 1.44 84 GLN A O 14
ATOM 18261 N N . ARG A 1 71 ? -2.161 -10.519 -7.317 1.00 1.38 85 ARG A N 14
ATOM 18262 C CA . ARG A 1 71 ? -2.391 -9.837 -6.019 1.00 1.38 85 ARG A CA 14
ATOM 18263 C C . ARG A 1 71 ? -2.142 -8.329 -6.123 1.00 1.39 85 ARG A C 14
ATOM 18264 O O . ARG A 1 71 ? -2.906 -7.529 -5.582 1.00 1.43 85 ARG A O 14
ATOM 18285 N N . HIS A 1 72 ? -1.142 -7.932 -6.910 1.00 1.31 86 HIS A N 14
ATOM 18286 C CA . HIS A 1 72 ? -0.963 -6.540 -7.330 1.00 1.18 86 HIS A CA 14
ATOM 18287 C C . HIS A 1 72 ? -2.204 -6.021 -8.089 1.00 1.21 86 HIS A C 14
ATOM 18288 O O . HIS A 1 72 ? -2.762 -4.997 -7.702 1.00 1.19 86 HIS A O 14
ATOM 18302 N N . ARG A 1 73 ? -2.731 -6.769 -9.072 1.00 1.30 87 ARG A N 14
ATOM 18303 C CA . ARG A 1 73 ? -3.986 -6.430 -9.774 1.00 1.41 87 ARG A CA 14
ATOM 18304 C C . ARG A 1 73 ? -5.181 -6.321 -8.819 1.00 1.48 87 ARG A C 14
ATOM 18305 O O . ARG A 1 73 ? -5.971 -5.392 -8.965 1.00 1.50 87 ARG A O 14
ATOM 18326 N N . LEU A 1 74 ? -5.275 -7.196 -7.813 1.00 1.55 88 LEU A N 14
ATOM 18327 C CA . LEU A 1 74 ? -6.276 -7.118 -6.741 1.00 1.70 88 LEU A CA 14
ATOM 18328 C C . LEU A 1 74 ? -6.201 -5.759 -6.033 1.00 1.56 88 LEU A C 14
ATOM 18329 O O . LEU A 1 74 ? -7.204 -5.054 -5.969 1.00 1.59 88 LEU A O 14
ATOM 18345 N N . VAL A 1 75 ? -5.010 -5.338 -5.592 1.00 1.43 89 VAL A N 14
ATOM 18346 C CA . VAL A 1 75 ? -4.833 -3.979 -5.021 1.00 1.37 89 VAL A CA 14
ATOM 18347 C C . VAL A 1 75 ? -5.230 -2.868 -6.004 1.00 1.21 89 VAL A C 14
ATOM 18348 O O . VAL A 1 75 ? -5.887 -1.904 -5.624 1.00 1.22 89 VAL A O 14
ATOM 18361 N N . HIS A 1 76 ? -4.867 -3.006 -7.274 1.00 1.17 90 HIS A N 14
ATOM 18362 C CA . HIS A 1 76 ? -4.981 -1.948 -8.282 1.00 1.21 90 HIS A CA 14
ATOM 18363 C C . HIS A 1 76 ? -6.402 -1.783 -8.849 1.00 1.36 90 HIS A C 14
ATOM 18364 O O . HIS A 1 76 ? -6.729 -0.724 -9.393 1.00 1.57 90 HIS A O 14
ATOM 18378 N N . ALA A 1 77 ? -7.233 -2.825 -8.816 1.00 1.40 91 ALA A N 14
ATOM 18379 C CA . ALA A 1 77 ? -8.670 -2.740 -9.079 1.00 1.58 91 ALA A CA 14
ATOM 18380 C C . ALA A 1 77 ? -9.495 -2.491 -7.805 1.00 1.65 91 ALA A C 14
ATOM 18381 O O . ALA A 1 77 ? -10.249 -1.517 -7.721 1.00 1.78 91 ALA A O 14
ATOM 18388 N N . ALA A 1 78 ? -9.332 -3.346 -6.791 1.00 1.64 92 ALA A N 14
ATOM 18389 C CA . ALA A 1 78 ? -10.196 -3.356 -5.616 1.00 1.75 92 ALA A CA 14
ATOM 18390 C C . ALA A 1 78 ? -9.769 -2.361 -4.530 1.00 1.85 92 ALA A C 14
ATOM 18391 O O . ALA A 1 78 ? -10.652 -1.844 -3.842 1.00 2.07 92 ALA A O 14
ATOM 18398 N N . LEU A 1 79 ? -8.476 -2.013 -4.388 1.00 1.68 93 LEU A N 14
ATOM 18399 C CA . LEU A 1 79 ? -8.060 -1.032 -3.364 1.00 1.62 93 LEU A CA 14
ATOM 18400 C C . LEU A 1 79 ? -7.704 0.340 -3.954 1.00 1.38 93 LEU A C 14
ATOM 18401 O O . LEU A 1 79 ? -7.188 1.193 -3.235 1.00 1.23 93 LEU A O 14
ATOM 18417 N N . ALA A 1 80 ? -8.008 0.604 -5.228 1.00 1.42 94 ALA A N 14
ATOM 18418 C CA . ALA A 1 80 ? -7.597 1.848 -5.872 1.00 1.28 94 ALA A CA 14
ATOM 18419 C C . ALA A 1 80 ? -8.117 3.122 -5.190 1.00 1.17 94 ALA A C 14
ATOM 18420 O O . ALA A 1 80 ? -7.362 4.084 -5.048 1.00 1.00 94 ALA A O 14
ATOM 18427 N N . GLU A 1 81 ? -9.362 3.130 -4.717 1.00 1.40 95 GLU A N 14
ATOM 18428 C CA . GLU A 1 81 ? -9.951 4.289 -4.035 1.00 1.49 95 GLU A CA 14
ATOM 18429 C C . GLU A 1 81 ? -9.586 4.343 -2.547 1.00 1.45 95 GLU A C 14
ATOM 18430 O O . GLU A 1 81 ? -9.819 5.345 -1.874 1.00 1.71 95 GLU A O 14
ATOM 18442 N N . GLU A 1 82 ? -9.128 3.228 -1.983 1.00 1.34 96 GLU A N 14
ATOM 18443 C CA . GLU A 1 82 ? -8.812 3.037 -0.596 1.00 1.38 96 GLU A CA 14
ATOM 18444 C C . GLU A 1 82 ? -7.340 3.383 -0.313 1.00 1.18 96 GLU A C 14
ATOM 18445 O O . GLU A 1 82 ? -7.027 4.022 0.689 1.00 1.39 96 GLU A O 14
ATOM 18457 N N . LEU A 1 83 ? -6.445 3.025 -1.239 1.00 0.92 97 LEU A N 14
ATOM 18458 C CA . LEU A 1 83 ? -5.008 3.302 -1.200 1.00 0.92 97 LEU A CA 14
ATOM 18459 C C . LEU A 1 83 ? -4.623 4.519 -2.062 1.00 0.90 97 LEU A C 14
ATOM 18460 O O . LEU A 1 83 ? -3.868 5.371 -1.606 1.00 1.06 97 LEU A O 14
ATOM 18476 N N . GLY A 1 84 ? -5.219 4.684 -3.254 1.00 1.03 98 GLY A N 14
ATOM 18477 C CA . GLY A 1 84 ? -5.112 5.912 -4.057 1.00 1.32 98 GLY A CA 14
ATOM 18478 C C . GLY A 1 84 ? -6.159 6.956 -3.664 1.00 1.43 98 GLY A C 14
ATOM 18479 O O . GLY A 1 84 ? -6.456 7.888 -4.413 1.00 1.87 98 GLY A O 14
ATOM 18483 N N . GLY A 1 85 ? -6.748 6.773 -2.485 1.00 1.54 99 GLY A N 14
ATOM 18484 C CA . GLY A 1 85 ? -7.716 7.691 -1.890 1.00 2.15 99 GLY A CA 14
ATOM 18485 C C . GLY A 1 85 ? -7.005 8.979 -1.484 1.00 2.41 99 GLY A C 14
ATOM 18486 O O . GLY A 1 85 ? -7.080 9.977 -2.208 1.00 2.57 99 GLY A O 14
ATOM 18490 N N . PRO A 1 86 ? -6.210 8.947 -0.401 1.00 2.53 100 PRO A N 14
ATOM 18491 C CA . PRO A 1 86 ? -5.459 10.094 0.097 1.00 2.81 100 PRO A CA 14
ATOM 18492 C C . PRO A 1 86 ? -4.065 10.242 -0.554 1.00 2.67 100 PRO A C 14
ATOM 18493 O O . PRO A 1 86 ? -3.223 10.975 -0.041 1.00 3.06 100 PRO A O 14
ATOM 18504 N N . VAL A 1 87 ? -3.791 9.541 -1.665 1.00 2.20 101 VAL A N 14
ATOM 18505 C CA . VAL A 1 87 ? -2.508 9.575 -2.396 1.00 1.95 101 VAL A CA 14
ATOM 18506 C C . VAL A 1 87 ? -2.734 9.786 -3.903 1.00 1.99 101 VAL A C 14
ATOM 18507 O O . VAL A 1 87 ? -3.664 9.218 -4.481 1.00 2.15 101 VAL A O 14
ATOM 18520 N N . HIS A 1 88 ? -1.889 10.602 -4.549 1.00 1.93 102 HIS A N 14
ATOM 18521 C CA . HIS A 1 88 ? -2.023 11.018 -5.957 1.00 2.03 102 HIS A CA 14
ATOM 18522 C C . HIS A 1 88 ? -1.189 10.181 -6.939 1.00 1.80 102 HIS A C 14
ATOM 18523 O O . HIS A 1 88 ? -1.642 9.940 -8.062 1.00 2.01 102 HIS A O 14
ATOM 18537 N N . ALA A 1 89 ? -0.002 9.720 -6.535 1.00 1.42 103 ALA A N 14
ATOM 18538 C CA . ALA A 1 89 ? 0.814 8.793 -7.316 1.00 1.25 103 ALA A CA 14
ATOM 18539 C C . ALA A 1 89 ? 1.479 7.724 -6.445 1.00 0.87 103 ALA A C 14
ATOM 18540 O O . ALA A 1 89 ? 1.832 7.978 -5.290 1.00 0.78 103 ALA A O 14
ATOM 18547 N N . LEU A 1 90 ? 1.667 6.537 -7.017 1.00 0.84 104 LEU A N 14
ATOM 18548 C CA . LEU A 1 90 ? 1.908 5.305 -6.264 1.00 0.83 104 LEU A CA 14
ATOM 18549 C C . LEU A 1 90 ? 2.786 4.269 -6.964 1.00 0.88 104 LEU A C 14
ATOM 18550 O O . LEU A 1 90 ? 2.732 4.090 -8.183 1.00 1.22 104 LEU A O 14
ATOM 18566 N N . ALA A 1 91 ? 3.512 3.501 -6.154 1.00 0.76 105 ALA A N 14
ATOM 18567 C CA . ALA A 1 91 ? 3.814 2.096 -6.441 1.00 0.79 105 ALA A CA 14
ATOM 18568 C C . ALA A 1 91 ? 3.612 1.234 -5.181 1.00 0.75 105 ALA A C 14
ATOM 18569 O O . ALA A 1 91 ? 3.876 1.692 -4.065 1.00 0.78 105 ALA A O 14
ATOM 18576 N N . ILE A 1 92 ? 3.105 0.007 -5.337 1.00 0.71 106 ILE A N 14
ATOM 18577 C CA . ILE A 1 92 ? 2.836 -0.904 -4.223 1.00 0.67 106 ILE A CA 14
ATOM 18578 C C . ILE A 1 92 ? 3.591 -2.228 -4.353 1.00 0.57 106 ILE A C 14
ATOM 18579 O O . ILE A 1 92 ? 3.978 -2.636 -5.447 1.00 0.54 106 ILE A O 14
ATOM 18595 N N . GLN A 1 93 ? 3.768 -2.915 -3.225 1.00 0.62 107 GLN A N 14
ATOM 18596 C CA . GLN A 1 93 ? 3.954 -4.361 -3.175 1.00 0.75 107 GLN A CA 14
ATOM 18597 C C . GLN A 1 93 ? 2.850 -5.002 -2.331 1.00 0.97 107 GLN A C 14
ATOM 18598 O O . GLN A 1 93 ? 2.713 -4.670 -1.151 1.00 1.07 107 GLN A O 14
ATOM 18612 N N . ALA A 1 94 ? 2.107 -5.944 -2.908 1.00 1.06 108 ALA A N 14
ATOM 18613 C CA . ALA A 1 94 ? 1.231 -6.856 -2.169 1.00 0.95 108 ALA A CA 14
ATOM 18614 C C . ALA A 1 94 ? 1.990 -8.157 -1.882 1.00 0.84 108 ALA A C 14
ATOM 18615 O O . ALA A 1 94 ? 2.660 -8.675 -2.775 1.00 0.95 108 ALA A O 14
ATOM 18622 N N . ARG A 1 95 ? 1.929 -8.665 -0.646 1.00 0.89 109 ARG A N 14
ATOM 18623 C CA . ARG A 1 95 ? 2.806 -9.739 -0.137 1.00 0.89 109 ARG A CA 14
ATOM 18624 C C . ARG A 1 95 ? 2.065 -10.679 0.824 1.00 0.75 109 ARG A C 14
ATOM 18625 O O . ARG A 1 95 ? 1.104 -10.271 1.482 1.00 0.69 109 ARG A O 14
ATOM 18646 N N . THR A 1 96 ? 2.543 -11.913 0.968 1.00 0.80 110 THR A N 14
ATOM 18647 C CA . THR A 1 96 ? 1.978 -12.900 1.910 1.00 0.79 110 THR A CA 14
ATOM 18648 C C . THR A 1 96 ? 2.764 -12.972 3.229 1.00 0.83 110 THR A C 14
ATOM 18649 O O . THR A 1 96 ? 3.989 -12.768 3.258 1.00 0.81 110 THR A O 14
ATOM 18660 N N . PRO A 1 97 ? 2.109 -13.270 4.367 1.00 0.88 111 PRO A N 14
ATOM 18661 C CA . PRO A 1 97 ? 2.861 -13.529 5.578 1.00 0.80 111 PRO A CA 14
ATOM 18662 C C . PRO A 1 97 ? 3.751 -14.757 5.404 1.00 1.03 111 PRO A C 14
ATOM 18663 O O . PRO A 1 97 ? 4.895 -14.675 5.810 1.00 1.06 111 PRO A O 14
ATOM 18674 N N . ALA A 1 98 ? 3.359 -15.837 4.724 1.00 1.34 112 ALA A N 14
ATOM 18675 C CA . ALA A 1 98 ? 4.244 -17.004 4.626 1.00 1.61 112 ALA A CA 14
ATOM 18676 C C . ALA A 1 98 ? 5.570 -16.746 3.869 1.00 1.51 112 ALA A C 14
ATOM 18677 O O . ALA A 1 98 ? 6.579 -17.367 4.218 1.00 1.65 112 ALA A O 14
ATOM 18684 N N . GLN A 1 99 ? 5.634 -15.798 2.917 1.00 1.30 113 GLN A N 14
ATOM 18685 C CA . GLN A 1 99 ? 6.932 -15.285 2.444 1.00 1.10 113 GLN A CA 14
ATOM 18686 C C . GLN A 1 99 ? 7.577 -14.402 3.534 1.00 0.89 113 GLN A C 14
ATOM 18687 O O . GLN A 1 99 ? 8.692 -14.707 3.958 1.00 1.16 113 GLN A O 14
ATOM 18701 N N . TRP A 1 100 ? 6.884 -13.369 4.055 1.00 0.75 114 TRP A N 14
ATOM 18702 C CA . TRP A 1 100 ? 7.458 -12.406 5.028 1.00 0.72 114 TRP A CA 14
ATOM 18703 C C . TRP A 1 100 ? 8.007 -13.032 6.328 1.00 0.91 114 TRP A C 14
ATOM 18704 O O . TRP A 1 100 ? 9.041 -12.602 6.850 1.00 1.02 114 TRP A O 14
ATOM 18725 N N . ARG A 1 101 ? 7.325 -14.058 6.840 1.00 1.06 115 ARG A N 14
ATOM 18726 C CA . ARG A 1 101 ? 7.632 -14.810 8.072 1.00 1.40 115 ARG A CA 14
ATOM 18727 C C . ARG A 1 101 ? 8.978 -15.516 7.949 1.00 1.54 115 ARG A C 14
ATOM 18728 O O . ARG A 1 101 ? 9.799 -15.477 8.865 1.00 1.68 115 ARG A O 14
ATOM 18749 N N . GLU A 1 102 ? 9.187 -16.198 6.827 1.00 1.60 116 GLU A N 14
ATOM 18750 C CA . GLU A 1 102 ? 10.328 -17.088 6.610 1.00 2.00 116 GLU A CA 14
ATOM 18751 C C . GLU A 1 102 ? 11.541 -16.414 5.952 1.00 2.09 116 GLU A C 14
ATOM 18752 O O . GLU A 1 102 ? 12.657 -16.548 6.458 1.00 2.40 116 GLU A O 14
ATOM 18764 N N . ASN A 1 103 ? 11.346 -15.779 4.787 1.00 2.02 117 ASN A N 14
ATOM 18765 C CA . ASN A 1 103 ? 12.459 -15.335 3.926 1.00 2.48 117 ASN A CA 14
ATOM 18766 C C . ASN A 1 103 ? 12.229 -14.004 3.171 1.00 2.30 117 ASN A C 14
ATOM 18767 O O . ASN A 1 103 ? 13.125 -13.507 2.492 1.00 2.90 117 ASN A O 14
ATOM 18778 N N . SER A 1 104 ? 11.014 -13.455 3.210 1.00 2.03 118 SER A N 14
ATOM 18779 C CA . SER A 1 104 ? 10.447 -12.423 2.317 1.00 2.30 118 SER A CA 14
ATOM 18780 C C . SER A 1 104 ? 10.398 -12.757 0.816 1.00 2.44 118 SER A C 14
ATOM 18781 O O . SER A 1 104 ? 9.378 -12.464 0.193 1.00 3.30 118 SER A O 14
ATOM 18789 N N . PRO A 1 17 ? -1.274 12.282 9.313 1.00 1.50 31 PRO A N 15
ATOM 18790 C CA . PRO A 1 17 ? -0.070 11.984 8.546 1.00 1.76 31 PRO A CA 15
ATOM 18791 C C . PRO A 1 17 ? -0.346 10.855 7.543 1.00 1.62 31 PRO A C 15
ATOM 18792 O O . PRO A 1 17 ? -0.971 9.851 7.897 1.00 1.40 31 PRO A O 15
ATOM 18803 N N . VAL A 1 18 ? 0.071 11.037 6.288 1.00 1.86 32 VAL A N 15
ATOM 18804 C CA . VAL A 1 18 ? -0.383 10.247 5.126 1.00 1.88 32 VAL A CA 15
ATOM 18805 C C . VAL A 1 18 ? -0.141 8.738 5.267 1.00 1.57 32 VAL A C 15
ATOM 18806 O O . VAL A 1 18 ? -0.950 7.921 4.829 1.00 1.49 32 VAL A O 15
ATOM 18819 N N . GLU A 1 19 ? 0.942 8.353 5.932 1.00 1.46 33 GLU A N 15
ATOM 18820 C CA . GLU A 1 19 ? 1.394 6.972 6.087 1.00 1.24 33 GLU A CA 15
ATOM 18821 C C . GLU A 1 19 ? 0.615 6.256 7.215 1.00 1.07 33 GLU A C 15
ATOM 18822 O O . GLU A 1 19 ? 0.266 5.081 7.105 1.00 1.01 33 GLU A O 15
ATOM 18834 N N . ALA A 1 20 ? 0.220 7.006 8.248 1.00 1.04 34 ALA A N 15
ATOM 18835 C CA . ALA A 1 20 ? -0.679 6.562 9.312 1.00 0.95 34 ALA A CA 15
ATOM 18836 C C . ALA A 1 20 ? -2.150 6.532 8.851 1.00 0.93 34 ALA A C 15
ATOM 18837 O O . ALA A 1 20 ? -2.916 5.630 9.218 1.00 0.83 34 ALA A O 15
ATOM 18844 N N . ALA A 1 21 ? -2.530 7.493 8.001 1.00 1.11 35 ALA A N 15
ATOM 18845 C CA . ALA A 1 21 ? -3.829 7.550 7.343 1.00 1.24 35 ALA A CA 15
ATOM 18846 C C . ALA A 1 21 ? -4.035 6.329 6.435 1.00 1.20 35 ALA A C 15
ATOM 18847 O O . ALA A 1 21 ? -5.029 5.619 6.602 1.00 1.20 35 ALA A O 15
ATOM 18854 N N . ILE A 1 22 ? -3.073 6.026 5.550 1.00 1.22 36 ILE A N 15
ATOM 18855 C CA . ILE A 1 22 ? -3.126 4.850 4.671 1.00 1.30 36 ILE A CA 15
ATOM 18856 C C . ILE A 1 22 ? -3.055 3.545 5.471 1.00 1.14 36 ILE A C 15
ATOM 18857 O O . ILE A 1 22 ? -3.921 2.701 5.263 1.00 1.23 36 ILE A O 15
ATOM 18873 N N . ARG A 1 23 ? -2.147 3.398 6.454 1.00 0.97 37 ARG A N 15
ATOM 18874 C CA . ARG A 1 23 ? -2.167 2.285 7.429 1.00 0.89 37 ARG A CA 15
ATOM 18875 C C . ARG A 1 23 ? -3.573 2.011 7.970 1.00 0.93 37 ARG A C 15
ATOM 18876 O O . ARG A 1 23 ? -4.065 0.899 7.835 1.00 0.99 37 ARG A O 15
ATOM 18897 N N . THR A 1 24 ? -4.238 3.023 8.523 1.00 0.92 38 THR A N 15
ATOM 18898 C CA . THR A 1 24 ? -5.586 2.887 9.117 1.00 0.98 38 THR A CA 15
ATOM 18899 C C . THR A 1 24 ? -6.657 2.526 8.073 1.00 1.10 38 THR A C 15
ATOM 18900 O O . THR A 1 24 ? -7.419 1.570 8.261 1.00 1.18 38 THR A O 15
ATOM 18911 N N . LYS A 1 25 ? -6.678 3.260 6.952 1.00 1.21 39 LYS A N 15
ATOM 18912 C CA . LYS A 1 25 ? -7.611 3.111 5.819 1.00 1.50 39 LYS A CA 15
ATOM 18913 C C . LYS A 1 25 ? -7.562 1.705 5.222 1.00 1.50 39 LYS A C 15
ATOM 18914 O O . LYS A 1 25 ? -8.587 1.069 4.981 1.00 1.61 39 LYS A O 15
ATOM 18933 N N . LEU A 1 26 ? -6.349 1.240 4.950 1.00 1.47 40 LEU A N 15
ATOM 18934 C CA . LEU A 1 26 ? -6.035 0.009 4.274 1.00 1.68 40 LEU A CA 15
ATOM 18935 C C . LEU A 1 26 ? -5.956 -1.223 5.210 1.00 1.71 40 LEU A C 15
ATOM 18936 O O . LEU A 1 26 ? -6.262 -2.334 4.775 1.00 1.90 40 LEU A O 15
ATOM 18952 N N . GLU A 1 27 ? -5.731 -1.028 6.518 1.00 1.55 41 GLU A N 15
ATOM 18953 C CA . GLU A 1 27 ? -6.227 -1.950 7.559 1.00 1.59 41 GLU A CA 15
ATOM 18954 C C . GLU A 1 27 ? -7.730 -2.192 7.378 1.00 1.83 41 GLU A C 15
ATOM 18955 O O . GLU A 1 27 ? -8.156 -3.332 7.190 1.00 2.25 41 GLU A O 15
ATOM 18967 N N . GLU A 1 28 ? -8.527 -1.117 7.379 1.00 1.60 42 GLU A N 15
ATOM 18968 C CA . GLU A 1 28 ? -9.979 -1.161 7.221 1.00 1.70 42 GLU A CA 15
ATOM 18969 C C . GLU A 1 28 ? -10.411 -1.640 5.811 1.00 2.07 42 GLU A C 15
ATOM 18970 O O . GLU A 1 28 ? -11.531 -2.132 5.640 1.00 2.45 42 GLU A O 15
ATOM 18982 N N . ALA A 1 29 ? -9.518 -1.584 4.817 1.00 1.98 43 ALA A N 15
ATOM 18983 C CA . ALA A 1 29 ? -9.691 -2.223 3.511 1.00 2.12 43 ALA A CA 15
ATOM 18984 C C . ALA A 1 29 ? -9.506 -3.756 3.493 1.00 1.99 43 ALA A C 15
ATOM 18985 O O . ALA A 1 29 ? -10.380 -4.437 2.945 1.00 2.21 43 ALA A O 15
ATOM 18992 N N . LEU A 1 30 ? -8.378 -4.308 3.984 1.00 1.71 44 LEU A N 15
ATOM 18993 C CA . LEU A 1 30 ? -8.015 -5.713 3.713 1.00 1.70 44 LEU A CA 15
ATOM 18994 C C . LEU A 1 30 ? -7.560 -6.566 4.902 1.00 1.62 44 LEU A C 15
ATOM 18995 O O . LEU A 1 30 ? -7.418 -7.778 4.736 1.00 1.78 44 LEU A O 15
ATOM 19011 N N . SER A 1 31 ? -7.280 -5.964 6.061 1.00 1.51 45 SER A N 15
ATOM 19012 C CA . SER A 1 31 ? -6.562 -6.610 7.174 1.00 1.56 45 SER A CA 15
ATOM 19013 C C . SER A 1 31 ? -5.159 -7.136 6.764 1.00 1.59 45 SER A C 15
ATOM 19014 O O . SER A 1 31 ? -4.996 -8.304 6.390 1.00 2.00 45 SER A O 15
ATOM 19022 N N . PRO A 1 32 ? -4.107 -6.295 6.814 1.00 1.22 46 PRO A N 15
ATOM 19023 C CA . PRO A 1 32 ? -2.712 -6.734 6.730 1.00 0.98 46 PRO A CA 15
ATOM 19024 C C . PRO A 1 32 ? -2.264 -7.581 7.926 1.00 0.93 46 PRO A C 15
ATOM 19025 O O . PRO A 1 32 ? -2.618 -7.278 9.066 1.00 1.19 46 PRO A O 15
ATOM 19036 N N . GLU A 1 33 ? -1.351 -8.526 7.697 1.00 0.78 47 GLU A N 15
ATOM 19037 C CA . GLU A 1 33 ? -0.418 -8.974 8.728 1.00 0.79 47 GLU A CA 15
ATOM 19038 C C . GLU A 1 33 ? 0.719 -7.960 8.913 1.00 0.75 47 GLU A C 15
ATOM 19039 O O . GLU A 1 33 ? 1.242 -7.812 10.020 1.00 0.85 47 GLU A O 15
ATOM 19051 N N . VAL A 1 34 ? 1.142 -7.313 7.813 1.00 0.70 48 VAL A N 15
ATOM 19052 C CA . VAL A 1 34 ? 2.394 -6.553 7.766 1.00 0.78 48 VAL A CA 15
ATOM 19053 C C . VAL A 1 34 ? 2.344 -5.326 6.838 1.00 0.95 48 VAL A C 15
ATOM 19054 O O . VAL A 1 34 ? 1.815 -5.393 5.728 1.00 1.41 48 VAL A O 15
ATOM 19067 N N . LEU A 1 35 ? 2.951 -4.224 7.285 1.00 0.84 49 LEU A N 15
ATOM 19068 C CA . LEU A 1 35 ? 3.141 -2.939 6.605 1.00 0.75 49 LEU A CA 15
ATOM 19069 C C . LEU A 1 35 ? 4.582 -2.454 6.842 1.00 1.00 49 LEU A C 15
ATOM 19070 O O . LEU A 1 35 ? 4.989 -2.266 7.995 1.00 1.44 49 LEU A O 15
ATOM 19086 N N . GLU A 1 36 ? 5.326 -2.146 5.778 1.00 0.83 50 GLU A N 15
ATOM 19087 C CA . GLU A 1 36 ? 6.473 -1.241 5.856 1.00 0.82 50 GLU A CA 15
ATOM 19088 C C . GLU A 1 36 ? 6.482 -0.301 4.659 1.00 0.77 50 GLU A C 15
ATOM 19089 O O . GLU A 1 36 ? 6.471 -0.725 3.511 1.00 0.84 50 GLU A O 15
ATOM 19101 N N . LEU A 1 37 ? 6.449 0.991 4.922 1.00 0.71 51 LEU A N 15
ATOM 19102 C CA . LEU A 1 37 ? 6.065 2.004 3.933 1.00 0.62 51 LEU A CA 15
ATOM 19103 C C . LEU A 1 37 ? 6.783 3.355 4.137 1.00 0.70 51 LEU A C 15
ATOM 19104 O O . LEU A 1 37 ? 7.347 3.611 5.207 1.00 0.88 51 LEU A O 15
ATOM 19120 N N . ARG A 1 38 ? 6.774 4.226 3.120 1.00 0.66 52 ARG A N 15
ATOM 19121 C CA . ARG A 1 38 ? 7.426 5.540 3.128 1.00 0.73 52 ARG A CA 15
ATOM 19122 C C . ARG A 1 38 ? 6.870 6.397 1.994 1.00 0.69 52 ARG A C 15
ATOM 19123 O O . ARG A 1 38 ? 6.574 5.898 0.909 1.00 0.69 52 ARG A O 15
ATOM 19144 N N . ASN A 1 39 ? 6.747 7.697 2.212 1.00 0.72 53 ASN A N 15
ATOM 19145 C CA . ASN A 1 39 ? 6.345 8.619 1.160 1.00 0.66 53 ASN A CA 15
ATOM 19146 C C . ASN A 1 39 ? 7.479 8.885 0.141 1.00 0.88 53 ASN A C 15
ATOM 19147 O O . ASN A 1 39 ? 8.666 8.793 0.455 1.00 1.48 53 ASN A O 15
ATOM 19158 N N . GLU A 1 40 ? 7.104 9.113 -1.118 1.00 0.87 54 GLU A N 15
ATOM 19159 C CA . GLU A 1 40 ? 8.025 9.342 -2.246 1.00 1.30 54 GLU A CA 15
ATOM 19160 C C . GLU A 1 40 ? 8.036 10.816 -2.697 1.00 1.20 54 GLU A C 15
ATOM 19161 O O . GLU A 1 40 ? 9.022 11.306 -3.245 1.00 1.38 54 GLU A O 15
ATOM 19173 N N . SER A 1 41 ? 6.962 11.551 -2.401 1.00 0.94 55 SER A N 15
ATOM 19174 C CA . SER A 1 41 ? 6.684 12.943 -2.774 1.00 0.87 55 SER A CA 15
ATOM 19175 C C . SER A 1 41 ? 7.736 14.018 -2.461 1.00 1.12 55 SER A C 15
ATOM 19176 O O . SER A 1 41 ? 7.640 15.109 -3.022 1.00 1.28 55 SER A O 15
ATOM 19184 N N . GLY A 1 42 ? 8.787 13.725 -1.689 1.00 1.34 56 GLY A N 15
ATOM 19185 C CA . GLY A 1 42 ? 9.963 14.601 -1.599 1.00 1.73 56 GLY A CA 15
ATOM 19186 C C . GLY A 1 42 ? 10.754 14.691 -2.918 1.00 2.02 56 GLY A C 15
ATOM 19187 O O . GLY A 1 42 ? 11.567 15.604 -3.090 1.00 2.31 56 GLY A O 15
ATOM 19191 N N . GLY A 1 43 ? 10.469 13.818 -3.891 1.00 2.02 57 GLY A N 15
ATOM 19192 C CA . GLY A 1 43 ? 10.956 13.895 -5.272 1.00 2.34 57 GLY A CA 15
ATOM 19193 C C . GLY A 1 43 ? 10.296 14.966 -6.158 1.00 2.20 57 GLY A C 15
ATOM 19194 O O . GLY A 1 43 ? 10.675 15.078 -7.326 1.00 3.10 57 GLY A O 15
ATOM 19198 N N . HIS A 1 44 ? 9.318 15.732 -5.646 1.00 1.56 58 HIS A N 15
ATOM 19199 C CA . HIS A 1 44 ? 8.493 16.670 -6.427 1.00 1.51 58 HIS A CA 15
ATOM 19200 C C . HIS A 1 44 ? 8.404 18.072 -5.791 1.00 1.41 58 HIS A C 15
ATOM 19201 O O . HIS A 1 44 ? 8.443 18.224 -4.567 1.00 1.68 58 HIS A O 15
ATOM 19215 N N . ALA A 1 45 ? 8.230 19.105 -6.622 1.00 2.00 59 ALA A N 15
ATOM 19216 C CA . ALA A 1 45 ? 8.189 20.529 -6.255 1.00 2.09 59 ALA A CA 15
ATOM 19217 C C . ALA A 1 45 ? 6.827 20.984 -5.672 1.00 1.88 59 ALA A C 15
ATOM 19218 O O . ALA A 1 45 ? 6.286 22.042 -6.018 1.00 2.17 59 ALA A O 15
ATOM 19225 N N . VAL A 1 46 ? 6.252 20.152 -4.801 1.00 1.53 60 VAL A N 15
ATOM 19226 C CA . VAL A 1 46 ? 4.913 20.290 -4.203 1.00 1.34 60 VAL A CA 15
ATOM 19227 C C . VAL A 1 46 ? 4.856 21.397 -3.123 1.00 1.41 60 VAL A C 15
ATOM 19228 O O . VAL A 1 46 ? 5.899 21.740 -2.550 1.00 1.60 60 VAL A O 15
ATOM 19241 N N . PRO A 1 47 ? 3.686 22.013 -2.844 1.00 1.43 61 PRO A N 15
ATOM 19242 C CA . PRO A 1 47 ? 3.548 23.065 -1.826 1.00 1.59 61 PRO A CA 15
ATOM 19243 C C . PRO A 1 47 ? 3.683 22.527 -0.383 1.00 1.72 61 PRO A C 15
ATOM 19244 O O . PRO A 1 47 ? 3.492 21.329 -0.155 1.00 1.62 61 PRO A O 15
ATOM 19255 N N . PRO A 1 48 ? 4.012 23.381 0.609 1.00 2.03 62 PRO A N 15
ATOM 19256 C CA . PRO A 1 48 ? 4.393 22.940 1.953 1.00 2.25 62 PRO A CA 15
ATOM 19257 C C . PRO A 1 48 ? 3.236 22.280 2.715 1.00 2.23 62 PRO A C 15
ATOM 19258 O O . PRO A 1 48 ? 2.242 22.925 3.071 1.00 2.40 62 PRO A O 15
ATOM 19269 N N . GLY A 1 49 ? 3.407 20.991 3.014 1.00 2.25 63 GLY A N 15
ATOM 19270 C CA . GLY A 1 49 ? 2.401 20.121 3.634 1.00 2.31 63 GLY A CA 15
ATOM 19271 C C . GLY A 1 49 ? 1.730 19.146 2.655 1.00 1.89 63 GLY A C 15
ATOM 19272 O O . GLY A 1 49 ? 1.048 18.226 3.106 1.00 1.91 63 GLY A O 15
ATOM 19276 N N . SER A 1 50 ? 1.954 19.290 1.345 1.00 1.61 64 SER A N 15
ATOM 19277 C CA . SER A 1 50 ? 1.471 18.375 0.312 1.00 1.29 64 SER A CA 15
ATOM 19278 C C . SER A 1 50 ? 2.415 17.177 0.158 1.00 1.11 64 SER A C 15
ATOM 19279 O O . SER A 1 50 ? 3.640 17.285 0.284 1.00 1.36 64 SER A O 15
ATOM 19287 N N . GLU A 1 51 ? 1.815 16.012 -0.050 1.00 0.99 65 GLU A N 15
ATOM 19288 C CA . GLU A 1 51 ? 2.407 14.664 0.012 1.00 1.01 65 GLU A CA 15
ATOM 19289 C C . GLU A 1 51 ? 1.706 13.766 -1.032 1.00 0.83 65 GLU A C 15
ATOM 19290 O O . GLU A 1 51 ? 0.995 12.816 -0.698 1.00 1.14 65 GLU A O 15
ATOM 19302 N N . THR A 1 52 ? 1.840 14.102 -2.320 1.00 0.73 66 THR A N 15
ATOM 19303 C CA . THR A 1 52 ? 1.036 13.542 -3.431 1.00 0.91 66 THR A CA 15
ATOM 19304 C C . THR A 1 52 ? 1.312 12.061 -3.713 1.00 1.00 66 THR A C 15
ATOM 19305 O O . THR A 1 52 ? 0.511 11.383 -4.356 1.00 1.35 66 THR A O 15
ATOM 19316 N N . HIS A 1 53 ? 2.467 11.577 -3.263 1.00 0.76 67 HIS A N 15
ATOM 19317 C CA . HIS A 1 53 ? 3.233 10.513 -3.907 1.00 0.80 67 HIS A CA 15
ATOM 19318 C C . HIS A 1 53 ? 3.831 9.536 -2.875 1.00 0.58 67 HIS A C 15
ATOM 19319 O O . HIS A 1 53 ? 4.504 9.977 -1.936 1.00 0.55 67 HIS A O 15
ATOM 19333 N N . PHE A 1 54 ? 3.615 8.220 -3.019 1.00 0.58 68 PHE A N 15
ATOM 19334 C CA . PHE A 1 54 ? 3.833 7.270 -1.912 1.00 0.53 68 PHE A CA 15
ATOM 19335 C C . PHE A 1 54 ? 4.335 5.853 -2.311 1.00 0.52 68 PHE A C 15
ATOM 19336 O O . PHE A 1 54 ? 4.162 5.390 -3.447 1.00 0.60 68 PHE A O 15
ATOM 19353 N N . ARG A 1 55 ? 4.972 5.140 -1.367 1.00 0.52 69 ARG A N 15
ATOM 19354 C CA . ARG A 1 55 ? 5.525 3.783 -1.539 1.00 0.50 69 ARG A CA 15
ATOM 19355 C C . ARG A 1 55 ? 5.141 2.873 -0.361 1.00 0.48 69 ARG A C 15
ATOM 19356 O O . ARG A 1 55 ? 5.225 3.280 0.795 1.00 0.55 69 ARG A O 15
ATOM 19377 N N . VAL A 1 56 ? 4.719 1.639 -0.642 1.00 0.50 70 VAL A N 15
ATOM 19378 C CA . VAL A 1 56 ? 4.244 0.660 0.355 1.00 0.49 70 VAL A CA 15
ATOM 19379 C C . VAL A 1 56 ? 4.841 -0.730 0.120 1.00 0.54 70 VAL A C 15
ATOM 19380 O O . VAL A 1 56 ? 4.875 -1.231 -1.009 1.00 0.60 70 VAL A O 15
ATOM 19393 N N . ALA A 1 57 ? 5.180 -1.409 1.209 1.00 0.56 71 ALA A N 15
ATOM 19394 C CA . ALA A 1 57 ? 5.212 -2.872 1.279 1.00 0.55 71 ALA A CA 15
ATOM 19395 C C . ALA A 1 57 ? 4.016 -3.336 2.120 1.00 0.54 71 ALA A C 15
ATOM 19396 O O . ALA A 1 57 ? 3.846 -2.876 3.254 1.00 0.55 71 ALA A O 15
ATOM 19403 N N . VAL A 1 58 ? 3.183 -4.215 1.552 1.00 0.59 72 VAL A N 15
ATOM 19404 C CA . VAL A 1 58 ? 1.926 -4.688 2.163 1.00 0.62 72 VAL A CA 15
ATOM 19405 C C . VAL A 1 58 ? 1.879 -6.207 2.149 1.00 0.61 72 VAL A C 15
ATOM 19406 O O . VAL A 1 58 ? 2.116 -6.829 1.114 1.00 0.67 72 VAL A O 15
ATOM 19419 N N . VAL A 1 59 ? 1.586 -6.832 3.286 1.00 0.57 73 VAL A N 15
ATOM 19420 C CA . VAL A 1 59 ? 1.652 -8.289 3.396 1.00 0.58 73 VAL A CA 15
ATOM 19421 C C . VAL A 1 59 ? 0.413 -8.833 4.111 1.00 0.62 73 VAL A C 15
ATOM 19422 O O . VAL A 1 59 ? 0.077 -8.371 5.206 1.00 0.64 73 VAL A O 15
ATOM 19435 N N . SER A 1 60 ? -0.275 -9.810 3.508 1.00 0.66 74 SER A N 15
ATOM 19436 C CA . SER A 1 60 ? -1.536 -10.342 4.069 1.00 0.67 74 SER A CA 15
ATOM 19437 C C . SER A 1 60 ? -1.869 -11.761 3.593 1.00 0.72 74 SER A C 15
ATOM 19438 O O . SER A 1 60 ? -1.557 -12.139 2.463 1.00 0.73 74 SER A O 15
ATOM 19446 N N . SER A 1 61 ? -2.557 -12.537 4.438 1.00 0.79 75 SER A N 15
ATOM 19447 C CA . SER A 1 61 ? -3.130 -13.852 4.089 1.00 0.90 75 SER A CA 15
ATOM 19448 C C . SER A 1 61 ? -4.177 -13.753 2.972 1.00 0.97 75 SER A C 15
ATOM 19449 O O . SER A 1 61 ? -4.456 -14.734 2.282 1.00 1.16 75 SER A O 15
ATOM 19457 N N . ARG A 1 62 ? -4.721 -12.556 2.732 1.00 0.90 76 ARG A N 15
ATOM 19458 C CA . ARG A 1 62 ? -5.659 -12.275 1.634 1.00 1.00 76 ARG A CA 15
ATOM 19459 C C . ARG A 1 62 ? -5.043 -12.401 0.235 1.00 0.94 76 ARG A C 15
ATOM 19460 O O . ARG A 1 62 ? -5.772 -12.490 -0.750 1.00 1.08 76 ARG A O 15
ATOM 19481 N N . PHE A 1 63 ? -3.711 -12.417 0.140 1.00 0.82 77 PHE A N 15
ATOM 19482 C CA . PHE A 1 63 ? -2.968 -12.400 -1.110 1.00 0.81 77 PHE A CA 15
ATOM 19483 C C . PHE A 1 63 ? -2.360 -13.763 -1.483 1.00 0.82 77 PHE A C 15
ATOM 19484 O O . PHE A 1 63 ? -1.761 -13.867 -2.556 1.00 0.93 77 PHE A O 15
ATOM 19501 N N . GLU A 1 64 ? -2.483 -14.800 -0.637 1.00 0.92 78 GLU A N 15
ATOM 19502 C CA . GLU A 1 64 ? -2.083 -16.160 -0.985 1.00 1.00 78 GLU A CA 15
ATOM 19503 C C . GLU A 1 64 ? -3.152 -16.952 -1.758 1.00 1.05 78 GLU A C 15
ATOM 19504 O O . GLU A 1 64 ? -4.352 -16.834 -1.483 1.00 1.33 78 GLU A O 15
ATOM 19516 N N . GLY A 1 65 ? -2.711 -17.772 -2.718 1.00 1.10 79 GLY A N 15
ATOM 19517 C CA . GLY A 1 65 ? -3.570 -18.509 -3.657 1.00 1.30 79 GLY A CA 15
ATOM 19518 C C . GLY A 1 65 ? -3.863 -17.732 -4.949 1.00 1.19 79 GLY A C 15
ATOM 19519 O O . GLY A 1 65 ? -4.828 -18.037 -5.650 1.00 1.80 79 GLY A O 15
ATOM 19523 N N . LEU A 1 66 ? -3.056 -16.706 -5.236 1.00 0.85 80 LEU A N 15
ATOM 19524 C CA . LEU A 1 66 ? -3.156 -15.775 -6.364 1.00 0.89 80 LEU A CA 15
ATOM 19525 C C . LEU A 1 66 ? -1.833 -15.758 -7.156 1.00 0.82 80 LEU A C 15
ATOM 19526 O O . LEU A 1 66 ? -0.765 -16.044 -6.610 1.00 1.01 80 LEU A O 15
ATOM 19542 N N . SER A 1 67 ? -1.895 -15.363 -8.426 1.00 0.81 81 SER A N 15
ATOM 19543 C CA . SER A 1 67 ? -0.722 -15.031 -9.245 1.00 0.98 81 SER A CA 15
ATOM 19544 C C . SER A 1 67 ? -0.203 -13.610 -8.928 1.00 1.06 81 SER A C 15
ATOM 19545 O O . SER A 1 67 ? -0.993 -12.783 -8.463 1.00 0.95 81 SER A O 15
ATOM 19553 N N . PRO A 1 68 ? 1.075 -13.257 -9.178 1.00 1.36 82 PRO A N 15
ATOM 19554 C CA . PRO A 1 68 ? 1.634 -11.943 -8.827 1.00 1.46 82 PRO A CA 15
ATOM 19555 C C . PRO A 1 68 ? 0.856 -10.755 -9.415 1.00 1.23 82 PRO A C 15
ATOM 19556 O O . PRO A 1 68 ? 0.380 -9.887 -8.668 1.00 1.15 82 PRO A O 15
ATOM 19567 N N . LEU A 1 69 ? 0.625 -10.760 -10.736 1.00 1.22 83 LEU A N 15
ATOM 19568 C CA . LEU A 1 69 ? -0.169 -9.713 -11.377 1.00 1.11 83 LEU A CA 15
ATOM 19569 C C . LEU A 1 69 ? -1.647 -9.822 -10.994 1.00 0.99 83 LEU A C 15
ATOM 19570 O O . LEU A 1 69 ? -2.294 -8.793 -10.869 1.00 0.99 83 LEU A O 15
ATOM 19586 N N . GLN A 1 70 ? -2.178 -11.019 -10.724 1.00 0.98 84 GLN A N 15
ATOM 19587 C CA . GLN A 1 70 ? -3.552 -11.187 -10.232 1.00 0.94 84 GLN A CA 15
ATOM 19588 C C . GLN A 1 70 ? -3.772 -10.390 -8.933 1.00 0.90 84 GLN A C 15
ATOM 19589 O O . GLN A 1 70 ? -4.699 -9.586 -8.868 1.00 0.96 84 GLN A O 15
ATOM 19603 N N . ARG A 1 71 ? -2.890 -10.523 -7.925 1.00 0.86 85 ARG A N 15
ATOM 19604 C CA . ARG A 1 71 ? -3.004 -9.751 -6.668 1.00 0.88 85 ARG A CA 15
ATOM 19605 C C . ARG A 1 71 ? -2.681 -8.262 -6.833 1.00 0.91 85 ARG A C 15
ATOM 19606 O O . ARG A 1 71 ? -3.408 -7.430 -6.295 1.00 0.96 85 ARG A O 15
ATOM 19627 N N . HIS A 1 72 ? -1.648 -7.903 -7.600 1.00 0.90 86 HIS A N 15
ATOM 19628 C CA . HIS A 1 72 ? -1.344 -6.490 -7.860 1.00 0.89 86 HIS A CA 15
ATOM 19629 C C . HIS A 1 72 ? -2.492 -5.789 -8.629 1.00 0.93 86 HIS A C 15
ATOM 19630 O O . HIS A 1 72 ? -3.000 -4.768 -8.170 1.00 0.97 86 HIS A O 15
ATOM 19644 N N . ARG A 1 73 ? -2.998 -6.383 -9.719 1.00 0.96 87 ARG A N 15
ATOM 19645 C CA . ARG A 1 73 ? -4.154 -5.890 -10.492 1.00 1.06 87 ARG A CA 15
ATOM 19646 C C . ARG A 1 73 ? -5.437 -5.850 -9.660 1.00 1.09 87 ARG A C 15
ATOM 19647 O O . ARG A 1 73 ? -6.199 -4.898 -9.802 1.00 1.15 87 ARG A O 15
ATOM 19668 N N . LEU A 1 74 ? -5.668 -6.810 -8.757 1.00 1.08 88 LEU A N 15
ATOM 19669 C CA . LEU A 1 74 ? -6.769 -6.762 -7.800 1.00 1.16 88 LEU A CA 15
ATOM 19670 C C . LEU A 1 74 ? -6.685 -5.504 -6.937 1.00 1.14 88 LEU A C 15
ATOM 19671 O O . LEU A 1 74 ? -7.613 -4.703 -6.931 1.00 1.23 88 LEU A O 15
ATOM 19687 N N . VAL A 1 75 ? -5.547 -5.285 -6.279 1.00 1.06 89 VAL A N 15
ATOM 19688 C CA . VAL A 1 75 ? -5.333 -4.065 -5.465 1.00 1.09 89 VAL A CA 15
ATOM 19689 C C . VAL A 1 75 ? -5.494 -2.772 -6.289 1.00 1.08 89 VAL A C 15
ATOM 19690 O O . VAL A 1 75 ? -6.090 -1.809 -5.816 1.00 1.13 89 VAL A O 15
ATOM 19703 N N . HIS A 1 76 ? -5.025 -2.751 -7.534 1.00 1.06 90 HIS A N 15
ATOM 19704 C CA . HIS A 1 76 ? -4.999 -1.574 -8.417 1.00 1.12 90 HIS A CA 15
ATOM 19705 C C . HIS A 1 76 ? -6.365 -1.265 -9.063 1.00 1.24 90 HIS A C 15
ATOM 19706 O O . HIS A 1 76 ? -6.653 -0.112 -9.385 1.00 1.40 90 HIS A O 15
ATOM 19720 N N . ALA A 1 77 ? -7.208 -2.276 -9.291 1.00 1.23 91 ALA A N 15
ATOM 19721 C CA . ALA A 1 77 ? -8.579 -2.096 -9.764 1.00 1.36 91 ALA A CA 15
ATOM 19722 C C . ALA A 1 77 ? -9.620 -1.943 -8.645 1.00 1.41 91 ALA A C 15
ATOM 19723 O O . ALA A 1 77 ? -10.536 -1.126 -8.772 1.00 1.55 91 ALA A O 15
ATOM 19730 N N . ALA A 1 78 ? -9.509 -2.739 -7.579 1.00 1.36 92 ALA A N 15
ATOM 19731 C CA . ALA A 1 78 ? -10.461 -2.782 -6.470 1.00 1.44 92 ALA A CA 15
ATOM 19732 C C . ALA A 1 78 ? -10.111 -1.864 -5.292 1.00 1.47 92 ALA A C 15
ATOM 19733 O O . ALA A 1 78 ? -11.031 -1.361 -4.637 1.00 1.65 92 ALA A O 15
ATOM 19740 N N . LEU A 1 79 ? -8.820 -1.624 -5.011 1.00 1.33 93 LEU A N 15
ATOM 19741 C CA . LEU A 1 79 ? -8.396 -0.808 -3.856 1.00 1.33 93 LEU A CA 15
ATOM 19742 C C . LEU A 1 79 ? -7.742 0.523 -4.242 1.00 1.25 93 LEU A C 15
ATOM 19743 O O . LEU A 1 79 ? -7.314 1.243 -3.339 1.00 1.14 93 LEU A O 15
ATOM 19759 N N . ALA A 1 80 ? -7.690 0.902 -5.526 1.00 1.39 94 ALA A N 15
ATOM 19760 C CA . ALA A 1 80 ? -6.990 2.133 -5.905 1.00 1.38 94 ALA A CA 15
ATOM 19761 C C . ALA A 1 80 ? -7.557 3.412 -5.268 1.00 1.13 94 ALA A C 15
ATOM 19762 O O . ALA A 1 80 ? -6.786 4.349 -5.061 1.00 0.96 94 ALA A O 15
ATOM 19769 N N . GLU A 1 81 ? -8.840 3.458 -4.895 1.00 1.26 95 GLU A N 15
ATOM 19770 C CA . GLU A 1 81 ? -9.424 4.602 -4.179 1.00 1.27 95 GLU A CA 15
ATOM 19771 C C . GLU A 1 81 ? -9.205 4.531 -2.662 1.00 1.28 95 GLU A C 15
ATOM 19772 O O . GLU A 1 81 ? -9.327 5.542 -1.974 1.00 1.43 95 GLU A O 15
ATOM 19784 N N . GLU A 1 82 ? -8.906 3.354 -2.109 1.00 1.25 96 GLU A N 15
ATOM 19785 C CA . GLU A 1 82 ? -8.685 3.107 -0.714 1.00 1.31 96 GLU A CA 15
ATOM 19786 C C . GLU A 1 82 ? -7.219 3.395 -0.344 1.00 1.15 96 GLU A C 15
ATOM 19787 O O . GLU A 1 82 ? -6.955 4.219 0.529 1.00 1.28 96 GLU A O 15
ATOM 19799 N N . LEU A 1 83 ? -6.255 2.826 -1.077 1.00 1.07 97 LEU A N 15
ATOM 19800 C CA . LEU A 1 83 ? -4.872 3.246 -1.121 1.00 0.97 97 LEU A CA 15
ATOM 19801 C C . LEU A 1 83 ? -4.702 4.702 -1.604 1.00 1.08 97 LEU A C 15
ATOM 19802 O O . LEU A 1 83 ? -4.044 5.503 -0.944 1.00 1.38 97 LEU A O 15
ATOM 19818 N N . GLY A 1 84 ? -5.344 5.083 -2.716 1.00 1.13 98 GLY A N 15
ATOM 19819 C CA . GLY A 1 84 ? -5.395 6.455 -3.238 1.00 1.68 98 GLY A CA 15
ATOM 19820 C C . GLY A 1 84 ? -6.420 7.356 -2.552 1.00 2.18 98 GLY A C 15
ATOM 19821 O O . GLY A 1 84 ? -6.985 8.262 -3.169 1.00 2.77 98 GLY A O 15
ATOM 19825 N N . GLY A 1 85 ? -6.676 7.076 -1.281 1.00 2.40 99 GLY A N 15
ATOM 19826 C CA . GLY A 1 85 ? -7.590 7.830 -0.416 1.00 3.31 99 GLY A CA 15
ATOM 19827 C C . GLY A 1 85 ? -6.964 9.171 -0.022 1.00 3.56 99 GLY A C 15
ATOM 19828 O O . GLY A 1 85 ? -7.422 10.220 -0.482 1.00 3.98 99 GLY A O 15
ATOM 19832 N N . PRO A 1 86 ? -5.842 9.155 0.722 1.00 3.34 100 PRO A N 15
ATOM 19833 C CA . PRO A 1 86 ? -5.070 10.350 1.054 1.00 3.48 100 PRO A CA 15
ATOM 19834 C C . PRO A 1 86 ? -3.924 10.649 0.061 1.00 3.02 100 PRO A C 15
ATOM 19835 O O . PRO A 1 86 ? -3.129 11.564 0.305 1.00 3.13 100 PRO A O 15
ATOM 19846 N N . VAL A 1 87 ? -3.809 9.885 -1.040 1.00 2.58 101 VAL A N 15
ATOM 19847 C CA . VAL A 1 87 ? -2.667 9.875 -1.983 1.00 2.21 101 VAL A CA 15
ATOM 19848 C C . VAL A 1 87 ? -3.115 10.009 -3.451 1.00 2.39 101 VAL A C 15
ATOM 19849 O O . VAL A 1 87 ? -4.110 9.400 -3.841 1.00 2.72 101 VAL A O 15
ATOM 19862 N N . HIS A 1 88 ? -2.376 10.754 -4.285 1.00 2.28 102 HIS A N 15
ATOM 19863 C CA . HIS A 1 88 ? -2.631 10.870 -5.736 1.00 2.51 102 HIS A CA 15
ATOM 19864 C C . HIS A 1 88 ? -1.993 9.728 -6.543 1.00 2.55 102 HIS A C 15
ATOM 19865 O O . HIS A 1 88 ? -2.663 9.106 -7.378 1.00 3.11 102 HIS A O 15
ATOM 19879 N N . ALA A 1 89 ? -0.719 9.427 -6.271 1.00 2.01 103 ALA A N 15
ATOM 19880 C CA . ALA A 1 89 ? 0.039 8.344 -6.895 1.00 1.92 103 ALA A CA 15
ATOM 19881 C C . ALA A 1 89 ? 0.817 7.537 -5.859 1.00 1.46 103 ALA A C 15
ATOM 19882 O O . ALA A 1 89 ? 1.394 8.074 -4.916 1.00 1.14 103 ALA A O 15
ATOM 19889 N N . LEU A 1 90 ? 0.859 6.230 -6.051 1.00 1.48 104 LEU A N 15
ATOM 19890 C CA . LEU A 1 90 ? 1.603 5.315 -5.218 1.00 1.12 104 LEU A CA 15
ATOM 19891 C C . LEU A 1 90 ? 1.976 4.000 -5.899 1.00 1.12 104 LEU A C 15
ATOM 19892 O O . LEU A 1 90 ? 1.335 3.593 -6.874 1.00 1.41 104 LEU A O 15
ATOM 19908 N N . ALA A 1 91 ? 3.007 3.347 -5.358 1.00 0.84 105 ALA A N 15
ATOM 19909 C CA . ALA A 1 91 ? 3.412 2.006 -5.784 1.00 0.77 105 ALA A CA 15
ATOM 19910 C C . ALA A 1 91 ? 3.550 1.013 -4.613 1.00 0.57 105 ALA A C 15
ATOM 19911 O O . ALA A 1 91 ? 4.034 1.368 -3.531 1.00 0.54 105 ALA A O 15
ATOM 19918 N N . ILE A 1 92 ? 3.111 -0.232 -4.837 1.00 0.54 106 ILE A N 15
ATOM 19919 C CA . ILE A 1 92 ? 3.075 -1.319 -3.850 1.00 0.50 106 ILE A CA 15
ATOM 19920 C C . ILE A 1 92 ? 4.067 -2.441 -4.160 1.00 0.51 106 ILE A C 15
ATOM 19921 O O . ILE A 1 92 ? 4.398 -2.709 -5.318 1.00 0.58 106 ILE A O 15
ATOM 19937 N N . GLN A 1 93 ? 4.421 -3.190 -3.117 1.00 0.55 107 GLN A N 15
ATOM 19938 C CA . GLN A 1 93 ? 4.862 -4.584 -3.219 1.00 0.61 107 GLN A CA 15
ATOM 19939 C C . GLN A 1 93 ? 3.983 -5.464 -2.310 1.00 0.66 107 GLN A C 15
ATOM 19940 O O . GLN A 1 93 ? 4.061 -5.346 -1.086 1.00 0.85 107 GLN A O 15
ATOM 19954 N N . ALA A 1 94 ? 3.126 -6.317 -2.897 1.00 0.63 108 ALA A N 15
ATOM 19955 C CA . ALA A 1 94 ? 2.122 -7.113 -2.174 1.00 0.62 108 ALA A CA 15
ATOM 19956 C C . ALA A 1 94 ? 2.555 -8.579 -1.962 1.00 0.63 108 ALA A C 15
ATOM 19957 O O . ALA A 1 94 ? 2.744 -9.320 -2.930 1.00 0.78 108 ALA A O 15
ATOM 19964 N N . ARG A 1 95 ? 2.756 -8.994 -0.703 1.00 0.63 109 ARG A N 15
ATOM 19965 C CA . ARG A 1 95 ? 3.386 -10.274 -0.293 1.00 0.62 109 ARG A CA 15
ATOM 19966 C C . ARG A 1 95 ? 2.555 -11.033 0.769 1.00 0.56 109 ARG A C 15
ATOM 19967 O O . ARG A 1 95 ? 1.477 -10.587 1.171 1.00 0.60 109 ARG A O 15
ATOM 19988 N N . THR A 1 96 ? 3.035 -12.191 1.242 1.00 0.60 110 THR A N 15
ATOM 19989 C CA . THR A 1 96 ? 2.270 -13.091 2.122 1.00 0.59 110 THR A CA 15
ATOM 19990 C C . THR A 1 96 ? 2.992 -13.401 3.452 1.00 0.55 110 THR A C 15
ATOM 19991 O O . THR A 1 96 ? 4.231 -13.329 3.560 1.00 0.56 110 THR A O 15
ATOM 20002 N N . PRO A 1 97 ? 2.226 -13.667 4.527 1.00 0.64 111 PRO A N 15
ATOM 20003 C CA . PRO A 1 97 ? 2.787 -13.647 5.866 1.00 0.73 111 PRO A CA 15
ATOM 20004 C C . PRO A 1 97 ? 3.749 -14.798 6.124 1.00 0.90 111 PRO A C 15
ATOM 20005 O O . PRO A 1 97 ? 4.805 -14.517 6.666 1.00 1.03 111 PRO A O 15
ATOM 20016 N N . ALA A 1 98 ? 3.504 -16.040 5.693 1.00 1.02 112 ALA A N 15
ATOM 20017 C CA . ALA A 1 98 ? 4.454 -17.119 5.993 1.00 1.24 112 ALA A CA 15
ATOM 20018 C C . ALA A 1 98 ? 5.851 -16.866 5.381 1.00 1.23 112 ALA A C 15
ATOM 20019 O O . ALA A 1 98 ? 6.859 -17.092 6.056 1.00 1.50 112 ALA A O 15
ATOM 20026 N N . GLN A 1 99 ? 5.939 -16.284 4.172 1.00 1.05 113 GLN A N 15
ATOM 20027 C CA . GLN A 1 99 ? 7.238 -15.879 3.622 1.00 1.14 113 GLN A CA 15
ATOM 20028 C C . GLN A 1 99 ? 7.821 -14.659 4.361 1.00 1.11 113 GLN A C 15
ATOM 20029 O O . GLN A 1 99 ? 9.040 -14.602 4.568 1.00 1.24 113 GLN A O 15
ATOM 20043 N N . TRP A 1 100 ? 6.988 -13.713 4.840 1.00 0.99 114 TRP A N 15
ATOM 20044 C CA . TRP A 1 100 ? 7.511 -12.704 5.774 1.00 1.06 114 TRP A CA 15
ATOM 20045 C C . TRP A 1 100 ? 8.050 -13.326 7.077 1.00 1.27 114 TRP A C 15
ATOM 20046 O O . TRP A 1 100 ? 9.087 -12.911 7.590 1.00 1.46 114 TRP A O 15
ATOM 20067 N N . ARG A 1 101 ? 7.375 -14.335 7.626 1.00 1.32 115 ARG A N 15
ATOM 20068 C CA . ARG A 1 101 ? 7.679 -14.900 8.955 1.00 1.64 115 ARG A CA 15
ATOM 20069 C C . ARG A 1 101 ? 8.966 -15.724 8.948 1.00 2.00 115 ARG A C 15
ATOM 20070 O O . ARG A 1 101 ? 9.739 -15.656 9.906 1.00 2.20 115 ARG A O 15
ATOM 20091 N N . GLU A 1 102 ? 9.228 -16.438 7.853 1.00 2.10 116 GLU A N 15
ATOM 20092 C CA . GLU A 1 102 ? 10.447 -17.234 7.666 1.00 2.48 116 GLU A CA 15
ATOM 20093 C C . GLU A 1 102 ? 11.634 -16.434 7.094 1.00 2.53 116 GLU A C 15
ATOM 20094 O O . GLU A 1 102 ? 12.770 -16.703 7.492 1.00 2.83 116 GLU A O 15
ATOM 20106 N N . ASN A 1 103 ? 11.409 -15.473 6.181 1.00 2.40 117 ASN A N 15
ATOM 20107 C CA . ASN A 1 103 ? 12.494 -14.823 5.421 1.00 2.57 117 ASN A CA 15
ATOM 20108 C C . ASN A 1 103 ? 12.321 -13.292 5.214 1.00 2.62 117 ASN A C 15
ATOM 20109 O O . ASN A 1 103 ? 13.006 -12.700 4.379 1.00 2.74 117 ASN A O 15
ATOM 20120 N N . SER A 1 104 ? 11.364 -12.643 5.898 1.00 3.15 118 SER A N 15
ATOM 20121 C CA . SER A 1 104 ? 10.941 -11.234 5.681 1.00 3.90 118 SER A CA 15
ATOM 20122 C C . SER A 1 104 ? 10.695 -10.883 4.200 1.00 3.90 118 SER A C 15
ATOM 20123 O O . SER A 1 104 ? 10.890 -9.747 3.768 1.00 4.45 118 SER A O 15
ATOM 20131 N N . PRO A 1 17 ? -1.077 12.174 8.953 1.00 1.35 31 PRO A N 16
ATOM 20132 C CA . PRO A 1 17 ? -0.419 11.917 7.673 1.00 1.21 31 PRO A CA 16
ATOM 20133 C C . PRO A 1 17 ? -0.999 10.695 6.958 1.00 1.08 31 PRO A C 16
ATOM 20134 O O . PRO A 1 17 ? -1.372 9.705 7.594 1.00 1.09 31 PRO A O 16
ATOM 20145 N N . VAL A 1 18 ? -1.023 10.748 5.626 1.00 1.06 32 VAL A N 16
ATOM 20146 C CA . VAL A 1 18 ? -1.721 9.782 4.751 1.00 1.05 32 VAL A CA 16
ATOM 20147 C C . VAL A 1 18 ? -1.313 8.323 4.966 1.00 0.89 32 VAL A C 16
ATOM 20148 O O . VAL A 1 18 ? -2.083 7.391 4.757 1.00 0.91 32 VAL A O 16
ATOM 20161 N N . GLU A 1 19 ? -0.077 8.121 5.388 1.00 0.79 33 GLU A N 16
ATOM 20162 C CA . GLU A 1 19 ? 0.569 6.806 5.469 1.00 0.71 33 GLU A CA 16
ATOM 20163 C C . GLU A 1 19 ? 0.245 6.083 6.777 1.00 0.75 33 GLU A C 16
ATOM 20164 O O . GLU A 1 19 ? -0.133 4.913 6.792 1.00 0.71 33 GLU A O 16
ATOM 20176 N N . ALA A 1 20 ? 0.243 6.852 7.859 1.00 0.98 34 ALA A N 16
ATOM 20177 C CA . ALA A 1 20 ? -0.381 6.465 9.124 1.00 1.15 34 ALA A CA 16
ATOM 20178 C C . ALA A 1 20 ? -1.900 6.234 8.959 1.00 1.17 34 ALA A C 16
ATOM 20179 O O . ALA A 1 20 ? -2.440 5.223 9.423 1.00 1.25 34 ALA A O 16
ATOM 20186 N N . ALA A 1 21 ? -2.577 7.129 8.230 1.00 1.17 35 ALA A N 16
ATOM 20187 C CA . ALA A 1 21 ? -3.997 6.998 7.930 1.00 1.32 35 ALA A CA 16
ATOM 20188 C C . ALA A 1 21 ? -4.313 5.712 7.151 1.00 1.17 35 ALA A C 16
ATOM 20189 O O . ALA A 1 21 ? -5.239 4.999 7.531 1.00 1.25 35 ALA A O 16
ATOM 20196 N N . ILE A 1 22 ? -3.538 5.362 6.115 1.00 0.99 36 ILE A N 16
ATOM 20197 C CA . ILE A 1 22 ? -3.785 4.151 5.317 1.00 0.92 36 ILE A CA 16
ATOM 20198 C C . ILE A 1 22 ? -3.420 2.874 6.068 1.00 0.74 36 ILE A C 16
ATOM 20199 O O . ILE A 1 22 ? -4.178 1.916 5.992 1.00 0.77 36 ILE A O 16
ATOM 20215 N N . ARG A 1 23 ? -2.336 2.864 6.860 1.00 0.72 37 ARG A N 16
ATOM 20216 C CA . ARG A 1 23 ? -2.068 1.781 7.837 1.00 0.80 37 ARG A CA 16
ATOM 20217 C C . ARG A 1 23 ? -3.319 1.500 8.675 1.00 0.89 37 ARG A C 16
ATOM 20218 O O . ARG A 1 23 ? -3.842 0.388 8.646 1.00 0.83 37 ARG A O 16
ATOM 20239 N N . THR A 1 24 ? -3.844 2.533 9.337 1.00 1.09 38 THR A N 16
ATOM 20240 C CA . THR A 1 24 ? -5.083 2.425 10.142 1.00 1.27 38 THR A CA 16
ATOM 20241 C C . THR A 1 24 ? -6.324 2.014 9.323 1.00 1.23 38 THR A C 16
ATOM 20242 O O . THR A 1 24 ? -7.035 1.081 9.705 1.00 1.26 38 THR A O 16
ATOM 20253 N N . LYS A 1 25 ? -6.593 2.643 8.171 1.00 1.21 39 LYS A N 16
ATOM 20254 C CA . LYS A 1 25 ? -7.754 2.301 7.326 1.00 1.32 39 LYS A CA 16
ATOM 20255 C C . LYS A 1 25 ? -7.691 0.854 6.823 1.00 1.25 39 LYS A C 16
ATOM 20256 O O . LYS A 1 25 ? -8.726 0.190 6.777 1.00 1.40 39 LYS A O 16
ATOM 20275 N N . LEU A 1 26 ? -6.512 0.346 6.469 1.00 1.06 40 LEU A N 16
ATOM 20276 C CA . LEU A 1 26 ? -6.355 -0.990 5.891 1.00 0.96 40 LEU A CA 16
ATOM 20277 C C . LEU A 1 26 ? -6.315 -2.096 6.967 1.00 0.89 40 LEU A C 16
ATOM 20278 O O . LEU A 1 26 ? -6.817 -3.196 6.712 1.00 0.92 40 LEU A O 16
ATOM 20294 N N . GLU A 1 27 ? -5.864 -1.785 8.193 1.00 0.89 41 GLU A N 16
ATOM 20295 C CA . GLU A 1 27 ? -6.164 -2.546 9.412 1.00 0.97 41 GLU A CA 16
ATOM 20296 C C . GLU A 1 27 ? -7.674 -2.729 9.607 1.00 1.11 41 GLU A C 16
ATOM 20297 O O . GLU A 1 27 ? -8.161 -3.851 9.772 1.00 1.10 41 GLU A O 16
ATOM 20309 N N . GLU A 1 28 ? -8.422 -1.626 9.513 1.00 1.31 42 GLU A N 16
ATOM 20310 C CA . GLU A 1 28 ? -9.865 -1.591 9.566 1.00 1.53 42 GLU A CA 16
ATOM 20311 C C . GLU A 1 28 ? -10.564 -2.248 8.346 1.00 1.54 42 GLU A C 16
ATOM 20312 O O . GLU A 1 28 ? -11.727 -2.651 8.474 1.00 1.78 42 GLU A O 16
ATOM 20324 N N . ALA A 1 29 ? -9.888 -2.358 7.189 1.00 1.43 43 ALA A N 16
ATOM 20325 C CA . ALA A 1 29 ? -10.455 -2.846 5.919 1.00 1.50 43 ALA A CA 16
ATOM 20326 C C . ALA A 1 29 ? -10.277 -4.339 5.571 1.00 1.33 43 ALA A C 16
ATOM 20327 O O . ALA A 1 29 ? -11.259 -4.972 5.174 1.00 1.49 43 ALA A O 16
ATOM 20334 N N . LEU A 1 30 ? -9.047 -4.888 5.577 1.00 1.06 44 LEU A N 16
ATOM 20335 C CA . LEU A 1 30 ? -8.764 -6.182 4.921 1.00 1.13 44 LEU A CA 16
ATOM 20336 C C . LEU A 1 30 ? -8.420 -7.308 5.889 1.00 1.34 44 LEU A C 16
ATOM 20337 O O . LEU A 1 30 ? -8.447 -8.467 5.501 1.00 1.84 44 LEU A O 16
ATOM 20353 N N . SER A 1 31 ? -8.067 -6.951 7.118 1.00 1.26 45 SER A N 16
ATOM 20354 C CA . SER A 1 31 ? -7.387 -7.823 8.079 1.00 1.53 45 SER A CA 16
ATOM 20355 C C . SER A 1 31 ? -5.962 -8.208 7.601 1.00 1.41 45 SER A C 16
ATOM 20356 O O . SER A 1 31 ? -5.748 -9.231 6.944 1.00 1.77 45 SER A O 16
ATOM 20364 N N . PRO A 1 32 ? -4.963 -7.347 7.871 1.00 1.22 46 PRO A N 16
ATOM 20365 C CA . PRO A 1 32 ? -3.545 -7.589 7.589 1.00 1.06 46 PRO A CA 16
ATOM 20366 C C . PRO A 1 32 ? -2.872 -8.787 8.280 1.00 1.35 46 PRO A C 16
ATOM 20367 O O . PRO A 1 32 ? -3.365 -9.341 9.258 1.00 2.03 46 PRO A O 16
ATOM 20378 N N . GLU A 1 33 ? -1.641 -9.094 7.858 1.00 1.00 47 GLU A N 16
ATOM 20379 C CA . GLU A 1 33 ? -0.562 -9.365 8.799 1.00 0.93 47 GLU A CA 16
ATOM 20380 C C . GLU A 1 33 ? 0.183 -8.070 9.161 1.00 1.06 47 GLU A C 16
ATOM 20381 O O . GLU A 1 33 ? 0.345 -7.772 10.340 1.00 1.36 47 GLU A O 16
ATOM 20393 N N . VAL A 1 34 ? 0.669 -7.318 8.163 1.00 0.92 48 VAL A N 16
ATOM 20394 C CA . VAL A 1 34 ? 1.859 -6.447 8.279 1.00 0.86 48 VAL A CA 16
ATOM 20395 C C . VAL A 1 34 ? 1.853 -5.402 7.150 1.00 0.87 48 VAL A C 16
ATOM 20396 O O . VAL A 1 34 ? 1.411 -5.702 6.038 1.00 1.35 48 VAL A O 16
ATOM 20409 N N . LEU A 1 35 ? 2.310 -4.174 7.414 1.00 0.74 49 LEU A N 16
ATOM 20410 C CA . LEU A 1 35 ? 2.421 -3.089 6.425 1.00 0.76 49 LEU A CA 16
ATOM 20411 C C . LEU A 1 35 ? 3.627 -2.186 6.733 1.00 0.77 49 LEU A C 16
ATOM 20412 O O . LEU A 1 35 ? 3.696 -1.625 7.829 1.00 1.00 49 LEU A O 16
ATOM 20428 N N . GLU A 1 36 ? 4.509 -1.951 5.756 1.00 0.68 50 GLU A N 16
ATOM 20429 C CA . GLU A 1 36 ? 5.655 -1.048 5.890 1.00 0.67 50 GLU A CA 16
ATOM 20430 C C . GLU A 1 36 ? 5.772 -0.163 4.654 1.00 0.62 50 GLU A C 16
ATOM 20431 O O . GLU A 1 36 ? 5.867 -0.625 3.518 1.00 0.68 50 GLU A O 16
ATOM 20443 N N . LEU A 1 37 ? 5.698 1.137 4.864 1.00 0.62 51 LEU A N 16
ATOM 20444 C CA . LEU A 1 37 ? 5.459 2.110 3.801 1.00 0.58 51 LEU A CA 16
ATOM 20445 C C . LEU A 1 37 ? 6.113 3.473 4.054 1.00 0.67 51 LEU A C 16
ATOM 20446 O O . LEU A 1 37 ? 6.505 3.793 5.181 1.00 0.81 51 LEU A O 16
ATOM 20462 N N . ARG A 1 38 ? 6.204 4.293 3.003 1.00 0.67 52 ARG A N 16
ATOM 20463 C CA . ARG A 1 38 ? 6.825 5.617 3.042 1.00 0.76 52 ARG A CA 16
ATOM 20464 C C . ARG A 1 38 ? 6.312 6.483 1.898 1.00 0.67 52 ARG A C 16
ATOM 20465 O O . ARG A 1 38 ? 6.369 6.080 0.736 1.00 0.62 52 ARG A O 16
ATOM 20486 N N . ASN A 1 39 ? 5.849 7.694 2.198 1.00 0.91 53 ASN A N 16
ATOM 20487 C CA . ASN A 1 39 ? 5.640 8.711 1.166 1.00 0.81 53 ASN A CA 16
ATOM 20488 C C . ASN A 1 39 ? 6.939 9.507 0.921 1.00 0.98 53 ASN A C 16
ATOM 20489 O O . ASN A 1 39 ? 7.585 9.967 1.868 1.00 1.46 53 ASN A O 16
ATOM 20500 N N . GLU A 1 40 ? 7.322 9.650 -0.350 1.00 0.89 54 GLU A N 16
ATOM 20501 C CA . GLU A 1 40 ? 8.625 10.161 -0.818 1.00 1.25 54 GLU A CA 16
ATOM 20502 C C . GLU A 1 40 ? 8.575 11.592 -1.388 1.00 1.06 54 GLU A C 16
ATOM 20503 O O . GLU A 1 40 ? 9.589 12.113 -1.857 1.00 1.12 54 GLU A O 16
ATOM 20515 N N . SER A 1 41 ? 7.392 12.215 -1.382 1.00 0.85 55 SER A N 16
ATOM 20516 C CA . SER A 1 41 ? 7.093 13.535 -1.956 1.00 0.74 55 SER A CA 16
ATOM 20517 C C . SER A 1 41 ? 7.940 14.719 -1.467 1.00 0.89 55 SER A C 16
ATOM 20518 O O . SER A 1 41 ? 7.934 15.781 -2.086 1.00 1.04 55 SER A O 16
ATOM 20526 N N . GLY A 1 42 ? 8.743 14.528 -0.423 1.00 1.00 56 GLY A N 16
ATOM 20527 C CA . GLY A 1 42 ? 9.802 15.461 -0.014 1.00 1.17 56 GLY A CA 16
ATOM 20528 C C . GLY A 1 42 ? 10.936 15.603 -1.043 1.00 1.25 56 GLY A C 16
ATOM 20529 O O . GLY A 1 42 ? 11.651 16.607 -1.025 1.00 1.43 56 GLY A O 16
ATOM 20533 N N . GLY A 1 43 ? 11.042 14.693 -2.016 1.00 1.20 57 GLY A N 16
ATOM 20534 C CA . GLY A 1 43 ? 11.937 14.811 -3.177 1.00 1.38 57 GLY A CA 16
ATOM 20535 C C . GLY A 1 43 ? 11.401 15.661 -4.340 1.00 1.46 57 GLY A C 16
ATOM 20536 O O . GLY A 1 43 ? 12.031 15.685 -5.400 1.00 2.32 57 GLY A O 16
ATOM 20540 N N . HIS A 1 44 ? 10.239 16.312 -4.182 1.00 1.31 58 HIS A N 16
ATOM 20541 C CA . HIS A 1 44 ? 9.467 16.922 -5.276 1.00 1.27 58 HIS A CA 16
ATOM 20542 C C . HIS A 1 44 ? 9.070 18.378 -4.989 1.00 1.37 58 HIS A C 16
ATOM 20543 O O . HIS A 1 44 ? 9.008 18.817 -3.833 1.00 1.92 58 HIS A O 16
ATOM 20557 N N . ALA A 1 45 ? 8.806 19.142 -6.053 1.00 1.74 59 ALA A N 16
ATOM 20558 C CA . ALA A 1 45 ? 8.252 20.491 -5.981 1.00 2.04 59 ALA A CA 16
ATOM 20559 C C . ALA A 1 45 ? 6.747 20.377 -5.713 1.00 1.90 59 ALA A C 16
ATOM 20560 O O . ALA A 1 45 ? 5.961 20.079 -6.619 1.00 2.72 59 ALA A O 16
ATOM 20567 N N . VAL A 1 46 ? 6.357 20.511 -4.447 1.00 1.58 60 VAL A N 16
ATOM 20568 C CA . VAL A 1 46 ? 4.981 20.327 -3.958 1.00 1.35 60 VAL A CA 16
ATOM 20569 C C . VAL A 1 46 ? 4.701 21.317 -2.812 1.00 1.48 60 VAL A C 16
ATOM 20570 O O . VAL A 1 46 ? 5.647 21.691 -2.104 1.00 1.68 60 VAL A O 16
ATOM 20583 N N . PRO A 1 47 ? 3.451 21.765 -2.586 1.00 1.54 61 PRO A N 16
ATOM 20584 C CA . PRO A 1 47 ? 3.117 22.641 -1.456 1.00 1.73 61 PRO A CA 16
ATOM 20585 C C . PRO A 1 47 ? 3.511 22.019 -0.103 1.00 1.67 61 PRO A C 16
ATOM 20586 O O . PRO A 1 47 ? 3.353 20.807 0.060 1.00 1.56 61 PRO A O 16
ATOM 20597 N N . PRO A 1 48 ? 4.031 22.784 0.872 1.00 1.85 62 PRO A N 16
ATOM 20598 C CA . PRO A 1 48 ? 4.593 22.222 2.102 1.00 2.00 62 PRO A CA 16
ATOM 20599 C C . PRO A 1 48 ? 3.514 21.537 2.954 1.00 2.05 62 PRO A C 16
ATOM 20600 O O . PRO A 1 48 ? 2.523 22.151 3.358 1.00 2.29 62 PRO A O 16
ATOM 20611 N N . GLY A 1 49 ? 3.686 20.241 3.215 1.00 2.09 63 GLY A N 16
ATOM 20612 C CA . GLY A 1 49 ? 2.664 19.375 3.810 1.00 2.20 63 GLY A CA 16
ATOM 20613 C C . GLY A 1 49 ? 1.855 18.544 2.805 1.00 1.82 63 GLY A C 16
ATOM 20614 O O . GLY A 1 49 ? 0.917 17.847 3.203 1.00 1.89 63 GLY A O 16
ATOM 20618 N N . SER A 1 50 ? 2.201 18.602 1.517 1.00 1.50 64 SER A N 16
ATOM 20619 C CA . SER A 1 50 ? 1.706 17.703 0.481 1.00 1.22 64 SER A CA 16
ATOM 20620 C C . SER A 1 50 ? 2.367 16.329 0.582 1.00 1.05 64 SER A C 16
ATOM 20621 O O . SER A 1 50 ? 3.488 16.167 1.070 1.00 1.38 64 SER A O 16
ATOM 20629 N N . GLU A 1 51 ? 1.630 15.339 0.107 1.00 0.87 65 GLU A N 16
ATOM 20630 C CA . GLU A 1 51 ? 1.911 13.908 0.230 1.00 0.81 65 GLU A CA 16
ATOM 20631 C C . GLU A 1 51 ? 1.537 13.217 -1.097 1.00 0.76 65 GLU A C 16
ATOM 20632 O O . GLU A 1 51 ? 0.601 12.420 -1.164 1.00 0.96 65 GLU A O 16
ATOM 20644 N N . THR A 1 52 ? 2.195 13.595 -2.198 1.00 0.67 66 THR A N 16
ATOM 20645 C CA . THR A 1 52 ? 1.763 13.272 -3.573 1.00 0.73 66 THR A CA 16
ATOM 20646 C C . THR A 1 52 ? 2.259 11.906 -4.064 1.00 0.69 66 THR A C 16
ATOM 20647 O O . THR A 1 52 ? 1.859 11.439 -5.130 1.00 0.91 66 THR A O 16
ATOM 20658 N N . HIS A 1 53 ? 3.200 11.304 -3.337 1.00 0.54 67 HIS A N 16
ATOM 20659 C CA . HIS A 1 53 ? 4.189 10.389 -3.899 1.00 0.57 67 HIS A CA 16
ATOM 20660 C C . HIS A 1 53 ? 4.478 9.244 -2.931 1.00 0.49 67 HIS A C 16
ATOM 20661 O O . HIS A 1 53 ? 4.871 9.518 -1.797 1.00 0.47 67 HIS A O 16
ATOM 20675 N N . PHE A 1 54 ? 4.320 7.984 -3.347 1.00 0.61 68 PHE A N 16
ATOM 20676 C CA . PHE A 1 54 ? 4.159 6.889 -2.382 1.00 0.61 68 PHE A CA 16
ATOM 20677 C C . PHE A 1 54 ? 4.913 5.588 -2.732 1.00 0.71 68 PHE A C 16
ATOM 20678 O O . PHE A 1 54 ? 5.054 5.227 -3.903 1.00 0.97 68 PHE A O 16
ATOM 20695 N N . ARG A 1 55 ? 5.358 4.856 -1.704 1.00 0.62 69 ARG A N 16
ATOM 20696 C CA . ARG A 1 55 ? 5.851 3.468 -1.757 1.00 0.60 69 ARG A CA 16
ATOM 20697 C C . ARG A 1 55 ? 5.219 2.674 -0.606 1.00 0.51 69 ARG A C 16
ATOM 20698 O O . ARG A 1 55 ? 5.234 3.147 0.531 1.00 0.55 69 ARG A O 16
ATOM 20719 N N . VAL A 1 56 ? 4.654 1.493 -0.877 1.00 0.52 70 VAL A N 16
ATOM 20720 C CA . VAL A 1 56 ? 3.991 0.647 0.138 1.00 0.49 70 VAL A CA 16
ATOM 20721 C C . VAL A 1 56 ? 4.369 -0.825 -0.008 1.00 0.49 70 VAL A C 16
ATOM 20722 O O . VAL A 1 56 ? 4.250 -1.399 -1.090 1.00 0.56 70 VAL A O 16
ATOM 20735 N N . ALA A 1 57 ? 4.712 -1.457 1.113 1.00 0.50 71 ALA A N 16
ATOM 20736 C CA . ALA A 1 57 ? 4.772 -2.915 1.237 1.00 0.51 71 ALA A CA 16
ATOM 20737 C C . ALA A 1 57 ? 3.586 -3.392 2.087 1.00 0.57 71 ALA A C 16
ATOM 20738 O O . ALA A 1 57 ? 3.363 -2.865 3.180 1.00 0.63 71 ALA A O 16
ATOM 20745 N N . VAL A 1 58 ? 2.825 -4.374 1.597 1.00 0.59 72 VAL A N 16
ATOM 20746 C CA . VAL A 1 58 ? 1.659 -4.934 2.301 1.00 0.59 72 VAL A CA 16
ATOM 20747 C C . VAL A 1 58 ? 1.720 -6.459 2.377 1.00 0.55 72 VAL A C 16
ATOM 20748 O O . VAL A 1 58 ? 2.066 -7.133 1.405 1.00 0.62 72 VAL A O 16
ATOM 20761 N N . VAL A 1 59 ? 1.365 -7.018 3.533 1.00 0.55 73 VAL A N 16
ATOM 20762 C CA . VAL A 1 59 ? 1.459 -8.454 3.817 1.00 0.51 73 VAL A CA 16
ATOM 20763 C C . VAL A 1 59 ? 0.179 -8.938 4.491 1.00 0.55 73 VAL A C 16
ATOM 20764 O O . VAL A 1 59 ? -0.248 -8.353 5.492 1.00 0.67 73 VAL A O 16
ATOM 20777 N N . SER A 1 60 ? -0.427 -10.018 3.990 1.00 0.55 74 SER A N 16
ATOM 20778 C CA . SER A 1 60 ? -1.534 -10.690 4.705 1.00 0.62 74 SER A CA 16
ATOM 20779 C C . SER A 1 60 ? -1.732 -12.134 4.245 1.00 0.67 74 SER A C 16
ATOM 20780 O O . SER A 1 60 ? -1.506 -12.460 3.080 1.00 0.68 74 SER A O 16
ATOM 20788 N N . SER A 1 61 ? -2.197 -13.008 5.145 1.00 0.81 75 SER A N 16
ATOM 20789 C CA . SER A 1 61 ? -2.604 -14.378 4.789 1.00 0.96 75 SER A CA 16
ATOM 20790 C C . SER A 1 61 ? -3.861 -14.410 3.905 1.00 1.06 75 SER A C 16
ATOM 20791 O O . SER A 1 61 ? -4.118 -15.397 3.214 1.00 1.19 75 SER A O 16
ATOM 20799 N N . ARG A 1 62 ? -4.600 -13.291 3.833 1.00 1.10 76 ARG A N 16
ATOM 20800 C CA . ARG A 1 62 ? -5.720 -13.069 2.902 1.00 1.21 76 ARG A CA 16
ATOM 20801 C C . ARG A 1 62 ? -5.307 -13.113 1.418 1.00 1.19 76 ARG A C 16
ATOM 20802 O O . ARG A 1 62 ? -6.170 -13.241 0.546 1.00 1.31 76 ARG A O 16
ATOM 20823 N N . PHE A 1 63 ? -4.004 -13.029 1.128 1.00 1.11 77 PHE A N 16
ATOM 20824 C CA . PHE A 1 63 ? -3.401 -13.045 -0.205 1.00 1.16 77 PHE A CA 16
ATOM 20825 C C . PHE A 1 63 ? -2.808 -14.415 -0.613 1.00 1.21 77 PHE A C 16
ATOM 20826 O O . PHE A 1 63 ? -1.959 -14.472 -1.501 1.00 1.26 77 PHE A O 16
ATOM 20843 N N . GLU A 1 64 ? -3.175 -15.527 0.033 1.00 1.27 78 GLU A N 16
ATOM 20844 C CA . GLU A 1 64 ? -2.551 -16.828 -0.236 1.00 1.33 78 GLU A CA 16
ATOM 20845 C C . GLU A 1 64 ? -2.982 -17.498 -1.559 1.00 1.39 78 GLU A C 16
ATOM 20846 O O . GLU A 1 64 ? -4.161 -17.524 -1.927 1.00 1.58 78 GLU A O 16
ATOM 20858 N N . GLY A 1 65 ? -2.011 -18.071 -2.275 1.00 1.56 79 GLY A N 16
ATOM 20859 C CA . GLY A 1 65 ? -2.197 -18.976 -3.419 1.00 2.00 79 GLY A CA 16
ATOM 20860 C C . GLY A 1 65 ? -2.565 -18.332 -4.762 1.00 1.80 79 GLY A C 16
ATOM 20861 O O . GLY A 1 65 ? -2.564 -19.024 -5.784 1.00 2.51 79 GLY A O 16
ATOM 20865 N N . LEU A 1 66 ? -2.872 -17.036 -4.789 1.00 1.16 80 LEU A N 16
ATOM 20866 C CA . LEU A 1 66 ? -3.175 -16.272 -5.996 1.00 1.12 80 LEU A CA 16
ATOM 20867 C C . LEU A 1 66 ? -1.911 -15.963 -6.830 1.00 0.93 80 LEU A C 16
ATOM 20868 O O . LEU A 1 66 ? -0.779 -16.264 -6.449 1.00 1.10 80 LEU A O 16
ATOM 20884 N N . SER A 1 67 ? -2.113 -15.342 -7.989 1.00 0.92 81 SER A N 16
ATOM 20885 C CA . SER A 1 67 ? -1.045 -14.673 -8.737 1.00 0.96 81 SER A CA 16
ATOM 20886 C C . SER A 1 67 ? -0.763 -13.281 -8.142 1.00 1.01 81 SER A C 16
ATOM 20887 O O . SER A 1 67 ? -1.716 -12.550 -7.849 1.00 0.99 81 SER A O 16
ATOM 20895 N N . PRO A 1 68 ? 0.506 -12.850 -7.985 1.00 1.17 82 PRO A N 16
ATOM 20896 C CA . PRO A 1 68 ? 0.827 -11.484 -7.567 1.00 1.26 82 PRO A CA 16
ATOM 20897 C C . PRO A 1 68 ? 0.225 -10.420 -8.493 1.00 1.14 82 PRO A C 16
ATOM 20898 O O . PRO A 1 68 ? -0.280 -9.415 -7.996 1.00 1.07 82 PRO A O 16
ATOM 20909 N N . LEU A 1 69 ? 0.190 -10.677 -9.809 1.00 1.18 83 LEU A N 16
ATOM 20910 C CA . LEU A 1 69 ? -0.457 -9.816 -10.805 1.00 1.17 83 LEU A CA 16
ATOM 20911 C C . LEU A 1 69 ? -1.980 -9.785 -10.603 1.00 1.09 83 LEU A C 16
ATOM 20912 O O . LEU A 1 69 ? -2.546 -8.699 -10.547 1.00 1.07 83 LEU A O 16
ATOM 20928 N N . GLN A 1 70 ? -2.631 -10.935 -10.385 1.00 1.10 84 GLN A N 16
ATOM 20929 C CA . GLN A 1 70 ? -4.063 -11.025 -10.040 1.00 1.08 84 GLN A CA 16
ATOM 20930 C C . GLN A 1 70 ? -4.391 -10.180 -8.792 1.00 1.03 84 GLN A C 16
ATOM 20931 O O . GLN A 1 70 ? -5.338 -9.395 -8.799 1.00 1.09 84 GLN A O 16
ATOM 20945 N N . ARG A 1 71 ? -3.559 -10.260 -7.745 1.00 0.96 85 ARG A N 16
ATOM 20946 C CA . ARG A 1 71 ? -3.643 -9.433 -6.525 1.00 0.93 85 ARG A CA 16
ATOM 20947 C C . ARG A 1 71 ? -3.512 -7.933 -6.815 1.00 0.96 85 ARG A C 16
ATOM 20948 O O . ARG A 1 71 ? -4.357 -7.142 -6.388 1.00 1.05 85 ARG A O 16
ATOM 20969 N N . HIS A 1 72 ? -2.437 -7.533 -7.486 1.00 0.90 86 HIS A N 16
ATOM 20970 C CA . HIS A 1 72 ? -2.130 -6.148 -7.845 1.00 0.86 86 HIS A CA 16
ATOM 20971 C C . HIS A 1 72 ? -3.256 -5.564 -8.714 1.00 0.92 86 HIS A C 16
ATOM 20972 O O . HIS A 1 72 ? -3.801 -4.518 -8.373 1.00 0.98 86 HIS A O 16
ATOM 20986 N N . ARG A 1 73 ? -3.723 -6.302 -9.729 1.00 0.97 87 ARG A N 16
ATOM 20987 C CA . ARG A 1 73 ? -4.892 -5.957 -10.552 1.00 1.10 87 ARG A CA 16
ATOM 20988 C C . ARG A 1 73 ? -6.160 -5.772 -9.712 1.00 1.12 87 ARG A C 16
ATOM 20989 O O . ARG A 1 73 ? -6.888 -4.806 -9.932 1.00 1.20 87 ARG A O 16
ATOM 21010 N N . LEU A 1 74 ? -6.385 -6.616 -8.699 1.00 1.10 88 LEU A N 16
ATOM 21011 C CA . LEU A 1 74 ? -7.467 -6.424 -7.724 1.00 1.21 88 LEU A CA 16
ATOM 21012 C C . LEU A 1 74 ? -7.309 -5.111 -6.931 1.00 1.17 88 LEU A C 16
ATOM 21013 O O . LEU A 1 74 ? -8.300 -4.411 -6.724 1.00 1.22 88 LEU A O 16
ATOM 21029 N N . VAL A 1 75 ? -6.091 -4.715 -6.529 1.00 1.17 89 VAL A N 16
ATOM 21030 C CA . VAL A 1 75 ? -5.862 -3.373 -5.928 1.00 1.33 89 VAL A CA 16
ATOM 21031 C C . VAL A 1 75 ? -6.170 -2.250 -6.928 1.00 1.39 89 VAL A C 16
ATOM 21032 O O . VAL A 1 75 ? -6.756 -1.237 -6.561 1.00 1.50 89 VAL A O 16
ATOM 21045 N N . HIS A 1 76 ? -5.811 -2.431 -8.196 1.00 1.38 90 HIS A N 16
ATOM 21046 C CA . HIS A 1 76 ? -5.903 -1.410 -9.241 1.00 1.56 90 HIS A CA 16
ATOM 21047 C C . HIS A 1 76 ? -7.352 -1.145 -9.652 1.00 1.56 90 HIS A C 16
ATOM 21048 O O . HIS A 1 76 ? -7.735 0.009 -9.836 1.00 1.67 90 HIS A O 16
ATOM 21062 N N . ALA A 1 77 ? -8.155 -2.198 -9.824 1.00 1.50 91 ALA A N 16
ATOM 21063 C CA . ALA A 1 77 ? -9.555 -2.060 -10.205 1.00 1.59 91 ALA A CA 16
ATOM 21064 C C . ALA A 1 77 ? -10.524 -1.913 -9.032 1.00 1.63 91 ALA A C 16
ATOM 21065 O O . ALA A 1 77 ? -11.505 -1.180 -9.170 1.00 1.83 91 ALA A O 16
ATOM 21072 N N . ALA A 1 78 ? -10.273 -2.545 -7.879 1.00 1.50 92 ALA A N 16
ATOM 21073 C CA . ALA A 1 78 ? -11.122 -2.306 -6.714 1.00 1.56 92 ALA A CA 16
ATOM 21074 C C . ALA A 1 78 ? -10.728 -1.042 -5.974 1.00 1.74 92 ALA A C 16
ATOM 21075 O O . ALA A 1 78 ? -11.597 -0.240 -5.630 1.00 2.08 92 ALA A O 16
ATOM 21082 N N . LEU A 1 79 ? -9.436 -0.855 -5.695 1.00 1.56 93 LEU A N 16
ATOM 21083 C CA . LEU A 1 79 ? -9.036 0.034 -4.601 1.00 1.49 93 LEU A CA 16
ATOM 21084 C C . LEU A 1 79 ? -8.268 1.265 -5.052 1.00 1.33 93 LEU A C 16
ATOM 21085 O O . LEU A 1 79 ? -7.649 1.956 -4.244 1.00 1.24 93 LEU A O 16
ATOM 21101 N N . ALA A 1 80 ? -8.351 1.560 -6.339 1.00 1.41 94 ALA A N 16
ATOM 21102 C CA . ALA A 1 80 ? -7.684 2.759 -6.866 1.00 1.36 94 ALA A CA 16
ATOM 21103 C C . ALA A 1 80 ? -8.073 4.055 -6.130 1.00 1.23 94 ALA A C 16
ATOM 21104 O O . ALA A 1 80 ? -7.202 4.881 -5.876 1.00 1.15 94 ALA A O 16
ATOM 21111 N N . GLU A 1 81 ? -9.320 4.225 -5.687 1.00 1.29 95 GLU A N 16
ATOM 21112 C CA . GLU A 1 81 ? -9.704 5.421 -4.927 1.00 1.30 95 GLU A CA 16
ATOM 21113 C C . GLU A 1 81 ? -9.192 5.416 -3.471 1.00 1.31 95 GLU A C 16
ATOM 21114 O O . GLU A 1 81 ? -9.040 6.476 -2.865 1.00 1.44 95 GLU A O 16
ATOM 21126 N N . GLU A 1 82 ? -8.902 4.249 -2.889 1.00 1.27 96 GLU A N 16
ATOM 21127 C CA . GLU A 1 82 ? -8.526 4.046 -1.510 1.00 1.33 96 GLU A CA 16
ATOM 21128 C C . GLU A 1 82 ? -7.020 4.203 -1.288 1.00 1.27 96 GLU A C 16
ATOM 21129 O O . GLU A 1 82 ? -6.582 4.881 -0.361 1.00 1.45 96 GLU A O 16
ATOM 21141 N N . LEU A 1 83 ? -6.238 3.552 -2.157 1.00 1.07 97 LEU A N 16
ATOM 21142 C CA . LEU A 1 83 ? -4.794 3.587 -2.247 1.00 1.08 97 LEU A CA 16
ATOM 21143 C C . LEU A 1 83 ? -4.288 4.772 -3.075 1.00 1.25 97 LEU A C 16
ATOM 21144 O O . LEU A 1 83 ? -3.263 5.365 -2.747 1.00 1.51 97 LEU A O 16
ATOM 21160 N N . GLY A 1 84 ? -4.980 5.070 -4.179 1.00 1.31 98 GLY A N 16
ATOM 21161 C CA . GLY A 1 84 ? -4.467 5.922 -5.261 1.00 1.75 98 GLY A CA 16
ATOM 21162 C C . GLY A 1 84 ? -5.143 7.289 -5.339 1.00 1.75 98 GLY A C 16
ATOM 21163 O O . GLY A 1 84 ? -4.680 8.167 -6.066 1.00 2.15 98 GLY A O 16
ATOM 21167 N N . GLY A 1 85 ? -6.209 7.490 -4.559 1.00 1.68 99 GLY A N 16
ATOM 21168 C CA . GLY A 1 85 ? -7.036 8.695 -4.569 1.00 2.04 99 GLY A CA 16
ATOM 21169 C C . GLY A 1 85 ? -6.264 9.983 -4.258 1.00 2.12 99 GLY A C 16
ATOM 21170 O O . GLY A 1 85 ? -6.327 10.926 -5.054 1.00 2.35 99 GLY A O 16
ATOM 21174 N N . PRO A 1 86 ? -5.502 10.045 -3.146 1.00 2.02 100 PRO A N 16
ATOM 21175 C CA . PRO A 1 86 ? -4.876 11.286 -2.688 1.00 2.10 100 PRO A CA 16
ATOM 21176 C C . PRO A 1 86 ? -3.460 11.563 -3.245 1.00 1.93 100 PRO A C 16
ATOM 21177 O O . PRO A 1 86 ? -2.889 12.622 -2.970 1.00 2.05 100 PRO A O 16
ATOM 21188 N N . VAL A 1 87 ? -2.874 10.632 -4.006 1.00 1.75 101 VAL A N 16
ATOM 21189 C CA . VAL A 1 87 ? -1.515 10.612 -4.549 1.00 1.64 101 VAL A CA 16
ATOM 21190 C C . VAL A 1 87 ? -1.535 10.723 -6.075 1.00 1.73 101 VAL A C 16
ATOM 21191 O O . VAL A 1 87 ? -2.498 10.339 -6.737 1.00 1.92 101 VAL A O 16
ATOM 21204 N N . HIS A 1 88 ? -0.453 11.252 -6.636 1.00 1.72 102 HIS A N 16
ATOM 21205 C CA . HIS A 1 88 ? -0.208 11.363 -8.076 1.00 1.87 102 HIS A CA 16
ATOM 21206 C C . HIS A 1 88 ? 0.894 10.398 -8.556 1.00 1.93 102 HIS A C 16
ATOM 21207 O O . HIS A 1 88 ? 1.009 10.141 -9.756 1.00 2.38 102 HIS A O 16
ATOM 21221 N N . ALA A 1 89 ? 1.669 9.808 -7.639 1.00 1.55 103 ALA A N 16
ATOM 21222 C CA . ALA A 1 89 ? 2.438 8.596 -7.921 1.00 1.47 103 ALA A CA 16
ATOM 21223 C C . ALA A 1 89 ? 2.449 7.639 -6.725 1.00 1.06 103 ALA A C 16
ATOM 21224 O O . ALA A 1 89 ? 2.499 8.069 -5.570 1.00 0.83 103 ALA A O 16
ATOM 21231 N N . LEU A 1 90 ? 2.445 6.339 -7.008 1.00 1.03 104 LEU A N 16
ATOM 21232 C CA . LEU A 1 90 ? 2.589 5.270 -6.039 1.00 0.78 104 LEU A CA 16
ATOM 21233 C C . LEU A 1 90 ? 3.094 3.944 -6.623 1.00 0.80 104 LEU A C 16
ATOM 21234 O O . LEU A 1 90 ? 2.617 3.506 -7.670 1.00 0.88 104 LEU A O 16
ATOM 21250 N N . ALA A 1 91 ? 3.967 3.255 -5.881 1.00 0.77 105 ALA A N 16
ATOM 21251 C CA . ALA A 1 91 ? 4.349 1.863 -6.153 1.00 0.80 105 ALA A CA 16
ATOM 21252 C C . ALA A 1 91 ? 4.032 0.928 -4.968 1.00 0.69 105 ALA A C 16
ATOM 21253 O O . ALA A 1 91 ? 4.240 1.297 -3.808 1.00 0.62 105 ALA A O 16
ATOM 21260 N N . ILE A 1 92 ? 3.542 -0.283 -5.257 1.00 0.74 106 ILE A N 16
ATOM 21261 C CA . ILE A 1 92 ? 3.131 -1.290 -4.268 1.00 0.64 106 ILE A CA 16
ATOM 21262 C C . ILE A 1 92 ? 3.932 -2.599 -4.383 1.00 0.54 106 ILE A C 16
ATOM 21263 O O . ILE A 1 92 ? 4.377 -2.985 -5.467 1.00 0.61 106 ILE A O 16
ATOM 21279 N N . GLN A 1 93 ? 4.066 -3.320 -3.267 1.00 0.51 107 GLN A N 16
ATOM 21280 C CA . GLN A 1 93 ? 4.470 -4.732 -3.219 1.00 0.51 107 GLN A CA 16
ATOM 21281 C C . GLN A 1 93 ? 3.517 -5.508 -2.298 1.00 0.52 107 GLN A C 16
ATOM 21282 O O . GLN A 1 93 ? 3.258 -5.055 -1.182 1.00 0.64 107 GLN A O 16
ATOM 21296 N N . ALA A 1 94 ? 3.020 -6.677 -2.722 1.00 0.64 108 ALA A N 16
ATOM 21297 C CA . ALA A 1 94 ? 2.094 -7.501 -1.933 1.00 0.64 108 ALA A CA 16
ATOM 21298 C C . ALA A 1 94 ? 2.669 -8.898 -1.636 1.00 0.70 108 ALA A C 16
ATOM 21299 O O . ALA A 1 94 ? 3.241 -9.530 -2.525 1.00 0.99 108 ALA A O 16
ATOM 21306 N N . ARG A 1 95 ? 2.563 -9.372 -0.386 1.00 0.60 109 ARG A N 16
ATOM 21307 C CA . ARG A 1 95 ? 3.165 -10.639 0.084 1.00 0.63 109 ARG A CA 16
ATOM 21308 C C . ARG A 1 95 ? 2.313 -11.384 1.122 1.00 0.56 109 ARG A C 16
ATOM 21309 O O . ARG A 1 95 ? 1.330 -10.873 1.668 1.00 0.52 109 ARG A O 16
ATOM 21330 N N . THR A 1 96 ? 2.741 -12.605 1.423 1.00 0.61 110 THR A N 16
ATOM 21331 C CA . THR A 1 96 ? 2.151 -13.476 2.443 1.00 0.62 110 THR A CA 16
ATOM 21332 C C . THR A 1 96 ? 3.091 -13.611 3.656 1.00 0.59 110 THR A C 16
ATOM 21333 O O . THR A 1 96 ? 4.290 -13.304 3.563 1.00 0.55 110 THR A O 16
ATOM 21344 N N . PRO A 1 97 ? 2.569 -13.966 4.846 1.00 0.65 111 PRO A N 16
ATOM 21345 C CA . PRO A 1 97 ? 3.339 -13.816 6.072 1.00 0.64 111 PRO A CA 16
ATOM 21346 C C . PRO A 1 97 ? 4.568 -14.717 6.140 1.00 0.77 111 PRO A C 16
ATOM 21347 O O . PRO A 1 97 ? 5.643 -14.191 6.381 1.00 0.85 111 PRO A O 16
ATOM 21358 N N . ALA A 1 98 ? 4.493 -16.025 5.886 1.00 0.96 112 ALA A N 16
ATOM 21359 C CA . ALA A 1 98 ? 5.647 -16.915 6.078 1.00 1.16 112 ALA A CA 16
ATOM 21360 C C . ALA A 1 98 ? 6.853 -16.593 5.164 1.00 1.07 112 ALA A C 16
ATOM 21361 O O . ALA A 1 98 ? 8.004 -16.783 5.565 1.00 1.24 112 ALA A O 16
ATOM 21368 N N . GLN A 1 99 ? 6.633 -16.057 3.960 1.00 0.89 113 GLN A N 16
ATOM 21369 C CA . GLN A 1 99 ? 7.719 -15.554 3.108 1.00 0.83 113 GLN A CA 16
ATOM 21370 C C . GLN A 1 99 ? 8.175 -14.137 3.503 1.00 0.78 113 GLN A C 16
ATOM 21371 O O . GLN A 1 99 ? 9.378 -13.870 3.415 1.00 1.00 113 GLN A O 16
ATOM 21385 N N . TRP A 1 100 ? 7.292 -13.275 4.044 1.00 0.69 114 TRP A N 16
ATOM 21386 C CA . TRP A 1 100 ? 7.727 -12.089 4.804 1.00 0.75 114 TRP A CA 16
ATOM 21387 C C . TRP A 1 100 ? 8.618 -12.450 6.005 1.00 0.90 114 TRP A C 16
ATOM 21388 O O . TRP A 1 100 ? 9.638 -11.789 6.215 1.00 1.10 114 TRP A O 16
ATOM 21409 N N . ARG A 1 101 ? 8.295 -13.526 6.742 1.00 0.93 115 ARG A N 16
ATOM 21410 C CA . ARG A 1 101 ? 9.108 -13.998 7.893 1.00 1.22 115 ARG A CA 16
ATOM 21411 C C . ARG A 1 101 ? 10.532 -14.318 7.432 1.00 1.47 115 ARG A C 16
ATOM 21412 O O . ARG A 1 101 ? 11.505 -13.873 8.047 1.00 1.87 115 ARG A O 16
ATOM 21433 N N . GLU A 1 102 ? 10.624 -15.042 6.316 1.00 1.34 116 GLU A N 16
ATOM 21434 C CA . GLU A 1 102 ? 11.871 -15.510 5.714 1.00 1.60 116 GLU A CA 16
ATOM 21435 C C . GLU A 1 102 ? 12.728 -14.369 5.138 1.00 1.68 116 GLU A C 16
ATOM 21436 O O . GLU A 1 102 ? 13.873 -14.210 5.563 1.00 1.95 116 GLU A O 16
ATOM 21448 N N . ASN A 1 103 ? 12.229 -13.600 4.159 1.00 1.58 117 ASN A N 16
ATOM 21449 C CA . ASN A 1 103 ? 12.967 -12.467 3.562 1.00 1.89 117 ASN A CA 16
ATOM 21450 C C . ASN A 1 103 ? 12.106 -11.265 3.091 1.00 1.89 117 ASN A C 16
ATOM 21451 O O . ASN A 1 103 ? 12.639 -10.172 2.885 1.00 2.34 117 ASN A O 16
ATOM 21462 N N . SER A 1 104 ? 10.803 -11.466 2.859 1.00 1.97 118 SER A N 16
ATOM 21463 C CA . SER A 1 104 ? 10.000 -10.790 1.818 1.00 2.41 118 SER A CA 16
ATOM 21464 C C . SER A 1 104 ? 10.518 -11.093 0.400 1.00 2.58 118 SER A C 16
ATOM 21465 O O . SER A 1 104 ? 11.685 -10.839 0.088 1.00 3.42 118 SER A O 16
ATOM 21473 N N . PRO A 1 17 ? -1.871 12.196 7.801 1.00 1.55 31 PRO A N 17
ATOM 21474 C CA . PRO A 1 17 ? -1.219 11.650 6.615 1.00 1.52 31 PRO A CA 17
ATOM 21475 C C . PRO A 1 17 ? -2.028 10.576 5.874 1.00 1.52 31 PRO A C 17
ATOM 21476 O O . PRO A 1 17 ? -2.701 9.738 6.491 1.00 1.55 31 PRO A O 17
ATOM 21487 N N . VAL A 1 18 ? -1.848 10.515 4.551 1.00 1.50 32 VAL A N 17
ATOM 21488 C CA . VAL A 1 18 ? -2.394 9.439 3.692 1.00 1.44 32 VAL A CA 17
ATOM 21489 C C . VAL A 1 18 ? -1.871 8.050 4.072 1.00 1.25 32 VAL A C 17
ATOM 21490 O O . VAL A 1 18 ? -2.510 7.035 3.802 1.00 1.19 32 VAL A O 17
ATOM 21503 N N . GLU A 1 19 ? -0.720 7.992 4.742 1.00 1.18 33 GLU A N 17
ATOM 21504 C CA . GLU A 1 19 ? -0.076 6.748 5.154 1.00 1.04 33 GLU A CA 17
ATOM 21505 C C . GLU A 1 19 ? -0.783 6.159 6.384 1.00 1.03 33 GLU A C 17
ATOM 21506 O O . GLU A 1 19 ? -1.037 4.959 6.443 1.00 0.94 33 GLU A O 17
ATOM 21518 N N . ALA A 1 20 ? -1.227 7.036 7.288 1.00 1.19 34 ALA A N 17
ATOM 21519 C CA . ALA A 1 20 ? -2.095 6.726 8.420 1.00 1.24 34 ALA A CA 17
ATOM 21520 C C . ALA A 1 20 ? -3.522 6.365 7.978 1.00 1.24 34 ALA A C 17
ATOM 21521 O O . ALA A 1 20 ? -4.073 5.364 8.451 1.00 1.18 34 ALA A O 17
ATOM 21528 N N . ALA A 1 21 ? -4.079 7.101 7.006 1.00 1.34 35 ALA A N 17
ATOM 21529 C CA . ALA A 1 21 ? -5.346 6.727 6.370 1.00 1.40 35 ALA A CA 17
ATOM 21530 C C . ALA A 1 21 ? -5.288 5.302 5.784 1.00 1.22 35 ALA A C 17
ATOM 21531 O O . ALA A 1 21 ? -6.211 4.502 5.981 1.00 1.30 35 ALA A O 17
ATOM 21538 N N . ILE A 1 22 ? -4.176 4.949 5.123 1.00 1.04 36 ILE A N 17
ATOM 21539 C CA . ILE A 1 22 ? -3.926 3.570 4.689 1.00 0.94 36 ILE A CA 17
ATOM 21540 C C . ILE A 1 22 ? -3.829 2.597 5.864 1.00 0.81 36 ILE A C 17
ATOM 21541 O O . ILE A 1 22 ? -4.538 1.597 5.816 1.00 0.84 36 ILE A O 17
ATOM 21557 N N . ARG A 1 23 ? -3.014 2.850 6.901 1.00 0.77 37 ARG A N 17
ATOM 21558 C CA . ARG A 1 23 ? -2.898 1.922 8.051 1.00 0.75 37 ARG A CA 17
ATOM 21559 C C . ARG A 1 23 ? -4.282 1.554 8.595 1.00 0.76 37 ARG A C 17
ATOM 21560 O O . ARG A 1 23 ? -4.673 0.385 8.556 1.00 0.74 37 ARG A O 17
ATOM 21581 N N . THR A 1 24 ? -5.065 2.559 8.996 1.00 0.84 38 THR A N 17
ATOM 21582 C CA . THR A 1 24 ? -6.394 2.327 9.579 1.00 0.91 38 THR A CA 17
ATOM 21583 C C . THR A 1 24 ? -7.334 1.618 8.589 1.00 0.92 38 THR A C 17
ATOM 21584 O O . THR A 1 24 ? -7.887 0.561 8.924 1.00 0.93 38 THR A O 17
ATOM 21595 N N . LYS A 1 25 ? -7.480 2.128 7.350 1.00 0.98 39 LYS A N 17
ATOM 21596 C CA . LYS A 1 25 ? -8.458 1.572 6.398 1.00 1.09 39 LYS A CA 17
ATOM 21597 C C . LYS A 1 25 ? -8.076 0.186 5.874 1.00 0.98 39 LYS A C 17
ATOM 21598 O O . LYS A 1 25 ? -8.959 -0.659 5.754 1.00 1.08 39 LYS A O 17
ATOM 21617 N N . LEU A 1 26 ? -6.802 -0.100 5.589 1.00 0.86 40 LEU A N 17
ATOM 21618 C CA . LEU A 1 26 ? -6.375 -1.429 5.145 1.00 0.82 40 LEU A CA 17
ATOM 21619 C C . LEU A 1 26 ? -6.411 -2.450 6.296 1.00 0.79 40 LEU A C 17
ATOM 21620 O O . LEU A 1 26 ? -6.737 -3.618 6.054 1.00 0.83 40 LEU A O 17
ATOM 21636 N N . GLU A 1 27 ? -6.163 -2.032 7.544 1.00 0.76 41 GLU A N 17
ATOM 21637 C CA . GLU A 1 27 ? -6.356 -2.910 8.707 1.00 0.84 41 GLU A CA 17
ATOM 21638 C C . GLU A 1 27 ? -7.834 -3.229 8.985 1.00 0.96 41 GLU A C 17
ATOM 21639 O O . GLU A 1 27 ? -8.142 -4.367 9.353 1.00 1.09 41 GLU A O 17
ATOM 21651 N N . GLU A 1 28 ? -8.764 -2.320 8.663 1.00 1.03 42 GLU A N 17
ATOM 21652 C CA . GLU A 1 28 ? -10.188 -2.641 8.514 1.00 1.22 42 GLU A CA 17
ATOM 21653 C C . GLU A 1 28 ? -10.470 -3.614 7.340 1.00 1.35 42 GLU A C 17
ATOM 21654 O O . GLU A 1 28 ? -11.170 -4.616 7.514 1.00 1.69 42 GLU A O 17
ATOM 21666 N N . ALA A 1 29 ? -9.909 -3.347 6.153 1.00 1.14 43 ALA A N 17
ATOM 21667 C CA . ALA A 1 29 ? -10.303 -3.967 4.880 1.00 1.15 43 ALA A CA 17
ATOM 21668 C C . ALA A 1 29 ? -9.848 -5.425 4.675 1.00 1.12 43 ALA A C 17
ATOM 21669 O O . ALA A 1 29 ? -10.628 -6.243 4.170 1.00 1.25 43 ALA A O 17
ATOM 21676 N N . LEU A 1 30 ? -8.587 -5.742 4.995 1.00 1.00 44 LEU A N 17
ATOM 21677 C CA . LEU A 1 30 ? -8.016 -7.100 4.912 1.00 1.08 44 LEU A CA 17
ATOM 21678 C C . LEU A 1 30 ? -7.252 -7.560 6.163 1.00 1.04 44 LEU A C 17
ATOM 21679 O O . LEU A 1 30 ? -6.927 -8.743 6.279 1.00 1.28 44 LEU A O 17
ATOM 21695 N N . SER A 1 31 ? -6.973 -6.649 7.102 1.00 0.95 45 SER A N 17
ATOM 21696 C CA . SER A 1 31 ? -6.337 -6.981 8.390 1.00 1.04 45 SER A CA 17
ATOM 21697 C C . SER A 1 31 ? -4.944 -7.645 8.194 1.00 0.94 45 SER A C 17
ATOM 21698 O O . SER A 1 31 ? -4.790 -8.836 8.468 1.00 1.16 45 SER A O 17
ATOM 21706 N N . PRO A 1 32 ? -3.945 -6.906 7.651 1.00 0.77 46 PRO A N 17
ATOM 21707 C CA . PRO A 1 32 ? -2.556 -7.329 7.409 1.00 0.68 46 PRO A CA 17
ATOM 21708 C C . PRO A 1 32 ? -1.840 -8.163 8.479 1.00 0.75 46 PRO A C 17
ATOM 21709 O O . PRO A 1 32 ? -2.219 -8.167 9.648 1.00 0.95 46 PRO A O 17
ATOM 21720 N N . GLU A 1 33 ? -0.707 -8.758 8.095 1.00 0.70 47 GLU A N 17
ATOM 21721 C CA . GLU A 1 33 ? 0.391 -9.081 8.994 1.00 0.73 47 GLU A CA 17
ATOM 21722 C C . GLU A 1 33 ? 1.459 -7.999 9.093 1.00 0.78 47 GLU A C 17
ATOM 21723 O O . GLU A 1 33 ? 2.013 -7.818 10.178 1.00 0.95 47 GLU A O 17
ATOM 21735 N N . VAL A 1 34 ? 1.731 -7.257 8.012 1.00 0.66 48 VAL A N 17
ATOM 21736 C CA . VAL A 1 34 ? 2.483 -6.008 8.126 1.00 0.63 48 VAL A CA 17
ATOM 21737 C C . VAL A 1 34 ? 1.899 -4.927 7.243 1.00 0.79 48 VAL A C 17
ATOM 21738 O O . VAL A 1 34 ? 1.312 -5.209 6.191 1.00 1.24 48 VAL A O 17
ATOM 21751 N N . LEU A 1 35 ? 2.244 -3.688 7.581 1.00 0.75 49 LEU A N 17
ATOM 21752 C CA . LEU A 1 35 ? 2.591 -2.763 6.514 1.00 0.66 49 LEU A CA 17
ATOM 21753 C C . LEU A 1 35 ? 3.674 -1.754 6.911 1.00 0.77 49 LEU A C 17
ATOM 21754 O O . LEU A 1 35 ? 3.520 -0.946 7.828 1.00 1.24 49 LEU A O 17
ATOM 21770 N N . GLU A 1 36 ? 4.772 -1.800 6.160 1.00 0.62 50 GLU A N 17
ATOM 21771 C CA . GLU A 1 36 ? 5.897 -0.869 6.256 1.00 0.65 50 GLU A CA 17
ATOM 21772 C C . GLU A 1 36 ? 5.930 0.000 5.010 1.00 0.62 50 GLU A C 17
ATOM 21773 O O . GLU A 1 36 ? 6.076 -0.474 3.886 1.00 0.70 50 GLU A O 17
ATOM 21785 N N . LEU A 1 37 ? 5.690 1.279 5.214 1.00 0.66 51 LEU A N 17
ATOM 21786 C CA . LEU A 1 37 ? 5.265 2.200 4.156 1.00 0.71 51 LEU A CA 17
ATOM 21787 C C . LEU A 1 37 ? 5.798 3.631 4.340 1.00 0.91 51 LEU A C 17
ATOM 21788 O O . LEU A 1 37 ? 6.101 4.047 5.459 1.00 1.13 51 LEU A O 17
ATOM 21804 N N . ARG A 1 38 ? 5.922 4.384 3.244 1.00 0.88 52 ARG A N 17
ATOM 21805 C CA . ARG A 1 38 ? 6.725 5.612 3.183 1.00 0.84 52 ARG A CA 17
ATOM 21806 C C . ARG A 1 38 ? 6.260 6.534 2.056 1.00 0.72 52 ARG A C 17
ATOM 21807 O O . ARG A 1 38 ? 5.962 6.074 0.956 1.00 0.71 52 ARG A O 17
ATOM 21828 N N . ASN A 1 39 ? 6.277 7.843 2.282 1.00 0.70 53 ASN A N 17
ATOM 21829 C CA . ASN A 1 39 ? 6.157 8.836 1.222 1.00 0.63 53 ASN A CA 17
ATOM 21830 C C . ASN A 1 39 ? 7.520 9.262 0.625 1.00 0.71 53 ASN A C 17
ATOM 21831 O O . ASN A 1 39 ? 8.529 9.426 1.319 1.00 0.99 53 ASN A O 17
ATOM 21842 N N . GLU A 1 40 ? 7.545 9.393 -0.704 1.00 0.70 54 GLU A N 17
ATOM 21843 C CA . GLU A 1 40 ? 8.727 9.690 -1.537 1.00 0.89 54 GLU A CA 17
ATOM 21844 C C . GLU A 1 40 ? 8.790 11.183 -1.929 1.00 0.82 54 GLU A C 17
ATOM 21845 O O . GLU A 1 40 ? 9.838 11.708 -2.314 1.00 0.99 54 GLU A O 17
ATOM 21857 N N . SER A 1 41 ? 7.644 11.858 -1.815 1.00 0.67 55 SER A N 17
ATOM 21858 C CA . SER A 1 41 ? 7.309 13.203 -2.282 1.00 0.67 55 SER A CA 17
ATOM 21859 C C . SER A 1 41 ? 8.218 14.361 -1.854 1.00 0.86 55 SER A C 17
ATOM 21860 O O . SER A 1 41 ? 8.321 15.332 -2.600 1.00 1.16 55 SER A O 17
ATOM 21868 N N . GLY A 1 42 ? 8.981 14.248 -0.763 1.00 0.91 56 GLY A N 17
ATOM 21869 C CA . GLY A 1 42 ? 10.014 15.236 -0.411 1.00 1.10 56 GLY A CA 17
ATOM 21870 C C . GLY A 1 42 ? 11.224 15.251 -1.357 1.00 1.22 56 GLY A C 17
ATOM 21871 O O . GLY A 1 42 ? 12.036 16.181 -1.314 1.00 1.44 56 GLY A O 17
ATOM 21875 N N . GLY A 1 43 ? 11.317 14.271 -2.261 1.00 1.20 57 GLY A N 17
ATOM 21876 C CA . GLY A 1 43 ? 12.235 14.275 -3.401 1.00 1.46 57 GLY A CA 17
ATOM 21877 C C . GLY A 1 43 ? 11.883 15.275 -4.511 1.00 1.65 57 GLY A C 17
ATOM 21878 O O . GLY A 1 43 ? 12.676 15.417 -5.441 1.00 2.66 57 GLY A O 17
ATOM 21882 N N . HIS A 1 44 ? 10.730 15.951 -4.435 1.00 1.24 58 HIS A N 17
ATOM 21883 C CA . HIS A 1 44 ? 10.121 16.723 -5.526 1.00 1.34 58 HIS A CA 17
ATOM 21884 C C . HIS A 1 44 ? 9.865 18.192 -5.128 1.00 1.45 58 HIS A C 17
ATOM 21885 O O . HIS A 1 44 ? 9.801 18.532 -3.942 1.00 1.97 58 HIS A O 17
ATOM 21899 N N . ALA A 1 45 ? 9.716 19.088 -6.109 1.00 1.81 59 ALA A N 17
ATOM 21900 C CA . ALA A 1 45 ? 9.705 20.550 -5.918 1.00 2.09 59 ALA A CA 17
ATOM 21901 C C . ALA A 1 45 ? 8.326 21.116 -5.499 1.00 1.95 59 ALA A C 17
ATOM 21902 O O . ALA A 1 45 ? 7.888 22.173 -5.975 1.00 2.31 59 ALA A O 17
ATOM 21909 N N . VAL A 1 46 ? 7.634 20.374 -4.630 1.00 1.55 60 VAL A N 17
ATOM 21910 C CA . VAL A 1 46 ? 6.209 20.498 -4.271 1.00 1.36 60 VAL A CA 17
ATOM 21911 C C . VAL A 1 46 ? 5.973 21.398 -3.037 1.00 1.37 60 VAL A C 17
ATOM 21912 O O . VAL A 1 46 ? 6.909 21.593 -2.249 1.00 1.54 60 VAL A O 17
ATOM 21925 N N . PRO A 1 47 ? 4.755 21.941 -2.816 1.00 1.32 61 PRO A N 17
ATOM 21926 C CA . PRO A 1 47 ? 4.443 22.775 -1.646 1.00 1.42 61 PRO A CA 17
ATOM 21927 C C . PRO A 1 47 ? 4.644 22.032 -0.311 1.00 1.52 61 PRO A C 17
ATOM 21928 O O . PRO A 1 47 ? 4.461 20.810 -0.272 1.00 1.45 61 PRO A O 17
ATOM 21939 N N . PRO A 1 48 ? 4.949 22.722 0.805 1.00 1.78 62 PRO A N 17
ATOM 21940 C CA . PRO A 1 48 ? 5.096 22.079 2.111 1.00 2.02 62 PRO A CA 17
ATOM 21941 C C . PRO A 1 48 ? 3.809 21.358 2.545 1.00 2.00 62 PRO A C 17
ATOM 21942 O O . PRO A 1 48 ? 2.689 21.807 2.271 1.00 1.99 62 PRO A O 17
ATOM 21953 N N . GLY A 1 49 ? 3.976 20.199 3.183 1.00 2.13 63 GLY A N 17
ATOM 21954 C CA . GLY A 1 49 ? 2.893 19.303 3.601 1.00 2.19 63 GLY A CA 17
ATOM 21955 C C . GLY A 1 49 ? 2.300 18.449 2.474 1.00 1.82 63 GLY A C 17
ATOM 21956 O O . GLY A 1 49 ? 1.377 17.679 2.731 1.00 1.83 63 GLY A O 17
ATOM 21960 N N . SER A 1 50 ? 2.793 18.565 1.232 1.00 1.55 64 SER A N 17
ATOM 21961 C CA . SER A 1 50 ? 2.287 17.804 0.089 1.00 1.24 64 SER A CA 17
ATOM 21962 C C . SER A 1 50 ? 2.755 16.357 0.136 1.00 0.98 64 SER A C 17
ATOM 21963 O O . SER A 1 50 ? 3.935 16.056 0.314 1.00 1.16 64 SER A O 17
ATOM 21971 N N . GLU A 1 51 ? 1.811 15.461 -0.095 1.00 0.86 65 GLU A N 17
ATOM 21972 C CA . GLU A 1 51 ? 1.993 14.008 -0.107 1.00 0.77 65 GLU A CA 17
ATOM 21973 C C . GLU A 1 51 ? 1.565 13.488 -1.493 1.00 0.78 65 GLU A C 17
ATOM 21974 O O . GLU A 1 51 ? 0.524 12.848 -1.642 1.00 1.06 65 GLU A O 17
ATOM 21986 N N . THR A 1 52 ? 2.325 13.847 -2.542 1.00 0.71 66 THR A N 17
ATOM 21987 C CA . THR A 1 52 ? 2.012 13.535 -3.951 1.00 0.90 66 THR A CA 17
ATOM 21988 C C . THR A 1 52 ? 2.381 12.103 -4.336 1.00 0.80 66 THR A C 17
ATOM 21989 O O . THR A 1 52 ? 1.867 11.584 -5.324 1.00 0.99 66 THR A O 17
ATOM 22000 N N . HIS A 1 53 ? 3.315 11.494 -3.606 1.00 0.60 67 HIS A N 17
ATOM 22001 C CA . HIS A 1 53 ? 4.172 10.422 -4.105 1.00 0.57 67 HIS A CA 17
ATOM 22002 C C . HIS A 1 53 ? 4.389 9.369 -3.011 1.00 0.45 67 HIS A C 17
ATOM 22003 O O . HIS A 1 53 ? 4.914 9.704 -1.944 1.00 0.45 67 HIS A O 17
ATOM 22017 N N . PHE A 1 54 ? 4.023 8.106 -3.257 1.00 0.44 68 PHE A N 17
ATOM 22018 C CA . PHE A 1 54 ? 3.830 7.142 -2.166 1.00 0.45 68 PHE A CA 17
ATOM 22019 C C . PHE A 1 54 ? 4.366 5.713 -2.421 1.00 0.45 68 PHE A C 17
ATOM 22020 O O . PHE A 1 54 ? 4.487 5.262 -3.564 1.00 0.55 68 PHE A O 17
ATOM 22037 N N . ARG A 1 55 ? 4.712 4.987 -1.351 1.00 0.59 69 ARG A N 17
ATOM 22038 C CA . ARG A 1 55 ? 5.270 3.623 -1.376 1.00 0.58 69 ARG A CA 17
ATOM 22039 C C . ARG A 1 55 ? 4.703 2.784 -0.227 1.00 0.62 69 ARG A C 17
ATOM 22040 O O . ARG A 1 55 ? 4.628 3.258 0.904 1.00 0.84 69 ARG A O 17
ATOM 22061 N N . VAL A 1 56 ? 4.357 1.522 -0.494 1.00 0.51 70 VAL A N 17
ATOM 22062 C CA . VAL A 1 56 ? 3.973 0.535 0.536 1.00 0.48 70 VAL A CA 17
ATOM 22063 C C . VAL A 1 56 ? 4.736 -0.768 0.371 1.00 0.50 70 VAL A C 17
ATOM 22064 O O . VAL A 1 56 ? 4.919 -1.265 -0.742 1.00 0.64 70 VAL A O 17
ATOM 22077 N N . ALA A 1 57 ? 5.063 -1.385 1.500 1.00 0.52 71 ALA A N 17
ATOM 22078 C CA . ALA A 1 57 ? 5.227 -2.834 1.600 1.00 0.58 71 ALA A CA 17
ATOM 22079 C C . ALA A 1 57 ? 4.214 -3.426 2.559 1.00 0.67 71 ALA A C 17
ATOM 22080 O O . ALA A 1 57 ? 4.023 -2.950 3.674 1.00 0.66 71 ALA A O 17
ATOM 22087 N N . VAL A 1 58 ? 3.515 -4.445 2.075 1.00 0.78 72 VAL A N 17
ATOM 22088 C CA . VAL A 1 58 ? 2.362 -5.025 2.699 1.00 0.81 72 VAL A CA 17
ATOM 22089 C C . VAL A 1 58 ? 2.438 -6.542 2.568 1.00 0.82 72 VAL A C 17
ATOM 22090 O O . VAL A 1 58 ? 2.772 -7.098 1.520 1.00 0.96 72 VAL A O 17
ATOM 22103 N N . VAL A 1 59 ? 2.081 -7.212 3.652 1.00 0.69 73 VAL A N 17
ATOM 22104 C CA . VAL A 1 59 ? 2.116 -8.670 3.760 1.00 0.67 73 VAL A CA 17
ATOM 22105 C C . VAL A 1 59 ? 0.884 -9.156 4.495 1.00 0.65 73 VAL A C 17
ATOM 22106 O O . VAL A 1 59 ? 0.550 -8.636 5.568 1.00 0.65 73 VAL A O 17
ATOM 22119 N N . SER A 1 60 ? 0.200 -10.114 3.868 1.00 0.68 74 SER A N 17
ATOM 22120 C CA . SER A 1 60 ? -1.086 -10.646 4.321 1.00 0.69 74 SER A CA 17
ATOM 22121 C C . SER A 1 60 ? -1.349 -12.025 3.717 1.00 0.78 74 SER A C 17
ATOM 22122 O O . SER A 1 60 ? -1.055 -12.263 2.543 1.00 0.79 74 SER A O 17
ATOM 22130 N N . SER A 1 61 ? -1.963 -12.922 4.490 1.00 0.90 75 SER A N 17
ATOM 22131 C CA . SER A 1 61 ? -2.410 -14.242 4.013 1.00 1.07 75 SER A CA 17
ATOM 22132 C C . SER A 1 61 ? -3.414 -14.147 2.859 1.00 1.19 75 SER A C 17
ATOM 22133 O O . SER A 1 61 ? -3.546 -15.067 2.052 1.00 1.47 75 SER A O 17
ATOM 22141 N N . ARG A 1 62 ? -4.107 -13.010 2.729 1.00 1.04 76 ARG A N 17
ATOM 22142 C CA . ARG A 1 62 ? -5.070 -12.751 1.651 1.00 1.12 76 ARG A CA 17
ATOM 22143 C C . ARG A 1 62 ? -4.420 -12.673 0.262 1.00 1.13 76 ARG A C 17
ATOM 22144 O O . ARG A 1 62 ? -5.096 -12.874 -0.750 1.00 1.30 76 ARG A O 17
ATOM 22165 N N . PHE A 1 63 ? -3.113 -12.414 0.180 1.00 1.03 77 PHE A N 17
ATOM 22166 C CA . PHE A 1 63 ? -2.379 -12.245 -1.072 1.00 1.07 77 PHE A CA 17
ATOM 22167 C C . PHE A 1 63 ? -1.840 -13.585 -1.629 1.00 1.13 77 PHE A C 17
ATOM 22168 O O . PHE A 1 63 ? -0.998 -13.580 -2.527 1.00 1.22 77 PHE A O 17
ATOM 22185 N N . GLU A 1 64 ? -2.276 -14.729 -1.084 1.00 1.17 78 GLU A N 17
ATOM 22186 C CA . GLU A 1 64 ? -1.839 -16.063 -1.499 1.00 1.27 78 GLU A CA 17
ATOM 22187 C C . GLU A 1 64 ? -2.577 -16.679 -2.707 1.00 1.46 78 GLU A C 17
ATOM 22188 O O . GLU A 1 64 ? -3.777 -16.465 -2.920 1.00 1.63 78 GLU A O 17
ATOM 22200 N N . GLY A 1 65 ? -1.870 -17.542 -3.441 1.00 1.57 79 GLY A N 17
ATOM 22201 C CA . GLY A 1 65 ? -2.379 -18.565 -4.364 1.00 1.82 79 GLY A CA 17
ATOM 22202 C C . GLY A 1 65 ? -2.833 -18.054 -5.733 1.00 1.59 79 GLY A C 17
ATOM 22203 O O . GLY A 1 65 ? -2.641 -18.727 -6.750 1.00 2.47 79 GLY A O 17
ATOM 22207 N N . LEU A 1 66 ? -3.355 -16.832 -5.767 1.00 0.89 80 LEU A N 17
ATOM 22208 C CA . LEU A 1 66 ? -3.521 -16.016 -6.959 1.00 0.97 80 LEU A CA 17
ATOM 22209 C C . LEU A 1 66 ? -2.160 -15.549 -7.511 1.00 0.90 80 LEU A C 17
ATOM 22210 O O . LEU A 1 66 ? -1.137 -15.581 -6.819 1.00 0.97 80 LEU A O 17
ATOM 22226 N N . SER A 1 67 ? -2.152 -15.080 -8.759 1.00 0.92 81 SER A N 17
ATOM 22227 C CA . SER A 1 67 ? -1.000 -14.371 -9.326 1.00 1.01 81 SER A CA 17
ATOM 22228 C C . SER A 1 67 ? -0.798 -13.015 -8.618 1.00 1.03 81 SER A C 17
ATOM 22229 O O . SER A 1 67 ? -1.793 -12.334 -8.339 1.00 1.05 81 SER A O 17
ATOM 22237 N N . PRO A 1 68 ? 0.441 -12.554 -8.351 1.00 1.18 82 PRO A N 17
ATOM 22238 C CA . PRO A 1 68 ? 0.678 -11.248 -7.729 1.00 1.33 82 PRO A CA 17
ATOM 22239 C C . PRO A 1 68 ? 0.063 -10.084 -8.523 1.00 1.26 82 PRO A C 17
ATOM 22240 O O . PRO A 1 68 ? -0.505 -9.165 -7.932 1.00 1.25 82 PRO A O 17
ATOM 22251 N N . LEU A 1 69 ? 0.084 -10.171 -9.859 1.00 1.27 83 LEU A N 17
ATOM 22252 C CA . LEU A 1 69 ? -0.492 -9.185 -10.784 1.00 1.23 83 LEU A CA 17
ATOM 22253 C C . LEU A 1 69 ? -2.025 -9.146 -10.683 1.00 1.15 83 LEU A C 17
ATOM 22254 O O . LEU A 1 69 ? -2.620 -8.069 -10.628 1.00 1.15 83 LEU A O 17
ATOM 22270 N N . GLN A 1 70 ? -2.646 -10.326 -10.580 1.00 1.13 84 GLN A N 17
ATOM 22271 C CA . GLN A 1 70 ? -4.082 -10.521 -10.358 1.00 1.10 84 GLN A CA 17
ATOM 22272 C C . GLN A 1 70 ? -4.510 -9.899 -9.022 1.00 1.12 84 GLN A C 17
ATOM 22273 O O . GLN A 1 70 ? -5.497 -9.163 -8.982 1.00 1.19 84 GLN A O 17
ATOM 22287 N N . ARG A 1 71 ? -3.719 -10.101 -7.960 1.00 1.08 85 ARG A N 17
ATOM 22288 C CA . ARG A 1 71 ? -3.845 -9.446 -6.643 1.00 1.04 85 ARG A CA 17
ATOM 22289 C C . ARG A 1 71 ? -3.727 -7.918 -6.735 1.00 1.10 85 ARG A C 17
ATOM 22290 O O . ARG A 1 71 ? -4.485 -7.185 -6.098 1.00 1.11 85 ARG A O 17
ATOM 22311 N N . HIS A 1 72 ? -2.730 -7.418 -7.452 1.00 1.11 86 HIS A N 17
ATOM 22312 C CA . HIS A 1 72 ? -2.483 -5.992 -7.661 1.00 1.10 86 HIS A CA 17
ATOM 22313 C C . HIS A 1 72 ? -3.696 -5.340 -8.346 1.00 1.20 86 HIS A C 17
ATOM 22314 O O . HIS A 1 72 ? -4.339 -4.494 -7.724 1.00 1.27 86 HIS A O 17
ATOM 22328 N N . ARG A 1 73 ? -4.126 -5.842 -9.515 1.00 1.26 87 ARG A N 17
ATOM 22329 C CA . ARG A 1 73 ? -5.354 -5.409 -10.214 1.00 1.38 87 ARG A CA 17
ATOM 22330 C C . ARG A 1 73 ? -6.597 -5.454 -9.312 1.00 1.37 87 ARG A C 17
ATOM 22331 O O . ARG A 1 73 ? -7.346 -4.480 -9.276 1.00 1.44 87 ARG A O 17
ATOM 22352 N N . LEU A 1 74 ? -6.780 -6.528 -8.534 1.00 1.32 88 LEU A N 17
ATOM 22353 C CA . LEU A 1 74 ? -7.896 -6.679 -7.587 1.00 1.40 88 LEU A CA 17
ATOM 22354 C C . LEU A 1 74 ? -7.931 -5.520 -6.583 1.00 1.45 88 LEU A C 17
ATOM 22355 O O . LEU A 1 74 ? -8.911 -4.784 -6.528 1.00 1.51 88 LEU A O 17
ATOM 22371 N N . VAL A 1 75 ? -6.845 -5.317 -5.832 1.00 1.46 89 VAL A N 17
ATOM 22372 C CA . VAL A 1 75 ? -6.773 -4.266 -4.791 1.00 1.63 89 VAL A CA 17
ATOM 22373 C C . VAL A 1 75 ? -6.830 -2.851 -5.381 1.00 1.59 89 VAL A C 17
ATOM 22374 O O . VAL A 1 75 ? -7.389 -1.952 -4.777 1.00 1.69 89 VAL A O 17
ATOM 22387 N N . HIS A 1 76 ? -6.291 -2.632 -6.569 1.00 1.53 90 HIS A N 17
ATOM 22388 C CA . HIS A 1 76 ? -6.314 -1.352 -7.288 1.00 1.68 90 HIS A CA 17
ATOM 22389 C C . HIS A 1 76 ? -7.700 -1.029 -7.870 1.00 1.74 90 HIS A C 17
ATOM 22390 O O . HIS A 1 76 ? -8.031 0.145 -8.009 1.00 1.84 90 HIS A O 17
ATOM 22404 N N . ALA A 1 77 ? -8.527 -2.028 -8.195 1.00 1.74 91 ALA A N 17
ATOM 22405 C CA . ALA A 1 77 ? -9.931 -1.826 -8.567 1.00 1.87 91 ALA A CA 17
ATOM 22406 C C . ALA A 1 77 ? -10.851 -1.712 -7.335 1.00 1.92 91 ALA A C 17
ATOM 22407 O O . ALA A 1 77 ? -11.750 -0.865 -7.295 1.00 2.07 91 ALA A O 17
ATOM 22414 N N . ALA A 1 78 ? -10.629 -2.547 -6.318 1.00 1.83 92 ALA A N 17
ATOM 22415 C CA . ALA A 1 78 ? -11.439 -2.608 -5.103 1.00 1.90 92 ALA A CA 17
ATOM 22416 C C . ALA A 1 78 ? -11.123 -1.473 -4.118 1.00 1.90 92 ALA A C 17
ATOM 22417 O O . ALA A 1 78 ? -12.050 -0.893 -3.552 1.00 2.05 92 ALA A O 17
ATOM 22424 N N . LEU A 1 79 ? -9.845 -1.108 -3.935 1.00 1.73 93 LEU A N 17
ATOM 22425 C CA . LEU A 1 79 ? -9.439 -0.083 -2.948 1.00 1.62 93 LEU A CA 17
ATOM 22426 C C . LEU A 1 79 ? -9.010 1.237 -3.615 1.00 1.47 93 LEU A C 17
ATOM 22427 O O . LEU A 1 79 ? -8.254 2.000 -3.026 1.00 1.20 93 LEU A O 17
ATOM 22443 N N . ALA A 1 80 ? -9.448 1.526 -4.842 1.00 1.71 94 ALA A N 17
ATOM 22444 C CA . ALA A 1 80 ? -8.809 2.532 -5.699 1.00 1.55 94 ALA A CA 17
ATOM 22445 C C . ALA A 1 80 ? -8.576 3.908 -5.049 1.00 1.11 94 ALA A C 17
ATOM 22446 O O . ALA A 1 80 ? -7.430 4.368 -4.970 1.00 0.92 94 ALA A O 17
ATOM 22453 N N . GLU A 1 81 ? -9.634 4.534 -4.530 1.00 1.29 95 GLU A N 17
ATOM 22454 C CA . GLU A 1 81 ? -9.536 5.847 -3.880 1.00 1.32 95 GLU A CA 17
ATOM 22455 C C . GLU A 1 81 ? -8.930 5.776 -2.470 1.00 1.34 95 GLU A C 17
ATOM 22456 O O . GLU A 1 81 ? -8.499 6.785 -1.912 1.00 1.55 95 GLU A O 17
ATOM 22468 N N . GLU A 1 82 ? -8.903 4.590 -1.867 1.00 1.27 96 GLU A N 17
ATOM 22469 C CA . GLU A 1 82 ? -8.492 4.298 -0.525 1.00 1.31 96 GLU A CA 17
ATOM 22470 C C . GLU A 1 82 ? -6.967 4.067 -0.463 1.00 1.08 96 GLU A C 17
ATOM 22471 O O . GLU A 1 82 ? -6.315 4.448 0.513 1.00 1.31 96 GLU A O 17
ATOM 22483 N N . LEU A 1 83 ? -6.396 3.517 -1.545 1.00 0.85 97 LEU A N 17
ATOM 22484 C CA . LEU A 1 83 ? -4.966 3.338 -1.803 1.00 0.84 97 LEU A CA 17
ATOM 22485 C C . LEU A 1 83 ? -4.315 4.570 -2.442 1.00 0.92 97 LEU A C 17
ATOM 22486 O O . LEU A 1 83 ? -3.266 5.030 -1.995 1.00 1.14 97 LEU A O 17
ATOM 22502 N N . GLY A 1 84 ? -4.932 5.081 -3.511 1.00 0.98 98 GLY A N 17
ATOM 22503 C CA . GLY A 1 84 ? -4.266 5.951 -4.496 1.00 1.40 98 GLY A CA 17
ATOM 22504 C C . GLY A 1 84 ? -5.122 7.131 -4.939 1.00 1.52 98 GLY A C 17
ATOM 22505 O O . GLY A 1 84 ? -4.784 7.840 -5.882 1.00 2.03 98 GLY A O 17
ATOM 22509 N N . GLY A 1 85 ? -6.229 7.351 -4.239 1.00 1.44 99 GLY A N 17
ATOM 22510 C CA . GLY A 1 85 ? -7.161 8.460 -4.486 1.00 1.93 99 GLY A CA 17
ATOM 22511 C C . GLY A 1 85 ? -6.533 9.839 -4.259 1.00 2.06 99 GLY A C 17
ATOM 22512 O O . GLY A 1 85 ? -6.488 10.638 -5.197 1.00 2.35 99 GLY A O 17
ATOM 22516 N N . PRO A 1 86 ? -5.996 10.125 -3.056 1.00 1.94 100 PRO A N 17
ATOM 22517 C CA . PRO A 1 86 ? -5.427 11.430 -2.712 1.00 2.09 100 PRO A CA 17
ATOM 22518 C C . PRO A 1 86 ? -3.946 11.592 -3.117 1.00 1.82 100 PRO A C 17
ATOM 22519 O O . PRO A 1 86 ? -3.278 12.512 -2.644 1.00 1.87 100 PRO A O 17
ATOM 22530 N N . VAL A 1 87 ? -3.406 10.685 -3.940 1.00 1.64 101 VAL A N 17
ATOM 22531 C CA . VAL A 1 87 ? -1.973 10.557 -4.258 1.00 1.37 101 VAL A CA 17
ATOM 22532 C C . VAL A 1 87 ? -1.759 10.574 -5.782 1.00 1.48 101 VAL A C 17
ATOM 22533 O O . VAL A 1 87 ? -2.447 9.871 -6.519 1.00 1.74 101 VAL A O 17
ATOM 22546 N N . HIS A 1 88 ? -0.805 11.375 -6.271 1.00 1.42 102 HIS A N 17
ATOM 22547 C CA . HIS A 1 88 ? -0.542 11.570 -7.707 1.00 1.58 102 HIS A CA 17
ATOM 22548 C C . HIS A 1 88 ? 0.318 10.463 -8.343 1.00 1.53 102 HIS A C 17
ATOM 22549 O O . HIS A 1 88 ? 0.158 10.202 -9.538 1.00 1.79 102 HIS A O 17
ATOM 22563 N N . ALA A 1 89 ? 1.197 9.810 -7.574 1.00 1.25 103 ALA A N 17
ATOM 22564 C CA . ALA A 1 89 ? 1.950 8.620 -7.989 1.00 1.18 103 ALA A CA 17
ATOM 22565 C C . ALA A 1 89 ? 2.229 7.683 -6.804 1.00 0.96 103 ALA A C 17
ATOM 22566 O O . ALA A 1 89 ? 2.492 8.147 -5.695 1.00 0.86 103 ALA A O 17
ATOM 22573 N N . LEU A 1 90 ? 2.226 6.370 -7.026 1.00 0.91 104 LEU A N 17
ATOM 22574 C CA . LEU A 1 90 ? 2.536 5.374 -6.013 1.00 0.75 104 LEU A CA 17
ATOM 22575 C C . LEU A 1 90 ? 2.955 3.976 -6.499 1.00 0.71 104 LEU A C 17
ATOM 22576 O O . LEU A 1 90 ? 2.604 3.548 -7.598 1.00 0.86 104 LEU A O 17
ATOM 22592 N N . ALA A 1 91 ? 3.660 3.252 -5.620 1.00 0.60 105 ALA A N 17
ATOM 22593 C CA . ALA A 1 91 ? 4.057 1.849 -5.795 1.00 0.65 105 ALA A CA 17
ATOM 22594 C C . ALA A 1 91 ? 3.743 0.973 -4.561 1.00 0.56 105 ALA A C 17
ATOM 22595 O O . ALA A 1 91 ? 4.118 1.332 -3.442 1.00 0.57 105 ALA A O 17
ATOM 22602 N N . ILE A 1 92 ? 3.114 -0.201 -4.735 1.00 0.57 106 ILE A N 17
ATOM 22603 C CA . ILE A 1 92 ? 2.994 -1.219 -3.680 1.00 0.51 106 ILE A CA 17
ATOM 22604 C C . ILE A 1 92 ? 3.931 -2.418 -3.909 1.00 0.49 106 ILE A C 17
ATOM 22605 O O . ILE A 1 92 ? 4.278 -2.756 -5.041 1.00 0.54 106 ILE A O 17
ATOM 22621 N N . GLN A 1 93 ? 4.289 -3.099 -2.822 1.00 0.52 107 GLN A N 17
ATOM 22622 C CA . GLN A 1 93 ? 4.931 -4.419 -2.800 1.00 0.69 107 GLN A CA 17
ATOM 22623 C C . GLN A 1 93 ? 4.074 -5.338 -1.912 1.00 0.72 107 GLN A C 17
ATOM 22624 O O . GLN A 1 93 ? 3.722 -4.933 -0.802 1.00 0.63 107 GLN A O 17
ATOM 22638 N N . ALA A 1 94 ? 3.677 -6.522 -2.390 1.00 1.02 108 ALA A N 17
ATOM 22639 C CA . ALA A 1 94 ? 2.564 -7.303 -1.830 1.00 0.86 108 ALA A CA 17
ATOM 22640 C C . ALA A 1 94 ? 2.866 -8.808 -1.727 1.00 0.77 108 ALA A C 17
ATOM 22641 O O . ALA A 1 94 ? 2.840 -9.529 -2.725 1.00 0.81 108 ALA A O 17
ATOM 22648 N N . ARG A 1 95 ? 3.121 -9.292 -0.504 1.00 0.86 109 ARG A N 17
ATOM 22649 C CA . ARG A 1 95 ? 3.595 -10.661 -0.202 1.00 0.78 109 ARG A CA 17
ATOM 22650 C C . ARG A 1 95 ? 2.746 -11.374 0.879 1.00 0.66 109 ARG A C 17
ATOM 22651 O O . ARG A 1 95 ? 1.750 -10.840 1.373 1.00 0.64 109 ARG A O 17
ATOM 22672 N N . THR A 1 96 ? 3.153 -12.581 1.276 1.00 0.67 110 THR A N 17
ATOM 22673 C CA . THR A 1 96 ? 2.483 -13.438 2.282 1.00 0.63 110 THR A CA 17
ATOM 22674 C C . THR A 1 96 ? 3.304 -13.599 3.586 1.00 0.62 110 THR A C 17
ATOM 22675 O O . THR A 1 96 ? 4.532 -13.413 3.595 1.00 0.63 110 THR A O 17
ATOM 22686 N N . PRO A 1 97 ? 2.673 -13.899 4.743 1.00 0.63 111 PRO A N 17
ATOM 22687 C CA . PRO A 1 97 ? 3.383 -13.921 6.019 1.00 0.66 111 PRO A CA 17
ATOM 22688 C C . PRO A 1 97 ? 4.445 -15.019 6.095 1.00 0.76 111 PRO A C 17
ATOM 22689 O O . PRO A 1 97 ? 5.540 -14.732 6.567 1.00 0.86 111 PRO A O 17
ATOM 22700 N N . ALA A 1 98 ? 4.211 -16.230 5.576 1.00 0.82 112 ALA A N 17
ATOM 22701 C CA . ALA A 1 98 ? 5.191 -17.312 5.711 1.00 0.96 112 ALA A CA 17
ATOM 22702 C C . ALA A 1 98 ? 6.528 -17.023 4.989 1.00 0.95 112 ALA A C 17
ATOM 22703 O O . ALA A 1 98 ? 7.560 -17.573 5.381 1.00 1.10 112 ALA A O 17
ATOM 22710 N N . GLN A 1 99 ? 6.538 -16.130 3.988 1.00 0.88 113 GLN A N 17
ATOM 22711 C CA . GLN A 1 99 ? 7.768 -15.552 3.428 1.00 0.95 113 GLN A CA 17
ATOM 22712 C C . GLN A 1 99 ? 8.258 -14.307 4.197 1.00 0.90 113 GLN A C 17
ATOM 22713 O O . GLN A 1 99 ? 9.463 -14.220 4.432 1.00 1.05 113 GLN A O 17
ATOM 22727 N N . TRP A 1 100 ? 7.388 -13.382 4.658 1.00 0.76 114 TRP A N 17
ATOM 22728 C CA . TRP A 1 100 ? 7.854 -12.251 5.500 1.00 0.74 114 TRP A CA 17
ATOM 22729 C C . TRP A 1 100 ? 8.576 -12.720 6.771 1.00 0.84 114 TRP A C 17
ATOM 22730 O O . TRP A 1 100 ? 9.563 -12.113 7.185 1.00 0.94 114 TRP A O 17
ATOM 22751 N N . ARG A 1 101 ? 8.111 -13.825 7.368 1.00 0.89 115 ARG A N 17
ATOM 22752 C CA . ARG A 1 101 ? 8.669 -14.404 8.605 1.00 1.06 115 ARG A CA 17
ATOM 22753 C C . ARG A 1 101 ? 10.105 -14.895 8.403 1.00 1.20 115 ARG A C 17
ATOM 22754 O O . ARG A 1 101 ? 10.859 -14.995 9.373 1.00 1.37 115 ARG A O 17
ATOM 22775 N N . GLU A 1 102 ? 10.497 -15.180 7.159 1.00 1.29 116 GLU A N 17
ATOM 22776 C CA . GLU A 1 102 ? 11.895 -15.379 6.779 1.00 1.65 116 GLU A CA 17
ATOM 22777 C C . GLU A 1 102 ? 12.540 -14.054 6.325 1.00 1.85 116 GLU A C 17
ATOM 22778 O O . GLU A 1 102 ? 13.294 -13.466 7.104 1.00 2.43 116 GLU A O 17
ATOM 22790 N N . ASN A 1 103 ? 12.174 -13.503 5.157 1.00 1.62 117 ASN A N 17
ATOM 22791 C CA . ASN A 1 103 ? 12.364 -12.077 4.829 1.00 2.27 117 ASN A CA 17
ATOM 22792 C C . ASN A 1 103 ? 11.318 -11.536 3.828 1.00 1.96 117 ASN A C 17
ATOM 22793 O O . ASN A 1 103 ? 10.775 -10.444 4.021 1.00 3.03 117 ASN A O 17
ATOM 22804 N N . SER A 1 104 ? 11.067 -12.316 2.765 1.00 1.76 118 SER A N 17
ATOM 22805 C CA . SER A 1 104 ? 10.216 -12.125 1.560 1.00 2.43 118 SER A CA 17
ATOM 22806 C C . SER A 1 104 ? 10.891 -12.855 0.384 1.00 2.65 118 SER A C 17
ATOM 22807 O O . SER A 1 104 ? 12.102 -12.722 0.207 1.00 3.66 118 SER A O 17
ATOM 22815 N N . PRO A 1 17 ? -1.621 12.073 8.259 1.00 1.31 31 PRO A N 18
ATOM 22816 C CA . PRO A 1 17 ? -1.117 11.957 6.886 1.00 1.36 31 PRO A CA 18
ATOM 22817 C C . PRO A 1 17 ? -1.711 10.745 6.151 1.00 1.23 31 PRO A C 18
ATOM 22818 O O . PRO A 1 17 ? -2.210 9.811 6.796 1.00 1.14 31 PRO A O 18
ATOM 22829 N N . VAL A 1 18 ? -1.600 10.704 4.811 1.00 1.24 32 VAL A N 18
ATOM 22830 C CA . VAL A 1 18 ? -2.196 9.608 4.004 1.00 1.19 32 VAL A CA 18
ATOM 22831 C C . VAL A 1 18 ? -1.658 8.230 4.393 1.00 0.99 32 VAL A C 18
ATOM 22832 O O . VAL A 1 18 ? -2.304 7.220 4.143 1.00 0.92 32 VAL A O 18
ATOM 22845 N N . GLU A 1 19 ? -0.487 8.180 5.034 1.00 0.94 33 GLU A N 18
ATOM 22846 C CA . GLU A 1 19 ? 0.194 6.939 5.397 1.00 0.83 33 GLU A CA 18
ATOM 22847 C C . GLU A 1 19 ? -0.473 6.294 6.626 1.00 0.77 33 GLU A C 18
ATOM 22848 O O . GLU A 1 19 ? -0.729 5.091 6.667 1.00 0.70 33 GLU A O 18
ATOM 22860 N N . ALA A 1 20 ? -0.906 7.128 7.567 1.00 0.89 34 ALA A N 18
ATOM 22861 C CA . ALA A 1 20 ? -1.717 6.716 8.698 1.00 0.89 34 ALA A CA 18
ATOM 22862 C C . ALA A 1 20 ? -3.187 6.487 8.295 1.00 0.90 34 ALA A C 18
ATOM 22863 O O . ALA A 1 20 ? -3.823 5.555 8.791 1.00 0.88 34 ALA A O 18
ATOM 22870 N N . ALA A 1 21 ? -3.713 7.264 7.338 1.00 0.97 35 ALA A N 18
ATOM 22871 C CA . ALA A 1 21 ? -5.042 7.021 6.770 1.00 1.01 35 ALA A CA 18
ATOM 22872 C C . ALA A 1 21 ? -5.128 5.648 6.071 1.00 0.95 35 ALA A C 18
ATOM 22873 O O . ALA A 1 21 ? -6.016 4.855 6.381 1.00 0.94 35 ALA A O 18
ATOM 22880 N N . ILE A 1 22 ? -4.175 5.317 5.190 1.00 0.94 36 ILE A N 18
ATOM 22881 C CA . ILE A 1 22 ? -4.125 4.013 4.508 1.00 0.94 36 ILE A CA 18
ATOM 22882 C C . ILE A 1 22 ? -3.834 2.870 5.476 1.00 0.84 36 ILE A C 18
ATOM 22883 O O . ILE A 1 22 ? -4.464 1.824 5.332 1.00 0.85 36 ILE A O 18
ATOM 22899 N N . ARG A 1 23 ? -2.973 3.071 6.495 1.00 0.80 37 ARG A N 18
ATOM 22900 C CA . ARG A 1 23 ? -2.881 2.111 7.627 1.00 0.78 37 ARG A CA 18
ATOM 22901 C C . ARG A 1 23 ? -4.281 1.790 8.154 1.00 0.83 37 ARG A C 18
ATOM 22902 O O . ARG A 1 23 ? -4.723 0.649 8.042 1.00 0.86 37 ARG A O 18
ATOM 22923 N N . THR A 1 24 ? -5.012 2.802 8.621 1.00 0.87 38 THR A N 18
ATOM 22924 C CA . THR A 1 24 ? -6.376 2.635 9.162 1.00 0.96 38 THR A CA 18
ATOM 22925 C C . THR A 1 24 ? -7.348 1.953 8.186 1.00 0.94 38 THR A C 18
ATOM 22926 O O . THR A 1 24 ? -8.055 1.022 8.589 1.00 0.92 38 THR A O 18
ATOM 22937 N N . LYS A 1 25 ? -7.366 2.364 6.909 1.00 0.98 39 LYS A N 18
ATOM 22938 C CA . LYS A 1 25 ? -8.286 1.835 5.886 1.00 1.05 39 LYS A CA 18
ATOM 22939 C C . LYS A 1 25 ? -8.006 0.376 5.530 1.00 0.95 39 LYS A C 18
ATOM 22940 O O . LYS A 1 25 ? -8.954 -0.389 5.353 1.00 1.00 39 LYS A O 18
ATOM 22959 N N . LEU A 1 26 ? -6.737 -0.026 5.431 1.00 0.85 40 LEU A N 18
ATOM 22960 C CA . LEU A 1 26 ? -6.339 -1.390 5.068 1.00 0.82 40 LEU A CA 18
ATOM 22961 C C . LEU A 1 26 ? -6.393 -2.347 6.267 1.00 0.75 40 LEU A C 18
ATOM 22962 O O . LEU A 1 26 ? -6.785 -3.508 6.101 1.00 0.78 40 LEU A O 18
ATOM 22978 N N . GLU A 1 27 ? -6.099 -1.838 7.470 1.00 0.70 41 GLU A N 18
ATOM 22979 C CA . GLU A 1 27 ? -6.428 -2.490 8.740 1.00 0.69 41 GLU A CA 18
ATOM 22980 C C . GLU A 1 27 ? -7.923 -2.837 8.803 1.00 0.78 41 GLU A C 18
ATOM 22981 O O . GLU A 1 27 ? -8.265 -3.994 9.045 1.00 0.89 41 GLU A O 18
ATOM 22993 N N . GLU A 1 28 ? -8.823 -1.883 8.524 1.00 0.82 42 GLU A N 18
ATOM 22994 C CA . GLU A 1 28 ? -10.259 -2.134 8.520 1.00 0.95 42 GLU A CA 18
ATOM 22995 C C . GLU A 1 28 ? -10.676 -3.054 7.350 1.00 1.02 42 GLU A C 18
ATOM 22996 O O . GLU A 1 28 ? -11.562 -3.897 7.539 1.00 1.19 42 GLU A O 18
ATOM 23008 N N . ALA A 1 29 ? -10.020 -2.982 6.184 1.00 0.96 43 ALA A N 18
ATOM 23009 C CA . ALA A 1 29 ? -10.411 -3.760 5.006 1.00 1.06 43 ALA A CA 18
ATOM 23010 C C . ALA A 1 29 ? -10.033 -5.251 5.042 1.00 1.05 43 ALA A C 18
ATOM 23011 O O . ALA A 1 29 ? -10.930 -6.098 5.007 1.00 1.30 43 ALA A O 18
ATOM 23018 N N . LEU A 1 30 ? -8.736 -5.596 5.118 1.00 0.92 44 LEU A N 18
ATOM 23019 C CA . LEU A 1 30 ? -8.250 -6.884 4.571 1.00 1.01 44 LEU A CA 18
ATOM 23020 C C . LEU A 1 30 ? -7.460 -7.759 5.547 1.00 1.19 44 LEU A C 18
ATOM 23021 O O . LEU A 1 30 ? -6.968 -8.824 5.179 1.00 1.46 44 LEU A O 18
ATOM 23037 N N . SER A 1 31 ? -7.330 -7.274 6.780 1.00 1.21 45 SER A N 18
ATOM 23038 C CA . SER A 1 31 ? -6.571 -7.873 7.883 1.00 1.37 45 SER A CA 18
ATOM 23039 C C . SER A 1 31 ? -5.137 -8.293 7.477 1.00 1.26 45 SER A C 18
ATOM 23040 O O . SER A 1 31 ? -4.872 -9.478 7.244 1.00 1.49 45 SER A O 18
ATOM 23048 N N . PRO A 1 32 ? -4.204 -7.331 7.346 1.00 1.00 46 PRO A N 18
ATOM 23049 C CA . PRO A 1 32 ? -2.805 -7.600 7.004 1.00 0.89 46 PRO A CA 18
ATOM 23050 C C . PRO A 1 32 ? -2.065 -8.555 7.959 1.00 1.08 46 PRO A C 18
ATOM 23051 O O . PRO A 1 32 ? -2.545 -8.931 9.025 1.00 1.55 46 PRO A O 18
ATOM 23062 N N . GLU A 1 33 ? -0.856 -8.957 7.587 1.00 0.91 47 GLU A N 18
ATOM 23063 C CA . GLU A 1 33 ? 0.205 -9.324 8.509 1.00 0.91 47 GLU A CA 18
ATOM 23064 C C . GLU A 1 33 ? 1.218 -8.202 8.724 1.00 0.88 47 GLU A C 18
ATOM 23065 O O . GLU A 1 33 ? 1.783 -8.104 9.816 1.00 1.07 47 GLU A O 18
ATOM 23077 N N . VAL A 1 34 ? 1.439 -7.350 7.717 1.00 0.71 48 VAL A N 18
ATOM 23078 C CA . VAL A 1 34 ? 2.131 -6.073 7.929 1.00 0.73 48 VAL A CA 18
ATOM 23079 C C . VAL A 1 34 ? 1.511 -4.934 7.152 1.00 0.99 48 VAL A C 18
ATOM 23080 O O . VAL A 1 34 ? 0.888 -5.149 6.105 1.00 1.41 48 VAL A O 18
ATOM 23093 N N . LEU A 1 35 ? 1.888 -3.716 7.551 1.00 0.96 49 LEU A N 18
ATOM 23094 C CA . LEU A 1 35 ? 2.096 -2.676 6.556 1.00 0.92 49 LEU A CA 18
ATOM 23095 C C . LEU A 1 35 ? 3.171 -1.645 6.941 1.00 1.11 49 LEU A C 18
ATOM 23096 O O . LEU A 1 35 ? 3.024 -0.871 7.892 1.00 1.59 49 LEU A O 18
ATOM 23112 N N . GLU A 1 36 ? 4.248 -1.611 6.146 1.00 0.88 50 GLU A N 18
ATOM 23113 C CA . GLU A 1 36 ? 5.405 -0.716 6.329 1.00 0.93 50 GLU A CA 18
ATOM 23114 C C . GLU A 1 36 ? 5.595 0.195 5.117 1.00 0.84 50 GLU A C 18
ATOM 23115 O O . GLU A 1 36 ? 5.722 -0.274 3.990 1.00 0.83 50 GLU A O 18
ATOM 23127 N N . LEU A 1 37 ? 5.547 1.503 5.326 1.00 0.85 51 LEU A N 18
ATOM 23128 C CA . LEU A 1 37 ? 5.326 2.470 4.235 1.00 0.77 51 LEU A CA 18
ATOM 23129 C C . LEU A 1 37 ? 5.937 3.877 4.436 1.00 0.93 51 LEU A C 18
ATOM 23130 O O . LEU A 1 37 ? 6.277 4.255 5.559 1.00 1.11 51 LEU A O 18
ATOM 23146 N N . ARG A 1 38 ? 6.038 4.675 3.359 1.00 0.92 52 ARG A N 18
ATOM 23147 C CA . ARG A 1 38 ? 6.581 6.047 3.370 1.00 1.10 52 ARG A CA 18
ATOM 23148 C C . ARG A 1 38 ? 6.143 6.845 2.137 1.00 0.89 52 ARG A C 18
ATOM 23149 O O . ARG A 1 38 ? 5.861 6.284 1.081 1.00 0.85 52 ARG A O 18
ATOM 23170 N N . ASN A 1 39 ? 6.142 8.172 2.241 1.00 0.84 53 ASN A N 18
ATOM 23171 C CA . ASN A 1 39 ? 5.949 9.074 1.106 1.00 0.72 53 ASN A CA 18
ATOM 23172 C C . ASN A 1 39 ? 7.275 9.537 0.459 1.00 0.73 53 ASN A C 18
ATOM 23173 O O . ASN A 1 39 ? 8.317 9.662 1.108 1.00 0.91 53 ASN A O 18
ATOM 23184 N N . GLU A 1 40 ? 7.236 9.712 -0.860 1.00 0.79 54 GLU A N 18
ATOM 23185 C CA . GLU A 1 40 ? 8.389 9.918 -1.750 1.00 0.89 54 GLU A CA 18
ATOM 23186 C C . GLU A 1 40 ? 8.559 11.392 -2.185 1.00 0.77 54 GLU A C 18
ATOM 23187 O O . GLU A 1 40 ? 9.625 11.795 -2.662 1.00 0.91 54 GLU A O 18
ATOM 23199 N N . SER A 1 41 ? 7.513 12.206 -1.992 1.00 0.69 55 SER A N 18
ATOM 23200 C CA . SER A 1 41 ? 7.352 13.565 -2.529 1.00 0.81 55 SER A CA 18
ATOM 23201 C C . SER A 1 41 ? 8.346 14.623 -2.044 1.00 1.01 55 SER A C 18
ATOM 23202 O O . SER A 1 41 ? 8.492 15.662 -2.682 1.00 1.29 55 SER A O 18
ATOM 23210 N N . GLY A 1 42 ? 9.131 14.337 -1.007 1.00 1.02 56 GLY A N 18
ATOM 23211 C CA . GLY A 1 42 ? 10.275 15.179 -0.616 1.00 1.23 56 GLY A CA 18
ATOM 23212 C C . GLY A 1 42 ? 11.404 15.193 -1.666 1.00 1.33 56 GLY A C 18
ATOM 23213 O O . GLY A 1 42 ? 12.205 16.131 -1.705 1.00 1.56 56 GLY A O 18
ATOM 23217 N N . GLY A 1 43 ? 11.394 14.228 -2.600 1.00 1.25 57 GLY A N 18
ATOM 23218 C CA . GLY A 1 43 ? 12.192 14.234 -3.834 1.00 1.45 57 GLY A CA 18
ATOM 23219 C C . GLY A 1 43 ? 11.548 14.960 -5.027 1.00 1.58 57 GLY A C 18
ATOM 23220 O O . GLY A 1 43 ? 12.018 14.799 -6.156 1.00 2.63 57 GLY A O 18
ATOM 23224 N N . HIS A 1 44 ? 10.463 15.711 -4.808 1.00 1.07 58 HIS A N 18
ATOM 23225 C CA . HIS A 1 44 ? 9.743 16.505 -5.813 1.00 1.11 58 HIS A CA 18
ATOM 23226 C C . HIS A 1 44 ? 9.651 17.978 -5.381 1.00 1.28 58 HIS A C 18
ATOM 23227 O O . HIS A 1 44 ? 9.726 18.301 -4.192 1.00 1.83 58 HIS A O 18
ATOM 23241 N N . ALA A 1 45 ? 9.491 18.885 -6.347 1.00 1.74 59 ALA A N 18
ATOM 23242 C CA . ALA A 1 45 ? 9.419 20.332 -6.127 1.00 1.97 59 ALA A CA 18
ATOM 23243 C C . ALA A 1 45 ? 8.017 20.775 -5.652 1.00 1.77 59 ALA A C 18
ATOM 23244 O O . ALA A 1 45 ? 7.312 21.523 -6.336 1.00 2.04 59 ALA A O 18
ATOM 23251 N N . VAL A 1 46 ? 7.594 20.264 -4.494 1.00 1.51 60 VAL A N 18
ATOM 23252 C CA . VAL A 1 46 ? 6.242 20.420 -3.925 1.00 1.37 60 VAL A CA 18
ATOM 23253 C C . VAL A 1 46 ? 6.269 21.195 -2.594 1.00 1.52 60 VAL A C 18
ATOM 23254 O O . VAL A 1 46 ? 7.290 21.165 -1.891 1.00 1.71 60 VAL A O 18
ATOM 23267 N N . PRO A 1 47 ? 5.174 21.874 -2.195 1.00 1.61 61 PRO A N 18
ATOM 23268 C CA . PRO A 1 47 ? 5.063 22.512 -0.880 1.00 1.83 61 PRO A CA 18
ATOM 23269 C C . PRO A 1 47 ? 5.297 21.526 0.279 1.00 1.93 61 PRO A C 18
ATOM 23270 O O . PRO A 1 47 ? 4.923 20.355 0.159 1.00 1.73 61 PRO A O 18
ATOM 23281 N N . PRO A 1 48 ? 5.863 21.957 1.423 1.00 2.36 62 PRO A N 18
ATOM 23282 C CA . PRO A 1 48 ? 6.036 21.084 2.581 1.00 2.62 62 PRO A CA 18
ATOM 23283 C C . PRO A 1 48 ? 4.703 20.511 3.063 1.00 2.56 62 PRO A C 18
ATOM 23284 O O . PRO A 1 48 ? 3.712 21.241 3.196 1.00 2.61 62 PRO A O 18
ATOM 23295 N N . GLY A 1 49 ? 4.671 19.201 3.303 1.00 2.58 63 GLY A N 18
ATOM 23296 C CA . GLY A 1 49 ? 3.448 18.474 3.647 1.00 2.53 63 GLY A CA 18
ATOM 23297 C C . GLY A 1 49 ? 2.504 18.209 2.465 1.00 1.91 63 GLY A C 18
ATOM 23298 O O . GLY A 1 49 ? 1.367 17.792 2.701 1.00 1.83 63 GLY A O 18
ATOM 23302 N N . SER A 1 50 ? 2.918 18.464 1.214 1.00 1.61 64 SER A N 18
ATOM 23303 C CA . SER A 1 50 ? 2.180 18.013 0.022 1.00 1.21 64 SER A CA 18
ATOM 23304 C C . SER A 1 50 ? 2.493 16.534 -0.252 1.00 0.96 64 SER A C 18
ATOM 23305 O O . SER A 1 50 ? 3.633 16.140 -0.524 1.00 1.29 64 SER A O 18
ATOM 23313 N N . GLU A 1 51 ? 1.464 15.688 -0.189 1.00 0.88 65 GLU A N 18
ATOM 23314 C CA . GLU A 1 51 ? 1.602 14.222 -0.220 1.00 0.89 65 GLU A CA 18
ATOM 23315 C C . GLU A 1 51 ? 1.221 13.666 -1.603 1.00 0.90 65 GLU A C 18
ATOM 23316 O O . GLU A 1 51 ? 0.271 12.896 -1.745 1.00 1.17 65 GLU A O 18
ATOM 23328 N N . THR A 1 52 ? 1.924 14.092 -2.660 1.00 0.78 66 THR A N 18
ATOM 23329 C CA . THR A 1 52 ? 1.626 13.728 -4.051 1.00 0.88 66 THR A CA 18
ATOM 23330 C C . THR A 1 52 ? 2.043 12.300 -4.392 1.00 0.78 66 THR A C 18
ATOM 23331 O O . THR A 1 52 ? 1.503 11.721 -5.331 1.00 0.91 66 THR A O 18
ATOM 23342 N N . HIS A 1 53 ? 3.019 11.754 -3.663 1.00 0.62 67 HIS A N 18
ATOM 23343 C CA . HIS A 1 53 ? 3.892 10.684 -4.136 1.00 0.56 67 HIS A CA 18
ATOM 23344 C C . HIS A 1 53 ? 4.139 9.655 -3.036 1.00 0.52 67 HIS A C 18
ATOM 23345 O O . HIS A 1 53 ? 4.620 10.023 -1.959 1.00 0.54 67 HIS A O 18
ATOM 23359 N N . PHE A 1 54 ? 3.840 8.378 -3.287 1.00 0.54 68 PHE A N 18
ATOM 23360 C CA . PHE A 1 54 ? 3.695 7.408 -2.192 1.00 0.59 68 PHE A CA 18
ATOM 23361 C C . PHE A 1 54 ? 4.273 5.997 -2.454 1.00 0.58 68 PHE A C 18
ATOM 23362 O O . PHE A 1 54 ? 4.332 5.531 -3.596 1.00 0.62 68 PHE A O 18
ATOM 23379 N N . ARG A 1 55 ? 4.723 5.310 -1.391 1.00 0.66 69 ARG A N 18
ATOM 23380 C CA . ARG A 1 55 ? 5.279 3.943 -1.416 1.00 0.66 69 ARG A CA 18
ATOM 23381 C C . ARG A 1 55 ? 4.778 3.105 -0.246 1.00 0.68 69 ARG A C 18
ATOM 23382 O O . ARG A 1 55 ? 4.757 3.572 0.891 1.00 0.85 69 ARG A O 18
ATOM 23403 N N . VAL A 1 56 ? 4.420 1.854 -0.526 1.00 0.55 70 VAL A N 18
ATOM 23404 C CA . VAL A 1 56 ? 3.905 0.914 0.503 1.00 0.51 70 VAL A CA 18
ATOM 23405 C C . VAL A 1 56 ? 4.478 -0.493 0.370 1.00 0.51 70 VAL A C 18
ATOM 23406 O O . VAL A 1 56 ? 4.510 -1.046 -0.726 1.00 0.53 70 VAL A O 18
ATOM 23419 N N . ALA A 1 57 ? 4.802 -1.122 1.500 1.00 0.54 71 ALA A N 18
ATOM 23420 C CA . ALA A 1 57 ? 4.962 -2.575 1.591 1.00 0.55 71 ALA A CA 18
ATOM 23421 C C . ALA A 1 57 ? 3.778 -3.174 2.360 1.00 0.49 71 ALA A C 18
ATOM 23422 O O . ALA A 1 57 ? 3.547 -2.809 3.517 1.00 0.51 71 ALA A O 18
ATOM 23429 N N . VAL A 1 58 ? 3.043 -4.095 1.729 1.00 0.54 72 VAL A N 18
ATOM 23430 C CA . VAL A 1 58 ? 1.896 -4.785 2.334 1.00 0.54 72 VAL A CA 18
ATOM 23431 C C . VAL A 1 58 ? 2.058 -6.295 2.216 1.00 0.60 72 VAL A C 18
ATOM 23432 O O . VAL A 1 58 ? 2.478 -6.828 1.186 1.00 0.78 72 VAL A O 18
ATOM 23445 N N . VAL A 1 59 ? 1.716 -7.008 3.281 1.00 0.57 73 VAL A N 18
ATOM 23446 C CA . VAL A 1 59 ? 1.809 -8.470 3.321 1.00 0.63 73 VAL A CA 18
ATOM 23447 C C . VAL A 1 59 ? 0.609 -9.023 4.060 1.00 0.67 73 VAL A C 18
ATOM 23448 O O . VAL A 1 59 ? 0.289 -8.515 5.138 1.00 0.69 73 VAL A O 18
ATOM 23461 N N . SER A 1 60 ? -0.057 -10.017 3.463 1.00 0.72 74 SER A N 18
ATOM 23462 C CA . SER A 1 60 ? -1.279 -10.628 4.021 1.00 0.75 74 SER A CA 18
ATOM 23463 C C . SER A 1 60 ? -1.501 -12.045 3.493 1.00 0.84 74 SER A C 18
ATOM 23464 O O . SER A 1 60 ? -1.204 -12.337 2.333 1.00 0.86 74 SER A O 18
ATOM 23472 N N . SER A 1 61 ? -2.075 -12.917 4.321 1.00 0.94 75 SER A N 18
ATOM 23473 C CA . SER A 1 61 ? -2.529 -14.254 3.902 1.00 1.08 75 SER A CA 18
ATOM 23474 C C . SER A 1 61 ? -3.632 -14.206 2.837 1.00 1.13 75 SER A C 18
ATOM 23475 O O . SER A 1 61 ? -3.730 -15.107 1.999 1.00 1.43 75 SER A O 18
ATOM 23483 N N . ARG A 1 62 ? -4.384 -13.098 2.770 1.00 0.95 76 ARG A N 18
ATOM 23484 C CA . ARG A 1 62 ? -5.421 -12.837 1.752 1.00 0.98 76 ARG A CA 18
ATOM 23485 C C . ARG A 1 62 ? -4.882 -12.709 0.314 1.00 0.92 76 ARG A C 18
ATOM 23486 O O . ARG A 1 62 ? -5.666 -12.654 -0.633 1.00 1.00 76 ARG A O 18
ATOM 23507 N N . PHE A 1 63 ? -3.557 -12.695 0.132 1.00 0.90 77 PHE A N 18
ATOM 23508 C CA . PHE A 1 63 ? -2.879 -12.616 -1.154 1.00 0.90 77 PHE A CA 18
ATOM 23509 C C . PHE A 1 63 ? -2.267 -13.953 -1.619 1.00 0.94 77 PHE A C 18
ATOM 23510 O O . PHE A 1 63 ? -1.561 -13.966 -2.629 1.00 1.01 77 PHE A O 18
ATOM 23527 N N . GLU A 1 64 ? -2.500 -15.074 -0.923 1.00 1.03 78 GLU A N 18
ATOM 23528 C CA . GLU A 1 64 ? -2.173 -16.402 -1.440 1.00 1.11 78 GLU A CA 18
ATOM 23529 C C . GLU A 1 64 ? -3.231 -16.967 -2.408 1.00 1.07 78 GLU A C 18
ATOM 23530 O O . GLU A 1 64 ? -4.423 -16.664 -2.284 1.00 1.16 78 GLU A O 18
ATOM 23542 N N . GLY A 1 65 ? -2.800 -17.847 -3.317 1.00 1.20 79 GLY A N 18
ATOM 23543 C CA . GLY A 1 65 ? -3.671 -18.669 -4.176 1.00 1.37 79 GLY A CA 18
ATOM 23544 C C . GLY A 1 65 ? -3.903 -18.144 -5.599 1.00 1.31 79 GLY A C 18
ATOM 23545 O O . GLY A 1 65 ? -4.729 -18.698 -6.321 1.00 1.82 79 GLY A O 18
ATOM 23549 N N . LEU A 1 66 ? -3.229 -17.064 -5.999 1.00 1.07 80 LEU A N 18
ATOM 23550 C CA . LEU A 1 66 ? -3.416 -16.317 -7.234 1.00 1.19 80 LEU A CA 18
ATOM 23551 C C . LEU A 1 66 ? -2.089 -15.668 -7.691 1.00 0.99 80 LEU A C 18
ATOM 23552 O O . LEU A 1 66 ? -1.154 -15.517 -6.901 1.00 1.01 80 LEU A O 18
ATOM 23568 N N . SER A 1 67 ? -2.015 -15.261 -8.960 1.00 0.99 81 SER A N 18
ATOM 23569 C CA . SER A 1 67 ? -0.869 -14.574 -9.583 1.00 1.06 81 SER A CA 18
ATOM 23570 C C . SER A 1 67 ? -0.473 -13.260 -8.873 1.00 0.98 81 SER A C 18
ATOM 23571 O O . SER A 1 67 ? -1.353 -12.546 -8.376 1.00 0.86 81 SER A O 18
ATOM 23579 N N . PRO A 1 68 ? 0.819 -12.857 -8.895 1.00 1.14 82 PRO A N 18
ATOM 23580 C CA . PRO A 1 68 ? 1.290 -11.550 -8.428 1.00 1.16 82 PRO A CA 18
ATOM 23581 C C . PRO A 1 68 ? 0.511 -10.366 -9.018 1.00 1.03 82 PRO A C 18
ATOM 23582 O O . PRO A 1 68 ? 0.074 -9.483 -8.278 1.00 0.94 82 PRO A O 18
ATOM 23593 N N . LEU A 1 69 ? 0.242 -10.375 -10.330 1.00 1.15 83 LEU A N 18
ATOM 23594 C CA . LEU A 1 69 ? -0.567 -9.334 -10.975 1.00 1.21 83 LEU A CA 18
ATOM 23595 C C . LEU A 1 69 ? -2.042 -9.381 -10.535 1.00 1.12 83 LEU A C 18
ATOM 23596 O O . LEU A 1 69 ? -2.681 -8.331 -10.518 1.00 1.14 83 LEU A O 18
ATOM 23612 N N . GLN A 1 70 ? -2.559 -10.544 -10.112 1.00 1.13 84 GLN A N 18
ATOM 23613 C CA . GLN A 1 70 ? -3.936 -10.721 -9.632 1.00 1.17 84 GLN A CA 18
ATOM 23614 C C . GLN A 1 70 ? -4.122 -10.299 -8.158 1.00 1.23 84 GLN A C 18
ATOM 23615 O O . GLN A 1 70 ? -5.184 -9.771 -7.821 1.00 1.57 84 GLN A O 18
ATOM 23629 N N . ARG A 1 71 ? -3.100 -10.423 -7.288 1.00 1.03 85 ARG A N 18
ATOM 23630 C CA . ARG A 1 71 ? -3.099 -9.782 -5.945 1.00 1.10 85 ARG A CA 18
ATOM 23631 C C . ARG A 1 71 ? -2.891 -8.266 -6.019 1.00 1.11 85 ARG A C 18
ATOM 23632 O O . ARG A 1 71 ? -3.601 -7.526 -5.342 1.00 1.27 85 ARG A O 18
ATOM 23653 N N . HIS A 1 72 ? -1.985 -7.795 -6.882 1.00 0.96 86 HIS A N 18
ATOM 23654 C CA . HIS A 1 72 ? -1.840 -6.373 -7.201 1.00 0.91 86 HIS A CA 18
ATOM 23655 C C . HIS A 1 72 ? -3.179 -5.809 -7.713 1.00 1.17 86 HIS A C 18
ATOM 23656 O O . HIS A 1 72 ? -3.703 -4.876 -7.114 1.00 1.28 86 HIS A O 18
ATOM 23670 N N . ARG A 1 73 ? -3.819 -6.458 -8.700 1.00 1.36 87 ARG A N 18
ATOM 23671 C CA . ARG A 1 73 ? -5.181 -6.135 -9.175 1.00 1.72 87 ARG A CA 18
ATOM 23672 C C . ARG A 1 73 ? -6.223 -6.136 -8.054 1.00 1.88 87 ARG A C 18
ATOM 23673 O O . ARG A 1 73 ? -7.023 -5.206 -8.010 1.00 2.06 87 ARG A O 18
ATOM 23694 N N . LEU A 1 74 ? -6.195 -7.102 -7.130 1.00 1.86 88 LEU A N 18
ATOM 23695 C CA . LEU A 1 74 ? -7.077 -7.118 -5.951 1.00 2.09 88 LEU A CA 18
ATOM 23696 C C . LEU A 1 74 ? -6.936 -5.803 -5.167 1.00 1.96 88 LEU A C 18
ATOM 23697 O O . LEU A 1 74 ? -7.910 -5.073 -5.006 1.00 2.07 88 LEU A O 18
ATOM 23713 N N . VAL A 1 75 ? -5.716 -5.446 -4.754 1.00 1.74 89 VAL A N 18
ATOM 23714 C CA . VAL A 1 75 ? -5.463 -4.200 -4.000 1.00 1.71 89 VAL A CA 18
ATOM 23715 C C . VAL A 1 75 ? -5.817 -2.944 -4.818 1.00 1.67 89 VAL A C 18
ATOM 23716 O O . VAL A 1 75 ? -6.448 -2.016 -4.323 1.00 1.74 89 VAL A O 18
ATOM 23729 N N . HIS A 1 76 ? -5.444 -2.923 -6.091 1.00 1.61 90 HIS A N 18
ATOM 23730 C CA . HIS A 1 76 ? -5.512 -1.776 -6.995 1.00 1.63 90 HIS A CA 18
ATOM 23731 C C . HIS A 1 76 ? -6.958 -1.460 -7.383 1.00 1.84 90 HIS A C 18
ATOM 23732 O O . HIS A 1 76 ? -7.338 -0.293 -7.359 1.00 2.08 90 HIS A O 18
ATOM 23746 N N . ALA A 1 77 ? -7.753 -2.475 -7.738 1.00 1.80 91 ALA A N 18
ATOM 23747 C CA . ALA A 1 77 ? -9.145 -2.324 -8.148 1.00 1.90 91 ALA A CA 18
ATOM 23748 C C . ALA A 1 77 ? -10.125 -2.315 -6.963 1.00 2.00 91 ALA A C 18
ATOM 23749 O O . ALA A 1 77 ? -11.117 -1.581 -7.004 1.00 2.14 91 ALA A O 18
ATOM 23756 N N . ALA A 1 78 ? -9.879 -3.086 -5.895 1.00 1.98 92 ALA A N 18
ATOM 23757 C CA . ALA A 1 78 ? -10.776 -3.119 -4.736 1.00 2.07 92 ALA A CA 18
ATOM 23758 C C . ALA A 1 78 ? -10.464 -2.038 -3.687 1.00 2.10 92 ALA A C 18
ATOM 23759 O O . ALA A 1 78 ? -11.371 -1.698 -2.917 1.00 2.43 92 ALA A O 18
ATOM 23766 N N . LEU A 1 79 ? -9.238 -1.474 -3.646 1.00 1.78 93 LEU A N 18
ATOM 23767 C CA . LEU A 1 79 ? -8.917 -0.364 -2.722 1.00 1.61 93 LEU A CA 18
ATOM 23768 C C . LEU A 1 79 ? -8.516 0.947 -3.441 1.00 1.35 93 LEU A C 18
ATOM 23769 O O . LEU A 1 79 ? -7.800 1.754 -2.858 1.00 1.11 93 LEU A O 18
ATOM 23785 N N . ALA A 1 80 ? -8.962 1.218 -4.674 1.00 1.53 94 ALA A N 18
ATOM 23786 C CA . ALA A 1 80 ? -8.373 2.276 -5.517 1.00 1.37 94 ALA A CA 18
ATOM 23787 C C . ALA A 1 80 ? -8.332 3.685 -4.898 1.00 1.08 94 ALA A C 18
ATOM 23788 O O . ALA A 1 80 ? -7.290 4.353 -4.925 1.00 0.91 94 ALA A O 18
ATOM 23795 N N . GLU A 1 81 ? -9.441 4.149 -4.319 1.00 1.23 95 GLU A N 18
ATOM 23796 C CA . GLU A 1 81 ? -9.491 5.478 -3.703 1.00 1.26 95 GLU A CA 18
ATOM 23797 C C . GLU A 1 81 ? -8.806 5.487 -2.332 1.00 1.31 95 GLU A C 18
ATOM 23798 O O . GLU A 1 81 ? -8.340 6.528 -1.870 1.00 1.55 95 GLU A O 18
ATOM 23810 N N . GLU A 1 82 ? -8.696 4.323 -1.693 1.00 1.27 96 GLU A N 18
ATOM 23811 C CA . GLU A 1 82 ? -8.239 4.108 -0.350 1.00 1.37 96 GLU A CA 18
ATOM 23812 C C . GLU A 1 82 ? -6.704 4.024 -0.310 1.00 1.20 96 GLU A C 18
ATOM 23813 O O . GLU A 1 82 ? -6.075 4.544 0.610 1.00 1.44 96 GLU A O 18
ATOM 23825 N N . LEU A 1 83 ? -6.093 3.466 -1.363 1.00 0.92 97 LEU A N 18
ATOM 23826 C CA . LEU A 1 83 ? -4.686 3.554 -1.693 1.00 0.89 97 LEU A CA 18
ATOM 23827 C C . LEU A 1 83 ? -4.296 4.926 -2.255 1.00 0.93 97 LEU A C 18
ATOM 23828 O O . LEU A 1 83 ? -3.362 5.551 -1.759 1.00 1.09 97 LEU A O 18
ATOM 23844 N N . GLY A 1 84 ? -5.004 5.376 -3.298 1.00 0.99 98 GLY A N 18
ATOM 23845 C CA . GLY A 1 84 ? -4.396 6.221 -4.335 1.00 1.31 98 GLY A CA 18
ATOM 23846 C C . GLY A 1 84 ? -5.317 7.298 -4.893 1.00 1.43 98 GLY A C 18
ATOM 23847 O O . GLY A 1 84 ? -5.033 7.877 -5.936 1.00 1.96 98 GLY A O 18
ATOM 23851 N N . GLY A 1 85 ? -6.425 7.543 -4.203 1.00 1.42 99 GLY A N 18
ATOM 23852 C CA . GLY A 1 85 ? -7.418 8.569 -4.559 1.00 1.98 99 GLY A CA 18
ATOM 23853 C C . GLY A 1 85 ? -6.864 9.992 -4.393 1.00 2.16 99 GLY A C 18
ATOM 23854 O O . GLY A 1 85 ? -6.706 10.716 -5.380 1.00 2.44 99 GLY A O 18
ATOM 23858 N N . PRO A 1 86 ? -6.473 10.386 -3.167 1.00 2.13 100 PRO A N 18
ATOM 23859 C CA . PRO A 1 86 ? -5.857 11.683 -2.888 1.00 2.31 100 PRO A CA 18
ATOM 23860 C C . PRO A 1 86 ? -4.336 11.690 -3.157 1.00 1.91 100 PRO A C 18
ATOM 23861 O O . PRO A 1 86 ? -3.583 12.379 -2.467 1.00 1.83 100 PRO A O 18
ATOM 23872 N N . VAL A 1 87 ? -3.859 10.877 -4.112 1.00 1.83 101 VAL A N 18
ATOM 23873 C CA . VAL A 1 87 ? -2.429 10.607 -4.357 1.00 1.46 101 VAL A CA 18
ATOM 23874 C C . VAL A 1 87 ? -2.152 10.615 -5.867 1.00 1.46 101 VAL A C 18
ATOM 23875 O O . VAL A 1 87 ? -2.823 9.919 -6.631 1.00 1.71 101 VAL A O 18
ATOM 23888 N N . HIS A 1 88 ? -1.185 11.418 -6.319 1.00 1.35 102 HIS A N 18
ATOM 23889 C CA . HIS A 1 88 ? -0.925 11.690 -7.745 1.00 1.48 102 HIS A CA 18
ATOM 23890 C C . HIS A 1 88 ? -0.018 10.644 -8.410 1.00 1.46 102 HIS A C 18
ATOM 23891 O O . HIS A 1 88 ? -0.179 10.354 -9.602 1.00 1.71 102 HIS A O 18
ATOM 23905 N N . ALA A 1 89 ? 0.895 10.059 -7.630 1.00 1.20 103 ALA A N 18
ATOM 23906 C CA . ALA A 1 89 ? 1.647 8.858 -7.966 1.00 1.10 103 ALA A CA 18
ATOM 23907 C C . ALA A 1 89 ? 1.838 7.970 -6.729 1.00 0.88 103 ALA A C 18
ATOM 23908 O O . ALA A 1 89 ? 2.019 8.459 -5.612 1.00 0.82 103 ALA A O 18
ATOM 23915 N N . LEU A 1 90 ? 1.863 6.658 -6.935 1.00 0.84 104 LEU A N 18
ATOM 23916 C CA . LEU A 1 90 ? 2.219 5.678 -5.929 1.00 0.74 104 LEU A CA 18
ATOM 23917 C C . LEU A 1 90 ? 2.653 4.304 -6.466 1.00 0.71 104 LEU A C 18
ATOM 23918 O O . LEU A 1 90 ? 2.278 3.901 -7.571 1.00 0.82 104 LEU A O 18
ATOM 23934 N N . ALA A 1 91 ? 3.409 3.567 -5.647 1.00 0.63 105 ALA A N 18
ATOM 23935 C CA . ALA A 1 91 ? 3.752 2.159 -5.877 1.00 0.65 105 ALA A CA 18
ATOM 23936 C C . ALA A 1 91 ? 3.614 1.288 -4.606 1.00 0.62 105 ALA A C 18
ATOM 23937 O O . ALA A 1 91 ? 3.952 1.711 -3.494 1.00 0.64 105 ALA A O 18
ATOM 23944 N N . ILE A 1 92 ? 3.117 0.057 -4.777 1.00 0.61 106 ILE A N 18
ATOM 23945 C CA . ILE A 1 92 ? 2.934 -0.929 -3.711 1.00 0.57 106 ILE A CA 18
ATOM 23946 C C . ILE A 1 92 ? 3.673 -2.240 -3.993 1.00 0.50 106 ILE A C 18
ATOM 23947 O O . ILE A 1 92 ? 3.670 -2.739 -5.120 1.00 0.63 106 ILE A O 18
ATOM 23963 N N . GLN A 1 93 ? 4.240 -2.828 -2.943 1.00 0.57 107 GLN A N 18
ATOM 23964 C CA . GLN A 1 93 ? 4.716 -4.209 -2.917 1.00 0.63 107 GLN A CA 18
ATOM 23965 C C . GLN A 1 93 ? 3.689 -5.058 -2.151 1.00 0.57 107 GLN A C 18
ATOM 23966 O O . GLN A 1 93 ? 3.445 -4.769 -0.982 1.00 0.63 107 GLN A O 18
ATOM 23980 N N . ALA A 1 94 ? 3.095 -6.087 -2.766 1.00 0.64 108 ALA A N 18
ATOM 23981 C CA . ALA A 1 94 ? 2.062 -6.936 -2.155 1.00 0.63 108 ALA A CA 18
ATOM 23982 C C . ALA A 1 94 ? 2.486 -8.413 -2.116 1.00 0.71 108 ALA A C 18
ATOM 23983 O O . ALA A 1 94 ? 2.635 -9.041 -3.165 1.00 0.90 108 ALA A O 18
ATOM 23990 N N . ARG A 1 95 ? 2.682 -8.967 -0.911 1.00 0.70 109 ARG A N 18
ATOM 23991 C CA . ARG A 1 95 ? 3.303 -10.291 -0.678 1.00 0.78 109 ARG A CA 18
ATOM 23992 C C . ARG A 1 95 ? 2.604 -11.134 0.414 1.00 0.75 109 ARG A C 18
ATOM 23993 O O . ARG A 1 95 ? 1.610 -10.720 1.020 1.00 0.72 109 ARG A O 18
ATOM 24014 N N . THR A 1 96 ? 3.149 -12.324 0.687 1.00 0.84 110 THR A N 18
ATOM 24015 C CA . THR A 1 96 ? 2.579 -13.301 1.630 1.00 0.90 110 THR A CA 18
ATOM 24016 C C . THR A 1 96 ? 3.353 -13.428 2.969 1.00 0.81 110 THR A C 18
ATOM 24017 O O . THR A 1 96 ? 4.567 -13.157 3.066 1.00 0.73 110 THR A O 18
ATOM 24028 N N . PRO A 1 97 ? 2.654 -13.806 4.058 1.00 0.85 111 PRO A N 18
ATOM 24029 C CA . PRO A 1 97 ? 3.255 -13.853 5.381 1.00 0.81 111 PRO A CA 18
ATOM 24030 C C . PRO A 1 97 ? 4.370 -14.893 5.477 1.00 0.84 111 PRO A C 18
ATOM 24031 O O . PRO A 1 97 ? 5.414 -14.554 6.013 1.00 0.82 111 PRO A O 18
ATOM 24042 N N . ALA A 1 98 ? 4.253 -16.098 4.912 1.00 0.99 112 ALA A N 18
ATOM 24043 C CA . ALA A 1 98 ? 5.285 -17.125 5.095 1.00 1.04 112 ALA A CA 18
ATOM 24044 C C . ALA A 1 98 ? 6.666 -16.745 4.506 1.00 0.94 112 ALA A C 18
ATOM 24045 O O . ALA A 1 98 ? 7.685 -17.235 5.005 1.00 1.00 112 ALA A O 18
ATOM 24052 N N . GLN A 1 99 ? 6.722 -15.837 3.516 1.00 0.91 113 GLN A N 18
ATOM 24053 C CA . GLN A 1 99 ? 7.967 -15.200 3.049 1.00 0.95 113 GLN A CA 18
ATOM 24054 C C . GLN A 1 99 ? 8.355 -13.973 3.900 1.00 0.85 113 GLN A C 18
ATOM 24055 O O . GLN A 1 99 ? 9.536 -13.838 4.257 1.00 1.03 113 GLN A O 18
ATOM 24069 N N . TRP A 1 100 ? 7.391 -13.121 4.316 1.00 0.69 114 TRP A N 18
ATOM 24070 C CA . TRP A 1 100 ? 7.727 -12.031 5.260 1.00 0.68 114 TRP A CA 18
ATOM 24071 C C . TRP A 1 100 ? 8.333 -12.546 6.582 1.00 0.81 114 TRP A C 18
ATOM 24072 O O . TRP A 1 100 ? 9.294 -11.972 7.100 1.00 0.95 114 TRP A O 18
ATOM 24093 N N . ARG A 1 101 ? 7.795 -13.657 7.100 1.00 0.84 115 ARG A N 18
ATOM 24094 C CA . ARG A 1 101 ? 8.223 -14.355 8.331 1.00 1.04 115 ARG A CA 18
ATOM 24095 C C . ARG A 1 101 ? 9.638 -14.929 8.215 1.00 1.16 115 ARG A C 18
ATOM 24096 O O . ARG A 1 101 ? 10.362 -15.002 9.207 1.00 1.37 115 ARG A O 18
ATOM 24117 N N . GLU A 1 102 ? 10.015 -15.332 7.000 1.00 1.15 116 GLU A N 18
ATOM 24118 C CA . GLU A 1 102 ? 11.301 -15.957 6.704 1.00 1.37 116 GLU A CA 18
ATOM 24119 C C . GLU A 1 102 ? 12.407 -14.906 6.528 1.00 1.61 116 GLU A C 18
ATOM 24120 O O . GLU A 1 102 ? 13.395 -14.963 7.264 1.00 1.96 116 GLU A O 18
ATOM 24132 N N . ASN A 1 103 ? 12.261 -13.933 5.611 1.00 1.68 117 ASN A N 18
ATOM 24133 C CA . ASN A 1 103 ? 13.325 -12.927 5.379 1.00 2.23 117 ASN A CA 18
ATOM 24134 C C . ASN A 1 103 ? 12.866 -11.477 5.104 1.00 2.59 117 ASN A C 18
ATOM 24135 O O . ASN A 1 103 ? 13.627 -10.698 4.525 1.00 2.85 117 ASN A O 18
ATOM 24146 N N . SER A 1 104 ? 11.625 -11.101 5.438 1.00 3.03 118 SER A N 18
ATOM 24147 C CA . SER A 1 104 ? 10.995 -9.814 5.051 1.00 3.80 118 SER A CA 18
ATOM 24148 C C . SER A 1 104 ? 10.913 -9.552 3.521 1.00 4.07 118 SER A C 18
ATOM 24149 O O . SER A 1 104 ? 10.446 -8.489 3.112 1.00 4.79 118 SER A O 18
ATOM 24157 N N . PRO A 1 17 ? -2.787 12.864 7.944 1.00 2.18 31 PRO A N 19
ATOM 24158 C CA . PRO A 1 17 ? -1.724 12.673 6.965 1.00 1.91 31 PRO A CA 19
ATOM 24159 C C . PRO A 1 17 ? -1.908 11.310 6.298 1.00 1.45 31 PRO A C 19
ATOM 24160 O O . PRO A 1 17 ? -2.198 10.315 6.974 1.00 1.23 31 PRO A O 19
ATOM 24171 N N . VAL A 1 18 ? -1.813 11.265 4.971 1.00 1.45 32 VAL A N 19
ATOM 24172 C CA . VAL A 1 18 ? -2.389 10.154 4.200 1.00 1.34 32 VAL A CA 19
ATOM 24173 C C . VAL A 1 18 ? -1.667 8.817 4.385 1.00 1.15 32 VAL A C 19
ATOM 24174 O O . VAL A 1 18 ? -2.242 7.774 4.083 1.00 1.03 32 VAL A O 19
ATOM 24187 N N . GLU A 1 19 ? -0.457 8.801 4.950 1.00 1.20 33 GLU A N 19
ATOM 24188 C CA . GLU A 1 19 ? 0.249 7.560 5.282 1.00 1.14 33 GLU A CA 19
ATOM 24189 C C . GLU A 1 19 ? -0.314 6.909 6.551 1.00 1.05 33 GLU A C 19
ATOM 24190 O O . GLU A 1 19 ? -0.550 5.703 6.586 1.00 0.99 33 GLU A O 19
ATOM 24202 N N . ALA A 1 20 ? -0.645 7.725 7.552 1.00 1.07 34 ALA A N 19
ATOM 24203 C CA . ALA A 1 20 ? -1.368 7.315 8.757 1.00 1.01 34 ALA A CA 19
ATOM 24204 C C . ALA A 1 20 ? -2.840 6.962 8.447 1.00 0.91 34 ALA A C 19
ATOM 24205 O O . ALA A 1 20 ? -3.386 5.982 8.967 1.00 0.85 34 ALA A O 19
ATOM 24212 N N . ALA A 1 21 ? -3.460 7.704 7.520 1.00 0.94 35 ALA A N 19
ATOM 24213 C CA . ALA A 1 21 ? -4.744 7.309 6.950 1.00 0.89 35 ALA A CA 19
ATOM 24214 C C . ALA A 1 21 ? -4.639 5.932 6.274 1.00 0.81 35 ALA A C 19
ATOM 24215 O O . ALA A 1 21 ? -5.489 5.085 6.517 1.00 0.81 35 ALA A O 19
ATOM 24222 N N . ILE A 1 22 ? -3.574 5.642 5.510 1.00 0.82 36 ILE A N 19
ATOM 24223 C CA . ILE A 1 22 ? -3.352 4.294 4.969 1.00 0.90 36 ILE A CA 19
ATOM 24224 C C . ILE A 1 22 ? -3.226 3.250 6.078 1.00 0.88 36 ILE A C 19
ATOM 24225 O O . ILE A 1 22 ? -3.892 2.227 5.968 1.00 0.91 36 ILE A O 19
ATOM 24241 N N . ARG A 1 23 ? -2.455 3.495 7.149 1.00 0.91 37 ARG A N 19
ATOM 24242 C CA . ARG A 1 23 ? -2.400 2.583 8.317 1.00 0.95 37 ARG A CA 19
ATOM 24243 C C . ARG A 1 23 ? -3.807 2.185 8.748 1.00 0.83 37 ARG A C 19
ATOM 24244 O O . ARG A 1 23 ? -4.195 1.025 8.650 1.00 0.81 37 ARG A O 19
ATOM 24265 N N . THR A 1 24 ? -4.575 3.182 9.165 1.00 0.83 38 THR A N 19
ATOM 24266 C CA . THR A 1 24 ? -5.925 2.952 9.730 1.00 0.83 38 THR A CA 19
ATOM 24267 C C . THR A 1 24 ? -6.954 2.409 8.722 1.00 0.84 38 THR A C 19
ATOM 24268 O O . THR A 1 24 ? -7.694 1.473 9.047 1.00 0.86 38 THR A O 19
ATOM 24279 N N . LYS A 1 25 ? -6.993 2.928 7.488 1.00 0.86 39 LYS A N 19
ATOM 24280 C CA . LYS A 1 25 ? -7.982 2.534 6.466 1.00 0.93 39 LYS A CA 19
ATOM 24281 C C . LYS A 1 25 ? -7.681 1.158 5.862 1.00 0.92 39 LYS A C 19
ATOM 24282 O O . LYS A 1 25 ? -8.609 0.396 5.607 1.00 0.96 39 LYS A O 19
ATOM 24301 N N . LEU A 1 26 ? -6.408 0.789 5.677 1.00 0.90 40 LEU A N 19
ATOM 24302 C CA . LEU A 1 26 ? -6.042 -0.568 5.267 1.00 0.88 40 LEU A CA 19
ATOM 24303 C C . LEU A 1 26 ? -6.225 -1.555 6.436 1.00 0.87 40 LEU A C 19
ATOM 24304 O O . LEU A 1 26 ? -6.674 -2.678 6.201 1.00 0.90 40 LEU A O 19
ATOM 24320 N N . GLU A 1 27 ? -6.003 -1.131 7.689 1.00 0.87 41 GLU A N 19
ATOM 24321 C CA . GLU A 1 27 ? -6.410 -1.905 8.875 1.00 0.89 41 GLU A CA 19
ATOM 24322 C C . GLU A 1 27 ? -7.930 -2.155 8.931 1.00 0.93 41 GLU A C 19
ATOM 24323 O O . GLU A 1 27 ? -8.347 -3.257 9.286 1.00 1.01 41 GLU A O 19
ATOM 24335 N N . GLU A 1 28 ? -8.767 -1.204 8.497 1.00 0.93 42 GLU A N 19
ATOM 24336 C CA . GLU A 1 28 ? -10.205 -1.406 8.307 1.00 0.99 42 GLU A CA 19
ATOM 24337 C C . GLU A 1 28 ? -10.499 -2.406 7.158 1.00 0.99 42 GLU A C 19
ATOM 24338 O O . GLU A 1 28 ? -11.339 -3.305 7.312 1.00 1.11 42 GLU A O 19
ATOM 24350 N N . ALA A 1 29 ? -9.812 -2.272 6.018 1.00 0.96 43 ALA A N 19
ATOM 24351 C CA . ALA A 1 29 ? -10.148 -2.953 4.762 1.00 1.01 43 ALA A CA 19
ATOM 24352 C C . ALA A 1 29 ? -9.682 -4.422 4.669 1.00 1.01 43 ALA A C 19
ATOM 24353 O O . ALA A 1 29 ? -10.409 -5.257 4.125 1.00 1.15 43 ALA A O 19
ATOM 24360 N N . LEU A 1 30 ? -8.476 -4.746 5.153 1.00 0.95 44 LEU A N 19
ATOM 24361 C CA . LEU A 1 30 ? -7.947 -6.120 5.230 1.00 1.08 44 LEU A CA 19
ATOM 24362 C C . LEU A 1 30 ? -7.271 -6.497 6.563 1.00 1.32 44 LEU A C 19
ATOM 24363 O O . LEU A 1 30 ? -6.889 -7.649 6.736 1.00 1.58 44 LEU A O 19
ATOM 24379 N N . SER A 1 31 ? -7.070 -5.553 7.484 1.00 1.41 45 SER A N 19
ATOM 24380 C CA . SER A 1 31 ? -6.301 -5.754 8.730 1.00 1.73 45 SER A CA 19
ATOM 24381 C C . SER A 1 31 ? -4.950 -6.482 8.526 1.00 1.53 45 SER A C 19
ATOM 24382 O O . SER A 1 31 ? -4.824 -7.656 8.901 1.00 1.78 45 SER A O 19
ATOM 24390 N N . PRO A 1 32 ? -3.959 -5.836 7.866 1.00 1.17 46 PRO A N 19
ATOM 24391 C CA . PRO A 1 32 ? -2.656 -6.421 7.513 1.00 0.90 46 PRO A CA 19
ATOM 24392 C C . PRO A 1 32 ? -1.868 -7.030 8.681 1.00 1.14 46 PRO A C 19
ATOM 24393 O O . PRO A 1 32 ? -2.004 -6.607 9.827 1.00 1.59 46 PRO A O 19
ATOM 24404 N N . GLU A 1 33 ? -0.937 -7.941 8.392 1.00 0.91 47 GLU A N 19
ATOM 24405 C CA . GLU A 1 33 ? 0.153 -8.263 9.307 1.00 0.97 47 GLU A CA 19
ATOM 24406 C C . GLU A 1 33 ? 1.292 -7.246 9.255 1.00 0.92 47 GLU A C 19
ATOM 24407 O O . GLU A 1 33 ? 1.884 -6.962 10.299 1.00 1.09 47 GLU A O 19
ATOM 24419 N N . VAL A 1 34 ? 1.570 -6.636 8.092 1.00 0.83 48 VAL A N 19
ATOM 24420 C CA . VAL A 1 34 ? 2.411 -5.442 8.061 1.00 1.00 48 VAL A CA 19
ATOM 24421 C C . VAL A 1 34 ? 1.888 -4.422 7.079 1.00 1.05 48 VAL A C 19
ATOM 24422 O O . VAL A 1 34 ? 1.292 -4.750 6.051 1.00 1.36 48 VAL A O 19
ATOM 24435 N N . LEU A 1 35 ? 2.336 -3.200 7.315 1.00 1.05 49 LEU A N 19
ATOM 24436 C CA . LEU A 1 35 ? 2.875 -2.410 6.223 1.00 0.92 49 LEU A CA 19
ATOM 24437 C C . LEU A 1 35 ? 4.109 -1.620 6.656 1.00 0.84 49 LEU A C 19
ATOM 24438 O O . LEU A 1 35 ? 4.135 -0.975 7.704 1.00 1.08 49 LEU A O 19
ATOM 24454 N N . GLU A 1 36 ? 5.153 -1.699 5.841 1.00 0.71 50 GLU A N 19
ATOM 24455 C CA . GLU A 1 36 ? 6.311 -0.807 5.891 1.00 0.72 50 GLU A CA 19
ATOM 24456 C C . GLU A 1 36 ? 6.375 0.017 4.622 1.00 0.70 50 GLU A C 19
ATOM 24457 O O . GLU A 1 36 ? 6.340 -0.510 3.513 1.00 0.76 50 GLU A O 19
ATOM 24469 N N . LEU A 1 37 ? 6.467 1.324 4.775 1.00 0.74 51 LEU A N 19
ATOM 24470 C CA . LEU A 1 37 ? 6.248 2.243 3.654 1.00 0.79 51 LEU A CA 19
ATOM 24471 C C . LEU A 1 37 ? 7.159 3.479 3.658 1.00 1.05 51 LEU A C 19
ATOM 24472 O O . LEU A 1 37 ? 7.751 3.849 4.675 1.00 1.25 51 LEU A O 19
ATOM 24488 N N . ARG A 1 38 ? 7.251 4.099 2.483 1.00 1.13 52 ARG A N 19
ATOM 24489 C CA . ARG A 1 38 ? 8.030 5.295 2.166 1.00 1.41 52 ARG A CA 19
ATOM 24490 C C . ARG A 1 38 ? 7.177 6.193 1.273 1.00 1.11 52 ARG A C 19
ATOM 24491 O O . ARG A 1 38 ? 6.549 5.702 0.338 1.00 0.88 52 ARG A O 19
ATOM 24512 N N . ASN A 1 39 ? 7.158 7.502 1.499 1.00 1.19 53 ASN A N 19
ATOM 24513 C CA . ASN A 1 39 ? 6.634 8.429 0.517 1.00 1.03 53 ASN A CA 19
ATOM 24514 C C . ASN A 1 39 ? 7.777 8.891 -0.407 1.00 1.26 53 ASN A C 19
ATOM 24515 O O . ASN A 1 39 ? 8.787 9.448 0.024 1.00 1.54 53 ASN A O 19
ATOM 24526 N N . GLU A 1 40 ? 7.642 8.588 -1.699 1.00 1.41 54 GLU A N 19
ATOM 24527 C CA . GLU A 1 40 ? 8.582 8.985 -2.760 1.00 1.68 54 GLU A CA 19
ATOM 24528 C C . GLU A 1 40 ? 8.487 10.493 -3.056 1.00 1.51 54 GLU A C 19
ATOM 24529 O O . GLU A 1 40 ? 9.368 11.097 -3.668 1.00 1.69 54 GLU A O 19
ATOM 24541 N N . SER A 1 41 ? 7.404 11.106 -2.587 1.00 1.22 55 SER A N 19
ATOM 24542 C CA . SER A 1 41 ? 7.001 12.491 -2.783 1.00 1.08 55 SER A CA 19
ATOM 24543 C C . SER A 1 41 ? 8.016 13.557 -2.356 1.00 1.29 55 SER A C 19
ATOM 24544 O O . SER A 1 41 ? 7.903 14.692 -2.813 1.00 1.34 55 SER A O 19
ATOM 24552 N N . GLY A 1 42 ? 9.070 13.221 -1.606 1.00 1.58 56 GLY A N 19
ATOM 24553 C CA . GLY A 1 42 ? 10.188 14.147 -1.389 1.00 1.82 56 GLY A CA 19
ATOM 24554 C C . GLY A 1 42 ? 10.993 14.424 -2.672 1.00 1.94 56 GLY A C 19
ATOM 24555 O O . GLY A 1 42 ? 11.668 15.448 -2.752 1.00 2.11 56 GLY A O 19
ATOM 24559 N N . GLY A 1 43 ? 10.838 13.586 -3.704 1.00 1.93 57 GLY A N 19
ATOM 24560 C CA . GLY A 1 43 ? 11.451 13.702 -5.031 1.00 2.15 57 GLY A CA 19
ATOM 24561 C C . GLY A 1 43 ? 10.669 14.526 -6.067 1.00 2.20 57 GLY A C 19
ATOM 24562 O O . GLY A 1 43 ? 10.902 14.339 -7.266 1.00 3.25 57 GLY A O 19
ATOM 24566 N N . HIS A 1 44 ? 9.733 15.396 -5.654 1.00 1.46 58 HIS A N 19
ATOM 24567 C CA . HIS A 1 44 ? 8.797 16.100 -6.558 1.00 1.49 58 HIS A CA 19
ATOM 24568 C C . HIS A 1 44 ? 8.735 17.639 -6.405 1.00 1.56 58 HIS A C 19
ATOM 24569 O O . HIS A 1 44 ? 7.959 18.279 -7.116 1.00 2.92 58 HIS A O 19
ATOM 24583 N N . ALA A 1 45 ? 9.524 18.247 -5.511 1.00 1.89 59 ALA A N 19
ATOM 24584 C CA . ALA A 1 45 ? 9.456 19.664 -5.132 1.00 2.19 59 ALA A CA 19
ATOM 24585 C C . ALA A 1 45 ? 8.043 20.147 -4.714 1.00 2.00 59 ALA A C 19
ATOM 24586 O O . ALA A 1 45 ? 7.631 21.273 -5.021 1.00 2.33 59 ALA A O 19
ATOM 24593 N N . VAL A 1 46 ? 7.269 19.292 -4.033 1.00 1.64 60 VAL A N 19
ATOM 24594 C CA . VAL A 1 46 ? 5.916 19.603 -3.520 1.00 1.46 60 VAL A CA 19
ATOM 24595 C C . VAL A 1 46 ? 5.969 20.298 -2.148 1.00 1.75 60 VAL A C 19
ATOM 24596 O O . VAL A 1 46 ? 6.999 20.210 -1.467 1.00 1.99 60 VAL A O 19
ATOM 24609 N N . PRO A 1 47 ? 4.902 20.996 -1.710 1.00 1.86 61 PRO A N 19
ATOM 24610 C CA . PRO A 1 47 ? 4.914 21.785 -0.475 1.00 2.13 61 PRO A CA 19
ATOM 24611 C C . PRO A 1 47 ? 5.216 20.970 0.792 1.00 2.28 61 PRO A C 19
ATOM 24612 O O . PRO A 1 47 ? 4.865 19.784 0.860 1.00 2.18 61 PRO A O 19
ATOM 24623 N N . PRO A 1 48 ? 5.804 21.584 1.838 1.00 2.61 62 PRO A N 19
ATOM 24624 C CA . PRO A 1 48 ? 5.902 20.949 3.148 1.00 2.81 62 PRO A CA 19
ATOM 24625 C C . PRO A 1 48 ? 4.496 20.637 3.685 1.00 2.67 62 PRO A C 19
ATOM 24626 O O . PRO A 1 48 ? 3.569 21.449 3.579 1.00 2.68 62 PRO A O 19
ATOM 24637 N N . GLY A 1 49 ? 4.331 19.428 4.218 1.00 2.67 63 GLY A N 19
ATOM 24638 C CA . GLY A 1 49 ? 3.045 18.842 4.602 1.00 2.61 63 GLY A CA 19
ATOM 24639 C C . GLY A 1 49 ? 2.278 18.121 3.480 1.00 2.21 63 GLY A C 19
ATOM 24640 O O . GLY A 1 49 ? 1.283 17.459 3.794 1.00 2.20 63 GLY A O 19
ATOM 24644 N N . SER A 1 50 ? 2.706 18.194 2.210 1.00 1.95 64 SER A N 19
ATOM 24645 C CA . SER A 1 50 ? 2.122 17.425 1.102 1.00 1.66 64 SER A CA 19
ATOM 24646 C C . SER A 1 50 ? 2.869 16.111 0.865 1.00 1.36 64 SER A C 19
ATOM 24647 O O . SER A 1 50 ? 4.063 16.108 0.561 1.00 1.25 64 SER A O 19
ATOM 24655 N N . GLU A 1 51 ? 2.144 14.994 0.917 1.00 1.48 65 GLU A N 19
ATOM 24656 C CA . GLU A 1 51 ? 2.619 13.662 0.518 1.00 1.20 65 GLU A CA 19
ATOM 24657 C C . GLU A 1 51 ? 1.793 13.187 -0.688 1.00 0.97 65 GLU A C 19
ATOM 24658 O O . GLU A 1 51 ? 0.683 12.674 -0.531 1.00 1.16 65 GLU A O 19
ATOM 24670 N N . THR A 1 52 ? 2.284 13.395 -1.907 1.00 0.87 66 THR A N 19
ATOM 24671 C CA . THR A 1 52 ? 1.570 13.042 -3.147 1.00 0.93 66 THR A CA 19
ATOM 24672 C C . THR A 1 52 ? 1.760 11.585 -3.576 1.00 0.93 66 THR A C 19
ATOM 24673 O O . THR A 1 52 ? 0.917 11.027 -4.273 1.00 1.24 66 THR A O 19
ATOM 24684 N N . HIS A 1 53 ? 2.870 10.970 -3.181 1.00 0.73 67 HIS A N 19
ATOM 24685 C CA . HIS A 1 53 ? 3.530 9.901 -3.934 1.00 0.77 67 HIS A CA 19
ATOM 24686 C C . HIS A 1 53 ? 4.056 8.814 -2.998 1.00 0.69 67 HIS A C 19
ATOM 24687 O O . HIS A 1 53 ? 4.804 9.134 -2.069 1.00 0.73 67 HIS A O 19
ATOM 24701 N N . PHE A 1 54 ? 3.683 7.555 -3.233 1.00 0.72 68 PHE A N 19
ATOM 24702 C CA . PHE A 1 54 ? 3.807 6.507 -2.210 1.00 0.73 68 PHE A CA 19
ATOM 24703 C C . PHE A 1 54 ? 4.340 5.143 -2.675 1.00 0.74 68 PHE A C 19
ATOM 24704 O O . PHE A 1 54 ? 3.830 4.530 -3.601 1.00 1.01 68 PHE A O 19
ATOM 24721 N N . ARG A 1 55 ? 5.304 4.605 -1.926 1.00 0.79 69 ARG A N 19
ATOM 24722 C CA . ARG A 1 55 ? 5.838 3.236 -2.017 1.00 0.79 69 ARG A CA 19
ATOM 24723 C C . ARG A 1 55 ? 5.418 2.459 -0.771 1.00 0.74 69 ARG A C 19
ATOM 24724 O O . ARG A 1 55 ? 5.857 2.787 0.330 1.00 0.99 69 ARG A O 19
ATOM 24745 N N . VAL A 1 56 ? 4.561 1.448 -0.920 1.00 0.54 70 VAL A N 19
ATOM 24746 C CA . VAL A 1 56 ? 4.108 0.617 0.218 1.00 0.47 70 VAL A CA 19
ATOM 24747 C C . VAL A 1 56 ? 4.603 -0.810 0.069 1.00 0.45 70 VAL A C 19
ATOM 24748 O O . VAL A 1 56 ? 4.406 -1.426 -0.978 1.00 0.48 70 VAL A O 19
ATOM 24761 N N . ALA A 1 57 ? 5.164 -1.358 1.140 1.00 0.57 71 ALA A N 19
ATOM 24762 C CA . ALA A 1 57 ? 5.320 -2.805 1.304 1.00 0.62 71 ALA A CA 19
ATOM 24763 C C . ALA A 1 57 ? 4.348 -3.311 2.349 1.00 0.72 71 ALA A C 19
ATOM 24764 O O . ALA A 1 57 ? 4.180 -2.700 3.400 1.00 0.75 71 ALA A O 19
ATOM 24771 N N . VAL A 1 58 ? 3.647 -4.396 2.037 1.00 0.86 72 VAL A N 19
ATOM 24772 C CA . VAL A 1 58 ? 2.447 -4.771 2.734 1.00 0.85 72 VAL A CA 19
ATOM 24773 C C . VAL A 1 58 ? 2.333 -6.294 2.732 1.00 0.76 72 VAL A C 19
ATOM 24774 O O . VAL A 1 58 ? 2.561 -6.951 1.715 1.00 0.84 72 VAL A O 19
ATOM 24787 N N . VAL A 1 59 ? 1.933 -6.852 3.871 1.00 0.61 73 VAL A N 19
ATOM 24788 C CA . VAL A 1 59 ? 1.696 -8.289 4.045 1.00 0.55 73 VAL A CA 19
ATOM 24789 C C . VAL A 1 59 ? 0.367 -8.540 4.710 1.00 0.61 73 VAL A C 19
ATOM 24790 O O . VAL A 1 59 ? 0.075 -7.946 5.757 1.00 0.67 73 VAL A O 19
ATOM 24803 N N . SER A 1 60 ? -0.397 -9.447 4.097 1.00 0.68 74 SER A N 19
ATOM 24804 C CA . SER A 1 60 ? -1.720 -9.841 4.574 1.00 0.80 74 SER A CA 19
ATOM 24805 C C . SER A 1 60 ? -2.079 -11.257 4.142 1.00 0.87 74 SER A C 19
ATOM 24806 O O . SER A 1 60 ? -1.847 -11.647 2.995 1.00 0.89 74 SER A O 19
ATOM 24814 N N . SER A 1 61 ? -2.727 -12.007 5.034 1.00 0.96 75 SER A N 19
ATOM 24815 C CA . SER A 1 61 ? -3.356 -13.294 4.707 1.00 1.11 75 SER A CA 19
ATOM 24816 C C . SER A 1 61 ? -4.426 -13.192 3.611 1.00 1.16 75 SER A C 19
ATOM 24817 O O . SER A 1 61 ? -4.730 -14.182 2.948 1.00 1.30 75 SER A O 19
ATOM 24825 N N . ARG A 1 62 ? -4.984 -12.002 3.356 1.00 1.12 76 ARG A N 19
ATOM 24826 C CA . ARG A 1 62 ? -6.006 -11.777 2.319 1.00 1.17 76 ARG A CA 19
ATOM 24827 C C . ARG A 1 62 ? -5.444 -11.783 0.903 1.00 1.16 76 ARG A C 19
ATOM 24828 O O . ARG A 1 62 ? -6.182 -12.101 -0.032 1.00 1.13 76 ARG A O 19
ATOM 24849 N N . PHE A 1 63 ? -4.160 -11.468 0.734 1.00 1.24 77 PHE A N 19
ATOM 24850 C CA . PHE A 1 63 ? -3.512 -11.334 -0.561 1.00 1.29 77 PHE A CA 19
ATOM 24851 C C . PHE A 1 63 ? -3.061 -12.676 -1.167 1.00 1.35 77 PHE A C 19
ATOM 24852 O O . PHE A 1 63 ? -2.217 -12.673 -2.060 1.00 1.42 77 PHE A O 19
ATOM 24869 N N . GLU A 1 64 ? -3.531 -13.817 -0.654 1.00 1.39 78 GLU A N 19
ATOM 24870 C CA . GLU A 1 64 ? -3.060 -15.137 -1.072 1.00 1.41 78 GLU A CA 19
ATOM 24871 C C . GLU A 1 64 ? -3.739 -15.744 -2.323 1.00 1.46 78 GLU A C 19
ATOM 24872 O O . GLU A 1 64 ? -4.936 -15.546 -2.558 1.00 1.62 78 GLU A O 19
ATOM 24884 N N . GLY A 1 65 ? -2.987 -16.534 -3.106 1.00 1.51 79 GLY A N 19
ATOM 24885 C CA . GLY A 1 65 ? -3.493 -17.376 -4.205 1.00 1.67 79 GLY A CA 19
ATOM 24886 C C . GLY A 1 65 ? -3.402 -16.804 -5.629 1.00 1.61 79 GLY A C 19
ATOM 24887 O O . GLY A 1 65 ? -4.200 -17.193 -6.483 1.00 2.00 79 GLY A O 19
ATOM 24891 N N . LEU A 1 66 ? -2.483 -15.871 -5.909 1.00 1.52 80 LEU A N 19
ATOM 24892 C CA . LEU A 1 66 ? -2.382 -15.122 -7.171 1.00 1.61 80 LEU A CA 19
ATOM 24893 C C . LEU A 1 66 ? -0.926 -15.025 -7.660 1.00 1.53 80 LEU A C 19
ATOM 24894 O O . LEU A 1 66 ? -0.003 -15.065 -6.848 1.00 1.51 80 LEU A O 19
ATOM 24910 N N . SER A 1 67 ? -0.712 -14.755 -8.947 1.00 1.60 81 SER A N 19
ATOM 24911 C CA . SER A 1 67 ? 0.574 -14.234 -9.450 1.00 1.65 81 SER A CA 19
ATOM 24912 C C . SER A 1 67 ? 0.779 -12.763 -9.013 1.00 1.60 81 SER A C 19
ATOM 24913 O O . SER A 1 67 ? -0.208 -12.028 -8.977 1.00 1.64 81 SER A O 19
ATOM 24921 N N . PRO A 1 68 ? 1.998 -12.278 -8.691 1.00 1.62 82 PRO A N 19
ATOM 24922 C CA . PRO A 1 68 ? 2.225 -10.905 -8.215 1.00 1.53 82 PRO A CA 19
ATOM 24923 C C . PRO A 1 68 ? 1.691 -9.776 -9.113 1.00 1.56 82 PRO A C 19
ATOM 24924 O O . PRO A 1 68 ? 1.192 -8.777 -8.591 1.00 1.58 82 PRO A O 19
ATOM 24935 N N . LEU A 1 69 ? 1.739 -9.909 -10.444 1.00 1.64 83 LEU A N 19
ATOM 24936 C CA . LEU A 1 69 ? 1.115 -8.950 -11.372 1.00 1.65 83 LEU A CA 19
ATOM 24937 C C . LEU A 1 69 ? -0.417 -8.966 -11.267 1.00 1.59 83 LEU A C 19
ATOM 24938 O O . LEU A 1 69 ? -1.019 -7.922 -11.020 1.00 1.49 83 LEU A O 19
ATOM 24954 N N . GLN A 1 70 ? -1.040 -10.146 -11.362 1.00 1.70 84 GLN A N 19
ATOM 24955 C CA . GLN A 1 70 ? -2.478 -10.365 -11.122 1.00 1.67 84 GLN A CA 19
ATOM 24956 C C . GLN A 1 70 ? -2.919 -9.757 -9.774 1.00 1.57 84 GLN A C 19
ATOM 24957 O O . GLN A 1 70 ? -3.876 -8.991 -9.721 1.00 1.59 84 GLN A O 19
ATOM 24971 N N . ARG A 1 71 ? -2.172 -10.027 -8.698 1.00 1.50 85 ARG A N 19
ATOM 24972 C CA . ARG A 1 71 ? -2.327 -9.452 -7.350 1.00 1.47 85 ARG A CA 19
ATOM 24973 C C . ARG A 1 71 ? -2.347 -7.926 -7.368 1.00 1.26 85 ARG A C 19
ATOM 24974 O O . ARG A 1 71 ? -3.279 -7.312 -6.847 1.00 1.20 85 ARG A O 19
ATOM 24995 N N . HIS A 1 72 ? -1.305 -7.307 -7.906 1.00 1.20 86 HIS A N 19
ATOM 24996 C CA . HIS A 1 72 ? -1.131 -5.856 -7.873 1.00 1.04 86 HIS A CA 19
ATOM 24997 C C . HIS A 1 72 ? -2.242 -5.175 -8.680 1.00 1.13 86 HIS A C 19
ATOM 24998 O O . HIS A 1 72 ? -2.937 -4.301 -8.160 1.00 1.04 86 HIS A O 19
ATOM 25012 N N . ARG A 1 73 ? -2.520 -5.694 -9.881 1.00 1.34 87 ARG A N 19
ATOM 25013 C CA . ARG A 1 73 ? -3.658 -5.294 -10.715 1.00 1.45 87 ARG A CA 19
ATOM 25014 C C . ARG A 1 73 ? -5.000 -5.435 -9.987 1.00 1.40 87 ARG A C 19
ATOM 25015 O O . ARG A 1 73 ? -5.826 -4.529 -10.105 1.00 1.39 87 ARG A O 19
ATOM 25036 N N . LEU A 1 74 ? -5.188 -6.479 -9.172 1.00 1.43 88 LEU A N 19
ATOM 25037 C CA . LEU A 1 74 ? -6.355 -6.619 -8.295 1.00 1.48 88 LEU A CA 19
ATOM 25038 C C . LEU A 1 74 ? -6.411 -5.548 -7.201 1.00 1.32 88 LEU A C 19
ATOM 25039 O O . LEU A 1 74 ? -7.490 -5.018 -6.968 1.00 1.32 88 LEU A O 19
ATOM 25055 N N . VAL A 1 75 ? -5.297 -5.151 -6.570 1.00 1.22 89 VAL A N 19
ATOM 25056 C CA . VAL A 1 75 ? -5.323 -3.989 -5.646 1.00 1.13 89 VAL A CA 19
ATOM 25057 C C . VAL A 1 75 ? -5.729 -2.704 -6.384 1.00 1.03 89 VAL A C 19
ATOM 25058 O O . VAL A 1 75 ? -6.490 -1.891 -5.869 1.00 1.08 89 VAL A O 19
ATOM 25071 N N . HIS A 1 76 ? -5.257 -2.537 -7.616 1.00 1.00 90 HIS A N 19
ATOM 25072 C CA . HIS A 1 76 ? -5.452 -1.333 -8.426 1.00 1.04 90 HIS A CA 19
ATOM 25073 C C . HIS A 1 76 ? -6.852 -1.235 -9.053 1.00 1.15 90 HIS A C 19
ATOM 25074 O O . HIS A 1 76 ? -7.290 -0.137 -9.401 1.00 1.34 90 HIS A O 19
ATOM 25088 N N . ALA A 1 77 ? -7.529 -2.367 -9.259 1.00 1.17 91 ALA A N 19
ATOM 25089 C CA . ALA A 1 77 ? -8.942 -2.446 -9.620 1.00 1.35 91 ALA A CA 19
ATOM 25090 C C . ALA A 1 77 ? -9.863 -2.482 -8.388 1.00 1.48 91 ALA A C 19
ATOM 25091 O O . ALA A 1 77 ? -10.693 -1.594 -8.191 1.00 1.59 91 ALA A O 19
ATOM 25098 N N . ALA A 1 78 ? -9.711 -3.496 -7.535 1.00 1.58 92 ALA A N 19
ATOM 25099 C CA . ALA A 1 78 ? -10.616 -3.768 -6.423 1.00 1.82 92 ALA A CA 19
ATOM 25100 C C . ALA A 1 78 ? -10.384 -2.849 -5.218 1.00 1.93 92 ALA A C 19
ATOM 25101 O O . ALA A 1 78 ? -11.362 -2.531 -4.535 1.00 2.23 92 ALA A O 19
ATOM 25108 N N . LEU A 1 79 ? -9.154 -2.377 -4.944 1.00 1.69 93 LEU A N 19
ATOM 25109 C CA . LEU A 1 79 ? -8.928 -1.458 -3.809 1.00 1.65 93 LEU A CA 19
ATOM 25110 C C . LEU A 1 79 ? -8.847 0.004 -4.248 1.00 1.57 93 LEU A C 19
ATOM 25111 O O . LEU A 1 79 ? -8.403 0.845 -3.471 1.00 1.48 93 LEU A O 19
ATOM 25127 N N . ALA A 1 80 ? -9.241 0.335 -5.477 1.00 1.74 94 ALA A N 19
ATOM 25128 C CA . ALA A 1 80 ? -8.863 1.604 -6.081 1.00 1.80 94 ALA A CA 19
ATOM 25129 C C . ALA A 1 80 ? -9.307 2.841 -5.304 1.00 1.86 94 ALA A C 19
ATOM 25130 O O . ALA A 1 80 ? -8.514 3.768 -5.142 1.00 1.81 94 ALA A O 19
ATOM 25137 N N . GLU A 1 81 ? -10.526 2.876 -4.773 1.00 2.03 95 GLU A N 19
ATOM 25138 C CA . GLU A 1 81 ? -10.995 4.048 -4.028 1.00 2.15 95 GLU A CA 19
ATOM 25139 C C . GLU A 1 81 ? -10.550 4.034 -2.565 1.00 2.11 95 GLU A C 19
ATOM 25140 O O . GLU A 1 81 ? -10.584 5.069 -1.896 1.00 2.29 95 GLU A O 19
ATOM 25152 N N . GLU A 1 82 ? -10.139 2.871 -2.061 1.00 1.96 96 GLU A N 19
ATOM 25153 C CA . GLU A 1 82 ? -9.726 2.603 -0.714 1.00 1.97 96 GLU A CA 19
ATOM 25154 C C . GLU A 1 82 ? -8.224 2.850 -0.506 1.00 1.80 96 GLU A C 19
ATOM 25155 O O . GLU A 1 82 ? -7.844 3.517 0.458 1.00 1.93 96 GLU A O 19
ATOM 25167 N N . LEU A 1 83 ? -7.368 2.382 -1.425 1.00 1.59 97 LEU A N 19
ATOM 25168 C CA . LEU A 1 83 ? -5.931 2.659 -1.426 1.00 1.48 97 LEU A CA 19
ATOM 25169 C C . LEU A 1 83 ? -5.523 3.757 -2.402 1.00 1.66 97 LEU A C 19
ATOM 25170 O O . LEU A 1 83 ? -4.671 4.570 -2.050 1.00 1.69 97 LEU A O 19
ATOM 25186 N N . GLY A 1 84 ? -6.151 3.849 -3.580 1.00 1.92 98 GLY A N 19
ATOM 25187 C CA . GLY A 1 84 ? -5.900 4.965 -4.493 1.00 2.16 98 GLY A CA 19
ATOM 25188 C C . GLY A 1 84 ? -6.745 6.176 -4.114 1.00 2.00 98 GLY A C 19
ATOM 25189 O O . GLY A 1 84 ? -6.923 7.089 -4.919 1.00 2.31 98 GLY A O 19
ATOM 25193 N N . GLY A 1 85 ? -7.358 6.137 -2.928 1.00 1.94 99 GLY A N 19
ATOM 25194 C CA . GLY A 1 85 ? -8.225 7.198 -2.417 1.00 2.24 99 GLY A CA 19
ATOM 25195 C C . GLY A 1 85 ? -7.451 8.490 -2.131 1.00 2.36 99 GLY A C 19
ATOM 25196 O O . GLY A 1 85 ? -7.691 9.486 -2.818 1.00 2.53 99 GLY A O 19
ATOM 25200 N N . PRO A 1 86 ? -6.520 8.485 -1.154 1.00 2.41 100 PRO A N 19
ATOM 25201 C CA . PRO A 1 86 ? -5.905 9.708 -0.639 1.00 2.65 100 PRO A CA 19
ATOM 25202 C C . PRO A 1 86 ? -4.506 10.028 -1.212 1.00 2.46 100 PRO A C 19
ATOM 25203 O O . PRO A 1 86 ? -4.037 11.159 -1.078 1.00 2.49 100 PRO A O 19
ATOM 25214 N N . VAL A 1 87 ? -3.813 9.063 -1.831 1.00 2.35 101 VAL A N 19
ATOM 25215 C CA . VAL A 1 87 ? -2.530 9.215 -2.508 1.00 2.07 101 VAL A CA 19
ATOM 25216 C C . VAL A 1 87 ? -2.759 9.662 -3.965 1.00 2.02 101 VAL A C 19
ATOM 25217 O O . VAL A 1 87 ? -3.756 9.283 -4.586 1.00 2.12 101 VAL A O 19
ATOM 25230 N N . HIS A 1 88 ? -1.859 10.472 -4.528 1.00 1.99 102 HIS A N 19
ATOM 25231 C CA . HIS A 1 88 ? -1.978 11.005 -5.899 1.00 2.07 102 HIS A CA 19
ATOM 25232 C C . HIS A 1 88 ? -1.197 10.158 -6.921 1.00 1.83 102 HIS A C 19
ATOM 25233 O O . HIS A 1 88 ? -1.578 10.087 -8.094 1.00 2.00 102 HIS A O 19
ATOM 25247 N N . ALA A 1 89 ? -0.152 9.455 -6.474 1.00 1.56 103 ALA A N 19
ATOM 25248 C CA . ALA A 1 89 ? 0.383 8.262 -7.128 1.00 1.61 103 ALA A CA 19
ATOM 25249 C C . ALA A 1 89 ? 0.933 7.256 -6.108 1.00 1.34 103 ALA A C 19
ATOM 25250 O O . ALA A 1 89 ? 1.289 7.619 -4.980 1.00 1.29 103 ALA A O 19
ATOM 25257 N N . LEU A 1 90 ? 1.048 5.998 -6.530 1.00 1.21 104 LEU A N 19
ATOM 25258 C CA . LEU A 1 90 ? 1.636 4.927 -5.748 1.00 0.99 104 LEU A CA 19
ATOM 25259 C C . LEU A 1 90 ? 2.325 3.807 -6.550 1.00 0.79 104 LEU A C 19
ATOM 25260 O O . LEU A 1 90 ? 2.110 3.635 -7.753 1.00 0.83 104 LEU A O 19
ATOM 25276 N N . ALA A 1 91 ? 3.162 3.043 -5.855 1.00 0.74 105 ALA A N 19
ATOM 25277 C CA . ALA A 1 91 ? 3.577 1.688 -6.196 1.00 0.74 105 ALA A CA 19
ATOM 25278 C C . ALA A 1 91 ? 3.502 0.794 -4.941 1.00 0.65 105 ALA A C 19
ATOM 25279 O O . ALA A 1 91 ? 3.792 1.238 -3.824 1.00 0.65 105 ALA A O 19
ATOM 25286 N N . ILE A 1 92 ? 3.080 -0.460 -5.111 1.00 0.63 106 ILE A N 19
ATOM 25287 C CA . ILE A 1 92 ? 2.961 -1.437 -4.020 1.00 0.54 106 ILE A CA 19
ATOM 25288 C C . ILE A 1 92 ? 3.896 -2.638 -4.187 1.00 0.48 106 ILE A C 19
ATOM 25289 O O . ILE A 1 92 ? 4.298 -2.985 -5.295 1.00 0.53 106 ILE A O 19
ATOM 25305 N N . GLN A 1 93 ? 4.191 -3.298 -3.069 1.00 0.45 107 GLN A N 19
ATOM 25306 C CA . GLN A 1 93 ? 4.831 -4.609 -2.973 1.00 0.57 107 GLN A CA 19
ATOM 25307 C C . GLN A 1 93 ? 4.005 -5.461 -1.994 1.00 0.66 107 GLN A C 19
ATOM 25308 O O . GLN A 1 93 ? 4.116 -5.305 -0.774 1.00 0.89 107 GLN A O 19
ATOM 25322 N N . ALA A 1 94 ? 3.105 -6.293 -2.530 1.00 0.59 108 ALA A N 19
ATOM 25323 C CA . ALA A 1 94 ? 2.037 -6.949 -1.771 1.00 0.60 108 ALA A CA 19
ATOM 25324 C C . ALA A 1 94 ? 2.210 -8.470 -1.660 1.00 0.61 108 ALA A C 19
ATOM 25325 O O . ALA A 1 94 ? 2.337 -9.175 -2.661 1.00 0.83 108 ALA A O 19
ATOM 25332 N N . ARG A 1 95 ? 2.246 -8.955 -0.413 1.00 0.59 109 ARG A N 19
ATOM 25333 C CA . ARG A 1 95 ? 2.853 -10.236 -0.015 1.00 0.61 109 ARG A CA 19
ATOM 25334 C C . ARG A 1 95 ? 2.009 -10.990 1.035 1.00 0.62 109 ARG A C 19
ATOM 25335 O O . ARG A 1 95 ? 1.053 -10.452 1.610 1.00 0.63 109 ARG A O 19
ATOM 25356 N N . THR A 1 96 ? 2.402 -12.232 1.318 1.00 0.69 110 THR A N 19
ATOM 25357 C CA . THR A 1 96 ? 1.752 -13.152 2.277 1.00 0.74 110 THR A CA 19
ATOM 25358 C C . THR A 1 96 ? 2.564 -13.362 3.570 1.00 0.75 110 THR A C 19
ATOM 25359 O O . THR A 1 96 ? 3.804 -13.298 3.552 1.00 0.74 110 THR A O 19
ATOM 25370 N N . PRO A 1 97 ? 1.888 -13.531 4.729 1.00 0.84 111 PRO A N 19
ATOM 25371 C CA . PRO A 1 97 ? 2.491 -13.280 6.037 1.00 1.04 111 PRO A CA 19
ATOM 25372 C C . PRO A 1 97 ? 3.738 -14.116 6.279 1.00 1.16 111 PRO A C 19
ATOM 25373 O O . PRO A 1 97 ? 4.801 -13.539 6.481 1.00 1.33 111 PRO A O 19
ATOM 25384 N N . ALA A 1 98 ? 3.675 -15.440 6.150 1.00 1.25 112 ALA A N 19
ATOM 25385 C CA . ALA A 1 98 ? 4.837 -16.286 6.412 1.00 1.47 112 ALA A CA 19
ATOM 25386 C C . ALA A 1 98 ? 6.018 -16.039 5.435 1.00 1.34 112 ALA A C 19
ATOM 25387 O O . ALA A 1 98 ? 7.174 -16.258 5.797 1.00 1.49 112 ALA A O 19
ATOM 25394 N N . GLN A 1 99 ? 5.772 -15.492 4.236 1.00 1.17 113 GLN A N 19
ATOM 25395 C CA . GLN A 1 99 ? 6.836 -15.093 3.309 1.00 1.09 113 GLN A CA 19
ATOM 25396 C C . GLN A 1 99 ? 7.480 -13.766 3.742 1.00 1.02 113 GLN A C 19
ATOM 25397 O O . GLN A 1 99 ? 8.702 -13.640 3.622 1.00 1.14 113 GLN A O 19
ATOM 25411 N N . TRP A 1 100 ? 6.710 -12.806 4.296 1.00 0.96 114 TRP A N 19
ATOM 25412 C CA . TRP A 1 100 ? 7.316 -11.686 5.053 1.00 0.95 114 TRP A CA 19
ATOM 25413 C C . TRP A 1 100 ? 8.165 -12.215 6.215 1.00 0.99 114 TRP A C 19
ATOM 25414 O O . TRP A 1 100 ? 9.282 -11.737 6.424 1.00 1.04 114 TRP A O 19
ATOM 25435 N N . ARG A 1 101 ? 7.655 -13.224 6.937 1.00 1.07 115 ARG A N 19
ATOM 25436 C CA . ARG A 1 101 ? 8.332 -13.782 8.129 1.00 1.21 115 ARG A CA 19
ATOM 25437 C C . ARG A 1 101 ? 9.676 -14.426 7.791 1.00 1.25 115 ARG A C 19
ATOM 25438 O O . ARG A 1 101 ? 10.627 -14.268 8.560 1.00 1.38 115 ARG A O 19
ATOM 25459 N N . GLU A 1 102 ? 9.762 -15.109 6.651 1.00 1.23 116 GLU A N 19
ATOM 25460 C CA . GLU A 1 102 ? 10.973 -15.789 6.190 1.00 1.39 116 GLU A CA 19
ATOM 25461 C C . GLU A 1 102 ? 11.965 -14.856 5.469 1.00 1.43 116 GLU A C 19
ATOM 25462 O O . GLU A 1 102 ? 13.132 -14.797 5.864 1.00 1.66 116 GLU A O 19
ATOM 25474 N N . ASN A 1 103 ? 11.542 -14.177 4.391 1.00 1.37 117 ASN A N 19
ATOM 25475 C CA . ASN A 1 103 ? 12.460 -13.558 3.412 1.00 1.67 117 ASN A CA 19
ATOM 25476 C C . ASN A 1 103 ? 12.019 -12.186 2.849 1.00 1.64 117 ASN A C 19
ATOM 25477 O O . ASN A 1 103 ? 12.847 -11.450 2.311 1.00 2.05 117 ASN A O 19
ATOM 25488 N N . SER A 1 104 ? 10.733 -11.835 2.935 1.00 1.84 118 SER A N 19
ATOM 25489 C CA . SER A 1 104 ? 10.094 -10.804 2.093 1.00 2.32 118 SER A CA 19
ATOM 25490 C C . SER A 1 104 ? 10.176 -11.126 0.587 1.00 2.53 118 SER A C 19
ATOM 25491 O O . SER A 1 104 ? 10.572 -10.317 -0.252 1.00 3.46 118 SER A O 19
ATOM 25499 N N . PRO A 1 17 ? -3.503 11.986 7.560 1.00 2.75 31 PRO A N 20
ATOM 25500 C CA . PRO A 1 17 ? -2.556 11.785 6.469 1.00 2.50 31 PRO A CA 20
ATOM 25501 C C . PRO A 1 17 ? -2.794 10.426 5.798 1.00 2.11 31 PRO A C 20
ATOM 25502 O O . PRO A 1 17 ? -3.261 9.480 6.447 1.00 2.00 31 PRO A O 20
ATOM 25513 N N . VAL A 1 18 ? -2.474 10.315 4.504 1.00 1.97 32 VAL A N 20
ATOM 25514 C CA . VAL A 1 18 ? -2.805 9.134 3.683 1.00 1.77 32 VAL A CA 20
ATOM 25515 C C . VAL A 1 18 ? -2.262 7.819 4.254 1.00 1.48 32 VAL A C 20
ATOM 25516 O O . VAL A 1 18 ? -2.876 6.771 4.075 1.00 1.40 32 VAL A O 20
ATOM 25529 N N . GLU A 1 19 ? -1.148 7.866 4.975 1.00 1.42 33 GLU A N 20
ATOM 25530 C CA . GLU A 1 19 ? -0.410 6.679 5.427 1.00 1.21 33 GLU A CA 20
ATOM 25531 C C . GLU A 1 19 ? -1.028 6.049 6.690 1.00 1.13 33 GLU A C 20
ATOM 25532 O O . GLU A 1 19 ? -1.187 4.830 6.794 1.00 0.97 33 GLU A O 20
ATOM 25544 N N . ALA A 1 20 ? -1.495 6.901 7.600 1.00 1.30 34 ALA A N 20
ATOM 25545 C CA . ALA A 1 20 ? -2.352 6.524 8.722 1.00 1.35 34 ALA A CA 20
ATOM 25546 C C . ALA A 1 20 ? -3.737 6.055 8.225 1.00 1.35 34 ALA A C 20
ATOM 25547 O O . ALA A 1 20 ? -4.273 5.025 8.652 1.00 1.31 34 ALA A O 20
ATOM 25554 N N . ALA A 1 21 ? -4.300 6.783 7.253 1.00 1.46 35 ALA A N 20
ATOM 25555 C CA . ALA A 1 21 ? -5.597 6.454 6.679 1.00 1.52 35 ALA A CA 20
ATOM 25556 C C . ALA A 1 21 ? -5.584 5.078 5.992 1.00 1.41 35 ALA A C 20
ATOM 25557 O O . ALA A 1 21 ? -6.431 4.239 6.297 1.00 1.40 35 ALA A O 20
ATOM 25564 N N . ILE A 1 22 ? -4.591 4.797 5.138 1.00 1.34 36 ILE A N 20
ATOM 25565 C CA . ILE A 1 22 ? -4.463 3.501 4.463 1.00 1.27 36 ILE A CA 20
ATOM 25566 C C . ILE A 1 22 ? -4.137 2.389 5.456 1.00 1.12 36 ILE A C 20
ATOM 25567 O O . ILE A 1 22 ? -4.761 1.337 5.364 1.00 1.12 36 ILE A O 20
ATOM 25583 N N . ARG A 1 23 ? -3.252 2.634 6.442 1.00 1.03 37 ARG A N 20
ATOM 25584 C CA . ARG A 1 23 ? -3.024 1.726 7.589 1.00 0.91 37 ARG A CA 20
ATOM 25585 C C . ARG A 1 23 ? -4.355 1.225 8.153 1.00 0.98 37 ARG A C 20
ATOM 25586 O O . ARG A 1 23 ? -4.623 0.022 8.119 1.00 0.94 37 ARG A O 20
ATOM 25607 N N . THR A 1 24 ? -5.233 2.139 8.565 1.00 1.17 38 THR A N 20
ATOM 25608 C CA . THR A 1 24 ? -6.520 1.748 9.168 1.00 1.32 38 THR A CA 20
ATOM 25609 C C . THR A 1 24 ? -7.535 1.179 8.171 1.00 1.33 38 THR A C 20
ATOM 25610 O O . THR A 1 24 ? -8.158 0.153 8.475 1.00 1.36 38 THR A O 20
ATOM 25621 N N . LYS A 1 25 ? -7.683 1.757 6.968 1.00 1.35 39 LYS A N 20
ATOM 25622 C CA . LYS A 1 25 ? -8.610 1.243 5.937 1.00 1.43 39 LYS A CA 20
ATOM 25623 C C . LYS A 1 25 ? -8.241 -0.169 5.471 1.00 1.33 39 LYS A C 20
ATOM 25624 O O . LYS A 1 25 ? -9.147 -0.966 5.222 1.00 1.41 39 LYS A O 20
ATOM 25643 N N . LEU A 1 26 ? -6.952 -0.495 5.352 1.00 1.19 40 LEU A N 20
ATOM 25644 C CA . LEU A 1 26 ? -6.489 -1.811 4.910 1.00 1.13 40 LEU A CA 20
ATOM 25645 C C . LEU A 1 26 ? -6.449 -2.837 6.045 1.00 1.10 40 LEU A C 20
ATOM 25646 O O . LEU A 1 26 ? -6.739 -4.008 5.780 1.00 1.14 40 LEU A O 20
ATOM 25662 N N . GLU A 1 27 ? -6.225 -2.415 7.299 1.00 1.07 41 GLU A N 20
ATOM 25663 C CA . GLU A 1 27 ? -6.581 -3.228 8.458 1.00 1.10 41 GLU A CA 20
ATOM 25664 C C . GLU A 1 27 ? -8.050 -3.672 8.405 1.00 1.34 41 GLU A C 20
ATOM 25665 O O . GLU A 1 27 ? -8.359 -4.851 8.576 1.00 1.48 41 GLU A O 20
ATOM 25677 N N . GLU A 1 28 ? -8.947 -2.731 8.090 1.00 1.42 42 GLU A N 20
ATOM 25678 C CA . GLU A 1 28 ? -10.384 -2.986 7.955 1.00 1.56 42 GLU A CA 20
ATOM 25679 C C . GLU A 1 28 ? -10.722 -3.866 6.731 1.00 1.61 42 GLU A C 20
ATOM 25680 O O . GLU A 1 28 ? -11.665 -4.662 6.767 1.00 1.74 42 GLU A O 20
ATOM 25692 N N . ALA A 1 29 ? -9.973 -3.721 5.633 1.00 1.49 43 ALA A N 20
ATOM 25693 C CA . ALA A 1 29 ? -10.260 -4.388 4.363 1.00 1.53 43 ALA A CA 20
ATOM 25694 C C . ALA A 1 29 ? -9.773 -5.842 4.245 1.00 1.51 43 ALA A C 20
ATOM 25695 O O . ALA A 1 29 ? -10.537 -6.684 3.773 1.00 1.66 43 ALA A O 20
ATOM 25702 N N . LEU A 1 30 ? -8.492 -6.127 4.537 1.00 1.40 44 LEU A N 20
ATOM 25703 C CA . LEU A 1 30 ? -7.838 -7.378 4.113 1.00 1.49 44 LEU A CA 20
ATOM 25704 C C . LEU A 1 30 ? -7.036 -8.104 5.202 1.00 1.61 44 LEU A C 20
ATOM 25705 O O . LEU A 1 30 ? -6.249 -9.007 4.902 1.00 1.89 44 LEU A O 20
ATOM 25721 N N . SER A 1 31 ? -7.231 -7.684 6.453 1.00 1.60 45 SER A N 20
ATOM 25722 C CA . SER A 1 31 ? -6.706 -8.323 7.673 1.00 1.76 45 SER A CA 20
ATOM 25723 C C . SER A 1 31 ? -5.203 -8.666 7.547 1.00 1.49 45 SER A C 20
ATOM 25724 O O . SER A 1 31 ? -4.823 -9.839 7.498 1.00 1.61 45 SER A O 20
ATOM 25732 N N . PRO A 1 32 ? -4.338 -7.642 7.394 1.00 1.21 46 PRO A N 20
ATOM 25733 C CA . PRO A 1 32 ? -2.891 -7.795 7.272 1.00 0.93 46 PRO A CA 20
ATOM 25734 C C . PRO A 1 32 ? -2.233 -8.336 8.545 1.00 0.78 46 PRO A C 20
ATOM 25735 O O . PRO A 1 32 ? -2.669 -8.047 9.661 1.00 0.89 46 PRO A O 20
ATOM 25746 N N . GLU A 1 33 ? -1.112 -9.035 8.369 1.00 0.76 47 GLU A N 20
ATOM 25747 C CA . GLU A 1 33 ? -0.106 -9.268 9.410 1.00 0.75 47 GLU A CA 20
ATOM 25748 C C . GLU A 1 33 ? 0.866 -8.086 9.513 1.00 0.73 47 GLU A C 20
ATOM 25749 O O . GLU A 1 33 ? 1.399 -7.804 10.584 1.00 0.81 47 GLU A O 20
ATOM 25761 N N . VAL A 1 34 ? 1.148 -7.428 8.379 1.00 0.69 48 VAL A N 20
ATOM 25762 C CA . VAL A 1 34 ? 2.295 -6.521 8.252 1.00 0.67 48 VAL A CA 20
ATOM 25763 C C . VAL A 1 34 ? 2.033 -5.312 7.359 1.00 0.78 48 VAL A C 20
ATOM 25764 O O . VAL A 1 34 ? 1.329 -5.411 6.352 1.00 1.23 48 VAL A O 20
ATOM 25777 N N . LEU A 1 35 ? 2.626 -4.174 7.738 1.00 0.68 49 LEU A N 20
ATOM 25778 C CA . LEU A 1 35 ? 2.353 -2.862 7.150 1.00 0.88 49 LEU A CA 20
ATOM 25779 C C . LEU A 1 35 ? 3.546 -1.907 7.346 1.00 0.90 49 LEU A C 20
ATOM 25780 O O . LEU A 1 35 ? 3.823 -1.501 8.482 1.00 1.07 49 LEU A O 20
ATOM 25796 N N . GLU A 1 36 ? 4.260 -1.554 6.268 1.00 0.92 50 GLU A N 20
ATOM 25797 C CA . GLU A 1 36 ? 5.386 -0.607 6.290 1.00 0.96 50 GLU A CA 20
ATOM 25798 C C . GLU A 1 36 ? 5.422 0.263 5.031 1.00 0.93 50 GLU A C 20
ATOM 25799 O O . GLU A 1 36 ? 5.460 -0.237 3.911 1.00 0.94 50 GLU A O 20
ATOM 25811 N N . LEU A 1 37 ? 5.356 1.577 5.199 1.00 0.96 51 LEU A N 20
ATOM 25812 C CA . LEU A 1 37 ? 5.080 2.514 4.096 1.00 0.90 51 LEU A CA 20
ATOM 25813 C C . LEU A 1 37 ? 5.703 3.916 4.255 1.00 1.04 51 LEU A C 20
ATOM 25814 O O . LEU A 1 37 ? 6.163 4.277 5.338 1.00 1.13 51 LEU A O 20
ATOM 25830 N N . ARG A 1 38 ? 5.717 4.718 3.182 1.00 1.10 52 ARG A N 20
ATOM 25831 C CA . ARG A 1 38 ? 6.432 6.000 3.071 1.00 1.10 52 ARG A CA 20
ATOM 25832 C C . ARG A 1 38 ? 5.714 6.942 2.116 1.00 1.20 52 ARG A C 20
ATOM 25833 O O . ARG A 1 38 ? 5.265 6.519 1.052 1.00 1.34 52 ARG A O 20
ATOM 25854 N N . ASN A 1 39 ? 5.693 8.238 2.424 1.00 1.16 53 ASN A N 20
ATOM 25855 C CA . ASN A 1 39 ? 5.461 9.256 1.416 1.00 1.11 53 ASN A CA 20
ATOM 25856 C C . ASN A 1 39 ? 6.791 9.724 0.797 1.00 1.07 53 ASN A C 20
ATOM 25857 O O . ASN A 1 39 ? 7.770 10.032 1.478 1.00 1.20 53 ASN A O 20
ATOM 25868 N N . GLU A 1 40 ? 6.852 9.651 -0.526 1.00 0.99 54 GLU A N 20
ATOM 25869 C CA . GLU A 1 40 ? 8.084 9.668 -1.327 1.00 1.05 54 GLU A CA 20
ATOM 25870 C C . GLU A 1 40 ? 8.364 11.047 -1.940 1.00 0.81 54 GLU A C 20
ATOM 25871 O O . GLU A 1 40 ? 9.450 11.310 -2.448 1.00 1.06 54 GLU A O 20
ATOM 25883 N N . SER A 1 41 ? 7.382 11.947 -1.887 1.00 0.59 55 SER A N 20
ATOM 25884 C CA . SER A 1 41 ? 7.389 13.231 -2.586 1.00 0.79 55 SER A CA 20
ATOM 25885 C C . SER A 1 41 ? 8.488 14.220 -2.186 1.00 1.14 55 SER A C 20
ATOM 25886 O O . SER A 1 41 ? 8.817 15.096 -2.978 1.00 1.65 55 SER A O 20
ATOM 25894 N N . GLY A 1 42 ? 9.169 14.009 -1.060 1.00 1.06 56 GLY A N 20
ATOM 25895 C CA . GLY A 1 42 ? 10.424 14.706 -0.737 1.00 1.41 56 GLY A CA 20
ATOM 25896 C C . GLY A 1 42 ? 11.607 14.337 -1.653 1.00 1.75 56 GLY A C 20
ATOM 25897 O O . GLY A 1 42 ? 12.640 15.004 -1.626 1.00 2.22 56 GLY A O 20
ATOM 25901 N N . GLY A 1 43 ? 11.477 13.319 -2.511 1.00 1.71 57 GLY A N 20
ATOM 25902 C CA . GLY A 1 43 ? 12.371 13.047 -3.650 1.00 2.18 57 GLY A CA 20
ATOM 25903 C C . GLY A 1 43 ? 12.077 13.889 -4.906 1.00 2.39 57 GLY A C 20
ATOM 25904 O O . GLY A 1 43 ? 12.648 13.630 -5.966 1.00 3.43 57 GLY A O 20
ATOM 25908 N N . HIS A 1 44 ? 11.163 14.859 -4.812 1.00 1.80 58 HIS A N 20
ATOM 25909 C CA . HIS A 1 44 ? 10.709 15.741 -5.892 1.00 1.92 58 HIS A CA 20
ATOM 25910 C C . HIS A 1 44 ? 10.763 17.208 -5.433 1.00 2.19 58 HIS A C 20
ATOM 25911 O O . HIS A 1 44 ? 10.716 17.495 -4.235 1.00 2.59 58 HIS A O 20
ATOM 25925 N N . ALA A 1 45 ? 10.858 18.153 -6.370 1.00 2.57 59 ALA A N 20
ATOM 25926 C CA . ALA A 1 45 ? 11.014 19.583 -6.076 1.00 2.95 59 ALA A CA 20
ATOM 25927 C C . ALA A 1 45 ? 9.650 20.258 -5.807 1.00 2.81 59 ALA A C 20
ATOM 25928 O O . ALA A 1 45 ? 9.191 21.119 -6.566 1.00 3.11 59 ALA A O 20
ATOM 25935 N N . VAL A 1 46 ? 8.973 19.799 -4.751 1.00 2.48 60 VAL A N 20
ATOM 25936 C CA . VAL A 1 46 ? 7.585 20.138 -4.374 1.00 2.35 60 VAL A CA 20
ATOM 25937 C C . VAL A 1 46 ? 7.534 21.093 -3.165 1.00 2.46 60 VAL A C 20
ATOM 25938 O O . VAL A 1 46 ? 8.518 21.176 -2.420 1.00 2.60 60 VAL A O 20
ATOM 25951 N N . PRO A 1 47 ? 6.421 21.813 -2.915 1.00 2.48 61 PRO A N 20
ATOM 25952 C CA . PRO A 1 47 ? 6.266 22.645 -1.719 1.00 2.60 61 PRO A CA 20
ATOM 25953 C C . PRO A 1 47 ? 6.456 21.855 -0.412 1.00 2.71 61 PRO A C 20
ATOM 25954 O O . PRO A 1 47 ? 6.113 20.670 -0.369 1.00 2.57 61 PRO A O 20
ATOM 25965 N N . PRO A 1 48 ? 6.973 22.475 0.667 1.00 3.02 62 PRO A N 20
ATOM 25966 C CA . PRO A 1 48 ? 7.230 21.779 1.926 1.00 3.28 62 PRO A CA 20
ATOM 25967 C C . PRO A 1 48 ? 5.962 21.127 2.491 1.00 3.25 62 PRO A C 20
ATOM 25968 O O . PRO A 1 48 ? 4.896 21.748 2.546 1.00 3.22 62 PRO A O 20
ATOM 25979 N N . GLY A 1 49 ? 6.073 19.853 2.869 1.00 3.35 63 GLY A N 20
ATOM 25980 C CA . GLY A 1 49 ? 4.964 19.007 3.323 1.00 3.37 63 GLY A CA 20
ATOM 25981 C C . GLY A 1 49 ? 3.983 18.533 2.238 1.00 2.83 63 GLY A C 20
ATOM 25982 O O . GLY A 1 49 ? 3.072 17.763 2.562 1.00 2.81 63 GLY A O 20
ATOM 25986 N N . SER A 1 50 ? 4.158 18.920 0.965 1.00 2.47 64 SER A N 20
ATOM 25987 C CA . SER A 1 50 ? 3.314 18.471 -0.147 1.00 2.06 64 SER A CA 20
ATOM 25988 C C . SER A 1 50 ? 3.525 16.979 -0.415 1.00 1.63 64 SER A C 20
ATOM 25989 O O . SER A 1 50 ? 4.643 16.474 -0.564 1.00 1.73 64 SER A O 20
ATOM 25997 N N . GLU A 1 51 ? 2.408 16.267 -0.426 1.00 1.45 65 GLU A N 20
ATOM 25998 C CA . GLU A 1 51 ? 2.289 14.813 -0.361 1.00 1.15 65 GLU A CA 20
ATOM 25999 C C . GLU A 1 51 ? 1.718 14.293 -1.692 1.00 1.26 65 GLU A C 20
ATOM 26000 O O . GLU A 1 51 ? 0.530 13.972 -1.796 1.00 1.76 65 GLU A O 20
ATOM 26012 N N . THR A 1 52 ? 2.544 14.286 -2.744 1.00 1.05 66 THR A N 20
ATOM 26013 C CA . THR A 1 52 ? 2.133 13.945 -4.113 1.00 1.18 66 THR A CA 20
ATOM 26014 C C . THR A 1 52 ? 2.266 12.448 -4.394 1.00 0.91 66 THR A C 20
ATOM 26015 O O . THR A 1 52 ? 1.610 11.927 -5.291 1.00 1.01 66 THR A O 20
ATOM 26026 N N . HIS A 1 53 ? 3.133 11.764 -3.644 1.00 0.64 67 HIS A N 20
ATOM 26027 C CA . HIS A 1 53 ? 3.823 10.551 -4.076 1.00 0.49 67 HIS A CA 20
ATOM 26028 C C . HIS A 1 53 ? 3.911 9.548 -2.925 1.00 0.54 67 HIS A C 20
ATOM 26029 O O . HIS A 1 53 ? 4.362 9.916 -1.836 1.00 0.60 67 HIS A O 20
ATOM 26043 N N . PHE A 1 54 ? 3.508 8.296 -3.143 1.00 0.64 68 PHE A N 20
ATOM 26044 C CA . PHE A 1 54 ? 3.365 7.324 -2.050 1.00 0.73 68 PHE A CA 20
ATOM 26045 C C . PHE A 1 54 ? 3.902 5.917 -2.376 1.00 0.75 68 PHE A C 20
ATOM 26046 O O . PHE A 1 54 ? 3.744 5.419 -3.491 1.00 0.82 68 PHE A O 20
ATOM 26063 N N . ARG A 1 55 ? 4.519 5.244 -1.394 1.00 0.75 69 ARG A N 20
ATOM 26064 C CA . ARG A 1 55 ? 5.026 3.870 -1.531 1.00 0.74 69 ARG A CA 20
ATOM 26065 C C . ARG A 1 55 ? 4.621 3.001 -0.342 1.00 0.70 69 ARG A C 20
ATOM 26066 O O . ARG A 1 55 ? 4.733 3.441 0.801 1.00 0.79 69 ARG A O 20
ATOM 26087 N N . VAL A 1 56 ? 4.151 1.778 -0.600 1.00 0.62 70 VAL A N 20
ATOM 26088 C CA . VAL A 1 56 ? 3.641 0.868 0.454 1.00 0.60 70 VAL A CA 20
ATOM 26089 C C . VAL A 1 56 ? 4.248 -0.529 0.371 1.00 0.56 70 VAL A C 20
ATOM 26090 O O . VAL A 1 56 ? 4.495 -1.046 -0.718 1.00 0.53 70 VAL A O 20
ATOM 26103 N N . ALA A 1 57 ? 4.409 -1.169 1.528 1.00 0.69 71 ALA A N 20
ATOM 26104 C CA . ALA A 1 57 ? 4.496 -2.623 1.666 1.00 0.71 71 ALA A CA 20
ATOM 26105 C C . ALA A 1 57 ? 3.331 -3.125 2.540 1.00 0.74 71 ALA A C 20
ATOM 26106 O O . ALA A 1 57 ? 3.198 -2.724 3.701 1.00 0.74 71 ALA A O 20
ATOM 26113 N N . VAL A 1 58 ? 2.483 -3.988 1.969 1.00 0.81 72 VAL A N 20
ATOM 26114 C CA . VAL A 1 58 ? 1.320 -4.609 2.634 1.00 0.79 72 VAL A CA 20
ATOM 26115 C C . VAL A 1 58 ? 1.452 -6.125 2.591 1.00 0.71 72 VAL A C 20
ATOM 26116 O O . VAL A 1 58 ? 1.595 -6.715 1.517 1.00 0.80 72 VAL A O 20
ATOM 26129 N N . VAL A 1 59 ? 1.390 -6.781 3.752 1.00 0.59 73 VAL A N 20
ATOM 26130 C CA . VAL A 1 59 ? 1.583 -8.232 3.821 1.00 0.50 73 VAL A CA 20
ATOM 26131 C C . VAL A 1 59 ? 0.464 -8.903 4.617 1.00 0.46 73 VAL A C 20
ATOM 26132 O O . VAL A 1 59 ? 0.183 -8.551 5.766 1.00 0.54 73 VAL A O 20
ATOM 26145 N N . SER A 1 60 ? -0.185 -9.889 3.993 1.00 0.48 74 SER A N 20
ATOM 26146 C CA . SER A 1 60 ? -1.395 -10.545 4.511 1.00 0.52 74 SER A CA 20
ATOM 26147 C C . SER A 1 60 ? -1.438 -12.027 4.140 1.00 0.68 74 SER A C 20
ATOM 26148 O O . SER A 1 60 ? -0.898 -12.440 3.113 1.00 0.88 74 SER A O 20
ATOM 26156 N N . SER A 1 61 ? -2.115 -12.839 4.956 1.00 0.72 75 SER A N 20
ATOM 26157 C CA . SER A 1 61 ? -2.340 -14.260 4.658 1.00 1.00 75 SER A CA 20
ATOM 26158 C C . SER A 1 61 ? -3.188 -14.467 3.397 1.00 1.29 75 SER A C 20
ATOM 26159 O O . SER A 1 61 ? -2.990 -15.454 2.687 1.00 1.74 75 SER A O 20
ATOM 26167 N N . ARG A 1 62 ? -4.054 -13.493 3.076 1.00 1.20 76 ARG A N 20
ATOM 26168 C CA . ARG A 1 62 ? -4.909 -13.415 1.875 1.00 1.43 76 ARG A CA 20
ATOM 26169 C C . ARG A 1 62 ? -4.171 -13.384 0.530 1.00 1.48 76 ARG A C 20
ATOM 26170 O O . ARG A 1 62 ? -4.808 -13.616 -0.500 1.00 1.68 76 ARG A O 20
ATOM 26191 N N . PHE A 1 63 ? -2.870 -13.093 0.497 1.00 1.34 77 PHE A N 20
ATOM 26192 C CA . PHE A 1 63 ? -2.109 -12.869 -0.731 1.00 1.33 77 PHE A CA 20
ATOM 26193 C C . PHE A 1 63 ? -1.380 -14.132 -1.246 1.00 1.48 77 PHE A C 20
ATOM 26194 O O . PHE A 1 63 ? -0.413 -14.035 -1.999 1.00 1.64 77 PHE A O 20
ATOM 26211 N N . GLU A 1 64 ? -1.796 -15.329 -0.827 1.00 1.54 78 GLU A N 20
ATOM 26212 C CA . GLU A 1 64 ? -1.184 -16.598 -1.223 1.00 1.75 78 GLU A CA 20
ATOM 26213 C C . GLU A 1 64 ? -1.676 -17.176 -2.572 1.00 2.14 78 GLU A C 20
ATOM 26214 O O . GLU A 1 64 ? -2.824 -17.602 -2.706 1.00 2.46 78 GLU A O 20
ATOM 26226 N N . GLY A 1 65 ? -0.800 -17.244 -3.579 1.00 2.47 79 GLY A N 20
ATOM 26227 C CA . GLY A 1 65 ? -0.924 -18.181 -4.715 1.00 3.07 79 GLY A CA 20
ATOM 26228 C C . GLY A 1 65 ? -1.644 -17.643 -5.958 1.00 2.52 79 GLY A C 20
ATOM 26229 O O . GLY A 1 65 ? -1.596 -18.267 -7.023 1.00 3.29 79 GLY A O 20
ATOM 26233 N N . LEU A 1 66 ? -2.247 -16.460 -5.848 1.00 1.42 80 LEU A N 20
ATOM 26234 C CA . LEU A 1 66 ? -2.589 -15.561 -6.947 1.00 1.22 80 LEU A CA 20
ATOM 26235 C C . LEU A 1 66 ? -1.337 -15.059 -7.708 1.00 1.26 80 LEU A C 20
ATOM 26236 O O . LEU A 1 66 ? -0.202 -15.176 -7.240 1.00 1.50 80 LEU A O 20
ATOM 26252 N N . SER A 1 67 ? -1.555 -14.462 -8.879 1.00 1.21 81 SER A N 20
ATOM 26253 C CA . SER A 1 67 ? -0.529 -13.768 -9.676 1.00 1.41 81 SER A CA 20
ATOM 26254 C C . SER A 1 67 ? -0.164 -12.370 -9.121 1.00 1.42 81 SER A C 20
ATOM 26255 O O . SER A 1 67 ? -0.969 -11.774 -8.397 1.00 1.13 81 SER A O 20
ATOM 26263 N N . PRO A 1 68 ? 1.000 -11.790 -9.488 1.00 1.85 82 PRO A N 20
ATOM 26264 C CA . PRO A 1 68 ? 1.328 -10.387 -9.209 1.00 2.00 82 PRO A CA 20
ATOM 26265 C C . PRO A 1 68 ? 0.335 -9.383 -9.828 1.00 1.81 82 PRO A C 20
ATOM 26266 O O . PRO A 1 68 ? -0.164 -8.495 -9.130 1.00 1.67 82 PRO A O 20
ATOM 26277 N N . LEU A 1 69 ? -0.017 -9.547 -11.110 1.00 1.89 83 LEU A N 20
ATOM 26278 C CA . LEU A 1 69 ? -1.027 -8.713 -11.775 1.00 1.91 83 LEU A CA 20
ATOM 26279 C C . LEU A 1 69 ? -2.414 -8.913 -11.147 1.00 1.53 83 LEU A C 20
ATOM 26280 O O . LEU A 1 69 ? -3.123 -7.941 -10.902 1.00 1.54 83 LEU A O 20
ATOM 26296 N N . GLN A 1 70 ? -2.772 -10.158 -10.824 1.00 1.30 84 GLN A N 20
ATOM 26297 C CA . GLN A 1 70 ? -4.025 -10.531 -10.164 1.00 1.07 84 GLN A CA 20
ATOM 26298 C C . GLN A 1 70 ? -4.138 -9.853 -8.790 1.00 0.96 84 GLN A C 20
ATOM 26299 O O . GLN A 1 70 ? -5.122 -9.162 -8.538 1.00 1.08 84 GLN A O 20
ATOM 26313 N N . ARG A 1 71 ? -3.125 -9.974 -7.918 1.00 0.87 85 ARG A N 20
ATOM 26314 C CA . ARG A 1 71 ? -3.153 -9.351 -6.577 1.00 0.86 85 ARG A CA 20
ATOM 26315 C C . ARG A 1 71 ? -3.184 -7.822 -6.635 1.00 0.86 85 ARG A C 20
ATOM 26316 O O . ARG A 1 71 ? -4.010 -7.214 -5.952 1.00 0.92 85 ARG A O 20
ATOM 26337 N N . HIS A 1 72 ? -2.352 -7.207 -7.484 1.00 0.97 86 HIS A N 20
ATOM 26338 C CA . HIS A 1 72 ? -2.378 -5.754 -7.681 1.00 1.12 86 HIS A CA 20
ATOM 26339 C C . HIS A 1 72 ? -3.756 -5.297 -8.192 1.00 1.28 86 HIS A C 20
ATOM 26340 O O . HIS A 1 72 ? -4.413 -4.499 -7.525 1.00 1.39 86 HIS A O 20
ATOM 26354 N N . ARG A 1 73 ? -4.254 -5.862 -9.303 1.00 1.37 87 ARG A N 20
ATOM 26355 C CA . ARG A 1 73 ? -5.550 -5.489 -9.895 1.00 1.56 87 ARG A CA 20
ATOM 26356 C C . ARG A 1 73 ? -6.719 -5.690 -8.931 1.00 1.53 87 ARG A C 20
ATOM 26357 O O . ARG A 1 73 ? -7.580 -4.819 -8.862 1.00 1.72 87 ARG A O 20
ATOM 26378 N N . LEU A 1 74 ? -6.734 -6.762 -8.131 1.00 1.37 88 LEU A N 20
ATOM 26379 C CA . LEU A 1 74 ? -7.743 -6.980 -7.103 1.00 1.46 88 LEU A CA 20
ATOM 26380 C C . LEU A 1 74 ? -7.700 -5.889 -6.020 1.00 1.57 88 LEU A C 20
ATOM 26381 O O . LEU A 1 74 ? -8.721 -5.233 -5.794 1.00 1.74 88 LEU A O 20
ATOM 26397 N N . VAL A 1 75 ? -6.535 -5.628 -5.412 1.00 1.51 89 VAL A N 20
ATOM 26398 C CA . VAL A 1 75 ? -6.380 -4.583 -4.370 1.00 1.71 89 VAL A CA 20
ATOM 26399 C C . VAL A 1 75 ? -6.705 -3.181 -4.906 1.00 1.88 89 VAL A C 20
ATOM 26400 O O . VAL A 1 75 ? -7.265 -2.354 -4.195 1.00 2.11 89 VAL A O 20
ATOM 26413 N N . HIS A 1 76 ? -6.408 -2.916 -6.171 1.00 1.87 90 HIS A N 20
ATOM 26414 C CA . HIS A 1 76 ? -6.615 -1.643 -6.854 1.00 2.14 90 HIS A CA 20
ATOM 26415 C C . HIS A 1 76 ? -8.089 -1.442 -7.229 1.00 2.39 90 HIS A C 20
ATOM 26416 O O . HIS A 1 76 ? -8.626 -0.363 -6.994 1.00 2.86 90 HIS A O 20
ATOM 26430 N N . ALA A 1 77 ? -8.767 -2.447 -7.790 1.00 2.14 91 ALA A N 20
ATOM 26431 C CA . ALA A 1 77 ? -10.186 -2.359 -8.149 1.00 2.29 91 ALA A CA 20
ATOM 26432 C C . ALA A 1 77 ? -11.109 -2.393 -6.915 1.00 2.38 91 ALA A C 20
ATOM 26433 O O . ALA A 1 77 ? -12.202 -1.814 -6.943 1.00 2.67 91 ALA A O 20
ATOM 26440 N N . ALA A 1 78 ? -10.662 -3.017 -5.816 1.00 2.21 92 ALA A N 20
ATOM 26441 C CA . ALA A 1 78 ? -11.377 -3.028 -4.544 1.00 2.30 92 ALA A CA 20
ATOM 26442 C C . ALA A 1 78 ? -11.097 -1.796 -3.675 1.00 2.19 92 ALA A C 20
ATOM 26443 O O . ALA A 1 78 ? -12.053 -1.226 -3.138 1.00 2.31 92 ALA A O 20
ATOM 26450 N N . LEU A 1 79 ? -9.841 -1.347 -3.534 1.00 1.99 93 LEU A N 20
ATOM 26451 C CA . LEU A 1 79 ? -9.513 -0.277 -2.568 1.00 1.88 93 LEU A CA 20
ATOM 26452 C C . LEU A 1 79 ? -9.171 1.082 -3.202 1.00 1.77 93 LEU A C 20
ATOM 26453 O O . LEU A 1 79 ? -8.611 1.924 -2.512 1.00 1.64 93 LEU A O 20
ATOM 26469 N N . ALA A 1 80 ? -9.502 1.346 -4.470 1.00 1.92 94 ALA A N 20
ATOM 26470 C CA . ALA A 1 80 ? -8.945 2.478 -5.235 1.00 1.82 94 ALA A CA 20
ATOM 26471 C C . ALA A 1 80 ? -8.833 3.832 -4.505 1.00 1.50 94 ALA A C 20
ATOM 26472 O O . ALA A 1 80 ? -7.741 4.400 -4.392 1.00 1.30 94 ALA A O 20
ATOM 26479 N N . GLU A 1 81 ? -9.945 4.355 -3.991 1.00 1.62 95 GLU A N 20
ATOM 26480 C CA . GLU A 1 81 ? -9.979 5.668 -3.342 1.00 1.55 95 GLU A CA 20
ATOM 26481 C C . GLU A 1 81 ? -9.241 5.666 -1.990 1.00 1.47 95 GLU A C 20
ATOM 26482 O O . GLU A 1 81 ? -8.756 6.704 -1.537 1.00 1.56 95 GLU A O 20
ATOM 26494 N N . GLU A 1 82 ? -9.130 4.496 -1.360 1.00 1.48 96 GLU A N 20
ATOM 26495 C CA . GLU A 1 82 ? -8.615 4.236 -0.045 1.00 1.50 96 GLU A CA 20
ATOM 26496 C C . GLU A 1 82 ? -7.092 4.011 -0.078 1.00 1.20 96 GLU A C 20
ATOM 26497 O O . GLU A 1 82 ? -6.371 4.423 0.828 1.00 1.40 96 GLU A O 20
ATOM 26509 N N . LEU A 1 83 ? -6.613 3.388 -1.160 1.00 0.94 97 LEU A N 20
ATOM 26510 C CA . LEU A 1 83 ? -5.220 3.183 -1.525 1.00 0.87 97 LEU A CA 20
ATOM 26511 C C . LEU A 1 83 ? -4.554 4.471 -2.018 1.00 0.92 97 LEU A C 20
ATOM 26512 O O . LEU A 1 83 ? -3.445 4.797 -1.606 1.00 1.15 97 LEU A O 20
ATOM 26528 N N . GLY A 1 84 ? -5.218 5.154 -2.959 1.00 1.01 98 GLY A N 20
ATOM 26529 C CA . GLY A 1 84 ? -4.533 6.027 -3.919 1.00 1.27 98 GLY A CA 20
ATOM 26530 C C . GLY A 1 84 ? -5.379 7.163 -4.481 1.00 1.26 98 GLY A C 20
ATOM 26531 O O . GLY A 1 84 ? -4.910 7.905 -5.344 1.00 1.76 98 GLY A O 20
ATOM 26535 N N . GLY A 1 85 ? -6.596 7.333 -3.959 1.00 1.27 99 GLY A N 20
ATOM 26536 C CA . GLY A 1 85 ? -7.488 8.447 -4.281 1.00 1.79 99 GLY A CA 20
ATOM 26537 C C . GLY A 1 85 ? -6.858 9.840 -4.122 1.00 1.97 99 GLY A C 20
ATOM 26538 O O . GLY A 1 85 ? -6.923 10.627 -5.071 1.00 2.24 99 GLY A O 20
ATOM 26542 N N . PRO A 1 86 ? -6.233 10.168 -2.971 1.00 1.92 100 PRO A N 20
ATOM 26543 C CA . PRO A 1 86 ? -5.830 11.543 -2.666 1.00 2.16 100 PRO A CA 20
ATOM 26544 C C . PRO A 1 86 ? -4.494 12.000 -3.283 1.00 2.10 100 PRO A C 20
ATOM 26545 O O . PRO A 1 86 ? -4.266 13.204 -3.419 1.00 2.63 100 PRO A O 20
ATOM 26556 N N . VAL A 1 87 ? -3.603 11.077 -3.657 1.00 1.64 101 VAL A N 20
ATOM 26557 C CA . VAL A 1 87 ? -2.243 11.330 -4.128 1.00 1.66 101 VAL A CA 20
ATOM 26558 C C . VAL A 1 87 ? -2.164 11.471 -5.654 1.00 1.75 101 VAL A C 20
ATOM 26559 O O . VAL A 1 87 ? -2.966 10.869 -6.375 1.00 1.92 101 VAL A O 20
ATOM 26572 N N . HIS A 1 88 ? -1.169 12.205 -6.166 1.00 1.68 102 HIS A N 20
ATOM 26573 C CA . HIS A 1 88 ? -0.893 12.269 -7.610 1.00 1.71 102 HIS A CA 20
ATOM 26574 C C . HIS A 1 88 ? -0.368 10.925 -8.146 1.00 1.46 102 HIS A C 20
ATOM 26575 O O . HIS A 1 88 ? -0.742 10.528 -9.251 1.00 1.62 102 HIS A O 20
ATOM 26589 N N . ALA A 1 89 ? 0.479 10.233 -7.369 1.00 1.19 103 ALA A N 20
ATOM 26590 C CA . ALA A 1 89 ? 1.155 8.998 -7.763 1.00 1.12 103 ALA A CA 20
ATOM 26591 C C . ALA A 1 89 ? 1.397 8.030 -6.588 1.00 0.97 103 ALA A C 20
ATOM 26592 O O . ALA A 1 89 ? 1.675 8.465 -5.466 1.00 0.91 103 ALA A O 20
ATOM 26599 N N . LEU A 1 90 ? 1.378 6.719 -6.851 1.00 0.97 104 LEU A N 20
ATOM 26600 C CA . LEU A 1 90 ? 1.794 5.694 -5.902 1.00 0.86 104 LEU A CA 20
ATOM 26601 C C . LEU A 1 90 ? 2.181 4.322 -6.482 1.00 0.88 104 LEU A C 20
ATOM 26602 O O . LEU A 1 90 ? 1.700 3.936 -7.552 1.00 1.02 104 LEU A O 20
ATOM 26618 N N . ALA A 1 91 ? 2.979 3.561 -5.717 1.00 0.82 105 ALA A N 20
ATOM 26619 C CA . ALA A 1 91 ? 3.239 2.128 -5.936 1.00 0.90 105 ALA A CA 20
ATOM 26620 C C . ALA A 1 91 ? 3.235 1.258 -4.650 1.00 0.76 105 ALA A C 20
ATOM 26621 O O . ALA A 1 91 ? 3.729 1.658 -3.589 1.00 0.67 105 ALA A O 20
ATOM 26628 N N . ILE A 1 92 ? 2.687 0.041 -4.747 1.00 0.79 106 ILE A N 20
ATOM 26629 C CA . ILE A 1 92 ? 2.668 -0.968 -3.670 1.00 0.64 106 ILE A CA 20
ATOM 26630 C C . ILE A 1 92 ? 3.611 -2.151 -3.950 1.00 0.58 106 ILE A C 20
ATOM 26631 O O . ILE A 1 92 ? 3.901 -2.462 -5.107 1.00 0.62 106 ILE A O 20
ATOM 26647 N N . GLN A 1 93 ? 4.000 -2.873 -2.897 1.00 0.54 107 GLN A N 20
ATOM 26648 C CA . GLN A 1 93 ? 4.248 -4.321 -2.950 1.00 0.58 107 GLN A CA 20
ATOM 26649 C C . GLN A 1 93 ? 3.255 -5.058 -2.035 1.00 0.66 107 GLN A C 20
ATOM 26650 O O . GLN A 1 93 ? 2.930 -4.565 -0.950 1.00 0.95 107 GLN A O 20
ATOM 26664 N N . ALA A 1 94 ? 2.780 -6.227 -2.474 1.00 0.57 108 ALA A N 20
ATOM 26665 C CA . ALA A 1 94 ? 1.774 -7.040 -1.785 1.00 0.57 108 ALA A CA 20
ATOM 26666 C C . ALA A 1 94 ? 2.284 -8.479 -1.586 1.00 0.61 108 ALA A C 20
ATOM 26667 O O . ALA A 1 94 ? 2.521 -9.177 -2.570 1.00 0.78 108 ALA A O 20
ATOM 26674 N N . ARG A 1 95 ? 2.493 -8.917 -0.336 1.00 0.57 109 ARG A N 20
ATOM 26675 C CA . ARG A 1 95 ? 3.259 -10.147 -0.002 1.00 0.61 109 ARG A CA 20
ATOM 26676 C C . ARG A 1 95 ? 2.660 -10.966 1.160 1.00 0.66 109 ARG A C 20
ATOM 26677 O O . ARG A 1 95 ? 1.609 -10.627 1.703 1.00 0.57 109 ARG A O 20
ATOM 26698 N N . THR A 1 96 ? 3.325 -12.050 1.573 1.00 0.89 110 THR A N 20
ATOM 26699 C CA . THR A 1 96 ? 2.778 -13.045 2.518 1.00 0.88 110 THR A CA 20
ATOM 26700 C C . THR A 1 96 ? 3.594 -13.177 3.823 1.00 0.86 110 THR A C 20
ATOM 26701 O O . THR A 1 96 ? 4.798 -12.874 3.853 1.00 0.91 110 THR A O 20
ATOM 26712 N N . PRO A 1 97 ? 2.971 -13.579 4.953 1.00 0.85 111 PRO A N 20
ATOM 26713 C CA . PRO A 1 97 ? 3.663 -13.615 6.239 1.00 0.86 111 PRO A CA 20
ATOM 26714 C C . PRO A 1 97 ? 4.762 -14.676 6.265 1.00 0.92 111 PRO A C 20
ATOM 26715 O O . PRO A 1 97 ? 5.872 -14.352 6.667 1.00 0.99 111 PRO A O 20
ATOM 26726 N N . ALA A 1 98 ? 4.528 -15.892 5.756 1.00 0.95 112 ALA A N 20
ATOM 26727 C CA . ALA A 1 98 ? 5.514 -16.976 5.839 1.00 1.02 112 ALA A CA 20
ATOM 26728 C C . ALA A 1 98 ? 6.884 -16.622 5.223 1.00 1.11 112 ALA A C 20
ATOM 26729 O O . ALA A 1 98 ? 7.918 -17.066 5.731 1.00 1.23 112 ALA A O 20
ATOM 26736 N N . GLN A 1 99 ? 6.900 -15.787 4.177 1.00 1.12 113 GLN A N 20
ATOM 26737 C CA . GLN A 1 99 ? 8.108 -15.195 3.591 1.00 1.20 113 GLN A CA 20
ATOM 26738 C C . GLN A 1 99 ? 8.570 -13.880 4.252 1.00 1.11 113 GLN A C 20
ATOM 26739 O O . GLN A 1 99 ? 9.784 -13.686 4.364 1.00 1.22 113 GLN A O 20
ATOM 26753 N N . TRP A 1 100 ? 7.664 -13.025 4.774 1.00 0.98 114 TRP A N 20
ATOM 26754 C CA . TRP A 1 100 ? 8.084 -11.892 5.637 1.00 0.96 114 TRP A CA 20
ATOM 26755 C C . TRP A 1 100 ? 8.903 -12.375 6.836 1.00 1.06 114 TRP A C 20
ATOM 26756 O O . TRP A 1 100 ? 9.824 -11.698 7.295 1.00 1.18 114 TRP A O 20
ATOM 26777 N N . ARG A 1 101 ? 8.584 -13.582 7.312 1.00 1.09 115 ARG A N 20
ATOM 26778 C CA . ARG A 1 101 ? 9.219 -14.187 8.495 1.00 1.24 115 ARG A CA 20
ATOM 26779 C C . ARG A 1 101 ? 10.684 -14.554 8.233 1.00 1.43 115 ARG A C 20
ATOM 26780 O O . ARG A 1 101 ? 11.435 -14.703 9.198 1.00 1.44 115 ARG A O 20
ATOM 26801 N N . GLU A 1 102 ? 11.098 -14.641 6.963 1.00 1.75 116 GLU A N 20
ATOM 26802 C CA . GLU A 1 102 ? 12.502 -14.536 6.550 1.00 2.36 116 GLU A CA 20
ATOM 26803 C C . GLU A 1 102 ? 12.896 -13.090 6.164 1.00 2.56 116 GLU A C 20
ATOM 26804 O O . GLU A 1 102 ? 13.618 -12.428 6.913 1.00 3.17 116 GLU A O 20
ATOM 26816 N N . ASN A 1 10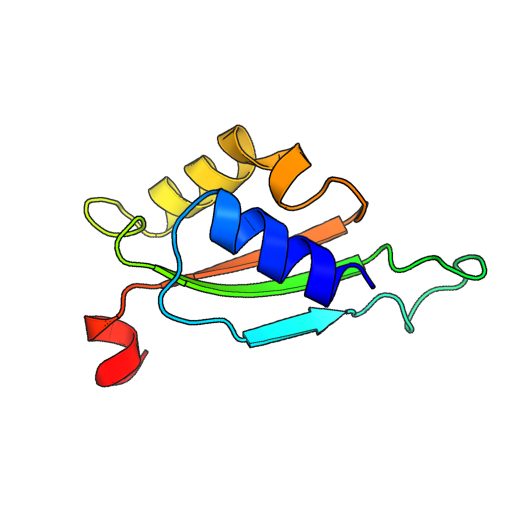3 ? 12.429 -12.586 5.013 1.00 2.29 117 ASN A N 20
ATOM 26817 C CA . ASN A 1 103 ? 12.179 -11.165 4.694 1.00 2.93 117 ASN A CA 20
ATOM 26818 C C . ASN A 1 103 ? 11.182 -11.062 3.523 1.00 2.23 117 ASN A C 20
ATOM 26819 O O . ASN A 1 103 ? 10.241 -10.272 3.526 1.00 3.32 117 ASN A O 20
ATOM 26830 N N . SER A 1 104 ? 11.429 -11.898 2.507 1.00 1.92 118 SER A N 20
ATOM 26831 C CA . SER A 1 104 ? 10.723 -11.981 1.224 1.00 2.56 118 SER A CA 20
ATOM 26832 C C . SER A 1 104 ? 11.037 -13.322 0.534 1.00 2.84 118 SER A C 20
ATOM 26833 O O . SER A 1 104 ? 12.016 -13.992 0.886 1.00 4.13 118 SER A O 20
#

Nearest PDB structures (foldseek):
  5lci-assembly1_A  TM=1.011E+00  e=4.112E-19  Homo sapiens
  1v60-assembly1_A  TM=7.187E-01  e=3.517E-11  Mus musculus
  4pui-assembly2_B  TM=7.638E-01  e=3.599E-07  Arabidopsis thaliana
  4pui-assembly1_A  TM=7.847E-01  e=8.643E-07  Arabidopsis thaliana
  2dhm-assembly1_A  TM=6.858E-01  e=3.110E-06  Escherichia coli str. K-12 substr. W3110

GO terms:
  GO:0005739 mitochondrion (C, IDA)
  GO:0005739 mitochondrion (C, HTP)
  GO:0005515 protein binding (F, IPI)

InterPro domains:
  IPR002634 BolA protein [PF01722] (40-113)
  IPR036065 BolA-like superfamily [G3DSA:3.30.300.90] (31-118)
  IPR036065 BolA-like superfamily [SSF82657] (22-117)
  IPR050961 BolA/IbaG family stress response and morphology regulators [PTHR46229] (12-133)

Foldseek 3Di:
DLQVQLVVVVCVPAVFPDWDWDQDCVVDPDPPPDRAEIEIETEHQVPPDDDPCRVVVVCCVVCVCSNPVPHNYYDYDYYYVVVVVVPD

Radius of gyration: 13.38 Å; Cα contacts (8 Å, |Δi|>4): 125; chains: 1; bounding box: 23×41×20 Å

Organism: Homo sapiens (NCBI:txid9606)

Sequence (88 aa):
PVEAAIRTKLEEALSPEVLELRNESGGHAVPPGSETHFRVAVVSSRFEGLSPLQRHRLVHAALAEELGGPVHALAIQARTPAQWRENSPVEAAIRTKLEEALSPEVLELRNESGGHAVPPGSETHFRVAVVSSRFEGLSPLQRHRLVHAALAEELGGPVHALAIQARTPAQWRENSPVEAAIRTKLEEALSPEVLELRNESGGHAVPPGSETHFRVAVVSSRFEGLSPLQRHRLVHAALAEELGGPVHALAIQARTPAQWRENSPVEAAIRTKLEEALSPEVLELRNESGGHAVPPGSETHFRVAVVSSRFEGLSPLQRHRLVHAALAEELGGPVHALAIQARTPAQWRENSPVEAAIRTKLEEALSPEVLELRNESGGHAVPPGSETHFRVAVVSSRFEGLSPLQRHRLVHAALAEELGGPVHALAIQARTPAQWRENSPVEAAIRTKLEEALSPEVLELRNESGGHAVPPGSETHFRVAVVSSRFEGLSPLQRHRLVHAALAEELGGPVHALAIQARTPAQWRENSPVEAAIRTKLEEALSPEVLELRNESGGHAVPPGSETHFRVAVVSSRFEGLSPLQRHRLVHAALAEELGGPVHALAIQARTPAQWRENSPVEAAIRTKLEEALSPEVLELRNESGGHAVPPGSETHFRVAVVSSRFEGLSPLQRHRLVHAALAEELGGPVHALAIQARTPAQWRENSPVEAAIRTKLEEALSPEVLELRNESGGHAVPPGSETHFRVAVVSSRFEGLSPLQRHRLVHAALAEELGGPVHALAIQARTPAQWRENSPVEAAIRTKLEEALSPEVLELRNESGGHAVPPGSETHFRVAVVSSRFEGLSPLQRHRLVHAALAEELGGPVHALAIQARTPAQWRENSPVEAAIRTKLEEALSPEVLELRNESGGHAVPPGSETHFRVAVVSSRFEGLSPLQRHRLVHAALAEELGGPVHALAIQARTPAQWRENSPVEAAIRTKLEEALSPEVLELRNESGGHAVPPGSETHFRVAVVSSRFEGLSPLQRHRLVHAALAEELGGPVHALAIQARTPAQWRENSPVEAAIRTKLEEALSPEVLELRNESGGHAVPPGSETHFRVAVVSSRFEGLSPLQRHRLVHAALAEELGGPVHALAIQARTPAQWRENSPVEAAIRTKLEEALSPEVLELRNESGGHAVPPGSETHFRVAVVSSRFEGLSPLQRHRLVHAALAEELGGPVHALAIQARTPAQWRENSPVEAAIRTKLEEALSPEVLELRNESGGHAVPPGSETHFRVAVVSSRFEGLSPLQRHRLVHAALAEELGGPVHALAIQARTPAQWRENSPVEAAIRTKLEEALSPEVLELRNESGGHAVPPGSETHFRVAVVSSRFEGLSPLQRHRLVHAALAEELGGPVHALAIQARTPAQWRENSPVEAAIRTKLEEALSPEVLELRNESGGHAVPPGSETHFRVAVVSSRFEGLSPLQRHRLVHAALAEELGGPVHALAIQARTPAQWRENSPVEAAIRTKLEEALSPEVLELRNESGGHAVPPGSETHFRVAVVSSRFEGLSPLQRHRLVHAALAEELGGPVHALAIQARTPAQWRENSPVEAAIRTKLEEALSPEVLELRNESGGHAVPPGSETHFRVAVVSSRFEGLSPLQRHRLVHAALAEELGGPVHALAIQARTPAQWRENSPVEAAIRTKLEEALSPEVLELRNESGGHAVPPGSETHFRVAVVSSRFEGLSPLQRHRLVHAALAEELGGPVHALAIQARTPAQWRENS

B-factor: mean 1.81, std 1.11, range [0.46, 7.67]

Solvent-accessible surface area: 5648 Å² total; per-residue (Å²): 117,17,73,50,50,6,103,71,73,7,79,132,31,9,71,30,103,43,44,112,62,134,45,86,3,82,64,94,120,50,92,141,91,35,42,23,44,9,91,4,15,9,1,0,77,154,9,125,78,51,50,88,129,95,23,42,133,100,10,70,78,61,35,57,152,62,10,21,51,84,5,150,40,55,51,16,71,3,70,26,37,72,53,72,168,157,135,67